Protein 8H4Z (pdb70)

Structure (mmCIF, N/CA/C/O backbone):
data_8H4Z
#
_entry.id   8H4Z
#
_cell.length_a   128.875
_cell.length_b   153.154
_cell.length_c   97.739
_cell.angle_alpha   90.000
_cell.angle_beta   90.000
_cell.angle_gamma   90.000
#
_symmetry.space_group_name_H-M   'P 21 21 2'
#
loop_
_entity.id
_entity.type
_entity.pdbx_description
1 polymer 'Saccharopine dehydrogenase'
2 water water
#
loop_
_atom_site.group_PDB
_atom_site.id
_atom_site.type_symbol
_atom_site.label_atom_id
_atom_site.label_alt_id
_atom_site.label_comp_id
_atom_site.label_asym_id
_atom_site.label_entity_id
_atom_site.label_seq_id
_atom_site.pdbx_PDB_ins_code
_atom_site.Cartn_x
_atom_site.Cartn_y
_atom_site.Cartn_z
_atom_site.occupancy
_atom_site.B_iso_or_equiv
_atom_site.auth_seq_id
_atom_site.auth_comp_id
_atom_site.auth_asym_id
_atom_site.auth_atom_id
_atom_site.pdbx_PDB_model_num
ATOM 1 N N . MET A 1 7 ? 33.30204 44.84966 10.45783 1.000 57.55116 1 MET A N 1
ATOM 2 C CA . MET A 1 7 ? 34.20260 45.81610 9.83577 1.000 60.97750 1 MET A CA 1
ATOM 3 C C . MET A 1 7 ? 33.83296 46.04567 8.36726 1.000 60.71585 1 MET A C 1
ATOM 4 O O . MET A 1 7 ? 34.69438 46.34354 7.52950 1.000 68.78294 1 MET A O 1
ATOM 6 N N . HIS A 1 8 ? 32.53660 45.94260 8.08085 1.000 44.03102 2 HIS A N 1
ATOM 7 C CA . HIS A 1 8 ? 32.01479 45.76115 6.73562 1.000 33.86982 2 HIS A CA 1
ATOM 8 C C . HIS A 1 8 ? 31.29871 46.99691 6.19240 1.000 28.43911 2 HIS A C 1
ATOM 9 O O . HIS A 1 8 ? 30.89513 47.90998 6.92208 1.000 20.38453 2 HIS A O 1
ATOM 16 N N . THR A 1 9 ? 31.21430 47.02112 4.86859 1.000 27.04759 3 THR A N 1
ATOM 17 C CA . THR A 1 9 ? 30.52576 48.04674 4.10283 1.000 24.53604 3 THR A CA 1
ATOM 18 C C . THR A 1 9 ? 29.22027 47.46659 3.57893 1.000 24.42103 3 THR A C 1
ATOM 19 O O . THR A 1 9 ? 29.20693 46.37131 3.00801 1.000 25.70740 3 THR A O 1
ATOM 23 N N . VAL A 1 10 ? 28.12761 48.19057 3.79227 1.000 22.63619 4 VAL A N 1
ATOM 24 C CA . VAL A 1 10 ? 26.80903 47.79682 3.32413 1.000 19.26912 4 VAL A CA 1
ATOM 25 C C . VAL A 1 10 ? 26.20750 48.95585 2.52394 1.000 23.02141 4 VAL A C 1
ATOM 26 O O . VAL A 1 10 ? 26.30744 50.12321 2.92942 1.000 22.21591 4 VAL A O 1
ATOM 30 N N . LEU A 1 11 ? 25.62977 48.63665 1.37139 1.000 22.36717 5 LEU A N 1
ATOM 31 C CA . LEU A 1 11 ? 24.94847 49.59930 0.52212 1.000 24.44736 5 LEU A CA 1
ATOM 32 C C . LEU A 1 11 ? 23.45055 49.32354 0.62335 1.000 19.46811 5 LEU A C 1
ATOM 33 O O . LEU A 1 11 ? 23.01154 48.18449 0.42813 1.000 20.23743 5 LEU A O 1
ATOM 38 N N . GLN A 1 12 ? 22.68197 50.33457 1.00505 1.000 16.79923 6 GLN A N 1
ATOM 39 C CA . GLN A 1 12 ? 21.22970 50.22790 1.09293 1.000 19.94693 6 GLN A CA 1
ATOM 40 C C . GLN A 1 12 ? 20.58921 51.11666 0.03396 1.000 20.04726 6 GLN A C 1
ATOM 41 O O . GLN A 1 12 ? 20.89630 52.30906 -0.04603 1.000 24.89060 6 GLN A O 1
ATOM 47 N N . ILE A 1 13 ? 19.69073 50.54512 -0.76122 1.000 16.72588 7 ILE A N 1
ATOM 48 C CA . ILE A 1 13 ? 18.94457 51.29756 -1.76025 1.000 19.40172 7 ILE A CA 1
ATOM 49 C C . ILE A 1 13 ? 17.53934 51.52957 -1.21972 1.000 24.72519 7 ILE A C 1
ATOM 50 O O . ILE A 1 13 ? 16.77800 50.57519 -1.02193 1.000 21.55370 7 ILE A O 1
ATOM 55 N N . GLY A 1 14 ? 17.17575 52.79438 -1.02172 1.000 21.46635 8 GLY A N 1
ATOM 56 C CA . GLY A 1 14 ? 15.79522 53.05403 -0.55224 1.000 22.57652 8 GLY A CA 1
ATOM 57 C C . GLY A 1 14 ? 15.85557 53.80317 0.76412 1.000 25.25303 8 GLY A C 1
ATOM 58 O O . GLY A 1 14 ? 16.56845 53.43117 1.69398 1.000 33.86011 8 GLY A O 1
ATOM 59 N N . ALA A 1 15 ? 15.09841 54.89130 0.84228 1.000 21.43777 9 ALA A N 1
ATOM 60 C CA . ALA A 1 15 ? 15.19437 55.77357 1.99786 1.000 25.75534 9 ALA A CA 1
ATOM 61 C C . ALA A 1 15 ? 13.81936 56.13078 2.54361 1.000 26.17924 9 ALA A C 1
ATOM 62 O O . ALA A 1 15 ? 13.64454 57.20573 3.13348 1.000 27.13435 9 ALA A O 1
ATOM 64 N N . GLY A 1 16 ? 12.83047 55.24592 2.35550 1.000 20.94697 10 GLY A N 1
ATOM 65 C CA . GLY A 1 16 ? 11.50125 55.46991 2.89787 1.000 22.16073 10 GLY A CA 1
ATOM 66 C C . GLY A 1 16 ? 11.44161 55.09814 4.37415 1.000 21.87015 10 GLY A C 1
ATOM 67 O O . GLY A 1 16 ? 12.46168 54.89744 5.03557 1.000 27.79347 10 GLY A O 1
ATOM 68 N N . GLY A 1 17 ? 10.21013 54.99600 4.89440 1.000 23.41762 11 GLY A N 1
ATOM 69 C CA . GLY A 1 17 ? 10.03913 54.65337 6.30444 1.000 29.55103 11 GLY A CA 1
ATOM 70 C C . GLY A 1 17 ? 10.80624 53.40276 6.72519 1.000 32.46459 11 GLY A C 1
ATOM 71 O O . GLY A 1 17 ? 11.49684 53.38967 7.75098 1.000 26.16099 11 GLY A O 1
ATOM 72 N N . VAL A 1 18 ? 10.69418 52.32986 5.94172 1.000 20.92885 12 VAL A N 1
ATOM 73 C CA . VAL A 1 18 ? 11.41109 51.10539 6.28015 1.000 19.69424 12 VAL A CA 1
ATOM 74 C C . VAL A 1 18 ? 12.91522 51.31908 6.17548 1.000 24.02809 12 VAL A C 1
ATOM 75 O O . VAL A 1 18 ? 13.69030 50.86729 7.03158 1.000 21.19189 12 VAL A O 1
ATOM 79 N N . GLY A 1 19 ? 13.35403 51.99347 5.11776 1.000 18.39079 13 GLY A N 1
ATOM 80 C CA . GLY A 1 19 ? 14.77837 52.21147 4.93577 1.000 18.91523 13 GLY A CA 1
ATOM 81 C C . GLY A 1 19 ? 15.40954 52.97806 6.08321 1.000 24.11137 13 GLY A C 1
ATOM 82 O O . GLY A 1 19 ? 16.56585 52.73056 6.44199 1.000 18.43252 13 GLY A O 1
ATOM 83 N N . SER A 1 20 ? 14.66571 53.93446 6.65915 1.000 29.10605 14 SER A N 1
ATOM 84 C CA . SER A 1 20 ? 15.15428 54.66582 7.82756 1.000 28.55818 14 SER A CA 1
ATOM 85 C C . SER A 1 20 ? 15.42475 53.72716 8.99636 1.000 27.30765 14 SER A C 1
ATOM 86 O O . SER A 1 20 ? 16.42126 53.88917 9.71375 1.000 25.61857 14 SER A O 1
ATOM 89 N N . VAL A 1 21 ? 14.52421 52.76558 9.22356 1.000 25.29823 15 VAL A N 1
ATOM 90 C CA . VAL A 1 21 ? 14.71147 51.78895 10.29403 1.000 22.96798 15 VAL A CA 1
ATOM 91 C C . VAL A 1 21 ? 15.95871 50.95447 10.03636 1.000 22.20457 15 VAL A C 1
ATOM 92 O O . VAL A 1 21 ? 16.81189 50.78446 10.92410 1.000 22.90463 15 VAL A O 1
ATOM 96 N N . VAL A 1 22 ? 16.09802 50.44327 8.81008 1.000 21.84189 16 VAL A N 1
ATOM 97 C CA . VAL A 1 22 ? 17.25485 49.60746 8.49122 1.000 19.43790 16 VAL A CA 1
ATOM 98 C C . VAL A 1 22 ? 18.54355 50.36908 8.76582 1.000 20.59243 16 VAL A C 1
ATOM 99 O O . VAL A 1 22 ? 19.48999 49.82764 9.34573 1.000 22.21215 16 VAL A O 1
ATOM 103 N N . ALA A 1 23 ? 18.60228 51.63446 8.33455 1.000 21.33051 17 ALA A N 1
ATOM 104 C CA . ALA A 1 23 ? 19.82266 52.42524 8.48913 1.000 19.74773 17 ALA A CA 1
ATOM 105 C C . ALA A 1 23 ? 20.12895 52.70560 9.95712 1.000 18.21322 17 ALA A C 1
ATOM 106 O O . ALA A 1 23 ? 21.27588 52.54273 10.40272 1.000 20.57600 17 ALA A O 1
ATOM 108 N N . HIS A 1 24 ? 19.12396 53.15612 10.71682 1.000 19.72268 18 HIS A N 1
ATOM 109 C CA . HIS A 1 24 ? 19.31709 53.41254 12.14527 1.000 24.72001 18 HIS A CA 1
ATOM 110 C C . HIS A 1 24 ? 19.81561 52.15552 12.85785 1.000 24.64433 18 HIS A C 1
ATOM 111 O O . HIS A 1 24 ? 20.77558 52.20607 13.63371 1.000 21.40128 18 HIS A O 1
ATOM 118 N N . LYS A 1 25 ? 19.19991 51.00668 12.56366 1.000 23.44228 19 LYS A N 1
ATOM 119 C CA . LYS A 1 25 ? 19.59163 49.77415 13.23639 1.000 25.38943 19 LYS A CA 1
ATOM 120 C C . LYS A 1 25 ? 21.01429 49.36210 12.87772 1.000 25.24089 19 LYS A C 1
ATOM 121 O O . LYS A 1 25 ? 21.74691 48.86836 13.73943 1.000 21.40221 19 LYS A O 1
ATOM 127 N N . MET A 1 26 ? 21.42763 49.55122 11.62030 1.000 20.26168 20 MET A N 1
ATOM 128 C CA . MET A 1 26 ? 22.82600 49.29037 11.28011 1.000 20.81467 20 MET A CA 1
ATOM 129 C C . MET A 1 26 ? 23.74483 50.21365 12.05500 1.000 23.06434 20 MET A C 1
ATOM 130 O O . MET A 1 26 ? 24.77764 49.77708 12.58679 1.000 23.02436 20 MET A O 1
ATOM 135 N N . GLY A 1 27 ? 23.36556 51.49194 12.15618 1.000 25.91918 21 GLY A N 1
ATOM 136 C CA . GLY A 1 27 ? 24.13124 52.46525 12.91677 1.000 24.28333 21 GLY A CA 1
ATOM 137 C C . GLY A 1 27 ? 24.23801 52.13279 14.39020 1.000 27.69708 21 GLY A C 1
ATOM 138 O O . GLY A 1 27 ? 25.14185 52.63526 15.06799 1.000 24.55387 21 GLY A O 1
ATOM 139 N N . MET A 1 28 ? 23.29418 51.35045 14.91572 1.000 26.42416 22 MET A N 1
ATOM 140 C CA . MET A 1 28 ? 23.35910 50.88228 16.28805 1.000 25.74673 22 MET A CA 1
ATOM 141 C C . MET A 1 28 ? 24.30771 49.70815 16.45658 1.000 25.74026 22 MET A C 1
ATOM 142 O O . MET A 1 28 ? 24.51484 49.26800 17.58747 1.000 28.81329 22 MET A O 1
ATOM 147 N N . ASN A 1 29 ? 24.89303 49.19752 15.37053 1.000 24.39887 23 ASN A N 1
ATOM 148 C CA . ASN A 1 29 ? 25.70381 47.98429 15.42116 1.000 27.22642 23 ASN A CA 1
ATOM 149 C C . ASN A 1 29 ? 27.02373 48.20723 14.68415 1.000 25.02240 23 ASN A C 1
ATOM 150 O O . ASN A 1 29 ? 27.31897 47.57473 13.67308 1.000 27.68066 23 ASN A O 1
ATOM 155 N N . ARG A 1 30 ? 27.81481 49.14972 15.19249 1.000 26.58818 24 ARG A N 1
ATOM 156 C CA . ARG A 1 30 ? 29.04688 49.55906 14.52789 1.000 27.31290 24 ARG A CA 1
ATOM 157 C C . ARG A 1 30 ? 30.15285 48.52553 14.65667 1.000 27.94745 24 ARG A C 1
ATOM 158 O O . ARG A 1 30 ? 31.17787 48.66623 13.98964 1.000 33.56643 24 ARG A O 1
ATOM 166 N N . ASP A 1 31 ? 29.98682 47.50353 15.50247 1.000 25.85379 25 ASP A N 1
ATOM 167 C CA . ASP A 1 31 ? 30.93844 46.40112 15.46867 1.000 27.11620 25 ASP A CA 1
ATOM 168 C C . ASP A 1 31 ? 30.80347 45.60954 14.17821 1.000 27.02089 25 ASP A C 1
ATOM 169 O O . ASP A 1 31 ? 31.76931 44.98525 13.74156 1.000 29.95476 25 ASP A O 1
ATOM 174 N N . VAL A 1 32 ? 29.66039 45.68112 13.51139 1.000 25.32293 26 VAL A N 1
ATOM 175 C CA . VAL A 1 32 ? 29.46825 44.99852 12.24114 1.000 24.42907 26 VAL A CA 1
ATOM 176 C C . VAL A 1 32 ? 29.46795 45.98395 11.07826 1.000 25.39483 26 VAL A C 1
ATOM 177 O O . VAL A 1 32 ? 30.27519 45.86609 10.15433 1.000 23.39606 26 VAL A O 1
ATOM 181 N N . PHE A 1 33 ? 28.62335 47.00567 11.14531 1.000 22.51357 27 PHE A N 1
ATOM 182 C CA . PHE A 1 33 ? 28.42220 47.90483 10.01182 1.000 27.24868 27 PHE A CA 1
ATOM 183 C C . PHE A 1 33 ? 29.34110 49.11002 10.17335 1.000 31.28795 27 PHE A C 1
ATOM 184 O O . PHE A 1 33 ? 28.99259 50.10582 10.80775 1.000 30.61382 27 PHE A O 1
ATOM 192 N N . LYS A 1 34 ? 30.53197 49.02628 9.57742 1.000 27.47275 28 LYS A N 1
ATOM 193 C CA . LYS A 1 34 ? 31.48576 50.12166 9.72349 1.000 26.59948 28 LYS A CA 1
ATOM 194 C C . LYS A 1 34 ? 31.20497 51.24837 8.72963 1.000 26.36060 28 LYS A C 1
ATOM 195 O O . LYS A 1 34 ? 31.34203 52.42489 9.07785 1.000 26.62585 28 LYS A O 1
ATOM 201 N N . ASN A 1 35 ? 30.78380 50.91597 7.50138 1.000 24.98199 29 ASN A N 1
ATOM 202 C CA . ASN A 1 35 ? 30.49684 51.90562 6.46431 1.000 30.84257 29 ASN A CA 1
ATOM 203 C C . ASN A 1 35 ? 29.09303 51.65921 5.94140 1.000 31.24526 29 ASN A C 1
ATOM 204 O O . ASN A 1 35 ? 28.85617 50.66084 5.24410 1.000 33.50937 29 ASN A O 1
ATOM 209 N N . ILE A 1 36 ? 28.18142 52.57761 6.24064 1.000 22.57976 30 ILE A N 1
ATOM 210 C CA . ILE A 1 36 ? 26.79235 52.50280 5.79281 1.000 24.41282 30 ILE A CA 1
ATOM 211 C C . ILE A 1 36 ? 26.61614 53.52863 4.68535 1.000 20.65116 30 ILE A C 1
ATOM 212 O O . ILE A 1 36 ? 26.83334 54.72924 4.89145 1.000 23.79412 30 ILE A O 1
ATOM 217 N N . ILE A 1 37 ? 26.18801 53.07296 3.52128 1.000 25.47044 31 ILE A N 1
ATOM 218 C CA . ILE A 1 37 ? 25.89731 53.96667 2.40713 1.000 22.82510 31 ILE A CA 1
ATOM 219 C C . ILE A 1 37 ? 24.44518 53.78339 2.01445 1.000 18.79474 31 ILE A C 1
ATOM 220 O O . ILE A 1 37 ? 24.01636 52.66625 1.70143 1.000 20.58698 31 ILE A O 1
ATOM 225 N N . LEU A 1 38 ? 23.70697 54.88614 2.00050 1.000 16.42653 32 LEU A N 1
ATOM 226 C CA . LEU A 1 38 ? 22.32089 54.93355 1.55733 1.000 24.98234 32 LEU A CA 1
ATOM 227 C C . LEU A 1 38 ? 22.25438 55.57362 0.17560 1.000 25.99287 32 LEU A C 1
ATOM 228 O O . LEU A 1 38 ? 22.84096 56.64173 -0.05081 1.000 24.79786 32 LEU A O 1
ATOM 233 N N . ALA A 1 39 ? 21.49863 54.95659 -0.72355 1.000 19.31290 33 ALA A N 1
ATOM 234 C CA . ALA A 1 39 ? 21.28975 55.50987 -2.04677 1.000 21.86593 33 ALA A CA 1
ATOM 235 C C . ALA A 1 39 ? 19.79702 55.55344 -2.36960 1.000 25.26044 33 ALA A C 1
ATOM 236 O O . ALA A 1 39 ? 19.04050 54.64251 -2.00494 1.000 26.42286 33 ALA A O 1
ATOM 238 N N . SER A 1 40 ? 19.37887 56.61615 -3.05222 1.000 24.62917 34 SER A N 1
ATOM 239 C CA . SER A 1 40 ? 17.97888 56.78713 -3.42103 1.000 29.01628 34 SER A CA 1
ATOM 240 C C . SER A 1 40 ? 17.88960 57.72961 -4.60812 1.000 30.84069 34 SER A C 1
ATOM 241 O O . SER A 1 40 ? 18.83757 58.45066 -4.91958 1.000 27.60948 34 SER A O 1
ATOM 244 N N . ARG A 1 41 ? 16.71267 57.74563 -5.24797 1.000 28.01579 35 ARG A N 1
ATOM 245 C CA . ARG A 1 41 ? 16.41891 58.82009 -6.18714 1.000 29.68345 35 ARG A CA 1
ATOM 246 C C . ARG A 1 41 ? 16.21014 60.13706 -5.45398 1.000 31.49731 35 ARG A C 1
ATOM 247 O O . ARG A 1 41 ? 16.42794 61.20206 -6.03989 1.000 28.35807 35 ARG A O 1
ATOM 249 N N . SER A 1 42 ? 15.84000 60.08818 -4.17140 1.000 29.77035 36 SER A N 1
ATOM 250 C CA . SER A 1 42 ? 15.54801 61.28802 -3.38966 1.000 41.73167 36 SER A CA 1
ATOM 251 C C . SER A 1 42 ? 16.64765 61.50347 -2.35520 1.000 34.50584 36 SER A C 1
ATOM 252 O O . SER A 1 42 ? 16.69482 60.80828 -1.33587 1.000 35.34441 36 SER A O 1
ATOM 255 N N . LEU A 1 43 ? 17.50018 62.49937 -2.59321 1.000 33.68158 37 LEU A N 1
ATOM 256 C CA . LEU A 1 43 ? 18.51915 62.83829 -1.60590 1.000 34.05690 37 LEU A CA 1
ATOM 257 C C . LEU A 1 43 ? 17.90299 63.40359 -0.32822 1.000 33.20477 37 LEU A C 1
ATOM 258 O O . LEU A 1 43 ? 18.45040 63.19268 0.75788 1.000 35.77780 37 LEU A O 1
ATOM 263 N N . ASP A 1 44 ? 16.78195 64.13041 -0.43856 1.000 27.68934 38 ASP A N 1
ATOM 264 C CA . ASP A 1 44 ? 16.14683 64.71840 0.73950 1.000 28.40971 38 ASP A CA 1
ATOM 265 C C . ASP A 1 44 ? 15.87595 63.67142 1.81009 1.000 30.32431 38 ASP A C 1
ATOM 266 O O . ASP A 1 44 ? 16.22650 63.86278 2.97675 1.000 34.35934 38 ASP A O 1
ATOM 271 N N . LYS A 1 45 ? 15.29095 62.53365 1.42205 1.000 30.45106 39 LYS A N 1
ATOM 272 C CA . LYS A 1 45 ? 14.99986 61.49691 2.40643 1.000 31.21445 39 LYS A CA 1
ATOM 273 C C . LYS A 1 45 ? 16.27980 60.89626 2.97139 1.000 29.27543 39 LYS A C 1
ATOM 274 O O . LYS A 1 45 ? 16.34491 60.58610 4.16551 1.000 32.34338 39 LYS A O 1
ATOM 278 N N . CYS A 1 46 ? 17.31381 60.74014 2.13730 1.000 26.14174 40 CYS A N 1
ATOM 279 C CA . CYS A 1 46 ? 18.59025 60.23642 2.64855 1.000 25.15889 40 CYS A CA 1
ATOM 280 C C . CYS A 1 46 ? 19.19274 61.19638 3.66771 1.000 27.19437 40 CYS A C 1
ATOM 281 O O . CYS A 1 46 ? 19.65045 60.76928 4.73088 1.000 22.77478 40 CYS A O 1
ATOM 284 N N . TYR A 1 47 ? 19.17504 62.50399 3.37006 1.000 25.45312 41 TYR A N 1
ATOM 285 C CA . TYR A 1 47 ? 19.73976 63.48383 4.29527 1.000 32.84250 41 TYR A CA 1
ATOM 286 C C . TYR A 1 47 ? 18.95469 63.54730 5.60302 1.000 40.95888 41 TYR A C 1
ATOM 287 O O . TYR A 1 47 ? 19.55540 63.67931 6.67582 1.000 41.15714 41 TYR A O 1
ATOM 296 N N . ALA A 1 48 ? 17.61897 63.42871 5.54774 1.000 25.31673 42 ALA A N 1
ATOM 297 C CA . ALA A 1 48 ? 16.85281 63.38920 6.79086 1.000 25.71776 42 ALA A CA 1
ATOM 298 C C . ALA A 1 48 ? 17.23595 62.17853 7.64648 1.000 30.12995 42 ALA A C 1
ATOM 299 O O . ALA A 1 48 ? 17.35699 62.28745 8.87357 1.000 28.46313 42 ALA A O 1
ATOM 301 N N . ILE A 1 49 ? 17.45638 61.02029 7.02136 1.000 24.63844 43 ILE A N 1
ATOM 302 C CA . ILE A 1 49 ? 17.90659 59.86149 7.78652 1.000 22.88960 43 ILE A CA 1
ATOM 303 C C . ILE A 1 49 ? 19.30065 60.10732 8.37314 1.000 25.61684 43 ILE A C 1
ATOM 304 O O . ILE A 1 49 ? 19.57196 59.78644 9.54283 1.000 24.46944 43 ILE A O 1
ATOM 309 N N . LYS A 1 50 ? 20.20782 60.65081 7.56152 1.000 25.85560 44 LYS A N 1
ATOM 310 C CA . LYS A 1 50 ? 21.55963 60.97986 8.01242 1.000 29.68762 44 LYS A CA 1
ATOM 311 C C . LYS A 1 50 ? 21.54902 61.89562 9.22653 1.000 28.88843 44 LYS A C 1
ATOM 312 O O . LYS A 1 50 ? 22.30103 61.68214 10.18433 1.000 28.11449 44 LYS A O 1
ATOM 318 N N . GLU A 1 51 ? 20.73129 62.95109 9.18793 1.000 28.21414 45 GLU A N 1
ATOM 319 C CA . GLU A 1 51 ? 20.75264 63.91303 10.28166 1.000 25.51330 45 GLU A CA 1
ATOM 320 C C . GLU A 1 51 ? 20.19718 63.28650 11.55312 1.000 36.39891 45 GLU A C 1
ATOM 321 O O . GLU A 1 51 ? 20.76879 63.45700 12.63975 1.000 32.68330 45 GLU A O 1
ATOM 323 N N . SER A 1 52 ? 19.09840 62.53524 11.42356 1.000 32.81370 46 SER A N 1
ATOM 324 C CA . SER A 1 52 ? 18.51306 61.84117 12.56617 1.000 31.46343 46 SER A CA 1
ATOM 325 C C . SER A 1 52 ? 19.51607 60.88120 13.20024 1.000 28.19523 46 SER A C 1
ATOM 326 O O . SER A 1 52 ? 19.65430 60.83306 14.42635 1.000 35.70224 46 SER A O 1
ATOM 329 N N . MET A 1 53 ? 20.22342 60.10194 12.37883 1.000 23.84887 47 MET A N 1
ATOM 330 C CA . MET A 1 53 ? 21.22411 59.18625 12.92439 1.000 25.12612 47 MET A CA 1
ATOM 331 C C . MET A 1 53 ? 22.31403 59.95280 13.67158 1.000 33.50617 47 MET A C 1
ATOM 332 O O . MET A 1 53 ? 22.72048 59.55482 14.77131 1.000 35.05038 47 MET A O 1
ATOM 337 N N . LEU A 1 54 ? 22.78180 61.07177 13.10301 1.000 32.66105 48 LEU A N 1
ATOM 338 C CA . LEU A 1 54 ? 23.77553 61.87668 13.80381 1.000 35.08646 48 LEU A CA 1
ATOM 339 C C . LEU A 1 54 ? 23.20292 62.40963 15.11124 1.000 37.66175 48 LEU A C 1
ATOM 340 O O . LEU A 1 54 ? 23.88539 62.40084 16.14241 1.000 31.84643 48 LEU A O 1
ATOM 345 N N . LYS A 1 55 ? 21.93978 62.86989 15.08259 1.000 37.27226 49 LYS A N 1
ATOM 346 C CA . LYS A 1 55 ? 21.28677 63.37158 16.28766 1.000 37.52172 49 LYS A CA 1
ATOM 347 C C . LYS A 1 55 ? 21.24796 62.32482 17.38686 1.000 36.22528 49 LYS A C 1
ATOM 348 O O . LYS A 1 55 ? 21.35439 62.66788 18.56854 1.000 39.24351 49 LYS A O 1
ATOM 351 N N . LYS A 1 56 ? 21.09834 61.05052 17.02182 1.000 29.47122 50 LYS A N 1
ATOM 352 C CA . LYS A 1 56 ? 20.95956 59.96675 17.98245 1.000 27.29399 50 LYS A CA 1
ATOM 353 C C . LYS A 1 56 ? 22.28828 59.31004 18.32909 1.000 34.66022 50 LYS A C 1
ATOM 354 O O . LYS A 1 56 ? 22.29136 58.21562 18.89913 1.000 40.37638 50 LYS A O 1
ATOM 360 N N . GLY A 1 57 ? 23.40933 59.93636 17.97462 1.000 31.36418 51 GLY A N 1
ATOM 361 C CA . GLY A 1 57 ? 24.71593 59.39049 18.28447 1.000 30.56555 51 GLY A CA 1
ATOM 362 C C . GLY A 1 57 ? 25.07282 58.10256 17.56616 1.000 35.03196 51 GLY A C 1
ATOM 363 O O . GLY A 1 57 ? 25.90138 57.33839 18.06980 1.000 33.04502 51 GLY A O 1
ATOM 364 N N . LEU A 1 58 ? 24.51979 57.86704 16.37171 1.000 36.18700 52 LEU A N 1
ATOM 365 C CA . LEU A 1 58 ? 24.75475 56.62288 15.64638 1.000 33.36946 52 LEU A CA 1
ATOM 366 C C . LEU A 1 58 ? 25.81456 56.74870 14.56069 1.000 33.29946 52 LEU A C 1
ATOM 367 O O . LEU A 1 58 ? 26.04065 55.78390 13.82306 1.000 32.73269 52 LEU A O 1
ATOM 372 N N . GLY A 1 59 ? 26.48319 57.89483 14.45064 1.000 31.56790 53 GLY A N 1
ATOM 373 C CA . GLY A 1 59 ? 27.54810 58.04966 13.47841 1.000 33.74765 53 GLY A CA 1
ATOM 374 C C . GLY A 1 59 ? 27.07816 58.45451 12.08558 1.000 34.38120 53 GLY A C 1
ATOM 375 O O . GLY A 1 59 ? 25.89375 58.64216 11.80355 1.000 38.30024 53 GLY A O 1
ATOM 376 N N . GLU A 1 60 ? 28.05284 58.57733 11.19107 1.000 33.70097 54 GLU A N 1
ATOM 377 C CA . GLU A 1 60 ? 27.83174 59.07795 9.84356 1.000 31.27678 54 GLU A CA 1
ATOM 378 C C . GLU A 1 60 ? 27.39520 57.96244 8.89608 1.000 34.47172 54 GLU A C 1
ATOM 379 O O . GLU A 1 60 ? 27.67333 56.77411 9.11210 1.000 28.00050 54 GLU A O 1
ATOM 385 N N . ILE A 1 61 ? 26.71445 58.36982 7.82130 1.000 19.71778 55 ILE A N 1
ATOM 386 C CA . ILE A 1 61 ? 26.40672 57.49405 6.70187 1.000 33.44156 55 ILE A CA 1
ATOM 387 C C . ILE A 1 61 ? 26.80008 58.22989 5.42745 1.000 32.36544 55 ILE A C 1
ATOM 388 O O . ILE A 1 61 ? 26.86744 59.45976 5.38708 1.000 28.78487 55 ILE A O 1
ATOM 393 N N . GLY A 1 62 ? 27.06061 57.45587 4.37812 1.000 24.83455 56 GLY A N 1
ATOM 394 C CA . GLY A 1 62 ? 27.20857 58.01634 3.05054 1.000 19.55708 56 GLY A CA 1
ATOM 395 C C . GLY A 1 62 ? 25.84131 58.15759 2.39333 1.000 24.47794 56 GLY A C 1
ATOM 396 O O . GLY A 1 62 ? 24.89792 57.41988 2.70507 1.000 24.11054 56 GLY A O 1
ATOM 397 N N . VAL A 1 63 ? 25.72849 59.12450 1.48640 1.000 19.99914 57 VAL A N 1
ATOM 398 C CA . VAL A 1 63 ? 24.48054 59.40773 0.78812 1.000 20.25240 57 VAL A CA 1
ATOM 399 C C . VAL A 1 63 ? 24.80658 59.54876 -0.69240 1.000 27.56978 57 VAL A C 1
ATOM 400 O O . VAL A 1 63 ? 25.61322 60.40440 -1.07082 1.000 21.87203 57 VAL A O 1
ATOM 404 N N . GLU A 1 64 ? 24.14960 58.74939 -1.53237 1.000 26.61690 58 GLU A N 1
ATOM 405 C CA . GLU A 1 64 ? 24.39391 58.75309 -2.97413 1.000 26.44977 58 GLU A CA 1
ATOM 406 C C . GLU A 1 64 ? 23.05867 58.78012 -3.70975 1.000 30.27464 58 GLU A C 1
ATOM 407 O O . GLU A 1 64 ? 22.09877 58.13057 -3.29365 1.000 24.25673 58 GLU A O 1
ATOM 413 N N . GLN A 1 65 ? 22.99038 59.53431 -4.79729 1.000 28.67877 59 GLN A N 1
ATOM 414 C CA . GLN A 1 65 ? 21.80120 59.54129 -5.63294 1.000 29.52032 59 GLN A CA 1
ATOM 415 C C . GLN A 1 65 ? 21.93999 58.47435 -6.70439 1.000 29.52279 59 GLN A C 1
ATOM 416 O O . GLN A 1 65 ? 22.99758 58.34149 -7.31335 1.000 36.69987 59 GLN A O 1
ATOM 422 N N . VAL A 1 66 ? 20.87742 57.70567 -6.93406 1.000 31.57409 60 VAL A N 1
ATOM 423 C CA . VAL A 1 66 ? 20.90616 56.69180 -7.98400 1.000 27.96367 60 VAL A CA 1
ATOM 424 C C . VAL A 1 66 ? 19.48923 56.43154 -8.46790 1.000 33.81940 60 VAL A C 1
ATOM 425 O O . VAL A 1 66 ? 18.52091 56.57817 -7.72316 1.000 40.03591 60 VAL A O 1
ATOM 429 N N . ASP A 1 67 ? 19.37235 56.08573 -9.74068 1.000 31.83043 61 ASP A N 1
ATOM 430 C CA . ASP A 1 67 ? 18.12542 55.59538 -10.30791 1.000 31.64728 61 ASP A CA 1
ATOM 431 C C . ASP A 1 67 ? 18.20028 54.07155 -10.32936 1.000 30.22949 61 ASP A C 1
ATOM 432 O O . ASP A 1 67 ? 18.94734 53.48880 -11.12307 1.000 32.37948 61 ASP A O 1
ATOM 437 N N . ALA A 1 68 ? 17.43622 53.42893 -9.44572 1.000 29.56555 62 ALA A N 1
ATOM 438 C CA . ALA A 1 68 ? 17.48405 51.98298 -9.30351 1.000 24.81928 62 ALA A CA 1
ATOM 439 C C . ALA A 1 68 ? 16.82560 51.23937 -10.46688 1.000 29.35196 62 ALA A C 1
ATOM 440 O O . ALA A 1 68 ? 16.79494 50.00198 -10.44157 1.000 34.43297 62 ALA A O 1
ATOM 442 N N . ASP A 1 69 ? 16.28756 51.94566 -11.46158 1.000 27.90424 63 ASP A N 1
ATOM 443 C CA . ASP A 1 69 ? 15.88201 51.34191 -12.72702 1.000 39.02604 63 ASP A CA 1
ATOM 444 C C . ASP A 1 69 ? 17.03952 51.17321 -13.70360 1.000 40.17022 63 ASP A C 1
ATOM 445 O O . ASP A 1 69 ? 16.89204 50.46095 -14.70178 1.000 40.41854 63 ASP A O 1
ATOM 450 N N . ASP A 1 70 ? 18.16984 51.81456 -13.45007 1.000 39.28028 64 ASP A N 1
ATOM 451 C CA . ASP A 1 70 ? 19.31137 51.80196 -14.35785 1.000 38.29960 64 ASP A CA 1
ATOM 452 C C . ASP A 1 70 ? 20.30906 50.78463 -13.81960 1.000 33.43059 64 ASP A C 1
ATOM 453 O O . ASP A 1 70 ? 20.92583 51.00399 -12.76964 1.000 34.67439 64 ASP A O 1
ATOM 458 N N . THR A 1 71 ? 20.42241 49.64309 -14.49906 1.000 30.06261 65 THR A N 1
ATOM 459 C CA . THR A 1 71 ? 21.31003 48.59844 -13.98874 1.000 31.30083 65 THR A CA 1
ATOM 460 C C . THR A 1 71 ? 22.76071 49.07596 -13.98955 1.000 27.69416 65 THR A C 1
ATOM 461 O O . THR A 1 71 ? 23.48513 48.88151 -13.00720 1.000 28.80168 65 THR A O 1
ATOM 465 N N . GLN A 1 72 ? 23.17479 49.75187 -15.07032 1.000 23.98887 66 GLN A N 1
ATOM 466 C CA . GLN A 1 72 ? 24.53589 50.26089 -15.19305 1.000 36.05190 66 GLN A CA 1
ATOM 467 C C . GLN A 1 72 ? 24.86703 51.24457 -14.07483 1.000 33.86342 66 GLN A C 1
ATOM 468 O O . GLN A 1 72 ? 25.96204 51.19406 -13.50161 1.000 34.45079 66 GLN A O 1
ATOM 470 N N . ALA A 1 73 ? 23.92690 52.13270 -13.73906 1.000 30.06026 67 ALA A N 1
ATOM 471 C CA . ALA A 1 73 ? 24.13280 53.05867 -12.62976 1.000 27.87012 67 ALA A CA 1
ATOM 472 C C . ALA A 1 73 ? 24.29929 52.31273 -11.31291 1.000 26.46763 67 ALA A C 1
ATOM 473 O O . ALA A 1 73 ? 25.13891 52.67914 -10.48208 1.000 28.04657 67 ALA A O 1
ATOM 475 N N . LEU A 1 74 ? 23.49772 51.26971 -11.09589 1.000 22.03926 68 LEU A N 1
ATOM 476 C CA . LEU A 1 74 ? 23.64247 50.49095 -9.87263 1.000 26.26667 68 LEU A CA 1
ATOM 477 C C . LEU A 1 74 ? 24.99398 49.79746 -9.82221 1.000 26.81057 68 LEU A C 1
ATOM 478 O O . LEU A 1 74 ? 25.63845 49.75713 -8.76433 1.000 19.76638 68 LEU A O 1
ATOM 483 N N . VAL A 1 75 ? 25.44449 49.25812 -10.96237 1.000 25.37844 69 VAL A N 1
ATOM 484 C CA . VAL A 1 75 ? 26.73635 48.57648 -11.00760 1.000 19.85983 69 VAL A CA 1
ATOM 485 C C . VAL A 1 75 ? 27.85977 49.53370 -10.63148 1.000 20.29560 69 VAL A C 1
ATOM 486 O O . VAL A 1 75 ? 28.75040 49.19209 -9.84606 1.000 27.48507 69 VAL A O 1
ATOM 490 N N . ALA A 1 76 ? 27.84453 50.73983 -11.20131 1.000 24.76667 70 ALA A N 1
ATOM 491 C CA . ALA A 1 76 ? 28.89059 51.70989 -10.89998 1.000 27.50079 70 ALA A CA 1
ATOM 492 C C . ALA A 1 76 ? 28.89606 52.05580 -9.41992 1.000 20.99961 70 ALA A C 1
ATOM 493 O O . ALA A 1 76 ? 29.95827 52.14482 -8.80129 1.000 21.89162 70 ALA A O 1
ATOM 495 N N . LEU A 1 77 ? 27.71530 52.25766 -8.83866 1.000 20.22205 71 LEU A N 1
ATOM 496 C CA . LEU A 1 77 ? 27.62506 52.54944 -7.41210 1.000 27.30827 71 LEU A CA 1
ATOM 497 C C . LEU A 1 77 ? 28.18129 51.39340 -6.57328 1.000 32.31627 71 LEU A C 1
ATOM 498 O O . LEU A 1 77 ? 28.95486 51.60354 -5.62655 1.000 25.06308 71 LEU A O 1
ATOM 503 N N . ILE A 1 78 ? 27.81275 50.15323 -6.91959 1.000 30.11648 72 ILE A N 1
ATOM 504 C CA . ILE A 1 78 ? 28.35068 49.00234 -6.19243 1.000 23.68615 72 ILE A CA 1
ATOM 505 C C . ILE A 1 78 ? 29.87332 48.94228 -6.33683 1.000 28.45091 72 ILE A C 1
ATOM 506 O O . ILE A 1 78 ? 30.59733 48.73095 -5.35236 1.000 24.11600 72 ILE A O 1
ATOM 511 N N . GLN A 1 79 ? 30.38852 49.15135 -7.55839 1.000 26.62981 73 GLN A N 1
ATOM 512 C CA . GLN A 1 79 ? 31.83389 49.06652 -7.76909 1.000 27.97230 73 GLN A CA 1
ATOM 513 C C . GLN A 1 79 ? 32.57557 50.14172 -6.98948 1.000 31.28101 73 GLN A C 1
ATOM 514 O O . GLN A 1 79 ? 33.71160 49.91745 -6.54193 1.000 27.53859 73 GLN A O 1
ATOM 520 N N . LYS A 1 80 ? 31.95997 51.31417 -6.81881 1.000 22.12122 74 LYS A N 1
ATOM 521 C CA . LYS A 1 80 ? 32.63133 52.35806 -6.05873 1.000 25.11731 74 LYS A CA 1
ATOM 522 C C . LYS A 1 80 ? 32.87209 51.91819 -4.61813 1.000 24.88303 74 LYS A C 1
ATOM 523 O O . LYS A 1 80 ? 33.98297 52.06161 -4.10521 1.000 24.97814 74 LYS A O 1
ATOM 529 N N . TYR A 1 81 ? 31.87026 51.31974 -3.97018 1.000 21.04348 75 TYR A N 1
ATOM 530 C CA . TYR A 1 81 ? 31.97003 51.03635 -2.54431 1.000 20.98313 75 TYR A CA 1
ATOM 531 C C . TYR A 1 81 ? 32.33493 49.58885 -2.21169 1.000 25.13423 75 TYR A C 1
ATOM 532 O O . TYR A 1 81 ? 32.75349 49.32045 -1.07811 1.000 20.31315 75 TYR A O 1
ATOM 541 N N . LYS A 1 82 ? 32.19406 48.66747 -3.15823 1.000 24.57833 76 LYS A N 1
ATOM 542 C CA . LYS A 1 82 ? 32.43566 47.24529 -2.94082 1.000 29.79861 76 LYS A CA 1
ATOM 543 C C . LYS A 1 82 ? 31.76888 46.73655 -1.65645 1.000 29.30702 76 LYS A C 1
ATOM 544 O O . LYS A 1 82 ? 32.44186 46.19565 -0.77254 1.000 28.48894 76 LYS A O 1
ATOM 550 N N . PRO A 1 83 ? 30.45823 46.91666 -1.50158 1.000 21.67243 77 PRO A N 1
ATOM 551 C CA . PRO A 1 83 ? 29.81210 46.44818 -0.26887 1.000 21.43514 77 PRO A CA 1
ATOM 552 C C . PRO A 1 83 ? 29.80897 44.91856 -0.19421 1.000 22.72958 77 PRO A C 1
ATOM 553 O O . PRO A 1 83 ? 29.89997 44.21584 -1.20196 1.000 22.34226 77 PRO A O 1
ATOM 557 N N . LYS A 1 84 ? 29.77038 44.40359 1.03039 1.000 17.41981 78 LYS A N 1
ATOM 558 C CA . LYS A 1 84 ? 29.61719 42.96410 1.19394 1.000 19.12072 78 LYS A CA 1
ATOM 559 C C . LYS A 1 84 ? 28.20078 42.52114 0.83703 1.000 21.00472 78 LYS A C 1
ATOM 560 O O . LYS A 1 84 ? 27.98646 41.36609 0.45818 1.000 23.83384 78 LYS A O 1
ATOM 566 N N . VAL A 1 85 ? 27.21691 43.40820 0.97826 1.000 17.88180 79 VAL A N 1
ATOM 567 C CA . VAL A 1 85 ? 25.82998 43.05327 0.68789 1.000 19.15232 79 VAL A CA 1
ATOM 568 C C . VAL A 1 85 ? 25.07997 44.33495 0.35867 1.000 20.61648 79 VAL A C 1
ATOM 569 O O . VAL A 1 85 ? 25.39550 45.40752 0.88085 1.000 21.78994 79 VAL A O 1
ATOM 573 N N . VAL A 1 86 ? 24.10607 44.21964 -0.54372 1.000 19.15264 80 VAL A N 1
ATOM 574 C CA . VAL A 1 86 ? 23.22139 45.30318 -0.95463 1.000 19.24301 80 VAL A CA 1
ATOM 575 C C . VAL A 1 86 ? 21.84046 45.02094 -0.38919 1.000 20.85131 80 VAL A C 1
ATOM 576 O O . VAL A 1 86 ? 21.29681 43.92583 -0.58504 1.000 17.10359 80 VAL A O 1
ATOM 580 N N . ILE A 1 87 ? 21.26179 45.99539 0.29597 1.000 19.87423 81 ILE A N 1
ATOM 581 C CA . ILE A 1 87 ? 19.91563 45.84804 0.83451 1.000 20.56291 81 ILE A CA 1
ATOM 582 C C . ILE A 1 87 ? 18.95589 46.60094 -0.06612 1.000 22.51653 81 ILE A C 1
ATOM 583 O O . ILE A 1 87 ? 19.04767 47.83395 -0.19875 1.000 22.05321 81 ILE A O 1
ATOM 588 N N . ASN A 1 88 ? 18.03099 45.86449 -0.68265 1.000 16.55967 82 ASN A N 1
ATOM 589 C CA . ASN A 1 88 ? 16.97906 46.46852 -1.48915 1.000 21.23657 82 ASN A CA 1
ATOM 590 C C . ASN A 1 88 ? 15.78555 46.79295 -0.58098 1.000 23.81341 82 ASN A C 1
ATOM 591 O O . ASN A 1 88 ? 15.06880 45.89414 -0.14342 1.000 22.31534 82 ASN A O 1
ATOM 596 N N . VAL A 1 89 ? 15.58767 48.08179 -0.29457 1.000 21.78230 83 VAL A N 1
ATOM 597 C CA . VAL A 1 89 ? 14.36362 48.59428 0.31730 1.000 27.40832 83 VAL A CA 1
ATOM 598 C C . VAL A 1 89 ? 13.79524 49.68261 -0.59816 1.000 28.08602 83 VAL A C 1
ATOM 599 O O . VAL A 1 89 ? 13.24620 50.67630 -0.13180 1.000 24.21060 83 VAL A O 1
ATOM 603 N N . ALA A 1 90 ? 13.90159 49.48763 -1.90870 1.000 39.35861 84 ALA A N 1
ATOM 604 C CA . ALA A 1 90 ? 13.47780 50.47511 -2.89148 1.000 36.40879 84 ALA A CA 1
ATOM 605 C C . ALA A 1 90 ? 12.04167 50.17239 -3.33952 1.000 36.79107 84 ALA A C 1
ATOM 606 O O . ALA A 1 90 ? 11.28307 49.48881 -2.64249 1.000 35.36989 84 ALA A O 1
ATOM 608 N N . LEU A 1 91 ? 11.62899 50.69939 -4.48295 1.000 45.77934 85 LEU A N 1
ATOM 609 C CA . LEU A 1 91 ? 10.28116 50.39149 -4.94864 1.000 59.88108 85 LEU A CA 1
ATOM 610 C C . LEU A 1 91 ? 10.24914 48.96221 -5.49206 1.000 67.87053 85 LEU A C 1
ATOM 611 O O . LEU A 1 91 ? 11.23307 48.49765 -6.08327 1.000 66.44122 85 LEU A O 1
ATOM 613 N N . PRO A 1 92 ? 9.15221 48.22974 -5.27663 1.000 74.59418 86 PRO A N 1
ATOM 614 C CA . PRO A 1 92 ? 9.13785 46.79725 -5.63026 1.000 68.09862 86 PRO A CA 1
ATOM 615 C C . PRO A 1 92 ? 9.31126 46.51063 -7.11841 1.000 55.80517 86 PRO A C 1
ATOM 616 O O . PRO A 1 92 ? 9.57250 45.35159 -7.46611 1.000 50.39176 86 PRO A O 1
ATOM 620 N N . TYR A 1 93 ? 9.15122 47.49909 -8.00849 1.000 47.80185 87 TYR A N 1
ATOM 621 C CA . TYR A 1 93 ? 9.38369 47.24295 -9.42605 1.000 45.44414 87 TYR A CA 1
ATOM 622 C C . TYR A 1 93 ? 10.86688 47.33519 -9.80888 1.000 35.97458 87 TYR A C 1
ATOM 623 O O . TYR A 1 93 ? 11.19772 47.18062 -10.98815 1.000 40.34429 87 TYR A O 1
ATOM 632 N N . GLN A 1 94 ? 11.76047 47.62235 -8.86151 1.000 29.57157 88 GLN A N 1
ATOM 633 C CA . GLN A 1 94 ? 13.20038 47.63058 -9.10906 1.000 31.08505 88 GLN A CA 1
ATOM 634 C C . GLN A 1 94 ? 13.92032 46.43357 -8.52490 1.000 29.82530 88 GLN A C 1
ATOM 635 O O . GLN A 1 94 ? 15.15344 46.39384 -8.56808 1.000 29.44557 88 GLN A O 1
ATOM 641 N N . ASP A 1 95 ? 13.19986 45.47568 -7.95251 1.000 31.53979 89 ASP A N 1
ATOM 642 C CA . ASP A 1 95 ? 13.88443 44.34135 -7.34872 1.000 34.28106 89 ASP A CA 1
ATOM 643 C C . ASP A 1 95 ? 14.70944 43.57244 -8.38220 1.000 26.05746 89 ASP A C 1
ATOM 644 O O . ASP A 1 95 ? 15.81687 43.13111 -8.07959 1.000 21.98547 89 ASP A O 1
ATOM 649 N N . LEU A 1 96 ? 14.17954 43.37795 -9.60132 1.000 26.57801 90 LEU A N 1
ATOM 650 C CA . LEU A 1 96 ? 14.89832 42.56469 -10.58263 1.000 29.25390 90 LEU A CA 1
ATOM 651 C C . LEU A 1 96 ? 16.12661 43.30172 -11.11992 1.000 31.95229 90 LEU A C 1
ATOM 652 O O . LEU A 1 96 ? 17.16264 42.67204 -11.37104 1.000 30.42438 90 LEU A O 1
ATOM 657 N N . THR A 1 97 ? 16.04511 44.62864 -11.26758 1.000 26.09619 91 THR A N 1
ATOM 658 C CA . THR A 1 97 ? 17.20797 45.38457 -11.73045 1.000 27.96641 91 THR A CA 1
ATOM 659 C C . THR A 1 97 ? 18.32201 45.38441 -10.67520 1.000 24.94221 91 THR A C 1
ATOM 660 O O . THR A 1 97 ? 19.49077 45.16137 -10.99866 1.000 21.89517 91 THR A O 1
ATOM 664 N N . ILE A 1 98 ? 17.97325 45.53752 -9.40148 1.000 22.05676 92 ILE A N 1
ATOM 665 C CA . ILE A 1 98 ? 18.98823 45.47128 -8.35452 1.000 20.33027 92 ILE A CA 1
ATOM 666 C C . ILE A 1 98 ? 19.57773 44.06176 -8.25263 1.000 21.36102 92 ILE A C 1
ATOM 667 O O . ILE A 1 98 ? 20.78359 43.90796 -8.05328 1.000 22.39813 92 ILE A O 1
ATOM 672 N N . MET A 1 99 ? 18.74654 43.01447 -8.38043 1.000 22.54727 93 MET A N 1
ATOM 673 C CA . MET A 1 99 ? 19.27312 41.64710 -8.37624 1.000 22.13413 93 MET A CA 1
ATOM 674 C C . MET A 1 99 ? 20.22119 41.42226 -9.55279 1.000 19.13251 93 MET A C 1
ATOM 675 O O . MET A 1 99 ? 21.23226 40.72604 -9.41987 1.000 22.51149 93 MET A O 1
ATOM 680 N N . GLN A 1 100 ? 19.91556 42.01953 -10.71008 1.000 20.78187 94 GLN A N 1
ATOM 681 C CA . GLN A 1 100 ? 20.80870 41.91063 -11.86345 1.000 24.79108 94 GLN A CA 1
ATOM 682 C C . GLN A 1 100 ? 22.14441 42.61666 -11.59517 1.000 27.12090 94 GLN A C 1
ATOM 683 O O . GLN A 1 100 ? 23.20933 42.09591 -11.94654 1.000 24.45040 94 GLN A O 1
ATOM 689 N N . ALA A 1 101 ? 22.10381 43.79301 -10.95172 1.000 28.89813 95 ALA A N 1
ATOM 690 C CA . ALA A 1 101 ? 23.33174 44.51635 -10.63285 1.000 27.10645 95 ALA A CA 1
ATOM 691 C C . ALA A 1 101 ? 24.15201 43.76721 -9.59918 1.000 21.73476 95 ALA A C 1
ATOM 692 O O . ALA A 1 101 ? 25.38819 43.77369 -9.65370 1.000 25.50330 95 ALA A O 1
ATOM 694 N N . CYS A 1 102 ? 23.48220 43.11579 -8.65180 1.000 17.23637 96 CYS A N 1
ATOM 695 C CA . CYS A 1 102 ? 24.19983 42.27662 -7.70020 1.000 16.61647 96 CYS A CA 1
ATOM 696 C C . CYS A 1 102 ? 24.81940 41.07518 -8.39857 1.000 25.09746 96 CYS A C 1
ATOM 697 O O . CYS A 1 102 ? 25.96281 40.70108 -8.10717 1.000 25.41878 96 CYS A O 1
ATOM 700 N N . LEU A 1 103 ? 24.09569 40.48565 -9.35368 1.000 25.48712 97 LEU A N 1
ATOM 701 C CA . LEU A 1 103 ? 24.65167 39.37532 -10.12084 1.000 26.24029 97 LEU A CA 1
ATOM 702 C C . LEU A 1 103 ? 25.91494 39.79808 -10.86486 1.000 21.15625 97 LEU A C 1
ATOM 703 O O . LEU A 1 103 ? 26.95638 39.14001 -10.76267 1.000 24.99780 97 LEU A O 1
ATOM 708 N N . GLU A 1 104 ? 25.85687 40.93696 -11.56185 1.000 18.72434 98 GLU A N 1
ATOM 709 C CA . GLU A 1 104 ? 26.97181 41.37179 -12.40812 1.000 22.15063 98 GLU A CA 1
ATOM 710 C C . GLU A 1 104 ? 28.19635 41.75489 -11.58882 1.000 24.20293 98 GLU A C 1
ATOM 711 O O . GLU A 1 104 ? 29.32140 41.60135 -12.06642 1.000 24.99445 98 GLU A O 1
ATOM 717 N N . THR A 1 105 ? 28.00744 42.24549 -10.36110 1.000 23.62448 99 THR A N 1
ATOM 718 C CA . THR A 1 105 ? 29.12972 42.59133 -9.49895 1.000 20.87894 99 THR A CA 1
ATOM 719 C C . THR A 1 105 ? 29.44163 41.49401 -8.49663 1.000 22.21330 99 THR A C 1
ATOM 720 O O . THR A 1 105 ? 30.28689 41.70009 -7.62093 1.000 27.84089 99 THR A O 1
ATOM 724 N N . LYS A 1 106 ? 28.74197 40.36276 -8.57394 1.000 20.65239 100 LYS A N 1
ATOM 725 C CA . LYS A 1 106 ? 28.92062 39.26032 -7.63517 1.000 25.51939 100 LYS A CA 1
ATOM 726 C C . LYS A 1 106 ? 28.81601 39.74315 -6.18416 1.000 23.41113 100 LYS A C 1
ATOM 727 O O . LYS A 1 106 ? 29.69512 39.51758 -5.35798 1.000 25.71212 100 LYS A O 1
ATOM 733 N N . THR A 1 107 ? 27.71604 40.41620 -5.87936 1.000 18.89888 101 THR A N 1
ATOM 734 C CA . THR A 1 107 ? 27.46079 40.96397 -4.55700 1.000 20.86237 101 THR A CA 1
ATOM 735 C C . THR A 1 107 ? 26.18905 40.34241 -3.98560 1.000 20.33751 101 THR A C 1
ATOM 736 O O . THR A 1 107 ? 25.18512 40.22245 -4.68799 1.000 22.39497 101 THR A O 1
ATOM 740 N N . HIS A 1 108 ? 26.22200 39.96354 -2.71320 1.000 18.97123 102 HIS A N 1
ATOM 741 C CA . HIS A 1 108 ? 25.02818 39.40890 -2.07880 1.000 17.10214 102 HIS A CA 1
ATOM 742 C C . HIS A 1 108 ? 23.87449 40.41027 -2.09449 1.000 18.05306 102 HIS A C 1
ATOM 743 O O . HIS A 1 108 ? 24.06915 41.62434 -2.07890 1.000 22.07096 102 HIS A O 1
ATOM 750 N N . TYR A 1 109 ? 22.65891 39.87303 -2.03408 1.000 15.73490 103 TYR A N 1
ATOM 751 C CA . TYR A 1 109 ? 21.44321 40.65287 -2.15583 1.000 20.10274 103 TYR A CA 1
ATOM 752 C C . TYR A 1 109 ? 20.44725 40.27019 -1.06949 1.000 22.36587 103 TYR A C 1
ATOM 753 O O . TYR A 1 109 ? 20.25397 39.08178 -0.77755 1.000 21.16478 103 TYR A O 1
ATOM 762 N N . ILE A 1 110 ? 19.78643 41.28039 -0.50835 1.000 16.17685 104 ILE A N 1
ATOM 763 C CA . ILE A 1 110 ? 18.68144 41.09403 0.43516 1.000 17.17041 104 ILE A CA 1
ATOM 764 C C . ILE A 1 110 ? 17.56922 42.05224 0.02453 1.000 22.22403 104 ILE A C 1
ATOM 765 O O . ILE A 1 110 ? 17.85026 43.17178 -0.41460 1.000 26.06448 104 ILE A O 1
ATOM 770 N N . ASP A 1 111 ? 16.30729 41.62348 0.13590 1.000 19.85147 105 ASP A N 1
ATOM 771 C CA . ASP A 1 111 ? 15.23142 42.59906 0.03433 1.000 16.52984 105 ASP A CA 1
ATOM 772 C C . ASP A 1 111 ? 14.21530 42.33260 1.13454 1.000 22.40250 105 ASP A C 1
ATOM 773 O O . ASP A 1 111 ? 14.24424 41.30687 1.81580 1.000 21.34579 105 ASP A O 1
ATOM 778 N N . THR A 1 112 ? 13.35655 43.31890 1.32596 1.000 23.79945 106 THR A N 1
ATOM 779 C CA . THR A 1 112 ? 12.34742 43.38548 2.36821 1.000 34.22995 106 THR A CA 1
ATOM 780 C C . THR A 1 112 ? 11.34802 44.43810 1.92781 1.000 44.91407 106 THR A C 1
ATOM 781 O O . THR A 1 112 ? 11.70194 45.35016 1.16869 1.000 36.16400 106 THR A O 1
ATOM 785 N N . ALA A 1 113 ? 10.10956 44.30533 2.41531 1.000 53.96891 107 ALA A N 1
ATOM 786 C CA . ALA A 1 113 ? 9.01606 45.22476 2.07948 1.000 61.28957 107 ALA A CA 1
ATOM 787 C C . ALA A 1 113 ? 8.75752 45.25595 0.57191 1.000 71.59211 107 ALA A C 1
ATOM 788 O O . ALA A 1 113 ? 8.68804 46.32351 -0.04864 1.000 71.66123 107 ALA A O 1
ATOM 790 N N . ASN A 1 114 ? 8.62380 44.05834 -0.02059 1.000 74.77272 108 ASN A N 1
ATOM 791 C CA . ASN A 1 114 ? 8.13380 43.90076 -1.38899 1.000 79.77248 108 ASN A CA 1
ATOM 792 C C . ASN A 1 114 ? 6.59755 43.90018 -1.46524 1.000 76.29454 108 ASN A C 1
ATOM 793 O O . ASN A 1 114 ? 6.01959 43.36160 -2.41903 1.000 78.43330 108 ASN A O 1
ATOM 798 N N . TYR A 1 115 ? 5.93946 44.53681 -0.49567 1.000 65.37503 109 TYR A N 1
ATOM 799 C CA . TYR A 1 115 ? 4.49484 44.50311 -0.28433 1.000 55.45209 109 TYR A CA 1
ATOM 800 C C . TYR A 1 115 ? 3.76794 45.67761 -0.94814 1.000 61.09303 109 TYR A C 1
ATOM 801 O O . TYR A 1 115 ? 2.55603 45.82476 -0.76694 1.000 63.23475 109 TYR A O 1
ATOM 810 N N . GLU A 1 116 ? 4.47133 46.49966 -1.72697 1.000 60.71338 110 GLU A N 1
ATOM 811 C CA . GLU A 1 116 ? 3.84119 47.64674 -2.38243 1.000 67.26317 110 GLU A CA 1
ATOM 812 C C . GLU A 1 116 ? 3.56886 47.40881 -3.87437 1.000 66.49451 110 GLU A C 1
ATOM 813 O O . GLU A 1 116 ? 2.90023 48.21547 -4.53421 1.000 66.27714 110 GLU A O 1
ATOM 815 N N . LYS A 1 122 ? -0.88251 40.65757 -7.91254 1.000 64.00409 116 LYS A N 1
ATOM 816 C CA . LYS A 1 122 ? -0.74805 39.24686 -7.55495 1.000 59.46818 116 LYS A CA 1
ATOM 817 C C . LYS A 1 122 ? 0.72778 38.83331 -7.41243 1.000 55.93285 116 LYS A C 1
ATOM 818 O O . LYS A 1 122 ? 1.40568 38.56836 -8.40767 1.000 54.55558 116 LYS A O 1
ATOM 820 N N . PHE A 1 123 ? 1.20766 38.76168 -6.17078 1.000 54.12762 117 PHE A N 1
ATOM 821 C CA . PHE A 1 123 ? 2.61673 38.48119 -5.90739 1.000 62.15602 117 PHE A CA 1
ATOM 822 C C . PHE A 1 123 ? 3.00979 37.06362 -6.32264 1.000 59.53631 117 PHE A C 1
ATOM 823 O O . PHE A 1 123 ? 2.22418 36.11992 -6.19410 1.000 64.90816 117 PHE A O 1
ATOM 825 N N . GLU A 1 124 ? 4.24756 36.91812 -6.80728 1.000 51.38177 118 GLU A N 1
ATOM 826 C CA . GLU A 1 124 ? 4.79650 35.61371 -7.16739 1.000 47.48140 118 GLU A CA 1
ATOM 827 C C . GLU A 1 124 ? 6.31916 35.66418 -7.13506 1.000 39.19599 118 GLU A C 1
ATOM 828 O O . GLU A 1 124 ? 6.91737 36.58869 -7.68371 1.000 31.90714 118 GLU A O 1
ATOM 834 N N . TYR A 1 125 ? 6.93909 34.65941 -6.51035 1.000 37.30281 119 TYR A N 1
ATOM 835 C CA . TYR A 1 125 ? 8.39108 34.61312 -6.39870 1.000 34.46379 119 TYR A CA 1
ATOM 836 C C . TYR A 1 125 ? 9.07809 34.18312 -7.68866 1.000 30.43994 119 TYR A C 1
ATOM 837 O O . TYR A 1 125 ? 10.30856 34.24948 -7.75443 1.000 30.68909 119 TYR A O 1
ATOM 846 N N . LYS A 1 126 ? 8.31309 33.78983 -8.71307 1.000 27.35049 120 LYS A N 1
ATOM 847 C CA . LYS A 1 126 ? 8.87356 33.09427 -9.86814 1.000 29.73116 120 LYS A CA 1
ATOM 848 C C . LYS A 1 126 ? 10.08285 33.83541 -10.44909 1.000 29.51480 120 LYS A C 1
ATOM 849 O O . LYS A 1 126 ? 11.18247 33.27678 -10.54095 1.000 27.34032 120 LYS A O 1
ATOM 855 N N . GLU A 1 127 ? 9.91589 35.11629 -10.78744 1.000 29.41890 121 GLU A N 1
ATOM 856 C CA . GLU A 1 127 ? 10.99871 35.82944 -11.45210 1.000 30.58294 121 GLU A CA 1
ATOM 857 C C . GLU A 1 127 ? 12.19911 36.04210 -10.53246 1.000 30.41158 121 GLU A C 1
ATOM 858 O O . GLU A 1 127 ? 13.34172 36.03752 -10.99970 1.000 31.47978 121 GLU A O 1
ATOM 864 N N . GLN A 1 128 ? 11.98231 36.22627 -9.23761 1.000 25.12973 122 GLN A N 1
ATOM 865 C CA . GLN A 1 128 ? 13.13871 36.33900 -8.35513 1.000 23.83002 122 GLN A CA 1
ATOM 866 C C . GLN A 1 128 ? 13.81472 34.98559 -8.15907 1.000 25.63248 122 GLN A C 1
ATOM 867 O O . GLN A 1 128 ? 15.04615 34.89086 -8.19699 1.000 25.15761 122 GLN A O 1
ATOM 873 N N . TRP A 1 129 ? 13.01868 33.93209 -7.94929 1.000 27.16096 123 TRP A N 1
ATOM 874 C CA . TRP A 1 129 ? 13.54576 32.57795 -7.83000 1.000 27.69341 123 TRP A CA 1
ATOM 875 C C . TRP A 1 129 ? 14.35703 32.18251 -9.04990 1.000 22.09610 123 TRP A C 1
ATOM 876 O O . TRP A 1 129 ? 15.32902 31.43199 -8.93221 1.000 23.85063 123 TRP A O 1
ATOM 887 N N . ALA A 1 130 ? 13.97961 32.68997 -10.22329 1.000 28.32838 124 ALA A N 1
ATOM 888 C CA . ALA A 1 130 ? 14.67507 32.34906 -11.45241 1.000 35.03692 124 ALA A CA 1
ATOM 889 C C . ALA A 1 130 ? 16.11503 32.86798 -11.49378 1.000 28.87647 124 ALA A C 1
ATOM 890 O O . ALA A 1 130 ? 16.87935 32.44368 -12.36259 1.000 29.60778 124 ALA A O 1
ATOM 892 N N . PHE A 1 131 ? 16.52137 33.74559 -10.57823 1.000 22.69374 125 PHE A N 1
ATOM 893 C CA . PHE A 1 131 ? 17.94345 34.08338 -10.50996 1.000 24.78153 125 PHE A CA 1
ATOM 894 C C . PHE A 1 131 ? 18.81789 32.99578 -9.87551 1.000 21.45521 125 PHE A C 1
ATOM 895 O O . PHE A 1 131 ? 20.04397 33.14013 -9.88870 1.000 22.61773 125 PHE A O 1
ATOM 903 N N . ASP A 1 132 ? 18.22793 31.93040 -9.32953 1.000 23.57904 126 ASP A N 1
ATOM 904 C CA . ASP A 1 132 ? 18.97475 30.95235 -8.52985 1.000 24.08718 126 ASP A CA 1
ATOM 905 C C . ASP A 1 132 ? 20.21031 30.42283 -9.24385 1.000 28.81854 126 ASP A C 1
ATOM 906 O O . ASP A 1 132 ? 21.30134 30.38678 -8.66550 1.000 26.89787 126 ASP A O 1
ATOM 911 N N . ARG A 1 133 ? 20.05871 29.99511 -10.49940 1.000 29.98971 127 ARG A N 1
ATOM 912 C CA . ARG A 1 133 ? 21.18253 29.39213 -11.21548 1.000 28.76859 127 ARG A CA 1
ATOM 913 C C . ARG A 1 133 ? 22.31874 30.38713 -11.42132 1.000 29.70552 127 ARG A C 1
ATOM 914 O O . ARG A 1 133 ? 23.49242 30.06077 -11.21140 1.000 26.65262 127 ARG A O 1
ATOM 922 N N . ALA A 1 134 ? 21.99300 31.60169 -11.86647 1.000 24.98666 128 ALA A N 1
ATOM 923 C CA . ALA A 1 134 ? 23.03540 32.60504 -12.05921 1.000 26.25180 128 ALA A CA 1
ATOM 924 C C . ALA A 1 134 ? 23.69100 32.97447 -10.73057 1.000 28.71821 128 ALA A C 1
ATOM 925 O O . ALA A 1 134 ? 24.91580 33.14329 -10.65479 1.000 24.36894 128 ALA A O 1
ATOM 927 N N . TYR A 1 135 ? 22.89584 33.07074 -9.66283 1.000 23.99557 129 TYR A N 1
ATOM 928 C CA . TYR A 1 135 ? 23.46651 33.36338 -8.35433 1.000 22.42355 129 TYR A CA 1
ATOM 929 C C . TYR A 1 135 ? 24.40213 32.24578 -7.90325 1.000 25.85148 129 TYR A C 1
ATOM 930 O O . TYR A 1 135 ? 25.43718 32.50938 -7.27842 1.000 23.85517 129 TYR A O 1
ATOM 939 N N . LYS A 1 136 ? 24.03239 30.99009 -8.17891 1.000 22.48628 130 LYS A N 1
ATOM 940 C CA . LYS A 1 136 ? 24.90820 29.86761 -7.86127 1.000 30.20095 130 LYS A CA 1
ATOM 941 C C . LYS A 1 136 ? 26.21847 29.95143 -8.63332 1.000 26.36004 130 LYS A C 1
ATOM 942 O O . LYS A 1 136 ? 27.29925 29.83365 -8.05328 1.000 24.66345 130 LYS A O 1
ATOM 948 N N . GLU A 1 137 ? 26.13925 30.18201 -9.94568 1.000 27.69322 131 GLU A N 1
ATOM 949 C CA . GLU A 1 137 ? 27.35330 30.30256 -10.74401 1.000 26.79231 131 GLU A CA 1
ATOM 950 C C . GLU A 1 137 ? 28.21341 31.47575 -10.26208 1.000 25.88237 131 GLU A C 1
ATOM 951 O O . GLU A 1 137 ? 29.44134 31.39096 -10.26639 1.000 27.82245 131 GLU A O 1
ATOM 954 N N . ALA A 1 138 ? 27.59223 32.54817 -9.78882 1.000 27.92516 132 ALA A N 1
ATOM 955 C CA . ALA A 1 138 ? 28.33834 33.68152 -9.25751 1.000 28.46323 132 ALA A CA 1
ATOM 956 C C . ALA A 1 138 ? 28.77064 33.48169 -7.80400 1.000 25.96366 132 ALA A C 1
ATOM 957 O O . ALA A 1 138 ? 29.51882 34.31337 -7.28019 1.000 26.22228 132 ALA A O 1
ATOM 959 N N . ARG A 1 139 ? 28.35226 32.39197 -7.15417 1.000 26.02598 133 ARG A N 1
ATOM 960 C CA . ARG A 1 139 ? 28.71526 32.11311 -5.75624 1.000 28.16428 133 ARG A CA 1
ATOM 961 C C . ARG A 1 139 ? 28.25632 33.22724 -4.80973 1.000 24.91420 133 ARG A C 1
ATOM 962 O O . ARG A 1 139 ? 28.98484 33.62966 -3.89809 1.000 23.89948 133 ARG A O 1
ATOM 966 N N . ILE A 1 140 ? 27.02793 33.72217 -5.01199 1.000 21.12054 134 ILE A N 1
ATOM 967 C CA . ILE A 1 140 ? 26.43648 34.74312 -4.14879 1.000 24.05475 134 ILE A CA 1
ATOM 968 C C . ILE A 1 140 ? 25.08118 34.28280 -3.61606 1.000 21.37070 134 ILE A C 1
ATOM 969 O O . ILE A 1 140 ? 24.46016 33.33730 -4.11400 1.000 20.41347 134 ILE A O 1
ATOM 974 N N . LEU A 1 141 ? 24.61360 35.01247 -2.61427 1.000 18.96798 135 LEU A N 1
ATOM 975 C CA . LEU A 1 141 ? 23.37889 34.72007 -1.90281 1.000 20.95045 135 LEU A CA 1
ATOM 976 C C . LEU A 1 141 ? 22.33821 35.78609 -2.22952 1.000 21.77568 135 LEU A C 1
ATOM 977 O O . LEU A 1 141 ? 22.63701 36.98234 -2.19613 1.000 22.30561 135 LEU A O 1
ATOM 982 N N . GLY A 1 142 ? 21.12288 35.36253 -2.53740 1.000 16.47809 136 GLY A N 1
ATOM 983 C CA . GLY A 1 142 ? 20.02644 36.30593 -2.59812 1.000 15.42291 136 GLY A CA 1
ATOM 984 C C . GLY A 1 142 ? 18.98677 35.90195 -1.56365 1.000 24.61621 136 GLY A C 1
ATOM 985 O O . GLY A 1 142 ? 18.38956 34.82816 -1.67384 1.000 20.46425 136 GLY A O 1
ATOM 986 N N . VAL A 1 143 ? 18.76525 36.73646 -0.55408 1.000 23.26402 137 VAL A N 1
ATOM 987 C CA . VAL A 1 143 ? 17.84135 36.41614 0.52374 1.000 19.68633 137 VAL A CA 1
ATOM 988 C C . VAL A 1 143 ? 16.56893 37.24434 0.33176 1.000 19.96546 137 VAL A C 1
ATOM 989 O O . VAL A 1 143 ? 16.58722 38.47089 0.48693 1.000 19.77799 137 VAL A O 1
ATOM 993 N N . LEU A 1 144 ? 15.44983 36.57492 0.05624 1.000 19.55766 138 LEU A N 1
ATOM 994 C CA . LEU A 1 144 ? 14.18396 37.23289 -0.26652 1.000 26.91455 138 LEU A CA 1
ATOM 995 C C . LEU A 1 144 ? 13.30501 37.39281 0.95954 1.000 26.93209 138 LEU A C 1
ATOM 996 O O . LEU A 1 144 ? 13.25049 36.51580 1.82327 1.000 25.27702 138 LEU A O 1
ATOM 1001 N N . GLY A 1 145 ? 12.56228 38.49674 0.98429 1.000 27.25943 139 GLY A N 1
ATOM 1002 C CA . GLY A 1 145 ? 11.53815 38.72900 1.98927 1.000 20.81257 139 GLY A CA 1
ATOM 1003 C C . GLY A 1 145 ? 12.01926 38.79881 3.42633 1.000 20.07349 139 GLY A C 1
ATOM 1004 O O . GLY A 1 145 ? 11.40832 38.21492 4.32000 1.000 23.70065 139 GLY A O 1
ATOM 1005 N N . ALA A 1 146 ? 13.08261 39.54773 3.67093 1.000 20.46219 140 ALA A N 1
ATOM 1006 C CA . ALA A 1 146 ? 13.63880 39.68391 5.01303 1.000 25.54433 140 ALA A CA 1
ATOM 1007 C C . ALA A 1 146 ? 12.99367 40.82773 5.78682 1.000 24.10865 140 ALA A C 1
ATOM 1008 O O . ALA A 1 146 ? 13.68953 41.69845 6.28686 1.000 28.31269 140 ALA A O 1
ATOM 1010 N N . GLY A 1 147 ? 11.65793 40.83883 5.87391 1.000 28.27314 141 GLY A N 1
ATOM 1011 C CA . GLY A 1 147 ? 10.91362 41.76523 6.71742 1.000 18.44768 141 GLY A CA 1
ATOM 1012 C C . GLY A 1 147 ? 10.25852 41.03762 7.87161 1.000 24.80863 141 GLY A C 1
ATOM 1013 O O . GLY A 1 147 ? 10.80762 40.03747 8.34370 1.000 26.34283 141 GLY A O 1
ATOM 1014 N N . PHE A 1 148 ? 9.08031 41.46760 8.33227 1.000 20.80505 142 PHE A N 1
ATOM 1015 C CA . PHE A 1 148 ? 8.45394 40.64889 9.36473 1.000 21.90996 142 PHE A CA 1
ATOM 1016 C C . PHE A 1 148 ? 7.59341 39.55547 8.74670 1.000 25.71355 142 PHE A C 1
ATOM 1017 O O . PHE A 1 148 ? 7.82042 38.36879 8.99949 1.000 33.52616 142 PHE A O 1
ATOM 1025 N N . ASP A 1 149 ? 6.60674 39.93743 7.93944 1.000 23.56502 143 ASP A N 1
ATOM 1026 C CA . ASP A 1 149 ? 5.77413 38.98976 7.20100 1.000 33.10673 143 ASP A CA 1
ATOM 1027 C C . ASP A 1 149 ? 5.67689 39.45085 5.75095 1.000 34.95487 143 ASP A C 1
ATOM 1028 O O . ASP A 1 149 ? 4.90548 40.37621 5.43822 1.000 31.18008 143 ASP A O 1
ATOM 1033 N N . PRO A 1 150 ? 6.45185 38.84237 4.83464 1.000 35.10200 144 PRO A N 1
ATOM 1034 C CA . PRO A 1 150 ? 7.36154 37.70964 5.11073 1.000 38.28142 144 PRO A CA 1
ATOM 1035 C C . PRO A 1 150 ? 8.68995 38.04618 5.81903 1.000 27.77063 144 PRO A C 1
ATOM 1036 O O . PRO A 1 150 ? 9.07498 39.20640 5.94354 1.000 23.71573 144 PRO A O 1
ATOM 1040 N N . GLY A 1 151 ? 9.36326 37.00240 6.30504 1.000 22.85757 145 GLY A N 1
ATOM 1041 C CA . GLY A 1 151 ? 10.63811 37.15680 6.98200 1.000 21.54393 145 GLY A CA 1
ATOM 1042 C C . GLY A 1 151 ? 10.65649 36.51642 8.35287 1.000 28.27038 145 GLY A C 1
ATOM 1043 O O . GLY A 1 151 ? 10.92619 35.31829 8.50042 1.000 38.58130 145 GLY A O 1
ATOM 1044 N N . VAL A 1 152 ? 10.33835 37.30775 9.37179 1.000 27.50966 146 VAL A N 1
ATOM 1045 C CA . VAL A 1 152 ? 10.25949 36.76017 10.72432 1.000 27.23290 146 VAL A CA 1
ATOM 1046 C C . VAL A 1 152 ? 9.23647 35.62635 10.78840 1.000 27.25527 146 VAL A C 1
ATOM 1047 O O . VAL A 1 152 ? 9.50273 34.57610 11.38499 1.000 26.68790 146 VAL A O 1
ATOM 1051 N N . THR A 1 153 ? 8.05623 35.80917 10.16478 1.000 26.09208 147 THR A N 1
ATOM 1052 C CA . THR A 1 153 ? 7.07632 34.72762 10.14927 1.000 27.28758 147 THR A CA 1
ATOM 1053 C C . THR A 1 153 ? 7.68704 33.47152 9.53960 1.000 29.19018 147 THR A C 1
ATOM 1054 O O . THR A 1 153 ? 7.49426 32.36845 10.06153 1.000 29.34219 147 THR A O 1
ATOM 1058 N N . ASN A 1 154 ? 8.43434 33.62252 8.43422 1.000 29.49392 148 ASN A N 1
ATOM 1059 C CA . ASN A 1 154 ? 9.15779 32.48175 7.86830 1.000 29.36639 148 ASN A CA 1
ATOM 1060 C C . ASN A 1 154 ? 10.09940 31.87010 8.90087 1.000 26.87624 148 ASN A C 1
ATOM 1061 O O . ASN A 1 154 ? 10.14477 30.64669 9.06873 1.000 25.82124 148 ASN A O 1
ATOM 1066 N N . ALA A 1 155 ? 10.85216 32.71452 9.61558 1.000 20.81154 149 ALA A N 1
ATOM 1067 C CA . ALA A 1 155 ? 11.78199 32.20188 10.61072 1.000 21.84014 149 ALA A CA 1
ATOM 1068 C C . ALA A 1 155 ? 11.03500 31.50912 11.74514 1.000 26.70448 149 ALA A C 1
ATOM 1069 O O . ALA A 1 155 ? 11.49300 30.47816 12.25542 1.000 24.74878 149 ALA A O 1
ATOM 1071 N N . TYR A 1 156 ? 9.87136 32.04772 12.13176 1.000 25.49619 150 TYR A N 1
ATOM 1072 C CA . TYR A 1 156 ? 9.06418 31.40608 13.16567 1.000 27.15403 150 TYR A CA 1
ATOM 1073 C C . TYR A 1 156 ? 8.70566 29.98107 12.76940 1.000 26.01754 150 TYR A C 1
ATOM 1074 O O . TYR A 1 156 ? 8.75943 29.06795 13.60390 1.000 29.78334 150 TYR A O 1
ATOM 1083 N N . VAL A 1 157 ? 8.33502 29.77288 11.50056 1.000 32.29809 151 VAL A N 1
ATOM 1084 C CA . VAL A 1 157 ? 7.94789 28.44096 11.04128 1.000 33.04212 151 VAL A CA 1
ATOM 1085 C C . VAL A 1 157 ? 9.16001 27.52297 11.01679 1.000 30.22171 151 VAL A C 1
ATOM 1086 O O . VAL A 1 157 ? 9.07809 26.34919 11.40086 1.000 35.22443 151 VAL A O 1
ATOM 1090 N N . ALA A 1 158 ? 10.28927 28.03021 10.52431 1.000 27.35072 152 ALA A N 1
ATOM 1091 C CA . ALA A 1 158 ? 11.50775 27.22904 10.50668 1.000 32.36793 152 ALA A CA 1
ATOM 1092 C C . ALA A 1 158 ? 11.95530 26.90371 11.92711 1.000 24.65808 152 ALA A C 1
ATOM 1093 O O . ALA A 1 158 ? 12.36840 25.77536 12.21618 1.000 25.62511 152 ALA A O 1
ATOM 1095 N N . HIS A 1 159 ? 11.85353 27.88332 12.83092 1.000 25.95189 153 HIS A N 1
ATOM 1096 C CA . HIS A 1 159 ? 12.19484 27.67374 14.23351 1.000 25.02046 153 HIS A CA 1
ATOM 1097 C C . HIS A 1 159 ? 11.33746 26.58150 14.84789 1.000 32.39490 153 HIS A C 1
ATOM 1098 O O . HIS A 1 159 ? 11.85133 25.67207 15.51995 1.000 34.16272 153 HIS A O 1
ATOM 1105 N N . ALA A 1 160 ? 10.02039 26.65274 14.61854 1.000 35.85418 154 ALA A N 1
ATOM 1106 C CA . ALA A 1 160 ? 9.10548 25.65072 15.16641 1.000 28.23378 154 ALA A CA 1
ATOM 1107 C C . ALA A 1 160 ? 9.39224 24.27718 14.57150 1.000 29.09155 154 ALA A C 1
ATOM 1108 O O . ALA A 1 160 ? 9.39284 23.26246 15.28264 1.000 30.51119 154 ALA A O 1
ATOM 1110 N N . GLN A 1 161 ? 9.65684 24.22730 13.26479 1.000 28.37021 155 GLN A N 1
ATOM 1111 C CA . GLN A 1 161 ? 9.98881 22.95008 12.64079 1.000 32.39314 155 GLN A CA 1
ATOM 1112 C C . GLN A 1 161 ? 11.25382 22.33490 13.25396 1.000 33.28543 155 GLN A C 1
ATOM 1113 O O . GLN A 1 161 ? 11.35859 21.11002 13.37970 1.000 33.67434 155 GLN A O 1
ATOM 1119 N N . ARG A 1 162 ? 12.21469 23.17010 13.65469 1.000 34.78560 156 ARG A N 1
ATOM 1120 C CA . ARG A 1 162 ? 13.50596 22.68194 14.12167 1.000 31.86366 156 ARG A CA 1
ATOM 1121 C C . ARG A 1 162 ? 13.47881 22.30283 15.59690 1.000 33.14925 156 ARG A C 1
ATOM 1122 O O . ARG A 1 162 ? 14.14009 21.33434 15.98889 1.000 35.37868 156 ARG A O 1
ATOM 1130 N N . HIS A 1 163 ? 12.71889 23.03031 16.42356 1.000 35.22678 157 HIS A N 1
ATOM 1131 C CA . HIS A 1 163 ? 12.76512 22.86726 17.86988 1.000 32.53449 157 HIS A CA 1
ATOM 1132 C C . HIS A 1 163 ? 11.45178 22.41533 18.51603 1.000 41.73395 157 HIS A C 1
ATOM 1133 O O . HIS A 1 163 ? 11.45264 22.10471 19.71648 1.000 41.97973 157 HIS A O 1
ATOM 1140 N N . HIS A 1 164 ? 10.33149 22.39531 17.79410 1.000 41.44977 158 HIS A N 1
ATOM 1141 C CA . HIS A 1 164 ? 9.07005 22.10531 18.47421 1.000 40.19446 158 HIS A CA 1
ATOM 1142 C C . HIS A 1 164 ? 8.25497 20.96750 17.87853 1.000 35.19741 158 HIS A C 1
ATOM 1143 O O . HIS A 1 164 ? 7.49389 20.31989 18.59599 1.000 44.48318 158 HIS A O 1
ATOM 1150 N N . PHE A 1 165 ? 8.37990 20.72563 16.58383 1.000 38.72236 159 PHE A N 1
ATOM 1151 C CA . PHE A 1 165 ? 7.55090 19.74717 15.90507 1.000 37.61748 159 PHE A CA 1
ATOM 1152 C C . PHE A 1 165 ? 8.40980 18.75865 15.13798 1.000 39.15452 159 PHE A C 1
ATOM 1153 O O . PHE A 1 165 ? 9.50505 19.08363 14.67436 1.000 44.94757 159 PHE A O 1
ATOM 1161 N N . ASP A 1 166 ? 7.85580 17.57020 14.93993 1.000 41.99095 160 ASP A N 1
ATOM 1162 C CA . ASP A 1 166 ? 8.35237 16.67627 13.90710 1.000 44.63631 160 ASP A CA 1
ATOM 1163 C C . ASP A 1 166 ? 7.68557 16.99160 12.57711 1.000 46.97762 160 ASP A C 1
ATOM 1164 O O . ASP A 1 166 ? 8.36109 17.08955 11.54363 1.000 44.52697 160 ASP A O 1
ATOM 1169 N N . THR A 1 167 ? 6.37338 17.22122 12.60685 1.000 37.61140 161 THR A N 1
ATOM 1170 C CA . THR A 1 167 ? 5.61683 17.57967 11.41711 1.000 40.53300 161 THR A CA 1
ATOM 1171 C C . THR A 1 167 ? 4.65546 18.70629 11.76899 1.000 36.20888 161 THR A C 1
ATOM 1172 O O . THR A 1 167 ? 3.96838 18.63714 12.79132 1.000 43.54376 161 THR A O 1
ATOM 1176 N N . ILE A 1 168 ? 4.60792 19.73871 10.93052 1.000 37.18858 162 ILE A N 1
ATOM 1177 C CA . ILE A 1 168 ? 3.67244 20.84549 11.09844 1.000 36.30203 162 ILE A CA 1
ATOM 1178 C C . ILE A 1 168 ? 2.48050 20.60642 10.16769 1.000 34.39103 162 ILE A C 1
ATOM 1179 O O . ILE A 1 168 ? 2.65209 20.50351 8.94884 1.000 38.92266 162 ILE A O 1
ATOM 1184 N N . HIS A 1 169 ? 1.27512 20.47068 10.73346 1.000 35.47912 163 HIS A N 1
ATOM 1185 C CA . HIS A 1 169 ? 0.08402 20.20130 9.92333 1.000 41.58725 163 HIS A CA 1
ATOM 1186 C C . HIS A 1 169 ? -0.60760 21.47638 9.43168 1.000 39.96020 163 HIS A C 1
ATOM 1187 O O . HIS A 1 169 ? -0.95948 21.57200 8.25341 1.000 41.87449 163 HIS A O 1
ATOM 1194 N N . THR A 1 170 ? -0.81826 22.45891 10.30621 1.000 34.17557 164 THR A N 1
ATOM 1195 C CA . THR A 1 170 ? -1.47658 23.70244 9.91399 1.000 35.70353 164 THR A CA 1
ATOM 1196 C C . THR A 1 170 ? -0.62839 24.90164 10.30672 1.000 36.69825 164 THR A C 1
ATOM 1197 O O . THR A 1 170 ? 0.10892 24.86784 11.29692 1.000 32.76195 164 THR A O 1
ATOM 1201 N N . LEU A 1 171 ? -0.75628 25.96842 9.51467 1.000 32.49329 165 LEU A N 1
ATOM 1202 C CA . LEU A 1 171 ? -0.08829 27.23343 9.77365 1.000 28.96947 165 LEU A CA 1
ATOM 1203 C C . LEU A 1 171 ? -1.07935 28.36313 9.50201 1.000 32.42226 165 LEU A C 1
ATOM 1204 O O . LEU A 1 171 ? -1.57558 28.49859 8.37699 1.000 27.59035 165 LEU A O 1
ATOM 1209 N N . ASP A 1 172 ? -1.35872 29.16916 10.52795 1.000 33.63549 166 ASP A N 1
ATOM 1210 C CA . ASP A 1 172 ? -2.09004 30.42898 10.39517 1.000 31.89397 166 ASP A CA 1
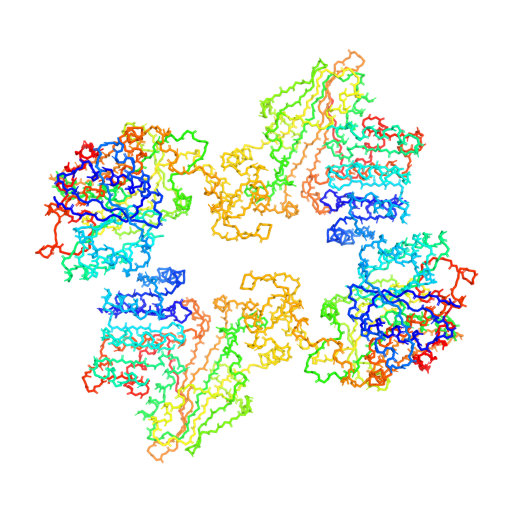ATOM 1211 C C . ASP A 1 172 ? -1.13553 31.57026 10.73494 1.000 31.72652 166 ASP A C 1
ATOM 1212 O O . ASP A 1 172 ? -0.57532 31.61967 11.83764 1.000 35.89848 166 ASP A O 1
ATOM 1217 N N . ILE A 1 173 ? -0.94067 32.46904 9.80264 1.000 26.52024 167 ILE A N 1
ATOM 1218 C CA . ILE A 1 173 ? -0.24391 33.70858 10.09421 1.000 23.80589 167 ILE A CA 1
ATOM 1219 C C . ILE A 1 173 ? -1.28789 34.76123 10.43001 1.000 30.60127 167 ILE A C 1
ATOM 1220 O O . ILE A 1 173 ? -2.25437 34.94341 9.68228 1.000 32.30011 167 ILE A O 1
ATOM 1225 N N . LEU A 1 174 ? -1.11010 35.43812 11.56671 1.000 30.00172 168 LEU A N 1
ATOM 1226 C CA . LEU A 1 174 ? -2.10861 36.36488 12.10160 1.000 31.07260 168 LEU A CA 1
ATOM 1227 C C . LEU A 1 174 ? -1.44139 37.71548 12.33221 1.000 26.95628 168 LEU A C 1
ATOM 1228 O O . LEU A 1 174 ? -0.49724 37.81904 13.12620 1.000 26.97832 168 LEU A O 1
ATOM 1233 N N . ASP A 1 175 ? -1.91278 38.73967 11.61617 1.000 26.30142 169 ASP A N 1
ATOM 1234 C CA . ASP A 1 175 ? -1.27469 40.05806 11.58117 1.000 24.55323 169 ASP A CA 1
ATOM 1235 C C . ASP A 1 175 ? -2.27471 41.10121 12.07032 1.000 30.35269 169 ASP A C 1
ATOM 1236 O O . ASP A 1 175 ? -3.24364 41.41328 11.36800 1.000 31.69183 169 ASP A O 1
ATOM 1241 N N . CYS A 1 176 ? -2.02199 41.66822 13.24816 1.000 29.35605 170 CYS A N 1
ATOM 1242 C CA . CYS A 1 176 ? -2.87714 42.70409 13.82164 1.000 27.38000 170 CYS A CA 1
ATOM 1243 C C . CYS A 1 176 ? -2.10089 43.99914 14.02864 1.000 29.07987 170 CYS A C 1
ATOM 1244 O O . CYS A 1 176 ? -1.11612 44.02096 14.77406 1.000 29.48616 170 CYS A O 1
ATOM 1247 N N . ASN A 1 177 ? -2.58729 45.09300 13.43876 1.000 27.90154 171 ASN A N 1
ATOM 1248 C CA . ASN A 1 177 ? -2.11166 46.43440 13.77244 1.000 28.40942 171 ASN A CA 1
ATOM 1249 C C . ASN A 1 177 ? -3.23188 47.16458 14.50128 1.000 24.51244 171 ASN A C 1
ATOM 1250 O O . ASN A 1 177 ? -4.22401 47.54993 13.89176 1.000 27.04637 171 ASN A O 1
ATOM 1255 N N . ALA A 1 178 ? -3.06131 47.36589 15.79823 1.000 24.71843 172 ALA A N 1
ATOM 1256 C CA . ALA A 1 178 ? -4.01938 48.09639 16.60871 1.000 29.95198 172 ALA A CA 1
ATOM 1257 C C . ALA A 1 178 ? -3.58951 49.54203 16.81144 1.000 36.35724 172 ALA A C 1
ATOM 1258 O O . ALA A 1 178 ? -4.05249 50.19302 17.75133 1.000 37.35967 172 ALA A O 1
ATOM 1260 N N . GLY A 1 179 ? -2.73325 50.06091 15.92986 1.000 32.09705 173 GLY A N 1
ATOM 1261 C CA . GLY A 1 179 ? -2.25199 51.41787 16.08773 1.000 35.42578 173 GLY A CA 1
ATOM 1262 C C . GLY A 1 179 ? -3.35661 52.44680 15.92877 1.000 34.34110 173 GLY A C 1
ATOM 1263 O O . GLY A 1 179 ? -4.33128 52.24749 15.20772 1.000 30.20928 173 GLY A O 1
ATOM 1264 N N . ASP A 1 180 ? -3.19282 53.55715 16.63987 1.000 34.68016 174 ASP A N 1
ATOM 1265 C CA . ASP A 1 180 ? -4.07610 54.71851 16.57950 1.000 32.20619 174 ASP A CA 1
ATOM 1266 C C . ASP A 1 180 ? -3.23208 55.90879 16.13481 1.000 36.99670 174 ASP A C 1
ATOM 1267 O O . ASP A 1 180 ? -2.37945 56.38600 16.89457 1.000 34.55447 174 ASP A O 1
ATOM 1272 N N . HIS A 1 181 ? -3.45003 56.37808 14.90911 1.000 35.43538 175 HIS A N 1
ATOM 1273 C CA . HIS A 1 181 ? -2.69239 57.50261 14.38168 1.000 39.01880 175 HIS A CA 1
ATOM 1274 C C . HIS A 1 181 ? -3.39016 58.83670 14.61213 1.000 40.10581 175 HIS A C 1
ATOM 1275 O O . HIS A 1 181 ? -2.96903 59.84592 14.04208 1.000 33.42849 175 HIS A O 1
ATOM 1282 N N . LYS A 1 182 ? -4.47017 58.85400 15.39371 1.000 34.36199 176 LYS A N 1
ATOM 1283 C CA . LYS A 1 182 ? -5.13176 60.07086 15.84511 1.000 34.34079 176 LYS A CA 1
ATOM 1284 C C . LYS A 1 182 ? -5.82016 60.85743 14.73236 1.000 35.37386 176 LYS A C 1
ATOM 1285 O O . LYS A 1 182 ? -6.27296 61.97265 14.98483 1.000 43.75404 176 LYS A O 1
ATOM 1291 N N . ARG A 1 183 ? -5.93853 60.30580 13.50801 1.000 33.92016 177 ARG A N 1
ATOM 1292 C CA . ARG A 1 183 ? -6.65983 60.97796 12.42856 1.000 35.05687 177 ARG A CA 1
ATOM 1293 C C . ARG A 1 183 ? -8.01361 60.33010 12.18618 1.000 41.56035 177 ARG A C 1
ATOM 1294 O O . ARG A 1 183 ? -8.19902 59.14079 12.46632 1.000 37.29315 177 ARG A O 1
ATOM 1302 N N . PRO A 1 184 ? -8.98263 61.08907 11.66144 1.000 47.30102 178 PRO A N 1
ATOM 1303 C CA . PRO A 1 184 ? -10.25162 60.46263 11.26029 1.000 46.97203 178 PRO A CA 1
ATOM 1304 C C . PRO A 1 184 ? -10.04100 59.29930 10.30920 1.000 46.42890 178 PRO A C 1
ATOM 1305 O O . PRO A 1 184 ? -10.64077 58.23347 10.49012 1.000 50.05728 178 PRO A O 1
ATOM 1309 N N . PHE A 1 185 ? -9.18750 59.46910 9.30319 1.000 44.63532 179 PHE A N 1
ATOM 1310 C CA . PHE A 1 185 ? -8.84584 58.37267 8.40880 1.000 35.01046 179 PHE A CA 1
ATOM 1311 C C . PHE A 1 185 ? -7.47901 58.62584 7.80030 1.000 27.87354 179 PHE A C 1
ATOM 1312 O O . PHE A 1 185 ? -7.20039 59.73051 7.33446 1.000 29.87056 179 PHE A O 1
ATOM 1320 N N . ALA A 1 186 ? -6.66194 57.57963 7.74098 1.000 31.97149 180 ALA A N 1
ATOM 1321 C CA . ALA A 1 186 ? -5.33755 57.70976 7.15064 1.000 33.80524 180 ALA A CA 1
ATOM 1322 C C . ALA A 1 186 ? -4.80380 56.32064 6.84453 1.000 32.59811 180 ALA A C 1
ATOM 1323 O O . ALA A 1 186 ? -5.26980 55.32638 7.39365 1.000 32.90901 180 ALA A O 1
ATOM 1325 N N . THR A 1 187 ? -3.84800 56.26176 5.93268 1.000 32.52361 181 THR A N 1
ATOM 1326 C CA . THR A 1 187 ? -3.17015 55.02227 5.60670 1.000 35.92725 181 THR A CA 1
ATOM 1327 C C . THR A 1 187 ? -1.68220 55.17263 5.88763 1.000 33.68620 181 THR A C 1
ATOM 1328 O O . THR A 1 187 ? -1.11945 56.26657 5.79114 1.000 29.13304 181 THR A O 1
ATOM 1332 N N . ASN A 1 188 ? -1.04380 54.05782 6.22163 1.000 40.23216 182 ASN A N 1
ATOM 1333 C CA . ASN A 1 188 ? 0.39986 54.04528 6.40019 1.000 42.51378 182 ASN A CA 1
ATOM 1334 C C . ASN A 1 188 ? 1.12974 53.74366 5.10161 1.000 42.24860 182 ASN A C 1
ATOM 1335 O O . ASN A 1 188 ? 2.36198 53.78550 5.07225 1.000 39.41796 182 ASN A O 1
ATOM 1340 N N . PHE A 1 189 ? 0.39761 53.48587 4.02103 1.000 43.88232 183 PHE A N 1
ATOM 1341 C CA . PHE A 1 189 ? 0.99825 53.19887 2.73027 1.000 44.08134 183 PHE A CA 1
ATOM 1342 C C . PHE A 1 189 ? 0.35757 54.06952 1.66195 1.000 39.93555 183 PHE A C 1
ATOM 1343 O O . PHE A 1 189 ? -0.61365 54.79748 1.90458 1.000 38.19660 183 PHE A O 1
ATOM 1351 N N . ASN A 1 190 ? 0.90850 53.95073 0.46209 1.000 33.48578 184 ASN A N 1
ATOM 1352 C CA . ASN A 1 190 ? 0.21656 54.37276 -0.73793 1.000 30.34826 184 ASN A CA 1
ATOM 1353 C C . ASN A 1 190 ? -1.15884 53.71308 -0.74528 1.000 36.73069 184 ASN A C 1
ATOM 1354 O O . ASN A 1 190 ? -1.25290 52.49437 -0.51385 1.000 35.08816 184 ASN A O 1
ATOM 1359 N N . PRO A 1 191 ? -2.24171 54.47382 -0.94629 1.000 33.10751 185 PRO A N 1
ATOM 1360 C CA . PRO A 1 191 ? -3.58689 53.87456 -0.84267 1.000 37.18908 185 PRO A CA 1
ATOM 1361 C C . PRO A 1 191 ? -3.83228 52.73928 -1.82227 1.000 36.11514 185 PRO A C 1
ATOM 1362 O O . PRO A 1 191 ? -4.77301 51.96539 -1.61658 1.000 34.80809 185 PRO A O 1
ATOM 1366 N N . GLU A 1 192 ? -3.01236 52.60159 -2.86712 1.000 37.15863 186 GLU A N 1
ATOM 1367 C CA . GLU A 1 192 ? -3.14310 51.45193 -3.75342 1.000 39.05267 186 GLU A CA 1
ATOM 1368 C C . GLU A 1 192 ? -2.90509 50.14982 -3.00692 1.000 39.23184 186 GLU A C 1
ATOM 1369 O O . GLU A 1 192 ? -3.44787 49.10794 -3.39078 1.000 36.46609 186 GLU A O 1
ATOM 1375 N N . ILE A 1 193 ? -2.08934 50.18559 -1.95163 1.000 31.34385 187 ILE A N 1
ATOM 1376 C CA . ILE A 1 193 ? -1.88103 48.98924 -1.14868 1.000 35.16106 187 ILE A CA 1
ATOM 1377 C C . ILE A 1 193 ? -3.14644 48.66540 -0.37072 1.000 31.78011 187 ILE A C 1
ATOM 1378 O O . ILE A 1 193 ? -3.62204 47.52430 -0.37446 1.000 35.97991 187 ILE A O 1
ATOM 1383 N N . ASN A 1 194 ? -3.73488 49.67682 0.27424 1.000 33.08680 188 ASN A N 1
ATOM 1384 C CA . ASN A 1 194 ? -5.00057 49.47448 0.97867 1.000 25.76015 188 ASN A CA 1
ATOM 1385 C C . ASN A 1 194 ? -6.06474 48.94591 0.03844 1.000 27.09008 188 ASN A C 1
ATOM 1386 O O . ASN A 1 194 ? -6.84821 48.05193 0.39917 1.000 29.11764 188 ASN A O 1
ATOM 1391 N N . LEU A 1 195 ? -6.11327 49.48815 -1.17641 1.000 26.51758 189 LEU A N 1
ATOM 1392 C CA . LEU A 1 195 ? -7.07148 48.99212 -2.15640 1.000 36.21911 189 LEU A CA 1
ATOM 1393 C C . LEU A 1 195 ? -6.85256 47.50538 -2.42540 1.000 37.57513 189 LEU A C 1
ATOM 1394 O O . LEU A 1 195 ? -7.80261 46.71908 -2.42579 1.000 38.69047 189 LEU A O 1
ATOM 1399 N N . ARG A 1 196 ? -5.59700 47.09998 -2.63383 1.000 37.62762 190 ARG A N 1
ATOM 1400 C CA . ARG A 1 196 ? -5.32236 45.71051 -2.99223 1.000 35.62507 190 ARG A CA 1
ATOM 1401 C C . ARG A 1 196 ? -5.76279 44.75939 -1.88095 1.000 32.40088 190 ARG A C 1
ATOM 1402 O O . ARG A 1 196 ? -6.32914 43.69771 -2.15291 1.000 34.90699 190 ARG A O 1
ATOM 1410 N N . GLU A 1 197 ? -5.57203 45.15618 -0.62082 1.000 32.36432 191 GLU A N 1
ATOM 1411 C CA . GLU A 1 197 ? -5.93374 44.29747 0.50497 1.000 34.87635 191 GLU A CA 1
ATOM 1412 C C . GLU A 1 197 ? -7.43396 44.02334 0.56841 1.000 38.76925 191 GLU A C 1
ATOM 1413 O O . GLU A 1 197 ? -7.85429 42.89676 0.86562 1.000 40.01711 191 GLU A O 1
ATOM 1419 N N . VAL A 1 198 ? -8.26010 45.04110 0.32624 1.000 36.10417 192 VAL A N 1
ATOM 1420 C CA . VAL A 1 198 ? -9.69698 44.89120 0.52606 1.000 33.35813 192 VAL A CA 1
ATOM 1421 C C . VAL A 1 198 ? -10.41333 44.39970 -0.72417 1.000 39.36680 192 VAL A C 1
ATOM 1422 O O . VAL A 1 198 ? -11.56023 43.93181 -0.62753 1.000 40.76158 192 VAL A O 1
ATOM 1426 N N . SER A 1 199 ? -9.77437 44.48440 -1.89160 1.000 39.30321 193 SER A N 1
ATOM 1427 C CA . SER A 1 199 ? -10.43573 44.14435 -3.14037 1.000 37.52670 193 SER A CA 1
ATOM 1428 C C . SER A 1 199 ? -9.89062 42.89443 -3.81709 1.000 39.97389 193 SER A C 1
ATOM 1429 O O . SER A 1 199 ? -10.54886 42.37538 -4.71978 1.000 41.06747 193 SER A O 1
ATOM 1432 N N . SER A 1 200 ? -8.70923 42.41242 -3.43064 1.000 40.55966 194 SER A N 1
ATOM 1433 C CA . SER A 1 200 ? -8.16796 41.19831 -4.03132 1.000 41.22339 194 SER A CA 1
ATOM 1434 C C . SER A 1 200 ? -8.87172 39.96093 -3.48301 1.000 38.56565 194 SER A C 1
ATOM 1435 O O . SER A 1 200 ? -9.34329 39.94311 -2.33935 1.000 35.44576 194 SER A O 1
ATOM 1438 N N . LYS A 1 201 ? -8.93270 38.91867 -4.31589 1.000 34.74683 195 LYS A N 1
ATOM 1439 C CA . LYS A 1 201 ? -9.47323 37.64307 -3.86717 1.000 38.62332 195 LYS A CA 1
ATOM 1440 C C . LYS A 1 201 ? -8.62085 37.08296 -2.73567 1.000 35.84857 195 LYS A C 1
ATOM 1441 O O . LYS A 1 201 ? -7.40082 37.26321 -2.70389 1.000 30.60700 195 LYS A O 1
ATOM 1446 N N . GLY A 1 202 ? -9.27639 36.43948 -1.77587 1.000 42.67666 196 GLY A N 1
ATOM 1447 C CA . GLY A 1 202 ? -8.54738 35.67365 -0.79150 1.000 34.61316 196 GLY A CA 1
ATOM 1448 C C . GLY A 1 202 ? -7.96999 34.42032 -1.41216 1.000 32.53408 196 GLY A C 1
ATOM 1449 O O . GLY A 1 202 ? -8.43021 33.94583 -2.44165 1.000 33.30354 196 GLY A O 1
ATOM 1450 N N . ARG A 1 203 ? -6.90699 33.90033 -0.80193 1.000 32.37197 197 ARG A N 1
ATOM 1451 C CA . ARG A 1 203 ? -6.27104 32.70110 -1.32890 1.000 35.22967 197 ARG A CA 1
ATOM 1452 C C . ARG A 1 203 ? -5.49934 32.01354 -0.20632 1.000 34.51344 197 ARG A C 1
ATOM 1453 O O . ARG A 1 203 ? -4.69669 32.65976 0.48226 1.000 27.35909 197 ARG A O 1
ATOM 1461 N N . TYR A 1 204 ? -5.73090 30.70745 -0.03880 1.000 31.94805 198 TYR A N 1
ATOM 1462 C CA . TYR A 1 204 ? -5.03611 29.91294 0.96579 1.000 30.32957 198 TYR A CA 1
ATOM 1463 C C . TYR A 1 204 ? -4.78540 28.52421 0.39821 1.000 33.20749 198 TYR A C 1
ATOM 1464 O O . TYR A 1 204 ? -5.27090 28.17549 -0.68047 1.000 29.94617 198 TYR A O 1
ATOM 1473 N N . TYR A 1 205 ? -4.02302 27.72593 1.14195 1.000 28.92899 199 TYR A N 1
ATOM 1474 C CA . TYR A 1 205 ? -3.60573 26.39703 0.71704 1.000 33.48179 199 TYR A CA 1
ATOM 1475 C C . TYR A 1 205 ? -4.21160 25.38391 1.67455 1.000 34.94121 199 TYR A C 1
ATOM 1476 O O . TYR A 1 205 ? -4.13459 25.55108 2.89497 1.000 38.66516 199 TYR A O 1
ATOM 1485 N N . GLU A 1 206 ? -4.83671 24.34894 1.12346 1.000 35.65143 200 GLU A N 1
ATOM 1486 C CA . GLU A 1 206 ? -5.45987 23.31543 1.93729 1.000 34.64750 200 GLU A CA 1
ATOM 1487 C C . GLU A 1 206 ? -5.47496 22.00973 1.15558 1.000 36.30861 200 GLU A C 1
ATOM 1488 O O . GLU A 1 206 ? -5.94823 21.98030 0.01578 1.000 47.91808 200 GLU A O 1
ATOM 1494 N N . ASN A 1 207 ? -4.98012 20.93663 1.77281 1.000 38.62944 201 ASN A N 1
ATOM 1495 C CA . ASN A 1 207 ? -5.01628 19.58997 1.18250 1.000 44.62775 201 ASN A CA 1
ATOM 1496 C C . ASN A 1 207 ? -4.47446 19.55649 -0.25229 1.000 44.67310 201 ASN A C 1
ATOM 1497 O O . ASN A 1 207 ? -5.09750 19.01912 -1.16907 1.000 47.53796 201 ASN A O 1
ATOM 1502 N N . GLY A 1 208 ? -3.28039 20.11301 -0.43740 1.000 42.67935 202 GLY A N 1
ATOM 1503 C CA . GLY A 1 208 ? -2.59679 20.05852 -1.71385 1.000 44.89552 202 GLY A CA 1
ATOM 1504 C C . GLY A 1 208 ? -3.09302 21.01215 -2.77849 1.000 47.63526 202 GLY A C 1
ATOM 1505 O O . GLY A 1 208 ? -2.58805 20.96262 -3.90805 1.000 48.38580 202 GLY A O 1
ATOM 1506 N N . LYS A 1 209 ? -4.05831 21.87354 -2.46582 1.000 47.94179 203 LYS A N 1
ATOM 1507 C CA . LYS A 1 209 ? -4.66015 22.77105 -3.43968 1.000 44.18185 203 LYS A CA 1
ATOM 1508 C C . LYS A 1 209 ? -4.69562 24.18388 -2.89160 1.000 43.51100 203 LYS A C 1
ATOM 1509 O O . LYS A 1 209 ? -4.70592 24.39579 -1.67806 1.000 42.57796 203 LYS A O 1
ATOM 1513 N N . TRP A 1 210 ? -4.69331 25.14666 -3.80695 1.000 33.05375 204 TRP A N 1
ATOM 1514 C CA . TRP A 1 210 ? -4.91424 26.54838 -3.48844 1.000 36.77860 204 TRP A CA 1
ATOM 1515 C C . TRP A 1 210 ? -6.39165 26.86604 -3.69049 1.000 41.41599 204 TRP A C 1
ATOM 1516 O O . TRP A 1 210 ? -6.95155 26.56099 -4.74764 1.000 50.92746 204 TRP A O 1
ATOM 1527 N N . ILE A 1 211 ? -7.01698 27.46491 -2.67612 1.000 36.92321 205 ILE A N 1
ATOM 1528 C CA . ILE A 1 211 ? -8.44378 27.77552 -2.66876 1.000 35.08997 205 ILE A CA 1
ATOM 1529 C C . ILE A 1 211 ? -8.57934 29.28958 -2.68754 1.000 38.37067 205 ILE A C 1
ATOM 1530 O O . ILE A 1 211 ? -7.94001 29.97861 -1.88211 1.000 35.47494 205 ILE A O 1
ATOM 1535 N N . GLU A 1 212 ? -9.40181 29.80999 -3.59883 1.000 37.02452 206 GLU A N 1
ATOM 1536 C CA . GLU A 1 212 ? -9.65742 31.24125 -3.66151 1.000 39.87199 206 GLU A CA 1
ATOM 1537 C C . GLU A 1 212 ? -10.95058 31.55897 -2.93096 1.000 38.67840 206 GLU A C 1
ATOM 1538 O O . GLU A 1 212 ? -11.84302 30.71597 -2.82662 1.000 44.51373 206 GLU A O 1
ATOM 1544 N N . THR A 1 213 ? -11.03779 32.78435 -2.40847 1.000 35.48581 207 THR A N 1
ATOM 1545 C CA . THR A 1 213 ? -12.24970 33.27154 -1.76758 1.000 38.07195 207 THR A CA 1
ATOM 1546 C C . THR A 1 213 ? -12.58548 34.64443 -2.32524 1.000 37.31043 207 THR A C 1
ATOM 1547 O O . THR A 1 213 ? -11.76620 35.28344 -2.98591 1.000 39.26613 207 THR A O 1
ATOM 1551 N N . LYS A 1 214 ? -13.81290 35.09194 -2.05299 1.000 42.04186 208 LYS A N 1
ATOM 1552 C CA . LYS A 1 214 ? -14.17416 36.47630 -2.30624 1.000 43.80375 208 LYS A CA 1
ATOM 1553 C C . LYS A 1 214 ? -13.38574 37.38425 -1.36087 1.000 41.75429 208 LYS A C 1
ATOM 1554 O O . LYS A 1 214 ? -12.99106 36.95855 -0.27343 1.000 42.11652 208 LYS A O 1
ATOM 1558 N N . PRO A 1 215 ? -13.12573 38.62798 -1.75720 1.000 41.86000 209 PRO A N 1
ATOM 1559 C CA . PRO A 1 215 ? -12.33098 39.51882 -0.90265 1.000 44.03743 209 PRO A CA 1
ATOM 1560 C C . PRO A 1 215 ? -12.92497 39.62656 0.48957 1.000 40.32977 209 PRO A C 1
ATOM 1561 O O . PRO A 1 215 ? -14.09915 39.94937 0.65529 1.000 34.98055 209 PRO A O 1
ATOM 1565 N N . LEU A 1 216 ? -12.10709 39.34254 1.49713 1.000 38.97024 210 LEU A N 1
ATOM 1566 C CA . LEU A 1 216 ? -12.51485 39.43736 2.89915 1.000 38.85384 210 LEU A CA 1
ATOM 1567 C C . LEU A 1 216 ? -13.66898 38.49900 3.24347 1.000 36.17491 210 LEU A C 1
ATOM 1568 O O . LEU A 1 216 ? -14.37866 38.71875 4.22761 1.000 35.55838 210 LEU A O 1
ATOM 1573 N N . GLU A 1 217 ? -13.84754 37.41431 2.48847 1.000 30.99888 211 GLU A N 1
ATOM 1574 C CA . GLU A 1 217 ? -14.97881 36.52345 2.73188 1.000 33.61396 211 GLU A CA 1
ATOM 1575 C C . GLU A 1 217 ? -14.84126 35.77385 4.05930 1.000 41.24840 211 GLU A C 1
ATOM 1576 O O . GLU A 1 217 ? -15.80209 35.68868 4.82886 1.000 42.81003 211 GLU A O 1
ATOM 1582 N N . ILE A 1 218 ? -13.66301 35.21568 4.34488 1.000 39.83154 212 ILE A N 1
ATOM 1583 C CA . ILE A 1 218 ? -13.45736 34.40124 5.54247 1.000 37.52516 212 ILE A CA 1
ATOM 1584 C C . ILE A 1 218 ? -13.00378 35.28227 6.71011 1.000 39.09758 212 ILE A C 1
ATOM 1585 O O . ILE A 1 218 ? -11.95903 35.94412 6.64435 1.000 38.13001 212 ILE A O 1
ATOM 1590 N N . LYS A 1 219 ? -13.77575 35.25799 7.79394 1.000 42.12572 213 LYS A N 1
ATOM 1591 C CA . LYS A 1 219 ? -13.59592 36.12717 8.94745 1.000 39.90976 213 LYS A CA 1
ATOM 1592 C C . LYS A 1 219 ? -13.56412 35.29234 10.22105 1.000 33.93323 213 LYS A C 1
ATOM 1593 O O . LYS A 1 219 ? -14.29316 34.30718 10.33650 1.000 37.63585 213 LYS A O 1
ATOM 1599 N N . GLN A 1 220 ? -12.71535 35.68166 11.17468 1.000 35.15876 214 GLN A N 1
ATOM 1600 C CA . GLN A 1 220 ? -12.74412 35.08294 12.50517 1.000 38.16367 214 GLN A CA 1
ATOM 1601 C C . GLN A 1 220 ? -12.40548 36.15513 13.52547 1.000 41.09367 214 GLN A C 1
ATOM 1602 O O . GLN A 1 220 ? -11.80528 37.18223 13.19936 1.000 36.45031 214 GLN A O 1
ATOM 1608 N N . VAL A 1 221 ? -12.82120 35.91914 14.76416 1.000 43.02724 215 VAL A N 1
ATOM 1609 C CA . VAL A 1 221 ? -12.42231 36.75387 15.88989 1.000 42.51586 215 VAL A CA 1
ATOM 1610 C C . VAL A 1 221 ? -11.29173 36.04004 16.61222 1.000 41.29630 215 VAL A C 1
ATOM 1611 O O . VAL A 1 221 ? -11.46401 34.91235 17.08205 1.000 45.45208 215 VAL A O 1
ATOM 1615 N N . TRP A 1 222 ? -10.12556 36.68508 16.67397 1.000 34.82114 216 TRP A N 1
ATOM 1616 C CA . TRP A 1 222 ? -8.93680 36.12313 17.29212 1.000 38.32967 216 TRP A CA 1
ATOM 1617 C C . TRP A 1 222 ? -8.46835 37.02485 18.42617 1.000 39.41456 216 TRP A C 1
ATOM 1618 O O . TRP A 1 222 ? -8.44583 38.25182 18.28536 1.000 35.59414 216 TRP A O 1
ATOM 1629 N N . ALA A 1 223 ? -8.07161 36.41366 19.53914 1.000 32.36789 217 ALA A N 1
ATOM 1630 C CA . ALA A 1 223 ? -7.57454 37.15183 20.69810 1.000 34.19190 217 ALA A CA 1
ATOM 1631 C C . ALA A 1 223 ? -6.05961 37.30716 20.56631 1.000 36.89808 217 ALA A C 1
ATOM 1632 O O . ALA A 1 223 ? -5.31397 36.33404 20.70774 1.000 40.08716 217 ALA A O 1
ATOM 1634 N N . TYR A 1 224 ? -5.59822 38.52989 20.27873 1.000 35.90075 218 TYR A N 1
ATOM 1635 C CA . TYR A 1 224 ? -4.16373 38.79486 20.15937 1.000 31.07653 218 TYR A CA 1
ATOM 1636 C C . TYR A 1 224 ? -3.59298 39.21350 21.51029 1.000 32.47597 218 TYR A C 1
ATOM 1637 O O . TYR A 1 224 ? -4.01603 40.24589 22.05138 1.000 33.29063 218 TYR A O 1
ATOM 1646 N N . PRO A 1 225 ? -2.63076 38.47696 22.07147 1.000 32.39440 219 PRO A N 1
ATOM 1647 C CA . PRO A 1 225 ? -2.02602 38.88150 23.34545 1.000 32.02735 219 PRO A CA 1
ATOM 1648 C C . PRO A 1 225 ? -1.57805 40.33436 23.32677 1.000 32.73778 219 PRO A C 1
ATOM 1649 O O . PRO A 1 225 ? -0.98204 40.80465 22.35530 1.000 32.55499 219 PRO A O 1
ATOM 1653 N N . GLN A 1 226 ? -1.89911 41.04730 24.41254 1.000 35.86802 220 GLN A N 1
ATOM 1654 C CA . GLN A 1 226 ? -1.61579 42.45709 24.69168 1.000 37.27001 220 GLN A CA 1
ATOM 1655 C C . GLN A 1 226 ? -2.49088 43.42267 23.89187 1.000 36.32936 220 GLN A C 1
ATOM 1656 O O . GLN A 1 226 ? -2.33523 44.63596 24.04256 1.000 34.74359 220 GLN A O 1
ATOM 1662 N N . ILE A 1 227 ? -3.40091 42.93612 23.04983 1.000 35.64221 221 ILE A N 1
ATOM 1663 C CA . ILE A 1 227 ? -4.32647 43.78616 22.31072 1.000 32.44769 221 ILE A CA 1
ATOM 1664 C C . ILE A 1 227 ? -5.78510 43.43248 22.61273 1.000 37.32909 221 ILE A C 1
ATOM 1665 O O . ILE A 1 227 ? -6.59787 44.31270 22.90554 1.000 35.30846 221 ILE A O 1
ATOM 1670 N N . GLY A 1 228 ? -6.14146 42.15486 22.50308 1.000 38.31484 222 GLY A N 1
ATOM 1671 C CA . GLY A 1 228 ? -7.48291 41.65598 22.75510 1.000 34.14280 222 GLY A CA 1
ATOM 1672 C C . GLY A 1 228 ? -8.07525 41.02109 21.51238 1.000 36.84233 222 GLY A C 1
ATOM 1673 O O . GLY A 1 228 ? -7.38633 40.77399 20.51906 1.000 40.39786 222 GLY A O 1
ATOM 1674 N N . GLU A 1 229 ? -9.38821 40.78669 21.55807 1.000 40.86648 223 GLU A N 1
ATOM 1675 C CA . GLU A 1 229 ? -10.08075 40.17134 20.42873 1.000 42.72563 223 GLU A CA 1
ATOM 1676 C C . GLU A 1 229 ? -10.20867 41.17090 19.29164 1.000 42.66876 223 GLU A C 1
ATOM 1677 O O . GLU A 1 229 ? -10.57791 42.32518 19.50359 1.000 43.26051 223 GLU A O 1
ATOM 1683 N N . MET A 1 230 ? -9.90807 40.71623 18.08258 1.000 39.71506 224 MET A N 1
ATOM 1684 C CA . MET A 1 230 ? -9.90341 41.56240 16.90558 1.000 37.47420 224 MET A CA 1
ATOM 1685 C C . MET A 1 230 ? -10.47000 40.78968 15.72727 1.000 37.14246 224 MET A C 1
ATOM 1686 O O . MET A 1 230 ? -10.15773 39.60831 15.54874 1.000 38.95443 224 MET A O 1
ATOM 1691 N N . ASP A 1 231 ? -11.28369 41.46293 14.91950 1.000 28.02862 225 ASP A N 1
ATOM 1692 C CA . ASP A 1 231 ? -11.76597 40.87977 13.67043 1.000 40.93552 225 ASP A CA 1
ATOM 1693 C C . ASP A 1 231 ? -10.60733 40.63547 12.70739 1.000 36.00656 225 ASP A C 1
ATOM 1694 O O . ASP A 1 231 ? -9.87372 41.56076 12.35443 1.000 33.86753 225 ASP A O 1
ATOM 1699 N N . SER A 1 232 ? -10.45878 39.38948 12.26931 1.000 36.22927 226 SER A N 1
ATOM 1700 C CA . SER A 1 232 ? -9.34018 38.96620 11.43744 1.000 35.72255 226 SER A CA 1
ATOM 1701 C C . SER A 1 232 ? -9.87333 38.35113 10.14803 1.000 33.11887 226 SER A C 1
ATOM 1702 O O . SER A 1 232 ? -10.72699 37.45888 10.19188 1.000 35.46662 226 SER A O 1
ATOM 1705 N N . TYR A 1 233 ? -9.35240 38.79905 9.00972 1.000 30.18531 227 TYR A N 1
ATOM 1706 C CA . TYR A 1 233 ? -9.88936 38.42065 7.70797 1.000 32.50133 227 TYR A CA 1
ATOM 1707 C C . TYR A 1 233 ? -8.83163 37.70268 6.87238 1.000 28.66033 227 TYR A C 1
ATOM 1708 O O . TYR A 1 233 ? -7.65948 38.08786 6.86964 1.000 26.78684 227 TYR A O 1
ATOM 1717 N N . LEU A 1 234 ? -9.25296 36.65645 6.16416 1.000 27.98088 228 LEU A N 1
ATOM 1718 C CA . LEU A 1 234 ? -8.32319 35.86341 5.36425 1.000 30.84167 228 LEU A CA 1
ATOM 1719 C C . LEU A 1 234 ? -7.91303 36.60899 4.09277 1.000 30.18074 228 LEU A C 1
ATOM 1720 O O . LEU A 1 234 ? -8.76648 37.04557 3.31432 1.000 31.18897 228 LEU A O 1
ATOM 1725 N N . LEU A 1 235 ? -6.60092 36.74840 3.87888 1.000 26.59823 229 LEU A N 1
ATOM 1726 C CA . LEU A 1 235 ? -6.03304 37.34064 2.66894 1.000 30.18821 229 LEU A CA 1
ATOM 1727 C C . LEU A 1 235 ? -4.90008 36.46119 2.16013 1.000 34.74790 229 LEU A C 1
ATOM 1728 O O . LEU A 1 235 ? -4.27054 35.73081 2.93083 1.000 31.02662 229 LEU A O 1
ATOM 1733 N N . TYR A 1 236 ? -4.57863 36.59538 0.87188 1.000 35.28033 230 TYR A N 1
ATOM 1734 C CA . TYR A 1 236 ? -3.34265 35.98701 0.39711 1.000 35.35235 230 TYR A CA 1
ATOM 1735 C C . TYR A 1 236 ? -2.14148 36.77407 0.93202 1.000 32.38475 230 TYR A C 1
ATOM 1736 O O . TYR A 1 236 ? -2.23551 37.96332 1.22807 1.000 31.94851 230 TYR A O 1
ATOM 1745 N N . HIS A 1 237 ? -1.01437 36.08979 1.10349 1.000 30.80633 231 HIS A N 1
ATOM 1746 C CA . HIS A 1 237 ? 0.20620 36.77312 1.50071 1.000 29.57362 231 HIS A CA 1
ATOM 1747 C C . HIS A 1 237 ? 1.41462 36.02731 0.93252 1.000 33.65691 231 HIS A C 1
ATOM 1748 O O . HIS A 1 237 ? 1.44567 34.79063 0.90049 1.000 27.86533 231 HIS A O 1
ATOM 1755 N N . GLU A 1 238 ? 2.44073 36.80817 0.56889 1.000 30.11148 232 GLU A N 1
ATOM 1756 C CA . GLU A 1 238 ? 3.58335 36.32349 -0.20956 1.000 24.02841 232 GLU A CA 1
ATOM 1757 C C . GLU A 1 238 ? 4.19269 35.05597 0.37562 1.000 26.94592 232 GLU A C 1
ATOM 1758 O O . GLU A 1 238 ? 4.50288 34.11078 -0.36245 1.000 27.48629 232 GLU A O 1
ATOM 1760 N 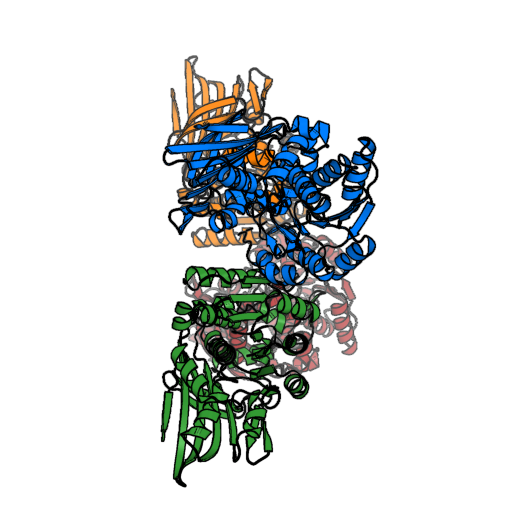N . GLU A 1 239 ? 4.44432 35.03342 1.69155 1.000 24.54730 233 GLU A N 1
ATOM 1761 C CA . GLU A 1 239 ? 5.23151 33.92209 2.21663 1.000 24.75743 233 GLU A CA 1
ATOM 1762 C C . GLU A 1 239 ? 4.46351 32.60788 2.25240 1.000 35.11313 233 GLU A C 1
ATOM 1763 O O . GLU A 1 239 ? 5.08212 31.56362 2.51649 1.000 31.21713 233 GLU A O 1
ATOM 1769 N N . LEU A 1 240 ? 3.14569 32.62482 2.01633 1.000 29.36523 234 LEU A N 1
ATOM 1770 C CA . LEU A 1 240 ? 2.43597 31.35775 1.89209 1.000 27.73455 234 LEU A CA 1
ATOM 1771 C C . LEU A 1 240 ? 3.03615 30.52699 0.77010 1.000 24.18362 234 LEU A C 1
ATOM 1772 O O . LEU A 1 240 ? 3.13896 29.30551 0.88148 1.000 30.14750 234 LEU A O 1
ATOM 1777 N N . GLU A 1 241 ? 3.45525 31.18488 -0.31516 1.000 26.18536 235 GLU A N 1
ATOM 1778 C CA . GLU A 1 241 ? 4.00309 30.46926 -1.46145 1.000 32.24906 235 GLU A CA 1
ATOM 1779 C C . GLU A 1 241 ? 5.27337 29.70731 -1.10577 1.000 30.23903 235 GLU A C 1
ATOM 1780 O O . GLU A 1 241 ? 5.39484 28.51350 -1.40727 1.000 34.05752 235 GLU A O 1
ATOM 1786 N N . SER A 1 242 ? 6.25811 30.38220 -0.51498 1.000 30.36544 236 SER A N 1
ATOM 1787 C CA . SER A 1 242 ? 7.50147 29.66481 -0.22483 1.000 35.80166 236 SER A CA 1
ATOM 1788 C C . SER A 1 242 ? 7.31053 28.66468 0.91625 1.000 29.39935 236 SER A C 1
ATOM 1789 O O . SER A 1 242 ? 7.86012 27.55516 0.87897 1.000 28.54653 236 SER A O 1
ATOM 1792 N N . LEU A 1 243 ? 6.52160 29.03037 1.93169 1.000 27.46941 237 LEU A N 1
ATOM 1793 C CA . LEU A 1 243 ? 6.34076 28.14303 3.08119 1.000 27.56401 237 LEU A CA 1
ATOM 1794 C C . LEU A 1 243 ? 5.62695 26.85389 2.67230 1.000 27.92588 237 LEU A C 1
ATOM 1795 O O . LEU A 1 243 ? 5.99302 25.75383 3.11137 1.000 36.59629 237 LEU A O 1
ATOM 1800 N N . VAL A 1 244 ? 4.60804 26.96007 1.82216 1.000 32.37196 238 VAL A N 1
ATOM 1801 C CA . VAL A 1 244 ? 3.98301 25.73332 1.33106 1.000 30.88198 238 VAL A CA 1
ATOM 1802 C C . VAL A 1 244 ? 4.98372 24.94557 0.49129 1.000 31.75692 238 VAL A C 1
ATOM 1803 O O . VAL A 1 244 ? 5.02001 23.71324 0.54031 1.000 34.95123 238 VAL A O 1
ATOM 1807 N N . LYS A 1 245 ? 5.85018 25.64078 -0.24627 1.000 35.05396 239 LYS A N 1
ATOM 1808 C CA . LYS A 1 245 ? 6.83605 24.92349 -1.03715 1.000 38.78660 239 LYS A CA 1
ATOM 1809 C C . LYS A 1 245 ? 7.86900 24.23620 -0.15415 1.000 33.30206 239 LYS A C 1
ATOM 1810 O O . LYS A 1 245 ? 8.27782 23.10599 -0.44379 1.000 30.33834 239 LYS A O 1
ATOM 1816 N N . ASN A 1 246 ? 8.22303 24.85328 0.97083 1.000 27.84522 240 ASN A N 1
ATOM 1817 C CA . ASN A 1 246 ? 9.39494 24.43859 1.72658 1.000 31.12274 240 ASN A CA 1
ATOM 1818 C C . ASN A 1 246 ? 9.10397 23.65983 3.00592 1.000 30.95575 240 ASN A C 1
ATOM 1819 O O . ASN A 1 246 ? 10.00680 22.99038 3.50435 1.000 35.24482 240 ASN A O 1
ATOM 1824 N N . ILE A 1 247 ? 7.88598 23.70357 3.54106 1.000 34.71654 241 ILE A N 1
ATOM 1825 C CA . ILE A 1 247 ? 7.57212 23.03307 4.80142 1.000 35.08794 241 ILE A CA 1
ATOM 1826 C C . ILE A 1 247 ? 6.80569 21.76341 4.45797 1.000 35.28031 241 ILE A C 1
ATOM 1827 O O . ILE A 1 247 ? 5.61581 21.81419 4.12265 1.000 35.98390 241 ILE A O 1
ATOM 1832 N N . LYS A 1 248 ? 7.48767 20.62264 4.54843 1.000 36.06819 242 LYS A N 1
ATOM 1833 C CA . LYS A 1 248 ? 6.89578 19.33878 4.19021 1.000 41.33733 242 LYS A CA 1
ATOM 1834 C C . LYS A 1 248 ? 5.77328 18.96646 5.15343 1.000 46.20171 242 LYS A C 1
ATOM 1835 O O . LYS A 1 248 ? 5.84563 19.23802 6.35535 1.000 45.08074 242 LYS A O 1
ATOM 1837 N N . GLY A 1 249 ? 4.69693 18.39776 4.60751 1.000 50.42230 243 GLY A N 1
ATOM 1838 C CA . GLY A 1 249 ? 3.61066 17.89139 5.42373 1.000 47.08667 243 GLY A CA 1
ATOM 1839 C C . GLY A 1 249 ? 2.46635 18.85320 5.68012 1.000 44.92891 243 GLY A C 1
ATOM 1840 O O . GLY A 1 249 ? 1.45079 18.43299 6.24491 1.000 46.19293 243 GLY A O 1
ATOM 1841 N N . LEU A 1 250 ? 2.59698 20.12793 5.29893 1.000 42.81555 244 LEU A N 1
ATOM 1842 C CA . LEU A 1 250 ? 1.54434 21.10346 5.56395 1.000 38.25407 244 LEU A CA 1
ATOM 1843 C C . LEU A 1 250 ? 0.22362 20.66592 4.94451 1.000 37.50244 244 LEU A C 1
ATOM 1844 O O . LEU A 1 250 ? 0.15103 20.39514 3.74509 1.000 45.69539 244 LEU A O 1
ATOM 1849 N N . ARG A 1 251 ? -0.83061 20.65697 5.75800 1.000 35.17017 245 ARG A N 1
ATOM 1850 C CA . ARG A 1 251 ? -2.18203 20.35888 5.29852 1.000 43.27092 245 ARG A CA 1
ATOM 1851 C C . ARG A 1 251 ? -3.00897 21.60982 5.04654 1.000 42.00360 245 ARG A C 1
ATOM 1852 O O . ARG A 1 251 ? -3.93139 21.56482 4.22895 1.000 35.85077 245 ARG A O 1
ATOM 1860 N N . ARG A 1 252 ? -2.71747 22.70829 5.74643 1.000 36.10720 246 ARG A N 1
ATOM 1861 C CA . ARG A 1 252 ? -3.44418 23.95925 5.56563 1.000 37.11877 246 ARG A CA 1
ATOM 1862 C C . ARG A 1 252 ? -2.53806 25.11738 5.95253 1.000 36.09086 246 ARG A C 1
ATOM 1863 O O . ARG A 1 252 ? -1.86148 25.05184 6.98458 1.000 35.56176 246 ARG A O 1
ATOM 1871 N N . ALA A 1 253 ? -2.51190 26.15809 5.11621 1.000 34.66710 247 ALA A N 1
ATOM 1872 C CA . ALA A 1 253 ? -1.73546 27.36347 5.38515 1.000 35.88110 247 ALA A CA 1
ATOM 1873 C C . ALA A 1 253 ? -2.57850 28.58665 5.04942 1.000 36.25854 247 ALA A C 1
ATOM 1874 O O . ALA A 1 253 ? -3.05770 28.72214 3.91909 1.000 33.95962 247 ALA A O 1
ATOM 1876 N N . ARG A 1 254 ? -2.74753 29.48553 6.01679 1.000 31.78273 248 ARG A N 1
ATOM 1877 C CA . ARG A 1 254 ? -3.61592 30.64297 5.84527 1.000 29.20018 248 ARG A CA 1
ATOM 1878 C C . ARG A 1 254 ? -2.94726 31.87581 6.43033 1.000 31.52586 248 ARG A C 1
ATOM 1879 O O . ARG A 1 254 ? -2.09883 31.77712 7.31893 1.000 35.99779 248 ARG A O 1
ATOM 1887 N N . PHE A 1 255 ? -3.35532 33.04291 5.92127 1.000 24.20048 249 PHE A N 1
ATOM 1888 C CA . PHE A 1 255 ? -2.93104 34.33632 6.43305 1.000 23.15971 249 PHE A CA 1
ATOM 1889 C C . PHE A 1 255 ? -4.15250 35.18397 6.77143 1.000 31.77907 249 PHE A C 1
ATOM 1890 O O . PHE A 1 255 ? -5.07259 35.30493 5.95430 1.000 27.34703 249 PHE A O 1
ATOM 1898 N N . PHE A 1 256 ? -4.12622 35.81847 7.94384 1.000 30.70198 250 PHE A N 1
ATOM 1899 C CA . PHE A 1 256 ? -5.18849 36.70228 8.39569 1.000 26.87709 250 PHE A CA 1
ATOM 1900 C C . PHE A 1 256 ? -4.63134 38.06934 8.77161 1.000 31.20181 250 PHE A C 1
ATOM 1901 O O . PHE A 1 256 ? -3.52262 38.17444 9.30707 1.000 30.74544 250 PHE A O 1
ATOM 1909 N N . MET A 1 257 ? -5.42782 39.11383 8.51458 1.000 24.62354 251 MET A N 1
ATOM 1910 C CA . MET A 1 257 ? -5.11115 40.48185 8.89914 1.000 26.35155 251 MET A CA 1
ATOM 1911 C C . MET A 1 257 ? -6.33532 41.09738 9.56888 1.000 28.75136 251 MET A C 1
ATOM 1912 O O . MET A 1 257 ? -7.47470 40.84313 9.15545 1.000 23.72021 251 MET A O 1
ATOM 1917 N N . THR A 1 258 ? -6.11176 41.89983 10.60743 1.000 28.51718 252 THR A N 1
ATOM 1918 C CA . THR A 1 258 ? -7.23202 42.56642 11.25793 1.000 25.11896 252 THR A CA 1
ATOM 1919 C C . THR A 1 258 ? -7.58741 43.85049 10.51352 1.000 26.10010 252 THR A C 1
ATOM 1920 O O . THR A 1 258 ? -6.71031 44.55419 10.01516 1.000 23.56463 252 THR A O 1
ATOM 1924 N N . PHE A 1 259 ? -8.89258 44.13389 10.45019 1.000 25.73987 253 PHE A N 1
ATOM 1925 C CA . PHE A 1 259 ? -9.48553 45.32252 9.85421 1.000 29.20363 253 PHE A CA 1
ATOM 1926 C C . PHE A 1 259 ? -10.62616 45.75584 10.76041 1.000 29.43531 253 PHE A C 1
ATOM 1927 O O . PHE A 1 259 ? -11.49712 44.94518 11.08176 1.000 28.21900 253 PHE A O 1
ATOM 1935 N N . SER A 1 260 ? -10.62964 47.01963 11.16229 1.000 33.01712 254 SER A N 1
ATOM 1936 C CA . SER A 1 260 ? -11.73868 47.54918 11.94326 1.000 36.94548 254 SER A CA 1
ATOM 1937 C C . SER A 1 260 ? -12.96965 47.77707 11.06636 1.000 33.68042 254 SER A C 1
ATOM 1938 O O . SER A 1 260 ? -12.87912 47.92910 9.84345 1.000 35.20374 254 SER A O 1
ATOM 1941 N N . GLN A 1 261 ? -14.13776 47.79954 11.71269 1.000 31.18505 255 GLN A N 1
ATOM 1942 C CA . GLN A 1 261 ? -15.35763 48.17643 10.99876 1.000 40.39493 255 GLN A CA 1
ATOM 1943 C C . GLN A 1 261 ? -15.25452 49.59690 10.44885 1.000 34.58169 255 GLN A C 1
ATOM 1944 O O . GLN A 1 261 ? -15.63763 49.85779 9.30399 1.000 31.40600 255 GLN A O 1
ATOM 1950 N N . ASN A 1 262 ? -14.69310 50.51196 11.24206 1.000 31.34963 256 ASN A N 1
ATOM 1951 C CA . ASN A 1 262 ? -14.52246 51.89231 10.81100 1.000 34.35716 256 ASN A CA 1
ATOM 1952 C C . ASN A 1 262 ? -13.68507 51.97767 9.54609 1.000 37.29635 256 ASN A C 1
ATOM 1953 O O . ASN A 1 262 ? -14.06104 52.66150 8.57994 1.000 30.64192 256 ASN A O 1
ATOM 1958 N N . TYR A 1 263 ? -12.55769 51.25637 9.52001 1.000 35.74863 257 TYR A N 1
ATOM 1959 C CA . TYR A 1 263 ? -11.70160 51.25854 8.33702 1.000 29.87033 257 TYR A CA 1
ATOM 1960 C C . TYR A 1 263 ? -12.44144 50.70798 7.12368 1.000 26.40645 257 TYR A C 1
ATOM 1961 O O . TYR A 1 263 ? -12.43071 51.31713 6.04836 1.000 27.63972 257 TYR A O 1
ATOM 1970 N N . LEU A 1 264 ? -13.07202 49.54065 7.27435 1.000 25.15819 258 LEU A N 1
ATOM 1971 C CA . LEU A 1 264 ? -13.77898 48.93070 6.14911 1.000 25.43690 258 LEU A CA 1
ATOM 1972 C C . LEU A 1 264 ? -14.92308 49.81590 5.65883 1.000 25.66420 258 LEU A C 1
ATOM 1973 O O . LEU A 1 264 ? -15.19781 49.88098 4.45576 1.000 26.42236 258 LEU A O 1
ATOM 1978 N N . THR A 1 265 ? -15.62730 50.47741 6.58097 1.000 24.55435 259 THR A N 1
ATOM 1979 C CA . THR A 1 265 ? -16.71952 51.35648 6.17512 1.000 27.62244 259 THR A CA 1
ATOM 1980 C C . THR A 1 265 ? -16.19398 52.52346 5.33139 1.000 29.25469 259 THR A C 1
ATOM 1981 O O . THR A 1 265 ? -16.77296 52.85714 4.28731 1.000 27.39093 259 THR A O 1
ATOM 1985 N N . HIS A 1 266 ? -15.08198 53.13709 5.75091 1.000 27.77034 260 HIS A N 1
ATOM 1986 C CA . HIS A 1 266 ? -14.48809 54.20245 4.94468 1.000 29.30489 260 HIS A CA 1
ATOM 1987 C C . HIS A 1 266 ? -14.12948 53.70539 3.54589 1.000 33.33218 260 HIS A C 1
ATOM 1988 O O . HIS A 1 266 ? -14.43853 54.36922 2.54503 1.000 22.67358 260 HIS A O 1
ATOM 1995 N N . MET A 1 267 ? -13.46669 52.53821 3.46156 1.000 25.04924 261 MET A N 1
ATOM 1996 C CA . MET A 1 267 ? -13.05255 51.99273 2.16778 1.000 23.39464 261 MET A CA 1
ATOM 1997 C C . MET A 1 267 ? -14.25805 51.66493 1.29248 1.000 24.09744 261 MET A C 1
ATOM 1998 O O . MET A 1 267 ? -14.22893 51.86987 0.07160 1.000 25.52107 261 MET A O 1
ATOM 2003 N N . LYS A 1 268 ? -15.33019 51.14373 1.88960 1.000 25.30932 262 LYS A N 1
ATOM 2004 C CA . LYS A 1 268 ? -16.52868 50.91245 1.09053 1.000 28.40667 262 LYS A CA 1
ATOM 2005 C C . LYS A 1 268 ? -17.08716 52.22451 0.54414 1.000 27.68111 262 LYS A C 1
ATOM 2006 O O . LYS A 1 268 ? -17.46427 52.30618 -0.63362 1.000 29.45017 262 LYS A O 1
ATOM 2012 N N . CYS A 1 269 ? -17.16556 53.25661 1.38818 1.000 33.35420 263 CYS A N 1
ATOM 2013 C CA . CYS A 1 269 ? -17.73219 54.53201 0.94586 1.000 29.19899 263 CYS A CA 1
ATOM 2014 C C . CYS A 1 269 ? -16.87436 55.16918 -0.14156 1.000 33.05745 263 CYS A C 1
ATOM 2015 O O . CYS A 1 269 ? -17.40287 55.71873 -1.12420 1.000 24.45635 263 CYS A O 1
ATOM 2018 N N . LEU A 1 270 ? -15.54602 55.10742 0.02444 1.000 26.69369 264 LEU A N 1
ATOM 2019 C CA . LEU A 1 270 ? -14.64835 55.61880 -0.99987 1.000 28.03985 264 LEU A CA 1
ATOM 2020 C C . LEU A 1 270 ? -14.82805 54.87415 -2.30794 1.000 31.48386 264 LEU A C 1
ATOM 2021 O O . LEU A 1 270 ? -14.88371 55.49181 -3.37730 1.000 34.08536 264 LEU A O 1
ATOM 2026 N N . GLU A 1 271 ? -14.94337 53.54506 -2.24074 1.000 29.35485 265 GLU A N 1
ATOM 2027 C CA . GLU A 1 271 ? -15.15618 52.77761 -3.45734 1.000 29.18480 265 GLU A CA 1
ATOM 2028 C C . GLU A 1 271 ? -16.44117 53.20673 -4.14019 1.000 33.67959 265 GLU A C 1
ATOM 2029 O O . GLU A 1 271 ? -16.45757 53.43151 -5.35828 1.000 28.24590 265 GLU A O 1
ATOM 2035 N N . ASN A 1 272 ? -17.51555 53.37595 -3.35143 1.000 24.73693 266 ASN A N 1
ATOM 2036 C CA . ASN A 1 272 ? -18.81545 53.73184 -3.90349 1.000 28.49464 266 ASN A CA 1
ATOM 2037 C C . ASN A 1 272 ? -18.78959 55.06086 -4.66355 1.000 30.23695 266 ASN A C 1
ATOM 2038 O O . ASN A 1 272 ? -19.52850 55.22548 -5.63734 1.000 29.86572 266 ASN A O 1
ATOM 2043 N N . VAL A 1 273 ? -17.98958 56.03974 -4.23063 1.000 32.62215 267 VAL A N 1
ATOM 2044 C CA . VAL A 1 273 ? -18.01445 57.31764 -4.94163 1.000 33.12311 267 VAL A CA 1
ATOM 2045 C C . VAL A 1 273 ? -16.98517 57.37870 -6.05893 1.000 37.07672 267 VAL A C 1
ATOM 2046 O O . VAL A 1 273 ? -16.98553 58.34554 -6.82890 1.000 41.76160 267 VAL A O 1
ATOM 2050 N N . GLY A 1 274 ? -16.14028 56.36366 -6.19927 1.000 31.01527 268 GLY A N 1
ATOM 2051 C CA . GLY A 1 274 ? -15.14070 56.32771 -7.24662 1.000 34.11924 268 GLY A CA 1
ATOM 2052 C C . GLY A 1 274 ? -13.75563 56.78087 -6.83614 1.000 37.27290 268 GLY A C 1
ATOM 2053 O O . GLY A 1 274 ? -12.86773 56.84590 -7.69596 1.000 38.26144 268 GLY A O 1
ATOM 2054 N N . MET A 1 275 ? -13.53775 57.05502 -5.54669 1.000 29.12312 269 MET A N 1
ATOM 2055 C CA . MET A 1 275 ? -12.27453 57.57122 -5.04436 1.000 29.50818 269 MET A CA 1
ATOM 2056 C C . MET A 1 275 ? -11.17518 56.52007 -4.96490 1.000 31.83709 269 MET A C 1
ATOM 2057 O O . MET A 1 275 ? -10.02687 56.88611 -4.70169 1.000 30.89928 269 MET A O 1
ATOM 2062 N N . LEU A 1 276 ? -11.49217 55.24230 -5.16721 1.000 31.29870 270 LEU A N 1
ATOM 2063 C CA . LEU A 1 276 ? -10.48158 54.19791 -5.29040 1.000 37.77085 270 LEU A CA 1
ATOM 2064 C C . LEU A 1 276 ? -10.23089 53.81229 -6.74698 1.000 36.82979 270 LEU A C 1
ATOM 2065 O O . LEU A 1 276 ? -9.58995 52.79326 -7.00650 1.000 38.03987 270 LEU A O 1
ATOM 2070 N N . GLY A 1 277 ? -10.72548 54.59995 -7.69860 1.000 37.65083 271 GLY A N 1
ATOM 2071 C CA . GLY A 1 277 ? -10.51973 54.27525 -9.10239 1.000 38.13817 271 GLY A CA 1
ATOM 2072 C C . GLY A 1 277 ? -9.05420 54.36233 -9.50512 1.000 41.39003 271 GLY A C 1
ATOM 2073 O O . GLY A 1 277 ? -8.30973 55.23571 -9.05132 1.000 38.81546 271 GLY A O 1
ATOM 2074 N N . ILE A 1 278 ? -8.64052 53.45025 -10.38915 1.000 43.49478 272 ILE A N 1
ATOM 2075 C CA . ILE A 1 278 ? -7.25744 53.40629 -10.85067 1.000 44.10087 272 ILE A CA 1
ATOM 2076 C C . ILE A 1 278 ? -7.10948 53.87946 -12.28318 1.000 41.89968 272 ILE A C 1
ATOM 2077 O O . ILE A 1 278 ? -5.97716 53.97160 -12.77600 1.000 41.89405 272 ILE A O 1
ATOM 2082 N N . LYS A 1 279 ? -8.20937 54.20417 -12.95871 1.000 39.90315 273 LYS A N 1
ATOM 2083 C CA . LYS A 1 279 ? -8.20926 54.71519 -14.32090 1.000 41.26089 273 LYS A CA 1
ATOM 2084 C C . LYS A 1 279 ? -8.29277 56.23951 -14.32905 1.000 46.19606 273 LYS A C 1
ATOM 2085 O O . LYS A 1 279 ? -8.91620 56.85192 -13.45652 1.000 46.11040 273 LYS A O 1
ATOM 2088 N N . GLU A 1 280 ? -7.69834 56.84808 -15.35506 1.000 51.02001 274 GLU A N 1
ATOM 2089 C CA . GLU A 1 280 ? -7.76629 58.29685 -15.49642 1.000 52.19309 274 GLU A CA 1
ATOM 2090 C C . GLU A 1 280 ? -9.19976 58.74188 -15.74366 1.000 47.95321 274 GLU A C 1
ATOM 2091 O O . GLU A 1 280 ? -9.93661 58.13426 -16.52364 1.000 46.79939 274 GLU A O 1
ATOM 2097 N N . ILE A 1 281 ? -9.59983 59.80796 -15.07308 1.000 45.97608 275 ILE A N 1
ATOM 2098 C CA . ILE A 1 281 ? -10.86997 60.45304 -15.36263 1.000 40.27306 275 ILE A CA 1
ATOM 2099 C C . ILE A 1 281 ? -10.58275 61.92807 -15.60493 1.000 47.70238 275 ILE A C 1
ATOM 2100 O O . ILE A 1 281 ? -9.66059 62.50966 -15.02279 1.000 54.15980 275 ILE A O 1
ATOM 2105 N N . GLU A 1 282 ? -11.34276 62.52116 -16.51156 1.000 43.82374 276 GLU A N 1
ATOM 2106 C CA . GLU A 1 282 ? -11.13558 63.90626 -16.89095 1.000 49.06548 276 GLU A CA 1
ATOM 2107 C C . GLU A 1 282 ? -11.88981 64.84304 -15.95660 1.000 47.66374 276 GLU A C 1
ATOM 2108 O O . GLU A 1 282 ? -13.10024 64.69298 -15.75478 1.000 49.59124 276 GLU A O 1
ATOM 2114 N N . HIS A 1 283 ? -11.17178 65.82118 -15.40831 1.000 40.86279 277 HIS A N 1
ATOM 2115 C CA . HIS A 1 283 ? -11.74634 66.83692 -14.53289 1.000 38.61227 277 HIS A CA 1
ATOM 2116 C C . HIS A 1 283 ? -11.29975 68.21771 -15.00867 1.000 40.02976 277 HIS A C 1
ATOM 2117 O O . HIS A 1 283 ? -10.11699 68.56208 -14.90120 1.000 44.31848 277 HIS A O 1
ATOM 2124 N N . GLN A 1 284 ? -12.24622 69.01627 -15.49761 1.000 49.14853 278 GLN A N 1
ATOM 2125 C CA . GLN A 1 284 ? -11.96005 70.36905 -15.96049 1.000 55.73675 278 GLN A CA 1
ATOM 2126 C C . GLN A 1 284 ? -10.75450 70.37859 -16.90158 1.000 60.93584 278 GLN A C 1
ATOM 2127 O O . GLN A 1 284 ? -9.82602 71.17776 -16.76344 1.000 64.04503 278 GLN A O 1
ATOM 2133 N N . GLY A 1 285 ? -10.77180 69.45297 -17.86278 1.000 56.47255 279 GLY A N 1
ATOM 2134 C CA . GLY A 1 285 ? -9.73993 69.36811 -18.87263 1.000 48.86809 279 GLY A CA 1
ATOM 2135 C C . GLY A 1 285 ? -8.44967 68.69964 -18.45078 1.000 49.99320 279 GLY A C 1
ATOM 2136 O O . GLY A 1 285 ? -7.50036 68.67947 -19.24511 1.000 52.36306 279 GLY A O 1
ATOM 2137 N N . VAL A 1 286 ? -8.37058 68.14941 -17.23777 1.000 49.86005 280 VAL A N 1
ATOM 2138 C CA . VAL A 1 286 ? -7.15593 67.50799 -16.74189 1.000 45.31162 280 VAL A CA 1
ATOM 2139 C C . VAL A 1 286 ? -7.44275 66.04110 -16.44502 1.000 43.38881 280 VAL A C 1
ATOM 2140 O O . VAL A 1 286 ? -8.50681 65.70324 -15.92016 1.000 41.02564 280 VAL A O 1
ATOM 2144 N N . LYS A 1 287 ? -6.47693 65.17534 -16.73968 1.000 37.79132 281 LYS A N 1
ATOM 2145 C CA . LYS A 1 287 ? -6.59569 63.76212 -16.42182 1.000 40.94698 281 LYS A CA 1
ATOM 2146 C C . LYS A 1 287 ? -6.12091 63.52648 -14.99419 1.000 43.90785 281 LYS A C 1
ATOM 2147 O O . LYS A 1 287 ? -5.02445 63.95071 -14.61961 1.000 46.87824 281 LYS A O 1
ATOM 2153 N N . ILE A 1 288 ? -6.96152 62.87049 -14.19752 1.000 41.57465 282 ILE A N 1
ATOM 2154 C CA . ILE A 1 288 ? -6.72001 62.66442 -12.77729 1.000 39.18754 282 ILE A CA 1
ATOM 2155 C C . ILE A 1 288 ? -7.05754 61.21885 -12.45130 1.000 42.25070 282 ILE A C 1
ATOM 2156 O O . ILE A 1 288 ? -8.12980 60.73220 -12.82685 1.000 39.06364 282 ILE A O 1
ATOM 2161 N N . VAL A 1 289 ? -6.17039 60.54210 -11.73226 1.000 39.06297 283 VAL A N 1
ATOM 2162 C CA . VAL A 1 289 ? -6.44845 59.21489 -11.19649 1.000 36.03112 283 VAL A CA 1
ATOM 2163 C C . VAL A 1 289 ? -7.00501 59.37923 -9.78483 1.000 38.51147 283 VAL A C 1
ATOM 2164 O O . VAL A 1 289 ? -6.28167 59.86551 -8.90387 1.000 36.67583 283 VAL A O 1
ATOM 2168 N N . PRO A 1 290 ? -8.25825 58.99011 -9.52913 1.000 39.96897 284 PRO A N 1
ATOM 2169 C CA . PRO A 1 290 ? -8.85785 59.26246 -8.20585 1.000 39.84334 284 PRO A CA 1
ATOM 2170 C C . PRO A 1 290 ? -8.04617 58.75046 -7.01956 1.000 37.03142 284 PRO A C 1
ATOM 2171 O O . PRO A 1 290 ? -7.85907 59.49540 -6.04708 1.000 32.12069 284 PRO A O 1
ATOM 2175 N N . ILE A 1 291 ? -7.56373 57.50397 -7.06149 1.000 32.66559 285 ILE A N 1
ATOM 2176 C CA . ILE A 1 291 ? -6.81770 56.98604 -5.92332 1.000 39.21214 285 ILE A CA 1
ATOM 2177 C C . ILE A 1 291 ? -5.48448 57.71415 -5.74121 1.000 42.41465 285 ILE A C 1
ATOM 2178 O O . ILE A 1 291 ? -4.93384 57.72384 -4.63023 1.000 30.53600 285 ILE A O 1
ATOM 2183 N N . GLN A 1 292 ? -4.93946 58.31310 -6.80831 1.000 43.50079 286 GLN A N 1
ATOM 2184 C CA . GLN A 1 292 ? -3.76497 59.16894 -6.65142 1.000 40.27458 286 GLN A CA 1
ATOM 2185 C C . GLN A 1 292 ? -4.13085 60.48300 -5.97222 1.000 41.31372 286 GLN A C 1
ATOM 2186 O O . GLN A 1 292 ? -3.36004 61.00370 -5.15044 1.000 32.87519 286 GLN A O 1
ATOM 2192 N N . PHE A 1 293 ? -5.29299 61.04749 -6.32465 1.000 30.90146 287 PHE A N 1
ATOM 2193 C CA . PHE A 1 293 ? -5.76441 62.23797 -5.63158 1.000 33.80578 287 PHE A CA 1
ATOM 2194 C C . PHE A 1 293 ? -6.09158 61.92768 -4.17633 1.000 40.52911 287 PHE A C 1
ATOM 2195 O O . PHE A 1 293 ? -6.00278 62.81128 -3.31477 1.000 40.34644 287 PHE A O 1
ATOM 2203 N N . LEU A 1 294 ? -6.48160 60.68281 -3.88895 1.000 41.39508 288 LEU A N 1
ATOM 2204 C CA . LEU A 1 294 ? -6.69524 60.28151 -2.50480 1.000 36.54412 288 LEU A CA 1
ATOM 2205 C C . LEU A 1 294 ? -5.39172 60.34805 -1.72284 1.000 29.42595 288 LEU A C 1
ATOM 2206 O O . LEU A 1 294 ? -5.36187 60.84808 -0.59243 1.000 30.93202 288 LEU A O 1
ATOM 2211 N N . LYS A 1 295 ? -4.29592 59.88171 -2.33153 1.000 30.90819 289 LYS A N 1
ATOM 2212 C CA . LYS A 1 295 ? -2.98333 59.96267 -1.69458 1.000 28.50030 289 LYS A CA 1
ATOM 2213 C C . LYS A 1 295 ? -2.59843 61.40937 -1.38089 1.000 29.65661 289 LYS A C 1
ATOM 2214 O O . LYS A 1 295 ? -2.06051 61.69439 -0.30595 1.000 35.14985 289 LYS A O 1
ATOM 2218 N N . THR A 1 296 ? -2.87999 62.33162 -2.30533 1.000 30.45133 290 THR A N 1
ATOM 2219 C CA . THR A 1 296 ? -2.63210 63.75421 -2.08084 1.000 34.60783 290 THR A CA 1
ATOM 2220 C C . THR A 1 296 ? -3.46185 64.29509 -0.91802 1.000 38.86776 290 THR A C 1
ATOM 2221 O O . THR A 1 296 ? -2.97040 65.08953 -0.10575 1.000 32.52127 290 THR A O 1
ATOM 2225 N N . LEU A 1 297 ? -4.73529 63.90420 -0.84428 1.000 34.46152 291 LEU A N 1
ATOM 2226 C CA . LEU A 1 297 ? -5.60223 64.41290 0.21131 1.000 34.11346 291 LEU A CA 1
ATOM 2227 C C . LEU A 1 297 ? -5.17691 63.89534 1.58014 1.000 24.63772 291 LEU A C 1
ATOM 2228 O O . LEU A 1 297 ? -5.11897 64.65970 2.54554 1.000 27.84875 291 LEU A O 1
ATOM 2233 N N . LEU A 1 298 ? -4.86287 62.60914 1.67934 1.000 24.01982 292 LEU A N 1
ATOM 2234 C CA . LEU A 1 298 ? -4.56656 62.00837 2.96577 1.000 28.78063 292 LEU A CA 1
ATOM 2235 C C . LEU A 1 298 ? -3.23429 62.51748 3.51283 1.000 38.16628 292 LEU A C 1
ATOM 2236 O O . LEU A 1 298 ? -2.36031 62.95251 2.75630 1.000 39.37387 292 LEU A O 1
ATOM 2241 N N . PRO A 1 299 ? -3.04838 62.45203 4.83056 1.000 36.20292 293 PRO A N 1
ATOM 2242 C CA . PRO A 1 299 ? -1.77139 62.88470 5.41115 1.000 34.11974 293 PRO A CA 1
ATOM 2243 C C . PRO A 1 299 ? -0.62826 62.04447 4.87320 1.000 41.47547 293 PRO A C 1
ATOM 2244 O O . PRO A 1 299 ? -0.80806 60.89035 4.47445 1.000 39.19264 293 PRO A O 1
ATOM 2248 N N . ASP A 1 300 ? 0.54569 62.65066 4.83663 1.000 46.02859 294 ASP A N 1
ATOM 2249 C CA . ASP A 1 300 ? 1.76243 61.92206 4.52919 1.000 44.84524 294 ASP A CA 1
ATOM 2250 C C . ASP A 1 300 ? 1.96568 60.85513 5.59451 1.000 36.00902 294 ASP A C 1
ATOM 2251 O O . ASP A 1 300 ? 2.02672 61.19504 6.78380 1.000 35.36182 294 ASP A O 1
ATOM 2256 N N . PRO A 1 301 ? 2.08588 59.57536 5.22528 1.000 37.27161 295 PRO A N 1
ATOM 2257 C CA . PRO A 1 301 ? 2.30104 58.52586 6.24422 1.000 40.30827 295 PRO A CA 1
ATOM 2258 C C . PRO A 1 301 ? 3.45700 58.80087 7.19397 1.000 40.46568 295 PRO A C 1
ATOM 2259 O O . PRO A 1 301 ? 3.35062 58.48454 8.38617 1.000 35.88417 295 PRO A O 1
ATOM 2263 N N . ALA A 1 302 ? 4.55311 59.39251 6.70208 1.000 35.61183 296 ALA A N 1
ATOM 2264 C CA . ALA A 1 302 ? 5.69133 59.68864 7.56900 1.000 38.46110 296 ALA A CA 1
ATOM 2265 C C . ALA A 1 302 ? 5.30250 60.61630 8.71300 1.000 38.07158 296 ALA A C 1
ATOM 2266 O O . ALA A 1 302 ? 5.82112 60.47480 9.82388 1.000 42.42493 296 ALA A O 1
ATOM 2268 N N . THR A 1 303 ? 4.37968 61.55104 8.47514 1.000 35.80926 297 THR A N 1
ATOM 2269 C CA . THR A 1 303 ? 3.96993 62.47569 9.53054 1.000 34.57210 297 THR A CA 1
ATOM 2270 C C . THR A 1 303 ? 3.10676 61.81148 10.60075 1.000 39.35172 297 THR A C 1
ATOM 2271 O O . THR A 1 303 ? 2.91390 62.40237 11.67022 1.000 40.81527 297 THR A O 1
ATOM 2275 N N . LEU A 1 304 ? 2.60810 60.59524 10.36188 1.000 35.62270 298 LEU A N 1
ATOM 2276 C CA . LEU A 1 304 ? 1.78853 59.93215 11.36554 1.000 35.31066 298 LEU A CA 1
ATOM 2277 C C . LEU A 1 304 ? 2.61064 59.28950 12.46481 1.000 31.95698 298 LEU A C 1
ATOM 2278 O O . LEU A 1 304 ? 2.08478 59.09287 13.56542 1.000 35.86886 298 LEU A O 1
ATOM 2283 N N . ALA A 1 305 ? 3.87511 58.95781 12.18609 1.000 30.78632 299 ALA A N 1
ATOM 2284 C CA . ALA A 1 305 ? 4.68562 58.18590 13.12999 1.000 31.54939 299 ALA A CA 1
ATOM 2285 C C . ALA A 1 305 ? 4.80147 58.87890 14.48466 1.000 33.69275 299 ALA A C 1
ATOM 2286 O O . ALA A 1 305 ? 4.79769 58.21124 15.52369 1.000 34.35081 299 ALA A O 1
ATOM 2288 N N . LYS A 1 306 ? 4.93440 60.21614 14.49730 1.000 33.25195 300 LYS A N 1
ATOM 2289 C CA . LYS A 1 306 ? 5.12788 60.92048 15.76386 1.000 38.31142 300 LYS A CA 1
ATOM 2290 C C . LYS A 1 306 ? 3.87853 60.90485 16.64727 1.000 39.81910 300 LYS A C 1
ATOM 2291 O O . LYS A 1 306 ? 3.98361 61.15903 17.85172 1.000 34.90596 300 LYS A O 1
ATOM 2297 N N . ASP A 1 307 ? 2.70416 60.61153 16.08485 1.000 34.69102 301 ASP A N 1
ATOM 2298 C CA . ASP A 1 307 ? 1.46623 60.60767 16.85192 1.000 36.08846 301 ASP A CA 1
ATOM 2299 C C . ASP A 1 307 ? 0.91934 59.22288 17.17339 1.000 35.47838 301 ASP A C 1
ATOM 2300 O O . ASP A 1 307 ? 0.04043 59.11514 18.03053 1.000 33.31949 301 ASP A O 1
ATOM 2305 N N . THR A 1 308 ? 1.39224 58.17159 16.50950 1.000 33.58053 302 THR A N 1
ATOM 2306 C CA . THR A 1 308 ? 0.73259 56.87602 16.63032 1.000 29.35851 302 THR A CA 1
ATOM 2307 C C . THR A 1 308 ? 1.02567 56.25114 17.98515 1.000 31.92442 302 THR A C 1
ATOM 2308 O O . THR A 1 308 ? 2.16800 56.27755 18.46367 1.000 29.42154 302 THR A O 1
ATOM 2312 N N . THR A 1 309 ? -0.02777 55.74937 18.62938 1.000 33.98784 303 THR A N 1
ATOM 2313 C CA . THR A 1 309 ? 0.05001 54.97892 19.86541 1.000 33.51166 303 THR A CA 1
ATOM 2314 C C . THR A 1 309 ? -0.53670 53.59166 19.61406 1.000 32.09898 303 THR A C 1
ATOM 2315 O O . THR A 1 309 ? -1.13313 53.32607 18.56979 1.000 30.62451 303 THR A O 1
ATOM 2319 N N . GLY A 1 310 ? -0.35624 52.68352 20.55758 1.000 32.03122 304 GLY A N 1
ATOM 2320 C CA . GLY A 1 310 ? -0.89962 51.34380 20.38024 1.000 27.68363 304 GLY A CA 1
ATOM 2321 C C . GLY A 1 310 ? 0.14798 50.32728 19.96346 1.000 33.46187 304 GLY A C 1
ATOM 2322 O O . GLY A 1 310 ? 1.35288 50.59421 19.92918 1.000 38.66882 304 GLY A O 1
ATOM 2323 N N . LYS A 1 311 ? -0.33533 49.12797 19.63175 1.000 33.89540 305 LYS A N 1
ATOM 2324 C CA . LYS A 1 311 ? 0.53949 47.97921 19.45427 1.000 29.13078 305 LYS A CA 1
ATOM 2325 C C . LYS A 1 311 ? 0.23969 47.23602 18.16047 1.000 31.44075 305 LYS A C 1
ATOM 2326 O O . LYS A 1 311 ? -0.85341 47.32576 17.59577 1.000 28.74512 305 LYS A O 1
ATOM 2332 N N . THR A 1 312 ? 1.24558 46.50744 17.68717 1.000 29.87833 306 THR A N 1
ATOM 2333 C CA . THR A 1 312 ? 1.08217 45.50017 16.65326 1.000 29.53210 306 THR A CA 1
ATOM 2334 C C . THR A 1 312 ? 1.36508 44.13741 17.26902 1.000 29.99081 306 THR A C 1
ATOM 2335 O O . THR A 1 312 ? 2.08954 44.02143 18.26463 1.000 33.43166 306 THR A O 1
ATOM 2339 N N . ASN A 1 313 ? 0.74632 43.11107 16.69698 1.000 28.37386 307 ASN A N 1
ATOM 2340 C CA . ASN A 1 313 ? 0.99282 41.72594 17.08633 1.000 30.60114 307 ASN A CA 1
ATOM 2341 C C . ASN A 1 313 ? 0.94434 40.91833 15.80316 1.000 26.80990 307 ASN A C 1
ATOM 2342 O O . ASN A 1 313 ? -0.11522 40.81430 15.17400 1.000 25.77469 307 ASN A O 1
ATOM 2347 N N . ILE A 1 314 ? 2.08612 40.36538 15.41730 1.000 26.75224 308 ILE A N 1
ATOM 2348 C CA . ILE A 1 314 ? 2.20914 39.54416 14.22625 1.000 27.95988 308 ILE A CA 1
ATOM 2349 C C . ILE A 1 314 ? 2.84329 38.23464 14.66555 1.000 29.04311 308 ILE A C 1
ATOM 2350 O O . ILE A 1 314 ? 3.79406 38.23218 15.45736 1.000 30.01024 308 ILE A O 1
ATOM 2355 N N . GLY A 1 315 ? 2.30863 37.12347 14.17835 1.000 26.12561 309 GLY A N 1
ATOM 2356 C CA . GLY A 1 315 ? 2.83848 35.85705 14.63347 1.000 28.89621 309 GLY A CA 1
ATOM 2357 C C . GLY A 1 315 ? 2.23537 34.70079 13.88287 1.000 27.99085 309 GLY A C 1
ATOM 2358 O O . GLY A 1 315 ? 1.47171 34.88220 12.93245 1.000 32.74879 309 GLY A O 1
ATOM 2359 N N . CYS A 1 316 ? 2.59596 33.50078 14.33868 1.000 26.81893 310 CYS A N 1
ATOM 2360 C CA . CYS A 1 316 ? 2.27247 32.26423 13.65164 1.000 24.81232 310 CYS A CA 1
ATOM 2361 C C . CYS A 1 316 ? 1.69887 31.27470 14.64097 1.000 27.37533 310 CYS A C 1
ATOM 2362 O O . CYS A 1 316 ? 2.34333 30.94944 15.64779 1.000 30.46380 310 CYS A O 1
ATOM 2365 N N . TYR A 1 317 ? 0.49540 30.78668 14.33192 1.000 30.13430 311 TYR A N 1
ATOM 2366 C CA . TYR A 1 317 ? -0.19981 29.76778 15.10900 1.000 28.86502 311 TYR A CA 1
ATOM 2367 C C . TYR A 1 317 ? -0.15476 28.47885 14.30704 1.000 29.46911 311 TYR A C 1
ATOM 2368 O O . TYR A 1 317 ? -0.55994 28.45622 13.13987 1.000 33.86814 311 TYR A O 1
ATOM 2377 N N . MET A 1 318 ? 0.39152 27.43300 14.90992 1.000 30.49897 312 MET A N 1
ATOM 2378 C CA . MET A 1 318 ? 0.67102 26.18315 14.22224 1.000 35.17441 312 MET A CA 1
ATOM 2379 C C . MET A 1 318 ? 0.15864 25.01777 15.05182 1.000 34.94151 312 MET A C 1
ATOM 2380 O O . MET A 1 318 ? 0.12290 25.08814 16.27755 1.000 33.91392 312 MET A O 1
ATOM 2385 N N . THR A 1 319 ? -0.25761 23.95698 14.37011 1.000 34.71970 313 THR A N 1
ATOM 2386 C CA . THR A 1 319 ? -0.55019 22.67687 14.98952 1.000 38.92013 313 THR A CA 1
ATOM 2387 C C . THR A 1 319 ? 0.23288 21.61424 14.23795 1.000 39.33266 313 THR A C 1
ATOM 2388 O O . THR A 1 319 ? 0.54809 21.78655 13.05539 1.000 35.38812 313 THR A O 1
ATOM 2392 N N . GLY A 1 320 ? 0.54952 20.52653 14.93293 1.000 39.06210 314 GLY A N 1
ATOM 2393 C CA . GLY A 1 320 ? 1.32170 19.45373 14.32807 1.000 38.52255 314 GLY A CA 1
ATOM 2394 C C . GLY A 1 320 ? 1.58147 18.34072 15.32013 1.000 45.63085 314 GLY A C 1
ATOM 2395 O O . GLY A 1 320 ? 0.85322 18.18827 16.29956 1.000 44.32666 314 GLY A O 1
ATOM 2396 N N . ILE A 1 321 ? 2.65334 17.58202 15.07474 1.000 47.40342 315 ILE A N 1
ATOM 2397 C CA . ILE A 1 321 ? 3.00555 16.40155 15.85778 1.000 49.89637 315 ILE A CA 1
ATOM 2398 C C . ILE A 1 321 ? 4.43526 16.54639 16.37807 1.000 48.40123 315 ILE A C 1
ATOM 2399 O O . ILE A 1 321 ? 5.31988 17.00574 15.64833 1.000 42.52513 315 ILE A O 1
ATOM 2404 N N . LYS A 1 322 ? 4.65251 16.16333 17.64469 1.000 43.08168 316 LYS A N 1
ATOM 2405 C CA . LYS A 1 322 ? 5.98600 16.02028 18.23480 1.000 50.19232 316 LYS A CA 1
ATOM 2406 C C . LYS A 1 322 ? 6.00774 14.76743 19.10530 1.000 62.28498 316 LYS A C 1
ATOM 2407 O O . LYS A 1 322 ? 5.24757 14.68264 20.07666 1.000 67.39847 316 LYS A O 1
ATOM 2413 N N . ASN A 1 323 ? 6.87225 13.80223 18.76763 1.000 59.41662 317 ASN A N 1
ATOM 2414 C CA . ASN A 1 323 ? 6.97034 12.53205 19.50721 1.000 63.88823 317 ASN A CA 1
ATOM 2415 C C . ASN A 1 323 ? 5.59688 11.87602 19.62196 1.000 68.07884 317 ASN A C 1
ATOM 2416 O O . ASN A 1 323 ? 5.20158 11.37876 20.67973 1.000 65.84253 317 ASN A O 1
ATOM 2421 N N . ASN A 1 324 ? 4.85118 11.91912 18.51534 1.000 74.61369 318 ASN A N 1
ATOM 2422 C CA . ASN A 1 324 ? 3.53195 11.30275 18.36479 1.000 75.48079 318 ASN A CA 1
ATOM 2423 C C . ASN A 1 324 ? 2.49234 11.83087 19.34747 1.000 69.91582 318 ASN A C 1
ATOM 2424 O O . ASN A 1 324 ? 1.50541 11.14969 19.63123 1.000 75.90462 318 ASN A O 1
ATOM 2429 N N . GLN A 1 325 ? 2.67871 13.04231 19.85712 1.000 60.58172 319 GLN A N 1
ATOM 2430 C CA . GLN A 1 325 ? 1.68215 13.71029 20.68028 1.000 55.67604 319 GLN A CA 1
ATOM 2431 C C . GLN A 1 325 ? 1.26141 14.99809 19.98244 1.000 52.58343 319 GLN A C 1
ATOM 2432 O O . GLN A 1 325 ? 2.09098 15.69591 19.39073 1.000 46.82683 319 GLN A O 1
ATOM 2434 N N . ASP A 1 326 ? -0.03057 15.30514 20.04894 1.000 52.42723 320 ASP A N 1
ATOM 2435 C CA . ASP A 1 326 ? -0.54162 16.52241 19.44137 1.000 50.21253 320 ASP A CA 1
ATOM 2436 C C . ASP A 1 326 ? 0.05441 17.73835 20.13478 1.000 46.87739 320 ASP A C 1
ATOM 2437 O O . ASP A 1 326 ? 0.34292 17.71725 21.33644 1.000 46.98195 320 ASP A O 1
ATOM 2442 N N . LYS A 1 327 ? 0.26555 18.79938 19.35574 1.000 47.34652 321 LYS A N 1
ATOM 2443 C CA . LYS A 1 327 ? 0.85190 20.02312 19.88520 1.000 43.76741 321 LYS A CA 1
ATOM 2444 C C . LYS A 1 327 ? 0.38827 21.21349 19.05471 1.000 40.31574 321 LYS A C 1
ATOM 2445 O O . LYS A 1 327 ? 0.30898 21.13421 17.82469 1.000 39.46240 321 LYS A O 1
ATOM 2451 N N . THR A 1 328 ? 0.09995 22.31901 19.73486 1.000 40.43170 322 THR A N 1
ATOM 2452 C CA . THR A 1 328 ? -0.12007 23.60462 19.09217 1.000 40.01653 322 THR A CA 1
ATOM 2453 C C . THR A 1 328 ? 0.93188 24.58894 19.59660 1.000 44.83154 322 THR A C 1
ATOM 2454 O O . THR A 1 328 ? 1.43017 24.47441 20.72296 1.000 37.39573 322 THR A O 1
ATOM 2458 N N . LEU A 1 329 ? 1.29555 25.53978 18.73910 1.000 40.83944 323 LEU A N 1
ATOM 2459 C CA . LEU A 1 329 ? 2.32179 26.52217 19.06452 1.000 41.50698 323 LEU A CA 1
ATOM 2460 C C . LEU A 1 329 ? 1.94017 27.88712 18.49816 1.000 35.39392 323 LEU A C 1
ATOM 2461 O O . LEU A 1 329 ? 1.52487 27.99002 17.34170 1.000 36.15138 323 LEU A O 1
ATOM 2466 N N . TYR A 1 330 ? 2.07087 28.92527 19.31883 1.000 31.49939 324 TYR A N 1
ATOM 2467 C CA . TYR A 1 330 ? 1.82507 30.30671 18.91775 1.000 35.99136 324 TYR A CA 1
ATOM 2468 C C . TYR A 1 330 ? 3.12031 31.06686 19.18448 1.000 35.87989 324 TYR A C 1
ATOM 2469 O O . TYR A 1 330 ? 3.55157 31.18234 20.33897 1.000 36.38524 324 TYR A O 1
ATOM 2478 N N . ILE A 1 331 ? 3.78666 31.50189 18.12371 1.000 27.64712 325 ILE A N 1
ATOM 2479 C CA . ILE A 1 331 ? 4.99086 32.31479 18.23093 1.000 29.41200 325 ILE A CA 1
ATOM 2480 C C . ILE A 1 331 ? 4.65395 33.69072 17.67443 1.000 30.18720 325 ILE A C 1
ATOM 2481 O O . ILE A 1 331 ? 4.25518 33.80251 16.50819 1.000 29.35809 325 ILE A O 1
ATOM 2486 N N . TYR A 1 332 ? 4.86436 34.74492 18.46494 1.000 29.94691 326 TYR A N 1
ATOM 2487 C CA . TYR A 1 332 ? 4.45477 36.06631 17.99537 1.000 34.62258 326 TYR A CA 1
ATOM 2488 C C . TYR A 1 332 ? 5.34495 37.15730 18.57076 1.000 34.60444 326 TYR A C 1
ATOM 2489 O O . TYR A 1 332 ? 6.02015 36.96975 19.58947 1.000 31.79564 326 TYR A O 1
ATOM 2498 N N . ASN A 1 333 ? 5.28668 38.32306 17.92394 1.000 25.03379 327 ASN A N 1
ATOM 2499 C CA . ASN A 1 333 ? 5.98536 39.52486 18.36700 1.000 30.01170 327 ASN A CA 1
ATOM 2500 C C . ASN A 1 333 ? 4.97715 40.62611 18.65485 1.000 26.18169 327 ASN A C 1
ATOM 2501 O O . ASN A 1 333 ? 3.98333 40.76761 17.93675 1.000 29.51575 327 ASN A O 1
ATOM 2506 N N . VAL A 1 334 ? 5.22885 41.39297 19.71338 1.000 24.96219 328 VAL A N 1
ATOM 2507 C CA . VAL A 1 334 ? 4.44106 42.57929 20.03853 1.000 29.02630 328 VAL A CA 1
ATOM 2508 C C . VAL A 1 334 ? 5.35529 43.78770 19.94899 1.000 26.23999 328 VAL A C 1
ATOM 2509 O O . VAL A 1 334 ? 6.43831 43.78913 20.54580 1.000 30.16661 328 VAL A O 1
ATOM 2513 N N . CYS A 1 335 ? 4.92714 44.79693 19.19413 1.000 24.09506 329 CYS A N 1
ATOM 2514 C CA . CYS A 1 335 ? 5.61383 46.08163 19.07675 1.000 33.69868 329 CYS A CA 1
ATOM 2515 C C . CYS A 1 335 ? 4.70965 47.21822 19.51062 1.000 31.88187 329 CYS A C 1
ATOM 2516 O O . CYS A 1 335 ? 3.50594 47.19217 19.25147 1.000 33.21961 329 CYS A O 1
ATOM 2519 N N . ASP A 1 336 ? 5.31748 48.22740 20.12410 1.000 31.38112 330 ASP A N 1
ATOM 2520 C CA . ASP A 1 336 ? 4.62898 49.41539 20.62069 1.000 34.07295 330 ASP A CA 1
ATOM 2521 C C . ASP A 1 336 ? 4.98411 50.58808 19.70722 1.000 31.37129 330 ASP A C 1
ATOM 2522 O O . ASP A 1 336 ? 6.14939 51.00056 19.64299 1.000 27.24926 330 ASP A O 1
ATOM 2527 N N . HIS A 1 337 ? 3.98099 51.13596 19.02072 1.000 32.00891 331 HIS A N 1
ATOM 2528 C CA . HIS A 1 337 ? 4.24020 52.21704 18.07091 1.000 32.50600 331 HIS A CA 1
ATOM 2529 C C . HIS A 1 337 ? 5.03197 53.34618 18.70953 1.000 28.09377 331 HIS A C 1
ATOM 2530 O O . HIS A 1 337 ? 5.98258 53.86544 18.11625 1.000 22.57818 331 HIS A O 1
ATOM 2537 N N . LYS A 1 338 ? 4.62084 53.76295 19.90441 1.000 26.76451 332 LYS A N 1
ATOM 2538 C CA . LYS A 1 338 ? 5.26044 54.90173 20.55244 1.000 31.69352 332 LYS A CA 1
ATOM 2539 C C . LYS A 1 338 ? 6.70463 54.59984 20.93574 1.000 36.04616 332 LYS A C 1
ATOM 2540 O O . LYS A 1 338 ? 7.57327 55.47134 20.80037 1.000 36.30126 332 LYS A O 1
ATOM 2546 N N . LYS A 1 339 ? 6.98383 53.38399 21.43155 1.000 34.09236 333 LYS A N 1
ATOM 2547 C CA . LYS A 1 339 ? 8.36636 53.03623 21.76464 1.000 36.05225 333 LYS A CA 1
ATOM 2548 C C . LYS A 1 339 ? 9.24072 53.02510 20.51193 1.000 30.12820 333 LYS A C 1
ATOM 2549 O O . LYS A 1 339 ? 10.38244 53.49385 20.53878 1.000 29.68187 333 LYS A O 1
ATOM 2552 N N . CYS A 1 340 ? 8.69892 52.53750 19.39509 1.000 27.11164 334 CYS A N 1
ATOM 2553 C CA . CYS A 1 340 ? 9.42165 52.58556 18.12574 1.000 26.18461 334 CYS A CA 1
ATOM 2554 C C . CYS A 1 340 ? 9.72681 54.02384 17.71431 1.000 28.36829 334 CYS A C 1
ATOM 2555 O O . CYS A 1 340 ? 10.81953 54.31505 17.21594 1.000 28.49589 334 CYS A O 1
ATOM 2558 N N . TYR A 1 341 ? 8.76864 54.93381 17.88725 1.000 22.54641 335 TYR A N 1
ATOM 2559 C CA . TYR A 1 341 ? 9.02850 56.31423 17.49355 1.000 31.71190 335 TYR A CA 1
ATOM 2560 C C . TYR A 1 341 ? 10.12011 56.94324 18.34606 1.000 33.74593 335 TYR A C 1
ATOM 2561 O O . TYR A 1 341 ? 11.01268 57.61785 17.81940 1.000 33.61718 335 TYR A O 1
ATOM 2570 N N . GLU A 1 342 ? 10.06381 56.73175 19.65984 1.000 30.74555 336 GLU A N 1
ATOM 2571 C CA . GLU A 1 342 ? 11.06610 57.30034 20.55430 1.000 29.87256 336 GLU A CA 1
ATOM 2572 C C . GLU A 1 342 ? 12.44404 56.70859 20.29708 1.000 31.95937 336 GLU A C 1
ATOM 2573 O O . GLU A 1 342 ? 13.45540 57.37920 20.52467 1.000 33.92796 336 GLU A O 1
ATOM 2579 N N . GLU A 1 343 ? 12.51348 55.46688 19.81241 1.000 26.09851 337 GLU A N 1
ATOM 2580 C CA . GLU A 1 343 ? 13.82467 54.88222 19.57015 1.000 29.31531 337 GLU A CA 1
ATOM 2581 C C . GLU A 1 343 ? 14.40492 55.32229 18.22317 1.000 28.32637 337 GLU A C 1
ATOM 2582 O O . GLU A 1 343 ? 15.56412 55.73225 18.15798 1.000 30.69000 337 GLU A O 1
ATOM 2588 N N . VAL A 1 344 ? 13.63545 55.26111 17.13307 1.000 25.39352 338 VAL A N 1
ATOM 2589 C CA . VAL A 1 344 ? 14.19624 55.52375 15.81208 1.000 25.94991 338 VAL A CA 1
ATOM 2590 C C . VAL A 1 344 ? 13.36443 56.48295 14.97643 1.000 28.38411 338 VAL A C 1
ATOM 2591 O O . VAL A 1 344 ? 13.70688 56.71993 13.81979 1.000 27.96241 338 VAL A O 1
ATOM 2595 N N . GLY A 1 345 ? 12.28072 57.04399 15.51309 1.000 29.30923 339 GLY A N 1
ATOM 2596 C CA . GLY A 1 345 ? 11.45576 57.98296 14.75715 1.000 24.89981 339 GLY A CA 1
ATOM 2597 C C . GLY A 1 345 ? 10.50282 57.34838 13.76055 1.000 28.15980 339 GLY A C 1
ATOM 2598 O O . GLY A 1 345 ? 10.06655 58.01743 12.81637 1.000 24.30473 339 GLY A O 1
ATOM 2599 N N . SER A 1 346 ? 10.12786 56.08728 13.96301 1.000 25.26946 340 SER A N 1
ATOM 2600 C CA . SER A 1 346 ? 9.24248 55.36903 13.05016 1.000 28.86972 340 SER A CA 1
ATOM 2601 C C . SER A 1 346 ? 8.10208 54.74156 13.84164 1.000 31.54393 340 SER A C 1
ATOM 2602 O O . SER A 1 346 ? 8.19039 54.58258 15.06126 1.000 34.97015 340 SER A O 1
ATOM 2605 N N . GLN A 1 347 ? 7.03053 54.36113 13.14715 1.000 19.46659 341 GLN A N 1
ATOM 2606 C CA . GLN A 1 347 ? 6.02511 53.57248 13.83657 1.000 29.92159 341 GLN A CA 1
ATOM 2607 C C . GLN A 1 347 ? 6.38635 52.08442 13.70732 1.000 33.26658 341 GLN A C 1
ATOM 2608 O O . GLN A 1 347 ? 7.40826 51.70063 13.11006 1.000 29.92228 341 GLN A O 1
ATOM 2614 N N . ALA A 1 348 ? 5.53205 51.22851 14.26979 1.000 29.52629 342 ALA A N 1
ATOM 2615 C CA . ALA A 1 348 ? 5.89280 49.82417 14.42300 1.000 26.19546 342 ALA A CA 1
ATOM 2616 C C . ALA A 1 348 ? 5.83994 49.04976 13.10986 1.000 22.01446 342 ALA A C 1
ATOM 2617 O O . ALA A 1 348 ? 6.45627 47.98601 13.01751 1.000 24.30291 342 ALA A O 1
ATOM 2619 N N . ILE A 1 349 ? 5.08332 49.52607 12.11621 1.000 18.05829 343 ILE A N 1
ATOM 2620 C CA . ILE A 1 349 ? 5.05555 48.86444 10.81344 1.000 32.18975 343 ILE A CA 1
ATOM 2621 C C . ILE A 1 349 ? 6.42227 48.95982 10.14904 1.000 28.45423 343 ILE A C 1
ATOM 2622 O O . ILE A 1 349 ? 6.99149 47.94913 9.71342 1.000 23.21431 343 ILE A O 1
ATOM 2627 N N . SER A 1 350 ? 6.96566 50.18113 10.06078 1.000 22.46474 344 SER A N 1
ATOM 2628 C CA . SER A 1 350 ? 8.32176 50.35851 9.55419 1.000 24.85165 344 SER A CA 1
ATOM 2629 C C . SER A 1 350 ? 9.32603 49.60086 10.41605 1.000 25.68494 344 SER A C 1
ATOM 2630 O O . SER A 1 350 ? 10.27652 49.00594 9.90078 1.000 24.56507 344 SER A O 1
ATOM 2633 N N . TYR A 1 351 ? 9.10354 49.58729 11.73098 1.000 19.46978 345 TYR A N 1
ATOM 2634 C CA . TYR A 1 351 ? 10.04266 48.96594 12.64829 1.000 19.12255 345 TYR A CA 1
ATOM 2635 C C . TYR A 1 351 ? 10.09344 47.45609 12.45380 1.000 25.98828 345 TYR A C 1
ATOM 2636 O O . TYR A 1 351 ? 11.17777 46.88379 12.30506 1.000 21.71854 345 TYR A O 1
ATOM 2645 N N . THR A 1 352 ? 8.92423 46.79180 12.47992 1.000 21.61070 346 THR A N 1
ATOM 2646 C CA . THR A 1 352 ? 8.90236 45.33996 12.33038 1.000 22.79068 346 THR A CA 1
ATOM 2647 C C . THR A 1 352 ? 9.41152 44.90880 10.96243 1.000 27.87727 346 THR A C 1
ATOM 2648 O O . THR A 1 352 ? 9.94677 43.80509 10.81952 1.000 30.40642 346 THR A O 1
ATOM 2652 N N . THR A 1 353 ? 9.26081 45.76062 9.95150 1.000 23.17709 347 THR A N 1
ATOM 2653 C CA . THR A 1 353 ? 9.72907 45.39815 8.62319 1.000 24.08615 347 THR A CA 1
ATOM 2654 C C . THR A 1 353 ? 11.23383 45.57550 8.51166 1.000 25.03379 347 THR A C 1
ATOM 2655 O O . THR A 1 353 ? 11.91442 44.74202 7.90446 1.000 21.14108 347 THR A O 1
ATOM 2659 N N . GLY A 1 354 ? 11.76577 46.63070 9.12988 1.000 26.81590 348 GLY A N 1
ATOM 2660 C CA . GLY A 1 354 ? 13.14998 47.02601 8.94284 1.000 27.66897 348 GLY A CA 1
ATOM 2661 C C . GLY A 1 354 ? 14.18102 46.31226 9.79550 1.000 22.46823 348 GLY A C 1
ATOM 2662 O O . GLY A 1 354 ? 15.25638 45.98067 9.29902 1.000 23.46152 348 GLY A O 1
ATOM 2663 N N . VAL A 1 355 ? 13.88154 46.08552 11.07708 1.000 21.67995 349 VAL A N 1
ATOM 2664 C CA . VAL A 1 355 ? 14.83945 45.40278 11.94564 1.000 20.25609 349 VAL A CA 1
ATOM 2665 C C . VAL A 1 355 ? 15.26596 44.04415 11.38507 1.000 21.99715 349 VAL A C 1
ATOM 2666 O O . VAL A 1 355 ? 16.47604 43.76823 11.35051 1.000 20.51645 349 VAL A O 1
ATOM 2670 N N . PRO A 1 356 ? 14.36164 43.17859 10.91032 1.000 20.06013 350 PRO A N 1
ATOM 2671 C CA . PRO A 1 356 ? 14.81547 41.88806 10.35036 1.000 26.25926 350 PRO A CA 1
ATOM 2672 C C . PRO A 1 356 ? 15.69178 42.03955 9.11979 1.000 24.48927 350 PRO A C 1
ATOM 2673 O O . PRO A 1 356 ? 16.56566 41.18836 8.89941 1.000 18.65950 350 PRO A O 1
ATOM 2677 N N . ALA A 1 357 ? 15.50268 43.10243 8.32306 1.000 21.70669 351 ALA A N 1
ATOM 2678 C CA . ALA A 1 357 ? 16.40698 43.34213 7.20492 1.000 20.18587 351 ALA A CA 1
ATOM 2679 C C . ALA A 1 357 ? 17.82392 43.61284 7.69298 1.000 19.59768 351 ALA A C 1
ATOM 2680 O O . ALA A 1 357 ? 18.79065 43.09439 7.12886 1.000 21.48621 351 ALA A O 1
ATOM 2682 N N . MET A 1 358 ? 17.96610 44.43472 8.73012 1.000 16.40987 352 MET A N 1
ATOM 2683 C CA . MET A 1 358 ? 19.28298 44.66064 9.31113 1.000 16.72963 352 MET A CA 1
ATOM 2684 C C . MET A 1 358 ? 19.84164 43.38290 9.90970 1.000 16.90314 352 MET A C 1
ATOM 2685 O O . MET A 1 358 ? 21.04656 43.12263 9.80956 1.000 18.98076 352 MET A O 1
ATOM 2690 N N . CYS A 1 359 ? 18.98234 42.57632 10.54578 1.000 16.95615 353 CYS A N 1
ATOM 2691 C CA . CYS A 1 359 ? 19.44512 41.30908 11.09972 1.000 20.09590 353 CYS A CA 1
ATOM 2692 C C . CYS A 1 359 ? 19.94008 40.38971 9.99534 1.000 21.84217 353 CYS A C 1
ATOM 2693 O O . CYS A 1 359 ? 20.95966 39.70559 10.16117 1.000 19.15027 353 CYS A O 1
ATOM 2696 N N . ALA A 1 360 ? 19.21939 40.34998 8.86601 1.000 20.89135 354 ALA A N 1
ATOM 2697 C CA . ALA A 1 360 ? 19.66927 39.55466 7.72527 1.000 23.58648 354 ALA A CA 1
ATOM 2698 C C . ALA A 1 360 ? 21.00799 40.05182 7.20614 1.000 22.02224 354 ALA A C 1
ATOM 2699 O O . ALA A 1 360 ? 21.89380 39.24965 6.88848 1.000 19.45108 354 ALA A O 1
ATOM 2701 N N . ALA A 1 361 ? 21.18216 41.37603 7.13192 1.000 18.90914 355 ALA A N 1
ATOM 2702 C CA . ALA A 1 361 ? 22.44974 41.91926 6.65466 1.000 23.89698 355 ALA A CA 1
ATOM 2703 C C . ALA A 1 361 ? 23.60373 41.53659 7.57476 1.000 23.49690 355 ALA A C 1
ATOM 2704 O O . ALA A 1 361 ? 24.71673 41.24977 7.10835 1.000 17.54754 355 ALA A O 1
ATOM 2706 N N . LYS A 1 362 ? 23.35722 41.51188 8.88150 1.000 22.56600 356 LYS A N 1
ATOM 2707 C CA . LYS A 1 362 ? 24.39651 41.08252 9.81330 1.000 24.72857 356 LYS A CA 1
ATOM 2708 C C . LYS A 1 362 ? 24.72582 39.59919 9.63400 1.000 25.77042 356 LYS A C 1
ATOM 2709 O O . LYS A 1 362 ? 25.90551 39.21041 9.67816 1.000 21.05153 356 LYS A O 1
ATOM 2715 N N . MET A 1 363 ? 23.69969 38.75511 9.42459 1.000 21.63476 357 MET A N 1
ATOM 2716 C CA . MET A 1 363 ? 23.95474 37.32837 9.20738 1.000 23.58401 357 MET A CA 1
ATOM 2717 C C . MET A 1 363 ? 24.91771 37.12275 8.05282 1.000 24.17592 357 MET A C 1
ATOM 2718 O O . MET A 1 363 ? 25.80414 36.26113 8.11663 1.000 24.89641 357 MET A O 1
ATOM 2723 N N . ILE A 1 364 ? 24.74810 37.89482 6.97942 1.000 23.24366 358 ILE A N 1
ATOM 2724 C CA . ILE A 1 364 ? 25.62623 37.73047 5.82535 1.000 20.46700 358 ILE A CA 1
ATOM 2725 C C . ILE A 1 364 ? 26.99661 38.33607 6.09996 1.000 24.24949 358 ILE A C 1
ATOM 2726 O O . ILE A 1 364 ? 28.02060 37.72754 5.77534 1.000 24.05634 358 ILE A O 1
ATOM 2731 N N . CYS A 1 365 ? 27.04390 39.51875 6.73966 1.000 22.11350 359 CYS A N 1
ATOM 2732 C CA . CYS A 1 365 ? 28.32879 40.18450 6.95958 1.000 23.34766 359 CYS A CA 1
ATOM 2733 C C . CYS A 1 365 ? 29.23918 39.38202 7.88778 1.000 26.17052 359 CYS A C 1
ATOM 2734 O O . CYS A 1 365 ? 30.45962 39.36877 7.69237 1.000 22.96284 359 CYS A O 1
ATOM 2737 N N . ASN A 1 366 ? 28.68575 38.75045 8.92857 1.000 21.55707 360 ASN A N 1
ATOM 2738 C CA . ASN A 1 366 ? 29.52083 37.96381 9.83556 1.000 21.33009 360 ASN A CA 1
ATOM 2739 C C . ASN A 1 366 ? 29.58243 36.49029 9.42861 1.000 27.17429 360 ASN A C 1
ATOM 2740 O O . ASN A 1 366 ? 30.00870 35.65311 10.22694 1.000 29.45773 360 ASN A O 1
ATOM 2745 N N . ASP A 1 367 ? 29.13852 36.16446 8.21425 1.000 25.37333 361 ASP A N 1
ATOM 2746 C CA . ASP A 1 367 ? 29.28841 34.86360 7.56631 1.000 31.05787 361 ASP A CA 1
ATOM 2747 C C . ASP A 1 367 ? 28.43022 33.76240 8.18758 1.000 25.75488 361 ASP A C 1
ATOM 2748 O O . ASP A 1 367 ? 28.61986 32.59208 7.87027 1.000 25.01612 361 ASP A O 1
ATOM 2753 N N . THR A 1 368 ? 27.47545 34.09966 9.05696 1.000 25.36636 362 THR A N 1
ATOM 2754 C CA . THR A 1 368 ? 26.49646 33.09830 9.47077 1.000 26.83644 362 THR A CA 1
ATOM 2755 C C . THR A 1 368 ? 25.73042 32.54447 8.26709 1.000 26.35828 362 THR A C 1
ATOM 2756 O O . THR A 1 368 ? 25.40063 31.35347 8.21375 1.000 24.18253 362 THR A O 1
ATOM 2760 N N . TRP A 1 369 ? 25.35757 33.41200 7.33700 1.000 24.65381 363 TRP A N 1
ATOM 2761 C CA . TRP A 1 369 ? 24.72484 33.02195 6.08185 1.000 24.28216 363 TRP A CA 1
ATOM 2762 C C . TRP A 1 369 ? 25.72526 33.28324 4.96350 1.000 24.25845 363 TRP A C 1
ATOM 2763 O O . TRP A 1 369 ? 26.06015 34.44275 4.69128 1.000 24.07985 363 TRP A O 1
ATOM 2774 N N . SER A 1 370 ? 26.25647 32.21918 4.36993 1.000 23.83963 364 SER A N 1
ATOM 2775 C CA . SER A 1 370 ? 27.24797 32.33758 3.31217 1.000 26.00064 364 SER A CA 1
ATOM 2776 C C . SER A 1 370 ? 26.84130 31.48161 2.12296 1.000 29.56019 364 SER A C 1
ATOM 2777 O O . SER A 1 370 ? 25.99026 30.58448 2.22789 1.000 25.61712 364 SER A O 1
ATOM 2780 N N . ALA A 1 371 ? 27.54817 31.71777 1.01148 1.000 26.05398 365 ALA A N 1
ATOM 2781 C CA . ALA A 1 371 ? 27.28523 31.09965 -0.28317 1.000 24.89781 365 ALA A CA 1
ATOM 2782 C C . ALA A 1 371 ? 28.21581 29.93914 -0.63386 1.000 22.92281 365 ALA A C 1
ATOM 2783 O O . ALA A 1 371 ? 27.95476 29.24218 -1.62854 1.000 29.66167 365 ALA A O 1
ATOM 2785 N N . ASP A 1 372 ? 29.28693 29.71418 0.11705 1.000 23.40531 366 ASP A N 1
ATOM 2786 C CA . ASP A 1 372 ? 30.22466 28.68083 -0.31973 1.000 28.57963 366 ASP A CA 1
ATOM 2787 C C . ASP A 1 372 ? 29.66441 27.28697 -0.05426 1.000 26.82884 366 ASP A C 1
ATOM 2788 O O . ASP A 1 372 ? 28.59972 27.11822 0.54602 1.000 25.37053 366 ASP A O 1
ATOM 2793 N N . HIS A 1 373 ? 30.39957 26.28612 -0.54053 1.000 30.56598 367 HIS A N 1
ATOM 2794 C CA . HIS A 1 373 ? 30.06914 24.86356 -0.41139 1.000 39.30025 367 HIS A CA 1
ATOM 2795 C C . HIS A 1 373 ? 28.60040 24.60992 -0.73835 1.000 38.86942 367 HIS A C 1
ATOM 2796 O O . HIS A 1 373 ? 27.81324 24.14224 0.08866 1.000 39.37858 367 HIS A O 1
ATOM 2803 N N . PHE A 1 374 ? 28.23974 24.95343 -1.97578 1.000 34.06452 368 PHE A N 1
ATOM 2804 C CA . PHE A 1 374 ? 26.95258 24.61247 -2.57265 1.000 31.87136 368 PHE A CA 1
ATOM 2805 C C . PHE A 1 374 ? 25.77494 25.29577 -1.88328 1.000 27.94738 368 PHE A C 1
ATOM 2806 O O . PHE A 1 374 ? 24.63247 24.88688 -2.07389 1.000 33.08763 368 PHE A O 1
ATOM 2814 N N . ARG A 1 375 ? 26.02671 26.34341 -1.09530 1.000 26.45488 369 ARG A N 1
ATOM 2815 C CA . ARG A 1 375 ? 24.97241 27.11237 -0.44494 1.000 27.94141 369 ARG A CA 1
ATOM 2816 C C . ARG A 1 375 ? 24.60130 28.38627 -1.21131 1.000 26.50879 369 ARG A C 1
ATOM 2817 O O . ARG A 1 375 ? 23.83393 29.20194 -0.69293 1.000 22.93609 369 ARG A O 1
ATOM 2825 N N . ALA A 1 376 ? 25.14727 28.58921 -2.40479 1.000 25.83663 370 ALA A N 1
ATOM 2826 C CA . ALA A 1 376 ? 24.86439 29.79206 -3.17705 1.000 26.91770 370 ALA A CA 1
ATOM 2827 C C . ALA A 1 376 ? 23.48224 29.70151 -3.80397 1.000 25.12322 370 ALA A C 1
ATOM 2828 O O . ALA A 1 376 ? 22.92459 28.61063 -3.96474 1.000 23.84628 370 ALA A O 1
ATOM 2830 N N . GLY A 1 377 ? 22.90879 30.88166 -4.16703 1.000 22.65745 371 GLY A N 1
ATOM 2831 C CA . GLY A 1 377 ? 21.62198 30.86770 -4.84119 1.000 22.82870 371 GLY A CA 1
ATOM 2832 C C . GLY A 1 377 ? 20.64855 31.85328 -4.22929 1.000 28.09058 371 GLY A C 1
ATOM 2833 O O . GLY A 1 377 ? 21.02829 32.73084 -3.44320 1.000 21.08546 371 GLY A O 1
ATOM 2834 N N . VAL A 1 378 ? 19.36698 31.68111 -4.56243 1.000 23.56916 372 VAL A N 1
ATOM 2835 C CA . VAL A 1 378 ? 18.28812 32.55041 -4.09762 1.000 23.88465 372 VAL A CA 1
ATOM 2836 C C . VAL A 1 378 ? 17.41967 31.75813 -3.12182 1.000 23.28152 372 VAL A C 1
ATOM 2837 O O . VAL A 1 378 ? 17.00412 30.64353 -3.43500 1.000 21.86192 372 VAL A O 1
ATOM 2841 N N . PHE A 1 379 ? 17.15744 32.32343 -1.94122 1.000 20.29655 373 PHE A N 1
ATOM 2842 C CA . PHE A 1 379 ? 16.48212 31.59060 -0.87922 1.000 25.31425 373 PHE A CA 1
ATOM 2843 C C . PHE A 1 379 ? 15.44112 32.45525 -0.16994 1.000 26.58818 373 PHE A C 1
ATOM 2844 O O . PHE A 1 379 ? 15.54139 33.68471 -0.12522 1.000 24.56743 373 PHE A O 1
ATOM 2852 N N . ASN A 1 380 ? 14.46112 31.79459 0.41975 1.000 21.68613 374 ASN A N 1
ATOM 2853 C CA . ASN A 1 380 ? 13.62124 32.41012 1.43482 1.000 21.12612 374 ASN A CA 1
ATOM 2854 C C . ASN A 1 380 ? 14.16004 32.07373 2.83036 1.000 27.72118 374 ASN A C 1
ATOM 2855 O O . ASN A 1 380 ? 14.92119 31.11961 3.01445 1.000 26.20912 374 ASN A O 1
ATOM 2860 N N . ILE A 1 381 ? 13.75754 32.88243 3.81562 1.000 22.44925 375 ILE A N 1
ATOM 2861 C CA . ILE A 1 381 ? 14.36368 32.81777 5.14951 1.000 26.49972 375 ILE A CA 1
ATOM 2862 C C . ILE A 1 381 ? 14.27303 31.40622 5.74421 1.000 32.46615 375 ILE A C 1
ATOM 2863 O O . ILE A 1 381 ? 15.24392 30.91022 6.33940 1.000 25.73985 375 ILE A O 1
ATOM 2868 N N . GLU A 1 382 ? 13.12585 30.72143 5.56883 1.000 20.21174 376 GLU A N 1
ATOM 2869 C CA . GLU A 1 382 ? 12.93116 29.42518 6.22041 1.000 26.28045 376 GLU A CA 1
ATOM 2870 C C . GLU A 1 382 ? 13.89590 28.35614 5.72062 1.000 28.50551 376 GLU A C 1
ATOM 2871 O O . GLU A 1 382 ? 13.96351 27.28235 6.32218 1.000 24.86948 376 GLU A O 1
ATOM 2877 N N . GLU A 1 383 ? 14.63031 28.60560 4.64080 1.000 23.39051 377 GLU A N 1
ATOM 2878 C CA . GLU A 1 383 ? 15.59578 27.63019 4.16260 1.000 28.77404 377 GLU A CA 1
ATOM 2879 C C . GLU A 1 383 ? 16.97358 27.81707 4.76632 1.000 24.51728 377 GLU A C 1
ATOM 2880 O O . GLU A 1 383 ? 17.86150 27.01601 4.48215 1.000 22.32097 377 GLU A O 1
ATOM 2886 N N . LEU A 1 384 ? 17.17072 28.84246 5.58230 1.000 25.00432 378 LEU A N 1
ATOM 2887 C CA . LEU A 1 384 ? 18.48583 29.18476 6.09578 1.000 20.77493 378 LEU A CA 1
ATOM 2888 C C . LEU A 1 384 ? 18.62028 28.74583 7.54619 1.000 24.04423 378 LEU A C 1
ATOM 2889 O O . LEU A 1 384 ? 17.68878 28.20547 8.15291 1.000 28.89976 378 LEU A O 1
ATOM 2894 N N . ASN A 1 385 ? 19.81774 28.92330 8.08776 1.000 28.76889 379 ASN A N 1
ATOM 2895 C CA . ASN A 1 385 ? 20.03424 28.63204 9.50194 1.000 28.46383 379 ASN A CA 1
ATOM 2896 C C . ASN A 1 385 ? 19.39692 29.75443 10.30021 1.000 26.22038 379 ASN A C 1
ATOM 2897 O O . ASN A 1 385 ? 19.96329 30.84238 10.40003 1.000 23.68118 379 ASN A O 1
ATOM 2902 N N . THR A 1 386 ? 18.21484 29.50381 10.87254 1.000 25.24514 380 THR A N 1
ATOM 2903 C CA . THR A 1 386 ? 17.48815 30.57579 11.54188 1.000 25.72301 380 THR A CA 1
ATOM 2904 C C . THR A 1 386 ? 17.84150 30.73267 13.01684 1.000 24.25875 380 THR A C 1
ATOM 2905 O O . THR A 1 386 ? 17.43021 31.72913 13.61773 1.000 26.34621 380 THR A O 1
ATOM 2909 N N . ASP A 1 387 ? 18.56743 29.78882 13.62853 1.000 23.79277 381 ASP A N 1
ATOM 2910 C CA . ASP A 1 387 ? 18.88884 29.93269 15.05218 1.000 25.41160 381 ASP A CA 1
ATOM 2911 C C . ASP A 1 387 ? 19.57758 31.26129 15.38312 1.000 27.54205 381 ASP A C 1
ATOM 2912 O O . ASP A 1 387 ? 19.11309 31.95280 16.30279 1.000 25.32244 381 ASP A O 1
ATOM 2917 N N . PRO A 1 388 ? 20.66453 31.67368 14.71027 1.000 23.92881 382 PRO A N 1
ATOM 2918 C CA . PRO A 1 388 ? 21.27057 32.98243 15.04501 1.000 22.56070 382 PRO A CA 1
ATOM 2919 C C . PRO A 1 388 ? 20.42795 34.17655 14.62703 1.000 31.58493 382 PRO A C 1
ATOM 2920 O O . PRO A 1 388 ? 20.51564 35.23491 15.26602 1.000 29.53151 382 PRO A O 1
ATOM 2924 N N . PHE A 1 389 ? 19.62904 34.03129 13.56697 1.000 19.96648 383 PHE A N 1
ATOM 2925 C CA . PHE A 1 389 ? 18.70151 35.07695 13.14840 1.000 24.51459 383 PHE A CA 1
ATOM 2926 C C . PHE A 1 389 ? 17.65531 35.33119 14.23261 1.000 30.28643 383 PHE A C 1
ATOM 2927 O O . PHE A 1 389 ? 17.39188 36.47935 14.61167 1.000 27.10779 383 PHE A O 1
ATOM 2935 N N . MET A 1 390 ? 17.06020 34.25584 14.75557 1.000 28.50316 384 MET A N 1
ATOM 2936 C CA . MET A 1 390 ? 16.10086 34.38820 15.84384 1.000 28.52995 384 MET A CA 1
ATOM 2937 C C . MET A 1 390 ? 16.73477 35.04877 17.06494 1.000 30.84342 384 MET A C 1
ATOM 2938 O O . MET A 1 390 ? 16.11969 35.91865 17.69860 1.000 23.17935 384 MET A O 1
ATOM 2943 N N . GLU A 1 391 ? 17.97543 34.65890 17.39334 1.000 24.34183 385 GLU A N 1
ATOM 2944 C CA . GLU A 1 391 ? 18.70874 35.29947 18.47940 1.000 25.46408 385 GLU A CA 1
ATOM 2945 C C . GLU A 1 391 ? 18.94377 36.77806 18.20228 1.000 31.89128 385 GLU A C 1
ATOM 2946 O O . GLU A 1 391 ? 18.81802 37.61125 19.11263 1.000 27.31856 385 GLU A O 1
ATOM 2952 N N . GLU A 1 392 ? 19.28842 37.12380 16.95090 1.000 20.67452 386 GLU A N 1
ATOM 2953 C CA . GLU A 1 392 ? 19.57616 38.51463 16.62982 1.000 20.15434 386 GLU A CA 1
ATOM 2954 C C . GLU A 1 392 ? 18.31861 39.36937 16.71937 1.000 23.10496 386 GLU A C 1
ATOM 2955 O O . GLU A 1 392 ? 18.38322 40.52261 17.15817 1.000 25.05313 386 GLU A O 1
ATOM 2961 N N . LEU A 1 393 ? 17.16824 38.82034 16.31009 1.000 21.34369 387 LEU A N 1
ATOM 2962 C CA . LEU A 1 393 ? 15.91652 39.57501 16.38714 1.000 22.45458 387 LEU A CA 1
ATOM 2963 C C . LEU A 1 393 ? 15.60314 39.99533 17.82192 1.000 25.18597 387 LEU A C 1
ATOM 2964 O O . LEU A 1 393 ? 15.12582 41.11176 18.05897 1.000 25.97576 387 LEU A O 1
ATOM 2969 N N . ILE A 1 394 ? 15.85601 39.10840 18.78761 1.000 26.14364 388 ILE A N 1
ATOM 2970 C CA . ILE A 1 394 ? 15.62560 39.43919 20.19577 1.000 27.69395 388 ILE A CA 1
ATOM 2971 C C . ILE A 1 394 ? 16.48800 40.62774 20.61487 1.000 34.61548 388 ILE A C 1
ATOM 2972 O O . ILE A 1 394 ? 15.99630 41.57989 21.23022 1.000 31.88759 388 ILE A O 1
ATOM 2977 N N . LYS A 1 395 ? 17.79527 40.59147 20.30808 1.000 31.94539 389 LYS A N 1
ATOM 2978 C CA . LYS A 1 395 ? 18.62399 41.69726 20.78479 1.000 33.53979 389 LYS A CA 1
ATOM 2979 C C . LYS A 1 395 ? 18.42465 42.97274 19.98246 1.000 26.98947 389 LYS A C 1
ATOM 2980 O O . LYS A 1 395 ? 18.85494 44.03381 20.42858 1.000 29.42250 389 LYS A O 1
ATOM 2986 N N . GLN A 1 396 ? 17.84942 42.91142 18.79130 1.000 25.08156 390 GLN A N 1
ATOM 2987 C CA . GLN A 1 396 ? 17.68136 44.13538 18.03155 1.000 27.45432 390 GLN A CA 1
ATOM 2988 C C . GLN A 1 396 ? 16.28964 44.73416 18.22459 1.000 27.46701 390 GLN A C 1
ATOM 2989 O O . GLN A 1 396 ? 15.92902 45.67371 17.51660 1.000 27.74544 390 GLN A O 1
ATOM 2995 N N . GLY A 1 397 ? 15.51391 44.22953 19.18542 1.000 30.01623 391 GLY A N 1
ATOM 2996 C CA . GLY A 1 397 ? 14.25261 44.85586 19.55043 1.000 28.96046 391 GLY A CA 1
ATOM 2997 C C . GLY A 1 397 ? 12.98228 44.13812 19.11733 1.000 25.62381 391 GLY A C 1
ATOM 2998 O O . GLY A 1 397 ? 11.89988 44.71481 19.23695 1.000 23.72519 391 GLY A O 1
ATOM 2999 N N . LEU A 1 398 ? 13.07499 42.90602 18.62089 1.000 25.89017 392 LEU A N 1
ATOM 3000 C CA . LEU A 1 398 ? 11.91161 42.10319 18.24982 1.000 20.88556 392 LEU A CA 1
ATOM 3001 C C . LEU A 1 398 ? 11.93338 40.78232 19.01446 1.000 27.44910 392 LEU A C 1
ATOM 3002 O O . LEU A 1 398 ? 11.98418 39.70659 18.40092 1.000 28.27625 392 LEU A O 1
ATOM 3007 N N . PRO A 1 399 ? 11.88534 40.82128 20.35621 1.000 26.04390 393 PRO A N 1
ATOM 3008 C CA . PRO A 1 399 ? 11.75996 39.56640 21.10726 1.000 29.87299 393 PRO A CA 1
ATOM 3009 C C . PRO A 1 399 ? 10.43864 38.90394 20.75720 1.000 29.34238 393 PRO A C 1
ATOM 3010 O O . PRO A 1 399 ? 9.43978 39.57620 20.49516 1.000 27.63126 393 PRO A O 1
ATOM 3014 N N . TYR A 1 400 ? 10.44232 37.58251 20.72311 1.000 32.28764 394 TYR A N 1
ATOM 3015 C CA . TYR A 1 400 ? 9.22894 36.83493 20.44615 1.000 36.27800 394 TYR A CA 1
ATOM 3016 C C . TYR A 1 400 ? 8.76813 36.13346 21.71279 1.000 35.75489 394 TYR A C 1
ATOM 3017 O O . TYR A 1 400 ? 9.56102 35.85841 22.61430 1.000 39.82121 394 TYR A O 1
ATOM 3026 N N . GLU A 1 401 ? 7.47436 35.87321 21.77989 1.000 39.19430 395 GLU A N 1
ATOM 3027 C CA . GLU A 1 401 ? 6.85790 35.08320 22.83594 1.000 38.31572 395 GLU A CA 1
ATOM 3028 C C . GLU A 1 401 ? 6.40389 33.76579 22.22250 1.000 37.67421 395 GLU A C 1
ATOM 3029 O O . GLU A 1 401 ? 6.12721 33.69155 21.02325 1.000 36.31081 395 GLU A O 1
ATOM 3035 N N . VAL A 1 402 ? 6.37393 32.71128 23.03124 1.000 38.04585 396 VAL A N 1
ATOM 3036 C CA . VAL A 1 402 ? 5.99907 31.38422 22.55826 1.000 38.41533 396 VAL A CA 1
ATOM 3037 C C . VAL A 1 402 ? 4.93640 30.83445 23.49853 1.000 51.70989 396 VAL A C 1
ATOM 3038 O O . VAL A 1 402 ? 5.16938 30.73658 24.70949 1.000 53.86576 396 VAL A O 1
ATOM 3042 N N . ILE A 1 403 ? 3.77024 30.49438 22.95341 1.000 55.03997 397 ILE A N 1
ATOM 3043 C CA . ILE A 1 403 ? 2.71424 29.82959 23.71138 1.000 52.21159 397 ILE A CA 1
ATOM 3044 C C . ILE A 1 403 ? 2.59835 28.41080 23.17262 1.000 50.69755 397 ILE A C 1
ATOM 3045 O O . ILE A 1 403 ? 2.25640 28.20514 21.99969 1.000 46.18133 397 ILE A O 1
ATOM 3050 N N . GLU A 1 404 ? 2.91346 27.44089 24.03033 1.000 48.45428 398 GLU A N 1
ATOM 3051 C CA . GLU A 1 404 ? 2.89095 26.01870 23.72190 1.000 53.67793 398 GLU A CA 1
ATOM 3052 C C . GLU A 1 404 ? 1.67430 25.36355 24.35485 1.000 59.98750 398 GLU A C 1
ATOM 3053 O O . GLU A 1 404 ? 1.23253 25.75545 25.43660 1.000 64.66592 398 GLU A O 1
ATOM 3059 N N . ARG A 1 405 ? 1.12529 24.37141 23.66763 1.000 62.79909 399 ARG A N 1
ATOM 3060 C CA . ARG A 1 405 ? -0.05240 23.67960 24.17989 1.000 65.77613 399 ARG A CA 1
ATOM 3061 C C . ARG A 1 405 ? -0.08165 22.22244 23.70101 1.000 64.63617 399 ARG A C 1
ATOM 3062 O O . ARG A 1 405 ? 0.53317 21.86545 22.69511 1.000 61.39068 399 ARG A O 1
ATOM 3071 N N . HIS B 1 8 ? -51.37104 84.55848 -23.26278 1.000 40.69958 2 HIS B N 1
ATOM 3072 C CA . HIS B 1 8 ? -50.24479 85.24689 -22.63096 1.000 39.78935 2 HIS B CA 1
ATOM 3073 C C . HIS B 1 8 ? -48.87307 84.68793 -23.02351 1.000 32.35395 2 HIS B C 1
ATOM 3074 O O . HIS B 1 8 ? -48.71739 83.51903 -23.37832 1.000 31.26070 2 HIS B O 1
ATOM 3081 N N . THR B 1 9 ? -47.88202 85.56044 -22.92497 1.000 27.89488 3 THR B N 1
ATOM 3082 C CA . THR B 1 9 ? -46.49530 85.24017 -23.20665 1.000 25.56137 3 THR B CA 1
ATOM 3083 C C . THR B 1 9 ? -45.71225 85.18239 -21.89230 1.000 22.48853 3 THR B C 1
ATOM 3084 O O . THR B 1 9 ? -45.74757 86.12664 -21.09189 1.000 22.78339 3 THR B O 1
ATOM 3088 N N . VAL B 1 10 ? -44.97144 84.10558 -21.68809 1.000 17.74568 4 VAL B N 1
ATOM 3089 C CA . VAL B 1 10 ? -44.14534 83.95162 -20.49831 1.000 18.49480 4 VAL B CA 1
ATOM 3090 C C . VAL B 1 10 ? -42.71177 83.67614 -20.92961 1.000 22.16903 4 VAL B C 1
ATOM 3091 O O . VAL B 1 10 ? -42.47176 82.83044 -21.80046 1.000 23.28937 4 VAL B O 1
ATOM 3095 N N . LEU B 1 11 ? -41.76367 84.38440 -20.31949 1.000 15.60440 5 LEU B N 1
ATOM 3096 C CA . LEU B 1 11 ? -40.33501 84.16260 -20.54390 1.000 19.38696 5 LEU B CA 1
ATOM 3097 C C . LEU B 1 11 ? -39.73754 83.49392 -19.30957 1.000 21.79332 5 LEU B C 1
ATOM 3098 O O . LEU B 1 11 ? -39.82884 84.02898 -18.19711 1.000 23.94272 5 LEU B O 1
ATOM 3103 N N . GLN B 1 12 ? -39.12203 82.33966 -19.50472 1.000 18.42339 6 GLN B N 1
ATOM 3104 C CA . GLN B 1 12 ? -38.48647 81.59908 -18.42977 1.000 20.33347 6 GLN B CA 1
ATOM 3105 C C . GLN B 1 12 ? -36.97615 81.58838 -18.64058 1.000 16.76996 6 GLN B C 1
ATOM 3106 O O . GLN B 1 12 ? -36.50313 81.24768 -19.72652 1.000 18.66251 6 GLN B O 1
ATOM 3112 N N . ILE B 1 13 ? -36.22977 81.94864 -17.60338 1.000 18.98619 7 ILE B N 1
ATOM 3113 C CA . ILE B 1 13 ? -34.76916 81.89329 -17.61366 1.000 20.98949 7 ILE B CA 1
ATOM 3114 C C . ILE B 1 13 ? -34.33443 80.67512 -16.81436 1.000 22.70550 7 ILE B C 1
ATOM 3115 O O . ILE B 1 13 ? -34.56450 80.61374 -15.59714 1.000 22.89914 7 ILE B O 1
ATOM 3120 N N . GLY B 1 14 ? -33.67982 79.72560 -17.48173 1.000 20.69502 8 GLY B N 1
ATOM 3121 C CA . GLY B 1 14 ? -33.20639 78.51179 -16.77853 1.000 22.24737 8 GLY B CA 1
ATOM 3122 C C . GLY B 1 14 ? -33.82212 77.27623 -17.40921 1.000 26.38757 8 GLY B C 1
ATOM 3123 O O . GLY B 1 14 ? -35.02368 77.21179 -17.67533 1.000 26.16375 8 GLY B O 1
ATOM 3124 N N . ALA B 1 15 ? -32.97151 76.27880 -17.68901 1.000 23.02262 9 ALA B N 1
ATOM 3125 C CA . ALA B 1 15 ? -33.40421 75.07258 -18.39084 1.000 22.48235 9 ALA B CA 1
ATOM 3126 C C . ALA B 1 15 ? -32.89873 73.80166 -17.71484 1.000 21.49685 9 ALA B C 1
ATOM 3127 O O . ALA B 1 15 ? -32.68542 72.77813 -18.38176 1.000 21.91104 9 ALA B O 1
ATOM 3129 N N . GLY B 1 16 ? -32.67645 73.84599 -16.40083 1.000 23.14876 10 GLY B N 1
ATOM 3130 C CA . GLY B 1 16 ? -32.27956 72.66701 -15.65080 1.000 19.55547 10 GLY B CA 1
ATOM 3131 C C . GLY B 1 16 ? -33.49224 71.80708 -15.31333 1.000 19.33365 10 GLY B C 1
ATOM 3132 O O . GLY B 1 16 ? -34.58576 71.97860 -15.84837 1.000 18.94048 10 GLY B O 1
ATOM 3133 N N . GLY B 1 17 ? -33.28522 70.86540 -14.39281 1.000 21.04565 11 GLY B N 1
ATOM 3134 C CA . GLY B 1 17 ? -34.36274 69.95044 -14.02404 1.000 21.27278 11 GLY B CA 1
ATOM 3135 C C . GLY B 1 17 ? -35.63809 70.65850 -13.60950 1.000 25.16008 11 GLY B C 1
ATOM 3136 O O . GLY B 1 17 ? -36.73990 70.28870 -14.02879 1.000 23.36320 11 GLY B O 1
ATOM 3137 N N . VAL B 1 18 ? -35.51122 71.67261 -12.75176 1.000 22.56691 12 VAL B N 1
ATOM 3138 C CA . VAL B 1 18 ? -36.68832 72.41188 -12.31760 1.000 18.32494 12 VAL B CA 1
ATOM 3139 C C . VAL B 1 18 ? -37.31841 73.12836 -13.49313 1.000 23.30693 12 VAL B C 1
ATOM 3140 O O . VAL B 1 18 ? -38.54541 73.08985 -13.68748 1.000 21.17591 12 VAL B O 1
ATOM 3144 N N . GLY B 1 19 ? -36.49218 73.76877 -14.31564 1.000 15.99687 13 GLY B N 1
ATOM 3145 C CA . GLY B 1 19 ? -37.02500 74.50306 -15.45681 1.000 15.64204 13 GLY B CA 1
ATOM 3146 C C . GLY B 1 19 ? -37.78453 73.62970 -16.44030 1.000 19.77840 13 GLY B C 1
ATOM 3147 O O . GLY B 1 19 ? -38.73405 74.08405 -17.09017 1.000 20.43426 13 GLY B O 1
ATOM 3148 N N . SER B 1 20 ? -37.32917 72.39187 -16.62390 1.000 20.22249 14 SER B N 1
ATOM 3149 C CA . SER B 1 20 ? -38.04315 71.46509 -17.49833 1.000 22.28216 14 SER B CA 1
ATOM 3150 C C . SER B 1 20 ? -39.46949 71.22375 -17.00021 1.000 18.18244 14 SER B C 1
ATOM 3151 O O . SER B 1 20 ? -40.41059 71.17628 -17.79997 1.000 22.83330 14 SER B O 1
ATOM 3154 N N . VAL B 1 21 ? -39.63794 71.04392 -15.68280 1.000 20.62523 15 VAL B N 1
ATOM 3155 C CA . VAL B 1 21 ? -40.96405 70.84664 -15.09281 1.000 21.62585 15 VAL B CA 1
ATOM 3156 C C . VAL B 1 21 ? -41.84088 72.07467 -15.31782 1.000 22.02032 15 VAL B C 1
ATOM 3157 O O . VAL B 1 21 ? -42.98843 71.96370 -15.77605 1.000 20.54973 15 VAL B O 1
ATOM 3161 N N . VAL B 1 22 ? -41.31335 73.26719 -15.00871 1.000 18.30323 16 VAL B N 1
ATOM 3162 C CA . VAL B 1 22 ? -42.09219 74.49050 -15.19838 1.000 16.52941 16 VAL B CA 1
ATOM 3163 C C . VAL B 1 22 ? -42.53957 74.61684 -16.64786 1.000 21.93722 16 VAL B C 1
ATOM 3164 O O . VAL B 1 22 ? -43.70832 74.91140 -16.93773 1.000 21.95719 16 VAL B O 1
ATOM 3168 N N . ALA B 1 23 ? -41.61593 74.40154 -17.58405 1.000 16.73270 17 ALA B N 1
ATOM 3169 C CA . ALA B 1 23 ? -41.97179 74.57444 -18.99079 1.000 18.90230 17 ALA B CA 1
ATOM 3170 C C . ALA B 1 23 ? -43.01127 73.54056 -19.42771 1.000 17.40161 17 ALA B C 1
ATOM 3171 O O . ALA B 1 23 ? -43.99623 73.88373 -20.09167 1.000 18.17231 17 ALA B O 1
ATOM 3173 N N . HIS B 1 24 ? -42.80532 72.26165 -19.08829 1.000 17.69788 18 HIS B N 1
ATOM 3174 C CA . HIS B 1 24 ? -43.81799 71.25311 -19.42752 1.000 18.79820 18 HIS B CA 1
ATOM 3175 C C . HIS B 1 24 ? -45.17785 71.61286 -18.84498 1.000 18.50929 18 HIS B C 1
ATOM 3176 O O . HIS B 1 24 ? -46.21249 71.45797 -19.50662 1.000 18.86401 18 HIS B O 1
ATOM 3183 N N . LYS B 1 25 ? -45.19809 72.05240 -17.58317 1.000 24.88276 19 LYS B N 1
ATOM 3184 C CA . LYS B 1 25 ? -46.46555 72.35783 -16.93644 1.000 20.71895 19 LYS B CA 1
ATOM 3185 C C . LYS B 1 25 ? -47.15846 73.53953 -17.61079 1.000 25.72930 19 LYS B C 1
ATOM 3186 O O . LYS B 1 25 ? -48.38697 73.54963 -17.75681 1.000 28.07111 19 LYS B O 1
ATOM 3192 N N . MET B 1 26 ? -46.39075 74.52901 -18.05612 1.000 24.30092 20 MET B N 1
ATOM 3193 C CA . MET B 1 26 ? -46.99781 75.60055 -18.82504 1.000 22.55473 20 MET B CA 1
ATOM 3194 C C . MET B 1 26 ? -47.55999 75.05390 -20.13115 1.000 22.74908 20 MET B C 1
ATOM 3195 O O . MET B 1 26 ? -48.69478 75.37480 -20.51660 1.000 19.98391 20 MET B O 1
ATOM 3200 N N . GLY B 1 27 ? -46.80101 74.17123 -20.78922 1.000 17.64011 21 GLY B N 1
ATOM 3201 C CA . GLY B 1 27 ? -47.27055 73.55300 -22.01517 1.000 16.95936 21 GLY B CA 1
ATOM 3202 C C . GLY B 1 27 ? -48.53086 72.73048 -21.81890 1.000 18.17408 21 GLY B C 1
ATOM 3203 O O . GLY B 1 27 ? -49.30298 72.54343 -22.76053 1.000 23.85457 21 GLY B O 1
ATOM 3204 N N . MET B 1 28 ? -48.75463 72.23308 -20.60779 1.000 21.43412 22 MET B N 1
ATOM 3205 C CA . MET B 1 28 ? -49.98698 71.53191 -20.26439 1.000 28.78050 22 MET B CA 1
ATOM 3206 C C . MET B 1 28 ? -51.15517 72.46940 -20.01068 1.000 30.33704 22 MET B C 1
ATOM 3207 O O . MET B 1 28 ? -52.26249 71.99495 -19.75850 1.000 26.49004 22 MET B O 1
ATOM 3212 N N . ASN B 1 29 ? -50.94815 73.78456 -20.05589 1.000 31.02852 23 ASN B N 1
ATOM 3213 C CA . ASN B 1 29 ? -52.00058 74.73343 -19.70881 1.000 28.72293 23 ASN B CA 1
ATOM 3214 C C . ASN B 1 29 ? -52.09546 75.81189 -20.77716 1.000 27.73952 23 ASN B C 1
ATOM 3215 O O . ASN B 1 29 ? -51.89453 77.00276 -20.52300 1.000 26.72146 23 ASN B O 1
ATOM 3220 N N . ARG B 1 30 ? -52.41830 75.36946 -21.99527 1.000 29.38818 24 ARG B N 1
ATOM 3221 C CA . ARG B 1 30 ? -52.39907 76.25880 -23.14684 1.000 27.10922 24 ARG B CA 1
ATOM 3222 C C . ARG B 1 30 ? -53.54311 77.26234 -23.14800 1.000 30.68772 24 ARG B C 1
ATOM 3223 O O . ARG B 1 30 ? -53.49928 78.20954 -23.93742 1.000 37.19620 24 ARG B O 1
ATOM 3231 N N . ASP B 1 31 ? -54.55270 77.09344 -22.29171 1.000 27.83570 25 ASP B N 1
ATOM 3232 C CA . ASP B 1 31 ? -55.57332 78.12561 -22.15479 1.000 30.33562 25 ASP B CA 1
ATOM 3233 C C . ASP B 1 31 ? -55.00202 79.37841 -21.49992 1.000 31.98711 25 ASP B C 1
ATOM 3234 O O . ASP B 1 31 ? -55.54407 80.46738 -21.67523 1.000 32.10560 25 ASP B O 1
ATOM 3239 N N . VAL B 1 32 ? -53.90989 79.25116 -20.77206 1.000 32.18900 26 VAL B N 1
ATOM 3240 C CA . VAL B 1 32 ? -53.25408 80.38019 -20.13740 1.000 31.75087 26 VAL B CA 1
ATOM 3241 C C . VAL B 1 32 ? -51.93839 80.72473 -20.83756 1.000 29.19982 26 VAL B C 1
ATOM 3242 O O . VAL B 1 32 ? -51.70574 81.87297 -21.21384 1.000 27.59743 26 VAL B O 1
ATOM 3246 N N . PHE B 1 33 ? -51.07202 79.73645 -21.03023 1.000 26.85304 27 PHE B N 1
ATOM 3247 C CA . PHE B 1 33 ? -49.71254 79.96768 -21.52490 1.000 26.42911 27 PHE B CA 1
ATOM 3248 C C . PHE B 1 33 ? -49.64257 79.76760 -23.03640 1.000 24.99129 27 PHE B C 1
ATOM 3249 O O . PHE B 1 33 ? -49.35722 78.67499 -23.53025 1.000 25.74845 27 PHE B O 1
ATOM 3257 N N . LYS B 1 34 ? -49.85227 80.84863 -23.77363 1.000 25.01851 28 LYS B N 1
ATOM 3258 C CA . LYS B 1 34 ? -49.95421 80.72767 -25.22235 1.000 30.59923 28 LYS B CA 1
ATOM 3259 C C . LYS B 1 34 ? -48.58155 80.74303 -25.88513 1.000 31.93311 28 LYS B C 1
ATOM 3260 O O . LYS B 1 34 ? -48.33933 79.96855 -26.81485 1.000 31.63888 28 LYS B O 1
ATOM 3263 N N . ASN B 1 35 ? -47.68061 81.62227 -25.44064 1.000 27.33070 29 ASN B N 1
ATOM 3264 C CA . ASN B 1 35 ? -46.32287 81.69475 -25.97884 1.000 29.85731 29 ASN B CA 1
ATOM 3265 C C . ASN B 1 35 ? -45.34977 81.51092 -24.83056 1.000 25.47690 29 ASN B C 1
ATOM 3266 O O . ASN B 1 35 ? -45.24999 82.37303 -23.94338 1.000 28.23498 29 ASN B O 1
ATOM 3271 N N . ILE B 1 36 ? -44.63250 80.39530 -24.85707 1.000 21.39249 30 ILE B N 1
ATOM 3272 C CA . ILE B 1 36 ? -43.61828 80.06789 -23.85861 1.000 20.53427 30 ILE B CA 1
ATOM 3273 C C . ILE B 1 36 ? -42.26245 80.27352 -24.50443 1.000 22.58707 30 ILE B C 1
ATOM 3274 O O . ILE B 1 36 ? -41.97964 79.67691 -25.54955 1.000 23.46121 30 ILE B O 1
ATOM 3279 N N . ILE B 1 37 ? -41.41064 81.08318 -23.87606 1.000 20.69314 31 ILE B N 1
ATOM 3280 C CA . ILE B 1 37 ? -40.04900 81.30114 -24.35991 1.000 18.08861 31 ILE B CA 1
ATOM 3281 C C . ILE B 1 37 ? -39.08502 80.82290 -23.28603 1.000 15.96132 31 ILE B C 1
ATOM 3282 O O . ILE B 1 37 ? -39.19153 81.22636 -22.12603 1.000 17.51142 31 ILE B O 1
ATOM 3287 N N . LEU B 1 38 ? -38.16306 79.95240 -23.66344 1.000 17.17847 32 LEU B N 1
ATOM 3288 C CA . LEU B 1 38 ? -37.13729 79.45802 -22.75938 1.000 15.43943 32 LEU B CA 1
ATOM 3289 C C . LEU B 1 38 ? -35.80679 80.10545 -23.13911 1.000 21.94339 32 LEU B C 1
ATOM 3290 O O . LEU B 1 38 ? -35.47937 80.19859 -24.32845 1.000 25.35242 32 LEU B O 1
ATOM 3295 N N . ALA B 1 39 ? -35.06869 80.60742 -22.14755 1.000 17.90784 33 ALA B N 1
ATOM 3296 C CA . ALA B 1 39 ? -33.75028 81.18356 -22.38542 1.000 21.23235 33 ALA B CA 1
ATOM 3297 C C . ALA B 1 39 ? -32.73520 80.66466 -21.37241 1.000 24.87669 33 ALA B C 1
ATOM 3298 O O . ALA B 1 39 ? -33.04361 80.51189 -20.18309 1.000 28.03971 33 ALA B O 1
ATOM 3300 N N . SER B 1 40 ? -31.51696 80.41606 -21.84550 1.000 20.06233 34 SER B N 1
ATOM 3301 C CA . SER B 1 40 ? -30.47274 79.88551 -20.98161 1.000 24.19801 34 SER B CA 1
ATOM 3302 C C . SER B 1 40 ? -29.11596 80.14601 -21.62323 1.000 20.79030 34 SER B C 1
ATOM 3303 O O . SER B 1 40 ? -29.01600 80.50178 -22.80434 1.000 27.37995 34 SER B O 1
ATOM 3306 N N . ARG B 1 41 ? -28.06661 79.96321 -20.82503 1.000 20.24756 35 ARG B N 1
ATOM 3307 C CA . ARG B 1 41 ? -26.71714 79.88785 -21.37338 1.000 31.88206 35 ARG B CA 1
ATOM 3308 C C . ARG B 1 41 ? -26.49604 78.60684 -22.17008 1.000 30.93001 35 ARG B C 1
ATOM 3309 O O . ARG B 1 41 ? -25.64328 78.60018 -23.06214 1.000 36.47245 35 ARG B O 1
ATOM 3311 N N . SER B 1 42 ? -27.26394 77.53894 -21.88630 1.000 30.81196 36 SER B N 1
ATOM 3312 C CA . SER B 1 42 ? -27.12817 76.23414 -22.54218 1.000 37.35645 36 SER B CA 1
ATOM 3313 C C . SER B 1 42 ? -28.31600 76.01736 -23.47692 1.000 32.84697 36 SER B C 1
ATOM 3314 O O . SER B 1 42 ? -29.42335 75.70374 -23.02340 1.000 37.93942 36 SER B O 1
ATOM 3317 N N . LEU B 1 43 ? -28.07404 76.13936 -24.78286 1.000 29.94108 37 LEU B N 1
ATOM 3318 C CA . LEU B 1 43 ? -29.11812 75.83467 -25.75386 1.000 31.79488 37 LEU B CA 1
ATOM 3319 C C . LEU B 1 43 ? -29.44981 74.34139 -25.77706 1.000 31.41210 37 LEU B C 1
ATOM 3320 O O . LEU B 1 43 ? -30.59312 73.97153 -26.06683 1.000 29.79188 37 LEU B O 1
ATOM 3325 N N . ASP B 1 44 ? -28.46276 73.47178 -25.52945 1.000 29.27069 38 ASP B N 1
ATOM 3326 C CA . ASP B 1 44 ? -28.71423 72.02990 -25.56849 1.000 27.86713 38 ASP B CA 1
ATOM 3327 C C . ASP B 1 44 ? -29.85927 71.64244 -24.64035 1.000 34.37917 38 ASP B C 1
ATOM 3328 O O . ASP B 1 44 ? -30.77119 70.89873 -25.02756 1.000 34.69244 38 ASP B O 1
ATOM 3333 N N . LYS B 1 45 ? -29.83346 72.15152 -23.40708 1.000 31.17166 39 LYS B N 1
ATOM 3334 C CA . LYS B 1 45 ? -30.90169 71.81919 -22.47151 1.000 28.80977 39 LYS B CA 1
ATOM 3335 C C . LYS B 1 45 ? -32.23884 72.39705 -22.91312 1.000 29.10447 39 LYS B C 1
ATOM 3336 O O . LYS B 1 45 ? -33.26870 71.73448 -22.76709 1.000 27.45445 39 LYS B O 1
ATOM 3342 N N . CYS B 1 46 ? -32.24384 73.60546 -23.49799 1.000 25.33298 40 CYS B N 1
ATOM 3343 C CA . CYS B 1 46 ? -33.50064 74.16111 -23.98342 1.000 22.87388 40 CYS B CA 1
ATOM 3344 C C . CYS B 1 46 ? -34.08858 73.28618 -25.06782 1.000 26.57221 40 CYS B C 1
ATOM 3345 O O . CYS B 1 46 ? -35.30040 73.03143 -25.08409 1.000 25.05327 40 CYS B O 1
ATOM 3348 N N . TYR B 1 47 ? -33.24042 72.82873 -25.99009 1.000 22.09602 41 TYR B N 1
ATOM 3349 C CA . TYR B 1 47 ? -33.71518 71.99351 -27.08299 1.000 29.60124 41 TYR B CA 1
ATOM 3350 C C . TYR B 1 47 ? -34.20602 70.63862 -26.58601 1.000 32.51883 41 TYR B C 1
ATOM 3351 O O . TYR B 1 47 ? -35.19732 70.11187 -27.10916 1.000 30.00416 41 TYR B O 1
ATOM 3360 N N . ALA B 1 48 ? -33.53704 70.05590 -25.58064 1.000 24.46550 42 ALA B N 1
ATOM 3361 C CA . ALA B 1 48 ? -34.03057 68.79578 -25.02216 1.000 35.35450 42 ALA B CA 1
ATOM 3362 C C . ALA B 1 48 ? -35.41688 68.97242 -24.39731 1.000 30.79529 42 ALA B C 1
ATOM 3363 O O . ALA B 1 48 ? -36.28732 68.11161 -24.55344 1.000 26.57685 42 ALA B O 1
ATOM 3365 N N . ILE B 1 49 ? -35.64927 70.09809 -23.71522 1.000 24.44303 43 ILE B N 1
ATOM 3366 C CA . ILE B 1 49 ? -36.97372 70.37800 -23.15594 1.000 25.20729 43 ILE B CA 1
ATOM 3367 C C . ILE B 1 49 ? -37.99594 70.57476 -24.27395 1.000 32.53991 43 ILE B C 1
ATOM 3368 O O . ILE B 1 49 ? -39.11740 70.04426 -24.22733 1.000 19.57153 43 ILE B O 1
ATOM 3373 N N . LYS B 1 50 ? -37.62361 71.36240 -25.28501 1.000 30.89373 44 LYS B N 1
ATOM 3374 C CA . LYS B 1 50 ? -38.47467 71.57610 -26.44910 1.000 28.05208 44 LYS B CA 1
ATOM 3375 C C . LYS B 1 50 ? -38.87620 70.25229 -27.09558 1.000 27.82196 44 LYS B C 1
ATOM 3376 O O . LYS B 1 50 ? -40.04286 70.03270 -27.43889 1.000 33.00330 44 LYS B O 1
ATOM 3382 N N . GLU B 1 51 ? -37.91269 69.35464 -27.26028 1.000 33.30309 45 GLU B N 1
ATOM 3383 C CA . GLU B 1 51 ? -38.17778 68.07589 -27.90179 1.000 27.58876 45 GLU B CA 1
ATOM 3384 C C . GLU B 1 51 ? -39.09877 67.21015 -27.04441 1.000 31.52211 45 GLU B C 1
ATOM 3385 O O . GLU B 1 51 ? -40.00564 66.54690 -27.56427 1.000 31.66588 45 GLU B O 1
ATOM 3391 N N . SER B 1 52 ? -38.85577 67.16883 -25.73387 1.000 29.09424 46 SER B N 1
ATOM 3392 C CA . SER B 1 52 ? -39.71657 66.38733 -24.84635 1.000 33.41267 46 SER B CA 1
ATOM 3393 C C . SER B 1 52 ? -41.15502 66.89806 -24.89158 1.000 30.61725 46 SER B C 1
ATOM 3394 O O . SER B 1 52 ? -42.10601 66.11823 -25.02199 1.000 28.06868 46 SER B O 1
ATOM 3397 N N . MET B 1 53 ? -41.32677 68.21677 -24.81722 1.000 25.96971 47 MET B N 1
ATOM 3398 C CA . MET B 1 53 ? -42.66895 68.78513 -24.82547 1.000 25.45778 47 MET B CA 1
ATOM 3399 C C . MET B 1 53 ? -43.40663 68.42840 -26.10993 1.000 30.58048 47 MET B C 1
ATOM 3400 O O . MET B 1 53 ? -44.58302 68.05297 -26.07268 1.000 35.87998 47 MET B O 1
ATOM 3405 N N . LEU B 1 54 ? -42.71985 68.50442 -27.25395 1.000 24.73339 48 LEU B N 1
ATOM 3406 C CA . LEU B 1 54 ? -43.34184 68.12183 -28.51445 1.000 28.14404 48 LEU B CA 1
ATOM 3407 C C . LEU B 1 54 ? -43.72187 66.65076 -28.51816 1.000 37.81947 48 LEU B C 1
ATOM 3408 O O . LEU B 1 54 ? -44.81632 66.28042 -28.96714 1.000 40.37546 48 LEU B O 1
ATOM 3413 N N . LYS B 1 55 ? -42.81972 65.79673 -28.03190 1.000 32.36894 49 LYS B N 1
ATOM 3414 C CA . LYS B 1 55 ? -43.09909 64.36789 -27.95109 1.000 36.27532 49 LYS B CA 1
ATOM 3415 C C . LYS B 1 55 ? -44.34666 64.09763 -27.12742 1.000 30.47916 49 LYS B C 1
ATOM 3416 O O . LYS B 1 55 ? -45.08157 63.14984 -27.40113 1.000 32.60386 49 LYS B O 1
ATOM 3422 N N . LYS B 1 56 ? -44.60034 64.92145 -26.11900 1.000 27.89505 50 LYS B N 1
ATOM 3423 C CA . LYS B 1 56 ? -45.71634 64.71421 -25.21738 1.000 37.95027 50 LYS B CA 1
ATOM 3424 C C . LYS B 1 56 ? -46.96768 65.46132 -25.64799 1.000 34.15539 50 LYS B C 1
ATOM 3425 O O . LYS B 1 56 ? -47.89534 65.59086 -24.84671 1.000 32.68152 50 LYS B O 1
ATOM 3431 N N . GLY B 1 57 ? -47.00415 65.97095 -26.87593 1.000 27.95901 51 GLY B N 1
ATOM 3432 C CA . GLY B 1 57 ? -48.16944 66.68824 -27.36394 1.000 28.25922 51 GLY B CA 1
ATOM 3433 C C . GLY B 1 57 ? -48.44604 68.01552 -26.67923 1.000 40.74094 51 GLY B C 1
ATOM 3434 O O . GLY B 1 57 ? -49.59723 68.44894 -26.61985 1.000 35.41799 51 GLY B O 1
ATOM 3435 N N . LEU B 1 58 ? -47.41643 68.68864 -26.17927 1.000 37.02620 52 LEU B N 1
ATOM 3436 C CA . LEU B 1 58 ? -47.60055 69.92735 -25.44452 1.000 29.97850 52 LEU B CA 1
ATOM 3437 C C . LEU B 1 58 ? -47.31782 71.17168 -26.27594 1.000 25.39243 52 LEU B C 1
ATOM 3438 O O . LEU B 1 58 ? -47.27501 72.26672 -25.70992 1.000 28.97568 52 LEU B O 1
ATOM 3443 N N . GLY B 1 59 ? -47.05994 71.03255 -27.57868 1.000 24.85057 53 GLY B N 1
ATOM 3444 C CA . GLY B 1 59 ? -46.86273 72.19845 -28.43074 1.000 23.78310 53 GLY B CA 1
ATOM 3445 C C . GLY B 1 59 ? -45.44193 72.75964 -28.37246 1.000 29.44888 53 GLY B C 1
ATOM 3446 O O . GLY B 1 59 ? -44.56401 72.26891 -27.66746 1.000 29.71533 53 GLY B O 1
ATOM 3447 N N . GLU B 1 60 ? -45.23486 73.84326 -29.11353 1.000 29.19852 54 GLU B N 1
ATOM 3448 C CA . GLU B 1 60 ? -43.92657 74.44612 -29.32589 1.000 27.32690 54 GLU B CA 1
ATOM 3449 C C . GLU B 1 60 ? -43.54284 75.43449 -28.20791 1.000 29.57632 54 GLU B C 1
ATOM 3450 O O . GLU B 1 60 ? -44.39466 75.97098 -27.48831 1.000 30.12991 54 GLU B O 1
ATOM 3452 N N . ILE B 1 61 ? -42.22967 75.64902 -28.05777 1.000 22.47750 55 ILE B N 1
ATOM 3453 C CA . ILE B 1 61 ? -41.67655 76.71757 -27.22974 1.000 25.12636 55 ILE B CA 1
ATOM 3454 C C . ILE B 1 61 ? -40.62196 77.44898 -28.04444 1.000 27.52893 55 ILE B C 1
ATOM 3455 O O . ILE B 1 61 ? -40.08386 76.93073 -29.02857 1.000 25.01597 55 ILE B O 1
ATOM 3460 N N . GLY B 1 62 ? -40.35279 78.68665 -27.63551 1.000 23.08842 56 GLY B N 1
ATOM 3461 C CA . GLY B 1 62 ? -39.23796 79.43459 -28.18177 1.000 22.73272 56 GLY B CA 1
ATOM 3462 C C . GLY B 1 62 ? -37.96474 79.16889 -27.40216 1.000 19.69238 56 GLY B C 1
ATOM 3463 O O . GLY B 1 62 ? -38.00033 78.89323 -26.21811 1.000 17.82880 56 GLY B O 1
ATOM 3464 N N . VAL B 1 63 ? -36.82171 79.29028 -28.07100 1.000 23.02799 57 VAL B N 1
ATOM 3465 C CA . VAL B 1 63 ? -35.53576 78.99818 -27.44528 1.000 22.25949 57 VAL B CA 1
ATOM 3466 C C . VAL B 1 63 ? -34.56819 80.12647 -27.77327 1.000 21.63405 57 VAL B C 1
ATOM 3467 O O . VAL B 1 63 ? -34.35483 80.44225 -28.95131 1.000 21.71747 57 VAL B O 1
ATOM 3471 N N . GLU B 1 64 ? -33.97606 80.71659 -26.73166 1.000 19.02503 58 GLU B N 1
ATOM 3472 C CA . GLU B 1 64 ? -33.05433 81.84267 -26.86927 1.000 27.97438 58 GLU B CA 1
ATOM 3473 C C . GLU B 1 64 ? -31.84496 81.61883 -25.97752 1.000 25.95983 58 GLU B C 1
ATOM 3474 O O . GLU B 1 64 ? -31.97702 81.13587 -24.84708 1.000 23.72007 58 GLU B O 1
ATOM 3480 N N . GLN B 1 65 ? -30.67345 81.98794 -26.47568 1.000 26.63550 59 GLN B N 1
ATOM 3481 C CA . GLN B 1 65 ? -29.47180 81.99686 -25.66022 1.000 24.54273 59 GLN B CA 1
ATOM 3482 C C . GLN B 1 65 ? -29.35868 83.34838 -24.97974 1.000 26.72089 59 GLN B C 1
ATOM 3483 O O . GLN B 1 65 ? -29.51423 84.38580 -25.62599 1.000 32.14588 59 GLN B O 1
ATOM 3489 N N . VAL B 1 66 ? -29.05957 83.33394 -23.68449 1.000 27.71721 60 VAL B N 1
ATOM 3490 C CA . VAL B 1 66 ? -28.82869 84.56293 -22.93782 1.000 26.39647 60 VAL B CA 1
ATOM 3491 C C . VAL B 1 66 ? -27.84855 84.25620 -21.81643 1.000 31.48992 60 VAL B C 1
ATOM 3492 O O . VAL B 1 66 ? -27.79392 83.13603 -21.29945 1.000 34.67505 60 VAL B O 1
ATOM 3496 N N . ASP B 1 67 ? -27.04934 85.25778 -21.47562 1.000 27.98310 61 ASP B N 1
ATOM 3497 C CA . ASP B 1 67 ? -26.21523 85.26729 -20.28021 1.000 30.36308 61 ASP B CA 1
ATOM 3498 C C . ASP B 1 67 ? -26.97918 86.05187 -19.21873 1.000 31.90332 61 ASP B C 1
ATOM 3499 O O . ASP B 1 67 ? -27.06580 87.28095 -19.29785 1.000 33.33720 61 ASP B O 1
ATOM 3504 N N . ALA B 1 68 ? -27.54178 85.34886 -18.23195 1.000 30.37867 62 ALA B N 1
ATOM 3505 C CA . ALA B 1 68 ? -28.35402 86.02407 -17.21640 1.000 28.38617 62 ALA B CA 1
ATOM 3506 C C . ALA B 1 68 ? -27.52958 86.84127 -16.21267 1.000 30.85062 62 ALA B C 1
ATOM 3507 O O . ALA B 1 68 ? -28.11902 87.44136 -15.30781 1.000 32.77046 62 ALA B O 1
ATOM 3509 N N . ASP B 1 69 ? -26.20068 86.89596 -16.33956 1.000 25.59518 63 ASP B N 1
ATOM 3510 C CA . ASP B 1 69 ? -25.40752 87.86288 -15.58879 1.000 29.04128 63 ASP B CA 1
ATOM 3511 C C . ASP B 1 69 ? -25.40383 89.24159 -16.23873 1.000 35.21430 63 ASP B C 1
ATOM 3512 O O . ASP B 1 69 ? -25.00055 90.21797 -15.59632 1.000 29.43294 63 ASP B O 1
ATOM 3517 N N . ASP B 1 70 ? -25.83549 89.33494 -17.49210 1.000 30.07233 64 ASP B N 1
ATOM 3518 C CA . ASP B 1 70 ? -25.75767 90.55893 -18.27792 1.000 32.63401 64 ASP B CA 1
ATOM 3519 C C . ASP B 1 70 ? -27.13997 91.20812 -18.26664 1.000 35.89142 64 ASP B C 1
ATOM 3520 O O . ASP B 1 70 ? -28.06812 90.72586 -18.92793 1.000 30.70821 64 ASP B O 1
ATOM 3525 N N . THR B 1 71 ? -27.28669 92.28795 -17.49827 1.000 29.91658 65 THR B N 1
ATOM 3526 C CA . THR B 1 71 ? -28.60878 92.88586 -17.34838 1.000 29.57150 65 THR B CA 1
ATOM 3527 C C . THR B 1 71 ? -29.11924 93.44152 -18.67465 1.000 30.11430 65 THR B C 1
ATOM 3528 O O . THR B 1 71 ? -30.30565 93.30040 -18.99140 1.000 24.72067 65 THR B O 1
ATOM 3532 N N . GLN B 1 72 ? -28.23984 94.08527 -19.45652 1.000 31.74403 66 GLN B N 1
ATOM 3533 C CA . GLN B 1 72 ? -28.64736 94.61631 -20.75992 1.000 29.90386 66 GLN B CA 1
ATOM 3534 C C . GLN B 1 72 ? -29.12698 93.50956 -21.70845 1.000 30.14724 66 GLN B C 1
ATOM 3535 O O . GLN B 1 72 ? -30.07926 93.71371 -22.47114 1.000 25.75534 66 GLN B O 1
ATOM 3538 N N . ALA B 1 73 ? -28.46809 92.34144 -21.70065 1.000 32.28499 67 ALA B N 1
ATOM 3539 C CA . ALA B 1 73 ? -28.93634 91.23350 -22.53624 1.000 24.28695 67 ALA B CA 1
ATOM 3540 C C . ALA B 1 73 ? -30.32842 90.76651 -22.11815 1.000 24.20193 67 ALA B C 1
ATOM 3541 O O . ALA B 1 73 ? -31.16197 90.44221 -22.97268 1.000 22.28477 67 ALA B O 1
ATOM 3543 N N . LEU B 1 74 ? -30.59162 90.70433 -20.80707 1.000 24.55209 68 LEU B N 1
ATOM 3544 C CA . LEU B 1 74 ? -31.91980 90.32050 -20.31792 1.000 21.27042 68 LEU B CA 1
ATOM 3545 C C . LEU B 1 74 ? -32.97361 91.35255 -20.71507 1.000 21.41438 68 LEU B C 1
ATOM 3546 O O . LEU B 1 74 ? -34.09394 91.00074 -21.11235 1.000 18.58573 68 LEU B O 1
ATOM 3551 N N . VAL B 1 75 ? -32.63179 92.63647 -20.61878 1.000 27.72784 69 VAL B N 1
ATOM 3552 C CA . VAL B 1 75 ? -33.57237 93.67877 -21.01306 1.000 31.56958 69 VAL B CA 1
ATOM 3553 C C . VAL B 1 75 ? -33.94283 93.53266 -22.48700 1.000 32.28842 69 VAL B C 1
ATOM 3554 O O . VAL B 1 75 ? -35.12628 93.56454 -22.85744 1.000 25.20167 69 VAL B O 1
ATOM 3558 N N . ALA B 1 76 ? -32.93726 93.34959 -23.35076 1.000 29.99740 70 ALA B N 1
ATOM 3559 C CA . ALA B 1 76 ? -33.23009 93.22374 -24.77298 1.000 27.16712 70 ALA B CA 1
ATOM 3560 C C . ALA B 1 76 ? -34.16048 92.04813 -25.01954 1.000 25.26546 70 ALA B C 1
ATOM 3561 O O . ALA B 1 76 ? -35.15125 92.16962 -25.75474 1.000 23.25175 70 ALA B O 1
ATOM 3563 N N . LEU B 1 77 ? -33.88114 90.91390 -24.36940 1.000 26.91956 71 LEU B N 1
ATOM 3564 C CA . LEU B 1 77 ? -34.71575 89.73021 -24.52721 1.000 22.49983 71 LEU B CA 1
ATOM 3565 C C . LEU B 1 77 ? -36.14134 89.98655 -24.03494 1.000 24.99593 71 LEU B C 1
ATOM 3566 O O . LEU B 1 77 ? -37.11437 89.59267 -24.69281 1.000 21.71560 71 LEU B O 1
ATOM 3571 N N . ILE B 1 78 ? -36.28922 90.63213 -22.86821 1.000 21.77812 72 ILE B N 1
ATOM 3572 C CA . ILE B 1 78 ? -37.63328 90.94380 -22.37209 1.000 26.60063 72 ILE B CA 1
ATOM 3573 C C . ILE B 1 78 ? -38.36114 91.88554 -23.33301 1.000 28.03202 72 ILE B C 1
ATOM 3574 O O . ILE B 1 78 ? -39.55414 91.71167 -23.61554 1.000 25.66103 72 ILE B O 1
ATOM 3579 N N . GLN B 1 79 ? -37.66362 92.91218 -23.82782 1.000 26.48669 73 GLN B N 1
ATOM 3580 C CA . GLN B 1 79 ? -38.28786 93.84986 -24.75942 1.000 25.63173 73 GLN B CA 1
ATOM 3581 C C . GLN B 1 79 ? -38.69491 93.17436 -26.06823 1.000 23.56652 73 GLN B C 1
ATOM 3582 O O . GLN B 1 79 ? -39.70585 93.55201 -26.66917 1.000 24.80259 73 GLN B O 1
ATOM 3588 N N . LYS B 1 80 ? -37.92640 92.17870 -26.52532 1.000 26.86447 74 LYS B N 1
ATOM 3589 C CA . LYS B 1 80 ? -38.27415 91.49440 -27.76673 1.000 25.30689 74 LYS B CA 1
ATOM 3590 C C . LYS B 1 80 ? -39.62194 90.80033 -27.64237 1.000 30.30413 74 LYS B C 1
ATOM 3591 O O . LYS B 1 80 ? -40.45556 90.88696 -28.55070 1.000 22.82062 74 LYS B O 1
ATOM 3597 N N . TYR B 1 81 ? -39.86380 90.13138 -26.51042 1.000 20.59297 75 TYR B N 1
ATOM 3598 C CA . TYR B 1 81 ? -41.04492 89.28792 -26.37942 1.000 22.60607 75 TYR B CA 1
ATOM 3599 C C . TYR B 1 81 ? -42.19781 89.92552 -25.61129 1.000 24.16849 75 TYR B C 1
ATOM 3600 O O . TYR B 1 81 ? -43.32477 89.45136 -25.75180 1.000 25.64239 75 TYR B O 1
ATOM 3609 N N . LYS B 1 82 ? -41.96860 90.99816 -24.85376 1.000 25.47803 76 LYS B N 1
ATOM 3610 C CA . LYS B 1 82 ? -42.99979 91.59496 -24.01047 1.000 25.71363 76 LYS B CA 1
ATOM 3611 C C . LYS B 1 82 ? -43.74017 90.55867 -23.15618 1.000 24.24529 76 LYS B C 1
ATOM 3612 O O . LYS B 1 82 ? -44.96938 90.45021 -23.22714 1.000 27.67572 76 LYS B O 1
ATOM 3618 N N . PRO B 1 83 ? -43.03697 89.76405 -22.35238 1.000 23.61270 77 PRO B N 1
ATOM 3619 C CA . PRO B 1 83 ? -43.74514 88.77236 -21.53968 1.000 23.04208 77 PRO B CA 1
ATOM 3620 C C . PRO B 1 83 ? -44.55003 89.44436 -20.43874 1.000 21.26666 77 PRO B C 1
ATOM 3621 O O . PRO B 1 83 ? -44.21364 90.53643 -19.97626 1.000 19.93525 77 PRO B O 1
ATOM 3625 N N . LYS B 1 84 ? -45.63186 88.78211 -20.03220 1.000 21.00368 78 LYS B N 1
ATOM 3626 C CA . LYS B 1 84 ? -46.39253 89.26117 -18.88000 1.000 19.76223 78 LYS B CA 1
ATOM 3627 C C . LYS B 1 84 ? -45.63266 89.02761 -17.58274 1.000 24.03380 78 LYS B C 1
ATOM 3628 O O . LYS B 1 84 ? -45.83345 89.75303 -16.60703 1.000 28.04772 78 LYS B O 1
ATOM 3634 N N . VAL B 1 85 ? -44.78042 88.00514 -17.53938 1.000 19.61774 79 VAL B N 1
ATOM 3635 C CA . VAL B 1 85 ? -44.04491 87.67933 -16.32771 1.000 23.14944 79 VAL B CA 1
ATOM 3636 C C . VAL B 1 85 ? -42.80069 86.89284 -16.73280 1.000 23.08506 79 VAL B C 1
ATOM 3637 O O . VAL B 1 85 ? -42.81886 86.11642 -17.69507 1.000 25.76287 79 VAL B O 1
ATOM 3641 N N . VAL B 1 86 ? -41.71724 87.10442 -15.99521 1.000 25.09229 80 VAL B N 1
ATOM 3642 C CA . VAL B 1 86 ? -40.45587 86.40289 -16.18809 1.000 23.21312 80 VAL B CA 1
ATOM 3643 C C . VAL B 1 86 ? -40.30706 85.41052 -15.04755 1.000 23.37619 80 VAL B C 1
ATOM 3644 O O . VAL B 1 86 ? -40.44750 85.78056 -13.88007 1.000 25.27877 80 VAL B O 1
ATOM 3648 N N . ILE B 1 87 ? -40.04692 84.15313 -15.37934 1.000 22.42771 81 ILE B N 1
ATOM 3649 C CA . ILE B 1 87 ? -39.81140 83.12416 -14.37801 1.000 21.79531 81 ILE B CA 1
ATOM 3650 C C . ILE B 1 87 ? -38.31298 82.86542 -14.30727 1.000 31.30429 81 ILE B C 1
ATOM 3651 O O . ILE B 1 87 ? -37.70930 82.34879 -15.26002 1.000 24.02934 81 ILE B O 1
ATOM 3656 N N . ASN B 1 88 ? -37.72087 83.19621 -13.16123 1.000 16.11502 82 ASN B N 1
ATOM 3657 C CA . ASN B 1 88 ? -36.31618 82.92643 -12.89429 1.000 21.95177 82 ASN B CA 1
ATOM 3658 C C . ASN B 1 88 ? -36.17828 81.53650 -12.27971 1.000 20.70970 82 ASN B C 1
ATOM 3659 O O . ASN B 1 88 ? -36.52786 81.33700 -11.11618 1.000 21.53448 82 ASN B O 1
ATOM 3664 N N . VAL B 1 89 ? -35.65993 80.58077 -13.06452 1.000 18.38042 83 VAL B N 1
ATOM 3665 C CA . VAL B 1 89 ? -35.20731 79.28325 -12.55143 1.000 27.80085 83 VAL B CA 1
ATOM 3666 C C . VAL B 1 89 ? -33.74583 79.12820 -12.96444 1.000 23.42828 83 VAL B C 1
ATOM 3667 O O . VAL B 1 89 ? -33.31175 78.04952 -13.37756 1.000 22.09788 83 VAL B O 1
ATOM 3671 N N . ALA B 1 90 ? -32.99913 80.22474 -12.91269 1.000 33.65320 84 ALA B N 1
ATOM 3672 C CA . ALA B 1 90 ? -31.62026 80.25937 -13.37704 1.000 33.32593 84 ALA B CA 1
ATOM 3673 C C . ALA B 1 90 ? -30.68947 79.99653 -12.19025 1.000 36.65187 84 ALA B C 1
ATOM 3674 O O . ALA B 1 90 ? -31.10879 79.43054 -11.17745 1.000 35.72354 84 ALA B O 1
ATOM 3676 N N . LEU B 1 91 ? -29.41616 80.37014 -12.29936 1.000 43.49805 85 LEU B N 1
ATOM 3677 C CA . LEU B 1 91 ? -28.51334 80.13416 -11.17960 1.000 52.74230 85 LEU B CA 1
ATOM 3678 C C . LEU B 1 91 ? -28.81576 81.14382 -10.07523 1.000 60.65550 85 LEU B C 1
ATOM 3679 O O . LEU B 1 91 ? -29.02354 82.32984 -10.36153 1.000 54.08062 85 LEU B O 1
ATOM 3684 N N . PRO B 1 92 ? -28.82600 80.71480 -8.80750 1.000 72.84809 86 PRO B N 1
ATOM 3685 C CA . PRO B 1 92 ? -29.31334 81.60133 -7.73381 1.000 73.72358 86 PRO B CA 1
ATOM 3686 C C . PRO B 1 92 ? -28.49133 82.87368 -7.56869 1.000 66.04018 86 PRO B C 1
ATOM 3687 O O . PRO B 1 92 ? -28.97479 83.81792 -6.92338 1.000 63.93298 86 PRO B O 1
ATOM 3691 N N . TYR B 1 93 ? -27.28404 82.94517 -8.13830 1.000 52.24411 87 TYR B N 1
ATOM 3692 C CA . TYR B 1 93 ? -26.55158 84.19686 -8.07544 1.000 39.37749 87 TYR B CA 1
ATOM 3693 C C . TYR B 1 93 ? -27.01802 85.19245 -9.13913 1.000 37.34343 87 TYR B C 1
ATOM 3694 O O . TYR B 1 93 ? -26.51956 86.31665 -9.17149 1.000 31.58712 87 TYR B O 1
ATOM 3703 N N . GLN B 1 94 ? -28.00032 84.83982 -9.97238 1.000 32.57887 88 GLN B N 1
ATOM 3704 C CA . GLN B 1 94 ? -28.52753 85.74778 -10.98155 1.000 33.23351 88 GLN B CA 1
ATOM 3705 C C . GLN B 1 94 ? -29.87834 86.34421 -10.60850 1.000 33.07814 88 GLN B C 1
ATOM 3706 O O . GLN B 1 94 ? -30.50820 87.00928 -11.44441 1.000 27.63731 88 GLN B O 1
ATOM 3712 N N . ASP B 1 95 ? -30.36043 86.10249 -9.38862 1.000 30.47304 89 ASP B N 1
ATOM 3713 C CA . ASP B 1 95 ? -31.67229 86.63695 -9.02843 1.000 27.47678 89 ASP B CA 1
ATOM 3714 C C . ASP B 1 95 ? -31.69267 88.16960 -9.09259 1.000 25.32801 89 ASP B C 1
ATOM 3715 O O . ASP B 1 95 ? -32.62076 88.75312 -9.66096 1.000 24.48037 89 ASP B O 1
ATOM 3720 N N . LEU B 1 96 ? -30.63658 88.83979 -8.60785 1.000 24.10353 90 LEU B N 1
ATOM 3721 C CA . LEU B 1 96 ? -30.68317 90.29793 -8.54716 1.000 24.50061 90 LEU B CA 1
ATOM 3722 C C . LEU B 1 96 ? -30.59503 90.93118 -9.93988 1.000 30.56794 90 LEU B C 1
ATOM 3723 O O . LEU B 1 96 ? -31.26028 91.93509 -10.21110 1.000 23.80986 90 LEU B O 1
ATOM 3728 N N . THR B 1 97 ? -29.79320 90.35807 -10.84136 1.000 28.25593 91 THR B N 1
ATOM 3729 C CA . THR B 1 97 ? -29.70337 90.91994 -12.18329 1.000 26.19001 91 THR B CA 1
ATOM 3730 C C . THR B 1 97 ? -31.00838 90.70075 -12.94849 1.000 24.75330 91 THR B C 1
ATOM 3731 O O . THR B 1 97 ? -31.45634 91.58821 -13.68322 1.000 24.84353 91 THR B O 1
ATOM 3735 N N . ILE B 1 98 ? -31.64721 89.54120 -12.77986 1.000 18.26228 92 ILE B N 1
ATOM 3736 C CA . ILE B 1 98 ? -32.94225 89.33540 -13.44189 1.000 16.89064 92 ILE B CA 1
ATOM 3737 C C . ILE B 1 98 ? -34.00275 90.26498 -12.85226 1.000 20.40787 92 ILE B C 1
ATOM 3738 O O . ILE B 1 98 ? -34.81669 90.84499 -13.58525 1.000 24.25748 92 ILE B O 1
ATOM 3743 N N . MET B 1 99 ? -33.99214 90.44935 -11.52820 1.000 20.40811 93 MET B N 1
ATOM 3744 C CA . MET B 1 99 ? -34.93831 91.36997 -10.89947 1.000 24.40361 93 MET B CA 1
ATOM 3745 C C . MET B 1 99 ? -34.73186 92.79683 -11.38653 1.000 24.67127 93 MET B C 1
ATOM 3746 O O . MET B 1 99 ? -35.70163 93.54063 -11.57452 1.000 23.89461 93 MET B O 1
ATOM 3751 N N . GLN B 1 100 ? -33.47288 93.18722 -11.59454 1.000 18.13573 94 GLN B N 1
ATOM 3752 C CA . GLN B 1 100 ? -33.17106 94.50733 -12.13099 1.000 26.20857 94 GLN B CA 1
ATOM 3753 C C . GLN B 1 100 ? -33.65926 94.63714 -13.57316 1.000 26.33892 94 GLN B C 1
ATOM 3754 O O . GLN B 1 100 ? -34.24144 95.66068 -13.94265 1.000 26.04627 94 GLN B O 1
ATOM 3760 N N . ALA B 1 101 ? -33.47376 93.59646 -14.39226 1.000 26.45431 95 ALA B N 1
ATOM 3761 C CA . ALA B 1 101 ? -33.96675 93.66301 -15.76686 1.000 27.34588 95 ALA B CA 1
ATOM 3762 C C . ALA B 1 101 ? -35.49487 93.70733 -15.79958 1.000 25.28982 95 ALA B C 1
ATOM 3763 O O . ALA B 1 101 ? -36.08601 94.40442 -16.63617 1.000 22.24926 95 ALA B O 1
ATOM 3765 N N . CYS B 1 102 ? -36.14776 92.99240 -14.87742 1.000 19.15988 96 CYS B N 1
ATOM 3766 C CA . CYS B 1 102 ? -37.59737 93.09723 -14.75330 1.000 24.02578 96 CYS B CA 1
ATOM 3767 C C . CYS B 1 102 ? -38.01176 94.48719 -14.27432 1.000 30.43536 96 CYS B C 1
ATOM 3768 O O . CYS B 1 102 ? -39.03752 95.02652 -14.72860 1.000 21.49966 96 CYS B O 1
ATOM 3771 N N . LEU B 1 103 ? -37.23568 95.09225 -13.35386 1.000 20.63360 97 LEU B N 1
ATOM 3772 C CA . LEU B 1 103 ? -37.56275 96.45682 -12.94730 1.000 22.42857 97 LEU B CA 1
ATOM 3773 C C . LEU B 1 103 ? -37.47692 97.41683 -14.13448 1.000 25.03096 97 LEU B C 1
ATOM 3774 O O . LEU B 1 103 ? -38.39917 98.20343 -14.38159 1.000 23.76113 97 LEU B O 1
ATOM 3779 N N . GLU B 1 104 ? -36.39577 97.33097 -14.91361 1.000 26.57315 98 GLU B N 1
ATOM 3780 C CA . GLU B 1 104 ? -36.16944 98.31043 -15.97479 1.000 28.33975 98 GLU B CA 1
ATOM 3781 C C . GLU B 1 104 ? -37.19842 98.19340 -17.10341 1.000 30.38186 98 GLU B C 1
ATOM 3782 O O . GLU B 1 104 ? -37.50096 99.18854 -17.76337 1.000 29.96127 98 GLU B O 1
ATOM 3788 N N . THR B 1 105 ? -37.73959 97.00194 -17.34801 1.000 28.19026 99 THR B N 1
ATOM 3789 C CA . THR B 1 105 ? -38.77790 96.81979 -18.35628 1.000 29.86495 99 THR B CA 1
ATOM 3790 C C . THR B 1 105 ? -40.18059 96.76817 -17.76568 1.000 31.03490 99 THR B C 1
ATOM 3791 O O . THR B 1 105 ? -41.13161 96.47762 -18.50009 1.000 29.36363 99 THR B O 1
ATOM 3795 N N . LYS B 1 106 ? -40.32369 96.99232 -16.46101 1.000 30.88588 100 LYS B N 1
ATOM 3796 C CA . LYS B 1 106 ? -41.61797 96.94759 -15.77168 1.000 27.95997 100 LYS B CA 1
ATOM 3797 C C . LYS B 1 106 ? -42.34664 95.63076 -16.06487 1.000 27.17830 100 LYS B C 1
ATOM 3798 O O . LYS B 1 106 ? -43.49793 95.60443 -16.50377 1.000 25.96433 100 LYS B O 1
ATOM 3804 N N . THR B 1 107 ? -41.66134 94.52415 -15.79689 1.000 26.96455 101 THR B N 1
ATOM 3805 C CA . THR B 1 107 ? -42.19137 93.18475 -16.01075 1.000 24.20480 101 THR B CA 1
ATOM 3806 C C . THR B 1 107 ? -42.24504 92.45027 -14.67480 1.000 23.97639 101 THR B C 1
ATOM 3807 O O . THR B 1 107 ? -41.30229 92.52488 -13.88204 1.000 25.12730 101 THR B O 1
ATOM 3811 N N . HIS B 1 108 ? -43.34746 91.74338 -14.42787 1.000 25.39493 102 HIS B N 1
ATOM 3812 C CA . HIS B 1 108 ? -43.48455 90.93112 -13.22485 1.000 20.11548 102 HIS B CA 1
ATOM 3813 C C . HIS B 1 108 ? -42.40738 89.85690 -13.15466 1.000 21.12392 102 HIS B C 1
ATOM 3814 O O . HIS B 1 108 ? -41.86647 89.41123 -14.17256 1.000 23.49454 102 HIS B O 1
ATOM 3821 N N . TYR B 1 109 ? -42.14567 89.39916 -11.92841 1.000 20.70609 103 TYR B N 1
ATOM 3822 C CA . TYR B 1 109 ? -41.04770 88.48665 -11.64965 1.000 25.67941 103 TYR B CA 1
ATOM 3823 C C . TYR B 1 109 ? -41.46068 87.40634 -10.65405 1.000 22.89056 103 TYR B C 1
ATOM 3824 O O . TYR B 1 109 ? -42.14020 87.69210 -9.66634 1.000 24.91844 103 TYR B O 1
ATOM 3833 N N . ILE B 1 110 ? -41.00458 86.18067 -10.90770 1.000 15.59433 104 ILE B N 1
ATOM 3834 C CA . ILE B 1 110 ? -41.16268 85.02374 -10.01574 1.000 21.18553 104 ILE B CA 1
ATOM 3835 C C . ILE B 1 110 ? -39.83683 84.26868 -9.96056 1.000 24.87528 104 ILE B C 1
ATOM 3836 O O . ILE B 1 110 ? -39.17897 84.08713 -10.99210 1.000 22.17974 104 ILE B O 1
ATOM 3841 N N . ASP B 1 111 ? -39.45800 83.77625 -8.78115 1.000 23.74271 105 ASP B N 1
ATOM 3842 C CA . ASP B 1 111 ? -38.37786 82.80322 -8.75934 1.000 26.15332 105 ASP B CA 1
ATOM 3843 C C . ASP B 1 111 ? -38.72586 81.63669 -7.84504 1.000 26.28655 105 ASP B C 1
ATOM 3844 O O . ASP B 1 111 ? -39.70446 81.65240 -7.08832 1.000 28.90594 105 ASP B O 1
ATOM 3849 N N . THR B 1 112 ? -37.91454 80.60193 -7.99577 1.000 22.13309 106 THR B N 1
ATOM 3850 C CA . THR B 1 112 ? -38.02462 79.31064 -7.33070 1.000 28.00553 106 THR B CA 1
ATOM 3851 C C . THR B 1 112 ? -36.65800 78.65287 -7.46513 1.000 42.26871 106 THR B C 1
ATOM 3852 O O . THR B 1 112 ? -35.77782 79.16197 -8.16979 1.000 46.14184 106 THR B O 1
ATOM 3856 N N . ALA B 1 113 ? -36.49571 77.51062 -6.79415 1.000 46.15820 107 ALA B N 1
ATOM 3857 C CA . ALA B 1 113 ? -35.23658 76.74184 -6.77444 1.000 48.32676 107 ALA B CA 1
ATOM 3858 C C . ALA B 1 113 ? -34.08038 77.55567 -6.20954 1.000 57.91180 107 ALA B C 1
ATOM 3859 O O . ALA B 1 113 ? -32.91708 77.18801 -6.39116 1.000 69.65977 107 ALA B O 1
ATOM 3861 N N . GLU B 1 124 ? -30.61809 84.76863 3.03990 1.000 45.54850 118 GLU B N 1
ATOM 3862 C CA . GLU B 1 124 ? -31.28219 86.03718 3.35811 1.000 44.40395 118 GLU B CA 1
ATOM 3863 C C . GLU B 1 124 ? -32.03249 86.66417 2.17720 1.000 40.49836 118 GLU B C 1
ATOM 3864 O O . GLU B 1 124 ? -31.49617 86.83977 1.08218 1.000 28.02355 118 GLU B O 1
ATOM 3870 N N . TYR B 1 125 ? -33.28070 87.03913 2.42874 1.000 46.00109 119 TYR B N 1
ATOM 3871 C CA . TYR B 1 125 ? -34.07762 87.73945 1.43441 1.000 43.00100 119 TYR B CA 1
ATOM 3872 C C . TYR B 1 125 ? -33.72977 89.21884 1.30398 1.000 40.51555 119 TYR B C 1
ATOM 3873 O O . TYR B 1 125 ? -34.36074 89.89451 0.47970 1.000 34.28501 119 TYR B O 1
ATOM 3882 N N . LYS B 1 126 ? -32.75076 89.73126 2.07532 1.000 27.19305 120 LYS B N 1
ATOM 3883 C CA . LYS B 1 126 ? -32.65050 91.17764 2.27697 1.000 30.58780 120 LYS B CA 1
ATOM 3884 C C . LYS B 1 126 ? -32.49604 91.92774 0.95574 1.000 32.77601 120 LYS B C 1
ATOM 3885 O O . LYS B 1 126 ? -33.22804 92.88877 0.68985 1.000 34.83805 120 LYS B O 1
ATOM 3891 N N . GLU B 1 127 ? -31.56356 91.50291 0.10387 1.000 26.54874 121 GLU B N 1
ATOM 3892 C CA . GLU B 1 127 ? -31.35516 92.25833 -1.13356 1.000 30.32754 121 GLU B CA 1
ATOM 3893 C C . GLU B 1 127 ? -32.51981 92.11155 -2.12099 1.000 25.26062 121 GLU B C 1
ATOM 3894 O O . GLU B 1 127 ? -32.77049 93.02587 -2.91481 1.000 26.60501 121 GLU B O 1
ATOM 3900 N N . GLN B 1 128 ? -33.23231 90.98760 -2.11909 1.000 22.85251 122 GLN B N 1
ATOM 3901 C CA . GLN B 1 128 ? -34.41781 90.90745 -2.97686 1.000 30.62949 122 GLN B CA 1
ATOM 3902 C C . GLN B 1 128 ? -35.57208 91.74730 -2.41701 1.000 28.85343 122 GLN B C 1
ATOM 3903 O O . GLN B 1 128 ? -36.22269 92.50139 -3.15017 1.000 30.53320 122 GLN B O 1
ATOM 3909 N N . TRP B 1 129 ? -35.83777 91.62686 -1.11700 1.000 29.16619 123 TRP B N 1
ATOM 3910 C CA . TRP B 1 129 ? -36.77681 92.52166 -0.44591 1.000 33.54993 123 TRP B CA 1
ATOM 3911 C C . TRP B 1 129 ? -36.47522 93.99643 -0.70686 1.000 27.99818 123 TRP B C 1
ATOM 3912 O O . TRP B 1 129 ? -37.39873 94.81835 -0.78511 1.000 27.00840 123 TRP B O 1
ATOM 3923 N N . ALA B 1 130 ? -35.20008 94.35103 -0.86644 1.000 24.81873 124 ALA B N 1
ATOM 3924 C CA . ALA B 1 130 ? -34.85410 95.75581 -1.07813 1.000 29.48006 124 ALA B CA 1
ATOM 3925 C C . ALA B 1 130 ? -35.34876 96.30055 -2.41206 1.000 24.94457 124 ALA B C 1
ATOM 3926 O O . ALA B 1 130 ? -35.34727 97.51574 -2.59270 1.000 26.29097 124 ALA B O 1
ATOM 3928 N N . PHE B 1 131 ? -35.77613 95.44540 -3.33792 1.000 23.23492 125 PHE B N 1
ATOM 3929 C CA . PHE B 1 131 ? -36.45293 95.90292 -4.54595 1.000 28.27504 125 PHE B CA 1
ATOM 3930 C C . PHE B 1 131 ? -37.90309 96.34284 -4.31424 1.000 29.89841 125 PHE B C 1
ATOM 3931 O O . PHE B 1 131 ? -38.51777 96.84720 -5.25876 1.000 24.50499 125 PHE B O 1
ATOM 3939 N N . ASP B 1 132 ? -38.46514 96.14752 -3.11207 1.000 23.62787 126 ASP B N 1
ATOM 3940 C CA . ASP B 1 132 ? -39.88622 96.43074 -2.88698 1.000 30.88702 126 ASP B CA 1
ATOM 3941 C C . ASP B 1 132 ? -40.27934 97.84639 -3.31072 1.000 31.14311 126 ASP B C 1
ATOM 3942 O O . ASP B 1 132 ? -41.23137 98.02862 -4.08049 1.000 30.92285 126 ASP B O 1
ATOM 3947 N N . ARG B 1 133 ? -39.57063 98.86409 -2.80768 1.000 30.19893 127 ARG B N 1
ATOM 3948 C CA . ARG B 1 133 ? -39.92243 100.24538 -3.14842 1.000 31.21371 127 ARG B CA 1
ATOM 3949 C C . ARG B 1 133 ? -39.95101 100.45657 -4.65875 1.000 35.69734 127 ARG B C 1
ATOM 3950 O O . ARG B 1 133 ? -40.94068 100.94932 -5.21155 1.000 28.37972 127 ARG B O 1
ATOM 3958 N N . ALA B 1 134 ? -38.85709 100.09736 -5.33942 1.000 30.09554 128 ALA B N 1
ATOM 3959 C CA . ALA B 1 134 ? -38.77640 100.28762 -6.78230 1.000 25.89009 128 ALA B CA 1
ATOM 3960 C C . ALA B 1 134 ? -39.86017 99.49535 -7.51667 1.000 27.18966 128 ALA B C 1
ATOM 3961 O O . ALA B 1 134 ? -40.46258 99.99937 -8.47401 1.000 28.97438 128 ALA B O 1
ATOM 3963 N N . TYR B 1 135 ? -40.13756 98.26366 -7.07644 1.000 23.39851 129 TYR B N 1
ATOM 3964 C CA . TYR B 1 135 ? -41.19450 97.48922 -7.71962 1.000 23.68314 129 TYR B CA 1
ATOM 3965 C C . TYR B 1 135 ? -42.54770 98.15664 -7.54430 1.000 29.72000 129 TYR B C 1
ATOM 3966 O O . TYR B 1 135 ? -43.34397 98.19923 -8.48816 1.000 31.47553 129 TYR B O 1
ATOM 3975 N N . LYS B 1 136 ? -42.81801 98.70443 -6.35301 1.000 32.49507 130 LYS B N 1
ATOM 3976 C CA . LYS B 1 136 ? -44.07052 99.42167 -6.15865 1.000 37.03212 130 LYS B CA 1
ATOM 3977 C C . LYS B 1 136 ? -44.16348 100.59524 -7.12009 1.000 37.87855 130 LYS B C 1
ATOM 3978 O O . LYS B 1 136 ? -45.18004 100.76941 -7.79959 1.000 35.73261 130 LYS B O 1
ATOM 3984 N N . GLU B 1 137 ? -43.07449 101.35847 -7.24234 1.000 34.05565 131 GLU B N 1
ATOM 3985 C CA . GLU B 1 137 ? -43.03337 102.51955 -8.12896 1.000 39.07438 131 GLU B CA 1
ATOM 3986 C C . GLU B 1 137 ? -43.26836 102.13127 -9.58907 1.000 38.09846 131 GLU B C 1
ATOM 3987 O O . GLU B 1 137 ? -43.88074 102.89076 -10.35278 1.000 37.28870 131 GLU B O 1
ATOM 3993 N N . ALA B 1 138 ? -42.78036 100.96262 -10.00363 1.000 31.35770 132 ALA B N 1
ATOM 3994 C CA . ALA B 1 138 ? -42.99453 100.49862 -11.36867 1.000 33.36669 132 ALA B CA 1
ATOM 3995 C C . ALA B 1 138 ? -44.32685 99.77164 -11.55675 1.000 34.77648 132 ALA B C 1
ATOM 3996 O O . ALA B 1 138 ? -44.64574 99.38833 -12.68977 1.000 37.03689 132 ALA B O 1
ATOM 3998 N N . ARG B 1 139 ? -45.09597 99.57627 -10.47726 1.000 33.49763 133 ARG B N 1
ATOM 3999 C CA . ARG B 1 139 ? -46.37013 98.85517 -10.49728 1.000 31.41863 133 ARG B CA 1
ATOM 4000 C C . ARG B 1 139 ? -46.18878 97.42802 -10.99229 1.000 29.80392 133 ARG B C 1
ATOM 4001 O O . ARG B 1 139 ? -46.98362 96.92266 -11.78230 1.000 31.06061 133 ARG B O 1
ATOM 4004 N N . ILE B 1 140 ? -45.13998 96.75405 -10.51521 1.000 29.15840 134 ILE B N 1
ATOM 4005 C CA . ILE B 1 140 ? -44.92546 95.36104 -10.87921 1.000 32.15361 134 ILE B CA 1
ATOM 4006 C C . ILE B 1 140 ? -44.83985 94.51381 -9.61547 1.000 28.76365 134 ILE B C 1
ATOM 4007 O O . ILE B 1 140 ? -44.59481 95.00308 -8.51445 1.000 27.86304 134 ILE B O 1
ATOM 4012 N N . LEU B 1 141 ? -45.01125 93.21241 -9.81239 1.000 25.95332 135 LEU B N 1
ATOM 4013 C CA . LEU B 1 141 ? -45.00190 92.20866 -8.75975 1.000 32.24286 135 LEU B CA 1
ATOM 4014 C C . LEU B 1 141 ? -43.75133 91.34390 -8.83627 1.000 29.79131 135 LEU B C 1
ATOM 4015 O O . LEU B 1 141 ? -43.38718 90.85092 -9.91145 1.000 26.53512 135 LEU B O 1
ATOM 4020 N N . GLY B 1 142 ? -43.13164 91.12694 -7.68212 1.000 27.28100 136 GLY B N 1
ATOM 4021 C CA . GLY B 1 142 ? -42.11021 90.11733 -7.52294 1.000 24.24251 136 GLY B CA 1
ATOM 4022 C C . GLY B 1 142 ? -42.52337 89.06425 -6.50463 1.000 24.02187 136 GLY B C 1
ATOM 4023 O O . GLY B 1 142 ? -42.76306 89.38530 -5.33667 1.000 31.57338 136 GLY B O 1
ATOM 4024 N N . VAL B 1 143 ? -42.66278 87.81784 -6.93654 1.000 26.18753 137 VAL B N 1
ATOM 4025 C CA . VAL B 1 143 ? -43.03560 86.71240 -6.06293 1.000 21.76133 137 VAL B CA 1
ATOM 4026 C C . VAL B 1 143 ? -41.79815 85.84964 -5.83902 1.000 25.45176 137 VAL B C 1
ATOM 4027 O O . VAL B 1 143 ? -41.23602 85.30667 -6.79835 1.000 27.13872 137 VAL B O 1
ATOM 4031 N N . LEU B 1 144 ? -41.33774 85.76662 -4.58920 1.000 24.56723 138 LEU B N 1
ATOM 4032 C CA . LEU B 1 144 ? -40.11328 85.04746 -4.23733 1.000 22.16135 138 LEU B CA 1
ATOM 4033 C C . LEU B 1 144 ? -40.43141 83.65509 -3.69821 1.000 29.62701 138 LEU B C 1
ATOM 4034 O O . LEU B 1 144 ? -41.43346 83.45584 -3.00320 1.000 27.94305 138 LEU B O 1
ATOM 4039 N N . GLY B 1 145 ? -39.53332 82.70349 -3.98771 1.000 22.21627 139 GLY B N 1
ATOM 4040 C CA . GLY B 1 145 ? -39.57785 81.36530 -3.42500 1.000 20.53710 139 GLY B CA 1
ATOM 4041 C C . GLY B 1 145 ? -40.81202 80.56781 -3.78044 1.000 27.26908 139 GLY B C 1
ATOM 4042 O O . GLY B 1 145 ? -41.42561 79.94760 -2.90678 1.000 21.83134 139 GLY B O 1
ATOM 4043 N N . ALA B 1 146 ? -41.18357 80.56368 -5.05805 1.000 22.68940 140 ALA B N 1
ATOM 4044 C CA . ALA B 1 146 ? -42.38303 79.84491 -5.49246 1.000 21.55374 140 ALA B CA 1
ATOM 4045 C C . ALA B 1 146 ? -42.06255 78.40866 -5.88455 1.000 26.41217 140 ALA B C 1
ATOM 4046 O O . ALA B 1 146 ? -42.36720 77.96411 -6.98591 1.000 28.07904 140 ALA B O 1
ATOM 4048 N N . GLY B 1 147 ? -41.40008 77.68424 -4.99375 1.000 23.25625 141 GLY B N 1
ATOM 4049 C CA . GLY B 1 147 ? -41.17678 76.26893 -5.18834 1.000 20.43096 141 GLY B CA 1
ATOM 4050 C C . GLY B 1 147 ? -41.99313 75.49887 -4.18777 1.000 29.98177 141 GLY B C 1
ATOM 4051 O O . GLY B 1 147 ? -43.08104 75.95525 -3.81184 1.000 25.11541 141 GLY B O 1
ATOM 4052 N N . PHE B 1 148 ? -41.48992 74.34852 -3.72051 1.000 24.57359 142 PHE B N 1
ATOM 4053 C CA . PHE B 1 148 ? -42.23820 73.66801 -2.67604 1.000 28.75943 142 PHE B CA 1
ATOM 4054 C C . PHE B 1 148 ? -41.81619 74.14310 -1.29403 1.000 29.01026 142 PHE B C 1
ATOM 4055 O O . PHE B 1 148 ? -42.65639 74.59527 -0.50820 1.000 33.30402 142 PHE B O 1
ATOM 4063 N N . ASP B 1 149 ? -40.53261 74.02256 -0.96942 1.000 27.48759 143 ASP B N 1
ATOM 4064 C CA . ASP B 1 149 ? -40.02076 74.55527 0.29044 1.000 29.15414 143 ASP B CA 1
ATOM 4065 C C . ASP B 1 149 ? -38.72625 75.31604 0.01876 1.000 27.97032 143 ASP B C 1
ATOM 4066 O O . ASP B 1 149 ? -37.66490 74.69820 -0.18541 1.000 31.12920 143 ASP B O 1
ATOM 4071 N N . PRO B 1 150 ? -38.77974 76.66560 -0.03887 1.000 30.86686 144 PRO B N 1
ATOM 4072 C CA . PRO B 1 150 ? -39.99163 77.47949 0.19366 1.000 31.86806 144 PRO B CA 1
ATOM 4073 C C . PRO B 1 150 ? -41.04197 77.51124 -0.93538 1.000 23.40259 144 PRO B C 1
ATOM 4074 O O . PRO B 1 150 ? -40.81192 77.03527 -2.03702 1.000 24.72979 144 PRO B O 1
ATOM 4078 N N . GLY B 1 151 ? -42.22531 78.01772 -0.62051 1.000 19.38008 145 GLY B N 1
ATOM 4079 C CA . GLY B 1 151 ? -43.27947 78.13470 -1.61239 1.000 21.19425 145 GLY B CA 1
ATOM 4080 C C . GLY B 1 151 ? -44.58703 77.51666 -1.17898 1.000 21.99302 145 GLY B C 1
ATOM 4081 O O . GLY B 1 151 ? -45.42536 78.17927 -0.55559 1.000 26.95020 145 GLY B O 1
ATOM 4082 N N . VAL B 1 152 ? -44.77159 76.24226 -1.52256 1.000 21.91510 146 VAL B N 1
ATOM 4083 C CA . VAL B 1 152 ? -45.95265 75.51848 -1.05733 1.000 26.59188 146 VAL B CA 1
ATOM 4084 C C . VAL B 1 152 ? -46.00352 75.49025 0.46604 1.000 25.19513 146 VAL B C 1
ATOM 4085 O O . VAL B 1 152 ? -47.06663 75.69642 1.06277 1.000 24.41679 146 VAL B O 1
ATOM 4089 N N . THR B 1 153 ? -44.85603 75.23831 1.11954 1.000 27.84523 147 THR B N 1
ATOM 4090 C CA . THR B 1 153 ? -44.83144 75.23753 2.57904 1.000 27.28169 147 THR B CA 1
ATOM 4091 C C . THR B 1 153 ? -45.29573 76.57932 3.11272 1.000 26.83221 147 THR B C 1
ATOM 4092 O O . THR B 1 153 ? -46.11993 76.62592 4.03361 1.000 27.67607 147 THR B O 1
ATOM 4096 N N . ASN B 1 154 ? -44.82949 77.68420 2.50725 1.000 28.28239 148 ASN B N 1
ATOM 4097 C CA . ASN B 1 154 ? -45.36815 79.00034 2.87194 1.000 29.13134 148 ASN B CA 1
ATOM 4098 C C . ASN B 1 154 ? -46.87957 79.04758 2.67158 1.000 27.34997 148 ASN B C 1
ATOM 4099 O O . ASN B 1 154 ? -47.61527 79.57654 3.51750 1.000 29.94222 148 ASN B O 1
ATOM 4104 N N . ALA B 1 155 ? -47.36074 78.52145 1.54291 1.000 26.04022 149 ALA B N 1
ATOM 4105 C CA . ALA B 1 155 ? -48.79741 78.56209 1.27791 1.000 27.15845 149 ALA B CA 1
ATOM 4106 C C . ALA B 1 155 ? -49.57925 77.74470 2.30413 1.000 26.13757 149 ALA B C 1
ATOM 4107 O O . ALA B 1 155 ? -50.65171 78.17219 2.74587 1.000 27.65715 149 ALA B O 1
ATOM 4109 N N . TYR B 1 156 ? -49.05225 76.57685 2.70678 1.000 27.28575 150 TYR B N 1
ATOM 4110 C CA . TYR B 1 156 ? -49.71660 75.76807 3.73175 1.000 29.60290 150 TYR B CA 1
ATOM 4111 C C . TYR B 1 156 ? -49.89148 76.54893 5.03239 1.000 33.09860 150 TYR B C 1
ATOM 4112 O O . TYR B 1 156 ? -50.91398 76.41345 5.71937 1.000 34.76236 150 TYR B O 1
ATOM 4121 N N . VAL B 1 157 ? -48.88321 77.33008 5.41804 1.000 29.38718 151 VAL B N 1
ATOM 4122 C CA . VAL B 1 157 ? -49.00135 78.08924 6.65725 1.000 26.46052 151 VAL B CA 1
ATOM 4123 C C . VAL B 1 157 ? -50.03890 79.19269 6.51162 1.000 27.12780 151 VAL B C 1
ATOM 4124 O O . VAL B 1 157 ? -50.85124 79.42058 7.41828 1.000 31.33566 151 VAL B O 1
ATOM 4128 N N . ALA B 1 158 ? -50.00702 79.91751 5.38250 1.000 30.97847 152 ALA B N 1
ATOM 4129 C CA . ALA B 1 158 ? -50.99763 80.96478 5.13897 1.000 30.23762 152 ALA B CA 1
ATOM 4130 C C . ALA B 1 158 ? -52.39401 80.37370 5.08905 1.000 31.67876 152 ALA B C 1
ATOM 4131 O O . ALA B 1 158 ? -53.34249 80.93823 5.64915 1.000 30.00020 152 ALA B O 1
ATOM 4133 N N . HIS B 1 159 ? -52.52260 79.21858 4.43247 1.000 31.85133 153 HIS B N 1
ATOM 4134 C CA . HIS B 1 159 ? -53.78864 78.50667 4.38239 1.000 33.98102 153 HIS B CA 1
ATOM 4135 C C . HIS B 1 159 ? -54.27011 78.17086 5.78811 1.000 31.92543 153 HIS B C 1
ATOM 4136 O O . HIS B 1 159 ? -55.43384 78.39092 6.13050 1.000 32.57017 153 HIS B O 1
ATOM 4143 N N . ALA B 1 160 ? -53.37149 77.65316 6.62523 1.000 32.18283 154 ALA B N 1
ATOM 4144 C CA . ALA B 1 160 ? -53.74208 77.32469 7.99572 1.000 36.06612 154 ALA B CA 1
ATOM 4145 C C . ALA B 1 160 ? -54.13105 78.57996 8.77407 1.000 38.71971 154 ALA B C 1
ATOM 4146 O O . ALA B 1 160 ? -55.10713 78.57062 9.53598 1.000 36.52206 154 ALA B O 1
ATOM 4148 N N . GLN B 1 161 ? -53.37450 79.67244 8.58658 1.000 38.55360 155 GLN B N 1
ATOM 4149 C CA . GLN B 1 161 ? -53.66811 80.92595 9.26746 1.000 34.19247 155 GLN B CA 1
ATOM 4150 C C . GLN B 1 161 ? -55.04070 81.44218 8.89427 1.000 39.21394 155 GLN B C 1
ATOM 4151 O O . GLN B 1 161 ? -55.74190 82.01829 9.73540 1.000 48.38598 155 GLN B O 1
ATOM 4157 N N . ARG B 1 162 ? -55.44698 81.22207 7.64713 1.000 33.37763 156 ARG B N 1
ATOM 4158 C CA . ARG B 1 162 ? -56.69418 81.78530 7.16077 1.000 35.89913 156 ARG B CA 1
ATOM 4159 C C . ARG B 1 162 ? -57.90959 80.92898 7.52797 1.000 40.62105 156 ARG B C 1
ATOM 4160 O O . ARG B 1 162 ? -58.97050 81.46961 7.83895 1.000 37.93534 156 ARG B O 1
ATOM 4168 N N . HIS B 1 163 ? -57.78780 79.60241 7.52214 1.000 42.34877 157 HIS B N 1
ATOM 4169 C CA . HIS B 1 163 ? -58.96846 78.76355 7.66743 1.000 36.88726 157 HIS B CA 1
ATOM 4170 C C . HIS B 1 163 ? -58.98981 77.88446 8.90885 1.000 41.06110 157 HIS B C 1
ATOM 4171 O O . HIS B 1 163 ? -60.05587 77.35672 9.23663 1.000 41.08709 157 HIS B O 1
ATOM 4178 N N . HIS B 1 164 ? -57.87153 77.71499 9.61361 1.000 39.06760 158 HIS B N 1
ATOM 4179 C CA . HIS B 1 164 ? -57.82677 76.73784 10.68856 1.000 37.62349 158 HIS B CA 1
ATOM 4180 C C . HIS B 1 164 ? -57.41740 77.31139 12.03011 1.000 41.94406 158 HIS B C 1
ATOM 4181 O O . HIS B 1 164 ? -57.80927 76.75965 13.05909 1.000 38.05026 158 HIS B O 1
ATOM 4188 N N . PHE B 1 165 ? -56.63519 78.38389 12.05474 1.000 42.68272 159 PHE B N 1
ATOM 4189 C CA . PHE B 1 165 ? -56.17435 78.95542 13.30751 1.000 47.33133 159 PHE B CA 1
ATOM 4190 C C . PHE B 1 165 ? -56.52930 80.43414 13.38389 1.000 50.04918 159 PHE B C 1
ATOM 4191 O O . PHE B 1 165 ? -56.63826 81.12280 12.36424 1.000 52.77205 159 PHE B O 1
ATOM 4199 N N . ASP B 1 166 ? -56.68122 80.91500 14.61509 1.000 48.23398 160 ASP B N 1
ATOM 4200 C CA . ASP B 1 166 ? -56.62165 82.34284 14.89086 1.000 50.04765 160 ASP B CA 1
ATOM 4201 C C . ASP B 1 166 ? -55.18131 82.77087 15.12648 1.000 49.42866 160 ASP B C 1
ATOM 4202 O O . ASP B 1 166 ? -54.73634 83.80625 14.61705 1.000 48.43840 160 ASP B O 1
ATOM 4207 N N . THR B 1 167 ? -54.44340 81.96315 15.87665 1.000 48.13070 161 THR B N 1
ATOM 4208 C CA . THR B 1 167 ? -53.02691 82.18534 16.10429 1.000 46.98813 161 THR B CA 1
ATOM 4209 C C . THR B 1 167 ? -52.31139 80.85190 16.00359 1.000 49.28270 161 THR B C 1
ATOM 4210 O O . THR B 1 167 ? -52.76320 79.85228 16.57175 1.000 51.59614 161 THR B O 1
ATOM 4214 N N . ILE B 1 168 ? -51.20345 80.84447 15.27354 1.000 48.05158 162 ILE B N 1
ATOM 4215 C CA . ILE B 1 168 ? -50.36198 79.66960 15.12605 1.000 36.33279 162 ILE B CA 1
ATOM 4216 C C . ILE B 1 168 ? -49.21760 79.81087 16.11646 1.000 43.91572 162 ILE B C 1
ATOM 4217 O O . ILE B 1 168 ? -48.44238 80.77113 16.04004 1.000 44.66093 162 ILE B O 1
ATOM 4222 N N . HIS B 1 169 ? -49.11858 78.86959 17.06141 1.000 41.28116 163 HIS B N 1
ATOM 4223 C CA . HIS B 1 169 ? -48.07874 78.95047 18.08355 1.000 43.15442 163 HIS B CA 1
ATOM 4224 C C . HIS B 1 169 ? -46.76827 78.31141 17.61716 1.000 44.75180 163 HIS B C 1
ATOM 4225 O O . HIS B 1 169 ? -45.69275 78.88937 17.81436 1.000 46.96840 163 HIS B O 1
ATOM 4232 N N . THR B 1 170 ? -46.83069 77.11662 17.02175 1.000 41.32622 164 THR B N 1
ATOM 4233 C CA . THR B 1 170 ? -45.63263 76.42071 16.56251 1.000 45.66793 164 THR B CA 1
ATOM 4234 C C . THR B 1 170 ? -45.78265 75.96126 15.11844 1.000 43.84290 164 THR B C 1
ATOM 4235 O O . THR B 1 170 ? -46.88826 75.65558 14.65366 1.000 37.54226 164 THR B O 1
ATOM 4239 N N . LEU B 1 171 ? -44.64339 75.92360 14.41970 1.000 33.62992 165 LEU B N 1
ATOM 4240 C CA . LEU B 1 171 ? -44.55619 75.46941 13.03855 1.000 32.18010 165 LEU B CA 1
ATOM 4241 C C . LEU B 1 171 ? -43.32216 74.59359 12.87229 1.000 28.61272 165 LEU B C 1
ATOM 4242 O O . LEU B 1 171 ? -42.19905 75.05496 13.09533 1.000 33.37585 165 LEU B O 1
ATOM 4247 N N . ASP B 1 172 ? -43.52721 73.34465 12.46098 1.000 33.45152 166 ASP B N 1
ATOM 4248 C CA . ASP B 1 172 ? -42.45120 72.44848 12.04281 1.000 35.92955 166 ASP B CA 1
ATOM 4249 C C . ASP B 1 172 ? -42.65102 72.11802 10.57376 1.000 32.66002 166 ASP B C 1
ATOM 4250 O O . ASP B 1 172 ? -43.69647 71.58140 10.19982 1.000 25.57749 166 ASP B O 1
ATOM 4255 N N . ILE B 1 173 ? -41.66504 72.43256 9.74829 1.000 32.99463 167 ILE B N 1
ATOM 4256 C CA . ILE B 1 173 ? -41.65971 71.99662 8.35480 1.000 30.28972 167 ILE B CA 1
ATOM 4257 C C . ILE B 1 173 ? -40.87044 70.70110 8.27087 1.000 28.92735 167 ILE B C 1
ATOM 4258 O O . ILE B 1 173 ? -39.75979 70.60173 8.82219 1.000 29.54504 167 ILE B O 1
ATOM 4263 N N . LEU B 1 174 ? -41.45476 69.69008 7.62629 1.000 22.47793 168 LEU B N 1
ATOM 4264 C CA . LEU B 1 174 ? -40.88925 68.34404 7.63614 1.000 27.32137 168 LEU B CA 1
ATOM 4265 C C . LEU B 1 174 ? -40.73647 67.84245 6.20747 1.000 27.53976 168 LEU B C 1
ATOM 4266 O O . LEU B 1 174 ? -41.73577 67.61735 5.51293 1.000 27.03387 168 LEU B O 1
ATOM 4271 N N . ASP B 1 175 ? -39.48759 67.61283 5.79080 1.000 25.86587 169 ASP B N 1
ATOM 4272 C CA . ASP B 1 175 ? -39.15186 67.32409 4.40303 1.000 22.79814 169 ASP B CA 1
ATOM 4273 C C . ASP B 1 175 ? -38.51128 65.94011 4.32517 1.000 27.76902 169 ASP B C 1
ATOM 4274 O O . ASP B 1 175 ? -37.37062 65.76098 4.76991 1.000 25.94786 169 ASP B O 1
ATOM 4279 N N . CYS B 1 176 ? -39.21974 64.98000 3.72138 1.000 25.87131 170 CYS B N 1
ATOM 4280 C CA . CYS B 1 176 ? -38.71162 63.62107 3.55068 1.000 23.07864 170 CYS B CA 1
ATOM 4281 C C . CYS B 1 176 ? -38.56665 63.28100 2.07128 1.000 23.29675 170 CYS B C 1
ATOM 4282 O O . CYS B 1 176 ? -39.52720 63.39578 1.30116 1.000 20.47632 170 CYS B O 1
ATOM 4285 N N . ASN B 1 177 ? -37.36735 62.86409 1.67488 1.000 19.17644 171 ASN B N 1
ATOM 4286 C CA . ASN B 1 177 ? -37.16546 62.21144 0.38738 1.000 24.36780 171 ASN B CA 1
ATOM 4287 C C . ASN B 1 177 ? -36.78634 60.75475 0.65521 1.000 28.53925 171 ASN B C 1
ATOM 4288 O O . ASN B 1 177 ? -35.69567 60.46951 1.16331 1.000 22.70896 171 ASN B O 1
ATOM 4293 N N . ALA B 1 178 ? -37.70445 59.83914 0.36017 1.000 23.26039 172 ALA B N 1
ATOM 4294 C CA . ALA B 1 178 ? -37.41878 58.41284 0.45494 1.000 23.82186 172 ALA B CA 1
ATOM 4295 C C . ALA B 1 178 ? -37.06158 57.81491 -0.90893 1.000 25.60567 172 ALA B C 1
ATOM 4296 O O . ALA B 1 178 ? -37.26754 56.61850 -1.12802 1.000 28.93857 172 ALA B O 1
ATOM 4298 N N . GLY B 1 179 ? -36.59464 58.64977 -1.84312 1.000 26.35354 173 GLY B N 1
ATOM 4299 C CA . GLY B 1 179 ? -36.27107 58.18090 -3.17974 1.000 27.01547 173 GLY B CA 1
ATOM 4300 C C . GLY B 1 179 ? -35.07790 57.24092 -3.20791 1.000 28.94794 173 GLY B C 1
ATOM 4301 O O . GLY B 1 179 ? -34.20558 57.27352 -2.34866 1.000 30.02261 173 GLY B O 1
ATOM 4302 N N . ASP B 1 180 ? -35.07637 56.35572 -4.19800 1.000 25.60497 174 ASP B N 1
ATOM 4303 C CA . ASP B 1 180 ? -33.97994 55.43031 -4.46531 1.000 19.08732 174 ASP B CA 1
ATOM 4304 C C . ASP B 1 180 ? -33.48758 55.68677 -5.88738 1.000 24.06232 174 ASP B C 1
ATOM 4305 O O . ASP B 1 180 ? -34.18401 55.35700 -6.85230 1.000 20.90875 174 ASP B O 1
ATOM 4310 N N . HIS B 1 181 ? -32.27912 56.24931 -6.03157 1.000 22.67042 175 HIS B N 1
ATOM 4311 C CA . HIS B 1 181 ? -31.74097 56.54585 -7.35597 1.000 19.04141 175 HIS B CA 1
ATOM 4312 C C . HIS B 1 181 ? -30.90270 55.41047 -7.94575 1.000 24.03762 175 HIS B C 1
ATOM 4313 O O . HIS B 1 181 ? -30.36595 55.56693 -9.05181 1.000 24.90770 175 HIS B O 1
ATOM 4320 N N . LYS B 1 182 ? -30.85145 54.25639 -7.28006 1.000 20.49921 176 LYS B N 1
ATOM 4321 C CA . LYS B 1 182 ? -30.20730 53.02545 -7.73666 1.000 27.67269 176 LYS B CA 1
ATOM 4322 C C . LYS B 1 182 ? -28.68615 53.11739 -7.76288 1.000 27.99681 176 LYS B C 1
ATOM 4323 O O . LYS B 1 182 ? -28.03844 52.23527 -8.31826 1.000 32.21176 176 LYS B O 1
ATOM 4329 N N . ARG B 1 183 ? -28.08962 54.16514 -7.18402 1.000 30.62585 177 ARG B N 1
ATOM 4330 C CA . ARG B 1 183 ? -26.63029 54.16170 -7.13034 1.000 32.80208 177 ARG B CA 1
ATOM 4331 C C . ARG B 1 183 ? -26.14271 53.87006 -5.71486 1.000 31.36058 177 ARG B C 1
ATOM 4332 O O . ARG B 1 183 ? -26.84436 54.16102 -4.73988 1.000 28.96872 177 ARG B O 1
ATOM 4340 N N . PRO B 1 184 ? -24.93894 53.30206 -5.56761 1.000 32.65975 178 PRO B N 1
ATOM 4341 C CA . PRO B 1 184 ? -24.34644 53.20454 -4.22016 1.000 37.47950 178 PRO B CA 1
ATOM 4342 C C . PRO B 1 184 ? -24.34167 54.54305 -3.48727 1.000 34.18165 178 PRO B C 1
ATOM 4343 O O . PRO B 1 184 ? -24.72154 54.60732 -2.31321 1.000 32.47447 178 PRO B O 1
ATOM 4347 N N . PHE B 1 185 ? -23.96684 55.62708 -4.16799 1.000 38.94249 179 PHE B N 1
ATOM 4348 C CA . PHE B 1 185 ? -24.04991 56.96677 -3.59673 1.000 28.22251 179 PHE B CA 1
ATOM 4349 C C . PHE B 1 185 ? -24.20944 57.95967 -4.73099 1.000 26.34308 179 PHE B C 1
ATOM 4350 O O . PHE B 1 185 ? -23.48561 57.88856 -5.72544 1.000 29.03319 179 PHE B O 1
ATOM 4358 N N . ALA B 1 186 ? -25.12246 58.91280 -4.55800 1.000 23.83606 180 ALA B N 1
ATOM 4359 C CA . ALA B 1 186 ? -25.31739 59.95195 -5.56052 1.000 28.76626 180 ALA B CA 1
ATOM 4360 C C . ALA B 1 186 ? -26.03731 61.13479 -4.91677 1.000 26.86352 180 ALA B C 1
ATOM 4361 O O . ALA B 1 186 ? -26.65695 61.00614 -3.85890 1.000 29.89741 180 ALA B O 1
ATOM 4363 N N . THR B 1 187 ? -25.90636 62.29963 -5.54620 1.000 30.00935 181 THR B N 1
ATOM 4364 C CA . THR B 1 187 ? -26.61602 63.50325 -5.12940 1.000 31.44347 181 THR B CA 1
ATOM 4365 C C . THR B 1 187 ? -27.50596 63.98916 -6.26368 1.000 28.43586 181 THR B C 1
ATOM 4366 O O . THR B 1 187 ? -27.22089 63.75209 -7.44002 1.000 22.01843 181 THR B O 1
ATOM 4370 N N . ASN B 1 188 ? -28.59901 64.65192 -5.90032 1.000 26.45190 182 ASN B N 1
ATOM 4371 C CA . ASN B 1 188 ? -29.50201 65.24534 -6.87338 1.000 29.39692 182 ASN B CA 1
ATOM 4372 C C . ASN B 1 188 ? -29.19521 66.71143 -7.15451 1.000 33.91318 182 ASN B C 1
ATOM 4373 O O . ASN B 1 188 ? -29.85112 67.30737 -8.01104 1.000 40.54053 182 ASN B O 1
ATOM 4378 N N . PHE B 1 189 ? -28.20992 67.29283 -6.46788 1.000 31.32725 183 PHE B N 1
ATOM 4379 C CA . PHE B 1 189 ? -27.79597 68.67822 -6.63191 1.000 29.57370 183 PHE B CA 1
ATOM 4380 C C . PHE B 1 189 ? -26.27926 68.72190 -6.81823 1.000 31.99018 183 PHE B C 1
ATOM 4381 O O . PHE B 1 189 ? -25.58747 67.69651 -6.78277 1.000 27.10832 183 PHE B O 1
ATOM 4389 N N . ASN B 1 190 ? -25.76575 69.92405 -7.03239 1.000 28.32354 184 ASN B N 1
ATOM 4390 C CA . ASN B 1 190 ? -24.34434 70.15210 -6.85831 1.000 32.11413 184 ASN B CA 1
ATOM 4391 C C . ASN B 1 190 ? -23.94064 69.68906 -5.45574 1.000 30.74614 184 ASN B C 1
ATOM 4392 O O . ASN B 1 190 ? -24.59316 70.06945 -4.47567 1.000 24.87978 184 ASN B O 1
ATOM 4397 N N . PRO B 1 191 ? -22.91073 68.84843 -5.31854 1.000 33.05366 185 PRO B N 1
ATOM 4398 C CA . PRO B 1 191 ? -22.57931 68.30256 -3.98408 1.000 28.79593 185 PRO B CA 1
ATOM 4399 C C . PRO B 1 191 ? -22.23625 69.35617 -2.94199 1.000 28.78801 185 PRO B C 1
ATOM 4400 O O . PRO B 1 191 ? -22.17760 69.00548 -1.76054 1.000 31.37524 185 PRO B O 1
ATOM 4404 N N . GLU B 1 192 ? -21.97396 70.61442 -3.33448 1.000 32.83684 186 GLU B N 1
ATOM 4405 C CA . GLU B 1 192 ? -21.80808 71.68984 -2.35609 1.000 29.89928 186 GLU B CA 1
ATOM 4406 C C . GLU B 1 192 ? -23.08320 71.91580 -1.55746 1.000 30.70717 186 GLU B C 1
ATOM 4407 O O . GLU B 1 192 ? -23.03311 72.32169 -0.39114 1.000 33.94836 186 GLU B O 1
ATOM 4413 N N . ILE B 1 193 ? -24.23402 71.65828 -2.16652 1.000 24.82053 187 ILE B N 1
ATOM 4414 C CA . ILE B 1 193 ? -25.47794 71.77799 -1.43218 1.000 30.48900 187 ILE B CA 1
ATOM 4415 C C . ILE B 1 193 ? -25.53374 70.72028 -0.33706 1.000 31.73307 187 ILE B C 1
ATOM 4416 O O . ILE B 1 193 ? -25.83958 71.02386 0.82240 1.000 34.08047 187 ILE B O 1
ATOM 4421 N N . ASN B 1 194 ? -25.16401 69.47952 -0.66813 1.000 31.63157 188 ASN B N 1
ATOM 4422 C CA . ASN B 1 194 ? -25.12704 68.41605 0.33220 1.000 23.58739 188 ASN B CA 1
ATOM 4423 C C . ASN B 1 194 ? -24.18965 68.75777 1.47664 1.000 28.55050 188 ASN B C 1
ATOM 4424 O O . ASN B 1 194 ? -24.51312 68.52550 2.65141 1.000 26.30166 188 ASN B O 1
ATOM 4429 N N . LEU B 1 195 ? -23.02175 69.31290 1.14467 1.000 29.40354 189 LEU B N 1
ATOM 4430 C CA . LEU B 1 195 ? -22.07026 69.74063 2.16106 1.000 25.38396 189 LEU B CA 1
ATOM 4431 C C . LEU B 1 195 ? -22.71170 70.73941 3.11635 1.000 27.07259 189 LEU B C 1
ATOM 4432 O O . LEU B 1 195 ? -22.58714 70.61365 4.33950 1.000 33.37876 189 LEU B O 1
ATOM 4437 N N . ARG B 1 196 ? -23.41077 71.73718 2.56848 1.000 30.75028 190 ARG B N 1
ATOM 4438 C CA . ARG B 1 196 ? -24.03902 72.76679 3.39881 1.000 32.11453 190 ARG B CA 1
ATOM 4439 C C . ARG B 1 196 ? -25.06625 72.16392 4.36277 1.000 31.90383 190 ARG B C 1
ATOM 4440 O O . ARG B 1 196 ? -25.09906 72.51767 5.54577 1.000 32.74299 190 ARG B O 1
ATOM 4448 N N . GLU B 1 197 ? -25.90829 71.25140 3.86697 1.000 29.57779 191 GLU B N 1
ATOM 4449 C CA . GLU B 1 197 ? -26.95966 70.64853 4.68831 1.000 33.99503 191 GLU B CA 1
ATOM 4450 C C . GLU B 1 197 ? -26.39724 69.92982 5.90828 1.000 36.75558 191 GLU B C 1
ATOM 4451 O O . GLU B 1 197 ? -26.99521 69.97900 6.98750 1.000 43.35970 191 GLU B O 1
ATOM 4457 N N . VAL B 1 198 ? -25.28795 69.19859 5.74694 1.000 34.46308 192 VAL B N 1
ATOM 4458 C CA . VAL B 1 198 ? -24.76598 68.39419 6.85220 1.000 29.94984 192 VAL B CA 1
ATOM 4459 C C . VAL B 1 198 ? -23.70484 69.10940 7.67452 1.000 30.38023 192 VAL B C 1
ATOM 4460 O O . VAL B 1 198 ? -23.42742 68.69506 8.80607 1.000 40.53342 192 VAL B O 1
ATOM 4464 N N . SER B 1 199 ? -23.12048 70.18254 7.15987 1.000 31.16788 193 SER B N 1
ATOM 4465 C CA . SER B 1 199 ? -22.04065 70.84991 7.86362 1.000 35.84037 193 SER B CA 1
ATOM 4466 C C . SER B 1 199 ? -22.41307 72.22057 8.40186 1.000 37.79372 193 SER B C 1
ATOM 4467 O O . SER B 1 199 ? -21.70278 72.74313 9.26118 1.000 45.12099 193 SER B O 1
ATOM 4470 N N . SER B 1 200 ? -23.49559 72.81225 7.93079 1.000 39.06028 194 SER B N 1
ATOM 4471 C CA . SER B 1 200 ? -23.89632 74.09726 8.46144 1.000 38.22670 194 SER B CA 1
ATOM 4472 C C . SER B 1 200 ? -24.52694 73.91455 9.83400 1.000 37.23060 194 SER B C 1
ATOM 4473 O O . SER B 1 200 ? -25.12281 72.87869 10.14264 1.000 39.91343 194 SER B O 1
ATOM 4476 N N . LYS B 1 201 ? -24.38620 74.93116 10.66518 1.000 38.86711 195 LYS B N 1
ATOM 4477 C CA . LYS B 1 201 ? -25.06584 74.90429 11.94534 1.000 38.62243 195 LYS B CA 1
ATOM 4478 C C . LYS B 1 201 ? -26.57800 74.86150 11.73323 1.000 31.93739 195 LYS B C 1
ATOM 4479 O O . LYS B 1 201 ? -27.11356 75.42333 10.76972 1.000 27.64773 195 LYS B O 1
ATOM 4485 N N . GLY B 1 202 ? -27.26655 74.15039 12.61321 1.000 29.00801 196 GLY B N 1
ATOM 4486 C CA . GLY B 1 202 ? -28.70759 74.25672 12.63457 1.000 35.83843 196 GLY B CA 1
ATOM 4487 C C . GLY B 1 202 ? -29.13318 75.62299 13.13903 1.000 33.64491 196 GLY B C 1
ATOM 4488 O O . GLY B 1 202 ? -28.38601 76.31642 13.83054 1.000 33.56945 196 GLY B O 1
ATOM 4489 N N . ARG B 1 203 ? -30.34180 76.03289 12.76263 1.000 32.20083 197 ARG B N 1
ATOM 4490 C CA . ARG B 1 203 ? -30.87058 77.31966 13.19686 1.000 32.05195 197 ARG B CA 1
ATOM 4491 C C . ARG B 1 203 ? -32.39091 77.24519 13.17922 1.000 38.90069 197 ARG B C 1
ATOM 4492 O O . ARG B 1 203 ? -32.98854 76.77610 12.20086 1.000 39.98077 197 ARG B O 1
ATOM 4500 N N . TYR B 1 204 ? -33.01021 77.68116 14.27137 1.000 33.35296 198 TYR B N 1
ATOM 4501 C CA . TYR B 1 204 ? -34.45785 77.74009 14.36190 1.000 29.18088 198 TYR B CA 1
ATOM 4502 C C . TYR B 1 204 ? -34.83411 78.96286 15.18322 1.000 38.64367 198 TYR B C 1
ATOM 4503 O O . TYR B 1 204 ? -33.97395 79.65675 15.72967 1.000 43.19901 198 TYR B O 1
ATOM 4512 N N . TYR B 1 205 ? -36.13480 79.22592 15.25974 1.000 34.35758 199 TYR B N 1
ATOM 4513 C CA . TYR B 1 205 ? -36.67994 80.40461 15.91673 1.000 36.19253 199 TYR B CA 1
ATOM 4514 C C . TYR B 1 205 ? -37.54778 79.96540 17.08818 1.000 39.95545 199 TYR B C 1
ATOM 4515 O O . TYR B 1 205 ? -38.39497 79.08059 16.93564 1.000 39.40548 199 TYR B O 1
ATOM 4524 N N . GLU B 1 206 ? -37.33018 80.56624 18.25785 1.000 42.95207 200 GLU B N 1
ATOM 4525 C CA . GLU B 1 206 ? -38.19509 80.28752 19.39914 1.000 44.77671 200 GLU B CA 1
ATOM 4526 C C . GLU B 1 206 ? -38.20832 81.47433 20.35368 1.000 50.77879 200 GLU B C 1
ATOM 4527 O O . GLU B 1 206 ? -37.15367 81.98531 20.74494 1.000 49.14208 200 GLU B O 1
ATOM 4533 N N . ASN B 1 207 ? -39.41467 81.89059 20.73369 1.000 52.85867 201 ASN B N 1
ATOM 4534 C CA . ASN B 1 207 ? -39.62867 82.95178 21.71617 1.000 51.67296 201 ASN B CA 1
ATOM 4535 C C . ASN B 1 207 ? -38.86237 84.22038 21.35348 1.000 49.74909 201 ASN B C 1
ATOM 4536 O O . ASN B 1 207 ? -38.11493 84.77369 22.15738 1.000 52.39675 201 ASN B O 1
ATOM 4541 N N . GLY B 1 208 ? -39.05691 84.68341 20.12130 1.000 47.36378 202 GLY B N 1
ATOM 4542 C CA . GLY B 1 208 ? -38.47448 85.92573 19.65588 1.000 45.84710 202 GLY B CA 1
ATOM 4543 C C . GLY B 1 208 ? -36.99930 85.88198 19.30146 1.000 47.68969 202 GLY B C 1
ATOM 4544 O O . GLY B 1 208 ? -36.46049 86.91464 18.88510 1.000 49.95318 202 GLY B O 1
ATOM 4545 N N . LYS B 1 209 ? -36.33329 84.72400 19.41021 1.000 45.12781 203 LYS B N 1
ATOM 4546 C CA . LYS B 1 209 ? -34.89823 84.62052 19.15691 1.000 42.23283 203 LYS B CA 1
ATOM 4547 C C . LYS B 1 209 ? -34.58284 83.46828 18.21654 1.000 43.16256 203 LYS B C 1
ATOM 4548 O O . LYS B 1 209 ? -35.26927 82.44187 18.19570 1.000 47.50481 203 LYS B O 1
ATOM 4550 N N . TRP B 1 210 ? -33.50795 83.63897 17.46085 1.000 38.09545 204 TRP B N 1
ATOM 4551 C CA . TRP B 1 210 ? -32.98407 82.59034 16.60532 1.000 41.12513 204 TRP B CA 1
ATOM 4552 C C . TRP B 1 210 ? -31.92567 81.81799 17.38299 1.000 41.95444 204 TRP B C 1
ATOM 4553 O O . TRP B 1 210 ? -31.01553 82.41567 17.96475 1.000 40.16866 204 TRP B O 1
ATOM 4564 N N . ILE B 1 211 ? -32.06909 80.49682 17.41728 1.000 40.65992 205 ILE B N 1
ATOM 4565 C CA . ILE B 1 211 ? -31.19154 79.61511 18.17599 1.000 40.06120 205 ILE B CA 1
ATOM 4566 C C . ILE B 1 211 ? -30.41532 78.75051 17.19897 1.000 35.19527 205 ILE B C 1
ATOM 4567 O O . ILE B 1 211 ? -31.00836 78.10221 16.33145 1.000 40.46719 205 ILE B O 1
ATOM 4572 N N . GLU B 1 212 ? -29.10406 78.71434 17.36424 1.000 32.69606 206 GLU B N 1
ATOM 4573 C CA . GLU B 1 212 ? -28.22475 77.90035 16.54739 1.000 43.42519 206 GLU B CA 1
ATOM 4574 C C . GLU B 1 212 ? -27.93469 76.59121 17.27344 1.000 42.87667 206 GLU B C 1
ATOM 4575 O O . GLU B 1 212 ? -27.99645 76.51417 18.50123 1.000 44.26962 206 GLU B O 1
ATOM 4581 N N . THR B 1 213 ? -27.68172 75.54430 16.49825 1.000 40.92640 207 THR B N 1
ATOM 4582 C CA . THR B 1 213 ? -27.30545 74.24345 17.03106 1.000 36.51429 207 THR B CA 1
ATOM 4583 C C . THR B 1 213 ? -26.07613 73.74701 16.28635 1.000 34.46174 207 THR B C 1
ATOM 4584 O O . THR B 1 213 ? -25.71674 74.25566 15.21754 1.000 30.68761 207 THR B O 1
ATOM 4588 N N . LYS B 1 214 ? -25.44815 72.71844 16.85104 1.000 36.80609 208 LYS B N 1
ATOM 4589 C CA . LYS B 1 214 ? -24.40913 72.01856 16.12566 1.000 39.41848 208 LYS B CA 1
ATOM 4590 C C . LYS B 1 214 ? -25.03957 71.31225 14.93132 1.000 41.21410 208 LYS B C 1
ATOM 4591 O O . LYS B 1 214 ? -26.22911 70.98268 14.96044 1.000 42.66092 208 LYS B O 1
ATOM 4595 N N . PRO B 1 215 ? -24.27068 71.08978 13.86516 1.000 41.72262 209 PRO B N 1
ATOM 4596 C CA . PRO B 1 215 ? -24.82526 70.43477 12.67154 1.000 39.43074 209 PRO B CA 1
ATOM 4597 C C . PRO B 1 215 ? -25.48812 69.10408 13.00818 1.000 32.62537 209 PRO B C 1
ATOM 4598 O O . PRO B 1 215 ? -24.87684 68.22860 13.62980 1.000 31.62806 209 PRO B O 1
ATOM 4602 N N . LEU B 1 216 ? -26.75692 68.97225 12.60193 1.000 30.13977 210 LEU B N 1
ATOM 4603 C CA . LEU B 1 216 ? -27.56083 67.74855 12.75921 1.000 36.44249 210 LEU B CA 1
ATOM 4604 C C . LEU B 1 216 ? -27.72020 67.32883 14.21481 1.000 31.64386 210 LEU B C 1
ATOM 4605 O O . LEU B 1 216 ? -27.94850 66.15554 14.50856 1.000 35.64838 210 LEU B O 1
ATOM 4610 N N . GLU B 1 217 ? -27.62942 68.28697 15.13613 1.000 33.51420 211 GLU B N 1
ATOM 4611 C CA . GLU B 1 217 ? -27.68595 67.96678 16.55883 1.000 33.35329 211 GLU B CA 1
ATOM 4612 C C . GLU B 1 217 ? -29.08318 67.51580 16.98471 1.000 36.97653 211 GLU B C 1
ATOM 4613 O O . GLU B 1 217 ? -29.23254 66.56025 17.75228 1.000 40.19828 211 GLU B O 1
ATOM 4619 N N . ILE B 1 218 ? -30.11532 68.22208 16.54584 1.000 34.87044 212 ILE B N 1
ATOM 4620 C CA . ILE B 1 218 ? -31.47851 67.94529 16.98481 1.000 32.50206 212 ILE B CA 1
ATOM 4621 C C . ILE B 1 218 ? -32.08507 66.93301 16.02022 1.000 33.99784 212 ILE B C 1
ATOM 4622 O O . ILE B 1 218 ? -32.22014 67.20378 14.82151 1.000 36.64119 212 ILE B O 1
ATOM 4627 N N . LYS B 1 219 ? -32.40361 65.74966 16.52974 1.000 36.15818 213 LYS B N 1
ATOM 4628 C CA . LYS B 1 219 ? -32.91928 64.65154 15.72367 1.000 39.49747 213 LYS B CA 1
ATOM 4629 C C . LYS B 1 219 ? -34.22237 64.14890 16.32918 1.000 37.53756 213 LYS B C 1
ATOM 4630 O O . LYS B 1 219 ? -34.37211 64.11565 17.55053 1.000 35.65727 213 LYS B O 1
ATOM 4636 N N . GLN B 1 220 ? -35.16896 63.78130 15.47163 1.000 37.73120 214 GLN B N 1
ATOM 4637 C CA . GLN B 1 220 ? -36.38171 63.10265 15.90616 1.000 42.03422 214 GLN B CA 1
ATOM 4638 C C . GLN B 1 220 ? -36.75582 62.05620 14.86362 1.000 39.03246 214 GLN B C 1
ATOM 4639 O O . GLN B 1 220 ? -36.34379 62.12888 13.70212 1.000 36.67564 214 GLN B O 1
ATOM 4645 N N . VAL B 1 221 ? -37.53523 61.06869 15.28597 1.000 39.14165 215 VAL B N 1
ATOM 4646 C CA . VAL B 1 221 ? -38.12850 60.12460 14.35374 1.000 33.95674 215 VAL B CA 1
ATOM 4647 C C . VAL B 1 221 ? -39.56537 60.56337 14.11950 1.000 35.10602 215 VAL B C 1
ATOM 4648 O O . VAL B 1 221 ? -40.35884 60.66740 15.06342 1.000 36.15026 215 VAL B O 1
ATOM 4652 N N . TRP B 1 222 ? -39.89703 60.85752 12.87120 1.000 32.44976 216 TRP B N 1
ATOM 4653 C CA . TRP B 1 222 ? -41.24104 61.28518 12.49505 1.000 31.62301 216 TRP B CA 1
ATOM 4654 C C . TRP B 1 222 ? -41.82129 60.29165 11.50193 1.000 32.23672 216 TRP B C 1
ATOM 4655 O O . TRP B 1 222 ? -41.10944 59.79517 10.61473 1.000 32.76976 216 TRP B O 1
ATOM 4666 N N . ALA B 1 223 ? -43.10604 59.98199 11.66614 1.000 30.70344 217 ALA B N 1
ATOM 4667 C CA . ALA B 1 223 ? -43.79928 59.07463 10.75809 1.000 33.66237 217 ALA B CA 1
ATOM 4668 C C . ALA B 1 223 ? -44.42291 59.89612 9.63199 1.000 33.96126 217 ALA B C 1
ATOM 4669 O O . ALA B 1 223 ? -45.39132 60.62537 9.85147 1.000 37.41134 217 ALA B O 1
ATOM 4671 N N . TYR B 1 224 ? -43.87081 59.77237 8.42938 1.000 30.31621 218 TYR B N 1
ATOM 4672 C CA . TYR B 1 224 ? -44.39124 60.46233 7.25777 1.000 27.18656 218 TYR B CA 1
ATOM 4673 C C . TYR B 1 224 ? -45.45335 59.59969 6.58994 1.000 31.37634 218 TYR B C 1
ATOM 4674 O O . TYR B 1 224 ? -45.15403 58.45675 6.21989 1.000 27.37029 218 TYR B O 1
ATOM 4683 N N . PRO B 1 225 ? -46.69748 60.07125 6.45377 1.000 32.02170 219 PRO B N 1
ATOM 4684 C CA . PRO B 1 225 ? -47.71624 59.27340 5.74928 1.000 34.67196 219 PRO B CA 1
ATOM 4685 C C . PRO B 1 225 ? -47.24268 58.81015 4.37571 1.000 36.23047 219 PRO B C 1
ATOM 4686 O O . PRO B 1 225 ? -46.60572 59.55603 3.62227 1.000 25.39252 219 PRO B O 1
ATOM 4690 N N . GLN B 1 226 ? -47.53476 57.54091 4.07989 1.000 35.84249 220 GLN B N 1
ATOM 4691 C CA . GLN B 1 226 ? -47.22931 56.79991 2.85618 1.000 32.50526 220 GLN B CA 1
ATOM 4692 C C . GLN B 1 226 ? -45.76603 56.38802 2.75967 1.000 37.31484 220 GLN B C 1
ATOM 4693 O O . GLN B 1 226 ? -45.41866 55.65851 1.83178 1.000 38.88079 220 GLN B O 1
ATOM 4699 N N . ILE B 1 227 ? -44.92377 56.75420 3.72410 1.000 32.20696 221 ILE B N 1
ATOM 4700 C CA . ILE B 1 227 ? -43.51829 56.36527 3.73569 1.000 30.33147 221 ILE B CA 1
ATOM 4701 C C . ILE B 1 227 ? -43.18429 55.52523 4.97269 1.000 32.67028 221 ILE B C 1
ATOM 4702 O O . ILE B 1 227 ? -42.70467 54.38979 4.85854 1.000 41.66798 221 ILE B O 1
ATOM 4707 N N . GLY B 1 228 ? -43.47616 56.04846 6.15492 1.000 29.06603 222 GLY B N 1
ATOM 4708 C CA . GLY B 1 228 ? -43.19005 55.39879 7.42783 1.000 27.79325 222 GLY B CA 1
ATOM 4709 C C . GLY B 1 228 ? -42.28491 56.26781 8.28305 1.000 37.90742 222 GLY B C 1
ATOM 4710 O O . GLY B 1 228 ? -42.05143 57.44595 7.98880 1.000 31.20206 222 GLY B O 1
ATOM 4711 N N . GLU B 1 229 ? -41.73370 55.65566 9.33320 1.000 39.69600 223 GLU B N 1
ATOM 4712 C CA . GLU B 1 229 ? -40.86530 56.36802 10.26624 1.000 42.27414 223 GLU B CA 1
ATOM 4713 C C . GLU B 1 229 ? -39.51601 56.66240 9.62739 1.000 35.44869 223 GLU B C 1
ATOM 4714 O O . GLU B 1 229 ? -38.91137 55.79085 9.00453 1.000 37.33460 223 GLU B O 1
ATOM 4720 N N . MET B 1 230 ? -39.04128 57.89172 9.77913 1.000 29.67499 224 MET B N 1
ATOM 4721 C CA . MET B 1 230 ? -37.79233 58.30694 9.15757 1.000 32.24266 224 MET B CA 1
ATOM 4722 C C . MET B 1 230 ? -37.02969 59.21890 10.11178 1.000 32.35327 224 MET B C 1
ATOM 4723 O O . MET B 1 230 ? -37.62261 60.10288 10.73726 1.000 32.80417 224 MET B O 1
ATOM 4728 N N . ASP B 1 231 ? -35.71480 59.01515 10.19990 1.000 36.37159 225 ASP B N 1
ATOM 4729 C CA . ASP B 1 231 ? -34.85167 59.90384 10.97775 1.000 38.55844 225 ASP B CA 1
ATOM 4730 C C . ASP B 1 231 ? -34.87466 61.30572 10.37432 1.000 35.31248 225 ASP B C 1
ATOM 4731 O O . ASP B 1 231 ? -34.51519 61.48721 9.20938 1.000 22.43869 225 ASP B O 1
ATOM 4736 N N . SER B 1 232 ? -35.26817 62.29538 11.16921 1.000 29.60203 226 SER B N 1
ATOM 4737 C CA . SER B 1 232 ? -35.45409 63.66685 10.69875 1.000 30.54057 226 SER B CA 1
ATOM 4738 C C . SER B 1 232 ? -34.60570 64.59165 11.56044 1.000 29.41932 226 SER B C 1
ATOM 4739 O O . SER B 1 232 ? -34.64404 64.48538 12.79161 1.000 30.24266 226 SER B O 1
ATOM 4742 N N . TYR B 1 233 ? -33.82720 65.47278 10.91945 1.000 28.85549 227 TYR B N 1
ATOM 4743 C CA . TYR B 1 233 ? -32.83702 66.31328 11.59777 1.000 32.04313 227 TYR B CA 1
ATOM 4744 C C . TYR B 1 233 ? -33.11824 67.79779 11.37731 1.000 26.48039 227 TYR B C 1
ATOM 4745 O O . TYR B 1 233 ? -33.45568 68.20981 10.26424 1.000 22.70619 227 TYR B O 1
ATOM 4754 N N . LEU B 1 234 ? -32.94296 68.60136 12.43066 1.000 26.35415 228 LEU B N 1
ATOM 4755 C CA . LEU B 1 234 ? -33.20338 70.03753 12.34287 1.000 26.50552 228 LEU B CA 1
ATOM 4756 C C . LEU B 1 234 ? -32.10901 70.75335 11.54373 1.000 25.48591 228 LEU 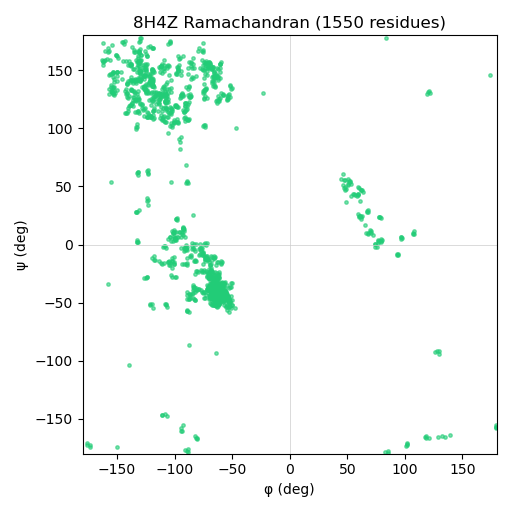B C 1
ATOM 4757 O O . LEU B 1 234 ? -30.92603 70.58380 11.83055 1.000 28.44565 228 LEU B O 1
ATOM 4762 N N . LEU B 1 235 ? -32.51063 71.53742 10.52960 1.000 26.34006 229 LEU B N 1
ATOM 4763 C CA . LEU B 1 235 ? -31.62068 72.38058 9.72373 1.000 28.43936 229 LEU B CA 1
ATOM 4764 C C . LEU B 1 235 ? -32.20995 73.78632 9.59948 1.000 33.01863 229 LEU B C 1
ATOM 4765 O O . LEU B 1 235 ? -33.41163 73.98361 9.77642 1.000 28.80364 229 LEU B O 1
ATOM 4770 N N . TYR B 1 236 ? -31.37483 74.77231 9.25433 1.000 33.45467 230 TYR B N 1
ATOM 4771 C CA . TYR B 1 236 ? -31.94199 76.05624 8.85967 1.000 34.87830 230 TYR B CA 1
ATOM 4772 C C . TYR B 1 236 ? -32.56386 75.93176 7.47247 1.000 38.73035 230 TYR B C 1
ATOM 4773 O O . TYR B 1 236 ? -32.17759 75.07194 6.67976 1.000 38.44063 230 TYR B O 1
ATOM 4782 N N . HIS B 1 237 ? -33.57764 76.76221 7.20283 1.000 35.16596 231 HIS B N 1
ATOM 4783 C CA . HIS B 1 237 ? -34.19451 76.81386 5.88248 1.000 33.28183 231 HIS B CA 1
ATOM 4784 C C . HIS B 1 237 ? -34.74174 78.21639 5.60322 1.000 39.01164 231 HIS B C 1
ATOM 4785 O O . HIS B 1 237 ? -35.18777 78.91585 6.51601 1.000 37.97390 231 HIS B O 1
ATOM 4792 N N . GLU B 1 238 ? -34.71972 78.59363 4.31446 1.000 37.04498 232 GLU B N 1
ATOM 4793 C CA . GLU B 1 238 ? -35.02089 79.95620 3.85905 1.000 29.39807 232 GLU B CA 1
ATOM 4794 C C . GLU B 1 238 ? -36.34575 80.48708 4.38694 1.000 28.22450 232 GLU B C 1
ATOM 4795 O O . GLU B 1 238 ? -36.40582 81.59600 4.91932 1.000 35.88648 232 GLU B O 1
ATOM 4801 N N . GLU B 1 239 ? -37.43721 79.73828 4.19122 1.000 22.07678 233 GLU B N 1
ATOM 4802 C CA . GLU B 1 239 ? -38.74758 80.32111 4.45955 1.000 25.32980 233 GLU B CA 1
ATOM 4803 C C . GLU B 1 239 ? -38.99294 80.52261 5.94522 1.000 33.66542 233 GLU B C 1
ATOM 4804 O O . GLU B 1 239 ? -39.91933 81.26631 6.30828 1.000 37.51375 233 GLU B O 1
ATOM 4810 N N . LEU B 1 240 ? -38.15314 79.93550 6.80565 1.000 29.87908 234 LEU B N 1
ATOM 4811 C CA . LEU B 1 240 ? -38.25194 80.25565 8.21612 1.000 32.01816 234 LEU B CA 1
ATOM 4812 C C . LEU B 1 240 ? -38.11859 81.75214 8.41426 1.000 33.22638 234 LEU B C 1
ATOM 4813 O O . LEU B 1 240 ? -38.82391 82.33378 9.24401 1.000 27.41030 234 LEU B O 1
ATOM 4818 N N . GLU B 1 241 ? -37.24280 82.39241 7.62235 1.000 31.79432 235 GLU B N 1
ATOM 4819 C CA . GLU B 1 241 ? -37.01375 83.82929 7.74461 1.000 33.11341 235 GLU B CA 1
ATOM 4820 C C . GLU B 1 241 ? -38.26965 84.62905 7.41611 1.000 34.02200 235 GLU B C 1
ATOM 4821 O O . GLU B 1 241 ? -38.68946 85.48018 8.20249 1.000 34.38190 235 GLU B O 1
ATOM 4827 N N . SER B 1 242 ? -38.86655 84.39590 6.23679 1.000 31.41998 236 SER B N 1
ATOM 4828 C CA . SER B 1 242 ? -40.03161 85.19178 5.85897 1.000 36.02873 236 SER B CA 1
ATOM 4829 C C . SER B 1 242 ? -41.23491 84.83386 6.71829 1.000 36.33762 236 SER B C 1
ATOM 4830 O O . SER B 1 242 ? -41.99312 85.72274 7.12816 1.000 34.27550 236 SER B O 1
ATOM 4833 N N . LEU B 1 243 ? -41.39751 83.54275 7.03970 1.000 32.38126 237 LEU B N 1
ATOM 4834 C CA . LEU B 1 243 ? -42.55285 83.11693 7.82775 1.000 31.76298 237 LEU B CA 1
ATOM 4835 C C . LEU B 1 243 ? -42.50953 83.70021 9.23693 1.000 34.05996 237 LEU B C 1
ATOM 4836 O O . LEU B 1 243 ? -43.53499 84.15147 9.76390 1.000 35.39754 237 LEU B O 1
ATOM 4841 N N . VAL B 1 244 ? -41.32724 83.72082 9.86080 1.000 35.50650 238 VAL B N 1
ATOM 4842 C CA . VAL B 1 244 ? -41.22395 84.32539 11.18834 1.000 35.37399 238 VAL B CA 1
ATOM 4843 C C . VAL B 1 244 ? -41.55899 85.81034 11.12810 1.000 36.77100 238 VAL B C 1
ATOM 4844 O O . VAL B 1 244 ? -42.16245 86.35692 12.05434 1.000 40.18971 238 VAL B O 1
ATOM 4848 N N . LYS B 1 245 ? -41.19936 86.47761 10.03052 1.000 39.82208 239 LYS B N 1
ATOM 4849 C CA . LYS B 1 245 ? -41.52434 87.88979 9.87175 1.000 37.86873 239 LYS B CA 1
ATOM 4850 C C . LYS B 1 245 ? -43.02325 88.12308 9.67025 1.000 39.48498 239 LYS B C 1
ATOM 4851 O O . LYS B 1 245 ? -43.55315 89.13542 10.13398 1.000 39.49994 239 LYS B O 1
ATOM 4855 N N . ASN B 1 246 ? -43.72466 87.19676 9.00778 1.000 36.45122 240 ASN B N 1
ATOM 4856 C CA . ASN B 1 246 ? -45.08144 87.43919 8.53348 1.000 35.66593 240 ASN B CA 1
ATOM 4857 C C . ASN B 1 246 ? -46.18801 86.74690 9.32086 1.000 41.38587 240 ASN B C 1
ATOM 4858 O O . ASN B 1 246 ? -47.35513 87.09144 9.12337 1.000 36.85643 240 ASN B O 1
ATOM 4863 N N . ILE B 1 247 ? -45.88405 85.76094 10.16108 1.000 45.44814 241 ILE B N 1
ATOM 4864 C CA . ILE B 1 247 ? -46.91688 85.04170 10.90207 1.000 41.75476 241 ILE B CA 1
ATOM 4865 C C . ILE B 1 247 ? -46.91055 85.58126 12.32837 1.000 48.22886 241 ILE B C 1
ATOM 4866 O O . ILE B 1 247 ? -46.08318 85.18345 13.15686 1.000 54.58747 241 ILE B O 1
ATOM 4871 N N . LYS B 1 248 ? -47.86180 86.46501 12.62915 1.000 45.30926 242 LYS B N 1
ATOM 4872 C CA . LYS B 1 248 ? -47.91361 87.08399 13.94489 1.000 48.10977 242 LYS B CA 1
ATOM 4873 C C . LYS B 1 248 ? -48.24317 86.03790 15.00577 1.000 49.82030 242 LYS B C 1
ATOM 4874 O O . LYS B 1 248 ? -49.12513 85.19923 14.81797 1.000 56.11379 242 LYS B O 1
ATOM 4876 N N . GLY B 1 249 ? -47.52747 86.08735 16.12960 1.000 53.04962 243 GLY B N 1
ATOM 4877 C CA . GLY B 1 249 ? -47.80199 85.20726 17.24737 1.000 51.69273 243 GLY B CA 1
ATOM 4878 C C . GLY B 1 249 ? -46.98844 83.92696 17.30982 1.000 48.74169 243 GLY B C 1
ATOM 4879 O O . GLY B 1 249 ? -47.07622 83.21853 18.32118 1.000 50.32197 243 GLY B O 1
ATOM 4880 N N . LEU B 1 250 ? -46.21343 83.60065 16.26790 1.000 42.47720 244 LEU B N 1
ATOM 4881 C CA . LEU B 1 250 ? -45.39866 82.38487 16.26174 1.000 41.92400 244 LEU B CA 1
ATOM 4882 C C . LEU B 1 250 ? -44.42014 82.35589 17.43133 1.000 44.26654 244 LEU B C 1
ATOM 4883 O O . LEU B 1 250 ? -43.65373 83.30319 17.64147 1.000 47.65739 244 LEU B O 1
ATOM 4888 N N . ARG B 1 251 ? -44.42928 81.24746 18.17218 1.000 43.19292 245 ARG B N 1
ATOM 4889 C CA . ARG B 1 251 ? -43.51737 81.03330 19.28977 1.000 41.89862 245 ARG B CA 1
ATOM 4890 C C . ARG B 1 251 ? -42.36133 80.09107 18.97390 1.000 45.63675 245 ARG B C 1
ATOM 4891 O O . ARG B 1 251 ? -41.32529 80.16311 19.64714 1.000 45.81332 245 ARG B O 1
ATOM 4899 N N . ARG B 1 252 ? -42.52302 79.17522 18.01442 1.000 40.61874 246 ARG B N 1
ATOM 4900 C CA . ARG B 1 252 ? -41.43631 78.27807 17.63282 1.000 38.05851 246 ARG B CA 1
ATOM 4901 C C . ARG B 1 252 ? -41.58373 77.86646 16.17630 1.000 39.66699 246 ARG B C 1
ATOM 4902 O O . ARG B 1 252 ? -42.63857 77.37029 15.77433 1.000 45.91377 246 ARG B O 1
ATOM 4910 N N . ALA B 1 253 ? -40.50030 77.99784 15.41219 1.000 36.08158 247 ALA B N 1
ATOM 4911 C CA . ALA B 1 253 ? -40.47898 77.63411 13.99838 1.000 37.02542 247 ALA B CA 1
ATOM 4912 C C . ALA B 1 253 ? -39.21494 76.83782 13.70701 1.000 32.63011 247 ALA B C 1
ATOM 4913 O O . ALA B 1 253 ? -38.10564 77.31042 13.97914 1.000 30.62539 247 ALA B O 1
ATOM 4915 N N . ARG B 1 254 ? -39.38759 75.63625 13.15455 1.000 30.75056 248 ARG B N 1
ATOM 4916 C CA . ARG B 1 254 ? -38.29369 74.71108 12.91487 1.000 27.15598 248 ARG B CA 1
ATOM 4917 C C . ARG B 1 254 ? -38.45865 74.05391 11.55371 1.000 28.93983 248 ARG B C 1
ATOM 4918 O O . ARG B 1 254 ? -39.56773 73.92560 11.03151 1.000 26.83691 248 ARG B O 1
ATOM 4926 N N . PHE B 1 255 ? -37.33708 73.63016 10.98591 1.000 30.65165 249 PHE B N 1
ATOM 4927 C CA . PHE B 1 255 ? -37.32059 72.87106 9.74853 1.000 24.06754 249 PHE B CA 1
ATOM 4928 C C . PHE B 1 255 ? -36.51848 71.59131 9.95648 1.000 26.45789 249 PHE B C 1
ATOM 4929 O O . PHE B 1 255 ? -35.41779 71.63510 10.51410 1.000 26.28370 249 PHE B O 1
ATOM 4937 N N . PHE B 1 256 ? -37.06679 70.45879 9.48924 1.000 31.43555 250 PHE B N 1
ATOM 4938 C CA . PHE B 1 256 ? -36.43091 69.14509 9.56178 1.000 28.73968 250 PHE B CA 1
ATOM 4939 C C . PHE B 1 256 ? -36.37139 68.49614 8.18683 1.000 30.09083 250 PHE B C 1
ATOM 4940 O O . PHE B 1 256 ? -37.32838 68.57922 7.39983 1.000 24.51909 250 PHE B O 1
ATOM 4948 N N . MET B 1 257 ? -35.28960 67.76339 7.95224 1.000 25.05747 251 MET B N 1
ATOM 4949 C CA . MET B 1 257 ? -35.09487 66.98367 6.74018 1.000 25.09801 251 MET B CA 1
ATOM 4950 C C . MET B 1 257 ? -34.67633 65.57525 7.13794 1.000 24.40368 251 MET B C 1
ATOM 4951 O O . MET B 1 257 ? -33.91175 65.40228 8.08943 1.000 26.92525 251 MET B O 1
ATOM 4956 N N . THR B 1 258 ? -35.16269 64.56449 6.41309 1.000 25.80353 252 THR B N 1
ATOM 4957 C CA . THR B 1 258 ? -34.73014 63.20080 6.69852 1.000 32.15793 252 THR B CA 1
ATOM 4958 C C . THR B 1 258 ? -33.38220 62.90994 6.04163 1.000 30.10443 252 THR B C 1
ATOM 4959 O O . THR B 1 258 ? -33.06861 63.43073 4.96533 1.000 27.00367 252 THR B O 1
ATOM 4963 N N . PHE B 1 259 ? -32.56899 62.11253 6.73013 1.000 27.10352 253 PHE B N 1
ATOM 4964 C CA . PHE B 1 259 ? -31.27783 61.64416 6.23212 1.000 25.93005 253 PHE B CA 1
ATOM 4965 C C . PHE B 1 259 ? -31.13524 60.19330 6.66428 1.000 24.93500 253 PHE B C 1
ATOM 4966 O O . PHE B 1 259 ? -31.24563 59.89756 7.85774 1.000 26.33641 253 PHE B O 1
ATOM 4974 N N . SER B 1 260 ? -30.87238 59.29416 5.72105 1.000 25.88270 254 SER B N 1
ATOM 4975 C CA . SER B 1 260 ? -30.59752 57.91759 6.10589 1.000 28.51141 254 SER B CA 1
ATOM 4976 C C . SER B 1 260 ? -29.20429 57.81036 6.72591 1.000 36.22545 254 SER B C 1
ATOM 4977 O O . SER B 1 260 ? -28.30142 58.62327 6.46476 1.000 32.89119 254 SER B O 1
ATOM 4980 N N . GLN B 1 261 ? -29.03258 56.77318 7.54358 1.000 32.25843 255 GLN B N 1
ATOM 4981 C CA . GLN B 1 261 ? -27.72105 56.50499 8.12352 1.000 34.36378 255 GLN B CA 1
ATOM 4982 C C . GLN B 1 261 ? -26.68747 56.22737 7.03770 1.000 30.47356 255 GLN B C 1
ATOM 4983 O O . GLN B 1 261 ? -25.54470 56.69316 7.12024 1.000 35.03979 255 GLN B O 1
ATOM 4989 N N . ASN B 1 262 ? -27.08397 55.49435 5.99553 1.000 33.24776 256 ASN B N 1
ATOM 4990 C CA . ASN B 1 262 ? -26.17236 55.21128 4.89584 1.000 36.60135 256 ASN B CA 1
ATOM 4991 C C . ASN B 1 262 ? -25.65206 56.49389 4.26520 1.000 34.70686 256 ASN B C 1
ATOM 4992 O O . ASN B 1 262 ? -24.44866 56.62504 3.99074 1.000 29.30920 256 ASN B O 1
ATOM 4997 N N . TYR B 1 263 ? -26.55096 57.44578 4.01469 1.000 30.50030 257 TYR B N 1
ATOM 4998 C CA . TYR B 1 263 ? -26.14054 58.72142 3.44597 1.000 28.46230 257 TYR B CA 1
ATOM 4999 C C . TYR B 1 263 ? -25.18011 59.45476 4.37575 1.000 27.11294 257 TYR B C 1
ATOM 5000 O O . TYR B 1 263 ? -24.09674 59.87778 3.95760 1.000 29.23363 257 TYR B O 1
ATOM 5009 N N . LEU B 1 264 ? -25.55726 59.60591 5.64530 1.000 25.33427 258 LEU B N 1
ATOM 5010 C CA . LEU B 1 264 ? -24.70759 60.33652 6.58100 1.000 25.95818 258 LEU B CA 1
ATOM 5011 C C . LEU B 1 264 ? -23.35211 59.66777 6.73536 1.000 24.74294 258 LEU B C 1
ATOM 5012 O O . LEU B 1 264 ? -22.33235 60.34796 6.87199 1.000 21.43773 258 LEU B O 1
ATOM 5017 N N . THR B 1 265 ? -23.32348 58.33537 6.71954 1.000 28.25394 259 THR B N 1
ATOM 5018 C CA . THR B 1 265 ? -22.05792 57.62448 6.83362 1.000 28.54565 259 THR B CA 1
ATOM 5019 C C . THR B 1 265 ? -21.15225 57.95899 5.65895 1.000 23.48180 259 THR B C 1
ATOM 5020 O O . THR B 1 265 ? -19.96100 58.23964 5.83383 1.000 22.23410 259 THR B O 1
ATOM 5024 N N . HIS B 1 266 ? -21.70893 57.95841 4.45222 1.000 26.17270 260 HIS B N 1
ATOM 5025 C CA . HIS B 1 266 ? -20.92727 58.36247 3.29226 1.000 27.11093 260 HIS B CA 1
ATOM 5026 C C . HIS B 1 266 ? -20.40460 59.79154 3.44669 1.000 30.64390 260 HIS B C 1
ATOM 5027 O O . HIS B 1 266 ? -19.22338 60.06129 3.18063 1.000 28.86932 260 HIS B O 1
ATOM 5034 N N . MET B 1 267 ? -21.28071 60.72451 3.85723 1.000 25.76907 261 MET B N 1
ATOM 5035 C CA . MET B 1 267 ? -20.86950 62.12376 3.98823 1.000 27.01271 261 MET B CA 1
ATOM 5036 C C . MET B 1 267 ? -19.80567 62.28972 5.06637 1.000 26.08071 261 MET B C 1
ATOM 5037 O O . MET B 1 267 ? -18.85765 63.06431 4.89686 1.000 33.60875 261 MET B O 1
ATOM 5042 N N . LYS B 1 268 ? -19.94624 61.57677 6.18282 1.000 26.52141 262 LYS B N 1
ATOM 5043 C CA . LYS B 1 268 ? -18.90720 61.60471 7.20675 1.000 27.92199 262 LYS B CA 1
ATOM 5044 C C . LYS B 1 268 ? -17.57465 61.07765 6.66211 1.000 29.37971 262 LYS B C 1
ATOM 5045 O O . LYS B 1 268 ? -16.52675 61.71145 6.83357 1.000 28.17292 262 LYS B O 1
ATOM 5051 N N . CYS B 1 269 ? -17.59645 59.93120 5.96976 1.000 29.47153 263 CYS B N 1
ATOM 5052 C CA . CYS B 1 269 ? -16.33686 59.37017 5.48196 1.000 31.49359 263 CYS B CA 1
ATOM 5053 C C . CYS B 1 269 ? -15.68450 60.28746 4.46493 1.000 28.33030 263 CYS B C 1
ATOM 5054 O O . CYS B 1 269 ? -14.46652 60.48597 4.49952 1.000 28.73946 263 CYS B O 1
ATOM 5057 N N . LEU B 1 270 ? -16.48733 60.86676 3.56349 1.000 25.57151 264 LEU B N 1
ATOM 5058 C CA . LEU B 1 270 ? -15.95511 61.81009 2.58712 1.000 31.12325 264 LEU B CA 1
ATOM 5059 C C . LEU B 1 270 ? -15.32663 63.00887 3.27299 1.000 32.29023 264 LEU B C 1
ATOM 5060 O O . LEU B 1 270 ? -14.25393 63.47072 2.87397 1.000 33.97147 264 LEU B O 1
ATOM 5065 N N . GLU B 1 271 ? -15.98345 63.52706 4.31116 1.000 30.00423 265 GLU B N 1
ATOM 5066 C CA . GLU B 1 271 ? -15.41562 64.65137 5.03871 1.000 27.21403 265 GLU B CA 1
ATOM 5067 C C . GLU B 1 271 ? -14.09319 64.26121 5.67587 1.000 25.73393 265 GLU B C 1
ATOM 5068 O O . GLU B 1 271 ? -13.11655 65.00863 5.59449 1.000 26.29916 265 GLU B O 1
ATOM 5074 N N . ASN B 1 272 ? -14.03092 63.06179 6.26067 1.000 26.31385 266 ASN B N 1
ATOM 5075 C CA . ASN B 1 272 ? -12.83244 62.62819 6.95934 1.000 34.46011 266 ASN B CA 1
ATOM 5076 C C . ASN B 1 272 ? -11.61137 62.58923 6.04797 1.000 32.09281 266 ASN B C 1
ATOM 5077 O O . ASN B 1 272 ? -10.50251 62.87149 6.49926 1.000 29.62858 266 ASN B O 1
ATOM 5082 N N . VAL B 1 273 ? -11.77728 62.21718 4.77030 1.000 33.49119 267 VAL B N 1
ATOM 5083 C CA . VAL B 1 273 ? -10.61168 62.11102 3.88715 1.000 34.99212 267 VAL B CA 1
ATOM 5084 C C . VAL B 1 273 ? -10.31322 63.39959 3.13048 1.000 40.15413 267 VAL B C 1
ATOM 5085 O O . VAL B 1 273 ? -9.33827 63.43846 2.36696 1.000 36.03931 267 VAL B O 1
ATOM 5089 N N . GLY B 1 274 ? -11.13591 64.43623 3.28916 1.000 42.24406 268 GLY B N 1
ATOM 5090 C CA . GLY B 1 274 ? -10.94583 65.71041 2.62295 1.000 37.14459 268 GLY B CA 1
ATOM 5091 C C . GLY B 1 274 ? -11.74100 65.90286 1.34661 1.000 36.43314 268 GLY B C 1
ATOM 5092 O O . GLY B 1 274 ? -11.58732 66.93680 0.69298 1.000 40.15754 268 GLY B O 1
ATOM 5093 N N . MET B 1 275 ? -12.61159 64.96762 0.99120 1.000 34.92584 269 MET B N 1
ATOM 5094 C CA . MET B 1 275 ? -13.32689 65.07515 -0.27314 1.000 30.97586 269 MET B CA 1
ATOM 5095 C C . MET B 1 275 ? -14.46285 66.08836 -0.24727 1.000 33.23738 269 MET B C 1
ATOM 5096 O O . MET B 1 275 ? -15.03682 66.37262 -1.30450 1.000 24.37942 269 MET B O 1
ATOM 5101 N N . LEU B 1 276 ? -14.80638 66.66151 0.90366 1.000 30.45333 270 LEU B N 1
ATOM 5102 C CA . LEU B 1 276 ? -15.77324 67.74821 0.88764 1.000 32.54489 270 LEU B CA 1
ATOM 5103 C C . LEU B 1 276 ? -15.09929 69.10438 0.95253 1.000 33.89606 270 LEU B C 1
ATOM 5104 O O . LEU B 1 276 ? -15.78954 70.11936 1.10403 1.000 34.67900 270 LEU B O 1
ATOM 5109 N N . GLY B 1 277 ? -13.77822 69.14915 0.78980 1.000 34.61525 271 GLY B N 1
ATOM 5110 C CA . GLY B 1 277 ? -13.06741 70.42038 0.86049 1.000 30.14582 271 GLY B CA 1
ATOM 5111 C C . GLY B 1 277 ? -13.45047 71.37470 -0.26421 1.000 35.42825 271 GLY B C 1
ATOM 5112 O O . GLY B 1 277 ? -13.68988 70.97313 -1.40534 1.000 37.71868 271 GLY B O 1
ATOM 5113 N N . ILE B 1 278 ? -13.50725 72.66198 0.07312 1.000 37.04831 272 ILE B N 1
ATOM 5114 C CA . ILE B 1 278 ? -13.82632 73.70820 -0.88582 1.000 41.60408 272 ILE B CA 1
ATOM 5115 C C . ILE B 1 278 ? -12.63276 74.60689 -1.21750 1.000 41.60961 272 ILE B C 1
ATOM 5116 O O . ILE B 1 278 ? -12.77991 75.52417 -2.03317 1.000 41.57734 272 ILE B O 1
ATOM 5121 N N . LYS B 1 279 ? -11.47140 74.40024 -0.60617 1.000 42.60591 273 LYS B N 1
ATOM 5122 C CA . LYS B 1 279 ? -10.29885 75.18985 -0.95776 1.000 43.52657 273 LYS B CA 1
ATOM 5123 C C . LYS B 1 279 ? -9.44129 74.41263 -1.95044 1.000 46.66241 273 LYS B C 1
ATOM 5124 O O . LYS B 1 279 ? -9.39111 73.17555 -1.92893 1.000 41.26208 273 LYS B O 1
ATOM 5126 N N . GLU B 1 280 ? -8.75527 75.15059 -2.81609 1.000 48.69119 274 GLU B N 1
ATOM 5127 C CA . GLU B 1 280 ? -7.88310 74.51806 -3.79710 1.000 49.30569 274 GLU B CA 1
ATOM 5128 C C . GLU B 1 280 ? -6.71966 73.80851 -3.12593 1.000 45.11795 274 GLU B C 1
ATOM 5129 O O . GLU B 1 280 ? -6.07277 74.35488 -2.22908 1.000 48.77135 274 GLU B O 1
ATOM 5135 N N . ILE B 1 281 ? -6.43811 72.59178 -3.59066 1.000 39.43464 275 ILE B N 1
ATOM 5136 C CA . ILE B 1 281 ? -5.25497 71.85038 -3.17876 1.000 40.39177 275 ILE B CA 1
ATOM 5137 C C . ILE B 1 281 ? -4.49984 71.43383 -4.43597 1.000 39.63269 275 ILE B C 1
ATOM 5138 O O . ILE B 1 281 ? -5.09417 71.19027 -5.49177 1.000 45.30411 275 ILE B O 1
ATOM 5143 N N . GLU B 1 282 ? -3.17710 71.40867 -4.32968 1.000 34.60683 276 GLU B N 1
ATOM 5144 C CA . GLU B 1 282 ? -2.29806 71.11333 -5.45069 1.000 39.36555 276 GLU B CA 1
ATOM 5145 C C . GLU B 1 282 ? -2.09877 69.61201 -5.59203 1.000 42.55643 276 GLU B C 1
ATOM 5146 O O . GLU B 1 282 ? -1.70268 68.93382 -4.63501 1.000 45.84710 276 GLU B O 1
ATOM 5148 N N . HIS B 1 283 ? -2.35474 69.10559 -6.79392 1.000 41.82550 277 HIS B N 1
ATOM 5149 C CA . HIS B 1 283 ? -2.15777 67.69881 -7.12616 1.000 43.90333 277 HIS B CA 1
ATOM 5150 C C . HIS B 1 283 ? -1.39736 67.63883 -8.43635 1.000 42.44280 277 HIS B C 1
ATOM 5151 O O . HIS B 1 283 ? -1.91211 68.07377 -9.47123 1.000 46.38331 277 HIS B O 1
ATOM 5158 N N . GLN B 1 284 ? -0.17784 67.11975 -8.38196 1.000 48.55848 278 GLN B N 1
ATOM 5159 C CA . GLN B 1 284 ? 0.65461 66.92535 -9.56428 1.000 55.35065 278 GLN B CA 1
ATOM 5160 C C . GLN B 1 284 ? 0.69738 68.18066 -10.43307 1.000 51.92523 278 GLN B C 1
ATOM 5161 O O . GLN B 1 284 ? 0.45772 68.14029 -11.64016 1.000 51.77513 278 GLN B O 1
ATOM 5167 N N . GLY B 1 285 ? 0.96602 69.31514 -9.78939 1.000 46.36639 279 GLY B N 1
ATOM 5168 C CA . GLY B 1 285 ? 1.14150 70.57729 -10.47435 1.000 47.09548 279 GLY B CA 1
ATOM 5169 C C . GLY B 1 285 ? -0.12396 71.29037 -10.89012 1.000 50.14547 279 GLY B C 1
ATOM 5170 O O . GLY B 1 285 ? -0.02783 72.34701 -11.52976 1.000 53.72144 279 GLY B O 1
ATOM 5171 N N . VAL B 1 286 ? -1.29962 70.76111 -10.54689 1.000 47.55687 280 VAL B N 1
ATOM 5172 C CA . VAL B 1 286 ? -2.58665 71.35522 -10.89529 1.000 45.10349 280 VAL B CA 1
ATOM 5173 C C . VAL B 1 286 ? -3.35980 71.65017 -9.61571 1.000 42.86983 280 VAL B C 1
ATOM 5174 O O . VAL B 1 286 ? -3.28282 70.89049 -8.64498 1.000 49.71312 280 VAL B O 1
ATOM 5178 N N . LYS B 1 287 ? -4.09153 72.75599 -9.60474 1.000 37.90620 281 LYS B N 1
ATOM 5179 C CA . LYS B 1 287 ? -4.95685 73.08030 -8.48266 1.000 41.87498 281 LYS B CA 1
ATOM 5180 C C . LYS B 1 287 ? -6.31439 72.41071 -8.69500 1.000 43.74527 281 LYS B C 1
ATOM 5181 O O . LYS B 1 287 ? -6.89277 72.49398 -9.78268 1.000 40.97542 281 LYS B O 1
ATOM 5184 N N . ILE B 1 288 ? -6.78889 71.69569 -7.68017 1.000 38.20524 282 ILE B N 1
ATOM 5185 C CA . ILE B 1 288 ? -8.05335 70.97034 -7.74412 1.000 37.81784 282 ILE B CA 1
ATOM 5186 C C . ILE B 1 288 ? -8.81951 71.22799 -6.45903 1.000 34.95592 282 ILE B C 1
ATOM 5187 O O . ILE B 1 288 ? -8.25974 71.09455 -5.36370 1.000 37.20247 282 ILE B O 1
ATOM 5192 N N . VAL B 1 289 ? -10.09354 71.58085 -6.59883 1.000 29.88959 283 VAL B N 1
ATOM 5193 C CA . VAL B 1 289 ? -11.00495 71.73057 -5.46721 1.000 35.84864 283 VAL B CA 1
ATOM 5194 C C . VAL B 1 289 ? -11.65781 70.37207 -5.21453 1.000 38.16539 283 VAL B C 1
ATOM 5195 O O . VAL B 1 289 ? -12.36050 69.86334 -6.10420 1.000 34.56526 283 VAL B O 1
ATOM 5199 N N . PRO B 1 290 ? -11.43560 69.74865 -4.05260 1.000 37.60135 284 PRO B N 1
ATOM 5200 C CA . PRO B 1 290 ? -11.91439 68.36083 -3.85406 1.000 39.20341 284 PRO B CA 1
ATOM 5201 C C . PRO B 1 290 ? -13.39959 68.14840 -4.13361 1.000 34.32178 284 PRO B C 1
ATOM 5202 O O . PRO B 1 290 ? -13.75207 67.21624 -4.86616 1.000 29.33956 284 PRO B O 1
ATOM 5206 N N . ILE B 1 291 ? -14.27651 69.00132 -3.59708 1.000 35.63651 285 ILE B N 1
ATOM 5207 C CA . ILE B 1 291 ? -15.71127 68.79669 -3.79406 1.000 35.52166 285 ILE B CA 1
ATOM 5208 C C . ILE B 1 291 ? -16.10350 68.98059 -5.25890 1.000 41.44417 285 ILE B C 1
ATOM 5209 O O . ILE B 1 291 ? -17.10889 68.42018 -5.71537 1.000 39.65813 285 ILE B O 1
ATOM 5214 N N . GLN B 1 292 ? -15.32937 69.75474 -6.02087 1.000 39.04311 286 GLN B N 1
ATOM 5215 C CA . GLN B 1 292 ? -15.58038 69.84957 -7.45118 1.000 34.54787 286 GLN B CA 1
ATOM 5216 C C . GLN B 1 292 ? -15.19900 68.55683 -8.14711 1.000 35.45375 286 GLN B C 1
ATOM 5217 O O . GLN B 1 292 ? -15.87090 68.12429 -9.08919 1.000 38.56711 286 GLN B O 1
ATOM 5223 N N . PHE B 1 293 ? -14.09890 67.94348 -7.72306 1.000 35.86221 287 PHE B N 1
ATOM 5224 C CA . PHE B 1 293 ? -13.75003 66.63843 -8.26282 1.000 35.31608 287 PHE B CA 1
ATOM 5225 C C . PHE B 1 293 ? -14.76501 65.57961 -7.84834 1.000 29.79066 287 PHE B C 1
ATOM 5226 O O . PHE B 1 293 ? -14.95583 64.59407 -8.56467 1.000 29.37993 287 PHE B O 1
ATOM 5234 N N . LEU B 1 294 ? -15.40177 65.75212 -6.69334 1.000 33.60900 288 LEU B N 1
ATOM 5235 C CA . LEU B 1 294 ? -16.48219 64.84713 -6.31287 1.000 39.60591 288 LEU B CA 1
ATOM 5236 C C . LEU B 1 294 ? -17.64140 64.94909 -7.28995 1.000 36.76327 288 LEU B C 1
ATOM 5237 O O . LEU B 1 294 ? -18.20557 63.93040 -7.70713 1.000 32.65373 288 LEU B O 1
ATOM 5242 N N . LYS B 1 295 ? -17.98827 66.17770 -7.68997 1.000 32.87588 289 LYS B N 1
ATOM 5243 C CA . LYS B 1 295 ? -19.03644 66.35580 -8.68448 1.000 32.02809 289 LYS B CA 1
ATOM 5244 C C . LYS B 1 295 ? -18.67488 65.64471 -9.98529 1.000 36.31491 289 LYS B C 1
ATOM 5245 O O . LYS B 1 295 ? -19.52718 64.99470 -10.60154 1.000 31.44788 289 LYS B O 1
ATOM 5251 N N . THR B 1 296 ? -17.39685 65.70364 -10.38411 1.000 35.10901 290 THR B N 1
ATOM 5252 C CA . THR B 1 296 ? -16.95995 64.99848 -11.58494 1.000 29.77761 290 THR B CA 1
ATOM 5253 C C . THR B 1 296 ? -17.13315 63.49346 -11.44706 1.000 29.98782 290 THR B C 1
ATOM 5254 O O . THR B 1 296 ? -17.57644 62.83008 -12.38934 1.000 35.83616 290 THR B O 1
ATOM 5258 N N . LEU B 1 297 ? -16.77392 62.93613 -10.28396 1.000 28.94914 291 LEU B N 1
ATOM 5259 C CA . LEU B 1 297 ? -16.85454 61.48964 -10.07635 1.000 34.09694 291 LEU B CA 1
ATOM 5260 C C . LEU B 1 297 ? -18.29450 60.99877 -10.06951 1.000 30.10928 291 LEU B C 1
ATOM 5261 O O . LEU B 1 297 ? -18.59553 59.93858 -10.62779 1.000 31.30620 291 LEU B O 1
ATOM 5266 N N . LEU B 1 298 ? -19.17689 61.73035 -9.39265 1.000 29.91882 292 LEU B N 1
ATOM 5267 C CA . LEU B 1 298 ? -20.54325 61.29643 -9.20432 1.000 30.56170 292 LEU B CA 1
ATOM 5268 C C . LEU B 1 298 ? -21.31813 61.40748 -10.50699 1.000 31.20603 292 LEU B C 1
ATOM 5269 O O . LEU B 1 298 ? -20.95636 62.18568 -11.38879 1.000 28.51818 292 LEU B O 1
ATOM 5274 N N . PRO B 1 299 ? -22.39112 60.63712 -10.65649 1.000 31.31684 293 PRO B N 1
ATOM 5275 C CA . PRO B 1 299 ? -23.21120 60.77384 -11.86624 1.000 29.07174 293 PRO B CA 1
ATOM 5276 C C . PRO B 1 299 ? -23.84235 62.16316 -11.95243 1.000 24.29344 293 PRO B C 1
ATOM 5277 O O . PRO B 1 299 ? -24.05408 62.83933 -10.94201 1.000 28.14761 293 PRO B O 1
ATOM 5281 N N . ASP B 1 300 ? -24.09590 62.60217 -13.18130 1.000 27.46012 294 ASP B N 1
ATOM 5282 C CA . ASP B 1 300 ? -24.89060 63.80744 -13.41318 1.000 30.55242 294 ASP B CA 1
ATOM 5283 C C . ASP B 1 300 ? -26.29252 63.59608 -12.84647 1.000 29.01513 294 ASP B C 1
ATOM 5284 O O . ASP B 1 300 ? -26.96500 62.64116 -13.23987 1.000 27.60687 294 ASP B O 1
ATOM 5289 N N . PRO B 1 301 ? -26.78209 64.47366 -11.96012 1.000 28.62760 295 PRO B N 1
ATOM 5290 C CA . PRO B 1 301 ? -28.12871 64.26494 -11.39486 1.000 28.12618 295 PRO B CA 1
ATOM 5291 C C . PRO B 1 301 ? -29.19869 64.02951 -12.44666 1.000 25.77808 295 PRO B C 1
ATOM 5292 O O . PRO B 1 301 ? -30.09123 63.20498 -12.23871 1.000 28.60666 295 PRO B O 1
ATOM 5296 N N . ALA B 1 302 ? -29.10155 64.70294 -13.59632 1.000 26.82355 296 ALA B N 1
ATOM 5297 C CA . ALA B 1 302 ? -30.10757 64.55408 -14.64443 1.000 27.48731 296 ALA B CA 1
ATOM 5298 C C . ALA B 1 302 ? -30.24904 63.10396 -15.08804 1.000 29.16671 296 ALA B C 1
ATOM 5299 O O . ALA B 1 302 ? -31.35219 62.66966 -15.45184 1.000 28.41182 296 ALA B O 1
ATOM 5301 N N . THR B 1 303 ? -29.15751 62.33938 -15.07548 1.000 25.66972 297 THR B N 1
ATOM 5302 C CA . THR B 1 303 ? -29.27988 60.94863 -15.50506 1.000 27.38092 297 THR B CA 1
ATOM 5303 C C . THR B 1 303 ? -29.99456 60.06920 -14.47973 1.000 29.96807 297 THR B C 1
ATOM 5304 O O . THR B 1 303 ? -30.39642 58.95404 -14.82652 1.000 25.28235 297 THR B O 1
ATOM 5308 N N . LEU B 1 304 ? -30.19006 60.54731 -13.24671 1.000 22.96949 298 LEU B N 1
ATOM 5309 C CA . LEU B 1 304 ? -30.84776 59.73251 -12.23592 1.000 26.49582 298 LEU B CA 1
ATOM 5310 C C . LEU B 1 304 ? -32.36522 59.73577 -12.37453 1.000 28.36027 298 LEU B C 1
ATOM 5311 O O . LEU B 1 304 ? -33.00835 58.78453 -11.92375 1.000 27.55674 298 LEU B O 1
ATOM 5316 N N . ALA B 1 305 ? -32.94350 60.76149 -13.01171 1.000 25.05871 299 ALA B N 1
ATOM 5317 C CA . ALA B 1 305 ? -34.39770 60.92358 -12.98902 1.000 25.30851 299 ALA B CA 1
ATOM 5318 C C . ALA B 1 305 ? -35.11391 59.67328 -13.47784 1.000 24.89045 299 ALA B C 1
ATOM 5319 O O . ALA B 1 305 ? -36.09517 59.23741 -12.86709 1.000 30.71243 299 ALA B O 1
ATOM 5321 N N . LYS B 1 306 ? -34.61210 59.06266 -14.55338 1.000 25.70071 300 LYS B N 1
ATOM 5322 C CA . LYS B 1 306 ? -35.25250 57.89028 -15.13292 1.000 31.05843 300 LYS B CA 1
ATOM 5323 C C . LYS B 1 306 ? -35.12202 56.64900 -14.25352 1.000 25.18221 300 LYS B C 1
ATOM 5324 O O . LYS B 1 306 ? -35.79271 55.64691 -14.51858 1.000 24.24760 300 LYS B O 1
ATOM 5330 N N . ASP B 1 307 ? -34.23250 56.64439 -13.26247 1.000 21.70519 301 ASP B N 1
ATOM 5331 C CA . ASP B 1 307 ? -34.10026 55.43336 -12.45882 1.000 26.85272 301 ASP B CA 1
ATOM 5332 C C . ASP B 1 307 ? -34.75591 55.54909 -11.09190 1.000 28.07644 301 ASP B C 1
ATOM 5333 O O . ASP B 1 307 ? -35.02367 54.51963 -10.46451 1.000 28.51823 301 ASP B O 1
ATOM 5338 N N . THR B 1 308 ? -35.06814 56.76368 -10.64683 1.000 24.99578 302 THR B N 1
ATOM 5339 C CA . THR B 1 308 ? -35.45961 56.97098 -9.25970 1.000 23.33128 302 THR B CA 1
ATOM 5340 C C . THR B 1 308 ? -36.87785 56.46627 -9.01337 1.000 21.58533 302 THR B C 1
ATOM 5341 O O . THR B 1 308 ? -37.79563 56.78495 -9.77522 1.000 18.76920 302 THR B O 1
ATOM 5345 N N . THR B 1 309 ? -37.04259 55.68379 -7.94104 1.000 23.30551 303 THR B N 1
ATOM 5346 C CA . THR B 1 309 ? -38.32141 55.19931 -7.43220 1.000 29.86219 303 THR B CA 1
ATOM 5347 C C . THR B 1 309 ? -38.53456 55.71197 -6.01015 1.000 21.85871 303 THR B C 1
ATOM 5348 O O . THR B 1 309 ? -37.61424 56.19151 -5.35563 1.000 22.08345 303 THR B O 1
ATOM 5352 N N . GLY B 1 310 ? -39.74672 55.53687 -5.49836 1.000 26.33692 304 GLY B N 1
ATOM 5353 C CA . GLY B 1 310 ? -40.03394 55.93636 -4.13138 1.000 22.88458 304 GLY B CA 1
ATOM 5354 C C . GLY B 1 310 ? -40.78391 57.25133 -4.06394 1.000 25.07058 304 GLY B C 1
ATOM 5355 O O . GLY B 1 310 ? -41.21049 57.82826 -5.07016 1.000 24.59009 304 GLY B O 1
ATOM 5356 N N . LYS B 1 311 ? -40.90892 57.75533 -2.84244 1.000 24.95915 305 LYS B N 1
ATOM 5357 C CA . LYS B 1 311 ? -41.81549 58.85878 -2.60414 1.000 23.67681 305 LYS B CA 1
ATOM 5358 C C . LYS B 1 311 ? -41.13642 59.98646 -1.84514 1.000 27.45066 305 LYS B C 1
ATOM 5359 O O . LYS B 1 311 ? -40.14502 59.78710 -1.14026 1.000 20.95821 305 LYS B O 1
ATOM 5365 N N . THR B 1 312 ? -41.69721 61.18613 -2.00594 1.000 24.75972 306 THR B N 1
ATOM 5366 C CA . THR B 1 312 ? -41.38955 62.32368 -1.15612 1.000 22.41974 306 THR B CA 1
ATOM 5367 C C . THR B 1 312 ? -42.62184 62.67979 -0.33380 1.000 27.66729 306 THR B C 1
ATOM 5368 O O . THR B 1 312 ? -43.75827 62.44737 -0.75742 1.000 22.61415 306 THR B O 1
ATOM 5372 N N . ASN B 1 313 ? -42.38966 63.24878 0.84548 1.000 32.28328 307 ASN B N 1
ATOM 5373 C CA . ASN B 1 313 ? -43.46872 63.77427 1.68464 1.000 27.41549 307 ASN B CA 1
ATOM 5374 C C . ASN B 1 313 ? -42.96110 65.06148 2.30678 1.000 28.77730 307 ASN B C 1
ATOM 5375 O O . ASN B 1 313 ? -42.05353 65.03563 3.14082 1.000 28.21311 307 ASN B O 1
ATOM 5380 N N . ILE B 1 314 ? -43.55566 66.17969 1.91519 1.000 30.87115 308 ILE B N 1
ATOM 5381 C CA . ILE B 1 314 ? -43.17298 67.47820 2.43578 1.000 26.29981 308 ILE B CA 1
ATOM 5382 C C . ILE B 1 314 ? -44.42228 68.15919 2.95839 1.000 28.73602 308 ILE B C 1
ATOM 5383 O O . ILE B 1 314 ? -45.46589 68.15729 2.29228 1.000 22.24690 308 ILE B O 1
ATOM 5388 N N . GLY B 1 315 ? -44.31178 68.76320 4.13540 1.000 26.41254 309 GLY B N 1
ATOM 5389 C CA . GLY B 1 315 ? -45.47911 69.39856 4.70714 1.000 26.52969 309 GLY B CA 1
ATOM 5390 C C . GLY B 1 315 ? -45.15594 70.17630 5.96340 1.000 29.38507 309 GLY B C 1
ATOM 5391 O O . GLY B 1 315 ? -43.99000 70.37567 6.32470 1.000 32.96072 309 GLY B O 1
ATOM 5392 N N . CYS B 1 316 ? -46.22112 70.63625 6.60862 1.000 26.42487 310 CYS B N 1
ATOM 5393 C CA . CYS B 1 316 ? -46.12500 71.52952 7.74863 1.000 28.19948 310 CYS B CA 1
ATOM 5394 C C . CYS B 1 316 ? -47.01348 71.01173 8.85686 1.000 33.65477 310 CYS B C 1
ATOM 5395 O O . CYS B 1 316 ? -48.20530 70.76173 8.63929 1.000 38.57837 310 CYS B O 1
ATOM 5398 N N . TYR B 1 317 ? -46.43054 70.84366 10.03142 1.000 33.41608 311 TYR B N 1
ATOM 5399 C CA . TYR B 1 317 ? -47.15761 70.45515 11.23036 1.000 31.64117 311 TYR B CA 1
ATOM 5400 C C . TYR B 1 317 ? -47.20937 71.66660 12.15572 1.000 32.53451 311 TYR B C 1
ATOM 5401 O O . TYR B 1 317 ? -46.16519 72.22576 12.51504 1.000 30.32892 311 TYR B O 1
ATOM 5410 N N . MET B 1 318 ? -48.41836 72.08100 12.52142 1.000 30.12076 312 MET B N 1
ATOM 5411 C CA . MET B 1 318 ? -48.62244 73.30576 13.27188 1.000 35.08003 312 MET B CA 1
ATOM 5412 C C . MET B 1 318 ? -49.51894 73.03088 14.46844 1.000 39.12566 312 MET B C 1
ATOM 5413 O O . MET B 1 318 ? -50.41218 72.18328 14.40741 1.000 44.84278 312 MET B O 1
ATOM 5418 N N . THR B 1 319 ? -49.27956 73.76075 15.55533 1.000 38.00665 313 THR B N 1
ATOM 5419 C CA . THR B 1 319 ? -50.19744 73.78854 16.68786 1.000 44.90845 313 THR B CA 1
ATOM 5420 C C . THR B 1 319 ? -50.55375 75.23917 16.98991 1.000 45.85449 313 THR B C 1
ATOM 5421 O O . THR B 1 319 ? -49.77571 76.16092 16.71688 1.000 45.52994 313 THR B O 1
ATOM 5425 N N . GLY B 1 320 ? -51.74836 75.43863 17.52704 1.000 38.70692 314 GLY B N 1
ATOM 5426 C CA . GLY B 1 320 ? -52.20054 76.78010 17.82875 1.000 39.81255 314 GLY B CA 1
ATOM 5427 C C . GLY B 1 320 ? -53.59324 76.74767 18.41074 1.000 47.08558 314 GLY B C 1
ATOM 5428 O O . GLY B 1 320 ? -54.02945 75.73115 18.95840 1.000 50.75698 314 GLY B O 1
ATOM 5429 N N . ILE B 1 321 ? -54.28493 77.87822 18.31300 1.000 43.14175 315 ILE B N 1
ATOM 5430 C CA . ILE B 1 321 ? -55.60761 78.02629 18.91198 1.000 48.57476 315 ILE B CA 1
ATOM 5431 C C . ILE B 1 321 ? -56.58928 78.58665 17.88855 1.000 56.83797 315 ILE B C 1
ATOM 5432 O O . ILE B 1 321 ? -56.23963 79.45914 17.08406 1.000 61.99248 315 ILE B O 1
ATOM 5437 N N . LYS B 1 322 ? -57.82053 78.07151 17.92317 1.000 55.27070 316 LYS B N 1
ATOM 5438 C CA . LYS B 1 322 ? -58.93828 78.58017 17.13410 1.000 54.06338 316 LYS B CA 1
ATOM 5439 C C . LYS B 1 322 ? -60.14579 78.62235 18.05680 1.000 59.12480 316 LYS B C 1
ATOM 5440 O O . LYS B 1 322 ? -60.54999 77.58240 18.58925 1.000 56.44908 316 LYS B O 1
ATOM 5446 N N . ASN B 1 323 ? -60.70340 79.82103 18.25915 1.000 59.65869 317 ASN B N 1
ATOM 5447 C CA . ASN B 1 323 ? -61.85039 80.02638 19.15435 1.000 62.11824 317 ASN B CA 1
ATOM 5448 C C . ASN B 1 323 ? -61.54469 79.52543 20.56302 1.000 63.18183 317 ASN B C 1
ATOM 5449 O O . ASN B 1 323 ? -62.36849 78.87358 21.21186 1.000 64.27914 317 ASN B O 1
ATOM 5454 N N . ASN B 1 324 ? -60.33743 79.83519 21.02934 1.000 58.33506 318 ASN B N 1
ATOM 5455 C CA . ASN B 1 324 ? -59.87844 79.52913 22.37557 1.000 61.96639 318 ASN B CA 1
ATOM 5456 C C . ASN B 1 324 ? -59.82271 78.02904 22.63490 1.000 61.01238 318 ASN B C 1
ATOM 5457 O O . ASN B 1 324 ? -59.89944 77.59013 23.78548 1.000 69.13963 318 ASN B O 1
ATOM 5462 N N . GLN B 1 325 ? -59.69461 77.23511 21.57179 1.000 58.56406 319 GLN B N 1
ATOM 5463 C CA . GLN B 1 325 ? -59.50899 75.79539 21.67075 1.000 58.74066 319 GLN B CA 1
ATOM 5464 C C . GLN B 1 325 ? -58.19252 75.37922 21.02524 1.000 58.91104 319 GLN B C 1
ATOM 5465 O O . GLN B 1 325 ? -57.82712 75.87432 19.95139 1.000 55.14663 319 GLN B O 1
ATOM 5471 N N . ASP B 1 326 ? -57.50616 74.44735 21.67844 1.000 48.87662 320 ASP B N 1
ATOM 5472 C CA . ASP B 1 326 ? -56.25576 73.91307 21.16353 1.000 51.87523 320 ASP B CA 1
ATOM 5473 C C . ASP B 1 326 ? -56.51966 73.10917 19.89677 1.000 49.33280 320 ASP B C 1
ATOM 5474 O O . ASP B 1 326 ? -57.54853 72.44003 19.76857 1.000 50.63151 320 ASP B O 1
ATOM 5479 N N . LYS B 1 327 ? -55.58986 73.18401 18.95242 1.000 47.89855 321 LYS B N 1
ATOM 5480 C CA . LYS B 1 327 ? -55.74313 72.50069 17.67723 1.000 44.15436 321 LYS B CA 1
ATOM 5481 C C . LYS B 1 327 ? -54.36537 72.19433 17.10870 1.000 47.27223 321 LYS B C 1
ATOM 5482 O O . LYS B 1 327 ? -53.44246 72.99538 17.25912 1.000 50.49045 321 LYS B O 1
ATOM 5488 N N . THR B 1 328 ? -54.22955 71.03278 16.46803 1.000 50.25820 322 THR B N 1
ATOM 5489 C CA . THR B 1 328 ? -53.05899 70.70577 15.66454 1.000 48.00702 322 THR B CA 1
ATOM 5490 C C . THR B 1 328 ? -53.48400 70.44329 14.22506 1.000 45.34567 322 THR B C 1
ATOM 5491 O O . THR B 1 328 ? -54.60704 69.99645 13.96086 1.000 37.50498 322 THR B O 1
ATOM 5495 N N . LEU B 1 329 ? -52.58178 70.74733 13.28996 1.000 36.86156 323 LEU B N 1
ATOM 5496 C CA . LEU B 1 329 ? -52.88374 70.61788 11.87441 1.000 32.11717 323 LEU B CA 1
ATOM 5497 C C . LEU B 1 329 ? -51.65494 70.13778 11.12889 1.000 36.22549 323 LEU B C 1
ATOM 5498 O O . LEU B 1 329 ? -50.55869 70.68171 11.30804 1.000 40.29304 323 LEU B O 1
ATOM 5503 N N . TYR B 1 330 ? -51.84518 69.12977 10.28912 1.000 31.13658 324 TYR B N 1
ATOM 5504 C CA . TYR B 1 330 ? -50.77286 68.57269 9.47919 1.000 34.57201 324 TYR B CA 1
ATOM 5505 C C . TYR B 1 330 ? -51.19862 68.63309 8.01606 1.000 34.55188 324 TYR B C 1
ATOM 5506 O O . TYR B 1 330 ? -52.09757 67.89675 7.59783 1.000 29.41993 324 TYR B O 1
ATOM 5515 N N . ILE B 1 331 ? -50.55228 69.50490 7.24553 1.000 26.27957 325 ILE B N 1
ATOM 5516 C CA . ILE B 1 331 ? -50.78588 69.64364 5.81284 1.000 27.41104 325 ILE B CA 1
ATOM 5517 C C . ILE B 1 331 ? -49.53478 69.18801 5.08485 1.000 27.57183 325 ILE B C 1
ATOM 5518 O O . ILE B 1 331 ? -48.44524 69.70832 5.34473 1.000 31.47629 325 ILE B O 1
ATOM 5523 N N . TYR B 1 332 ? -49.68518 68.23396 4.16569 1.000 28.02932 326 TYR B N 1
ATOM 5524 C CA . TYR B 1 332 ? -48.52082 67.69451 3.47893 1.000 31.59648 326 TYR B CA 1
ATOM 5525 C C . TYR B 1 332 ? -48.90885 67.23228 2.08739 1.000 27.43474 326 TYR B C 1
ATOM 5526 O O . TYR B 1 332 ? -50.08795 67.04535 1.77326 1.000 25.64138 326 TYR B O 1
ATOM 5535 N N . ASN B 1 333 ? -47.88113 67.06272 1.25658 1.000 24.93598 327 ASN B N 1
ATOM 5536 C CA . ASN B 1 333 ? -47.99127 66.51535 -0.08110 1.000 22.08615 327 ASN B CA 1
ATOM 5537 C C . ASN B 1 333 ? -47.11941 65.27016 -0.19626 1.000 28.78131 327 ASN B C 1
ATOM 5538 O O . ASN B 1 333 ? -46.01579 65.21524 0.35863 1.000 27.10989 327 ASN B O 1
ATOM 5543 N N . VAL B 1 334 ? -47.61721 64.26969 -0.90999 1.000 24.23801 328 VAL B N 1
ATOM 5544 C CA . VAL B 1 334 ? -46.83585 63.08731 -1.24165 1.000 26.93481 328 VAL B CA 1
ATOM 5545 C C . VAL B 1 334 ? -46.68196 63.03052 -2.75352 1.000 23.63556 328 VAL B C 1
ATOM 5546 O O . VAL B 1 334 ? -47.67013 63.14657 -3.48830 1.000 23.24582 328 VAL B O 1
ATOM 5550 N N . CYS B 1 335 ? -45.44720 62.87378 -3.21173 1.000 28.25480 329 CYS B N 1
ATOM 5551 C CA . CYS B 1 335 ? -45.13210 62.71893 -4.62418 1.000 26.82236 329 CYS B CA 1
ATOM 5552 C C . CYS B 1 335 ? -44.37430 61.42101 -4.84553 1.000 29.93930 329 CYS B C 1
ATOM 5553 O O . CYS B 1 335 ? -43.59389 60.98982 -3.98733 1.000 37.03714 329 CYS B O 1
ATOM 5556 N N . ASP B 1 336 ? -44.60935 60.80842 -6.00426 1.000 26.27096 330 ASP B N 1
ATOM 5557 C CA . ASP B 1 336 ? -43.97174 59.55956 -6.40589 1.000 23.46116 330 ASP B CA 1
ATOM 5558 C C . ASP B 1 336 ? -42.99454 59.85121 -7.53814 1.000 27.08690 330 ASP B C 1
ATOM 5559 O O . ASP B 1 336 ? -43.40720 60.29933 -8.61909 1.000 22.84122 330 ASP B O 1
ATOM 5564 N N . HIS B 1 337 ? -41.70370 59.59024 -7.27492 1.000 24.06249 331 HIS B N 1
ATOM 5565 C CA . HIS B 1 337 ? -40.63454 59.87807 -8.23044 1.000 25.54012 331 HIS B CA 1
ATOM 5566 C C . HIS B 1 337 ? -40.91469 59.27767 -9.60851 1.000 25.93187 331 HIS B C 1
ATOM 5567 O O . HIS B 1 337 ? -40.74963 59.94714 -10.63388 1.000 26.49675 331 HIS B O 1
ATOM 5574 N N . LYS B 1 338 ? -41.27836 57.99114 -9.65391 1.000 24.64220 332 LYS B N 1
ATOM 5575 C CA . LYS B 1 338 ? -41.48820 57.32319 -10.94016 1.000 28.05234 332 LYS B CA 1
ATOM 5576 C C . LYS B 1 338 ? -42.70079 57.89167 -11.66906 1.000 25.21381 332 LYS B C 1
ATOM 5577 O O . LYS B 1 338 ? -42.68949 58.00705 -12.90318 1.000 24.29090 332 LYS B O 1
ATOM 5583 N N . LYS B 1 339 ? -43.77319 58.19961 -10.92508 1.000 23.62600 333 LYS B N 1
ATOM 5584 C CA . LYS B 1 339 ? -44.95410 58.79893 -11.54132 1.000 26.25605 333 LYS B CA 1
ATOM 5585 C C . LYS B 1 339 ? -44.62066 60.16153 -12.12038 1.000 24.33660 333 LYS B C 1
ATOM 5586 O O . LYS B 1 339 ? -45.08060 60.50336 -13.21133 1.000 23.97949 333 LYS B O 1
ATOM 5592 N N . CYS B 1 340 ? -43.80910 60.94897 -11.40265 1.000 24.24657 334 CYS B N 1
ATOM 5593 C CA . CYS B 1 340 ? -43.33416 62.21336 -11.95443 1.000 24.18734 334 CYS B CA 1
ATOM 5594 C C . CYS B 1 340 ? -42.51524 61.97744 -13.20881 1.000 25.79327 334 CYS B C 1
ATOM 5595 O O . CYS B 1 340 ? -42.65554 62.70392 -14.19471 1.000 24.26571 334 CYS B O 1
ATOM 5598 N N . TYR B 1 341 ? -41.65930 60.95424 -13.19661 1.000 21.86758 335 TYR B N 1
ATOM 5599 C CA . TYR B 1 341 ? -40.82928 60.72691 -14.36690 1.000 21.73873 335 TYR B CA 1
ATOM 5600 C C . TYR B 1 341 ? -41.67426 60.36561 -15.57734 1.000 23.97871 335 TYR B C 1
ATOM 5601 O O . TYR B 1 341 ? -41.42569 60.86525 -16.67730 1.000 22.37502 335 TYR B O 1
ATOM 5610 N N . GLU B 1 342 ? -42.66179 59.47852 -15.39569 1.000 25.32822 336 GLU B N 1
ATOM 5611 C CA . GLU B 1 342 ? -43.51171 59.08092 -16.50817 1.000 22.63264 336 GLU B CA 1
ATOM 5612 C C . GLU B 1 342 ? -44.38669 60.23594 -16.97887 1.000 19.65187 336 GLU B C 1
ATOM 5613 O O . GLU B 1 342 ? -44.84503 60.22985 -18.11787 1.000 28.81042 336 GLU B O 1
ATOM 5619 N N . GLU B 1 343 ? -44.68057 61.20100 -16.11666 1.000 25.66111 337 GLU B N 1
ATOM 5620 C CA . GLU B 1 343 ? -45.51982 62.29707 -16.57708 1.000 25.87549 337 GLU B CA 1
ATOM 5621 C C . GLU B 1 343 ? -44.70933 63.35291 -17.33527 1.000 23.51517 337 GLU B C 1
ATOM 5622 O O . GLU B 1 343 ? -45.11154 63.76962 -18.41872 1.000 22.69311 337 GLU B O 1
ATOM 5628 N N . VAL B 1 344 ? -43.56197 63.79590 -16.80700 1.000 22.45140 338 VAL B N 1
ATOM 5629 C CA . VAL B 1 344 ? -42.86197 64.93862 -17.39137 1.000 22.19305 338 VAL B CA 1
ATOM 5630 C C . VAL B 1 344 ? -41.37234 64.70229 -17.59346 1.000 22.09899 338 VAL B C 1
ATOM 5631 O O . VAL B 1 344 ? -40.67786 65.60295 -18.06886 1.000 20.76645 338 VAL B O 1
ATOM 5635 N N . GLY B 1 345 ? -40.85600 63.51481 -17.28778 1.000 19.88180 339 GLY B N 1
ATOM 5636 C CA . GLY B 1 345 ? -39.43573 63.24475 -17.47934 1.000 20.63290 339 GLY B CA 1
ATOM 5637 C C . GLY B 1 345 ? -38.53391 63.79147 -16.39700 1.000 20.44844 339 GLY B C 1
ATOM 5638 O O . GLY B 1 345 ? -37.34006 63.96128 -16.62951 1.000 26.73611 339 GLY B O 1
ATOM 5639 N N . SER B 1 346 ? -39.06583 64.03553 -15.20611 1.000 20.64716 340 SER B N 1
ATOM 5640 C CA . SER B 1 346 ? -38.30000 64.55338 -14.07883 1.000 22.12200 340 SER B CA 1
ATOM 5641 C C . SER B 1 346 ? -38.60430 63.71795 -12.83392 1.000 19.85891 340 SER B C 1
ATOM 5642 O O . SER B 1 346 ? -39.61835 63.02515 -12.76750 1.000 20.96991 340 SER B O 1
ATOM 5645 N N . GLN B 1 347 ? -37.74616 63.80931 -11.82320 1.000 23.13048 341 GLN B N 1
ATOM 5646 C CA . GLN B 1 347 ? -38.07227 63.15311 -10.56446 1.000 21.55946 341 GLN B CA 1
ATOM 5647 C C . GLN B 1 347 ? -38.83479 64.10974 -9.64794 1.000 24.83510 341 GLN B C 1
ATOM 5648 O O . GLN B 1 347 ? -39.11745 65.25946 -9.99689 1.000 20.06709 341 GLN B O 1
ATOM 5654 N N . ALA B 1 348 ? -39.12768 63.64455 -8.43089 1.000 24.86737 342 ALA B N 1
ATOM 5655 C CA . ALA B 1 348 ? -40.08636 64.34106 -7.57797 1.000 23.61801 342 ALA B CA 1
ATOM 5656 C C . ALA B 1 348 ? -39.51940 65.61565 -6.96849 1.000 23.24807 342 ALA B C 1
ATOM 5657 O O . ALA B 1 348 ? -40.29294 66.51910 -6.62755 1.000 23.51477 342 ALA B O 1
ATOM 5659 N N . ILE B 1 349 ? -38.19394 65.72183 -6.83585 1.000 22.61353 343 ILE B N 1
ATOM 5660 C CA . ILE B 1 349 ? -37.61272 66.97178 -6.36130 1.000 23.61955 343 ILE B CA 1
ATOM 5661 C C . ILE B 1 349 ? -37.87238 68.07594 -7.37653 1.000 27.29518 343 ILE B C 1
ATOM 5662 O O . ILE B 1 349 ? -38.38818 69.14141 -7.02854 1.000 25.95263 343 ILE B O 1
ATOM 5667 N N . SER B 1 350 ? -37.54034 67.82695 -8.65764 1.000 21.08922 344 SER B N 1
ATOM 5668 C CA . SER B 1 350 ? -37.80092 68.82893 -9.68781 1.000 22.49848 344 SER B CA 1
ATOM 5669 C C . SER B 1 350 ? -39.29152 69.12711 -9.79861 1.000 24.33451 344 SER B C 1
ATOM 5670 O O . SER B 1 350 ? -39.68937 70.28316 -9.98052 1.000 24.67647 344 SER B O 1
ATOM 5673 N N . TYR B 1 351 ? -40.12593 68.09095 -9.65589 1.000 15.86874 345 TYR B N 1
ATOM 5674 C CA . TYR B 1 351 ? -41.57061 68.22130 -9.82067 1.000 19.77893 345 TYR B CA 1
ATOM 5675 C C . TYR B 1 351 ? -42.17225 69.10385 -8.73791 1.000 19.15735 345 TYR B C 1
ATOM 5676 O O . TYR B 1 351 ? -42.92742 70.03098 -9.03840 1.000 16.01459 345 TYR B O 1
ATOM 5685 N N . THR B 1 352 ? -41.87304 68.80414 -7.46419 1.000 19.60894 346 THR B N 1
ATOM 5686 C CA . THR B 1 352 ? -42.40994 69.60494 -6.37011 1.000 21.68501 346 THR B CA 1
ATOM 5687 C C . THR B 1 352 ? -41.88790 71.03067 -6.40820 1.000 26.17480 346 THR B C 1
ATOM 5688 O O . THR B 1 352 ? -42.55813 71.93875 -5.91654 1.000 24.48343 346 THR B O 1
ATOM 5692 N N . THR B 1 353 ? -40.68930 71.24971 -6.95831 1.000 19.96646 347 THR B N 1
ATOM 5693 C CA . THR B 1 353 ? -40.15955 72.60923 -7.01337 1.000 19.66120 347 THR B CA 1
ATOM 5694 C C . THR B 1 353 ? -40.76537 73.39754 -8.17818 1.000 22.41546 347 THR B C 1
ATOM 5695 O O . THR B 1 353 ? -41.09405 74.57616 -8.02483 1.000 18.36436 347 THR B O 1
ATOM 5699 N N . GLY B 1 354 ? -40.95399 72.75342 -9.33008 1.000 17.80559 348 GLY B N 1
ATOM 5700 C CA . GLY B 1 354 ? -41.40250 73.41307 -10.53861 1.000 20.79726 348 GLY B CA 1
ATOM 5701 C C . GLY B 1 354 ? -42.90391 73.61666 -10.68892 1.000 24.13138 348 GLY B C 1
ATOM 5702 O O . GLY B 1 354 ? -43.32765 74.63909 -11.23465 1.000 22.94643 348 GLY B O 1
ATOM 5703 N N . VAL B 1 355 ? -43.72938 72.64711 -10.27066 1.000 21.64702 349 VAL B N 1
ATOM 5704 C CA . VAL B 1 355 ? -45.17697 72.81760 -10.41412 1.000 18.74196 349 VAL B CA 1
ATOM 5705 C C . VAL B 1 355 ? -45.67660 74.10481 -9.75585 1.000 23.97390 349 VAL B C 1
ATOM 5706 O O . VAL B 1 355 ? -46.45354 74.83377 -10.39092 1.000 20.25103 349 VAL B O 1
ATOM 5710 N N . PRO B 1 356 ? -45.27707 74.44984 -8.52133 1.000 28.41727 350 PRO B N 1
ATOM 5711 C CA . PRO B 1 356 ? -45.78907 75.69346 -7.91538 1.000 25.65904 350 PRO B CA 1
ATOM 5712 C C . PRO B 1 356 ? -45.33893 76.93907 -8.64092 1.000 24.17132 350 PRO B C 1
ATOM 5713 O O . PRO B 1 356 ? -46.05393 77.94984 -8.61517 1.000 22.06005 350 PRO B O 1
ATOM 5717 N N . ALA B 1 357 ? -44.16371 76.90853 -9.26491 1.000 25.34289 351 ALA B N 1
ATOM 5718 C CA . ALA B 1 357 ? -43.72434 78.07207 -10.02195 1.000 29.68781 351 ALA B CA 1
ATOM 5719 C C . ALA B 1 357 ? -44.65651 78.32909 -11.20116 1.000 23.96926 351 ALA B C 1
ATOM 5720 O O . ALA B 1 357 ? -45.04158 79.47296 -11.45080 1.000 21.26780 351 ALA B O 1
ATOM 5722 N N . MET B 1 358 ? -45.04794 77.27490 -11.92202 1.000 22.66909 352 MET B N 1
ATOM 5723 C CA . MET B 1 358 ? -46.05126 77.43672 -12.97603 1.000 24.07193 352 MET B CA 1
ATOM 5724 C C . MET B 1 358 ? -47.39379 77.89350 -12.40089 1.000 24.64437 352 MET B C 1
ATOM 5725 O O . MET B 1 358 ? -48.09526 78.71283 -13.01036 1.000 21.43918 352 MET B O 1
ATOM 5730 N N . CYS B 1 359 ? -47.77877 77.36860 -11.23600 1.000 17.60496 353 CYS B N 1
ATOM 5731 C CA . CYS B 1 359 ? -49.01355 77.83683 -10.61997 1.000 23.66786 353 CYS B CA 1
ATOM 5732 C C . CYS B 1 359 ? -48.92196 79.32112 -10.28030 1.000 27.76988 353 CYS B C 1
ATOM 5733 O O . CYS B 1 359 ? -49.87549 80.08496 -10.51019 1.000 24.37064 353 CYS B O 1
ATOM 5736 N N . ALA B 1 360 ? -47.76758 79.75262 -9.75453 1.000 25.05893 354 ALA B N 1
ATOM 5737 C CA . ALA B 1 360 ? -47.55938 81.16977 -9.47399 1.000 21.61843 354 ALA B CA 1
ATOM 5738 C C . ALA B 1 360 ? -47.63483 82.00559 -10.74884 1.000 22.09964 354 ALA B C 1
ATOM 5739 O O . ALA B 1 360 ? -48.17188 83.11914 -10.73984 1.000 23.96253 354 ALA B O 1
ATOM 5741 N N . ALA B 1 361 ? -47.04771 81.51208 -11.84304 1.000 20.45155 355 ALA B N 1
ATOM 5742 C CA . ALA B 1 361 ? -47.10976 82.25967 -13.08770 1.000 26.04022 355 ALA B CA 1
ATOM 5743 C C . ALA B 1 361 ? -48.54909 82.37528 -13.57781 1.000 22.54703 355 ALA B C 1
ATOM 5744 O O . ALA B 1 361 ? -48.94534 83.41097 -14.12385 1.000 23.89366 355 ALA B O 1
ATOM 5746 N N . LYS B 1 362 ? -49.35081 81.32751 -13.37652 1.000 27.80484 356 LYS B N 1
ATOM 5747 C CA . LYS B 1 362 ? -50.74854 81.39888 -13.78298 1.000 32.37547 356 LYS B CA 1
ATOM 5748 C C . LYS B 1 362 ? -51.49991 82.43329 -12.94837 1.000 30.27303 356 LYS B C 1
ATOM 5749 O O . LYS B 1 362 ? -52.29193 83.21265 -13.48764 1.000 30.48114 356 LYS B O 1
ATOM 5755 N N . MET B 1 363 ? -51.22864 82.47607 -11.63745 1.000 28.28471 357 MET B N 1
ATOM 5756 C CA . MET B 1 363 ? -51.82444 83.48863 -10.76960 1.000 25.45609 357 MET B CA 1
ATOM 5757 C C . MET B 1 363 ? -51.54162 84.89629 -11.27966 1.000 34.31474 357 MET B C 1
ATOM 5758 O O . MET B 1 363 ? -52.39660 85.78278 -11.17871 1.000 37.07617 357 MET B O 1
ATOM 5763 N N . ILE B 1 364 ? -50.32177 85.14304 -11.76257 1.000 29.13918 358 ILE B N 1
ATOM 5764 C CA . ILE B 1 364 ? -49.99151 86.46992 -12.27368 1.000 25.04753 358 ILE B CA 1
ATOM 5765 C C . ILE B 1 364 ? -50.58550 86.67643 -13.66753 1.000 25.90008 358 ILE B C 1
ATOM 5766 O O . ILE B 1 364 ? -51.05676 87.76889 -13.99160 1.000 30.09550 358 ILE B O 1
ATOM 5771 N N . CYS B 1 365 ? -50.56746 85.63879 -14.51794 1.000 24.11860 359 CYS B N 1
ATOM 5772 C CA . CYS B 1 365 ? -51.07109 85.79815 -15.88439 1.000 23.31787 359 CYS B CA 1
ATOM 5773 C C . CYS B 1 365 ? -52.58307 86.03880 -15.91282 1.000 32.78790 359 CYS B C 1
ATOM 5774 O O . CYS B 1 365 ? -53.07140 86.83818 -16.72165 1.000 29.24142 359 CYS B O 1
ATOM 5777 N N . ASN B 1 366 ? -53.34895 85.37304 -15.05867 1.000 31.17471 360 ASN B N 1
ATOM 5778 C CA . ASN B 1 366 ? -54.78120 85.64883 -15.06745 1.000 35.83616 360 ASN B CA 1
ATOM 5779 C C . ASN B 1 366 ? -55.18451 86.74188 -14.07108 1.000 34.61057 360 ASN B C 1
ATOM 5780 O O . ASN B 1 366 ? -56.37602 86.93721 -13.84098 1.000 38.26063 360 ASN B O 1
ATOM 5785 N N . ASP B 1 367 ? -54.21742 87.49058 -13.53654 1.000 35.59570 361 ASP B N 1
ATOM 5786 C CA . ASP B 1 367 ? -54.40354 88.68166 -12.70832 1.000 42.29861 361 ASP B CA 1
ATOM 5787 C C . ASP B 1 367 ? -54.91046 88.37984 -11.30603 1.000 45.07289 361 ASP B C 1
ATOM 5788 O O . ASP B 1 367 ? -55.18889 89.31491 -10.55342 1.000 45.46267 361 ASP B O 1
ATOM 5793 N N . THR B 1 368 ? -54.97212 87.10463 -10.91295 1.000 35.35615 362 THR B N 1
ATOM 5794 C CA . THR B 1 368 ? -55.31503 86.74539 -9.53948 1.000 37.60670 362 THR B CA 1
ATOM 5795 C C . THR B 1 368 ? -54.37650 87.38092 -8.51499 1.000 40.58433 362 THR B C 1
ATOM 5796 O O . THR B 1 368 ? -54.82866 87.86661 -7.47097 1.000 34.04291 362 THR B O 1
ATOM 5800 N N . TRP B 1 369 ? -53.06852 87.39984 -8.78982 1.000 31.24541 363 TRP B N 1
ATOM 5801 C CA . TRP B 1 369 ? -52.15316 88.03613 -7.85372 1.000 39.15627 363 TRP B CA 1
ATOM 5802 C C . TRP B 1 369 ? -51.68077 89.41457 -8.27693 1.000 41.68335 363 TRP B C 1
ATOM 5803 O O . TRP B 1 369 ? -51.24046 90.17999 -7.41650 1.000 47.45401 363 TRP B O 1
ATOM 5814 N N . SER B 1 370 ? -51.76193 89.76390 -9.54938 1.000 45.02041 364 SER B N 1
ATOM 5815 C CA . SER B 1 370 ? -51.25313 91.07740 -9.91814 1.000 56.91760 364 SER B CA 1
ATOM 5816 C C . SER B 1 370 ? -52.31871 92.16446 -9.76816 1.000 50.64166 364 SER B C 1
ATOM 5817 O O . SER B 1 370 ? -52.40698 92.80381 -8.71451 1.000 47.98704 364 SER B O 1
ATOM 5820 N N . ALA B 1 371 ? -53.14233 92.38110 -10.78610 1.000 38.78246 365 ALA B N 1
ATOM 5821 C CA . ALA B 1 371 ? -53.87783 93.64028 -10.84675 1.000 51.71353 365 ALA B CA 1
ATOM 5822 C C . ALA B 1 371 ? -55.23221 93.60649 -10.14077 1.000 63.92288 365 ALA B C 1
ATOM 5823 O O . ALA B 1 371 ? -55.78005 94.67688 -9.83607 1.000 63.47949 365 ALA B O 1
ATOM 5825 N N . ASP B 1 372 ? -55.78089 92.41727 -9.86756 1.000 66.54771 366 ASP B N 1
ATOM 5826 C CA . ASP B 1 372 ? -57.03370 92.32993 -9.11976 1.000 66.61559 366 ASP B CA 1
ATOM 5827 C C . ASP B 1 372 ? -56.88921 92.91885 -7.72384 1.000 67.35540 366 ASP B C 1
ATOM 5828 O O . ASP B 1 372 ? -57.84378 93.49749 -7.19002 1.000 72.49535 366 ASP B O 1
ATOM 5833 N N . HIS B 1 373 ? -55.71210 92.78311 -7.11671 1.000 62.69837 367 HIS B N 1
ATOM 5834 C CA . HIS B 1 373 ? -55.45787 93.35347 -5.80450 1.000 63.39023 367 HIS B CA 1
ATOM 5835 C C . HIS B 1 373 ? -54.67566 94.66071 -5.86791 1.000 62.59112 367 HIS B C 1
ATOM 5836 O O . HIS B 1 373 ? -54.28744 95.18419 -4.81825 1.000 63.13678 367 HIS B O 1
ATOM 5843 N N . PHE B 1 374 ? -54.44198 95.20443 -7.06588 1.000 44.99000 368 PHE B N 1
ATOM 5844 C CA . PHE B 1 374 ? -53.60705 96.39460 -7.22056 1.000 58.68825 368 PHE B CA 1
ATOM 5845 C C . PHE B 1 374 ? -52.29552 96.23047 -6.45313 1.000 59.27720 368 PHE B C 1
ATOM 5846 O O . PHE B 1 374 ? -51.76211 97.17025 -5.86191 1.000 60.37377 368 PHE B O 1
ATOM 5854 N N . ARG B 1 375 ? -51.78693 95.00463 -6.45873 1.000 55.70474 369 ARG B N 1
ATOM 5855 C CA . ARG B 1 375 ? -50.68023 94.58855 -5.60969 1.000 58.18536 369 ARG B CA 1
ATOM 5856 C C . ARG B 1 375 ? -49.39419 94.80918 -6.40360 1.000 53.32252 369 ARG B C 1
ATOM 5857 O O . ARG B 1 375 ? -49.19709 94.18793 -7.45493 1.000 56.72806 369 ARG B O 1
ATOM 5865 N N . ALA B 1 376 ? -48.54665 95.73354 -5.95010 1.000 47.07190 370 ALA B N 1
ATOM 5866 C CA . ALA B 1 376 ? -47.19320 95.84354 -6.48748 1.000 43.46561 370 ALA B CA 1
ATOM 5867 C C . ALA B 1 376 ? -46.18488 95.75293 -5.34759 1.000 37.33120 370 ALA B C 1
ATOM 5868 O O . ALA B 1 376 ? -46.49221 96.08882 -4.20078 1.000 38.39504 370 ALA B O 1
ATOM 5870 N N . GLY B 1 377 ? -44.96792 95.30761 -5.67204 1.000 40.05163 371 GLY B N 1
ATOM 5871 C CA . GLY B 1 377 ? -43.89774 95.19100 -4.70555 1.000 34.99272 371 GLY B CA 1
ATOM 5872 C C . GLY B 1 377 ? -43.29565 93.80518 -4.76057 1.000 32.36968 371 GLY B C 1
ATOM 5873 O O . GLY B 1 377 ? -43.53570 93.03568 -5.69527 1.000 31.72486 371 GLY B O 1
ATOM 5874 N N . VAL B 1 378 ? -42.51548 93.47043 -3.73306 1.000 31.74759 372 VAL B N 1
ATOM 5875 C CA . VAL B 1 378 ? -41.86679 92.16741 -3.59191 1.000 29.57796 372 VAL B CA 1
ATOM 5876 C C . VAL B 1 378 ? -42.49213 91.46577 -2.39481 1.000 29.24107 372 VAL B C 1
ATOM 5877 O O . VAL B 1 378 ? -42.64640 92.07381 -1.32696 1.000 32.68579 372 VAL B O 1
ATOM 5881 N N . PHE B 1 379 ? -42.90655 90.21309 -2.58504 1.000 27.63924 373 PHE B N 1
ATOM 5882 C CA . PHE B 1 379 ? -43.66904 89.49372 -1.57518 1.000 27.50136 373 PHE B CA 1
ATOM 5883 C C . PHE B 1 379 ? -43.17791 88.05843 -1.49524 1.000 35.59393 373 PHE B C 1
ATOM 5884 O O . PHE B 1 379 ? -42.65379 87.50933 -2.46547 1.000 24.35884 373 PHE B O 1
ATOM 5892 N N . ASN B 1 380 ? -43.37292 87.45018 -0.32978 1.000 30.51160 374 ASN B N 1
ATOM 5893 C CA . ASN B 1 380 ? -43.31537 86.00485 -0.19054 1.000 30.31859 374 ASN B CA 1
ATOM 5894 C C . ASN B 1 380 ? -44.73421 85.43598 -0.27415 1.000 31.82523 374 ASN B C 1
ATOM 5895 O O . ASN B 1 380 ? -45.71206 86.15611 -0.07749 1.000 25.65119 374 ASN B O 1
ATOM 5900 N N . ILE B 1 381 ? -44.82957 84.13384 -0.58042 1.000 26.41281 375 ILE B N 1
ATOM 5901 C CA . ILE B 1 381 ? -46.11685 83.51762 -0.91016 1.000 27.46575 375 ILE B CA 1
ATOM 5902 C C . ILE B 1 381 ? -47.13878 83.72468 0.20131 1.000 30.33600 375 ILE B C 1
ATOM 5903 O O . ILE B 1 381 ? -48.32903 83.93987 -0.07178 1.000 25.39359 375 ILE B O 1
ATOM 5908 N N . GLU B 1 382 ? -46.70867 83.63606 1.46795 1.000 25.05297 376 GLU B N 1
ATOM 5909 C CA . GLU B 1 382 ? -47.67881 83.72046 2.56011 1.000 33.69236 376 GLU B CA 1
ATOM 5910 C C . GLU B 1 382 ? -48.35252 85.08493 2.66991 1.000 33.70863 376 GLU B C 1
ATOM 5911 O O . GLU B 1 382 ? -49.32938 85.20618 3.41793 1.000 32.55910 376 GLU B O 1
ATOM 5917 N N . GLU B 1 383 ? -47.88028 86.10154 1.94490 1.000 31.51815 377 GLU B N 1
ATOM 5918 C CA . GLU B 1 383 ? -48.51283 87.42186 1.97192 1.000 32.60551 377 GLU B CA 1
ATOM 5919 C C . GLU B 1 383 ? -49.60004 87.58307 0.91699 1.000 33.88087 377 GLU B C 1
ATOM 5920 O O . GLU B 1 383 ? -50.25536 88.62838 0.87363 1.000 34.00482 377 GLU B O 1
ATOM 5926 N N . LEU B 1 384 ? -49.80756 86.59478 0.06343 1.000 29.31057 378 LEU B N 1
ATOM 5927 C CA . LEU B 1 384 ? -50.74273 86.74147 -1.03833 1.000 29.73137 378 LEU B CA 1
ATOM 5928 C C . LEU B 1 384 ? -52.03054 85.98539 -0.71453 1.000 36.78861 378 LEU B C 1
ATOM 5929 O O . LEU B 1 384 ? -52.13181 85.28523 0.29666 1.000 35.63831 378 LEU B O 1
ATOM 5934 N N . ASN B 1 385 ? -53.02604 86.14620 -1.58262 1.000 38.95897 379 ASN B N 1
ATOM 5935 C CA . ASN B 1 385 ? -54.25824 85.36724 -1.48314 1.000 38.80373 379 ASN B CA 1
ATOM 5936 C C . ASN B 1 385 ? -53.95312 83.94950 -1.93764 1.000 30.01958 379 ASN B C 1
ATOM 5937 O O . ASN B 1 385 ? -53.88949 83.67051 -3.13146 1.000 29.16081 379 ASN B O 1
ATOM 5942 N N . THR B 1 386 ? -53.77980 83.03530 -0.99260 1.000 31.98216 380 THR B N 1
ATOM 5943 C CA . THR B 1 386 ? -53.35572 81.69877 -1.36715 1.000 29.64693 380 THR B CA 1
ATOM 5944 C C . THR B 1 386 ? -54.50453 80.76382 -1.72836 1.000 28.24227 380 THR B C 1
ATOM 5945 O O . THR B 1 386 ? -54.23305 79.66810 -2.22837 1.000 38.65391 380 THR B O 1
ATOM 5949 N N . ASP B 1 387 ? -55.76418 81.14873 -1.49498 1.000 30.26706 381 ASP B N 1
ATOM 5950 C CA . ASP B 1 387 ? -56.88640 80.25924 -1.81617 1.000 31.03647 381 ASP B CA 1
ATOM 5951 C C . ASP B 1 387 ? -56.86555 79.76871 -3.26423 1.000 35.62016 381 ASP B C 1
ATOM 5952 O O . ASP B 1 387 ? -56.87924 78.54485 -3.47374 1.000 34.35119 381 ASP B O 1
ATOM 5957 N N . PRO B 1 388 ? -56.80342 80.62809 -4.29164 1.000 35.56342 382 PRO B N 1
ATOM 5958 C CA . PRO B 1 388 ? -56.72412 80.09985 -5.66917 1.000 37.52009 382 PRO B CA 1
ATOM 5959 C C . PRO B 1 388 ? -55.40132 79.41356 -5.97966 1.000 32.92920 382 PRO B C 1
ATOM 5960 O O . PRO B 1 388 ? -55.34938 78.58711 -6.89491 1.000 34.53562 382 PRO B O 1
ATOM 5964 N N . PHE B 1 389 ? -54.32688 79.76419 -5.28019 1.000 27.46387 383 PHE B N 1
ATOM 5965 C CA . PHE B 1 389 ? -53.05484 79.07348 -5.46275 1.000 26.13238 383 PHE B CA 1
ATOM 5966 C C . PHE B 1 389 ? -53.13980 77.62859 -4.97160 1.000 33.49350 383 PHE B C 1
ATOM 5967 O O . PHE B 1 389 ? -52.72694 76.69746 -5.67585 1.000 28.20584 383 PHE B O 1
ATOM 5975 N N . MET B 1 390 ? -53.67220 77.42687 -3.75945 1.000 24.50354 384 MET B N 1
ATOM 5976 C CA . MET B 1 390 ? -53.84643 76.07969 -3.22429 1.000 30.24298 384 MET B CA 1
ATOM 5977 C C . MET B 1 390 ? -54.72644 75.23268 -4.13087 1.000 33.63383 384 MET B C 1
ATOM 5978 O O . MET B 1 390 ? -54.45975 74.03852 -4.33339 1.000 28.53371 384 MET B O 1
ATOM 5983 N N . GLU B 1 391 ? -55.80028 75.82666 -4.66115 1.000 26.18293 385 GLU B N 1
ATOM 5984 C CA . GLU B 1 391 ? -56.63641 75.11614 -5.61789 1.000 32.88568 385 GLU B CA 1
ATOM 5985 C C . GLU B 1 391 ? -55.86086 74.76131 -6.88149 1.000 32.31959 385 GLU B C 1
ATOM 5986 O O . GLU B 1 391 ? -56.05815 73.68177 -7.44764 1.000 27.42484 385 GLU B O 1
ATOM 5992 N N . GLU B 1 392 ? -54.98775 75.66468 -7.35230 1.000 29.12397 386 GLU B N 1
ATOM 5993 C CA . GLU B 1 392 ? -54.23640 75.37496 -8.56829 1.000 28.24683 386 GLU B CA 1
ATOM 5994 C C . GLU B 1 392 ? -53.25286 74.23555 -8.33964 1.000 26.28888 386 GLU B C 1
ATOM 5995 O O . GLU B 1 392 ? -53.01568 73.42654 -9.24325 1.000 25.74000 386 GLU B O 1
ATOM 6001 N N . LEU B 1 393 ? -52.65274 74.17877 -7.14433 1.000 24.29919 387 LEU B N 1
ATOM 6002 C CA . LEU B 1 393 ? -51.71990 73.10200 -6.82536 1.000 29.24739 387 LEU B CA 1
ATOM 6003 C C . LEU B 1 393 ? -52.39718 71.75022 -6.92446 1.000 31.57215 387 LEU B C 1
ATOM 6004 O O . LEU B 1 393 ? -51.79062 70.78109 -7.39060 1.000 27.34990 387 LEU B O 1
ATOM 6009 N N . ILE B 1 394 ? -53.65284 71.66133 -6.47054 1.000 33.83592 388 ILE B N 1
ATOM 6010 C CA . ILE B 1 394 ? -54.39258 70.41462 -6.60217 1.000 33.48432 388 ILE B CA 1
ATOM 6011 C C . ILE B 1 394 ? -54.53119 70.04317 -8.07333 1.000 36.31210 388 ILE B C 1
ATOM 6012 O O . ILE B 1 394 ? -54.30549 68.89117 -8.46172 1.000 33.84746 388 ILE B O 1
ATOM 6017 N N . LYS B 1 395 ? -54.88076 71.02393 -8.91889 1.000 35.21286 389 LYS B N 1
ATOM 6018 C CA . LYS B 1 395 ? -55.17032 70.72527 -10.32155 1.000 35.89425 389 LYS B CA 1
ATOM 6019 C C . LYS B 1 395 ? -53.91826 70.34388 -11.09939 1.000 28.49281 389 LYS B C 1
ATOM 6020 O O . LYS B 1 395 ? -54.01197 69.65974 -12.11758 1.000 28.72302 389 LYS B O 1
ATOM 6026 N N . GLN B 1 396 ? -52.75331 70.79633 -10.66776 1.000 25.53199 390 GLN B N 1
ATOM 6027 C CA . GLN B 1 396 ? -51.54600 70.62420 -11.45820 1.000 28.33308 390 GLN B CA 1
ATOM 6028 C C . GLN B 1 396 ? -50.67738 69.47558 -10.96742 1.000 28.11989 390 GLN B C 1
ATOM 6029 O O . GLN B 1 396 ? -49.52828 69.33929 -11.40782 1.000 20.58230 390 GLN B O 1
ATOM 6035 N N . GLY B 1 397 ? -51.19041 68.64824 -10.06549 1.000 28.99211 391 GLY B N 1
ATOM 6036 C CA . GLY B 1 397 ? -50.48456 67.44884 -9.67274 1.000 27.00696 391 GLY B CA 1
ATOM 6037 C C . GLY B 1 397 ? -49.87434 67.44252 -8.28932 1.000 24.30670 391 GLY B C 1
ATOM 6038 O O . GLY B 1 397 ? -49.17430 66.48143 -7.95706 1.000 22.87124 391 GLY B O 1
ATOM 6039 N N . LEU B 1 398 ? -50.16213 68.43887 -7.44804 1.000 24.38633 392 LEU B N 1
ATOM 6040 C CA . LEU B 1 398 ? -49.69435 68.47913 -6.06092 1.000 21.74951 392 LEU B CA 1
ATOM 6041 C C . LEU B 1 398 ? -50.87366 68.59069 -5.09885 1.000 31.52417 392 LEU B C 1
ATOM 6042 O O . LEU B 1 398 ? -51.01713 69.60607 -4.40453 1.000 28.18721 392 LEU B O 1
ATOM 6047 N N . PRO B 1 399 ? -51.75395 67.57866 -5.05164 1.000 27.83816 393 PRO B N 1
ATOM 6048 C CA . PRO B 1 399 ? -52.81369 67.57777 -4.03505 1.000 31.71910 393 PRO B CA 1
ATOM 6049 C C . PRO B 1 399 ? -52.21306 67.45582 -2.64134 1.000 33.48370 393 PRO B C 1
ATOM 6050 O O . PRO B 1 399 ? -51.21260 66.76182 -2.44387 1.000 29.37709 393 PRO B O 1
ATOM 6054 N N . TYR B 1 400 ? -52.82327 68.13718 -1.66911 1.000 28.38096 394 TYR B N 1
ATOM 6055 C CA . TYR B 1 400 ? -52.36521 68.06759 -0.28537 1.000 31.81572 394 TYR B CA 1
ATOM 6056 C C . TYR B 1 400 ? -53.38757 67.33891 0.57547 1.000 32.09119 394 TYR B C 1
ATOM 6057 O O . TYR B 1 400 ? -54.58389 67.33258 0.27923 1.000 33.61945 394 TYR B O 1
ATOM 6066 N N . GLU B 1 401 ? -52.90829 66.73720 1.65444 1.000 36.63580 395 GLU B N 1
ATOM 6067 C CA . GLU B 1 401 ? -53.76746 66.11673 2.65143 1.000 35.25628 395 GLU B CA 1
ATOM 6068 C C . GLU B 1 401 ? -53.73042 66.95157 3.92751 1.000 36.24067 395 GLU B C 1
ATOM 6069 O O . GLU B 1 401 ? -52.72850 67.60837 4.22868 1.000 29.17751 395 GLU B O 1
ATOM 6071 N N . VAL B 1 402 ? -54.83891 66.93722 4.66905 1.000 41.41616 396 VAL B N 1
ATOM 6072 C CA . VAL B 1 402 ? -54.99779 67.74636 5.87368 1.000 42.10023 396 VAL B CA 1
ATOM 6073 C C . VAL B 1 402 ? -55.45209 66.84359 7.01160 1.000 46.45121 396 VAL B C 1
ATOM 6074 O O . VAL B 1 402 ? -56.49151 66.18399 6.91037 1.000 49.45259 396 VAL B O 1
ATOM 6078 N N . ILE B 1 403 ? -54.66637 66.79819 8.08192 1.000 47.10521 397 ILE B N 1
ATOM 6079 C CA . ILE B 1 403 ? -55.00609 66.04983 9.28575 1.000 46.00124 397 ILE B CA 1
ATOM 6080 C C . ILE B 1 403 ? -55.20007 67.04970 10.41397 1.000 49.85661 397 ILE B C 1
ATOM 6081 O O . ILE B 1 403 ? -54.25550 67.75280 10.80660 1.000 45.66665 397 ILE B O 1
ATOM 6086 N N . GLU B 1 404 ? -56.43471 67.13116 10.90510 1.000 51.37263 398 GLU B N 1
ATOM 6087 C CA . GLU B 1 404 ? -56.82865 68.01535 11.99348 1.000 57.84011 398 GLU B CA 1
ATOM 6088 C C . GLU B 1 404 ? -57.04103 67.18517 13.25276 1.000 56.27661 398 GLU B C 1
ATOM 6089 O O . GLU B 1 404 ? -57.58088 66.07674 13.18702 1.000 55.28556 398 GLU B O 1
ATOM 6095 N N . ARG B 1 405 ? -56.60693 67.71146 14.39547 1.000 58.93080 399 ARG B N 1
ATOM 6096 C CA . ARG B 1 405 ? -56.72714 66.97901 15.65786 1.000 62.58348 399 ARG B CA 1
ATOM 6097 C C . ARG B 1 405 ? -56.80103 67.94366 16.83611 1.000 62.16842 399 ARG B C 1
ATOM 6098 O O . ARG B 1 405 ? -56.86556 69.16173 16.64740 1.000 59.58948 399 ARG B O 1
ATOM 6100 N N . MET C 1 7 ? 11.48235 18.88635 -21.70559 1.000 69.00008 1 MET C N 1
ATOM 6101 C CA . MET C 1 7 ? 12.27915 19.28247 -20.54746 1.000 68.74875 1 MET C CA 1
ATOM 6102 C C . MET C 1 7 ? 12.95381 20.63719 -20.76244 1.000 63.97283 1 MET C C 1
ATOM 6103 O O . MET C 1 7 ? 14.05492 20.87069 -20.26537 1.000 73.41250 1 MET C O 1
ATOM 6105 N N . HIS C 1 8 ? 12.28887 21.54108 -21.47956 1.000 45.85390 2 HIS C N 1
ATOM 6106 C CA . HIS C 1 8 ? 12.98287 22.66100 -22.09151 1.000 36.03051 2 HIS C CA 1
ATOM 6107 C C . HIS C 1 8 ? 12.38685 23.99394 -21.66188 1.000 36.32704 2 HIS C C 1
ATOM 6108 O O . HIS C 1 8 ? 11.22665 24.09074 -21.24618 1.000 28.78950 2 HIS C O 1
ATOM 6115 N N . THR C 1 9 ? 13.22709 25.01858 -21.74633 1.000 33.56847 3 THR C N 1
ATOM 6116 C CA . THR C 1 9 ? 12.85225 26.39206 -21.46210 1.000 27.79212 3 THR C CA 1
ATOM 6117 C C . THR C 1 9 ? 12.80408 27.17863 -22.75962 1.000 25.64833 3 THR C C 1
ATOM 6118 O O . THR C 1 9 ? 13.75107 27.13928 -23.55585 1.000 26.84961 3 THR C O 1
ATOM 6122 N N . VAL C 1 10 ? 11.71390 27.90572 -22.95936 1.000 24.57760 4 VAL C N 1
ATOM 6123 C CA . VAL C 1 10 ? 11.53755 28.74266 -24.13229 1.000 25.61789 4 VAL C CA 1
ATOM 6124 C C . VAL C 1 10 ? 11.26564 30.15816 -23.65048 1.000 20.70310 4 VAL C C 1
ATOM 6125 O O . VAL C 1 10 ? 10.44769 30.36119 -22.74877 1.000 25.86223 4 VAL C O 1
ATOM 6129 N N . LEU C 1 11 ? 11.96420 31.12408 -24.23675 1.000 24.02730 5 LEU C N 1
ATOM 6130 C CA . LEU C 1 11 ? 11.74520 32.54181 -23.97846 1.000 23.11202 5 LEU C CA 1
ATOM 6131 C C . LEU C 1 11 ? 11.08959 33.14227 -25.21361 1.000 26.29126 5 LEU C C 1
ATOM 6132 O O . LEU C 1 11 ? 11.64395 33.06034 -26.32009 1.000 28.31134 5 LEU C O 1
ATOM 6137 N N . GLN C 1 12 ? 9.92182 33.74700 -25.01849 1.000 20.90278 6 GLN C N 1
ATOM 6138 C CA . GLN C 1 12 ? 9.16161 34.39496 -26.07615 1.000 21.48733 6 GLN C CA 1
ATOM 6139 C C . GLN C 1 12 ? 9.15815 35.90241 -25.84363 1.000 24.29777 6 GLN C C 1
ATOM 6140 O O . GLN C 1 12 ? 8.86262 36.35934 -24.73660 1.000 28.10766 6 GLN C O 1
ATOM 6146 N N . ILE C 1 13 ? 9.50565 36.66737 -26.87466 1.000 26.11733 7 ILE C N 1
ATOM 6147 C CA . ILE C 1 13 ? 9.43418 38.12611 -26.83681 1.000 19.82165 7 ILE C CA 1
ATOM 6148 C C . ILE C 1 13 ? 8.20864 38.55770 -27.63478 1.000 26.38006 7 ILE C C 1
ATOM 6149 O O . ILE C 1 13 ? 8.11693 38.28638 -28.84154 1.000 28.40036 7 ILE C O 1
ATOM 6154 N N . GLY C 1 14 ? 7.26081 39.21303 -26.97172 1.000 27.99377 8 GLY C N 1
ATOM 6155 C CA . GLY C 1 14 ? 6.10746 39.68933 -27.73158 1.000 26.30723 8 GLY C CA 1
ATOM 6156 C C . GLY C 1 14 ? 4.86594 39.04955 -27.14548 1.000 27.63076 8 GLY C C 1
ATOM 6157 O O . GLY C 1 14 ? 4.80126 37.83989 -26.91966 1.000 24.78114 8 GLY C O 1
ATOM 6158 N N . ALA C 1 15 ? 3.86214 39.88901 -26.88715 1.000 27.83558 9 ALA C N 1
ATOM 6159 C CA . ALA C 1 15 ? 2.66001 39.47219 -26.17755 1.000 26.70798 9 ALA C CA 1
ATOM 6160 C C . ALA C 1 15 ? 1.39626 39.95844 -26.87957 1.000 26.41947 9 ALA C C 1
ATOM 6161 O O . ALA C 1 15 ? 0.37117 40.20618 -26.23189 1.000 25.96531 9 ALA C O 1
ATOM 6163 N N . GLY C 1 16 ? 1.45683 40.13312 -28.19548 1.000 24.68285 10 GLY C N 1
ATOM 6164 C CA . GLY C 1 16 ? 0.28458 40.50879 -28.96837 1.000 29.30359 10 GLY C CA 1
ATOM 6165 C C . GLY C 1 16 ? -0.58161 39.30283 -29.30387 1.000 27.09818 10 GLY C C 1
ATOM 6166 O O . GLY C 1 16 ? -0.45447 38.22059 -28.71841 1.000 22.93089 10 GLY C O 1
ATOM 6167 N N . GLY C 1 17 ? -1.48277 39.50568 -30.27026 1.000 35.00939 11 GLY C N 1
ATOM 6168 C CA . GLY C 1 17 ? -2.37687 38.42892 -30.69327 1.000 30.42011 11 GLY C CA 1
ATOM 6169 C C . GLY C 1 17 ? -1.64732 37.15268 -31.08048 1.000 27.93218 11 GLY C C 1
ATOM 6170 O O . GLY C 1 17 ? -2.03257 36.05008 -30.67884 1.000 29.04522 11 GLY C O 1
ATOM 6171 N N . VAL C 1 18 ? -0.59354 37.27750 -31.88628 1.000 31.99888 12 VAL C N 1
ATOM 6172 C CA . VAL C 1 18 ? 0.15978 36.08810 -32.28272 1.000 29.21988 12 VAL C CA 1
ATOM 6173 C C . VAL C 1 18 ? 0.86512 35.47140 -31.08522 1.000 27.38823 12 VAL C C 1
ATOM 6174 O O . VAL C 1 18 ? 0.86813 34.24437 -30.91081 1.000 32.01340 12 VAL C O 1
ATOM 6178 N N . GLY C 1 19 ? 1.49012 36.30295 -30.25079 1.000 28.20152 13 GLY C N 1
ATOM 6179 C CA . GLY C 1 19 ? 2.21221 35.77884 -29.10205 1.000 24.43013 13 GLY C CA 1
ATOM 6180 C C . GLY C 1 19 ? 1.31478 35.03309 -28.13121 1.000 27.75794 13 GLY C C 1
ATOM 6181 O O . GLY C 1 19 ? 1.73782 34.05897 -27.50143 1.000 24.22860 13 GLY C O 1
ATOM 6182 N N . SER C 1 20 ? 0.07313 35.50532 -27.96915 1.000 25.25304 14 SER C N 1
ATOM 6183 C CA . SER C 1 20 ? -0.88303 34.79716 -27.12431 1.000 22.90966 14 SER C CA 1
ATOM 6184 C C . SER C 1 20 ? -1.14705 33.38968 -27.64942 1.000 23.63875 14 SER C C 1
ATOM 6185 O O . SER C 1 20 ? -1.19584 32.43027 -26.87222 1.000 28.33176 14 SER C O 1
ATOM 6188 N N . VAL C 1 21 ? -1.30768 33.24447 -28.97224 1.000 27.00466 15 VAL C N 1
ATOM 6189 C CA . VAL C 1 21 ? -1.50002 31.91861 -29.55740 1.000 24.14226 15 VAL C CA 1
ATOM 6190 C C . VAL C 1 21 ? -0.28003 31.04130 -29.29286 1.000 26.35333 15 VAL C C 1
ATOM 6191 O O . VAL C 1 21 ? -0.40572 29.88791 -28.85915 1.000 29.56661 15 VAL C O 1
ATOM 6195 N N . VAL C 1 22 ? 0.91709 31.56884 -29.55085 1.000 26.56208 16 VAL C N 1
ATOM 6196 C CA . VAL C 1 22 ? 2.12878 30.78106 -29.33794 1.000 25.60985 16 VAL C CA 1
ATOM 6197 C C . VAL C 1 22 ? 2.22315 30.32391 -27.88363 1.000 24.42728 16 VAL C C 1
ATOM 6198 O O . VAL C 1 22 ? 2.53993 29.15954 -27.59315 1.000 21.44076 16 VAL C O 1
ATOM 6202 N N . ALA C 1 23 ? 1.96509 31.24009 -26.94607 1.000 26.03825 17 ALA C N 1
ATOM 6203 C CA . ALA C 1 23 ? 2.10907 30.90414 -25.53110 1.000 18.22018 17 ALA C CA 1
ATOM 6204 C C . ALA C 1 23 ? 1.09981 29.83428 -25.10644 1.000 22.83097 17 ALA C C 1
ATOM 6205 O O . ALA C 1 23 ? 1.47606 28.82612 -24.48802 1.000 22.67359 17 ALA C O 1
ATOM 6207 N N . HIS C 1 24 ? -0.18238 30.01760 -25.46229 1.000 24.45765 18 HIS C N 1
ATOM 6208 C CA . HIS C 1 24 ? -1.20025 29.00087 -25.17566 1.000 22.89120 18 HIS C CA 1
ATOM 6209 C C . HIS C 1 24 ? -0.82107 27.64693 -25.77617 1.000 27.15618 18 HIS C C 1
ATOM 6210 O O . HIS C 1 24 ? -1.00426 26.60172 -25.14363 1.000 30.76033 18 HIS C O 1
ATOM 6217 N N . LYS C 1 25 ? -0.34139 27.64423 -27.02094 1.000 27.73665 19 LYS C N 1
ATOM 6218 C CA . LYS C 1 25 ? -0.00566 26.38591 -27.67804 1.000 23.69464 19 LYS C CA 1
ATOM 6219 C C . LYS C 1 25 ? 1.17701 25.70827 -27.00325 1.000 24.35757 19 LYS C C 1
ATOM 6220 O O . LYS C 1 25 ? 1.19006 24.48098 -26.86432 1.000 31.18123 19 LYS C O 1
ATOM 6226 N N . MET C 1 26 ? 2.17161 26.48313 -26.54814 1.000 26.58457 20 MET C N 1
ATOM 6227 C CA . MET C 1 26 ? 3.24718 25.87449 -25.76746 1.000 22.16961 20 MET C CA 1
ATOM 6228 C C . MET C 1 26 ? 2.70417 25.28392 -24.47370 1.000 27.07787 20 MET C C 1
ATOM 6229 O O . MET C 1 26 ? 3.10165 24.18133 -24.06579 1.000 28.29947 20 MET C O 1
ATOM 6234 N N . GLY C 1 27 ? 1.78911 26.00380 -23.81528 1.000 23.24970 21 GLY C N 1
ATOM 6235 C CA . GLY C 1 27 ? 1.19591 25.48023 -22.60405 1.000 31.63994 21 GLY C CA 1
ATOM 6236 C C . GLY C 1 27 ? 0.41458 24.20696 -22.84866 1.000 32.92732 21 GLY C C 1
ATOM 6237 O O . GLY C 1 27 ? 0.29993 23.36173 -21.95862 1.000 29.55763 21 GLY C O 1
ATOM 6238 N N . MET C 1 28 ? -0.08660 24.02597 -24.06614 1.000 22.50055 22 MET C N 1
ATOM 6239 C CA . MET C 1 28 ? -0.77547 22.78774 -24.40438 1.000 31.68809 22 MET C CA 1
ATOM 6240 C C . MET C 1 28 ? 0.18354 21.62886 -24.64379 1.000 29.46732 22 MET C C 1
ATOM 6241 O O . MET C 1 28 ? -0.26419 20.51310 -24.89388 1.000 28.42874 22 MET C O 1
ATOM 6246 N N . ASN C 1 29 ? 1.48981 21.85924 -24.58784 1.000 27.57760 23 ASN C N 1
ATOM 6247 C CA . ASN C 1 29 ? 2.46292 20.83682 -24.94487 1.000 31.36280 23 ASN C CA 1
ATOM 6248 C C . ASN C 1 29 ? 3.54786 20.76946 -23.87014 1.000 37.42987 23 ASN C C 1
ATOM 6249 O O . ASN C 1 29 ? 4.73341 21.00419 -24.11021 1.000 38.60348 23 ASN C O 1
ATOM 6254 N N . ARG C 1 30 ? 3.11529 20.44091 -22.65191 1.000 37.63437 24 ARG C N 1
ATOM 6255 C CA . ARG C 1 30 ? 4.00469 20.48348 -21.50008 1.000 40.55445 24 ARG C CA 1
ATOM 6256 C C . ARG C 1 30 ? 5.02535 19.34985 -21.47761 1.000 40.05504 24 ARG C C 1
ATOM 6257 O O . ARG C 1 30 ? 5.97539 19.42013 -20.69324 1.000 43.87155 24 ARG C O 1
ATOM 6265 N N . ASP C 1 31 ? 4.87408 18.32163 -22.31581 1.000 37.07682 25 ASP C N 1
ATOM 6266 C CA . ASP C 1 31 ? 5.93517 17.33157 -22.44000 1.000 34.28059 25 ASP C CA 1
ATOM 6267 C C . ASP C 1 31 ? 7.17659 17.92427 -23.09438 1.000 37.96711 25 ASP C C 1
ATOM 6268 O O . ASP C 1 31 ? 8.28129 17.42273 -22.88194 1.000 40.43079 25 ASP C O 1
ATOM 6273 N N . VAL C 1 32 ? 7.03040 19.00164 -23.84477 1.000 32.79890 26 VAL C N 1
ATOM 6274 C CA . VAL C 1 32 ? 8.15082 19.67216 -24.46971 1.000 30.37205 26 VAL C CA 1
ATOM 6275 C C . VAL C 1 32 ? 8.45280 21.00568 -23.78620 1.000 30.52983 26 VAL C C 1
ATOM 6276 O O . VAL C 1 32 ? 9.59382 21.26690 -23.41006 1.000 26.44800 26 VAL C O 1
ATOM 6280 N N . PHE C 1 33 ? 7.43971 21.86866 -23.61595 1.000 29.40875 27 PHE C N 1
ATOM 6281 C CA . PHE C 1 33 ? 7.67893 23.22103 -23.09752 1.000 28.48180 27 PHE C CA 1
ATOM 6282 C C . PHE C 1 33 ? 7.44838 23.23699 -21.58479 1.000 34.85175 27 PHE C C 1
ATOM 6283 O O . PHE C 1 33 ? 6.36142 23.54302 -21.09376 1.000 37.23914 27 PHE C O 1
ATOM 6291 N N . LYS C 1 34 ? 8.50214 22.92740 -20.83122 1.000 28.83447 28 LYS C N 1
ATOM 6292 C CA . LYS C 1 34 ? 8.38861 22.86393 -19.37759 1.000 31.20573 28 LYS C CA 1
ATOM 6293 C C . LYS C 1 34 ? 8.31676 24.25888 -18.75138 1.000 30.25211 28 LYS C C 1
ATOM 6294 O O . LYS C 1 34 ? 7.50397 24.50145 -17.85148 1.000 33.59030 28 LYS C O 1
ATOM 6300 N N . ASN C 1 35 ? 9.18824 25.17295 -19.18011 1.000 25.79449 29 ASN C N 1
ATOM 6301 C CA . ASN C 1 35 ? 9.25790 26.53078 -18.63193 1.000 33.96801 29 ASN C CA 1
ATOM 6302 C C . ASN C 1 35 ? 9.09575 27.53200 -19.75747 1.000 31.15174 29 ASN C C 1
ATOM 6303 O O . ASN C 1 35 ? 9.95473 27.62552 -20.64723 1.000 31.90775 29 ASN C O 1
ATOM 6308 N N . ILE C 1 36 ? 7.99315 28.26880 -19.71013 1.000 21.78907 30 ILE C N 1
ATOM 6309 C CA . ILE C 1 36 ? 7.66584 29.28438 -20.69550 1.000 22.75971 30 ILE C CA 1
ATOM 6310 C C . ILE C 1 36 ? 7.85424 30.63745 -20.03696 1.000 25.00030 30 ILE C C 1
ATOM 6311 O O . ILE C 1 36 ? 7.29238 30.88134 -18.96907 1.000 25.18342 30 ILE C O 1
ATOM 6316 N N . ILE C 1 37 ? 8.65193 31.50705 -20.65669 1.000 20.78920 31 ILE C N 1
ATOM 6317 C CA . ILE C 1 37 ? 8.83691 32.87197 -20.17580 1.000 19.39383 31 ILE C CA 1
ATOM 6318 C C . ILE C 1 37 ? 8.43696 33.83908 -21.28539 1.000 21.52169 31 ILE C C 1
ATOM 6319 O O . ILE C 1 37 ? 8.95933 33.75947 -22.40613 1.000 22.30159 31 ILE C O 1
ATOM 6324 N N . LEU C 1 38 ? 7.51449 34.74309 -20.97365 1.000 20.39302 32 LEU C N 1
ATOM 6325 C CA . LEU C 1 38 ? 7.08732 35.81038 -21.86424 1.000 22.34298 32 LEU C CA 1
ATOM 6326 C C . LEU C 1 38 ? 7.72114 37.11059 -21.42445 1.000 26.27553 32 LEU C C 1
ATOM 6327 O O . LEU C 1 38 ? 7.71136 37.42787 -20.23251 1.000 28.29869 32 LEU C O 1
ATOM 6332 N N . ALA C 1 39 ? 8.24268 37.86926 -22.39007 1.000 25.43817 33 ALA C N 1
ATOM 6333 C CA . ALA C 1 39 ? 8.78344 39.19104 -22.13064 1.000 29.12286 33 ALA C CA 1
ATOM 6334 C C . ALA C 1 39 ? 8.20659 40.19601 -23.11848 1.000 30.92225 33 ALA C C 1
ATOM 6335 O O . ALA C 1 39 ? 8.05128 39.90283 -24.30894 1.000 26.58273 33 ALA C O 1
ATOM 6337 N N . SER C 1 40 ? 7.91026 41.39222 -22.62151 1.000 26.06352 34 SER C N 1
ATOM 6338 C CA . SER C 1 40 ? 7.37770 42.44378 -23.46995 1.000 26.68862 34 SER C CA 1
ATOM 6339 C C . SER C 1 40 ? 7.66672 43.78347 -22.81197 1.000 23.50728 34 SER C C 1
ATOM 6340 O O . SER C 1 40 ? 7.99948 43.85923 -21.63213 1.000 32.41405 34 SER C O 1
ATOM 6343 N N . ARG C 1 41 ? 7.49652 44.84994 -23.58242 1.000 25.19278 35 ARG C N 1
ATOM 6344 C CA . ARG C 1 41 ? 7.43250 46.15822 -22.96227 1.000 29.03104 35 ARG C CA 1
ATOM 6345 C C . ARG C 1 41 ? 6.14468 46.32304 -22.16798 1.000 30.59466 35 ARG C C 1
ATOM 6346 O O . ARG C 1 41 ? 6.09780 47.16174 -21.26775 1.000 32.19968 35 ARG C O 1
ATOM 6354 N N . SER C 1 42 ? 5.11237 45.52671 -22.47419 1.000 37.16827 36 SER C N 1
ATOM 6355 C CA . SER C 1 42 ? 3.78102 45.64931 -21.88202 1.000 41.82524 36 SER C CA 1
ATOM 6356 C C . SER C 1 42 ? 3.53955 44.49585 -20.91574 1.000 37.78261 36 SER C C 1
ATOM 6357 O O . SER C 1 42 ? 3.25951 43.36829 -21.33745 1.000 37.84465 36 SER C O 1
ATOM 6360 N N . LEU C 1 43 ? 3.60014 44.79063 -19.61993 1.000 34.32914 37 LEU C N 1
ATOM 6361 C CA . LEU C 1 43 ? 3.27878 43.76961 -18.63350 1.000 37.84787 37 LEU C CA 1
ATOM 6362 C C . LEU C 1 43 ? 1.80089 43.40000 -18.68172 1.000 38.28862 37 LEU C C 1
ATOM 6363 O O . LEU C 1 43 ? 1.45245 42.22848 -18.49122 1.000 38.21372 37 LEU C O 1
ATOM 6368 N N . ASP C 1 44 ? 0.92133 44.37601 -18.95709 1.000 34.23865 38 ASP C N 1
ATOM 6369 C CA . ASP C 1 44 ? -0.51789 44.10737 -18.98077 1.000 37.04355 38 ASP C CA 1
ATOM 6370 C C . ASP C 1 44 ? -0.86081 42.98631 -19.95034 1.000 35.99520 38 ASP C C 1
ATOM 6371 O O . ASP C 1 44 ? -1.63191 42.07550 -19.62276 1.000 32.60067 38 ASP C O 1
ATOM 6376 N N . LYS C 1 45 ? -0.30956 43.04475 -21.16086 1.000 35.57447 39 LYS C N 1
ATOM 6377 C CA . LYS C 1 45 ? -0.60021 42.00384 -22.13782 1.000 35.88966 39 LYS C CA 1
ATOM 6378 C C . LYS C 1 45 ? -0.02584 40.65923 -21.71547 1.000 34.76324 39 LYS C C 1
ATOM 6379 O O . LYS C 1 45 ? -0.63951 39.61571 -21.97151 1.000 32.89350 39 LYS C O 1
ATOM 6385 N N . CYS C 1 46 ? 1.14702 40.65164 -21.07219 1.000 33.56949 40 CYS C N 1
ATOM 6386 C CA . CYS C 1 46 ? 1.69475 39.38303 -20.59629 1.000 28.83723 40 CYS C CA 1
ATOM 6387 C C . CYS C 1 46 ? 0.80266 38.76865 -19.52771 1.000 33.53620 40 CYS C C 1
ATOM 6388 O O . CYS C 1 46 ? 0.51732 37.56278 -19.56152 1.000 21.61405 40 CYS C O 1
ATOM 6391 N N . TYR C 1 47 ? 0.34594 39.58932 -18.57698 1.000 25.87770 41 TYR C N 1
ATOM 6392 C CA . TYR C 1 47 ? -0.48429 39.07996 -17.49094 1.000 31.72178 41 TYR C CA 1
ATOM 6393 C C . TYR C 1 47 ? -1.83442 38.58693 -18.00164 1.000 33.14996 41 TYR C C 1
ATOM 6394 O O . TYR C 1 47 ? -2.33117 37.55400 -17.54314 1.000 33.88951 41 TYR C O 1
ATOM 6403 N N . ALA C 1 48 ? -2.42625 39.27474 -18.97760 1.000 29.37210 42 ALA C N 1
ATOM 6404 C CA . ALA C 1 48 ? -3.66965 38.75755 -19.54823 1.000 31.20433 42 ALA C CA 1
ATOM 6405 C C . ALA C 1 48 ? -3.45059 37.38804 -20.19703 1.000 32.09677 42 ALA C C 1
ATOM 6406 O O . ALA C 1 48 ? -4.31881 36.50490 -20.11214 1.000 27.85130 42 ALA C O 1
ATOM 6408 N N . ILE C 1 49 ? -2.29645 37.18912 -20.84770 1.000 29.99695 43 ILE C N 1
ATOM 6409 C CA . ILE C 1 49 ? -1.97560 35.87508 -21.40521 1.000 28.85385 43 ILE C CA 1
ATOM 6410 C C . ILE C 1 49 ? -1.80938 34.84856 -20.28773 1.000 33.86468 43 ILE C C 1
ATOM 6411 O O . ILE C 1 49 ? -2.33178 33.72512 -20.35915 1.000 29.39321 43 ILE C O 1
ATOM 6416 N N . LYS C 1 50 ? -1.06677 35.22176 -19.24645 1.000 33.64742 44 LYS C N 1
ATOM 6417 C CA . LYS C 1 50 ? -0.86857 34.34691 -18.10012 1.000 35.37277 44 LYS C CA 1
ATOM 6418 C C . LYS C 1 50 ? -2.19791 33.92235 -17.49888 1.000 35.81311 44 LYS C C 1
ATOM 6419 O O . LYS C 1 50 ? -2.40608 32.74235 -17.19757 1.000 32.88582 44 LYS C O 1
ATOM 6425 N N . GLU C 1 51 ? -3.11701 34.87022 -17.34128 1.000 32.82834 45 GLU C N 1
ATOM 6426 C CA . GLU C 1 51 ? -4.40404 34.57284 -16.72551 1.000 27.80338 45 GLU C CA 1
ATOM 6427 C C . GLU C 1 51 ? -5.26560 33.66548 -17.60454 1.000 31.21604 45 GLU C C 1
ATOM 6428 O O . GLU C 1 51 ? -5.86496 32.69864 -17.10901 1.000 30.75703 45 GLU C O 1
ATOM 6434 N N . SER C 1 52 ? -5.33862 33.94947 -18.90904 1.000 28.84061 46 SER C N 1
ATOM 6435 C CA . SER C 1 52 ? -6.11436 33.09278 -19.80371 1.000 30.54459 46 SER C CA 1
ATOM 6436 C C . SER C 1 52 ? -5.60093 31.65788 -19.75812 1.000 35.72324 46 SER C C 1
ATOM 6437 O O . SER C 1 52 ? -6.38866 30.70649 -19.68528 1.000 40.33386 46 SER C O 1
ATOM 6440 N N . MET C 1 53 ? -4.27178 31.48817 -19.80545 1.000 31.92489 47 MET C N 1
ATOM 6441 C CA . MET C 1 53 ? -3.67305 30.15287 -19.77173 1.000 32.04313 47 MET C CA 1
ATOM 6442 C C . MET C 1 53 ? -4.00408 29.41662 -18.47033 1.000 34.14641 47 MET C C 1
ATOM 6443 O O . MET C 1 53 ? -4.35505 28.22879 -18.49487 1.000 35.48896 47 MET C O 1
ATOM 6448 N N . LEU C 1 54 ? -3.91575 30.11120 -17.32873 1.000 31.00726 48 LEU C N 1
ATOM 6449 C CA . LEU C 1 54 ? -4.30782 29.51413 -16.05195 1.000 36.56042 48 LEU C CA 1
ATOM 6450 C C . LEU C 1 54 ? -5.78047 29.12705 -16.06016 1.000 35.83549 48 LEU C C 1
ATOM 6451 O O . LEU C 1 54 ? -6.14907 28.04691 -15.59368 1.000 37.26947 48 LEU C O 1
ATOM 6456 N N . LYS C 1 55 ? -6.63191 30.00090 -16.59531 1.000 40.21755 49 LYS C N 1
ATOM 6457 C CA . LYS C 1 55 ? -8.05497 29.70870 -16.73863 1.000 44.63454 49 LYS C CA 1
ATOM 6458 C C . LYS C 1 55 ? -8.30148 28.46078 -17.58959 1.000 42.25706 49 LYS C C 1
ATOM 6459 O O . LYS C 1 55 ? -9.29229 27.75010 -17.38618 1.000 41.51494 49 LYS C O 1
ATOM 6465 N N . LYS C 1 56 ? -7.44803 28.20137 -18.57571 1.000 42.95931 50 LYS C N 1
ATOM 6466 C CA . LYS C 1 56 ? -7.63595 27.07033 -19.47647 1.000 41.03754 50 LYS C CA 1
ATOM 6467 C C . LYS C 1 56 ? -6.85735 25.81889 -19.04106 1.000 41.54153 50 LYS C C 1
ATOM 6468 O O . LYS C 1 56 ? -6.78772 24.84610 -19.80018 1.000 42.06188 50 LYS C O 1
ATOM 6474 N N . GLY C 1 57 ? -6.30314 25.80821 -17.82880 1.000 37.92872 51 GLY C N 1
ATOM 6475 C CA . GLY C 1 57 ? -5.55736 24.65985 -17.33671 1.000 37.93374 51 GLY C CA 1
ATOM 6476 C C . GLY C 1 57 ? -4.24779 24.37477 -18.04569 1.000 41.01011 51 GLY C C 1
ATOM 6477 O O . GLY C 1 57 ? -3.78569 23.22941 -18.05512 1.000 37.71556 51 GLY C O 1
ATOM 6478 N N . LEU C 1 58 ? -3.59816 25.39234 -18.59616 1.000 38.39184 52 LEU C N 1
ATOM 6479 C CA . LEU C 1 58 ? -2.36259 25.16348 -19.32425 1.000 34.81622 52 LEU C CA 1
ATOM 6480 C C . LEU C 1 58 ? -1.13157 25.44884 -18.46737 1.000 30.16845 52 LEU C C 1
ATOM 6481 O O . LEU C 1 58 ? -0.00337 25.37089 -18.96433 1.000 29.36310 52 LEU C O 1
ATOM 6486 N N . GLY C 1 59 ? -1.31932 25.72978 -17.17728 1.000 29.87664 53 GLY C N 1
ATOM 6487 C CA . GLY C 1 59 ? -0.19654 25.96940 -16.29396 1.000 31.71066 53 GLY C CA 1
ATOM 6488 C C . GLY C 1 59 ? 0.29995 27.40830 -16.30787 1.000 32.73851 53 GLY C C 1
ATOM 6489 O O . GLY C 1 59 ? -0.24495 28.30656 -16.96076 1.000 27.85774 53 GLY C O 1
ATOM 6490 N N . GLU C 1 60 ? 1.36137 27.61897 -15.53578 1.000 34.34184 54 GLU C N 1
ATOM 6491 C CA . GLU C 1 60 ? 1.95196 28.92666 -15.29932 1.000 31.90219 54 GLU C CA 1
ATOM 6492 C C . GLU C 1 60 ? 2.98118 29.27268 -16.36825 1.000 29.75260 54 GLU C C 1
ATOM 6493 O O . GLU C 1 60 ? 3.53669 28.40500 -17.05268 1.000 29.40259 54 GLU C O 1
ATOM 6499 N N . ILE C 1 61 ? 3.20854 30.57119 -16.51780 1.000 31.51277 55 ILE C N 1
ATOM 6500 C CA . ILE C 1 61 ? 4.28793 31.11811 -17.32361 1.000 30.11994 55 ILE C CA 1
ATOM 6501 C C . ILE C 1 61 ? 4.98784 32.18953 -16.50510 1.000 29.20377 55 ILE C C 1
ATOM 6502 O O . ILE C 1 61 ? 4.42037 32.76662 -15.57490 1.000 28.59111 55 ILE C O 1
ATOM 6507 N N . GLY C 1 62 ? 6.24020 32.44565 -16.86704 1.000 25.17139 56 GLY C N 1
ATOM 6508 C CA . GLY C 1 62 ? 6.96282 33.58556 -16.34779 1.000 23.74722 56 GLY C CA 1
ATOM 6509 C C . GLY C 1 62 ? 6.67793 34.82818 -17.17392 1.000 25.05221 56 GLY C C 1
ATOM 6510 O O . GLY C 1 62 ? 6.30578 34.75292 -18.34649 1.000 24.55311 56 GLY C O 1
ATOM 6511 N N . VAL C 1 63 ? 6.81699 35.98154 -16.53302 1.000 25.70949 57 VAL C N 1
ATOM 6512 C CA . VAL C 1 63 ? 6.53468 37.26188 -17.16651 1.000 27.42365 57 VAL C CA 1
ATOM 6513 C C . VAL C 1 63 ? 7.65682 38.22835 -16.81374 1.000 27.17308 57 VAL C C 1
ATOM 6514 O O . VAL C 1 63 ? 7.95201 38.42707 -15.63174 1.000 27.11491 57 VAL C O 1
ATOM 6518 N N . GLU C 1 64 ? 8.26638 38.84606 -17.83009 1.000 24.62173 58 GLU C N 1
ATOM 6519 C CA . GLU C 1 64 ? 9.36587 39.78902 -17.63260 1.000 28.16973 58 GLU C CA 1
ATOM 6520 C C . GLU C 1 64 ? 9.13670 41.02145 -18.49136 1.000 28.57618 58 GLU C C 1
ATOM 6521 O O . GLU C 1 64 ? 8.69623 40.91345 -19.63803 1.000 26.33543 58 GLU C O 1
ATOM 6527 N N . GLN C 1 65 ? 9.45433 42.19221 -17.95107 1.000 27.94952 59 GLN C N 1
ATOM 6528 C CA . GLN C 1 65 ? 9.42751 43.40174 -18.75680 1.000 30.74950 59 GLN C CA 1
ATOM 6529 C C . GLN C 1 65 ? 10.78367 43.56643 -19.42438 1.000 32.60827 59 GLN C C 1
ATOM 6530 O O . GLN C 1 65 ? 11.82281 43.37272 -18.79051 1.000 33.11378 59 GLN C O 1
ATOM 6536 N N . VAL C 1 66 ? 10.77328 43.90240 -20.71322 1.000 30.58117 60 VAL C N 1
ATOM 6537 C CA . VAL C 1 66 ? 12.01631 44.13846 -21.43197 1.000 30.96429 60 VAL C CA 1
ATOM 6538 C C . VAL C 1 66 ? 11.74349 45.09572 -22.57919 1.000 33.47085 60 VAL C C 1
ATOM 6539 O O . VAL C 1 66 ? 10.65195 45.11776 -23.15739 1.000 41.57634 60 VAL C O 1
ATOM 6543 N N . ASP C 1 67 ? 12.74682 45.89394 -22.90305 1.000 30.34265 61 ASP C N 1
ATOM 6544 C CA . ASP C 1 67 ? 12.74589 46.72091 -24.10418 1.000 33.25492 61 ASP C CA 1
ATOM 6545 C C . ASP C 1 67 ? 13.52912 45.94668 -25.15278 1.000 36.81259 61 ASP C C 1
ATOM 6546 O O . ASP C 1 67 ? 14.76190 45.91603 -25.12198 1.000 35.89209 61 ASP C O 1
ATOM 6551 N N . ALA C 1 68 ? 12.81116 45.34937 -26.10586 1.000 36.74894 62 ALA C N 1
ATOM 6552 C CA . ALA C 1 68 ? 13.47049 44.52645 -27.11161 1.000 37.26769 62 ALA C CA 1
ATOM 6553 C C . ALA C 1 68 ? 14.27509 45.35110 -28.11466 1.000 39.89379 62 ALA C C 1
ATOM 6554 O O . ALA C 1 68 ? 14.85547 44.76482 -29.03208 1.000 40.46684 62 ALA C O 1
ATOM 6556 N N . ASP C 1 69 ? 14.31814 46.67796 -27.97880 1.000 35.87205 63 ASP C N 1
ATOM 6557 C CA . ASP C 1 69 ? 15.28931 47.47301 -28.72153 1.000 41.36570 63 ASP C CA 1
ATOM 6558 C C . ASP C 1 69 ? 16.65915 47.49696 -28.05416 1.000 41.51496 63 ASP C C 1
ATOM 6559 O O . ASP C 1 69 ? 17.62616 47.94467 -28.67820 1.000 41.38656 63 ASP C O 1
ATOM 6564 N N . ASP C 1 70 ? 16.75992 47.05168 -26.80191 1.000 40.41366 64 ASP C N 1
ATOM 6565 C CA . ASP C 1 70 ? 18.00006 47.09638 -26.03431 1.000 39.76455 64 ASP C CA 1
ATOM 6566 C C . ASP C 1 70 ? 18.62644 45.70418 -26.05434 1.000 38.72707 64 ASP C C 1
ATOM 6567 O O . ASP C 1 70 ? 18.16381 44.79511 -25.35256 1.000 30.56181 64 ASP C O 1
ATOM 6572 N N . THR C 1 71 ? 19.69626 45.54663 -26.84257 1.000 41.85173 65 THR C N 1
ATOM 6573 C CA . THR C 1 71 ? 20.30705 44.23098 -26.99954 1.000 38.47469 65 THR C CA 1
ATOM 6574 C C . THR C 1 71 ? 20.85981 43.72589 -25.68239 1.000 36.42691 65 THR C C 1
ATOM 6575 O O . THR C 1 71 ? 20.66177 42.55743 -25.32529 1.000 35.05347 65 THR C O 1
ATOM 6579 N N . GLN C 1 72 ? 21.51316 44.60786 -24.92743 1.000 37.12679 66 GLN C N 1
ATOM 6580 C CA . GLN C 1 72 ? 22.06881 44.22150 -23.63597 1.000 34.92963 66 GLN C CA 1
ATOM 6581 C C . GLN C 1 72 ? 20.97728 43.72348 -22.69208 1.000 36.32424 66 GLN C C 1
ATOM 6582 O O . GLN C 1 72 ? 21.16562 42.71790 -21.99966 1.000 39.37208 66 GLN C O 1
ATOM 6584 N N . ALA C 1 73 ? 19.81522 44.39129 -22.67060 1.000 33.90640 67 ALA C N 1
ATOM 6585 C CA . ALA C 1 73 ? 18.71921 43.91775 -21.82634 1.000 32.36520 67 ALA C CA 1
ATOM 6586 C C . ALA C 1 73 ? 18.26027 42.52927 -22.25069 1.000 35.22526 67 ALA C C 1
ATOM 6587 O O . ALA C 1 73 ? 17.97277 41.67665 -21.40426 1.000 31.89502 67 ALA C O 1
ATOM 6589 N N . LEU C 1 74 ? 18.17804 42.28291 -23.55958 1.000 38.40239 68 LEU C N 1
ATOM 6590 C CA . LEU C 1 74 ? 17.79440 40.95202 -24.01890 1.000 34.66504 68 LEU C CA 1
ATOM 6591 C C . LEU C 1 74 ? 18.84185 39.92179 -23.62980 1.000 33.59671 68 LEU C C 1
ATOM 6592 O O . LEU C 1 74 ? 18.50152 38.81697 -23.18020 1.000 31.77818 68 LEU C O 1
ATOM 6597 N N . VAL C 1 75 ? 20.12292 40.28416 -23.75617 1.000 33.48022 69 VAL C N 1
ATOM 6598 C CA . VAL C 1 75 ? 21.18918 39.35885 -23.39151 1.000 31.11394 69 VAL C CA 1
ATOM 6599 C C . VAL C 1 75 ? 21.05591 38.95546 -21.92696 1.000 31.82774 69 VAL C C 1
ATOM 6600 O O . VAL C 1 75 ? 21.04863 37.76184 -21.59377 1.000 26.86581 69 VAL C O 1
ATOM 6604 N N . ALA C 1 76 ? 20.88607 39.94459 -21.03857 1.000 28.37021 70 ALA C N 1
ATOM 6605 C CA . ALA C 1 76 ? 20.74711 39.64958 -19.61281 1.000 29.60837 70 ALA C CA 1
ATOM 6606 C C . ALA C 1 76 ? 19.55658 38.72888 -19.35596 1.000 30.64532 70 ALA C C 1
ATOM 6607 O O . ALA C 1 76 ? 19.65587 37.76440 -18.58621 1.000 27.46038 70 ALA C O 1
ATOM 6609 N N . LEU C 1 77 ? 18.42922 39.00104 -20.01281 1.000 28.50074 71 LEU C N 1
ATOM 6610 C CA . LEU C 1 77 ? 17.24757 38.16183 -19.84747 1.000 27.76568 71 LEU C CA 1
ATOM 6611 C C . LEU C 1 77 ? 17.52402 36.73355 -20.31320 1.000 28.66831 71 LEU C C 1
ATOM 6612 O O . LEU C 1 77 ? 17.21448 35.76600 -19.60328 1.000 27.60793 71 LEU C O 1
ATOM 6617 N N . ILE C 1 78 ? 18.15519 36.58658 -21.48733 1.000 27.01853 72 ILE C N 1
ATOM 6618 C CA . ILE C 1 78 ? 18.47919 35.25894 -22.01707 1.000 30.68929 72 ILE C CA 1
ATOM 6619 C C . ILE C 1 78 ? 19.42218 34.51057 -21.07227 1.000 31.57868 72 ILE C C 1
ATOM 6620 O O . ILE C 1 78 ? 19.25437 33.30803 -20.82171 1.000 32.04895 72 ILE C O 1
ATOM 6625 N N . GLN C 1 79 ? 20.43194 35.20257 -20.54133 1.000 25.23965 73 GLN C N 1
ATOM 6626 C CA . GLN C 1 79 ? 21.37497 34.55802 -19.62983 1.000 30.79510 73 GLN C CA 1
ATOM 6627 C C . GLN C 1 79 ? 20.69864 34.10185 -18.34006 1.000 30.03967 73 GLN C C 1
ATOM 6628 O O . GLN C 1 79 ? 21.07157 33.06375 -17.77463 1.000 28.08926 73 GLN C O 1
ATOM 6634 N N . LYS C 1 80 ? 19.70680 34.85775 -17.85823 1.000 28.82920 74 LYS C N 1
ATOM 6635 C CA . LYS C 1 80 ? 19.02391 34.47036 -16.62488 1.000 29.51802 74 LYS C CA 1
ATOM 6636 C C . LYS C 1 80 ? 18.31397 33.12405 -16.78422 1.000 28.34597 74 LYS C C 1
ATOM 6637 O O . LYS C 1 80 ? 18.40926 32.25616 -15.90893 1.000 26.24867 74 LYS C O 1
ATOM 6643 N N . TYR C 1 81 ? 17.62253 32.92129 -17.90721 1.000 24.61508 75 TYR C N 1
ATOM 6644 C CA . TYR C 1 81 ? 16.76538 31.75526 -18.07428 1.000 22.78396 75 TYR C CA 1
ATOM 6645 C C . TYR C 1 81 ? 17.39104 30.63196 -18.89556 1.000 27.19756 75 TYR C C 1
ATOM 6646 O O . TYR C 1 81 ? 16.86275 29.51456 -18.86951 1.000 29.23175 75 TYR C O 1
ATOM 6655 N N . LYS C 1 82 ? 18.47234 30.90193 -19.63173 1.000 29.41546 76 LYS C N 1
ATOM 6656 C CA . LYS C 1 82 ? 19.13818 29.95068 -20.52035 1.000 29.08807 76 LYS C CA 1
ATOM 6657 C C . LYS C 1 82 ? 18.12404 29.16353 -21.36658 1.000 27.72400 76 LYS C C 1
ATOM 6658 O O . LYS C 1 82 ? 18.10902 27.93471 -21.32206 1.000 32.48315 76 LYS C O 1
ATOM 6662 N N . PRO C 1 83 ? 17.26907 29.84543 -22.12581 1.000 28.83653 77 PRO C N 1
ATOM 6663 C CA . PRO C 1 83 ? 16.28275 29.10268 -22.92094 1.000 26.25601 77 PRO C CA 1
ATOM 6664 C C . PRO C 1 83 ? 16.96433 28.33201 -24.03966 1.000 26.06815 77 PRO C C 1
ATOM 6665 O O . PRO C 1 83 ? 17.99937 28.74123 -24.57000 1.000 28.52270 77 PRO C O 1
ATOM 6669 N N . LYS C 1 84 ? 16.35347 27.21505 -24.42265 1.000 28.68233 78 LYS C N 1
ATOM 6670 C CA . LYS C 1 84 ? 16.88245 26.47845 -25.56154 1.000 24.23156 78 LYS C CA 1
ATOM 6671 C C . LYS C 1 84 ? 16.66292 27.23718 -26.86614 1.000 29.42226 78 LYS C C 1
ATOM 6672 O O . LYS C 1 84 ? 17.46459 27.10701 -27.80190 1.000 30.78966 78 LYS C O 1
ATOM 6678 N N . VAL C 1 85 ? 15.60535 28.04838 -26.93938 1.000 26.33289 79 VAL C N 1
ATOM 6679 C CA . VAL C 1 85 ? 15.27901 28.80359 -28.14390 1.000 22.09153 79 VAL C CA 1
ATOM 6680 C C . VAL C 1 85 ? 14.49738 30.04661 -27.73585 1.000 29.49754 79 VAL C C 1
ATOM 6681 O O . VAL C 1 85 ? 13.77667 30.05661 -26.72764 1.000 26.87886 79 VAL C O 1
ATOM 6685 N N . VAL C 1 86 ? 14.69421 31.11572 -28.50153 1.000 23.68457 80 VAL C N 1
ATOM 6686 C CA . VAL C 1 86 ? 13.99749 32.37988 -28.32418 1.000 25.75103 80 VAL C CA 1
ATOM 6687 C C . VAL C 1 86 ? 13.00559 32.52736 -29.47349 1.000 29.27528 80 VAL C C 1
ATOM 6688 O O . VAL C 1 86 ? 13.39353 32.41722 -30.64207 1.000 23.71075 80 VAL C O 1
ATOM 6692 N N . ILE C 1 87 ? 11.73314 32.78004 -29.15401 1.000 23.67230 81 ILE C N 1
ATOM 6693 C CA . ILE C 1 87 ? 10.70807 33.02064 -30.17265 1.000 21.82606 81 ILE C CA 1
ATOM 6694 C C . ILE C 1 87 ? 10.45287 34.51727 -30.24376 1.000 27.63332 81 ILE C C 1
ATOM 6695 O O . ILE C 1 87 ? 9.97838 35.12393 -29.27063 1.000 26.96784 81 ILE C O 1
ATOM 6700 N N . ASN C 1 88 ? 10.77479 35.11426 -31.38638 1.000 24.16987 82 ASN C N 1
ATOM 6701 C CA . ASN C 1 88 ? 10.49977 36.52503 -31.61947 1.000 28.86518 82 ASN C CA 1
ATOM 6702 C C . ASN C 1 88 ? 9.11873 36.66594 -32.26240 1.000 23.89255 82 ASN C C 1
ATOM 6703 O O . ASN C 1 88 ? 8.96179 36.39640 -33.45194 1.000 23.01712 82 ASN C O 1
ATOM 6708 N N . VAL C 1 89 ? 8.12998 37.12940 -31.49285 1.000 20.88714 83 VAL C N 1
ATOM 6709 C CA . VAL C 1 89 ? 6.85562 37.55253 -32.07733 1.000 25.45756 83 VAL C CA 1
ATOM 6710 C C . VAL C 1 89 ? 6.58604 38.99047 -31.65086 1.000 31.30298 83 VAL C C 1
ATOM 6711 O O . VAL C 1 89 ? 5.45297 39.35593 -31.32213 1.000 29.34177 83 VAL C O 1
ATOM 6715 N N . ALA C 1 90 ? 7.63850 39.80393 -31.64313 1.000 29.80859 84 ALA C N 1
ATOM 6716 C CA . ALA C 1 90 ? 7.60749 41.17881 -31.16419 1.000 31.13482 84 ALA C CA 1
ATOM 6717 C C . ALA C 1 90 ? 7.32749 42.13120 -32.33115 1.000 30.50200 84 ALA C C 1
ATOM 6718 O O . ALA C 1 90 ? 6.68699 41.75925 -33.32128 1.000 31.79365 84 ALA C O 1
ATOM 6720 N N . LEU C 1 91 ? 7.75147 43.38319 -32.20475 1.000 35.36315 85 LEU C N 1
ATOM 6721 C CA . LEU C 1 91 ? 7.52658 44.36029 -33.26225 1.000 45.76169 85 LEU C CA 1
ATOM 6722 C C . LEU C 1 91 ? 8.42182 44.05303 -34.46688 1.000 50.77812 85 LEU C C 1
ATOM 6723 O O . LEU C 1 91 ? 9.53212 43.53072 -34.31155 1.000 43.61927 85 LEU C O 1
ATOM 6728 N N . PRO C 1 92 ? 7.94149 44.32224 -35.68481 1.000 60.47562 86 PRO C N 1
ATOM 6729 C CA . PRO C 1 92 ? 8.68214 43.86489 -36.87129 1.000 61.60765 86 PRO C CA 1
ATOM 6730 C C . PRO C 1 92 ? 10.06301 44.48802 -37.01619 1.000 55.96652 86 PRO C C 1
ATOM 6731 O O . PRO C 1 92 ? 10.94894 43.85188 -37.59347 1.000 50.35471 86 PRO C O 1
ATOM 6735 N N . TYR C 1 93 ? 10.30413 45.66582 -36.44641 1.000 60.03453 87 TYR C N 1
ATOM 6736 C CA . TYR C 1 93 ? 11.61175 46.29865 -36.54471 1.000 67.72419 87 TYR C CA 1
ATOM 6737 C C . TYR C 1 93 ? 12.59347 45.82581 -35.47885 1.000 62.76851 87 TYR C C 1
ATOM 6738 O O . TYR C 1 93 ? 13.75887 46.24064 -35.51393 1.000 65.42804 87 TYR C O 1
ATOM 6747 N N . GLN C 1 94 ? 12.18763 44.93418 -34.57295 1.000 48.83649 88 GLN C N 1
ATOM 6748 C CA . GLN C 1 94 ? 13.08434 44.51573 -33.50807 1.000 44.29890 88 GLN C CA 1
ATOM 6749 C C . GLN C 1 94 ? 13.75679 43.18387 -33.76390 1.000 39.96533 88 GLN C C 1
ATOM 6750 O O . GLN C 1 94 ? 14.51441 42.72363 -32.90708 1.000 40.64371 88 GLN C O 1
ATOM 6756 N N . ASP C 1 95 ? 13.53401 42.57267 -34.92788 1.000 37.43420 89 ASP C N 1
ATOM 6757 C CA . ASP C 1 95 ? 14.15848 41.28357 -35.20867 1.000 36.52572 89 ASP C CA 1
ATOM 6758 C C . ASP C 1 95 ? 15.68989 41.37871 -35.16111 1.000 30.96428 89 ASP C C 1
ATOM 6759 O O . ASP C 1 95 ? 16.35692 40.47928 -34.63247 1.000 31.25759 89 ASP C O 1
ATOM 6764 N N . LEU C 1 96 ? 16.26576 42.47976 -35.65193 1.000 30.55414 90 LEU C N 1
ATOM 6765 C CA . LEU C 1 96 ? 17.72498 42.53751 -35.73866 1.000 37.95562 90 LEU C CA 1
ATOM 6766 C C . LEU C 1 96 ? 18.36730 42.59712 -34.35577 1.000 35.72503 90 LEU C C 1
ATOM 6767 O O . LEU C 1 96 ? 19.39587 41.95734 -34.12788 1.000 36.48293 90 LEU C O 1
ATOM 6769 N N . THR C 1 97 ? 17.76847 43.33249 -33.41060 1.000 29.50436 91 THR C N 1
ATOM 6770 C CA . THR C 1 97 ? 18.32236 43.38034 -32.05575 1.000 33.76143 91 THR C CA 1
ATOM 6771 C C . THR C 1 97 ? 18.10288 42.06510 -31.30231 1.000 30.68394 91 THR C C 1
ATOM 6772 O O . THR C 1 97 ? 18.98226 41.61244 -30.55970 1.000 34.13438 91 THR C O 1
ATOM 6776 N N . ILE C 1 98 ? 16.94684 41.42694 -31.47296 1.000 27.24354 92 ILE C N 1
ATOM 6777 C CA . ILE C 1 98 ? 16.76891 40.12049 -30.84213 1.000 26.40594 92 ILE C CA 1
ATOM 6778 C C . ILE C 1 98 ? 17.71967 39.08645 -31.45562 1.000 29.79230 92 ILE C C 1
ATOM 6779 O O . ILE C 1 98 ? 18.30143 38.26257 -30.74134 1.000 30.56780 92 ILE C O 1
ATOM 6784 N N . MET C 1 99 ? 17.90376 39.10995 -32.78165 1.000 32.09264 93 MET C N 1
ATOM 6785 C CA . MET C 1 99 ? 18.83769 38.16400 -33.39829 1.000 36.72827 93 MET C CA 1
ATOM 6786 C C . MET C 1 99 ? 20.25513 38.39397 -32.91194 1.000 31.77462 93 MET C C 1
ATOM 6787 O O . MET C 1 99 ? 21.03380 37.44407 -32.77717 1.000 34.85964 93 MET C O 1
ATOM 6792 N N . GLN C 1 100 ? 20.62014 39.65473 -32.68698 1.000 29.00791 94 GLN C N 1
ATOM 6793 C CA . GLN C 1 100 ? 21.94871 39.95798 -32.16975 1.000 29.76986 94 GLN C CA 1
ATOM 6794 C C . GLN C 1 100 ? 22.11418 39.42349 -30.74752 1.000 32.74170 94 GLN C C 1
ATOM 6795 O O . GLN C 1 100 ? 23.18006 38.91497 -30.39075 1.000 33.84868 94 GLN C O 1
ATOM 6801 N N . ALA C 1 101 ? 21.06963 39.52715 -29.91863 1.000 34.23723 95 ALA C N 1
ATOM 6802 C CA . ALA C 1 101 ? 21.15376 38.96682 -28.57262 1.000 32.85629 95 ALA C CA 1
ATOM 6803 C C . ALA C 1 101 ? 21.24394 37.44255 -28.61039 1.000 28.06052 95 ALA C C 1
ATOM 6804 O O . ALA C 1 101 ? 21.95037 36.83653 -27.79850 1.000 28.63481 95 ALA C O 1
ATOM 6806 N N . CYS C 1 102 ? 20.53583 36.80458 -29.54091 1.000 24.96942 96 CYS C N 1
ATOM 6807 C CA . CYS C 1 102 ? 20.65230 35.35578 -29.67081 1.000 27.95554 96 CYS C CA 1
ATOM 6808 C C . CYS C 1 102 ? 22.04030 34.94940 -30.14144 1.000 32.35529 96 CYS C C 1
ATOM 6809 O O . CYS C 1 102 ? 22.59482 33.95058 -29.65672 1.000 27.06600 96 CYS C O 1
ATOM 6812 N N . LEU C 1 103 ? 22.62168 35.72006 -31.07154 1.000 30.50786 97 LEU C N 1
ATOM 6813 C CA . LEU C 1 103 ? 23.98552 35.45122 -31.51233 1.000 31.54188 97 LEU C CA 1
ATOM 6814 C C . LEU C 1 103 ? 24.95353 35.51755 -30.34399 1.000 33.97648 97 LEU C C 1
ATOM 6815 O O . LEU C 1 103 ? 25.78268 34.61928 -30.15357 1.000 32.46264 97 LEU C O 1
ATOM 6820 N N . GLU C 1 104 ? 24.84515 36.57869 -29.53971 1.000 33.08727 98 GLU C N 1
ATOM 6821 C CA . GLU C 1 104 ? 25.81783 36.83567 -28.48040 1.000 32.44949 98 GLU C CA 1
ATOM 6822 C C . GLU C 1 104 ? 25.70553 35.83627 -27.34422 1.000 34.17073 98 GLU C C 1
ATOM 6823 O O . GLU C 1 104 ? 26.68242 35.61756 -26.62769 1.000 37.54350 98 GLU C O 1
ATOM 6829 N N . THR C 1 105 ? 24.51909 35.27297 -27.11996 1.000 30.19864 99 THR C N 1
ATOM 6830 C CA . THR C 1 105 ? 24.35147 34.26153 -26.09028 1.000 28.09637 99 THR C CA 1
ATOM 6831 C C . THR C 1 105 ? 24.35738 32.84566 -26.66139 1.000 36.42685 99 THR C C 1
ATOM 6832 O O . THR C 1 105 ? 24.13471 31.89304 -25.90960 1.000 36.48735 99 THR C O 1
ATOM 6836 N N . LYS C 1 106 ? 24.60684 32.69680 -27.96411 1.000 30.62131 100 LYS C N 1
ATOM 6837 C CA . LYS C 1 106 ? 24.56453 31.41195 -28.67641 1.000 33.01848 100 LYS C CA 1
ATOM 6838 C C . LYS C 1 106 ? 23.25451 30.65424 -28.40294 1.000 34.99174 100 LYS C C 1
ATOM 6839 O O . LYS C 1 106 ? 23.23330 29.50276 -27.96630 1.000 30.54918 100 LYS C O 1
ATOM 6845 N N . THR C 1 107 ? 22.14351 31.32852 -28.68863 1.000 34.38686 101 THR C N 1
ATOM 6846 C CA . THR C 1 107 ? 20.80605 30.78154 -28.49124 1.000 30.28555 101 THR C CA 1
ATOM 6847 C C . THR C 1 107 ? 20.07775 30.71197 -29.82787 1.000 27.18696 101 THR C C 1
ATOM 6848 O O . THR C 1 107 ? 20.14194 31.65996 -30.61879 1.000 22.73645 101 THR C O 1
ATOM 6852 N N . HIS C 1 108 ? 19.39328 29.58728 -30.08043 1.000 25.92492 102 HIS C N 1
ATOM 6853 C CA . HIS C 1 108 ? 18.56924 29.43636 -31.28495 1.000 25.14404 102 HIS C CA 1
ATOM 6854 C C . HIS C 1 108 ? 17.46614 30.49629 -31.30871 1.000 27.70653 102 HIS C C 1
ATOM 6855 O O . HIS C 1 108 ? 17.04413 30.99888 -30.26781 1.000 24.43785 102 HIS C O 1
ATOM 6862 N N . TYR C 1 109 ? 16.98546 30.80774 -32.52311 1.000 24.81536 103 TYR C N 1
ATOM 6863 C CA . TYR C 1 109 ? 16.06931 31.91277 -32.79944 1.000 29.30490 103 TYR C CA 1
ATOM 6864 C C . TYR C 1 109 ? 15.00411 31.48713 -33.80799 1.000 31.71418 103 TYR C C 1
ATOM 6865 O O . TYR C 1 109 ? 15.30366 30.75592 -34.76082 1.000 29.45580 103 TYR C O 1
ATOM 6874 N N . ILE C 1 110 ? 13.77022 31.95936 -33.59925 1.000 29.37597 104 ILE C N 1
ATOM 6875 C CA . ILE C 1 110 ? 12.64450 31.78174 -34.52555 1.000 27.89022 104 ILE C CA 1
ATOM 6876 C C . ILE C 1 110 ? 11.87890 33.09691 -34.62528 1.000 25.37147 104 ILE C C 1
ATOM 6877 O O . ILE C 1 110 ? 11.70771 33.79445 -33.61945 1.000 28.15233 104 ILE C O 1
ATOM 6882 N N . ASP C 1 111 ? 11.40288 33.44546 -35.82416 1.000 27.14160 105 ASP C N 1
ATOM 6883 C CA . ASP C 1 111 ? 10.40820 34.50958 -35.93492 1.000 25.29204 105 ASP C CA 1
ATOM 6884 C C . ASP C 1 111 ? 9.31214 34.11783 -36.92496 1.000 31.65572 105 ASP C C 1
ATOM 6885 O O . ASP C 1 111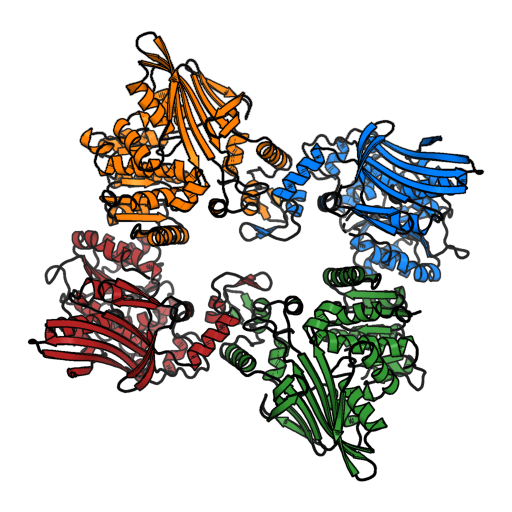 ? 9.41462 33.12131 -37.64709 1.000 34.21439 105 ASP C O 1
ATOM 6890 N N . THR C 1 112 ? 8.25266 34.92839 -36.93438 1.000 33.48945 106 THR C N 1
ATOM 6891 C CA . THR C 1 112 ? 7.01415 34.68679 -37.68287 1.000 44.15968 106 THR C CA 1
ATOM 6892 C C . THR C 1 112 ? 6.31919 35.99213 -37.95963 1.000 54.29860 106 THR C C 1
ATOM 6893 O O . THR C 1 112 ? 5.70638 36.54485 -37.04950 1.000 56.00666 106 THR C O 1
ATOM 6895 N N . TRP C 1 129 ? 19.84817 37.68014 -42.93488 1.000 46.57715 123 TRP C N 1
ATOM 6896 C CA . TRP C 1 129 ? 20.65553 36.83707 -43.82102 1.000 56.22250 123 TRP C CA 1
ATOM 6897 C C . TRP C 1 129 ? 22.17059 37.08123 -43.68147 1.000 67.32771 123 TRP C C 1
ATOM 6898 O O . TRP C 1 129 ? 22.96865 36.17442 -43.89556 1.000 71.10607 123 TRP C O 1
ATOM 6900 N N . ALA C 1 130 ? 22.58843 38.31743 -43.40268 1.000 67.02071 124 ALA C N 1
ATOM 6901 C CA . ALA C 1 130 ? 23.99336 38.51890 -43.06532 1.000 56.73730 124 ALA C CA 1
ATOM 6902 C C . ALA C 1 130 ? 24.32419 37.94850 -41.68414 1.000 54.37811 124 ALA C C 1
ATOM 6903 O O . ALA C 1 130 ? 25.50522 37.81312 -41.34110 1.000 57.38276 124 ALA C O 1
ATOM 6905 N N . PHE C 1 131 ? 23.29904 37.61615 -40.88919 1.000 44.84615 125 PHE C N 1
ATOM 6906 C CA . PHE C 1 131 ? 23.47979 36.85153 -39.66706 1.000 42.43266 125 PHE C CA 1
ATOM 6907 C C . PHE C 1 131 ? 23.77199 35.38098 -39.95501 1.000 42.01956 125 PHE C C 1
ATOM 6908 O O . PHE C 1 131 ? 24.19081 34.66206 -39.04069 1.000 36.15021 125 PHE C O 1
ATOM 6916 N N . ASP C 1 132 ? 23.53733 34.92515 -41.19485 1.000 39.48111 126 ASP C N 1
ATOM 6917 C CA . ASP C 1 132 ? 23.71717 33.51581 -41.54241 1.000 45.32323 126 ASP C CA 1
ATOM 6918 C C . ASP C 1 132 ? 25.13404 33.05437 -41.23460 1.000 45.37223 126 ASP C C 1
ATOM 6919 O O . ASP C 1 132 ? 25.33849 32.01369 -40.60149 1.000 51.03799 126 ASP C O 1
ATOM 6924 N N . ARG C 1 133 ? 26.12755 33.82941 -41.66814 1.000 41.68782 127 ARG C N 1
ATOM 6925 C CA . ARG C 1 133 ? 27.51738 33.46565 -41.42062 1.000 42.39602 127 ARG C CA 1
ATOM 6926 C C . ARG C 1 133 ? 27.83539 33.46850 -39.92376 1.000 44.70817 127 ARG C C 1
ATOM 6927 O O . ARG C 1 133 ? 28.44893 32.52648 -39.40411 1.000 47.04465 127 ARG C O 1
ATOM 6929 N N . ALA C 1 134 ? 27.42295 34.52091 -39.20846 1.000 38.83666 128 ALA C N 1
ATOM 6930 C CA . ALA C 1 134 ? 27.67758 34.57144 -37.76736 1.000 37.40096 128 ALA C CA 1
ATOM 6931 C C . ALA C 1 134 ? 26.97732 33.43236 -37.02841 1.000 37.60011 128 ALA C C 1
ATOM 6932 O O . ALA C 1 134 ? 27.54877 32.83770 -36.10876 1.000 33.08045 128 ALA C O 1
ATOM 6934 N N . TYR C 1 135 ? 25.74158 33.10830 -37.41762 1.000 37.24781 129 TYR C N 1
ATOM 6935 C CA . TYR C 1 135 ? 25.03958 31.99344 -36.78775 1.000 36.51582 129 TYR C CA 1
ATOM 6936 C C . TYR C 1 135 ? 25.74737 30.66241 -37.04388 1.000 36.91176 129 TYR C C 1
ATOM 6937 O O . TYR C 1 135 ? 25.83063 29.81533 -36.14668 1.000 32.17573 129 TYR C O 1
ATOM 6946 N N . LYS C 1 136 ? 26.25184 30.45288 -38.26428 1.000 35.71188 130 LYS C N 1
ATOM 6947 C CA . LYS C 1 136 ? 26.98412 29.22531 -38.56120 1.000 40.50185 130 LYS C CA 1
ATOM 6948 C C . LYS C 1 136 ? 28.21641 29.10685 -37.67546 1.000 43.32257 130 LYS C C 1
ATOM 6949 O O . LYS C 1 136 ? 28.48183 28.04984 -37.09344 1.000 49.62730 130 LYS C O 1
ATOM 6955 N N . GLU C 1 137 ? 28.97188 30.19410 -37.55096 1.000 42.74646 131 GLU C N 1
ATOM 6956 C CA . GLU C 1 137 ? 30.14613 30.19370 -36.68657 1.000 53.62164 131 GLU C CA 1
ATOM 6957 C C . GLU C 1 137 ? 29.76688 29.92000 -35.23150 1.000 49.09403 131 GLU C C 1
ATOM 6958 O O . GLU C 1 137 ? 30.49010 29.22028 -34.51349 1.000 54.67791 131 GLU C O 1
ATOM 6964 N N . ALA C 1 138 ? 28.61766 30.42670 -34.78861 1.000 39.43188 132 ALA C N 1
ATOM 6965 C CA . ALA C 1 138 ? 28.16854 30.22161 -33.41471 1.000 32.64087 132 ALA C CA 1
ATOM 6966 C C . ALA C 1 138 ? 27.46287 28.88497 -33.19475 1.000 39.20847 132 ALA C C 1
ATOM 6967 O O . ALA C 1 138 ? 27.09472 28.57871 -32.05121 1.000 42.13789 132 ALA C O 1
ATOM 6969 N N . ARG C 1 139 ? 27.26197 28.09207 -34.24946 1.000 35.87734 133 ARG C N 1
ATOM 6970 C CA . ARG C 1 139 ? 26.59564 26.79067 -34.15863 1.000 35.32754 133 ARG C CA 1
ATOM 6971 C C . ARG C 1 139 ? 25.17798 26.90771 -33.60642 1.000 35.81388 133 ARG C C 1
ATOM 6972 O O . ARG C 1 139 ? 24.74988 26.10756 -32.77045 1.000 39.31263 133 ARG C O 1
ATOM 6980 N N . ILE C 1 140 ? 24.43856 27.91150 -34.08680 1.000 35.16934 134 ILE C N 1
ATOM 6981 C CA . ILE C 1 140 ? 23.04715 28.11612 -33.71136 1.000 28.32158 134 ILE C CA 1
ATOM 6982 C C . ILE C 1 140 ? 22.20136 28.16699 -34.97178 1.000 30.61500 134 ILE C C 1
ATOM 6983 O O . ILE C 1 140 ? 22.70598 28.34857 -36.08276 1.000 28.10000 134 ILE C O 1
ATOM 6988 N N . LEU C 1 141 ? 20.89132 28.01404 -34.77788 1.000 27.81772 135 LEU C N 1
ATOM 6989 C CA . LEU C 1 141 ? 19.90548 28.02477 -35.84560 1.000 32.45722 135 LEU C CA 1
ATOM 6990 C C . LEU C 1 141 ? 19.06743 29.29401 -35.75155 1.000 33.85696 135 LEU C C 1
ATOM 6991 O O . LEU C 1 141 ? 18.64336 29.68626 -34.66506 1.000 26.15334 135 LEU C O 1
ATOM 6996 N N . GLY C 1 142 ? 18.83135 29.93023 -36.89050 1.000 36.61826 136 GLY C N 1
ATOM 6997 C CA . GLY C 1 142 ? 17.82672 30.96887 -36.96002 1.000 33.65474 136 GLY C CA 1
ATOM 6998 C C . GLY C 1 142 ? 16.75678 30.56519 -37.95545 1.000 36.15461 136 GLY C C 1
ATOM 6999 O O . GLY C 1 142 ? 17.03593 30.45307 -39.15322 1.000 35.15374 136 GLY C O 1
ATOM 7000 N N . VAL C 1 143 ? 15.53260 30.33991 -37.49655 1.000 34.65254 137 VAL C N 1
ATOM 7001 C CA . VAL C 1 143 ? 14.45277 29.90766 -38.37690 1.000 30.62380 137 VAL C CA 1
ATOM 7002 C C . VAL C 1 143 ? 13.56184 31.11048 -38.64180 1.000 33.33803 137 VAL C C 1
ATOM 7003 O O . VAL C 1 143 ? 12.89201 31.61113 -37.73337 1.000 29.06923 137 VAL C O 1
ATOM 7007 N N . LEU C 1 144 ? 13.54672 31.58679 -39.88485 1.000 33.20738 138 LEU C N 1
ATOM 7008 C CA . LEU C 1 144 ? 12.80615 32.79180 -40.22288 1.000 26.97562 138 LEU C CA 1
ATOM 7009 C C . LEU C 1 144 ? 11.45715 32.46253 -40.84066 1.000 25.94998 138 LEU C C 1
ATOM 7010 O O . LEU C 1 144 ? 11.31763 31.48876 -41.58133 1.000 26.80987 138 LEU C O 1
ATOM 7015 N N . GLY C 1 145 ? 10.47964 33.32659 -40.57072 1.000 24.88870 139 GLY C N 1
ATOM 7016 C CA . GLY C 1 145 ? 9.17311 33.29250 -41.21274 1.000 23.21815 139 GLY C CA 1
ATOM 7017 C C . GLY C 1 145 ? 8.37994 32.03632 -40.92744 1.000 28.73793 139 GLY C C 1
ATOM 7018 O O . GLY C 1 145 ? 7.77960 31.44910 -41.82259 1.000 29.28312 139 GLY C O 1
ATOM 7019 N N . ALA C 1 146 ? 8.35627 31.62639 -39.66516 1.000 29.29082 140 ALA C N 1
ATOM 7020 C CA . ALA C 1 146 ? 7.59620 30.45411 -39.25481 1.000 26.40121 140 ALA C CA 1
ATOM 7021 C C . ALA C 1 146 ? 6.18257 30.85306 -38.87025 1.000 27.14605 140 ALA C C 1
ATOM 7022 O O . ALA C 1 146 ? 5.74552 30.60334 -37.75581 1.000 23.97540 140 ALA C O 1
ATOM 7024 N N . GLY C 1 147 ? 5.48488 31.53745 -39.77944 1.000 27.49218 141 GLY C N 1
ATOM 7025 C CA . GLY C 1 147 ? 4.07643 31.83151 -39.60054 1.000 27.43573 141 GLY C CA 1
ATOM 7026 C C . GLY C 1 147 ? 3.26821 30.95860 -40.53992 1.000 27.72514 141 GLY C C 1
ATOM 7027 O O . GLY C 1 147 ? 3.68920 29.82595 -40.81555 1.000 26.22717 141 GLY C O 1
ATOM 7028 N N . PHE C 1 148 ? 2.12318 31.42920 -41.04503 1.000 24.99898 142 PHE C N 1
ATOM 7029 C CA . PHE C 1 148 ? 1.45462 30.59340 -42.03330 1.000 26.66730 142 PHE C CA 1
ATOM 7030 C C . PHE C 1 148 ? 1.94111 30.91994 -43.44184 1.000 31.18852 142 PHE C C 1
ATOM 7031 O O . PHE C 1 148 ? 2.40504 30.02487 -44.15208 1.000 31.44715 142 PHE C O 1
ATOM 7039 N N . ASP C 1 149 ? 1.81597 32.18349 -43.85261 1.000 25.04114 143 ASP C N 1
ATOM 7040 C CA . ASP C 1 149 ? 2.33293 32.68260 -45.12311 1.000 36.72422 143 ASP C CA 1
ATOM 7041 C C . ASP C 1 149 ? 3.08044 33.97981 -44.82679 1.000 32.42724 143 ASP C C 1
ATOM 7042 O O . ASP C 1 149 ? 2.45108 35.02639 -44.60147 1.000 30.83107 143 ASP C O 1
ATOM 7047 N N . PRO C 1 150 ? 4.42332 33.95640 -44.81141 1.000 33.57221 144 PRO C N 1
ATOM 7048 C CA . PRO C 1 150 ? 5.20405 32.74869 -45.10560 1.000 35.34686 144 PRO C CA 1
ATOM 7049 C C . PRO C 1 150 ? 5.26568 31.76008 -43.92315 1.000 31.50046 144 PRO C C 1
ATOM 7050 O O . PRO C 1 150 ? 4.85550 32.08381 -42.80103 1.000 29.19246 144 PRO C O 1
ATOM 7054 N N . GLY C 1 151 ? 5.76566 30.55442 -44.19906 1.000 29.03122 145 GLY C N 1
ATOM 7055 C CA . GLY C 1 151 ? 5.92739 29.54175 -43.18095 1.000 27.82709 145 GLY C CA 1
ATOM 7056 C C . GLY C 1 151 ? 5.33116 28.21386 -43.58982 1.000 34.15015 145 GLY C C 1
ATOM 7057 O O . GLY C 1 151 ? 6.01922 27.36928 -44.17840 1.000 29.12198 145 GLY C O 1
ATOM 7058 N N . VAL C 1 152 ? 4.05974 28.00177 -43.23723 1.000 27.98824 146 VAL C N 1
ATOM 7059 C CA . VAL C 1 152 ? 3.36792 26.79316 -43.67381 1.000 30.69808 146 VAL C CA 1
ATOM 7060 C C . VAL C 1 152 ? 3.33915 26.71588 -45.19815 1.000 30.74401 146 VAL C C 1
ATOM 7061 O O . VAL C 1 152 ? 3.51790 25.63861 -45.77563 1.000 29.90319 146 VAL C O 1
ATOM 7065 N N . THR C 1 153 ? 3.09313 27.84848 -45.87658 1.000 29.03133 147 THR C N 1
ATOM 7066 C CA . THR C 1 153 ? 3.09525 27.83043 -47.34394 1.000 27.39360 147 THR C CA 1
ATOM 7067 C C . THR C 1 153 ? 4.43786 27.35698 -47.88500 1.000 31.58948 147 THR C C 1
ATOM 7068 O O . THR C 1 153 ? 4.48533 26.52141 -48.79682 1.000 33.02218 147 THR C O 1
ATOM 7072 N N . ASN C 1 154 ? 5.54076 27.85282 -47.31265 1.000 32.19130 148 ASN C N 1
ATOM 7073 C CA . ASN C 1 154 ? 6.86163 27.34895 -47.69064 1.000 33.35470 148 ASN C CA 1
ATOM 7074 C C . ASN C 1 154 ? 6.93483 25.84211 -47.49813 1.000 30.92413 148 ASN C C 1
ATOM 7075 O O . ASN C 1 154 ? 7.40135 25.10904 -48.37930 1.000 31.02550 148 ASN C O 1
ATOM 7080 N N . ALA C 1 155 ? 6.45459 25.36599 -46.34959 1.000 25.79224 149 ALA C N 1
ATOM 7081 C CA . ALA C 1 155 ? 6.46724 23.93841 -46.06704 1.000 30.86906 149 ALA C CA 1
ATOM 7082 C C . ALA C 1 155 ? 5.57323 23.16867 -47.04406 1.000 36.50060 149 ALA C C 1
ATOM 7083 O O . ALA C 1 155 ? 5.88652 22.02690 -47.41277 1.000 34.25006 149 ALA C O 1
ATOM 7085 N N . TYR C 1 156 ? 4.43576 23.75899 -47.44670 1.000 28.75692 150 TYR C N 1
ATOM 7086 C CA . TYR C 1 156 ? 3.59873 23.11926 -48.46534 1.000 30.92942 150 TYR C CA 1
ATOM 7087 C C . TYR C 1 156 ? 4.36369 22.91525 -49.77320 1.000 30.12843 150 TYR C C 1
ATOM 7088 O O . TYR C 1 156 ? 4.19628 21.89179 -50.44604 1.000 33.76421 150 TYR C O 1
ATOM 7097 N N . VAL C 1 157 ? 5.16020 23.90586 -50.18117 1.000 37.57913 151 VAL C N 1
ATOM 7098 C CA . VAL C 1 157 ? 5.92308 23.77878 -51.41910 1.000 40.71894 151 VAL C CA 1
ATOM 7099 C C . VAL C 1 157 ? 7.02741 22.73480 -51.26626 1.000 37.67694 151 VAL C C 1
ATOM 7100 O O . VAL C 1 157 ? 7.24907 21.90848 -52.16076 1.000 36.32352 151 VAL C O 1
ATOM 7104 N N . ALA C 1 158 ? 7.74001 22.75898 -50.13995 1.000 36.33241 152 ALA C N 1
ATOM 7105 C CA . ALA C 1 158 ? 8.77668 21.76080 -49.90842 1.000 33.43044 152 ALA C CA 1
ATOM 7106 C C . ALA C 1 158 ? 8.17872 20.36966 -49.85092 1.000 39.17472 152 ALA C C 1
ATOM 7107 O O . ALA C 1 158 ? 8.75365 19.41362 -50.37972 1.000 47.78634 152 ALA C O 1
ATOM 7109 N N . HIS C 1 159 ? 7.02440 20.24255 -49.19767 1.000 39.87735 153 HIS C N 1
ATOM 7110 C CA . HIS C 1 159 ? 6.31678 18.96952 -49.13723 1.000 34.85584 153 HIS C CA 1
ATOM 7111 C C . HIS C 1 159 ? 5.96024 18.47382 -50.53513 1.000 38.06240 153 HIS C C 1
ATOM 7112 O O . HIS C 1 159 ? 6.13415 17.28790 -50.85356 1.000 37.15329 153 HIS C O 1
ATOM 7119 N N . ALA C 1 160 ? 5.45115 19.36963 -51.38295 1.000 37.84154 154 ALA C N 1
ATOM 7120 C CA . ALA C 1 160 ? 5.08320 18.97148 -52.73358 1.000 42.80827 154 ALA C CA 1
ATOM 7121 C C . ALA C 1 160 ? 6.30908 18.53497 -53.52217 1.000 40.96904 154 ALA C C 1
ATOM 7122 O O . ALA C 1 160 ? 6.26148 17.53839 -54.25161 1.000 40.31059 154 ALA C O 1
ATOM 7124 N N . GLN C 1 161 ? 7.42185 19.25932 -53.37219 1.000 45.22228 155 GLN C N 1
ATOM 7125 C CA . GLN C 1 161 ? 8.64135 18.89405 -54.08280 1.000 47.71311 155 GLN C CA 1
ATOM 7126 C C . GLN C 1 161 ? 9.12866 17.51024 -53.66669 1.000 53.81421 155 GLN C C 1
ATOM 7127 O O . GLN C 1 161 ? 9.57739 16.72274 -54.50992 1.000 55.67664 155 GLN C O 1
ATOM 7133 N N . ARG C 1 162 ? 8.96846 17.16509 -52.38585 1.000 51.59685 156 ARG C N 1
ATOM 7134 C CA . ARG C 1 162 ? 9.53281 15.92496 -51.85958 1.000 49.36310 156 ARG C CA 1
ATOM 7135 C C . ARG C 1 162 ? 8.68500 14.70769 -52.20352 1.000 45.67981 156 ARG C C 1
ATOM 7136 O O . ARG C 1 162 ? 9.22772 13.63681 -52.50201 1.000 52.62747 156 ARG C O 1
ATOM 7144 N N . HIS C 1 163 ? 7.35852 14.85549 -52.16381 1.000 40.58231 157 HIS C N 1
ATOM 7145 C CA . HIS C 1 163 ? 6.44306 13.72401 -52.22642 1.000 45.63455 157 HIS C CA 1
ATOM 7146 C C . HIS C 1 163 ? 5.47729 13.72864 -53.40138 1.000 47.02466 157 HIS C C 1
ATOM 7147 O O . HIS C 1 163 ? 4.81174 12.71347 -53.62614 1.000 50.30729 157 HIS C O 1
ATOM 7154 N N . HIS C 1 164 ? 5.35405 14.82201 -54.14362 1.000 48.70050 158 HIS C N 1
ATOM 7155 C CA . HIS C 1 164 ? 4.29388 14.84855 -55.13819 1.000 49.99582 158 HIS C CA 1
ATOM 7156 C C . HIS C 1 164 ? 4.82693 15.14915 -56.53098 1.000 48.77749 158 HIS C C 1
ATOM 7157 O O . HIS C 1 164 ? 4.25877 14.68314 -57.52032 1.000 57.04167 158 HIS C O 1
ATOM 7164 N N . PHE C 1 165 ? 5.93058 15.88509 -56.62618 1.000 48.46629 159 PHE C N 1
ATOM 7165 C CA . PHE C 1 165 ? 6.45047 16.31385 -57.91272 1.000 51.39155 159 PHE C CA 1
ATOM 7166 C C . PHE C 1 165 ? 7.90071 15.89662 -58.07679 1.000 53.12023 159 PHE C C 1
ATOM 7167 O O . PHE C 1 165 ? 8.62850 15.68392 -57.10518 1.000 56.57347 159 PHE C O 1
ATOM 7175 N N . ASP C 1 166 ? 8.30043 15.76799 -59.33917 1.000 52.45624 160 ASP C N 1
ATOM 7176 C CA . ASP C 1 166 ? 9.70849 15.78825 -59.70540 1.000 59.96025 160 ASP C CA 1
ATOM 7177 C C . ASP C 1 166 ? 10.17303 17.20953 -59.99300 1.000 60.69667 160 ASP C C 1
ATOM 7178 O O . ASP C 1 166 ? 11.25234 17.61642 -59.55012 1.000 61.92699 160 ASP C O 1
ATOM 7183 N N . THR C 1 167 ? 9.36238 17.97463 -60.72140 1.000 59.68366 161 THR C N 1
ATOM 7184 C CA . THR C 1 167 ? 9.64304 19.37615 -60.98857 1.000 59.79084 161 THR C CA 1
ATOM 7185 C C . THR C 1 167 ? 8.34552 20.15326 -60.85260 1.000 57.48022 161 THR C C 1
ATOM 7186 O O . THR C 1 167 ? 7.30723 19.73586 -61.37053 1.000 56.56533 161 THR C O 1
ATOM 7190 N N . ILE C 1 168 ? 8.40157 21.26716 -60.14024 1.000 57.75507 162 ILE C N 1
ATOM 7191 C CA . ILE C 1 168 ? 7.24813 22.13295 -59.95933 1.000 51.10489 162 ILE C CA 1
ATOM 7192 C C . ILE C 1 168 ? 7.37371 23.27400 -60.95573 1.000 52.86719 162 ILE C C 1
ATOM 7193 O O . ILE C 1 168 ? 8.35623 24.02242 -60.93206 1.000 56.06829 162 ILE C O 1
ATOM 7198 N N . HIS C 1 169 ? 6.39830 23.39031 -61.85379 1.000 51.45031 163 HIS C N 1
ATOM 7199 C CA . HIS C 1 169 ? 6.44389 24.41383 -62.88983 1.000 52.65385 163 HIS C CA 1
ATOM 7200 C C . HIS C 1 169 ? 5.83284 25.73803 -62.44310 1.000 52.20162 163 HIS C C 1
ATOM 7201 O O . HIS C 1 169 ? 6.41348 26.79898 -62.69064 1.000 55.66181 163 HIS C O 1
ATOM 7208 N N . THR C 1 170 ? 4.65287 25.69847 -61.82177 1.000 49.23139 164 THR C N 1
ATOM 7209 C CA . THR C 1 170 ? 3.96877 26.90200 -61.36673 1.000 46.56312 164 THR C CA 1
ATOM 7210 C C . THR C 1 170 ? 3.55120 26.77213 -59.90545 1.000 45.69487 164 THR C C 1
ATOM 7211 O O . THR C 1 170 ? 3.22957 25.68203 -59.42512 1.000 46.12770 164 THR C O 1
ATOM 7215 N N . LEU C 1 171 ? 3.52092 27.91485 -59.21743 1.000 41.29245 165 LEU C N 1
ATOM 7216 C CA . LEU C 1 171 ? 3.10848 28.00138 -57.82048 1.000 42.88995 165 LEU C CA 1
ATOM 7217 C C . LEU C 1 171 ? 2.20798 29.21577 -57.63098 1.000 42.40699 165 LEU C C 1
ATOM 7218 O O . LEU C 1 171 ? 2.62125 30.34145 -57.91914 1.000 42.07577 165 LEU C O 1
ATOM 7223 N N . ASP C 1 172 ? 0.98848 28.99267 -57.14825 1.000 36.21046 166 ASP C N 1
ATOM 7224 C CA . ASP C 1 172 ? 0.09069 30.06302 -56.71330 1.000 35.05615 166 ASP C CA 1
ATOM 7225 C C . ASP C 1 172 ? -0.13242 29.92718 -55.21131 1.000 35.64714 166 ASP C C 1
ATOM 7226 O O . ASP C 1 172 ? -0.54757 28.86401 -54.73807 1.000 37.48519 166 ASP C O 1
ATOM 7231 N N . ILE C 1 173 ? 0.18694 30.97044 -54.45663 1.000 34.61443 167 ILE C N 1
ATOM 7232 C CA . ILE C 1 173 ? -0.18796 31.02520 -53.04864 1.000 34.54833 167 ILE C CA 1
ATOM 7233 C C . ILE C 1 173 ? -1.50545 31.78400 -52.95083 1.000 36.14087 167 ILE C C 1
ATOM 7234 O O . ILE C 1 173 ? -1.63943 32.89595 -53.48142 1.000 36.06230 167 ILE C O 1
ATOM 7239 N N . LEU C 1 174 ? -2.49011 31.17981 -52.29391 1.000 33.43890 168 LEU C N 1
ATOM 7240 C CA . LEU C 1 174 ? -3.84114 31.72332 -52.29136 1.000 33.86150 168 LEU C CA 1
ATOM 7241 C C . LEU C 1 174 ? -4.31206 31.87543 -50.85626 1.000 35.72518 168 LEU C C 1
ATOM 7242 O O . LEU C 1 174 ? -4.41959 30.88850 -50.12012 1.000 31.24517 168 LEU C O 1
ATOM 7247 N N . ASP C 1 175 ? -4.56038 33.12109 -50.46331 1.000 38.84090 169 ASP C N 1
ATOM 7248 C CA . ASP C 1 175 ? -4.85906 33.50201 -49.09283 1.000 38.30604 169 ASP C CA 1
ATOM 7249 C C . ASP C 1 175 ? -6.22533 34.17720 -49.06143 1.000 41.66840 169 ASP C C 1
ATOM 7250 O O . ASP C 1 175 ? -6.37844 35.31032 -49.54032 1.000 38.16883 169 ASP C O 1
ATOM 7255 N N . CYS C 1 176 ? -7.20306 33.50319 -48.46541 1.000 37.45986 170 CYS C N 1
ATOM 7256 C CA . CYS C 1 176 ? -8.54197 34.05248 -48.31040 1.000 34.54804 170 CYS C CA 1
ATOM 7257 C C . CYS C 1 176 ? -8.87198 34.15408 -46.83307 1.000 33.04499 170 CYS C C 1
ATOM 7258 O O . CYS C 1 176 ? -8.80778 33.15129 -46.11276 1.000 32.02768 170 CYS C O 1
ATOM 7261 N N . ASN C 1 177 ? -9.23927 35.35684 -46.39276 1.000 28.46378 171 ASN C N 1
ATOM 7262 C CA . ASN C 1 177 ? -9.88274 35.55797 -45.10030 1.000 32.12987 171 ASN C CA 1
ATOM 7263 C C . ASN C 1 177 ? -11.33432 35.95296 -45.37091 1.000 31.58141 171 ASN C C 1
ATOM 7264 O O . ASN C 1 177 ? -11.60652 37.05754 -45.85000 1.000 35.14640 171 ASN C O 1
ATOM 7269 N N . ALA C 1 178 ? -12.26430 35.04389 -45.09529 1.000 29.94630 172 ALA C N 1
ATOM 7270 C CA . ALA C 1 178 ? -13.68683 35.34579 -45.19697 1.000 34.55235 172 ALA C CA 1
ATOM 7271 C C . ALA C 1 178 ? -14.29781 35.67986 -43.83965 1.000 33.32522 172 ALA C C 1
ATOM 7272 O O . ALA C 1 178 ? -15.50793 35.53151 -43.65859 1.000 36.46528 172 ALA C O 1
ATOM 7274 N N . GLY C 1 179 ? -13.48111 36.09338 -42.87447 1.000 32.82902 173 GLY C N 1
ATOM 7275 C CA . GLY C 1 179 ? -14.00276 36.38392 -41.55668 1.000 29.41624 173 GLY C CA 1
ATOM 7276 C C . GLY C 1 179 ? -14.94376 37.57405 -41.57127 1.000 28.79825 173 GLY C C 1
ATOM 7277 O O . GLY C 1 179 ? -14.78619 38.51848 -42.34084 1.000 33.03367 173 GLY C O 1
ATOM 7278 N N . ASP C 1 180 ? -15.92124 37.52892 -40.67551 1.000 29.01256 174 ASP C N 1
ATOM 7279 C CA . ASP C 1 180 ? -16.90021 38.59378 -40.48038 1.000 28.63178 174 ASP C CA 1
ATOM 7280 C C . ASP C 1 180 ? -16.73813 39.10910 -39.05013 1.000 30.97956 174 ASP C C 1
ATOM 7281 O O . ASP C 1 180 ? -17.09252 38.41087 -38.09280 1.000 32.49507 174 ASP C O 1
ATOM 7286 N N . HIS C 1 181 ? -16.20831 40.32629 -38.89595 1.000 32.45726 175 HIS C N 1
ATOM 7287 C CA . HIS C 1 181 ? -16.02591 40.90798 -37.56904 1.000 36.87099 175 HIS C CA 1
ATOM 7288 C C . HIS C 1 181 ? -17.20389 41.77890 -37.12013 1.000 38.24894 175 HIS C C 1
ATOM 7289 O O . HIS C 1 181 ? -17.09448 42.46171 -36.09771 1.000 43.68104 175 HIS C O 1
ATOM 7296 N N . LYS C 1 182 ? -18.31168 41.78754 -37.85942 1.000 35.42983 176 LYS C N 1
ATOM 7297 C CA . LYS C 1 182 ? -19.57403 42.39837 -37.43900 1.000 34.11959 176 LYS C CA 1
ATOM 7298 C C . LYS C 1 182 ? -19.54564 43.92246 -37.34001 1.000 38.45365 176 LYS C C 1
ATOM 7299 O O . LYS C 1 182 ? -20.49718 44.51385 -36.82139 1.000 43.26965 176 LYS C O 1
ATOM 7305 N N . ARG C 1 183 ? -18.50621 44.58028 -37.81883 1.000 37.31231 177 ARG C N 1
ATOM 7306 C CA . ARG C 1 183 ? -18.48386 46.03293 -37.84307 1.000 38.27406 177 ARG C CA 1
ATOM 7307 C C . ARG C 1 183 ? -18.69528 46.52276 -39.26193 1.000 37.05588 177 ARG C C 1
ATOM 7308 O O . ARG C 1 183 ? -18.43037 45.79166 -40.22357 1.000 36.97131 177 ARG C O 1
ATOM 7316 N N . PRO C 1 184 ? -19.21041 47.74598 -39.43479 1.000 43.26075 178 PRO C N 1
ATOM 7317 C CA . PRO C 1 184 ? -19.25572 48.32492 -40.78949 1.000 47.52413 178 PRO C CA 1
ATOM 7318 C C . PRO C 1 184 ? -17.89647 48.31875 -41.48005 1.000 45.99742 178 PRO C C 1
ATOM 7319 O O . PRO C 1 184 ? -17.81414 47.96227 -42.66425 1.000 40.92930 178 PRO C O 1
ATOM 7323 N N . PHE C 1 185 ? -16.82911 48.69758 -40.77073 1.000 43.11519 179 PHE C N 1
ATOM 7324 C CA . PHE C 1 185 ? -15.47597 48.63754 -41.31055 1.000 38.29352 179 PHE C CA 1
ATOM 7325 C C . PHE C 1 185 ? -14.49007 48.52209 -40.16074 1.000 36.99552 179 PHE C C 1
ATOM 7326 O O . PHE C 1 185 ? -14.59792 49.24699 -39.16499 1.000 34.69515 179 PHE C O 1
ATOM 7334 N N . ALA C 1 186 ? -13.51387 47.63020 -40.31697 1.000 35.79215 180 ALA C N 1
ATOM 7335 C CA . ALA C 1 186 ? -12.48099 47.47022 -39.30350 1.000 41.46522 180 ALA C CA 1
ATOM 7336 C C . ALA C 1 186 ? -11.30926 46.74327 -39.93199 1.000 40.11078 180 ALA C C 1
ATOM 7337 O O . ALA C 1 186 ? -11.45001 46.07780 -40.96085 1.000 40.89395 180 ALA C O 1
ATOM 7339 N N . THR C 1 187 ? -10.14156 46.90582 -39.31698 1.000 38.53368 181 THR C N 1
ATOM 7340 C CA . THR C 1 187 ? -8.94198 46.19130 -39.72604 1.000 34.59093 181 THR C CA 1
ATOM 7341 C C . THR C 1 187 ? -8.45111 45.33307 -38.56951 1.000 34.98431 181 THR C C 1
ATOM 7342 O O . THR C 1 187 ? -8.56322 45.70999 -37.39856 1.000 34.91357 181 THR C O 1
ATOM 7346 N N . ASN C 1 188 ? -7.86250 44.19916 -38.90774 1.000 34.81679 182 ASN C N 1
ATOM 7347 C CA . ASN C 1 188 ? -7.26457 43.33216 -37.90982 1.000 40.20903 182 ASN C CA 1
ATOM 7348 C C . ASN C 1 188 ? -5.79806 43.66375 -37.66786 1.000 44.93701 182 ASN C C 1
ATOM 7349 O O . ASN C 1 188 ? -5.15233 42.99948 -36.84723 1.000 51.35731 182 ASN C O 1
ATOM 7354 N N . PHE C 1 189 ? -5.25260 44.65571 -38.37584 1.000 46.94910 183 PHE C N 1
ATOM 7355 C CA . PHE C 1 189 ? -3.87218 45.09187 -38.19799 1.000 46.72415 183 PHE C CA 1
ATOM 7356 C C . PHE C 1 189 ? -3.83954 46.60805 -38.06492 1.000 41.66005 183 PHE C C 1
ATOM 7357 O O . PHE C 1 189 ? -4.84794 47.29500 -38.28151 1.000 40.49675 183 PHE C O 1
ATOM 7365 N N . ASN C 1 190 ? -2.64287 47.12693 -37.78423 1.000 37.78329 184 ASN C N 1
ATOM 7366 C CA . ASN C 1 190 ? -2.35880 48.54234 -37.97117 1.000 38.52834 184 ASN C CA 1
ATOM 7367 C C . ASN C 1 190 ? -2.74809 48.94886 -39.39276 1.000 42.20043 184 ASN C C 1
ATOM 7368 O O . ASN C 1 190 ? -2.29606 48.31258 -40.36079 1.000 40.87752 184 ASN C O 1
ATOM 7373 N N . PRO C 1 191 ? -3.56129 49.99715 -39.56310 1.000 35.49266 185 PRO C N 1
ATOM 7374 C CA . PRO C 1 191 ? -4.06937 50.33045 -40.91241 1.000 36.43877 185 PRO C CA 1
ATOM 7375 C C . PRO C 1 191 ? -2.98190 50.64159 -41.93226 1.000 37.31736 185 PRO C C 1
ATOM 7376 O O . PRO C 1 191 ? -3.26727 50.63419 -43.13997 1.000 38.41141 185 PRO C O 1
ATOM 7380 N N . GLU C 1 192 ? -1.74820 50.90969 -41.49273 1.000 40.04568 186 GLU C N 1
ATOM 7381 C CA . GLU C 1 192 ? -0.64928 51.04486 -42.44163 1.000 45.11584 186 GLU C CA 1
ATOM 7382 C C . GLU C 1 192 ? -0.42459 49.75090 -43.21252 1.000 39.05319 186 GLU C C 1
ATOM 7383 O O . GLU C 1 192 ? 0.07346 49.77665 -44.34406 1.000 37.49407 186 GLU C O 1
ATOM 7389 N N . ILE C 1 193 ? -0.76529 48.61094 -42.61597 1.000 35.51440 187 ILE C N 1
ATOM 7390 C CA . ILE C 1 193 ? -0.65056 47.34893 -43.33955 1.000 36.96574 187 ILE C CA 1
ATOM 7391 C C . ILE C 1 193 ? -1.69715 47.27838 -44.44775 1.000 37.48714 187 ILE C C 1
ATOM 7392 O O . ILE C 1 193 ? -1.38573 46.92695 -45.59402 1.000 38.76550 187 ILE C O 1
ATOM 7397 N N . ASN C 1 194 ? -2.94740 47.64745 -44.12901 1.000 37.07967 188 ASN C N 1
ATOM 7398 C CA . ASN C 1 194 ? -4.00835 47.69197 -45.13728 1.000 33.49225 188 ASN C CA 1
ATOM 7399 C C . ASN C 1 194 ? -3.64743 48.63461 -46.28344 1.000 35.96100 188 ASN C C 1
ATOM 7400 O O . ASN C 1 194 ? -3.88602 48.32600 -47.45711 1.000 41.27509 188 ASN C O 1
ATOM 7405 N N . LEU C 1 195 ? -3.07919 49.79491 -45.96171 1.000 36.17894 189 LEU C N 1
ATOM 7406 C CA . LEU C 1 195 ? -2.64705 50.71337 -47.00332 1.000 42.68951 189 LEU C CA 1
ATOM 7407 C C . LEU C 1 195 ? -1.62338 50.05140 -47.91900 1.000 44.59538 189 LEU C C 1
ATOM 7408 O O . LEU C 1 195 ? -1.73843 50.11725 -49.14733 1.000 45.22869 189 LEU C O 1
ATOM 7413 N N . ARG C 1 196 ? -0.61697 49.40161 -47.32921 1.000 41.83844 190 ARG C N 1
ATOM 7414 C CA . ARG C 1 196 ? 0.39460 48.68386 -48.10353 1.000 49.01700 190 ARG C CA 1
ATOM 7415 C C . ARG C 1 196 ? -0.24714 47.74722 -49.12005 1.000 44.71512 190 ARG C C 1
ATOM 7416 O O . ARG C 1 196 ? 0.05565 47.80386 -50.31530 1.000 40.74150 190 ARG C O 1
ATOM 7424 N N . GLU C 1 197 ? -1.16163 46.89359 -48.65468 1.000 46.67783 191 GLU C N 1
ATOM 7425 C CA . GLU C 1 197 ? -1.70079 45.82173 -49.48822 1.000 50.63131 191 GLU C CA 1
ATOM 7426 C C . GLU C 1 197 ? -2.42722 46.35752 -50.71909 1.000 53.06441 191 GLU C C 1
ATOM 7427 O O . GLU C 1 197 ? -2.31266 45.78691 -51.80829 1.000 60.67309 191 GLU C O 1
ATOM 7433 N N . VAL C 1 198 ? -3.21131 47.42651 -50.56187 1.000 46.72065 192 VAL C N 1
ATOM 7434 C CA . VAL C 1 198 ? -4.02588 47.91456 -51.67136 1.000 52.46258 192 VAL C CA 1
ATOM 7435 C C . VAL C 1 198 ? -3.34210 48.98782 -52.51062 1.000 57.09797 192 VAL C C 1
ATOM 7436 O O . VAL C 1 198 ? -3.77777 49.24198 -53.64042 1.000 65.72521 192 VAL C O 1
ATOM 7440 N N . SER C 1 199 ? -2.28715 49.62240 -52.01022 1.000 53.48217 193 SER C N 1
ATOM 7441 C CA . SER C 1 199 ? -1.68909 50.71521 -52.75707 1.000 51.04704 193 SER C CA 1
ATOM 7442 C C . SER C 1 199 ? -0.33520 50.36765 -53.34185 1.000 50.11284 193 SER C C 1
ATOM 7443 O O . SER C 1 199 ? 0.14014 51.09691 -54.21807 1.000 52.60364 193 SER C O 1
ATOM 7446 N N . SER C 1 200 ? 0.29942 49.29974 -52.86633 1.000 46.07079 194 SER C N 1
ATOM 7447 C CA . SER C 1 200 ? 1.58124 48.87072 -53.40564 1.000 49.08665 194 SER C CA 1
ATOM 7448 C C . SER C 1 200 ? 1.40833 48.12991 -54.72704 1.000 48.60639 194 SER C C 1
ATOM 7449 O O . SER C 1 200 ? 0.38716 47.48548 -54.98503 1.000 47.56962 194 SER C O 1
ATOM 7452 N N . LYS C 1 201 ? 2.44054 48.22236 -55.55543 1.000 51.88378 195 LYS C N 1
ATOM 7453 C CA . LYS C 1 201 ? 2.49127 47.51111 -56.82244 1.000 49.37387 195 LYS C CA 1
ATOM 7454 C C . LYS C 1 201 ? 2.45884 46.00295 -56.59562 1.000 49.23913 195 LYS C C 1
ATOM 7455 O O . LYS C 1 201 ? 3.05832 45.48689 -55.64844 1.000 45.47421 195 LYS C O 1
ATOM 7461 N N . GLY C 1 202 ? 1.74656 45.29073 -57.46567 1.000 49.57610 196 GLY C N 1
ATOM 7462 C CA . GLY C 1 202 ? 1.84903 43.84698 -57.48007 1.000 48.53596 196 GLY C CA 1
ATOM 7463 C C . GLY C 1 202 ? 3.17746 43.40240 -58.05941 1.000 48.21863 196 GLY C C 1
ATOM 7464 O O . GLY C 1 202 ? 3.82800 44.12348 -58.81198 1.000 41.14288 196 GLY C O 1
ATOM 7465 N N . ARG C 1 203 ? 3.60883 42.19797 -57.69367 1.000 48.06062 197 ARG C N 1
ATOM 7466 C CA . ARG C 1 203 ? 4.87032 41.70248 -58.22483 1.000 44.89065 197 ARG C CA 1
ATOM 7467 C C . ARG C 1 203 ? 4.83778 40.18438 -58.21207 1.000 46.54313 197 ARG C C 1
ATOM 7468 O O . ARG C 1 203 ? 4.47343 39.58389 -57.19412 1.000 49.91199 197 ARG C O 1
ATOM 7476 N N . TYR C 1 204 ? 5.20820 39.57246 -59.33943 1.000 41.54640 198 TYR C N 1
ATOM 7477 C CA . TYR C 1 204 ? 5.24385 38.12149 -59.46240 1.000 44.74625 198 TYR C CA 1
ATOM 7478 C C . TYR C 1 204 ? 6.43643 37.72497 -60.32006 1.000 47.75301 198 TYR C C 1
ATOM 7479 O O . TYR C 1 204 ? 7.15621 38.57331 -60.85113 1.000 53.54930 198 TYR C O 1
ATOM 7488 N N . TYR C 1 205 ? 6.64985 36.41651 -60.43108 1.000 45.73401 199 TYR C N 1
ATOM 7489 C CA . TYR C 1 205 ? 7.78711 35.83848 -61.13541 1.000 49.30343 199 TYR C CA 1
ATOM 7490 C C . TYR C 1 205 ? 7.29590 34.97246 -62.28683 1.000 54.17048 199 TYR C C 1
ATOM 7491 O O . TYR C 1 205 ? 6.39611 34.14743 -62.10159 1.000 54.51620 199 TYR C O 1
ATOM 7500 N N . GLU C 1 206 ? 7.87097 35.16830 -63.47359 1.000 59.54513 200 GLU C N 1
ATOM 7501 C CA . GLU C 1 206 ? 7.56915 34.29707 -64.60392 1.000 62.18822 200 GLU C CA 1
ATOM 7502 C C . GLU C 1 206 ? 8.74325 34.27127 -65.57460 1.000 64.11148 200 GLU C C 1
ATOM 7503 O O . GLU C 1 206 ? 9.25397 35.32210 -65.97296 1.000 67.59705 200 GLU C O 1
ATOM 7509 N N . ASN C 1 207 ? 9.16207 33.05886 -65.94359 1.000 62.87734 201 ASN C N 1
ATOM 7510 C CA . ASN C 1 207 ? 10.22784 32.83003 -66.91972 1.000 65.60686 201 ASN C CA 1
ATOM 7511 C C . ASN C 1 207 ? 11.49002 33.61877 -66.58141 1.000 69.14810 201 ASN C C 1
ATOM 7512 O O . ASN C 1 207 ? 12.02493 34.36673 -67.40114 1.000 76.03118 201 ASN C O 1
ATOM 7517 N N . GLY C 1 208 ? 11.97009 33.45093 -65.35327 1.000 65.45776 202 GLY C N 1
ATOM 7518 C CA . GLY C 1 208 ? 13.22601 34.05327 -64.96454 1.000 64.02000 202 GLY C CA 1
ATOM 7519 C C . GLY C 1 208 ? 13.19318 35.53795 -64.66767 1.000 62.02189 202 GLY C C 1
ATOM 7520 O O . GLY C 1 208 ? 14.25160 36.11717 -64.39993 1.000 62.49754 202 GLY C O 1
ATOM 7521 N N . LYS C 1 209 ? 12.03217 36.18256 -64.70603 1.000 60.72725 203 LYS C N 1
ATOM 7522 C CA . LYS C 1 209 ? 11.97287 37.61970 -64.49626 1.000 62.29276 203 LYS C CA 1
ATOM 7523 C C . LYS C 1 209 ? 10.92094 37.95303 -63.45162 1.000 59.83577 203 LYS C C 1
ATOM 7524 O O . LYS C 1 209 ? 9.91861 37.24933 -63.30824 1.000 59.28676 203 LYS C O 1
ATOM 7526 N N . TRP C 1 210 ? 11.15971 39.03389 -62.71970 1.000 60.97090 204 TRP C N 1
ATOM 7527 C CA . TRP C 1 210 ? 10.16423 39.57631 -61.80669 1.000 58.56627 204 TRP C CA 1
ATOM 7528 C C . TRP C 1 210 ? 9.38609 40.68482 -62.50067 1.000 61.33018 204 TRP C C 1
ATOM 7529 O O . TRP C 1 210 ? 9.97664 41.64224 -63.01380 1.000 65.67790 204 TRP C O 1
ATOM 7540 N N . ILE C 1 211 ? 8.06105 40.55489 -62.49781 1.000 58.43924 205 ILE C N 1
ATOM 7541 C CA . ILE C 1 211 ? 7.16434 41.44426 -63.22157 1.000 55.48529 205 ILE C CA 1
ATOM 7542 C C . ILE C 1 211 ? 6.31753 42.21359 -62.22061 1.000 56.21156 205 ILE C C 1
ATOM 7543 O O . ILE C 1 211 ? 5.65270 41.61045 -61.37166 1.000 53.83273 205 ILE C O 1
ATOM 7548 N N . GLU C 1 212 ? 6.30383 43.53668 -62.34921 1.000 55.42057 206 GLU C N 1
ATOM 7549 C CA . GLU C 1 212 ? 5.49026 44.38722 -61.49775 1.000 56.98005 206 GLU C CA 1
ATOM 7550 C C . GLU C 1 212 ? 4.18091 44.72697 -62.19513 1.000 53.52070 206 GLU C C 1
ATOM 7551 O O . GLU C 1 212 ? 4.09735 44.74702 -63.42723 1.000 53.21606 206 GLU C O 1
ATOM 7557 N N . THR C 1 213 ? 3.14494 44.96197 -61.38872 1.000 49.95941 207 THR C N 1
ATOM 7558 C CA . THR C 1 213 ? 1.82296 45.30033 -61.89368 1.000 51.12481 207 THR C CA 1
ATOM 7559 C C . THR C 1 213 ? 1.29192 46.52456 -61.16592 1.000 48.87766 207 THR C C 1
ATOM 7560 O O . THR C 1 213 ? 1.80819 46.92901 -60.12270 1.000 49.37979 207 THR C O 1
ATOM 7564 N N . LYS C 1 214 ? 0.22648 47.09621 -61.71976 1.000 47.96899 208 LYS C N 1
ATOM 7565 C CA . LYS C 1 214 ? -0.49590 48.14006 -61.02082 1.000 53.02682 208 LYS C CA 1
ATOM 7566 C C . LYS C 1 214 ? -1.18126 47.54807 -59.79074 1.000 58.30297 208 LYS C C 1
ATOM 7567 O O . LYS C 1 214 ? -1.52355 46.36037 -59.77000 1.000 52.64231 208 LYS C O 1
ATOM 7569 N N . PRO C 1 215 ? -1.37863 48.35319 -58.74230 1.000 60.36007 209 PRO C N 1
ATOM 7570 C CA . PRO C 1 215 ? -2.02410 47.83029 -57.53341 1.000 57.56984 209 PRO C CA 1
ATOM 7571 C C . PRO C 1 215 ? -3.36402 47.19448 -57.84744 1.000 50.87075 209 PRO C C 1
ATOM 7572 O O . PRO C 1 215 ? -4.22670 47.82093 -58.46525 1.000 48.26428 209 PRO C O 1
ATOM 7576 N N . LEU C 1 216 ? -3.52500 45.93166 -57.45247 1.000 48.96824 210 LEU C N 1
ATOM 7577 C CA . LEU C 1 216 ? -4.77218 45.19844 -57.64300 1.000 45.79461 210 LEU C CA 1
ATOM 7578 C C . LEU C 1 216 ? -5.15030 45.07009 -59.11611 1.000 43.31025 210 LEU C C 1
ATOM 7579 O O . LEU C 1 216 ? -6.32548 44.88920 -59.43987 1.000 48.28227 210 LEU C O 1
ATOM 7584 N N . GLU C 1 217 ? -4.16674 45.13611 -60.02376 1.000 42.62138 211 GLU C N 1
ATOM 7585 C CA . GLU C 1 217 ? -4.47306 45.06878 -61.45448 1.000 49.92142 211 GLU C CA 1
ATOM 7586 C C . GLU C 1 217 ? -4.95337 43.67704 -61.86972 1.000 49.69035 211 GLU C C 1
ATOM 7587 O O . GLU C 1 217 ? -5.98705 43.53914 -62.53269 1.000 54.72035 211 GLU C O 1
ATOM 7593 N N . ILE C 1 218 ? -4.22365 42.63228 -61.49362 1.000 47.04500 212 ILE C N 1
ATOM 7594 C CA . ILE C 1 218 ? -4.56029 41.27247 -61.90392 1.000 43.88172 212 ILE C CA 1
ATOM 7595 C C . ILE C 1 218 ? -5.47621 40.64646 -60.86226 1.000 45.46176 212 ILE C C 1
ATOM 7596 O O . ILE C 1 218 ? -5.11536 40.52783 -59.68566 1.000 42.03775 212 ILE C O 1
ATOM 7601 N N . LYS C 1 219 ? -6.65717 40.23242 -61.30867 1.000 48.41918 213 LYS C N 1
ATOM 7602 C CA . LYS C 1 219 ? -7.72448 39.72328 -60.46283 1.000 49.63168 213 LYS C CA 1
ATOM 7603 C C . LYS C 1 219 ? -8.25426 38.43329 -61.07660 1.000 50.62818 213 LYS C C 1
ATOM 7604 O O . LYS C 1 219 ? -8.34205 38.31165 -62.29787 1.000 49.19726 213 LYS C O 1
ATOM 7610 N N . GLN C 1 220 ? -8.57643 37.46049 -60.23145 1.000 51.49182 214 GLN C N 1
ATOM 7611 C CA . GLN C 1 220 ? -9.24598 36.24588 -60.67534 1.000 50.02936 214 GLN C CA 1
ATOM 7612 C C . GLN C 1 220 ? -10.29773 35.86484 -59.64418 1.000 44.01086 214 GLN C C 1
ATOM 7613 O O . GLN C 1 220 ? -10.22033 36.25192 -58.47494 1.000 42.60133 214 GLN C O 1
ATOM 7619 N N . VAL C 1 221 ? -11.27270 35.08082 -60.08397 1.000 43.78204 215 VAL C N 1
ATOM 7620 C CA . VAL C 1 221 ? -12.24495 34.47660 -59.18529 1.000 46.01099 215 VAL C CA 1
ATOM 7621 C C . VAL C 1 221 ? -11.76176 33.06607 -58.89350 1.000 48.35581 215 VAL C C 1
ATOM 7622 O O . VAL C 1 221 ? -11.61241 32.25039 -59.80946 1.000 45.21649 215 VAL C O 1
ATOM 7626 N N . TRP C 1 222 ? -11.48979 32.78493 -57.62544 1.000 47.95532 216 TRP C N 1
ATOM 7627 C CA . TRP C 1 222 ? -10.98935 31.48525 -57.21541 1.000 51.43073 216 TRP C CA 1
ATOM 7628 C C . TRP C 1 222 ? -11.94585 30.88023 -56.20356 1.000 48.17901 216 TRP C C 1
ATOM 7629 O O . TRP C 1 222 ? -12.47937 31.59023 -55.34371 1.000 46.07705 216 TRP C O 1
ATOM 7640 N N . ALA C 1 223 ? -12.17426 29.57266 -56.33216 1.000 41.25929 217 ALA C N 1
ATOM 7641 C CA . ALA C 1 223 ? -13.05986 28.82705 -55.44270 1.000 39.72732 217 ALA C CA 1
ATOM 7642 C C . ALA C 1 223 ? -12.24992 28.24454 -54.28437 1.000 44.16415 217 ALA C C 1
ATOM 7643 O O . ALA C 1 223 ? -11.48118 27.29372 -54.47270 1.000 41.02258 217 ALA C O 1
ATOM 7645 N N . TYR C 1 224 ? -12.43767 28.79970 -53.07685 1.000 39.72577 218 TYR C N 1
ATOM 7646 C CA . TYR C 1 224 ? -11.75451 28.30101 -51.88046 1.000 38.87206 218 TYR C CA 1
ATOM 7647 C C . TYR C 1 224 ? -12.58610 27.20667 -51.22230 1.000 34.00338 218 TYR C C 1
ATOM 7648 O O . TYR C 1 224 ? -13.72557 27.47072 -50.81986 1.000 34.29530 218 TYR C O 1
ATOM 7657 N N . PRO C 1 225 ? -12.07635 25.98460 -51.09968 1.000 38.40033 219 PRO C N 1
ATOM 7658 C CA . PRO C 1 225 ? -12.82554 24.93745 -50.39292 1.000 39.92956 219 PRO C CA 1
ATOM 7659 C C . PRO C 1 225 ? -13.29582 25.39777 -49.01643 1.000 42.53671 219 PRO C C 1
ATOM 7660 O O . PRO C 1 225 ? -12.53597 25.99688 -48.24529 1.000 40.95495 219 PRO C O 1
ATOM 7664 N N . GLN C 1 226 ? -14.56971 25.11115 -48.72335 1.000 42.73047 220 GLN C N 1
ATOM 7665 C CA . GLN C 1 226 ? -15.32481 25.42210 -47.50873 1.000 39.41623 220 GLN C CA 1
ATOM 7666 C C . GLN C 1 226 ? -15.71298 26.89325 -47.40878 1.000 38.65548 220 GLN C C 1
ATOM 7667 O O . GLN C 1 226 ? -16.36233 27.28354 -46.42491 1.000 43.20730 220 GLN C O 1
ATOM 7673 N N . ILE C 1 227 ? -15.35381 27.72526 -48.38320 1.000 35.15653 221 ILE C N 1
ATOM 7674 C CA . ILE C 1 227 ? -15.76815 29.12209 -48.42605 1.000 35.83624 221 ILE C CA 1
ATOM 7675 C C . ILE C 1 227 ? -16.56938 29.42305 -49.68556 1.000 42.37960 221 ILE C C 1
ATOM 7676 O O . ILE C 1 227 ? -17.66072 29.99906 -49.61878 1.000 47.28613 221 ILE C O 1
ATOM 7681 N N . GLY C 1 228 ? -16.03707 29.05843 -50.84530 1.000 45.01621 222 GLY C N 1
ATOM 7682 C CA . GLY C 1 228 ? -16.72438 29.32565 -52.09439 1.000 40.10963 222 GLY C CA 1
ATOM 7683 C C . GLY C 1 228 ? -15.90185 30.25325 -52.96866 1.000 36.68023 222 GLY C C 1
ATOM 7684 O O . GLY C 1 228 ? -14.72609 30.50086 -52.68905 1.000 35.27741 222 GLY C O 1
ATOM 7685 N N . GLU C 1 229 ? -16.53345 30.81772 -53.99574 1.000 37.33336 223 GLU C N 1
ATOM 7686 C CA . GLU C 1 229 ? -15.85126 31.69415 -54.93753 1.000 45.92826 223 GLU C CA 1
ATOM 7687 C C . GLU C 1 229 ? -15.56865 33.07556 -54.34116 1.000 46.52809 223 GLU C C 1
ATOM 7688 O O . GLU C 1 229 ? -16.44705 33.69859 -53.74071 1.000 44.20486 223 GLU C O 1
ATOM 7694 N N . MET C 1 230 ? -14.33567 33.55899 -54.51796 1.000 46.41182 224 MET C N 1
ATOM 7695 C CA . MET C 1 230 ? -13.90369 34.82091 -53.92343 1.000 45.02200 224 MET C CA 1
ATOM 7696 C C . MET C 1 230 ? -13.02454 35.58942 -54.89910 1.000 38.88206 224 MET C C 1
ATOM 7697 O O . MET C 1 230 ? -12.21597 34.99669 -55.62273 1.000 37.12785 224 MET C O 1
ATOM 7702 N N . ASP C 1 231 ? -13.21716 36.90611 -54.93613 1.000 33.76560 225 ASP C N 1
ATOM 7703 C CA . ASP C 1 231 ? -12.33750 37.78100 -55.70053 1.000 39.54822 225 ASP C CA 1
ATOM 7704 C C . ASP C 1 231 ? -10.92919 37.71832 -55.12360 1.000 40.30502 225 ASP C C 1
ATOM 7705 O O . ASP C 1 231 ? -10.74039 37.95403 -53.93161 1.000 36.62066 225 ASP C O 1
ATOM 7710 N N . SER C 1 232 ? -9.94847 37.38465 -55.96455 1.000 38.44294 226 SER C N 1
ATOM 7711 C CA . SER C 1 232 ? -8.56329 37.21179 -55.54731 1.000 39.50448 226 SER C CA 1
ATOM 7712 C C . SER C 1 232 ? -7.68854 38.13988 -56.37352 1.000 39.67364 226 SER C C 1
ATOM 7713 O O . SER C 1 232 ? -7.79841 38.16852 -57.60308 1.000 44.78114 226 SER C O 1
ATOM 7716 N N . TYR C 1 233 ? -6.81785 38.88597 -55.70944 1.000 39.17634 227 TYR C N 1
ATOM 7717 C CA . TYR C 1 233 ? -6.02295 39.90506 -56.37502 1.000 38.85071 227 TYR C CA 1
ATOM 7718 C C . TYR C 1 233 ? -4.54439 39.58703 -56.23105 1.000 37.29095 227 TYR C C 1
ATOM 7719 O O . TYR C 1 233 ? -4.08766 39.21057 -55.14896 1.000 40.16739 227 TYR C O 1
ATOM 7728 N N . LEU C 1 234 ? -3.79478 39.75622 -57.31955 1.000 33.50667 228 LEU C N 1
ATOM 7729 C CA . LEU C 1 234 ? -2.36297 39.49257 -57.26812 1.000 37.41793 228 LEU C CA 1
ATOM 7730 C C . LEU C 1 234 ? -1.65535 40.58310 -56.46730 1.000 39.70774 228 LEU C C 1
ATOM 7731 O O . LEU C 1 234 ? -1.78765 41.77610 -56.76653 1.000 37.61080 228 LEU C O 1
ATOM 7736 N N . LEU C 1 235 ? -0.88099 40.15659 -55.46168 1.000 37.70409 229 LEU C N 1
ATOM 7737 C CA . LEU C 1 235 ? -0.07849 41.02671 -54.60944 1.000 38.44037 229 LEU C CA 1
ATOM 7738 C C . LEU C 1 235 ? 1.34361 40.50516 -54.52816 1.000 39.15699 229 LEU C C 1
ATOM 7739 O O . LEU C 1 235 ? 1.61028 39.32448 -54.76684 1.000 42.91201 229 LEU C O 1
ATOM 7744 N N . TYR C 1 236 ? 2.25164 41.40442 -54.16098 1.000 39.68467 230 TYR C N 1
ATOM 7745 C CA . TYR C 1 236 ? 3.59444 41.00183 -53.77110 1.000 42.96608 230 TYR C CA 1
ATOM 7746 C C . TYR C 1 236 ? 3.55846 40.30748 -52.41326 1.000 45.00395 230 TYR C C 1
ATOM 7747 O O . TYR C 1 236 ? 2.71011 40.60872 -51.57164 1.000 46.01925 230 TYR C O 1
ATOM 7756 N N . HIS C 1 237 ? 4.48809 39.36852 -52.19800 1.000 47.76007 231 HIS C N 1
ATOM 7757 C CA . HIS C 1 237 ? 4.59642 38.73729 -50.88870 1.000 54.30762 231 HIS C CA 1
ATOM 7758 C C . HIS C 1 237 ? 6.04986 38.40501 -50.58596 1.000 56.21232 231 HIS C C 1
ATOM 7759 O O . HIS C 1 237 ? 6.83945 38.11464 -51.48628 1.000 53.54337 231 HIS C O 1
ATOM 7766 N N . GLU C 1 238 ? 6.36875 38.45398 -49.28426 1.000 61.64972 232 GLU C N 1
ATOM 7767 C CA . GLU C 1 238 ? 7.73952 38.41961 -48.77293 1.000 63.30620 232 GLU C CA 1
ATOM 7768 C C . GLU C 1 238 ? 8.54596 37.23655 -49.29574 1.000 69.47303 232 GLU C C 1
ATOM 7769 O O . GLU C 1 238 ? 9.60124 37.41026 -49.91028 1.000 76.52282 232 GLU C O 1
ATOM 7771 N N . GLU C 1 239 ? 8.06234 36.02190 -49.04451 1.000 69.35870 233 GLU C N 1
ATOM 7772 C CA . GLU C 1 239 ? 8.83943 34.80735 -49.25620 1.000 73.57390 233 GLU C CA 1
ATOM 7773 C C . GLU C 1 239 ? 8.92492 34.35127 -50.70860 1.000 71.62122 233 GLU C C 1
ATOM 7774 O O . GLU C 1 239 ? 9.69704 33.42474 -50.98614 1.000 74.07065 233 GLU C O 1
ATOM 7776 N N . LEU C 1 240 ? 8.16121 34.94258 -51.63742 1.000 62.97819 234 LEU C N 1
ATOM 7777 C CA . LEU C 1 240 ? 8.30704 34.53545 -53.03413 1.000 55.22531 234 LEU C CA 1
ATOM 7778 C C . LEU C 1 240 ? 9.74707 34.63839 -53.49219 1.000 53.34824 234 LEU C C 1
ATOM 7779 O O . LEU C 1 240 ? 10.21085 33.79994 -54.27238 1.000 58.76370 234 LEU C O 1
ATOM 7784 N N . GLU C 1 241 ? 10.48128 35.63753 -52.99568 1.000 54.60867 235 GLU C N 1
ATOM 7785 C CA . GLU C 1 241 ? 11.88362 35.77150 -53.37570 1.000 61.32398 235 GLU C CA 1
ATOM 7786 C C . GLU C 1 241 ? 12.67836 34.54044 -52.94488 1.000 57.94541 235 GLU C C 1
ATOM 7787 O O . GLU C 1 241 ? 13.36465 33.92064 -53.76431 1.000 61.97163 235 GLU C O 1
ATOM 7793 N N . SER C 1 242 ? 12.57119 34.14301 -51.67057 1.000 53.49120 236 SER C N 1
ATOM 7794 C CA . SER C 1 242 ? 13.36049 33.00276 -51.21341 1.000 50.43808 236 SER C CA 1
ATOM 7795 C C . SER C 1 242 ? 12.87789 31.70562 -51.85362 1.000 44.44808 236 SER C C 1
ATOM 7796 O O . SER C 1 242 ? 13.69774 30.87682 -52.26208 1.000 44.55609 236 SER C O 1
ATOM 7799 N N . LEU C 1 243 ? 11.55695 31.53179 -51.99982 1.000 42.91328 237 LEU C N 1
ATOM 7800 C CA . LEU C 1 243 ? 11.03927 30.27799 -52.55063 1.000 39.33284 237 LEU C CA 1
ATOM 7801 C C . LEU C 1 243 ? 11.44886 30.08464 -53.99698 1.000 43.01688 237 LEU C C 1
ATOM 7802 O O . LEU C 1 243 ? 11.81648 28.97231 -54.40270 1.000 46.52719 237 LEU C O 1
ATOM 7807 N N . VAL C 1 244 ? 11.39300 31.15099 -54.79076 1.000 42.38104 238 VAL C N 1
ATOM 7808 C CA . VAL C 1 244 ? 11.81756 31.03294 -56.17637 1.000 44.99030 238 VAL C CA 1
ATOM 7809 C C . VAL C 1 244 ? 13.29603 30.67317 -56.24094 1.000 45.53363 238 VAL C C 1
ATOM 7810 O O . VAL C 1 244 ? 13.71237 29.86646 -57.07809 1.000 52.28282 238 VAL C O 1
ATOM 7814 N N . LYS C 1 245 ? 14.09996 31.20326 -55.31314 1.000 46.23521 239 LYS C N 1
ATOM 7815 C CA . LYS C 1 245 ? 15.52488 30.86787 -55.29100 1.000 52.09359 239 LYS C CA 1
ATOM 7816 C C . LYS C 1 245 ? 15.75397 29.40855 -54.90867 1.000 54.12293 239 LYS C C 1
ATOM 7817 O O . LYS C 1 245 ? 16.76969 28.82599 -55.29670 1.000 56.56077 239 LYS C O 1
ATOM 7819 N N . ASN C 1 246 ? 14.84414 28.80690 -54.13562 1.000 53.12922 240 ASN C N 1
ATOM 7820 C CA . ASN C 1 246 ? 15.05318 27.47435 -53.58149 1.000 53.33118 240 ASN C CA 1
ATOM 7821 C C . ASN C 1 246 ? 14.30255 26.36758 -54.32599 1.000 55.09857 240 ASN C C 1
ATOM 7822 O O . ASN C 1 246 ? 14.58707 25.19169 -54.08623 1.000 57.93280 240 ASN C O 1
ATOM 7827 N N . ILE C 1 247 ? 13.33482 26.69438 -55.18016 1.000 58.51540 241 ILE C N 1
ATOM 7828 C CA . ILE C 1 247 ? 12.57640 25.69612 -55.93565 1.000 61.09230 241 ILE C CA 1
ATOM 7829 C C . ILE C 1 247 ? 13.08653 25.70006 -57.37036 1.000 64.41806 241 ILE C C 1
ATOM 7830 O O . ILE C 1 247 ? 12.74152 26.57811 -58.16708 1.000 68.65569 241 ILE C O 1
ATOM 7835 N N . LYS C 1 248 ? 13.90387 24.70417 -57.69720 1.000 64.03922 242 LYS C N 1
ATOM 7836 C CA . LYS C 1 248 ? 14.47814 24.58686 -59.03019 1.000 61.37497 242 LYS C CA 1
ATOM 7837 C C . LYS C 1 248 ? 13.39798 24.26623 -60.05996 1.000 59.70879 242 LYS C C 1
ATOM 7838 O O . LYS C 1 248 ? 12.48866 23.46879 -59.80440 1.000 62.92995 242 LYS C O 1
ATOM 7840 N N . GLY C 1 249 ? 13.48728 24.91219 -61.22582 1.000 56.21575 243 GLY C N 1
ATOM 7841 C CA . GLY C 1 249 ? 12.58483 24.63848 -62.32419 1.000 57.55915 243 GLY C CA 1
ATOM 7842 C C . GLY C 1 249 ? 11.35080 25.51977 -62.40376 1.000 61.88899 243 GLY C C 1
ATOM 7843 O O . GLY C 1 249 ? 10.63121 25.44871 -63.41145 1.000 62.08730 243 GLY C O 1
ATOM 7844 N N . LEU C 1 250 ? 11.08495 26.34675 -61.38391 1.000 58.34695 244 LEU C N 1
ATOM 7845 C CA . LEU C 1 250 ? 9.88533 27.18255 -61.35817 1.000 56.30184 244 LEU C CA 1
ATOM 7846 C C . LEU C 1 250 ? 9.79958 28.10890 -62.56532 1.000 59.97142 244 LEU C C 1
ATOM 7847 O O . LEU C 1 250 ? 10.75548 28.81605 -62.89779 1.000 61.87319 244 LEU C O 1
ATOM 7852 N N . ARG C 1 251 ? 8.64094 28.09389 -63.22264 1.000 59.81916 245 ARG C N 1
ATOM 7853 C CA . ARG C 1 251 ? 8.35461 28.98207 -64.34202 1.000 63.17951 245 ARG C CA 1
ATOM 7854 C C . ARG C 1 251 ? 7.46124 30.15762 -63.97515 1.000 64.15395 245 ARG C C 1
ATOM 7855 O O . ARG C 1 251 ? 7.56066 31.21135 -64.60937 1.000 69.77467 245 ARG C O 1
ATOM 7863 N N . ARG C 1 252 ? 6.59568 30.00797 -62.97490 1.000 54.59579 246 ARG C N 1
ATOM 7864 C CA . ARG C 1 252 ? 5.69325 31.07706 -62.57238 1.000 50.72938 246 ARG C CA 1
ATOM 7865 C C . ARG C 1 252 ? 5.40261 30.93481 -61.08840 1.000 46.39784 246 ARG C C 1
ATOM 7866 O O . ARG C 1 252 ? 5.13912 29.82270 -60.61771 1.000 46.00348 246 ARG C O 1
ATOM 7874 N N . ALA C 1 253 ? 5.49052 32.04796 -60.35960 1.000 43.37492 247 ALA C N 1
ATOM 7875 C CA . ALA C 1 253 ? 5.16328 32.10868 -58.93745 1.000 43.03127 247 ALA C CA 1
ATOM 7876 C C . ALA C 1 253 ? 4.35005 33.36681 -58.69174 1.000 44.19242 247 ALA C C 1
ATOM 7877 O O . ALA C 1 253 ? 4.76356 34.45451 -59.11075 1.000 40.57623 247 ALA C O 1
ATOM 7879 N N . ARG C 1 254 ? 3.17714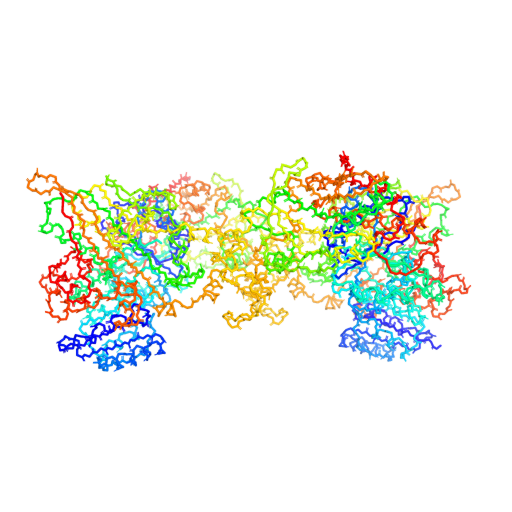 33.20922 -58.06792 1.000 41.65180 248 ARG C N 1
ATOM 7880 C CA . ARG C 1 254 ? 2.25421 34.31335 -57.82700 1.000 40.13664 248 ARG C CA 1
ATOM 7881 C C . ARG C 1 254 ? 1.62118 34.18521 -56.44823 1.000 38.76939 248 ARG C C 1
ATOM 7882 O O . ARG C 1 254 ? 1.47682 33.08524 -55.91281 1.000 36.50364 248 ARG C O 1
ATOM 7890 N N . PHE C 1 255 ? 1.20364 35.32827 -55.89819 1.000 35.22221 249 PHE C N 1
ATOM 7891 C CA . PHE C 1 255 ? 0.48386 35.38570 -54.63480 1.000 34.85609 249 PHE C CA 1
ATOM 7892 C C . PHE C 1 255 ? -0.81683 36.14859 -54.83166 1.000 40.59792 249 PHE C C 1
ATOM 7893 O O . PHE C 1 255 ? -0.82243 37.23611 -55.41470 1.000 42.62007 249 PHE C O 1
ATOM 7901 N N . PHE C 1 256 ? -1.90870 35.59206 -54.31988 1.000 36.18676 250 PHE C N 1
ATOM 7902 C CA . PHE C 1 256 ? -3.21148 36.22607 -54.38274 1.000 35.96632 250 PHE C CA 1
ATOM 7903 C C . PHE C 1 256 ? -3.79240 36.33984 -52.97898 1.000 39.06859 250 PHE C C 1
ATOM 7904 O O . PHE C 1 256 ? -3.62558 35.43957 -52.14699 1.000 33.88618 250 PHE C O 1
ATOM 7912 N N . MET C 1 257 ? -4.51009 37.43277 -52.74491 1.000 40.24005 251 MET C N 1
ATOM 7913 C CA . MET C 1 257 ? -5.24365 37.67132 -51.51332 1.000 38.85454 251 MET C CA 1
ATOM 7914 C C . MET C 1 257 ? -6.65597 38.10151 -51.86983 1.000 36.30626 251 MET C C 1
ATOM 7915 O O . MET C 1 257 ? -6.86426 38.84271 -52.83965 1.000 35.26011 251 MET C O 1
ATOM 7920 N N . THR C 1 258 ? -7.63175 37.63009 -51.09996 1.000 34.47453 252 THR C N 1
ATOM 7921 C CA . THR C 1 258 ? -9.00481 38.00378 -51.38218 1.000 36.38874 252 THR C CA 1
ATOM 7922 C C . THR C 1 258 ? -9.33176 39.34237 -50.73307 1.000 41.13215 252 THR C C 1
ATOM 7923 O O . THR C 1 258 ? -8.80273 39.68780 -49.67190 1.000 33.17801 252 THR C O 1
ATOM 7927 N N . PHE C 1 259 ? -10.15598 40.12169 -51.42905 1.000 41.58377 253 PHE C N 1
ATOM 7928 C CA . PHE C 1 259 ? -10.64321 41.40847 -50.95801 1.000 39.93580 253 PHE C CA 1
ATOM 7929 C C . PHE C 1 259 ? -12.09249 41.54799 -51.39447 1.000 38.18199 253 PHE C C 1
ATOM 7930 O O . PHE C 1 259 ? -12.39901 41.32100 -52.56901 1.000 44.29749 253 PHE C O 1
ATOM 7938 N N . SER C 1 260 ? -12.98276 41.89053 -50.46330 1.000 36.00919 254 SER C N 1
ATOM 7939 C CA . SER C 1 260 ? -14.36443 42.17918 -50.84215 1.000 37.09340 254 SER C CA 1
ATOM 7940 C C . SER C 1 260 ? -14.47364 43.55035 -51.51090 1.000 39.85127 254 SER C C 1
ATOM 7941 O O . SER C 1 260 ? -13.65255 44.44397 -51.28552 1.000 41.10830 254 SER C O 1
ATOM 7944 N N . GLN C 1 261 ? -15.50541 43.71223 -52.34214 1.000 42.50349 255 GLN C N 1
ATOM 7945 C CA . GLN C 1 261 ? -15.78790 45.02571 -52.91892 1.000 43.52893 255 GLN C CA 1
ATOM 7946 C C . GLN C 1 261 ? -16.09566 46.04531 -51.83280 1.000 39.14983 255 GLN C C 1
ATOM 7947 O O . GLN C 1 261 ? -15.70051 47.21454 -51.93129 1.000 36.59143 255 GLN C O 1
ATOM 7953 N N . ASN C 1 262 ? -16.82268 45.62726 -50.79935 1.000 33.03780 256 ASN C N 1
ATOM 7954 C CA . ASN C 1 262 ? -17.11572 46.54403 -49.70704 1.000 38.10181 256 ASN C CA 1
ATOM 7955 C C . ASN C 1 262 ? -15.83584 47.03840 -49.05202 1.000 39.17787 256 ASN C C 1
ATOM 7956 O O . ASN C 1 262 ? -15.71756 48.22439 -48.72295 1.000 40.47503 256 ASN C O 1
ATOM 7961 N N . TYR C 1 263 ? -14.87860 46.13496 -48.82058 1.000 36.60141 257 TYR C N 1
ATOM 7962 C CA . TYR C 1 263 ? -13.59771 46.53914 -48.24769 1.000 31.98459 257 TYR C CA 1
ATOM 7963 C C . TYR C 1 263 ? -12.87065 47.51029 -49.16911 1.000 28.37846 257 TYR C C 1
ATOM 7964 O O . TYR C 1 263 ? -12.42178 48.58261 -48.73937 1.000 29.89342 257 TYR C O 1
ATOM 7973 N N . LEU C 1 264 ? -12.73856 47.14059 -50.44395 1.000 29.94548 258 LEU C N 1
ATOM 7974 C CA . LEU C 1 264 ? -12.03932 47.98783 -51.40619 1.000 35.67090 258 LEU C CA 1
ATOM 7975 C C . LEU C 1 264 ? -12.73141 49.34258 -51.58152 1.000 36.87876 258 LEU C C 1
ATOM 7976 O O . LEU C 1 264 ? -12.05967 50.36324 -51.78740 1.000 34.73757 258 LEU C O 1
ATOM 7981 N N . THR C 1 265 ? -14.07203 49.37556 -51.53913 1.000 37.99275 259 THR C N 1
ATOM 7982 C CA . THR C 1 265 ? -14.77527 50.65573 -51.65029 1.000 32.36150 259 THR C CA 1
ATOM 7983 C C . THR C 1 265 ? -14.42635 51.57615 -50.48240 1.000 31.75191 259 THR C C 1
ATOM 7984 O O . THR C 1 265 ? -14.12132 52.75851 -50.67641 1.000 33.50104 259 THR C O 1
ATOM 7988 N N . HIS C 1 266 ? -14.44307 51.04296 -49.25819 1.000 32.40502 260 HIS C N 1
ATOM 7989 C CA . HIS C 1 266 ? -14.04893 51.83642 -48.09617 1.000 30.67611 260 HIS C CA 1
ATOM 7990 C C . HIS C 1 266 ? -12.61836 52.34168 -48.24404 1.000 34.94708 260 HIS C C 1
ATOM 7991 O O . HIS C 1 266 ? -12.33805 53.52206 -48.00576 1.000 37.20973 260 HIS C O 1
ATOM 7998 N N . MET C 1 267 ? -11.69409 51.45702 -48.63751 1.000 28.96082 261 MET C N 1
ATOM 7999 C CA . MET C 1 267 ? -10.30279 51.87966 -48.76957 1.000 30.92407 261 MET C CA 1
ATOM 8000 C C . MET C 1 267 ? -10.15065 52.95547 -49.83523 1.000 31.12566 261 MET C C 1
ATOM 8001 O O . MET C 1 267 ? -9.41127 53.92888 -49.63941 1.000 37.26691 261 MET C O 1
ATOM 8006 N N . LYS C 1 268 ? -10.86892 52.82208 -50.95148 1.000 27.87250 262 LYS C N 1
ATOM 8007 C CA . LYS C 1 268 ? -10.79113 53.83530 -51.99905 1.000 33.34686 262 LYS C CA 1
ATOM 8008 C C . LYS C 1 268 ? -11.30467 55.17674 -51.49482 1.000 34.45787 262 LYS C C 1
ATOM 8009 O O . LYS C 1 268 ? -10.67639 56.21725 -51.71909 1.000 33.91553 262 LYS C O 1
ATOM 8015 N N . CYS C 1 269 ? -12.45728 55.17012 -50.81438 1.000 30.93039 263 CYS C N 1
ATOM 8016 C CA . CYS C 1 269 ? -13.01912 56.41712 -50.30191 1.000 33.99300 263 CYS C CA 1
ATOM 8017 C C . CYS C 1 269 ? -12.11097 57.04614 -49.24402 1.000 38.10050 263 CYS C C 1
ATOM 8018 O O . CYS C 1 269 ? -11.88777 58.26477 -49.24615 1.000 29.12624 263 CYS C O 1
ATOM 8021 N N . LEU C 1 270 ? -11.56831 56.22803 -48.33936 1.000 34.22290 264 LEU C N 1
ATOM 8022 C CA . LEU C 1 270 ? -10.63753 56.75197 -47.34881 1.000 36.80279 264 LEU C CA 1
ATOM 8023 C C . LEU C 1 270 ? -9.42802 57.38257 -48.02818 1.000 32.70401 264 LEU C C 1
ATOM 8024 O O . LEU C 1 270 ? -8.95531 58.44879 -47.61266 1.000 35.05608 264 LEU C O 1
ATOM 8029 N N . GLU C 1 271 ? -8.92636 56.74642 -49.08822 1.000 33.62988 265 GLU C N 1
ATOM 8030 C CA . GLU C 1 271 ? -7.82441 57.32971 -49.84576 1.000 37.72099 265 GLU C CA 1
ATOM 8031 C C . GLU C 1 271 ? -8.22866 58.65368 -50.49209 1.000 36.68178 265 GLU C C 1
ATOM 8032 O O . GLU C 1 271 ? -7.46662 59.62677 -50.45549 1.000 34.93591 265 GLU C O 1
ATOM 8038 N N . ASN C 1 272 ? -9.43120 58.71389 -51.07608 1.000 35.10404 266 ASN C N 1
ATOM 8039 C CA . ASN C 1 272 ? -9.86199 59.91630 -51.78644 1.000 38.24348 266 ASN C CA 1
ATOM 8040 C C . ASN C 1 272 ? -9.89838 61.15422 -50.88946 1.000 38.64686 266 ASN C C 1
ATOM 8041 O O . ASN C 1 272 ? -9.62672 62.26462 -51.35700 1.000 42.72874 266 ASN C O 1
ATOM 8046 N N . VAL C 1 273 ? -10.26518 61.00610 -49.61080 1.000 38.54359 267 VAL C N 1
ATOM 8047 C CA . VAL C 1 273 ? -10.37225 62.18256 -48.74234 1.000 37.62981 267 VAL C CA 1
ATOM 8048 C C . VAL C 1 273 ? -9.08628 62.47955 -47.98265 1.000 41.17987 267 VAL C C 1
ATOM 8049 O O . VAL C 1 273 ? -9.03329 63.46276 -47.23249 1.000 46.47592 267 VAL C O 1
ATOM 8053 N N . GLY C 1 274 ? -8.05867 61.65150 -48.12409 1.000 38.26000 268 GLY C N 1
ATOM 8054 C CA . GLY C 1 274 ? -6.81346 61.86314 -47.42020 1.000 31.01117 268 GLY C CA 1
ATOM 8055 C C . GLY C 1 274 ? -6.65439 61.08269 -46.13644 1.000 31.62623 268 GLY C C 1
ATOM 8056 O O . GLY C 1 274 ? -5.66918 61.29991 -45.42583 1.000 34.73079 268 GLY C O 1
ATOM 8057 N N . MET C 1 275 ? -7.58371 60.17498 -45.81525 1.000 34.22986 269 MET C N 1
ATOM 8058 C CA . MET C 1 275 ? -7.51123 59.48401 -44.53012 1.000 33.84654 269 MET C CA 1
ATOM 8059 C C . MET C 1 275 ? -6.47716 58.36662 -44.48500 1.000 35.14919 269 MET C C 1
ATOM 8060 O O . MET C 1 275 ? -6.24827 57.81370 -43.40204 1.000 35.12508 269 MET C O 1
ATOM 8065 N N . LEU C 1 276 ? -5.85982 58.00514 -45.61138 1.000 31.54171 270 LEU C N 1
ATOM 8066 C CA . LEU C 1 276 ? -4.74740 57.06194 -45.60518 1.000 34.11946 270 LEU C CA 1
ATOM 8067 C C . LEU C 1 276 ? -3.39368 57.76487 -45.72117 1.000 39.53336 270 LEU C C 1
ATOM 8068 O O . LEU C 1 276 ? -2.37152 57.09481 -45.89708 1.000 46.05115 270 LEU C O 1
ATOM 8073 N N . GLY C 1 277 ? -3.36834 59.09067 -45.60311 1.000 37.56391 271 GLY C N 1
ATOM 8074 C CA . GLY C 1 277 ? -2.11840 59.82541 -45.71434 1.000 36.92960 271 GLY C CA 1
ATOM 8075 C C . GLY C 1 277 ? -1.16336 59.50259 -44.57566 1.000 36.74370 271 GLY C C 1
ATOM 8076 O O . GLY C 1 277 ? -1.57104 59.28315 -43.43379 1.000 41.34532 271 GLY C O 1
ATOM 8077 N N . ILE C 1 278 ? 0.13023 59.49030 -44.89851 1.000 34.91008 272 ILE C N 1
ATOM 8078 C CA . ILE C 1 278 ? 1.18965 59.17886 -43.94054 1.000 40.73875 272 ILE C CA 1
ATOM 8079 C C . ILE C 1 278 ? 2.00712 60.40062 -43.54407 1.000 40.35326 272 ILE C C 1
ATOM 8080 O O . ILE C 1 278 ? 2.91182 60.27598 -42.70861 1.000 36.87549 272 ILE C O 1
ATOM 8085 N N . LYS C 1 279 ? 1.71565 61.57194 -44.10432 1.000 47.01057 273 LYS C N 1
ATOM 8086 C CA . LYS C 1 279 ? 2.39334 62.82490 -43.78776 1.000 52.61737 273 LYS C CA 1
ATOM 8087 C C . LYS C 1 279 ? 1.61325 63.61797 -42.74020 1.000 51.76656 273 LYS C C 1
ATOM 8088 O O . LYS C 1 279 ? 0.39858 63.46510 -42.59216 1.000 45.53378 273 LYS C O 1
ATOM 8094 N N . GLU C 1 280 ? 2.33118 64.45262 -41.99797 1.000 48.79539 274 GLU C N 1
ATOM 8095 C CA . GLU C 1 280 ? 1.70316 65.29653 -40.99189 1.000 44.33765 274 GLU C CA 1
ATOM 8096 C C . GLU C 1 280 ? 0.77330 66.31749 -41.63438 1.000 45.88310 274 GLU C C 1
ATOM 8097 O O . GLU C 1 280 ? 1.09026 66.90586 -42.67165 1.000 48.45256 274 GLU C O 1
ATOM 8103 N N . ILE C 1 281 ? -0.37774 66.54336 -41.00275 1.000 44.13059 275 ILE C N 1
ATOM 8104 C CA . ILE C 1 281 ? -1.29806 67.60094 -41.40082 1.000 39.49415 275 ILE C CA 1
ATOM 8105 C C . ILE C 1 281 ? -1.51302 68.49453 -40.19039 1.000 40.10572 275 ILE C C 1
ATOM 8106 O O . ILE C 1 281 ? -1.68501 68.00236 -39.07024 1.000 45.59082 275 ILE C O 1
ATOM 8111 N N . GLU C 1 282 ? -1.52812 69.80206 -40.41401 1.000 41.50340 276 GLU C N 1
ATOM 8112 C CA . GLU C 1 282 ? -1.68704 70.75608 -39.32494 1.000 47.16408 276 GLU C CA 1
ATOM 8113 C C . GLU C 1 282 ? -3.18171 70.97701 -39.08950 1.000 47.64564 276 GLU C C 1
ATOM 8114 O O . GLU C 1 282 ? -3.90966 71.39913 -40.00259 1.000 38.84211 276 GLU C O 1
ATOM 8120 N N . HIS C 1 283 ? -3.63367 70.71485 -37.86203 1.000 49.00431 277 HIS C N 1
ATOM 8121 C CA . HIS C 1 283 ? -5.03528 70.89230 -37.49164 1.000 47.76655 277 HIS C CA 1
ATOM 8122 C C . HIS C 1 283 ? -5.09915 71.60753 -36.14581 1.000 49.60916 277 HIS C C 1
ATOM 8123 O O . HIS C 1 283 ? -4.67940 71.04721 -35.12616 1.000 51.40147 277 HIS C O 1
ATOM 8130 N N . GLN C 1 284 ? -5.62225 72.83316 -36.14347 1.000 52.36388 278 GLN C N 1
ATOM 8131 C CA . GLN C 1 284 ? -5.79144 73.61575 -34.91955 1.000 55.75152 278 GLN C CA 1
ATOM 8132 C C . GLN C 1 284 ? -4.51688 73.59758 -34.07325 1.000 56.37824 278 GLN C C 1
ATOM 8133 O O . GLN C 1 284 ? -4.53121 73.28173 -32.88243 1.000 55.54507 278 GLN C O 1
ATOM 8139 N N . GLY C 1 285 ? -3.38873 73.86855 -34.72090 1.000 56.57917 279 GLY C N 1
ATOM 8140 C CA . GLY C 1 285 ? -2.12113 73.95625 -34.02438 1.000 48.48280 279 GLY C CA 1
ATOM 8141 C C . GLY C 1 285 ? -1.46505 72.63776 -33.67745 1.000 49.09120 279 GLY C C 1
ATOM 8142 O O . GLY C 1 285 ? -0.40346 72.64470 -33.03854 1.000 47.20209 279 GLY C O 1
ATOM 8143 N N . VAL C 1 286 ? -2.04567 71.50817 -34.06746 1.000 48.35971 280 VAL C N 1
ATOM 8144 C CA . VAL C 1 286 ? -1.46100 70.19741 -33.80551 1.000 50.23850 280 VAL C CA 1
ATOM 8145 C C . VAL C 1 286 ? -1.21204 69.49690 -35.13457 1.000 47.40711 280 VAL C C 1
ATOM 8146 O O . VAL C 1 286 ? -2.00000 69.63309 -36.07648 1.000 59.43023 280 VAL C O 1
ATOM 8150 N N . LYS C 1 287 ? -0.09701 68.77716 -35.21648 1.000 44.42376 281 LYS C N 1
ATOM 8151 C CA . LYS C 1 287 ? 0.24650 67.97267 -36.37975 1.000 47.10152 281 LYS C CA 1
ATOM 8152 C C . LYS C 1 287 ? -0.34798 66.57833 -36.21233 1.000 47.82186 281 LYS C C 1
ATOM 8153 O O . LYS C 1 287 ? -0.14745 65.93366 -35.17740 1.000 47.42975 281 LYS C O 1
ATOM 8159 N N . ILE C 1 288 ? -1.06850 66.11035 -37.22857 1.000 38.87244 282 ILE C N 1
ATOM 8160 C CA . ILE C 1 288 ? -1.75757 64.82634 -37.17123 1.000 37.99057 282 ILE C CA 1
ATOM 8161 C C . ILE C 1 288 ? -1.44750 64.06033 -38.44509 1.000 37.84608 282 ILE C C 1
ATOM 8162 O O . ILE C 1 288 ? -1.53479 64.61718 -39.54576 1.000 42.30076 282 ILE C O 1
ATOM 8167 N N . VAL C 1 289 ? -1.06739 62.79528 -38.29249 1.000 37.56197 283 VAL C N 1
ATOM 8168 C CA . VAL C 1 289 ? -0.88154 61.88662 -39.42087 1.000 42.50657 283 VAL C CA 1
ATOM 8169 C C . VAL C 1 289 ? -2.20728 61.16629 -39.65516 1.000 36.88820 283 VAL C C 1
ATOM 8170 O O . VAL C 1 289 ? -2.59101 60.33085 -38.82270 1.000 35.51827 283 VAL C O 1
ATOM 8174 N N . PRO C 1 290 ? -2.88462 61.39345 -40.79105 1.000 33.59552 284 PRO C N 1
ATOM 8175 C CA . PRO C 1 290 ? -4.25878 60.85606 -40.96826 1.000 35.64393 284 PRO C CA 1
ATOM 8176 C C . PRO C 1 290 ? -4.41699 59.35614 -40.72803 1.000 33.76491 284 PRO C C 1
ATOM 8177 O O . PRO C 1 290 ? -5.34739 58.95495 -40.01916 1.000 33.03163 284 PRO C O 1
ATOM 8181 N N . ILE C 1 291 ? -3.54345 58.51310 -41.28935 1.000 31.43500 285 ILE C N 1
ATOM 8182 C CA . ILE C 1 291 ? -3.69093 57.07563 -41.07961 1.000 36.26836 285 ILE C CA 1
ATOM 8183 C C . ILE C 1 291 ? -3.49155 56.68959 -39.61332 1.000 39.35329 285 ILE C C 1
ATOM 8184 O O . ILE C 1 291 ? -3.99779 55.65077 -39.17410 1.000 41.86385 285 ILE C O 1
ATOM 8189 N N . GLN C 1 292 ? -2.76561 57.50496 -38.84085 1.000 38.05121 286 GLN C N 1
ATOM 8190 C CA . GLN C 1 292 ? -2.68265 57.28767 -37.39817 1.000 38.97505 286 GLN C CA 1
ATOM 8191 C C . GLN C 1 292 ? -4.00000 57.63226 -36.70907 1.000 39.82813 286 GLN C C 1
ATOM 8192 O O . GLN C 1 292 ? -4.46547 56.88961 -35.83573 1.000 36.38488 286 GLN C O 1
ATOM 8198 N N . PHE C 1 293 ? -4.63387 58.73670 -37.11234 1.000 34.06848 287 PHE C N 1
ATOM 8199 C CA . PHE C 1 293 ? -5.94228 59.06594 -36.56397 1.000 33.03866 287 PHE C CA 1
ATOM 8200 C C . PHE C 1 293 ? -6.99094 58.03413 -36.97341 1.000 37.42106 287 PHE C C 1
ATOM 8201 O O . PHE C 1 293 ? -7.96084 57.80835 -36.23919 1.000 33.54157 287 PHE C O 1
ATOM 8209 N N . LEU C 1 294 ? -6.81082 57.40060 -38.13681 1.000 36.19824 288 LEU C N 1
ATOM 8210 C CA . LEU C 1 294 ? -7.70431 56.32070 -38.53749 1.000 40.05374 288 LEU C CA 1
ATOM 8211 C C . LEU C 1 294 ? -7.59940 55.13831 -37.57746 1.000 42.38535 288 LEU C C 1
ATOM 8212 O O . LEU C 1 294 ? -8.61815 54.53466 -37.21231 1.000 38.51015 288 LEU C O 1
ATOM 8217 N N . LYS C 1 295 ? -6.36789 54.79547 -37.16672 1.000 39.88654 289 LYS C N 1
ATOM 8218 C CA . LYS C 1 295 ? -6.14620 53.73599 -36.18118 1.000 34.94272 289 LYS C CA 1
ATOM 8219 C C . LYS C 1 295 ? -6.84106 54.04930 -34.86234 1.000 35.93552 289 LYS C C 1
ATOM 8220 O O . LYS C 1 295 ? -7.37530 53.14826 -34.20433 1.000 32.77617 289 LYS C O 1
ATOM 8226 N N . THR C 1 296 ? -6.81137 55.31498 -34.43897 1.000 24.92239 290 THR C N 1
ATOM 8227 C CA . THR C 1 296 ? -7.53874 55.69363 -33.23353 1.000 39.42552 290 THR C CA 1
ATOM 8228 C C . THR C 1 296 ? -9.04273 55.51821 -33.42166 1.000 44.26787 290 THR C C 1
ATOM 8229 O O . THR C 1 296 ? -9.73136 55.01988 -32.52509 1.000 49.62408 290 THR C O 1
ATOM 8233 N N . LEU C 1 297 ? -9.56634 55.90995 -34.58916 1.000 42.63484 291 LEU C N 1
ATOM 8234 C CA . LEU C 1 297 ? -11.00731 55.83192 -34.83970 1.000 40.29302 291 LEU C CA 1
ATOM 8235 C C . LEU C 1 297 ? -11.49155 54.38826 -34.91197 1.000 34.84483 291 LEU C C 1
ATOM 8236 O O . LEU C 1 297 ? -12.59064 54.07481 -34.44635 1.000 38.25100 291 LEU C O 1
ATOM 8241 N N . LEU C 1 298 ? -10.73045 53.51905 -35.56435 1.000 34.54108 292 LEU C N 1
ATOM 8242 C CA . LEU C 1 298 ? -11.17143 52.15098 -35.74975 1.000 39.26143 292 LEU C CA 1
ATOM 8243 C C . LEU C 1 298 ? -11.09044 51.36953 -34.43990 1.000 40.06754 292 LEU C C 1
ATOM 8244 O O . LEU C 1 298 ? -10.33707 51.73070 -33.53020 1.000 39.31788 292 LEU C O 1
ATOM 8249 N N . PRO C 1 299 ? -11.85922 50.28605 -34.32201 1.000 42.33777 293 PRO C N 1
ATOM 8250 C CA . PRO C 1 299 ? -11.76550 49.45369 -33.11541 1.000 38.67655 293 PRO C CA 1
ATOM 8251 C C . PRO C 1 299 ? -10.37634 48.85011 -32.96082 1.000 39.52283 293 PRO C C 1
ATOM 8252 O O . PRO C 1 299 ? -9.66524 48.60887 -33.93934 1.000 38.84023 293 PRO C O 1
ATOM 8256 N N . ASP C 1 300 ? -9.99770 48.60668 -31.71196 1.000 38.84280 294 ASP C N 1
ATOM 8257 C CA . ASP C 1 300 ? -8.79914 47.82721 -31.43413 1.000 41.86255 294 ASP C CA 1
ATOM 8258 C C . ASP C 1 300 ? -8.96890 46.42737 -32.02664 1.000 37.79952 294 ASP C C 1
ATOM 8259 O O . ASP C 1 300 ? -9.97689 45.76402 -31.74806 1.000 39.33029 294 ASP C O 1
ATOM 8264 N N . PRO C 1 301 ? -8.02756 45.95446 -32.85587 1.000 37.52834 295 PRO C N 1
ATOM 8265 C CA . PRO C 1 301 ? -8.17044 44.60903 -33.45826 1.000 34.49402 295 PRO C CA 1
ATOM 8266 C C . PRO C 1 301 ? -8.42477 43.49744 -32.45461 1.000 34.54798 295 PRO C C 1
ATOM 8267 O O . PRO C 1 301 ? -9.20155 42.58145 -32.73989 1.000 38.95878 295 PRO C O 1
ATOM 8271 N N . ALA C 1 302 ? -7.79807 43.56804 -31.27817 1.000 39.44795 296 ALA C N 1
ATOM 8272 C CA . ALA C 1 302 ? -7.96917 42.54483 -30.24849 1.000 38.45415 296 ALA C CA 1
ATOM 8273 C C . ALA C 1 302 ? -9.42251 42.40635 -29.79780 1.000 32.92034 296 ALA C C 1
ATOM 8274 O O . ALA C 1 302 ? -9.84110 41.31509 -29.39727 1.000 34.93732 296 ALA C O 1
ATOM 8276 N N . THR C 1 303 ? -10.18901 43.49832 -29.79372 1.000 35.14909 297 THR C N 1
ATOM 8277 C CA . THR C 1 303 ? -11.59267 43.40983 -29.38802 1.000 39.52704 297 THR C CA 1
ATOM 8278 C C . THR C 1 303 ? -12.47005 42.74033 -30.43926 1.000 36.14768 297 THR C C 1
ATOM 8279 O O .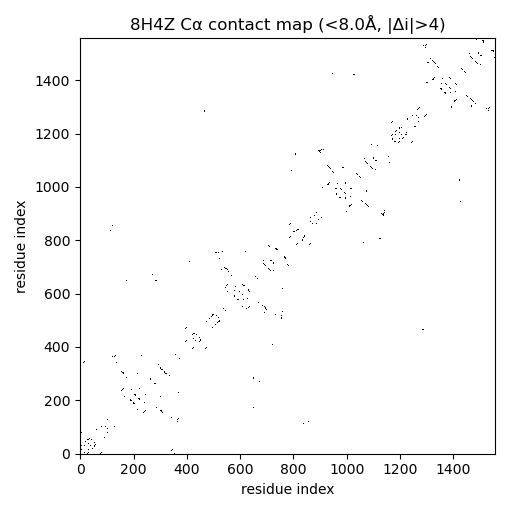 THR C 1 303 ? -13.63280 42.44958 -30.15097 1.000 36.85753 297 THR C O 1
ATOM 8283 N N . LEU C 1 304 ? -11.95199 42.51267 -31.65056 1.000 34.31709 298 LEU C N 1
ATOM 8284 C CA . LEU C 1 304 ? -12.72305 41.87924 -32.71054 1.000 32.90287 298 LEU C CA 1
ATOM 8285 C C . LEU C 1 304 ? -12.74790 40.36047 -32.58984 1.000 36.11546 298 LEU C C 1
ATOM 8286 O O . LEU C 1 304 ? -13.65040 39.72083 -33.14434 1.000 33.56731 298 LEU C O 1
ATOM 8291 N N . ALA C 1 305 ? -11.76370 39.76900 -31.91071 1.000 36.77504 299 ALA C N 1
ATOM 8292 C CA . ALA C 1 305 ? -11.63547 38.31343 -31.92123 1.000 37.58156 299 ALA C CA 1
ATOM 8293 C C . ALA C 1 305 ? -12.89058 37.62209 -31.39662 1.000 36.01136 299 ALA C C 1
ATOM 8294 O O . ALA C 1 305 ? -13.34422 36.63398 -31.97954 1.000 37.57297 299 ALA C O 1
ATOM 8296 N N . LYS C 1 306 ? -13.47872 38.13527 -30.31108 1.000 31.44338 300 LYS C N 1
ATOM 8297 C CA . LYS C 1 306 ? -14.61860 37.45722 -29.69794 1.000 36.05930 300 LYS C CA 1
ATOM 8298 C C . LYS C 1 306 ? -15.86939 37.48438 -30.56538 1.000 35.08660 300 LYS C C 1
ATOM 8299 O O . LYS C 1 306 ? -16.78161 36.68575 -30.32187 1.000 30.76980 300 LYS C O 1
ATOM 8305 N N . ASP C 1 307 ? -15.93434 38.36681 -31.57245 1.000 33.99984 301 ASP C N 1
ATOM 8306 C CA . ASP C 1 307 ? -17.11450 38.47981 -32.42141 1.000 35.53409 301 ASP C CA 1
ATOM 8307 C C . ASP C 1 307 ? -16.94084 37.87088 -33.80817 1.000 41.65432 301 ASP C C 1
ATOM 8308 O O . ASP C 1 307 ? -17.93842 37.72046 -34.52216 1.000 41.71718 301 ASP C O 1
ATOM 8313 N N . THR C 1 308 ? -15.71358 37.55951 -34.22644 1.000 39.34160 302 THR C N 1
ATOM 8314 C CA . THR C 1 308 ? -15.47265 37.17892 -35.61474 1.000 37.31379 302 THR C CA 1
ATOM 8315 C C . THR C 1 308 ? -15.96161 35.75751 -35.88096 1.000 37.09266 302 THR C C 1
ATOM 8316 O O . THR C 1 308 ? -15.71571 34.84626 -35.08684 1.000 34.47402 302 THR C O 1
ATOM 8320 N N . THR C 1 309 ? -16.70662 35.58713 -36.96834 1.000 36.18694 303 THR C N 1
ATOM 8321 C CA . THR C 1 309 ? -17.13159 34.29089 -37.48068 1.000 30.18444 303 THR C CA 1
ATOM 8322 C C . THR C 1 309 ? -16.66425 34.12076 -38.92450 1.000 29.92601 303 THR C C 1
ATOM 8323 O O . THR C 1 309 ? -16.22305 35.06457 -39.58224 1.000 36.47354 303 THR C O 1
ATOM 8327 N N . GLY C 1 310 ? -16.80092 32.90901 -39.43340 1.000 26.11258 304 GLY C N 1
ATOM 8328 C CA . GLY C 1 310 ? -16.36564 32.61803 -40.77598 1.000 25.04160 304 GLY C CA 1
ATOM 8329 C C . GLY C 1 310 ? -15.02725 31.89862 -40.76553 1.000 42.48842 304 GLY C C 1
ATOM 8330 O O . GLY C 1 310 ? -14.46969 31.54866 -39.71579 1.000 36.43363 304 GLY C O 1
ATOM 8331 N N . LYS C 1 311 ? -14.47821 31.71980 -41.96761 1.000 34.08803 305 LYS C N 1
ATOM 8332 C CA . LYS C 1 311 ? -13.33822 30.83528 -42.14617 1.000 34.56535 305 LYS C CA 1
ATOM 8333 C C . LYS C 1 311 ? -12.22592 31.54349 -42.89987 1.000 32.78359 305 LYS C C 1
ATOM 8334 O O . LYS C 1 311 ? -12.44693 32.56384 -43.55874 1.000 32.95959 305 LYS C O 1
ATOM 8340 N N . THR C 1 312 ? -11.01227 31.01379 -42.73816 1.000 32.84799 306 THR C N 1
ATOM 8341 C CA . THR C 1 312 ? -9.86910 31.34830 -43.57812 1.000 30.93270 306 THR C CA 1
ATOM 8342 C C . THR C 1 312 ? -9.52306 30.11829 -44.39174 1.000 31.58985 306 THR C C 1
ATOM 8343 O O . THR C 1 312 ? -9.85393 28.99701 -44.00176 1.000 32.11708 306 THR C O 1
ATOM 8347 N N . ASN C 1 313 ? -8.91411 30.34606 -45.55297 1.000 31.54325 307 ASN C N 1
ATOM 8348 C CA . ASN C 1 313 ? -8.35957 29.27848 -46.38119 1.000 34.68812 307 ASN C CA 1
ATOM 8349 C C . ASN C 1 313 ? -7.08459 29.82334 -47.00517 1.000 30.66255 307 ASN C C 1
ATOM 8350 O O . ASN C 1 313 ? -7.14083 30.75043 -47.81785 1.000 29.65457 307 ASN C O 1
ATOM 8355 N N . ILE C 1 314 ? -5.94446 29.26646 -46.60995 1.000 30.93771 308 ILE C N 1
ATOM 8356 C CA . ILE C 1 314 ? -4.64183 29.66681 -47.13129 1.000 29.05021 308 ILE C CA 1
ATOM 8357 C C . ILE C 1 314 ? -3.94671 28.41111 -47.63370 1.000 31.63976 308 ILE C C 1
ATOM 8358 O O . ILE C 1 314 ? -4.01475 27.35493 -46.99126 1.000 30.21904 308 ILE C O 1
ATOM 8363 N N . GLY C 1 315 ? -3.32658 28.50264 -48.80372 1.000 30.88194 309 GLY C N 1
ATOM 8364 C CA . GLY C 1 315 ? -2.70289 27.32152 -49.35169 1.000 27.99554 309 GLY C CA 1
ATOM 8365 C C . GLY C 1 315 ? -1.97295 27.61041 -50.63662 1.000 36.43493 309 GLY C C 1
ATOM 8366 O O . GLY C 1 315 ? -1.79583 28.76700 -51.03965 1.000 39.59695 309 GLY C O 1
ATOM 8367 N N . CYS C 1 316 ? -1.54761 26.51906 -51.27048 1.000 35.43747 310 CYS C N 1
ATOM 8368 C CA . CYS C 1 316 ? -0.69164 26.56922 -52.44200 1.000 32.49473 310 CYS C CA 1
ATOM 8369 C C . CYS C 1 316 ? -1.24386 25.66419 -53.53230 1.000 31.48950 310 CYS C C 1
ATOM 8370 O O . CYS C 1 316 ? -1.46746 24.47088 -53.30918 1.000 41.68504 310 CYS C O 1
ATOM 8373 N N . TYR C 1 317 ? -1.45615 26.23890 -54.70891 1.000 30.49577 311 TYR C N 1
ATOM 8374 C CA . TYR C 1 317 ? -1.87862 25.50381 -55.89167 1.000 32.47583 311 TYR C CA 1
ATOM 8375 C C . TYR C 1 317 ? -0.68954 25.44022 -56.84707 1.000 38.56359 311 TYR C C 1
ATOM 8376 O O . TYR C 1 317 ? -0.12051 26.47806 -57.20635 1.000 38.07242 311 TYR C O 1
ATOM 8385 N N . MET C 1 318 ? -0.29538 24.22356 -57.22267 1.000 39.93823 312 MET C N 1
ATOM 8386 C CA . MET C 1 318 ? 0.90496 23.98651 -58.00654 1.000 39.29351 312 MET C CA 1
ATOM 8387 C C . MET C 1 318 ? 0.61990 23.06845 -59.18761 1.000 44.33366 312 MET C C 1
ATOM 8388 O O . MET C 1 318 ? -0.22313 22.16635 -59.11657 1.000 40.99456 312 MET C O 1
ATOM 8393 N N . THR C 1 319 ? 1.36040 23.29230 -60.26879 1.000 42.90327 313 THR C N 1
ATOM 8394 C CA . THR C 1 319 ? 1.38302 22.38782 -61.40289 1.000 48.12287 313 THR C CA 1
ATOM 8395 C C . THR C 1 319 ? 2.82064 21.98288 -61.68659 1.000 52.56746 313 THR C C 1
ATOM 8396 O O . THR C 1 319 ? 3.76184 22.73421 -61.41314 1.000 46.32769 313 THR C O 1
ATOM 8400 N N . GLY C 1 320 ? 2.97759 20.77907 -62.22331 1.000 57.06935 314 GLY C N 1
ATOM 8401 C CA . GLY C 1 320 ? 4.30175 20.27150 -62.51362 1.000 55.39725 314 GLY C CA 1
ATOM 8402 C C . GLY C 1 320 ? 4.25833 18.88093 -63.10420 1.000 54.24871 314 GLY C C 1
ATOM 8403 O O . GLY C 1 320 ? 3.24483 18.44891 -63.66396 1.000 50.29843 314 GLY C O 1
ATOM 8404 N N . ILE C 1 321 ? 5.37705 18.17578 -62.94743 1.000 56.76832 315 ILE C N 1
ATOM 8405 C CA . ILE C 1 321 ? 5.59326 16.87589 -63.57025 1.000 63.30514 315 ILE C CA 1
ATOM 8406 C C . ILE C 1 321 ? 5.97283 15.85570 -62.50378 1.000 64.41603 315 ILE C C 1
ATOM 8407 O O . ILE C 1 321 ? 6.79987 16.13906 -61.62989 1.000 63.50302 315 ILE C O 1
ATOM 8412 N N . LYS C 1 322 ? 5.38728 14.66015 -62.59467 1.000 63.20585 316 LYS C N 1
ATOM 8413 C CA . LYS C 1 322 ? 5.78944 13.51685 -61.78121 1.000 60.13696 316 LYS C CA 1
ATOM 8414 C C . LYS C 1 322 ? 5.78009 12.28752 -62.67430 1.000 61.88395 316 LYS C C 1
ATOM 8415 O O . LYS C 1 322 ? 4.73730 11.93896 -63.23679 1.000 64.31518 316 LYS C O 1
ATOM 8419 N N . ASN C 1 323 ? 6.94344 11.64570 -62.80383 1.000 61.91980 317 ASN C N 1
ATOM 8420 C CA . ASN C 1 323 ? 7.12732 10.48356 -63.67444 1.000 63.62404 317 ASN C CA 1
ATOM 8421 C C . ASN C 1 323 ? 6.71891 10.83115 -65.09972 1.000 69.97981 317 ASN C C 1
ATOM 8422 O O . ASN C 1 323 ? 6.00790 10.07728 -65.77084 1.000 71.82064 317 ASN C O 1
ATOM 8427 N N . ASN C 1 324 ? 7.13965 12.01445 -65.54177 1.000 73.08671 318 ASN C N 1
ATOM 8428 C CA . ASN C 1 324 ? 6.92079 12.49393 -66.90089 1.000 76.93181 318 ASN C CA 1
ATOM 8429 C C . ASN C 1 324 ? 5.43536 12.62513 -67.22490 1.000 77.93182 318 ASN C C 1
ATOM 8430 O O . ASN C 1 324 ? 5.04708 12.58330 -68.39543 1.000 78.51297 318 ASN C O 1
ATOM 8435 N N . GLN C 1 325 ? 4.60157 12.78206 -66.19332 1.000 78.85179 319 GLN C N 1
ATOM 8436 C CA . GLN C 1 325 ? 3.16343 12.99372 -66.32601 1.000 81.90307 319 GLN C CA 1
ATOM 8437 C C . GLN C 1 325 ? 2.74950 14.33162 -65.71442 1.000 77.68411 319 GLN C C 1
ATOM 8438 O O . GLN C 1 325 ? 3.26288 14.72707 -64.65909 1.000 78.37948 319 GLN C O 1
ATOM 8444 N N . ASP C 1 326 ? 1.81164 15.01934 -66.37520 1.000 67.99765 320 ASP C N 1
ATOM 8445 C CA . ASP C 1 326 ? 1.28350 16.27801 -65.85479 1.000 60.39126 320 ASP C CA 1
ATOM 8446 C C . ASP C 1 326 ? 0.50586 16.04289 -64.56655 1.000 61.28144 320 ASP C C 1
ATOM 8447 O O . ASP C 1 326 ? -0.18326 15.03038 -64.41162 1.000 62.44247 320 ASP C O 1
ATOM 8452 N N . LYS C 1 327 ? 0.61029 16.99663 -63.64248 1.000 60.45949 321 LYS C N 1
ATOM 8453 C CA . LYS C 1 327 ? -0.04367 16.88244 -62.34563 1.000 56.48865 321 LYS C CA 1
ATOM 8454 C C . LYS C 1 327 ? -0.31748 18.27001 -61.78387 1.000 55.52163 321 LYS C C 1
ATOM 8455 O O . LYS C 1 327 ? 0.47337 19.19698 -61.97721 1.000 49.28483 321 LYS C O 1
ATOM 8461 N N . THR C 1 328 ? -1.44890 18.40742 -61.09125 1.000 61.02956 322 THR C N 1
ATOM 8462 C CA . THR C 1 328 ? -1.73011 19.58030 -60.27182 1.000 56.38173 322 THR C CA 1
ATOM 8463 C C . THR C 1 328 ? -1.91928 19.15558 -58.82003 1.000 55.84531 322 THR C C 1
ATOM 8464 O O . THR C 1 328 ? -2.35130 18.03445 -58.53451 1.000 53.59113 322 THR C O 1
ATOM 8468 N N . LEU C 1 329 ? -1.57249 20.05660 -57.90088 1.000 55.28466 323 LEU C N 1
ATOM 8469 C CA . LEU C 1 329 ? -1.65341 19.78120 -56.47163 1.000 55.32342 323 LEU C CA 1
ATOM 8470 C C . LEU C 1 329 ? -2.14401 21.02367 -55.75060 1.000 50.26412 323 LEU C C 1
ATOM 8471 O O . LEU C 1 329 ? -1.58675 22.11029 -55.94199 1.000 44.42708 323 LEU C O 1
ATOM 8476 N N . TYR C 1 330 ? -3.15266 20.85085 -54.89352 1.000 47.48396 324 TYR C N 1
ATOM 8477 C CA . TYR C 1 330 ? -3.71235 21.93411 -54.08588 1.000 41.58089 324 TYR C CA 1
ATOM 8478 C C . TYR C 1 330 ? -3.63041 21.51683 -52.62252 1.000 38.89268 324 TYR C C 1
ATOM 8479 O O . TYR C 1 330 ? -4.34635 20.60173 -52.19597 1.000 38.34141 324 TYR C O 1
ATOM 8488 N N . ILE C 1 331 ? -2.75207 22.16878 -51.85998 1.000 36.20891 325 ILE C N 1
ATOM 8489 C CA . ILE C 1 331 ? -2.61192 21.93176 -50.42716 1.000 40.17148 325 ILE C CA 1
ATOM 8490 C C . ILE C 1 331 ? -3.06460 23.18633 -49.69738 1.000 34.47340 325 ILE C C 1
ATOM 8491 O O . ILE C 1 331 ? -2.52682 24.27510 -49.93767 1.000 29.43104 325 ILE C O 1
ATOM 8496 N N . TYR C 1 332 ? -4.01843 23.03757 -48.78314 1.000 30.55719 326 TYR C N 1
ATOM 8497 C CA . TYR C 1 332 ? -4.57206 24.21811 -48.13533 1.000 32.31653 326 TYR C CA 1
ATOM 8498 C C . TYR C 1 332 ? -5.00674 23.88234 -46.71669 1.000 29.73870 326 TYR C C 1
ATOM 8499 O O . TYR C 1 332 ? -5.22728 22.71965 -46.36953 1.000 28.31824 326 TYR C O 1
ATOM 8508 N N . ASN C 1 333 ? -5.14038 24.93336 -45.90199 1.000 32.73805 327 ASN C N 1
ATOM 8509 C CA . ASN C 1 333 ? -5.66098 24.82722 -44.54816 1.000 31.35378 327 ASN C CA 1
ATOM 8510 C C . ASN C 1 333 ? -6.89385 25.70842 -44.39799 1.000 31.88349 327 ASN C C 1
ATOM 8511 O O . ASN C 1 333 ? -6.94506 26.82617 -44.92267 1.000 27.95283 327 ASN C O 1
ATOM 8516 N N . VAL C 1 334 ? -7.88450 25.19515 -43.67732 1.000 31.39720 328 VAL C N 1
ATOM 8517 C CA . VAL C 1 334 ? -9.07370 25.95195 -43.33028 1.000 35.14083 328 VAL C CA 1
ATOM 8518 C C . VAL C 1 334 ? -9.14701 26.07929 -41.81763 1.000 34.76855 328 VAL C C 1
ATOM 8519 O O . VAL C 1 334 ? -9.05864 25.08149 -41.09569 1.000 33.01509 328 VAL C O 1
ATOM 8523 N N . CYS C 1 335 ? -9.29644 27.30697 -41.34597 1.000 35.45034 329 CYS C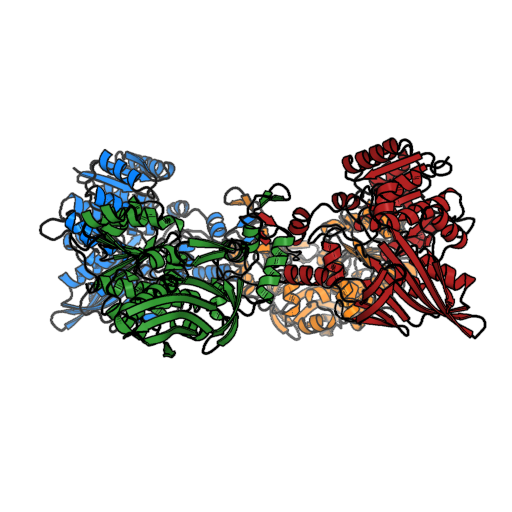 N 1
ATOM 8524 C CA . CYS C 1 335 ? -9.47754 27.60107 -39.93656 1.000 34.53324 329 CYS C CA 1
ATOM 8525 C C . CYS C 1 335 ? -10.78115 28.34305 -39.73722 1.000 32.63747 329 CYS C C 1
ATOM 8526 O O . CYS C 1 335 ? -11.18812 29.16650 -40.56652 1.000 33.57168 329 CYS C O 1
ATOM 8529 N N . ASP C 1 336 ? -11.39854 28.07736 -38.60711 1.000 34.84741 330 ASP C N 1
ATOM 8530 C CA . ASP C 1 336 ? -12.66265 28.68218 -38.23583 1.000 32.10242 330 ASP C CA 1
ATOM 8531 C C . ASP C 1 336 ? -12.39080 29.69199 -37.12148 1.000 32.41428 330 ASP C C 1
ATOM 8532 O O . ASP C 1 336 ? -11.91289 29.32157 -36.04133 1.000 32.84354 330 ASP C O 1
ATOM 8537 N N . HIS C 1 337 ? -12.67642 30.97116 -37.40906 1.000 32.47271 331 HIS C N 1
ATOM 8538 C CA . HIS C 1 337 ? -12.42671 32.06382 -36.46955 1.000 26.18628 331 HIS C CA 1
ATOM 8539 C C . HIS C 1 337 ? -13.04748 31.79351 -35.09768 1.000 29.35565 331 HIS C C 1
ATOM 8540 O O . HIS C 1 337 ? -12.37815 31.91730 -34.06773 1.000 29.05290 331 HIS C O 1
ATOM 8547 N N . LYS C 1 338 ? -14.33510 31.42205 -35.06401 1.000 28.04847 332 LYS C N 1
ATOM 8548 C CA . LYS C 1 338 ? -14.99867 31.22342 -33.77564 1.000 32.09166 332 LYS C CA 1
ATOM 8549 C C . LYS C 1 338 ? -14.38837 30.05075 -33.01503 1.000 29.95620 332 LYS C C 1
ATOM 8550 O O . LYS C 1 338 ? -14.18528 30.12567 -31.79454 1.000 28.28227 332 LYS C O 1
ATOM 8556 N N . LYS C 1 339 ? -14.06375 28.96649 -33.71754 1.000 32.31216 333 LYS C N 1
ATOM 8557 C CA . LYS C 1 339 ? -13.44007 27.83605 -33.03953 1.000 36.31872 333 LYS C CA 1
ATOM 8558 C C . LYS C 1 339 ? -12.08165 28.21967 -32.47204 1.000 34.86010 333 LYS C C 1
ATOM 8559 O O . LYS C 1 339 ? -11.71579 27.78573 -31.37388 1.000 32.59468 333 LYS C O 1
ATOM 8562 N N . CYS C 1 340 ? -11.32278 29.04372 -33.19505 1.000 33.35791 334 CYS C N 1
ATOM 8563 C CA . CYS C 1 340 ? -10.06583 29.53650 -32.64053 1.000 30.68469 334 CYS C CA 1
ATOM 8564 C C . CYS C 1 340 ? -10.31243 30.34228 -31.37645 1.000 33.50984 334 CYS C C 1
ATOM 8565 O O . CYS C 1 340 ? -9.57514 30.20877 -30.38739 1.000 33.57576 334 CYS C O 1
ATOM 8568 N N . TYR C 1 341 ? -11.34332 31.18591 -31.38272 1.000 29.25235 335 TYR C N 1
ATOM 8569 C CA . TYR C 1 341 ? -11.58688 32.00455 -30.20190 1.000 35.63581 335 TYR C CA 1
ATOM 8570 C C . TYR C 1 341 ? -11.95744 31.13589 -29.01476 1.000 36.19539 335 TYR C C 1
ATOM 8571 O O . TYR C 1 341 ? -11.53126 31.39797 -27.88325 1.000 38.51411 335 TYR C O 1
ATOM 8580 N N . GLU C 1 342 ? -12.77298 30.10771 -29.25251 1.000 37.35324 336 GLU C N 1
ATOM 8581 C CA . GLU C 1 342 ? -13.18829 29.23325 -28.16541 1.000 40.45100 336 GLU C CA 1
ATOM 8582 C C . GLU C 1 342 ? -12.01082 28.46428 -27.58443 1.000 38.90401 336 GLU C C 1
ATOM 8583 O O . GLU C 1 342 ? -11.98422 28.19990 -26.37876 1.000 34.77469 336 GLU C O 1
ATOM 8589 N N . GLU C 1 343 ? -11.00465 28.15382 -28.41027 1.000 40.44010 337 GLU C N 1
ATOM 8590 C CA . GLU C 1 343 ? -9.88312 27.35035 -27.94268 1.000 37.18149 337 GLU C CA 1
ATOM 8591 C C . GLU C 1 343 ? -8.82637 28.19262 -27.22575 1.000 38.00696 337 GLU C C 1
ATOM 8592 O O . GLU C 1 343 ? -8.33314 27.79118 -26.17013 1.000 37.26657 337 GLU C O 1
ATOM 8598 N N . VAL C 1 344 ? -8.42104 29.33333 -27.79439 1.000 39.61161 338 VAL C N 1
ATOM 8599 C CA . VAL C 1 344 ? -7.31185 30.11026 -27.24365 1.000 33.04379 338 VAL C CA 1
ATOM 8600 C C . VAL C 1 344 ? -7.61725 31.59635 -27.11658 1.000 36.47297 338 VAL C C 1
ATOM 8601 O O . VAL C 1 344 ? -6.73682 32.36540 -26.70774 1.000 31.72686 338 VAL C O 1
ATOM 8605 N N . GLY C 1 345 ? -8.82842 32.03763 -27.45690 1.000 32.27357 339 GLY C N 1
ATOM 8606 C CA . GLY C 1 345 ? -9.16152 33.44076 -27.32706 1.000 31.49927 339 GLY C CA 1
ATOM 8607 C C . GLY C 1 345 ? -8.59993 34.33723 -28.41025 1.000 30.83928 339 GLY C C 1
ATOM 8608 O O . GLY C 1 345 ? -8.42295 35.53567 -28.17687 1.000 33.25941 339 GLY C O 1
ATOM 8609 N N . SER C 1 346 ? -8.29127 33.79714 -29.58218 1.000 28.78711 340 SER C N 1
ATOM 8610 C CA . SER C 1 346 ? -7.77391 34.58803 -30.69134 1.000 34.93692 340 SER C CA 1
ATOM 8611 C C . SER C 1 346 ? -8.59209 34.27335 -31.93468 1.000 34.61315 340 SER C C 1
ATOM 8612 O O . SER C 1 346 ? -9.30072 33.26631 -31.98514 1.000 33.40339 340 SER C O 1
ATOM 8615 N N . GLN C 1 347 ? -8.49989 35.13370 -32.94716 1.000 29.10780 341 GLN C N 1
ATOM 8616 C CA . GLN C 1 347 ? -9.15417 34.79432 -34.20369 1.000 34.01232 341 GLN C CA 1
ATOM 8617 C C . GLN C 1 347 ? -8.20022 33.97758 -35.08121 1.000 36.30070 341 GLN C C 1
ATOM 8618 O O . GLN C 1 347 ? -7.09507 33.59766 -34.66801 1.000 28.06073 341 GLN C O 1
ATOM 8624 N N . ALA C 1 348 ? -8.63970 33.67157 -36.30552 1.000 30.71575 342 ALA C N 1
ATOM 8625 C CA . ALA C 1 348 ? -7.90849 32.70681 -37.12160 1.000 32.21011 342 ALA C CA 1
ATOM 8626 C C . ALA C 1 348 ? -6.62847 33.28398 -37.72423 1.000 34.85140 342 ALA C C 1
ATOM 8627 O O . ALA C 1 348 ? -5.71489 32.51644 -38.05971 1.000 33.09455 342 ALA C O 1
ATOM 8629 N N . ILE C 1 349 ? -6.52905 34.60720 -37.87472 1.000 33.44473 343 ILE C N 1
ATOM 8630 C CA . ILE C 1 349 ? -5.28151 35.18628 -38.36377 1.000 37.25518 343 ILE C CA 1
ATOM 8631 C C . ILE C 1 349 ? -4.16516 34.94614 -37.35400 1.000 34.74855 343 ILE C C 1
ATOM 8632 O O . ILE C 1 349 ? -3.07370 34.47629 -37.70035 1.000 29.40689 343 ILE C O 1
ATOM 8637 N N . SER C 1 350 ? -4.41910 35.28460 -36.09018 1.000 26.08558 344 SER C N 1
ATOM 8638 C CA . SER C 1 350 ? -3.44452 35.00236 -35.04281 1.000 29.66824 344 SER C CA 1
ATOM 8639 C C . SER C 1 350 ? -3.16441 33.50259 -34.93923 1.000 28.59547 344 SER C C 1
ATOM 8640 O O . SER C 1 350 ? -2.02576 33.08875 -34.69650 1.000 28.32012 344 SER C O 1
ATOM 8643 N N . TYR C 1 351 ? -4.19914 32.67783 -35.11501 1.000 29.10313 345 TYR C N 1
ATOM 8644 C CA . TYR C 1 351 ? -4.05131 31.23654 -34.95354 1.000 30.88996 345 TYR C CA 1
ATOM 8645 C C . TYR C 1 351 ? -3.17405 30.64178 -36.05147 1.000 29.70672 345 TYR C C 1
ATOM 8646 O O . TYR C 1 351 ? -2.22793 29.90008 -35.77221 1.000 26.18038 345 TYR C O 1
ATOM 8655 N N . THR C 1 352 ? -3.48150 30.94811 -37.31167 1.000 26.92581 346 THR C N 1
ATOM 8656 C CA . THR C 1 352 ? -2.68198 30.40912 -38.39955 1.000 25.51444 346 THR C CA 1
ATOM 8657 C C . THR C 1 352 ? -1.25044 30.89986 -38.32154 1.000 28.89297 346 THR C C 1
ATOM 8658 O O . THR C 1 352 ? -0.33848 30.21140 -38.78507 1.000 26.14365 346 THR C O 1
ATOM 8662 N N . THR C 1 353 ? -1.03311 32.08314 -37.74860 1.000 25.49243 347 THR C N 1
ATOM 8663 C CA . THR C 1 353 ? 0.32330 32.61625 -37.64480 1.000 26.03765 347 THR C CA 1
ATOM 8664 C C . THR C 1 353 ? 1.07514 32.02016 -36.45853 1.000 25.26908 347 THR C C 1
ATOM 8665 O O . THR C 1 353 ? 2.26337 31.70692 -36.57523 1.000 30.89497 347 THR C O 1
ATOM 8669 N N . GLY C 1 354 ? 0.39464 31.82303 -35.32789 1.000 28.31962 348 GLY C N 1
ATOM 8670 C CA . GLY C 1 354 ? 1.06001 31.44826 -34.09400 1.000 25.68405 348 GLY C CA 1
ATOM 8671 C C . GLY C 1 354 ? 1.35923 29.96554 -33.94808 1.000 23.89038 348 GLY C C 1
ATOM 8672 O O . GLY C 1 354 ? 2.42714 29.58159 -33.45150 1.000 26.42852 348 GLY C O 1
ATOM 8673 N N . VAL C 1 355 ? 0.40961 29.12457 -34.36226 1.000 24.16966 349 VAL C N 1
ATOM 8674 C CA . VAL C 1 355 ? 0.59769 27.67508 -34.25959 1.000 23.08381 349 VAL C CA 1
ATOM 8675 C C . VAL C 1 355 ? 1.87799 27.19582 -34.94509 1.000 25.00861 349 VAL C C 1
ATOM 8676 O O . VAL C 1 355 ? 2.62400 26.41434 -34.33292 1.000 23.98865 349 VAL C O 1
ATOM 8680 N N . PRO C 1 356 ? 2.20226 27.61794 -36.17522 1.000 25.43633 350 PRO C N 1
ATOM 8681 C CA . PRO C 1 356 ? 3.45306 27.13691 -36.79563 1.000 24.42838 350 PRO C CA 1
ATOM 8682 C C . PRO C 1 356 ? 4.71063 27.56195 -36.05787 1.000 23.64450 350 PRO C C 1
ATOM 8683 O O . PRO C 1 356 ? 5.69390 26.81168 -36.06885 1.000 23.93343 350 PRO C O 1
ATOM 8687 N N . ALA C 1 357 ? 4.70774 28.73647 -35.40297 1.000 25.56897 351 ALA C N 1
ATOM 8688 C CA . ALA C 1 357 ? 5.88096 29.15064 -34.63604 1.000 24.42205 351 ALA C CA 1
ATOM 8689 C C . ALA C 1 357 ? 6.12187 28.23170 -33.43608 1.000 24.56918 351 ALA C C 1
ATOM 8690 O O . ALA C 1 357 ? 7.26858 27.88646 -33.13961 1.000 30.30507 351 ALA C O 1
ATOM 8692 N N . MET C 1 358 ? 5.05752 27.84889 -32.72085 1.000 22.16067 352 MET C N 1
ATOM 8693 C CA . MET C 1 358 ? 5.19429 26.87673 -31.63766 1.000 22.96408 352 MET C CA 1
ATOM 8694 C C . MET C 1 358 ? 5.66960 25.52793 -32.17860 1.000 22.50088 352 MET C C 1
ATOM 8695 O O . MET C 1 358 ? 6.47560 24.84047 -31.53723 1.000 25.65001 352 MET C O 1
ATOM 8700 N N . CYS C 1 359 ? 5.17356 25.13003 -33.36015 1.000 20.69032 353 CYS C N 1
ATOM 8701 C CA . CYS C 1 359 ? 5.66415 23.91003 -34.00761 1.000 22.84340 353 CYS C CA 1
ATOM 8702 C C . CYS C 1 359 ? 7.14947 24.00542 -34.32010 1.000 25.74844 353 CYS C C 1
ATOM 8703 O O . CYS C 1 359 ? 7.90456 23.04894 -34.09268 1.000 25.98210 353 CYS C O 1
ATOM 8706 N N . ALA C 1 360 ? 7.58961 25.16003 -34.82356 1.000 23.08417 354 ALA C N 1
ATOM 8707 C CA . ALA C 1 360 ? 9.00936 25.35494 -35.08335 1.000 27.01895 354 ALA C CA 1
ATOM 8708 C C . ALA C 1 360 ? 9.81560 25.26889 -33.79189 1.000 28.14969 354 ALA C C 1
ATOM 8709 O O . ALA C 1 360 ? 10.91090 24.69561 -33.77005 1.000 28.43112 354 ALA C O 1
ATOM 8711 N N . ALA C 1 361 ? 9.29321 25.84245 -32.70695 1.000 29.11373 355 ALA C N 1
ATOM 8712 C CA . ALA C 1 361 ? 9.99559 25.76066 -31.43344 1.000 28.25258 355 ALA C CA 1
ATOM 8713 C C . ALA C 1 361 ? 10.11325 24.31828 -30.95694 1.000 28.33639 355 ALA C C 1
ATOM 8714 O O . ALA C 1 361 ? 11.15403 23.92143 -30.41180 1.000 29.95614 355 ALA C O 1
ATOM 8716 N N . LYS C 1 362 ? 9.06411 23.50776 -31.17371 1.000 28.79668 356 LYS C N 1
ATOM 8717 C CA . LYS C 1 362 ? 9.13382 22.10524 -30.76627 1.000 26.42236 356 LYS C CA 1
ATOM 8718 C C . LYS C 1 362 ? 10.16112 21.33781 -31.59290 1.000 21.85634 356 LYS C C 1
ATOM 8719 O O . LYS C 1 362 ? 10.89758 20.50626 -31.05294 1.000 28.53463 356 LYS C O 1
ATOM 8725 N N . MET C 1 363 ? 10.23009 21.60781 -32.90094 1.000 25.80238 357 MET C N 1
ATOM 8726 C CA . MET C 1 363 ? 11.24830 20.97426 -33.73382 1.000 25.98158 357 MET C CA 1
ATOM 8727 C C . MET C 1 363 ? 12.64468 21.23025 -33.18070 1.000 32.54863 357 MET C C 1
ATOM 8728 O O . MET C 1 363 ? 13.47170 20.31089 -33.10641 1.000 31.42338 357 MET C O 1
ATOM 8733 N N . ILE C 1 364 ? 12.91704 22.46750 -32.75095 1.000 27.34324 358 ILE C N 1
ATOM 8734 C CA . ILE C 1 364 ? 14.24126 22.77008 -32.22049 1.000 25.49069 358 ILE C CA 1
ATOM 8735 C C . ILE C 1 364 ? 14.41677 22.17480 -30.82716 1.000 29.70674 358 ILE C C 1
ATOM 8736 O O . ILE C 1 364 ? 15.47296 21.62100 -30.51167 1.000 28.01895 358 ILE C O 1
ATOM 8741 N N . CYS C 1 365 ? 13.38728 22.25203 -29.97861 1.000 27.63467 359 CYS C N 1
ATOM 8742 C CA . CYS C 1 365 ? 13.56121 21.79755 -28.60204 1.000 31.60260 359 CYS C CA 1
ATOM 8743 C C . CYS C 1 365 ? 13.78006 20.28788 -28.52476 1.000 38.73701 359 CYS C C 1
ATOM 8744 O O . CYS C 1 365 ? 14.58895 19.81543 -27.71366 1.000 34.73770 359 CYS C O 1
ATOM 8747 N N . ASN C 1 366 ? 13.07728 19.50875 -29.34485 1.000 34.30186 360 ASN C N 1
ATOM 8748 C CA . ASN C 1 366 ? 13.29198 18.07036 -29.31162 1.000 32.05809 360 ASN C CA 1
ATOM 8749 C C . ASN C 1 366 ? 14.33728 17.61407 -30.33441 1.000 29.13781 360 ASN C C 1
ATOM 8750 O O . ASN C 1 366 ? 14.41172 16.42007 -30.62802 1.000 31.52927 360 ASN C O 1
ATOM 8755 N N . ASP C 1 367 ? 15.12428 18.54176 -30.89165 1.000 33.69611 361 ASP C N 1
ATOM 8756 C CA . ASP C 1 367 ? 16.30557 18.27588 -31.71705 1.000 37.15835 361 ASP C CA 1
ATOM 8757 C C . ASP C 1 367 ? 15.99101 17.68265 -33.08499 1.000 34.87991 361 ASP C C 1
ATOM 8758 O O . ASP C 1 367 ? 16.90345 17.18496 -33.75823 1.000 33.74350 361 ASP C O 1
ATOM 8763 N N . THR C 1 368 ? 14.73024 17.70005 -33.51743 1.000 33.81516 362 THR C N 1
ATOM 8764 C CA . THR C 1 368 ? 14.43566 17.35129 -34.90614 1.000 34.34618 362 THR C CA 1
ATOM 8765 C C . THR C 1 368 ? 15.19435 18.25898 -35.87025 1.000 32.17927 362 THR C C 1
ATOM 8766 O O . THR C 1 368 ? 15.71246 17.80805 -36.89747 1.000 31.01985 362 THR C O 1
ATOM 8770 N N . TRP C 1 369 ? 15.23251 19.54611 -35.57286 1.000 33.62986 363 TRP C N 1
ATOM 8771 C CA . TRP C 1 369 ? 16.04751 20.51544 -36.29740 1.000 32.33124 363 TRP C CA 1
ATOM 8772 C C . TRP C 1 369 ? 17.18958 20.81428 -35.33491 1.000 28.85123 363 TRP C C 1
ATOM 8773 O O . TRP C 1 369 ? 16.97203 21.41390 -34.27832 1.000 28.81800 363 TRP C O 1
ATOM 8784 N N . SER C 1 370 ? 18.37967 20.34821 -35.66424 1.000 30.39221 364 SER C N 1
ATOM 8785 C CA . SER C 1 370 ? 19.54110 20.47584 -34.80443 1.000 42.58241 364 SER C CA 1
ATOM 8786 C C . SER C 1 370 ? 20.62625 21.23476 -35.55183 1.000 40.93002 364 SER C C 1
ATOM 8787 O O . SER C 1 370 ? 20.53153 21.47655 -36.75769 1.000 38.24561 364 SER C O 1
ATOM 8790 N N . ALA C 1 371 ? 21.67144 21.59762 -34.82105 1.000 36.43506 365 ALA C N 1
ATOM 8791 C CA . ALA C 1 371 ? 22.76194 22.36913 -35.38591 1.000 36.64237 365 ALA C CA 1
ATOM 8792 C C . ALA C 1 371 ? 24.09159 21.74817 -34.98922 1.000 34.74498 365 ALA C C 1
ATOM 8793 O O . ALA C 1 371 ? 24.19912 21.07908 -33.96237 1.000 36.31897 365 ALA C O 1
ATOM 8795 N N . ASP C 1 372 ? 25.08989 21.95938 -35.83997 1.000 36.74933 366 ASP C N 1
ATOM 8796 C CA . ASP C 1 372 ? 26.50076 21.72161 -35.54313 1.000 33.60505 366 ASP C CA 1
ATOM 8797 C C . ASP C 1 372 ? 27.28509 22.72456 -36.38243 1.000 29.07681 366 ASP C C 1
ATOM 8798 O O . ASP C 1 372 ? 26.69908 23.57126 -37.05819 1.000 32.47771 366 ASP C O 1
ATOM 8803 N N . HIS C 1 373 ? 28.60987 22.63257 -36.38482 1.000 30.32028 367 HIS C N 1
ATOM 8804 C CA . HIS C 1 373 ? 29.29989 23.69833 -37.10159 1.000 40.26956 367 HIS C CA 1
ATOM 8805 C C . HIS C 1 373 ? 29.14456 23.59913 -38.61800 1.000 46.04030 367 HIS C C 1
ATOM 8806 O O . HIS C 1 373 ? 29.51778 24.54524 -39.32010 1.000 45.71394 367 HIS C O 1
ATOM 8813 N N . PHE C 1 374 ? 28.59762 22.49605 -39.13694 1.000 40.50736 368 PHE C N 1
ATOM 8814 C CA . PHE C 1 374 ? 28.25658 22.40322 -40.55122 1.000 35.80639 368 PHE C CA 1
ATOM 8815 C C . PHE C 1 374 ? 26.83889 22.89469 -40.84016 1.000 36.90836 368 PHE C C 1
ATOM 8816 O O . PHE C 1 374 ? 26.62805 23.61263 -41.82107 1.000 38.70509 368 PHE C O 1
ATOM 8824 N N . ARG C 1 375 ? 25.87678 22.55056 -39.97749 1.000 33.01276 369 ARG C N 1
ATOM 8825 C CA . ARG C 1 375 ? 24.44884 22.65004 -40.26362 1.000 34.40101 369 ARG C CA 1
ATOM 8826 C C . ARG C 1 375 ? 23.76845 23.84744 -39.61040 1.000 38.66369 369 ARG C C 1
ATOM 8827 O O . ARG C 1 375 ? 22.55379 24.00095 -39.74684 1.000 50.07576 369 ARG C O 1
ATOM 8835 N N . ALA C 1 376 ? 24.51674 24.69865 -38.92394 1.000 34.02946 370 ALA C N 1
ATOM 8836 C CA . ALA C 1 376 ? 24.01376 25.91564 -38.30953 1.000 33.28038 370 ALA C CA 1
ATOM 8837 C C . ALA C 1 376 ? 23.86441 27.03547 -39.35092 1.000 35.72194 370 ALA C C 1
ATOM 8838 O O . ALA C 1 376 ? 24.38219 26.95420 -40.46973 1.000 37.04180 370 ALA C O 1
ATOM 8840 N N . GLY C 1 377 ? 23.14453 28.10145 -38.96671 1.000 31.59108 371 GLY C N 1
ATOM 8841 C CA . GLY C 1 377 ? 22.94308 29.25397 -39.82222 1.000 30.89035 371 GLY C CA 1
ATOM 8842 C C . GLY C 1 377 ? 21.52166 29.77806 -39.73635 1.000 31.87839 371 GLY C C 1
ATOM 8843 O O . GLY C 1 377 ? 20.79520 29.50778 -38.77900 1.000 29.52393 371 GLY C O 1
ATOM 8844 N N . VAL C 1 378 ? 21.16472 30.59815 -40.72350 1.000 34.85210 372 VAL C N 1
ATOM 8845 C CA . VAL C 1 378 ? 19.83963 31.20531 -40.84623 1.000 33.70212 372 VAL C CA 1
ATOM 8846 C C . VAL C 1 378 ? 19.16046 30.56086 -42.04530 1.000 28.85636 372 VAL C C 1
ATOM 8847 O O . VAL C 1 378 ? 19.73586 30.52462 -43.13583 1.000 33.48342 372 VAL C O 1
ATOM 8851 N N . PHE C 1 379 ? 17.93173 30.07297 -41.85099 1.000 31.37828 373 PHE C N 1
ATOM 8852 C CA . PHE C 1 379 ? 17.22448 29.25522 -42.83108 1.000 31.09607 373 PHE C CA 1
ATOM 8853 C C . PHE C 1 379 ? 15.77641 29.70092 -42.99417 1.000 35.92643 373 PHE C C 1
ATOM 8854 O O . PHE C 1 379 ? 15.13171 30.15522 -42.04172 1.000 31.60751 373 PHE C O 1
ATOM 8862 N N . ASN C 1 380 ? 15.24248 29.47429 -44.19391 1.000 31.09987 374 ASN C N 1
ATOM 8863 C CA . ASN C 1 380 ? 13.80582 29.54392 -44.40438 1.000 27.60793 374 ASN C CA 1
ATOM 8864 C C . ASN C 1 380 ? 13.22371 28.14390 -44.22633 1.000 29.92771 374 ASN C C 1
ATOM 8865 O O . ASN C 1 380 ? 13.94795 27.14474 -44.22708 1.000 30.74624 374 ASN C O 1
ATOM 8870 N N . ILE C 1 381 ? 11.90692 28.08705 -44.02098 1.000 26.37202 375 ILE C N 1
ATOM 8871 C CA . ILE C 1 381 ? 11.25490 26.82093 -43.69496 1.000 28.77326 375 ILE C CA 1
ATOM 8872 C C . ILE C 1 381 ? 11.51246 25.77751 -44.77925 1.000 30.32238 375 ILE C C 1
ATOM 8873 O O . ILE C 1 381 ? 11.78798 24.61090 -44.48010 1.000 30.81099 375 ILE C O 1
ATOM 8878 N N . GLU C 1 382 ? 11.44663 26.17650 -46.05044 1.000 27.46708 376 GLU C N 1
ATOM 8879 C CA . GLU C 1 382 ? 11.62063 25.20094 -47.11636 1.000 34.55161 376 GLU C CA 1
ATOM 8880 C C . GLU C 1 382 ? 13.04397 24.65311 -47.18743 1.000 36.80096 376 GLU C C 1
ATOM 8881 O O . GLU C 1 382 ? 13.28175 23.71722 -47.95309 1.000 31.78312 376 GLU C O 1
ATOM 8887 N N . GLU C 1 383 ? 14.00145 25.22498 -46.45116 1.000 36.46459 377 GLU C N 1
ATOM 8888 C CA . GLU C 1 383 ? 15.36138 24.68952 -46.47635 1.000 37.63127 377 GLU C CA 1
ATOM 8889 C C . GLU C 1 383 ? 15.58790 23.61664 -45.41670 1.000 36.15101 377 GLU C C 1
ATOM 8890 O O . GLU C 1 383 ? 16.68202 23.04667 -45.34882 1.000 39.75085 377 GLU C O 1
ATOM 8896 N N . LEU C 1 384 ? 14.59728 23.34896 -44.57902 1.000 29.81967 378 LEU C N 1
ATOM 8897 C CA . LEU C 1 384 ? 14.70508 22.39491 -43.48796 1.000 27.13114 378 LEU C CA 1
ATOM 8898 C C . LEU C 1 384 ? 13.94591 21.12520 -43.84763 1.000 35.76300 378 LEU C C 1
ATOM 8899 O O . LEU C 1 384 ? 13.20403 21.06638 -44.83395 1.000 34.14065 378 LEU C O 1
ATOM 8904 N N . ASN C 1 385 ? 14.09783 20.11465 -42.99996 1.000 35.67630 379 ASN C N 1
ATOM 8905 C CA . ASN C 1 385 ? 13.32908 18.87763 -43.13441 1.000 39.61741 379 ASN C CA 1
ATOM 8906 C C . ASN C 1 385 ? 11.89165 19.14728 -42.69177 1.000 34.14280 379 ASN C C 1
ATOM 8907 O O . ASN C 1 385 ? 11.60329 19.22139 -41.49497 1.000 28.46581 379 ASN C O 1
ATOM 8912 N N . THR C 1 386 ? 10.97154 19.28830 -43.65392 1.000 34.76094 380 THR C N 1
ATOM 8913 C CA . THR C 1 386 ? 9.59765 19.67458 -43.32754 1.000 33.27182 380 THR C CA 1
ATOM 8914 C C . THR C 1 386 ? 8.68707 18.50595 -42.94619 1.000 31.67383 380 THR C C 1
ATOM 8915 O O . THR C 1 386 ? 7.58438 18.76158 -42.44002 1.000 33.39453 380 THR C O 1
ATOM 8919 N N . ASP C 1 387 ? 9.11756 17.23863 -43.13526 1.000 30.53257 381 ASP C N 1
ATOM 8920 C CA . ASP C 1 387 ? 8.26684 16.07732 -42.83615 1.000 32.88766 381 ASP C CA 1
ATOM 8921 C C . ASP C 1 387 ? 7.72151 16.09360 -41.39422 1.000 30.33137 381 ASP C C 1
ATOM 8922 O O . ASP C 1 387 ? 6.49875 16.04475 -41.20995 1.000 32.98455 381 ASP C O 1
ATOM 8927 N N . PRO C 1 388 ? 8.56107 16.17089 -40.35009 1.000 32.14451 382 PRO C N 1
ATOM 8928 C CA . PRO C 1 388 ? 8.00714 16.24285 -38.98374 1.000 29.18280 382 PRO C CA 1
ATOM 8929 C C . PRO C 1 388 ? 7.31315 17.56372 -38.68333 1.000 33.16345 382 PRO C C 1
ATOM 8930 O O . PRO C 1 388 ? 6.47452 17.62341 -37.77468 1.000 31.32233 382 PRO C O 1
ATOM 8934 N N . PHE C 1 389 ? 7.68773 18.64000 -39.37350 1.000 33.31071 383 PHE C N 1
ATOM 8935 C CA . PHE C 1 389 ? 6.98504 19.90963 -39.20190 1.000 29.62624 383 PHE C CA 1
ATOM 8936 C C . PHE C 1 389 ? 5.53745 19.78092 -39.66971 1.000 29.43012 383 PHE C C 1
ATOM 8937 O O . PHE C 1 389 ? 4.60254 20.14846 -38.94725 1.000 31.14082 383 PHE C O 1
ATOM 8945 N N . MET C 1 390 ? 5.34298 19.23097 -40.87879 1.000 25.53780 384 MET C N 1
ATOM 8946 C CA . MET C 1 390 ? 4.00440 19.00669 -41.41198 1.000 28.29204 384 MET C CA 1
ATOM 8947 C C . MET C 1 390 ? 3.19955 18.08312 -40.50963 1.000 31.97383 384 MET C C 1
ATOM 8948 O O . MET C 1 390 ? 2.01406 18.32652 -40.26250 1.000 42.68775 384 MET C O 1
ATOM 8953 N N . GLU C 1 391 ? 3.83115 17.03149 -39.98601 1.000 32.77969 385 GLU C N 1
ATOM 8954 C CA . GLU C 1 391 ? 3.14387 16.16822 -39.02918 1.000 36.52386 385 GLU C CA 1
ATOM 8955 C C . GLU C 1 391 ? 2.72072 16.94497 -37.78900 1.000 35.56991 385 GLU C C 1
ATOM 8956 O O . GLU C 1 391 ? 1.60780 16.75872 -37.28034 1.000 29.31582 385 GLU C O 1
ATOM 8962 N N . GLU C 1 392 ? 3.58504 17.83511 -37.29675 1.000 28.89798 386 GLU C N 1
ATOM 8963 C CA . GLU C 1 392 ? 3.23838 18.57931 -36.08933 1.000 28.60622 386 GLU C CA 1
ATOM 8964 C C . GLU C 1 392 ? 2.08159 19.54522 -36.33838 1.000 33.46986 386 GLU C C 1
ATOM 8965 O O . GLU C 1 392 ? 1.19975 19.69419 -35.48187 1.000 34.78366 386 GLU C O 1
ATOM 8971 N N . LEU C 1 393 ? 2.04985 20.18628 -37.51440 1.000 29.82364 387 LEU C N 1
ATOM 8972 C CA . LEU C 1 393 ? 0.96399 21.11690 -37.80770 1.000 31.52199 387 LEU C CA 1
ATOM 8973 C C . LEU C 1 393 ? -0.39111 20.42355 -37.71696 1.000 31.72495 387 LEU C C 1
ATOM 8974 O O . LEU C 1 393 ? -1.34969 20.98951 -37.18305 1.000 34.87178 387 LEU C O 1
ATOM 8979 N N . ILE C 1 394 ? -0.47329 19.18353 -38.19894 1.000 32.09292 388 ILE C N 1
ATOM 8980 C CA . ILE C 1 394 ? -1.71593 18.42380 -38.11755 1.000 34.49298 388 ILE C CA 1
ATOM 8981 C C . ILE C 1 394 ? -2.15265 18.27658 -36.66318 1.000 38.60155 388 ILE C C 1
ATOM 8982 O O . ILE C 1 394 ? -3.32193 18.50778 -36.32542 1.000 39.63733 388 ILE C O 1
ATOM 8987 N N . LYS C 1 395 ? -1.20720 17.91830 -35.77684 1.000 37.92485 389 LYS C N 1
ATOM 8988 C CA . LYS C 1 395 ? -1.51223 17.64859 -34.36954 1.000 40.18106 389 LYS C CA 1
ATOM 8989 C C . LYS C 1 395 ? -1.83521 18.88697 -33.56581 1.000 38.74803 389 LYS C C 1
ATOM 8990 O O . LYS C 1 395 ? -2.44313 18.76496 -32.50195 1.000 33.73394 389 LYS C O 1
ATOM 8996 N N . GLN C 1 396 ? -1.37613 20.05461 -33.99755 1.000 33.25951 390 GLN C N 1
ATOM 8997 C CA . GLN C 1 396 ? -1.50013 21.26166 -33.20601 1.000 33.85451 390 GLN C CA 1
ATOM 8998 C C . GLN C 1 396 ? -2.62498 22.16175 -33.68466 1.000 36.55402 390 GLN C C 1
ATOM 8999 O O . GLN C 1 396 ? -2.67828 23.33000 -33.28992 1.000 31.70576 390 GLN C O 1
ATOM 9005 N N . GLY C 1 397 ? -3.48727 21.66847 -34.56473 1.000 33.16988 391 GLY C N 1
ATOM 9006 C CA . GLY C 1 397 ? -4.67881 22.39567 -34.95548 1.000 31.36026 391 GLY C CA 1
ATOM 9007 C C . GLY C 1 397 ? -4.66416 22.98658 -36.34369 1.000 32.72245 391 GLY C C 1
ATOM 9008 O O . GLY C 1 397 ? -5.59177 23.72488 -36.69169 1.000 30.19271 391 GLY C O 1
ATOM 9009 N N . LEU C 1 398 ? -3.67033 22.66280 -37.16739 1.000 34.34447 392 LEU C N 1
ATOM 9010 C CA . LEU C 1 398 ? -3.63361 23.10191 -38.55846 1.000 31.82839 392 LEU C CA 1
ATOM 9011 C C . LEU C 1 398 ? -3.53367 21.90891 -39.51155 1.000 34.35060 392 LEU C C 1
ATOM 9012 O O . LEU C 1 398 ? -2.56522 21.79693 -40.27739 1.000 29.18063 392 LEU C O 1
ATOM 9017 N N . PRO C 1 399 ? -4.52913 21.00348 -39.50534 1.000 38.25051 393 PRO C N 1
ATOM 9018 C CA . PRO C 1 399 ? -4.53310 19.91813 -40.49798 1.000 36.24415 393 PRO C CA 1
ATOM 9019 C C . PRO C 1 399 ? -4.67868 20.48154 -41.90021 1.000 34.81931 393 PRO C C 1
ATOM 9020 O O . PRO C 1 399 ? -5.35814 21.48547 -42.11735 1.000 34.16686 393 PRO C O 1
ATOM 9024 N N . TYR C 1 400 ? -4.02441 19.83461 -42.85690 1.000 35.30690 394 TYR C N 1
ATOM 9025 C CA . TYR C 1 400 ? -4.07522 20.28674 -44.23579 1.000 32.23173 394 TYR C CA 1
ATOM 9026 C C . TYR C 1 400 ? -4.86008 19.31660 -45.10980 1.000 38.21106 394 TYR C C 1
ATOM 9027 O O . TYR C 1 400 ? -5.00394 18.13086 -44.79673 1.000 38.99374 394 TYR C O 1
ATOM 9036 N N . GLU C 1 401 ? -5.39519 19.85068 -46.20062 1.000 44.33215 395 GLU C N 1
ATOM 9037 C CA . GLU C 1 401 ? -6.06651 19.06677 -47.22461 1.000 50.59020 395 GLU C CA 1
ATOM 9038 C C . GLU C 1 401 ? -5.26602 19.08309 -48.52060 1.000 42.24981 395 GLU C C 1
ATOM 9039 O O . GLU C 1 401 ? -4.63074 20.08312 -48.85999 1.000 38.14440 395 GLU C O 1
ATOM 9045 N N . VAL C 1 402 ? -5.34944 17.98411 -49.26825 1.000 43.98289 396 VAL C N 1
ATOM 9046 C CA . VAL C 1 402 ? -4.63508 17.82495 -50.53221 1.000 51.05492 396 VAL C CA 1
ATOM 9047 C C . VAL C 1 402 ? -5.62886 17.40636 -51.60299 1.000 57.40110 396 VAL C C 1
ATOM 9048 O O . VAL C 1 402 ? -6.26626 16.35309 -51.48761 1.000 63.88569 396 VAL C O 1
ATOM 9052 N N . ILE C 1 403 ? -5.74620 18.21459 -52.64763 1.000 55.41702 397 ILE C N 1
ATOM 9053 C CA . ILE C 1 403 ? -6.55724 17.88529 -53.80875 1.000 50.12312 397 ILE C CA 1
ATOM 9054 C C . ILE C 1 403 ? -5.58265 17.67279 -54.95243 1.000 54.68260 397 ILE C C 1
ATOM 9055 O O . ILE C 1 403 ? -4.93742 18.62296 -55.41378 1.000 50.57220 397 ILE C O 1
ATOM 9060 N N . GLU C 1 404 ? -5.47450 16.42497 -55.40217 1.000 59.98559 398 GLU C N 1
ATOM 9061 C CA . GLU C 1 404 ? -4.54855 16.03217 -56.45003 1.000 64.05509 398 GLU C CA 1
ATOM 9062 C C . GLU C 1 404 ? -5.33472 15.75260 -57.72475 1.000 65.00960 398 GLU C C 1
ATOM 9063 O O . GLU C 1 404 ? -6.39987 15.13109 -57.67611 1.000 63.86145 398 GLU C O 1
ATOM 9069 N N . ARG C 1 405 ? -4.81077 16.21397 -58.86187 1.000 65.23223 399 ARG C N 1
ATOM 9070 C CA . ARG C 1 405 ? -5.49850 16.05910 -60.14847 1.000 62.91708 399 ARG C CA 1
ATOM 9071 C C . ARG C 1 405 ? -4.54020 16.06410 -61.35047 1.000 63.36426 399 ARG C C 1
ATOM 9072 O O . ARG C 1 405 ? -3.36778 15.68595 -61.24234 1.000 61.19382 399 ARG C O 1
ATOM 9074 N N . MET D 1 7 ? -27.42223 108.04070 -52.83768 1.000 57.74617 1 MET D N 1
ATOM 9075 C CA . MET D 1 7 ? -26.07824 107.95408 -52.26210 1.000 58.20307 1 MET D CA 1
ATOM 9076 C C . MET D 1 7 ? -26.06337 106.96161 -51.10124 1.000 54.35524 1 MET D C 1
ATOM 9077 O O . MET D 1 7 ? -25.68552 107.28938 -49.96956 1.000 48.60896 1 MET D O 1
ATOM 9079 N N . HIS D 1 8 ? -26.46533 105.73067 -51.37764 1.000 50.06305 2 HIS D N 1
ATOM 9080 C CA . HIS D 1 8 ? -26.77416 104.84440 -50.27902 1.000 46.67201 2 HIS D CA 1
ATOM 9081 C C . HIS D 1 8 ? -25.53044 104.10062 -49.81642 1.000 43.98444 2 HIS D C 1
ATOM 9082 O O . HIS D 1 8 ? -24.65895 103.72589 -50.61023 1.000 42.39648 2 HIS D O 1
ATOM 9089 N N . THR D 1 9 ? -25.49692 103.85326 -48.51636 1.000 37.28907 3 THR D N 1
ATOM 9090 C CA . THR D 1 9 ? -24.46530 103.08239 -47.84934 1.000 36.12084 3 THR D CA 1
ATOM 9091 C C . THR D 1 9 ? -25.06395 101.75210 -47.43675 1.000 32.36783 3 THR D C 1
ATOM 9092 O O . THR D 1 9 ? -26.15916 101.71173 -46.86203 1.000 38.95564 3 THR D O 1
ATOM 9096 N N . VAL D 1 10 ? -24.35783 100.67200 -47.73468 1.000 29.73798 4 VAL D N 1
ATOM 9097 C CA . VAL D 1 10 ? -24.77691 99.33468 -47.35952 1.000 32.99455 4 VAL D CA 1
ATOM 9098 C C . VAL D 1 10 ? -23.64090 98.70517 -46.56596 1.000 35.97583 4 VAL D C 1
ATOM 9099 O O . VAL D 1 10 ? -22.47677 98.77308 -46.97968 1.000 33.83058 4 VAL D O 1
ATOM 9103 N N . LEU D 1 11 ? -23.98149 98.10347 -45.42574 1.000 34.77344 5 LEU D N 1
ATOM 9104 C CA . LEU D 1 11 ? -23.03169 97.39476 -44.57514 1.000 37.33149 5 LEU D CA 1
ATOM 9105 C C . LEU D 1 11 ? -23.27484 95.90623 -44.73092 1.000 33.12088 5 LEU D C 1
ATOM 9106 O O . LEU D 1 11 ? -24.39734 95.43469 -44.51289 1.000 30.87077 5 LEU D O 1
ATOM 9111 N N . GLN D 1 12 ? -22.23629 95.17454 -45.11985 1.000 31.70192 6 GLN D N 1
ATOM 9112 C CA . GLN D 1 12 ? -22.32463 93.73136 -45.25313 1.000 32.16846 6 GLN D CA 1
ATOM 9113 C C . GLN D 1 12 ? -21.47627 93.07535 -44.17504 1.000 27.83013 6 GLN D C 1
ATOM 9114 O O . GLN D 1 12 ? -20.29954 93.41660 -44.01615 1.000 32.31818 6 GLN D O 1
ATOM 9120 N N . ILE D 1 13 ? -22.08084 92.14709 -43.43509 1.000 27.52074 7 ILE D N 1
ATOM 9121 C CA . ILE D 1 13 ? -21.39550 91.34394 -42.43180 1.000 29.59011 7 ILE D CA 1
ATOM 9122 C C . ILE D 1 13 ? -21.24982 89.92726 -42.97300 1.000 30.45375 7 ILE D C 1
ATOM 9123 O O . ILE D 1 13 ? -22.25395 89.24672 -43.22318 1.000 23.77184 7 ILE D O 1
ATOM 9128 N N . GLY D 1 14 ? -20.00364 89.48195 -43.15171 1.000 27.39840 8 GLY D N 1
ATOM 9129 C CA . GLY D 1 14 ? -19.70891 88.12899 -43.64093 1.000 26.63151 8 GLY D CA 1
ATOM 9130 C C . GLY D 1 14 ? -18.93962 88.22604 -44.94508 1.000 33.32487 8 GLY D C 1
ATOM 9131 O O . GLY D 1 14 ? -19.36092 88.88632 -45.89591 1.000 36.30152 8 GLY D O 1
ATOM 9132 N N . ALA D 1 15 ? -17.81280 87.49959 -45.01078 1.000 24.80101 9 ALA D N 1
ATOM 9133 C CA . ALA D 1 15 ? -16.86984 87.60692 -46.12118 1.000 35.08265 9 ALA D CA 1
ATOM 9134 C C . ALA D 1 15 ? -16.49353 86.23551 -46.67063 1.000 38.96760 9 ALA D C 1
ATOM 9135 O O . ALA D 1 15 ? -15.38180 86.04068 -47.18226 1.000 40.35254 9 ALA D O 1
ATOM 9137 N N . GLY D 1 16 ? -17.40769 85.27478 -46.56946 1.000 24.32176 10 GLY D N 1
ATOM 9138 C CA . GLY D 1 16 ? -17.19997 83.95587 -47.12979 1.000 25.34949 10 GLY D CA 1
ATOM 9139 C C . GLY D 1 16 ? -17.49593 83.93325 -48.62213 1.000 25.93915 10 GLY D C 1
ATOM 9140 O O . GLY D 1 16 ? -17.61178 84.96481 -49.29016 1.000 30.65757 10 GLY D O 1
ATOM 9141 N N . GLY D 1 17 ? -17.59188 82.71354 -49.15120 1.000 28.05217 11 GLY D N 1
ATOM 9142 C CA . GLY D 1 17 ? -17.86638 82.55022 -50.57295 1.000 36.12364 11 GLY D CA 1
ATOM 9143 C C . GLY D 1 17 ? -19.10683 83.29563 -51.02863 1.000 33.87575 11 GLY D C 1
ATOM 9144 O O . GLY D 1 17 ? -19.08429 84.01006 -52.03453 1.000 29.90265 11 GLY D O 1
ATOM 9145 N N . VAL D 1 18 ? -20.21266 83.14177 -50.29196 1.000 31.87898 12 VAL D N 1
ATOM 9146 C CA . VAL D 1 18 ? -21.43480 83.85653 -50.65782 1.000 29.83210 12 VAL D CA 1
ATOM 9147 C C . VAL D 1 18 ? -21.22020 85.35950 -50.50954 1.000 33.43279 12 VAL D C 1
ATOM 9148 O O . VAL D 1 18 ? -21.61101 86.15326 -51.38150 1.000 29.02771 12 VAL D O 1
ATOM 9152 N N . GLY D 1 19 ? -20.56239 85.76866 -49.41863 1.000 26.25611 13 GLY D N 1
ATOM 9153 C CA . GLY D 1 19 ? -20.33697 87.18446 -49.18001 1.000 21.59662 13 GLY D CA 1
ATOM 9154 C C . GLY D 1 19 ? -19.53207 87.83963 -50.28566 1.000 36.61116 13 GLY D C 1
ATOM 9155 O O . GLY D 1 19 ? -19.73611 89.01616 -50.59621 1.000 32.15375 13 GLY D O 1
ATOM 9156 N N . SER D 1 20 ? -18.58776 87.09086 -50.87884 1.000 32.50339 14 SER D N 1
ATOM 9157 C CA . SER D 1 20 ? -17.82566 87.61490 -52.00943 1.000 30.32993 14 SER D CA 1
ATOM 9158 C C . SER D 1 20 ? -18.73895 87.97539 -53.17450 1.000 34.50597 14 SER D C 1
ATOM 9159 O O . SER D 1 20 ? -18.57294 89.02840 -53.80509 1.000 34.95183 14 SER D O 1
ATOM 9162 N N . VAL D 1 21 ? -19.69839 87.10239 -53.48281 1.000 35.26673 15 VAL D N 1
ATOM 9163 C CA . VAL D 1 21 ? -20.64119 87.36333 -54.56699 1.000 34.93904 15 VAL D CA 1
ATOM 9164 C C . VAL D 1 21 ? -21.48847 88.59585 -54.26193 1.000 32.07866 15 VAL D C 1
ATOM 9165 O O . VAL D 1 21 ? -21.70082 89.45233 -55.13096 1.000 28.00997 15 VAL D O 1
ATOM 9169 N N . VAL D 1 22 ? -22.00113 88.69697 -53.03150 1.000 29.44823 16 VAL D N 1
ATOM 9170 C CA . VAL D 1 22 ? -22.84390 89.83889 -52.68321 1.000 29.47247 16 VAL D CA 1
ATOM 9171 C C . VAL D 1 22 ? -22.09175 91.14279 -52.91759 1.000 30.50818 16 VAL D C 1
ATOM 9172 O O . VAL D 1 22 ? -22.60687 92.07291 -53.55156 1.000 31.28150 16 VAL D O 1
ATOM 9176 N N . ALA D 1 23 ? -20.84471 91.20858 -52.45233 1.000 31.12806 17 ALA D N 1
ATOM 9177 C CA . ALA D 1 23 ? -20.06221 92.43973 -52.56268 1.000 30.27237 17 ALA D CA 1
ATOM 9178 C C . ALA D 1 23 ? -19.75645 92.79250 -54.01344 1.000 30.65449 17 ALA D C 1
ATOM 9179 O O . ALA D 1 23 ? -19.91034 93.95028 -54.42650 1.000 31.27410 17 ALA D O 1
ATOM 9181 N N . HIS D 1 24 ? -19.28282 91.81601 -54.79509 1.000 33.03066 18 HIS D N 1
ATOM 9182 C CA . HIS D 1 24 ? -18.98378 92.07060 -56.19964 1.000 35.76339 18 HIS D CA 1
ATOM 9183 C C . HIS D 1 24 ? -20.22046 92.57607 -56.92861 1.000 34.70770 18 HIS D C 1
ATOM 9184 O O . HIS D 1 24 ? -20.15840 93.54248 -57.69832 1.000 33.40394 18 HIS D O 1
ATOM 9191 N N . LYS D 1 25 ? -21.36165 91.93431 -56.68176 1.000 36.27487 19 LYS D N 1
ATOM 9192 C CA . LYS D 1 25 ? -22.58220 92.32386 -57.36668 1.000 39.57546 19 LYS D CA 1
ATOM 9193 C C . LYS D 1 25 ? -23.00586 93.73238 -56.96570 1.000 36.21321 19 LYS D C 1
ATOM 9194 O O . LYS D 1 25 ? -23.47207 94.50754 -57.80993 1.000 32.05319 19 LYS D O 1
ATOM 9200 N N . MET D 1 26 ? -22.82729 94.09640 -55.68846 1.000 31.08111 20 MET D N 1
ATOM 9201 C CA . MET D 1 26 ? -23.06695 95.48390 -55.30001 1.000 31.51950 20 MET D CA 1
ATOM 9202 C C . MET D 1 26 ? -22.09402 96.41510 -56.00923 1.000 36.94531 20 MET D C 1
ATOM 9203 O O . MET D 1 26 ? -22.49763 97.46074 -56.53411 1.000 35.60616 20 MET D O 1
ATOM 9208 N N . GLY D 1 27 ? -20.81393 96.02622 -56.07469 1.000 33.78262 21 GLY D N 1
ATOM 9209 C CA . GLY D 1 27 ? -19.83763 96.83531 -56.77963 1.000 33.90388 21 GLY D CA 1
ATOM 9210 C C . GLY D 1 27 ? -20.15239 96.98060 -58.25391 1.000 41.59588 21 GLY D C 1
ATOM 9211 O O . GLY D 1 27 ? -19.78452 97.97800 -58.87720 1.000 48.51176 21 GLY D O 1
ATOM 9212 N N . MET D 1 28 ? -20.86218 96.01125 -58.82116 1.000 39.70339 22 MET D N 1
ATOM 9213 C CA . MET D 1 28 ? -21.31595 96.08107 -60.20384 1.000 39.51910 22 MET D CA 1
ATOM 9214 C C . MET D 1 28 ? -22.52671 96.99313 -60.39213 1.000 44.70095 22 MET D C 1
ATOM 9215 O O . MET D 1 28 ? -22.98678 97.16659 -61.52913 1.000 41.48155 22 MET D O 1
ATOM 9220 N N . ASN D 1 29 ? -23.06509 97.57031 -59.31790 1.000 39.99938 23 ASN D N 1
ATOM 9221 C CA . ASN D 1 29 ? -24.27235 98.38546 -59.40136 1.000 43.03601 23 ASN D CA 1
ATOM 9222 C C . ASN D 1 29 ? -24.05986 99.70942 -58.65755 1.000 42.76423 23 ASN D C 1
ATOM 9223 O O . ASN D 1 29 ? -24.80320 100.07393 -57.75014 1.000 39.26160 23 ASN D O 1
ATOM 9228 N N . ARG D 1 30 ? -23.06488 100.47517 -59.11348 1.000 45.73024 24 ARG D N 1
ATOM 9229 C CA . ARG D 1 30 ? -22.65635 101.68694 -58.41688 1.000 43.20307 24 ARG D CA 1
ATOM 9230 C C . ARG D 1 30 ? -23.66399 102.82195 -58.53590 1.000 43.18093 24 ARG D C 1
ATOM 9231 O O . ARG D 1 30 ? -23.55007 103.80466 -57.79904 1.000 44.03544 24 ARG D O 1
ATOM 9239 N N . ASP D 1 31 ? -24.65689 102.71559 -59.41407 1.000 44.18415 25 ASP D N 1
ATOM 9240 C CA . ASP D 1 31 ? -25.72790 103.70597 -59.39764 1.000 46.78299 25 ASP D CA 1
ATOM 9241 C C . ASP D 1 31 ? -26.58227 103.59598 -58.13545 1.000 44.96399 25 ASP D C 1
ATOM 9242 O O . ASP D 1 31 ? -27.26748 104.56182 -57.78212 1.000 45.26562 25 ASP D O 1
ATOM 9247 N N . VAL D 1 32 ? -26.55853 102.44809 -57.45631 1.000 40.45715 26 VAL D N 1
ATOM 9248 C CA . VAL D 1 32 ? -27.29977 102.23525 -56.21473 1.000 47.00439 26 VAL D CA 1
ATOM 9249 C C . VAL D 1 32 ? -26.36779 102.18842 -55.00223 1.000 45.13315 26 VAL D C 1
ATOM 9250 O O . VAL D 1 32 ? -26.58614 102.88886 -54.01166 1.000 44.80931 26 VAL D O 1
ATOM 9254 N N . PHE D 1 33 ? -25.32643 101.35667 -55.06098 1.000 38.95952 27 PHE D N 1
ATOM 9255 C CA . PHE D 1 33 ? -24.45523 101.11320 -53.90846 1.000 41.80608 27 PHE D CA 1
ATOM 9256 C C . PHE D 1 33 ? -23.24173 102.03687 -53.99303 1.000 46.77224 27 PHE D C 1
ATOM 9257 O O . PHE D 1 33 ? -22.15685 101.66173 -54.44746 1.000 45.84644 27 PHE D O 1
ATOM 9265 N N . LYS D 1 34 ? -23.44272 103.28139 -53.53759 1.000 46.18037 28 LYS D N 1
ATOM 9266 C CA . LYS D 1 34 ? -22.35908 104.25800 -53.55759 1.000 43.48755 28 LYS D CA 1
ATOM 9267 C C . LYS D 1 34 ? -21.23818 103.86691 -52.59999 1.000 41.69229 28 LYS D C 1
ATOM 9268 O O . LYS D 1 34 ? -20.05820 103.99651 -52.94145 1.000 41.22717 28 LYS D O 1
ATOM 9270 N N . ASN D 1 35 ? -21.57719 103.36364 -51.40837 1.000 37.13820 29 ASN D N 1
ATOM 9271 C CA . ASN D 1 35 ? -20.58132 103.09213 -50.37329 1.000 40.94431 29 ASN D CA 1
ATOM 9272 C C . ASN D 1 35 ? -20.83846 101.69914 -49.82106 1.000 38.91300 29 ASN D C 1
ATOM 9273 O O . ASN D 1 35 ? -21.88109 101.45444 -49.19993 1.000 37.57751 29 ASN D O 1
ATOM 9278 N N . ILE D 1 36 ? -19.89548 100.79507 -50.05832 1.000 35.95824 30 ILE D N 1
ATOM 9279 C CA . ILE D 1 36 ? -19.95599 99.41521 -49.59837 1.000 33.71385 30 ILE D CA 1
ATOM 9280 C C . ILE D 1 36 ? -18.95951 99.24441 -48.46477 1.000 39.66891 30 ILE D C 1
ATOM 9281 O O . ILE D 1 36 ? -17.78114 99.59635 -48.61477 1.000 39.69398 30 ILE D O 1
ATOM 9286 N N . ILE D 1 37 ? -19.42720 98.71926 -47.33150 1.000 39.01276 31 ILE D N 1
ATOM 9287 C CA . ILE D 1 37 ? -18.56997 98.42822 -46.18423 1.000 37.94416 31 ILE D CA 1
ATOM 9288 C C . ILE D 1 37 ? -18.67993 96.93610 -45.88895 1.000 35.94634 31 ILE D C 1
ATOM 9289 O O . ILE D 1 37 ? -19.76929 96.43854 -45.56993 1.000 32.81396 31 ILE D O 1
ATOM 9294 N N . LEU D 1 38 ? -17.55177 96.23295 -45.95497 1.000 33.30318 32 LEU D N 1
ATOM 9295 C CA . LEU D 1 38 ? -17.48219 94.81203 -45.63316 1.000 28.54941 32 LEU D CA 1
ATOM 9296 C C . LEU D 1 38 ? -16.85921 94.62005 -44.25983 1.000 37.47717 32 LEU D C 1
ATOM 9297 O O . LEU D 1 38 ? -15.78531 95.16247 -43.97264 1.000 40.55611 32 LEU D O 1
ATOM 9302 N N . ALA D 1 39 ? -17.51824 93.81772 -43.43401 1.000 39.35038 33 ALA D N 1
ATOM 9303 C CA . ALA D 1 39 ? -17.04669 93.48306 -42.10013 1.000 35.19998 33 ALA D CA 1
ATOM 9304 C C . ALA D 1 39 ? -17.12064 91.98055 -41.89221 1.000 35.22509 33 ALA D C 1
ATOM 9305 O O . ALA D 1 39 ? -18.06251 91.32320 -42.35972 1.000 30.83540 33 ALA D O 1
ATOM 9307 N N . SER D 1 40 ? -16.12849 91.44462 -41.18274 1.000 32.80322 34 SER D N 1
ATOM 9308 C CA . SER D 1 40 ? -16.07291 90.01969 -40.90093 1.000 35.64404 34 SER D CA 1
ATOM 9309 C C . SER D 1 40 ? -15.20672 89.81263 -39.66767 1.000 35.12611 34 SER D C 1
ATOM 9310 O O . SER D 1 40 ? -14.55892 90.74133 -39.17877 1.000 39.94159 34 SER D O 1
ATOM 9313 N N . ARG D 1 41 ? -15.23599 88.58407 -39.14004 1.000 37.68486 35 ARG D N 1
ATOM 9314 C CA . ARG D 1 41 ? -14.26587 88.21452 -38.11331 1.000 44.88800 35 ARG D CA 1
ATOM 9315 C C . ARG D 1 41 ? -12.85178 88.12313 -38.68282 1.000 32.04824 35 ARG D C 1
ATOM 9316 O O . ARG D 1 41 ? -11.88663 88.26316 -37.93225 1.000 40.90511 35 ARG D O 1
ATOM 9318 N N . SER D 1 42 ? -12.72481 87.90899 -39.99195 1.000 40.03568 36 SER D N 1
ATOM 9319 C CA . SER D 1 42 ? -11.46077 87.75610 -40.70857 1.000 40.88349 36 SER D CA 1
ATOM 9320 C C . SER D 1 42 ? -11.21512 88.98310 -41.58633 1.000 40.78181 36 SER D C 1
ATOM 9321 O O . SER D 1 42 ? -11.91074 89.17952 -42.59197 1.000 35.37302 36 SER D O 1
ATOM 9324 N N . LEU D 1 43 ? -10.22431 89.81415 -41.23113 1.000 46.16901 37 LEU D N 1
ATOM 9325 C CA . LEU D 1 43 ? -9.90097 90.90566 -42.14595 1.000 47.64590 37 LEU D CA 1
ATOM 9326 C C . LEU D 1 43 ? -9.34752 90.37965 -43.46052 1.000 44.47158 37 LEU D C 1
ATOM 9327 O O . LEU D 1 43 ? -9.70650 90.88219 -44.53277 1.000 38.88839 37 LEU D O 1
ATOM 9332 N N . ASP D 1 44 ? -8.52368 89.33071 -43.40216 1.000 44.46568 38 ASP D N 1
ATOM 9333 C CA . ASP D 1 44 ? -7.88485 88.82865 -44.61378 1.000 43.14914 38 ASP D CA 1
ATOM 9334 C C . ASP D 1 44 ? -8.92097 88.47254 -45.67891 1.000 40.06599 38 ASP D C 1
ATOM 9335 O O . ASP D 1 44 ? -8.77117 88.83721 -46.85130 1.000 37.54675 38 ASP D O 1
ATOM 9340 N N . LYS D 1 45 ? -10.00724 87.81442 -45.27989 1.000 38.07830 39 LYS D N 1
ATOM 9341 C CA . LYS D 1 45 ? -11.04847 87.46813 -46.23703 1.000 41.77343 39 LYS D CA 1
ATOM 9342 C C . LYS D 1 45 ? -11.68788 88.72504 -46.82149 1.000 41.32045 39 LYS D C 1
ATOM 9343 O O . LYS D 1 45 ? -12.07924 88.74352 -47.99444 1.000 42.87875 39 LYS D O 1
ATOM 9349 N N . CYS D 1 46 ? -11.81496 89.78155 -46.01327 1.000 35.59790 40 CYS D N 1
ATOM 9350 C CA . CYS D 1 46 ? -12.29633 91.06014 -46.53211 1.000 36.73666 40 CYS D CA 1
ATOM 9351 C C . CYS D 1 46 ? -11.31573 91.64327 -47.54657 1.000 39.73309 40 CYS D C 1
ATOM 9352 O O . CYS D 1 46 ? -11.72087 92.14648 -48.60322 1.000 40.51990 40 CYS D O 1
ATOM 9355 N N . TYR D 1 47 ? -10.01792 91.56095 -47.24599 1.000 39.98334 41 TYR D N 1
ATOM 9356 C CA . TYR D 1 47 ? -8.99830 92.13976 -48.11529 1.000 41.56688 41 TYR D CA 1
ATOM 9357 C C . TYR D 1 47 ? -8.97368 91.47194 -49.48555 1.000 45.41477 41 TYR D C 1
ATOM 9358 O O . TYR D 1 47 ? -8.88004 92.15316 -50.51391 1.000 49.34074 41 TYR D O 1
ATOM 9367 N N . ALA D 1 48 ? -9.08450 90.14154 -49.52431 1.000 42.68836 42 ALA D N 1
ATOM 9368 C CA . ALA D 1 48 ? -9.10341 89.44287 -50.80484 1.000 45.20024 42 ALA D CA 1
ATOM 9369 C C . ALA D 1 48 ? -10.31613 89.85109 -51.64218 1.000 45.28158 42 ALA D C 1
ATOM 9370 O O . ALA D 1 48 ? -10.20222 90.02633 -52.86101 1.000 47.28917 42 ALA D O 1
ATOM 9372 N N . ILE D 1 49 ? -11.47667 90.03453 -51.00356 1.000 33.82654 43 ILE D N 1
ATOM 9373 C CA . ILE D 1 49 ? -12.66092 90.49184 -51.73042 1.000 42.84844 43 ILE D CA 1
ATOM 9374 C C . ILE D 1 49 ? -12.43660 91.90228 -52.26879 1.000 42.42026 43 ILE D C 1
ATOM 9375 O O . ILE D 1 49 ? -12.64806 92.17754 -53.45598 1.000 42.58141 43 ILE D O 1
ATOM 9380 N N . LYS D 1 50 ? -11.96024 92.80292 -51.40806 1.000 40.60917 44 LYS D N 1
ATOM 9381 C CA . LYS D 1 50 ? -11.62768 94.15346 -51.84343 1.000 42.24989 44 LYS D CA 1
ATOM 9382 C C . LYS D 1 50 ? -10.63142 94.12710 -52.99501 1.000 44.87895 44 LYS D C 1
ATOM 9383 O O . LYS D 1 50 ? -10.74645 94.91614 -53.94546 1.000 39.37781 44 LYS D O 1
ATOM 9389 N N . GLU D 1 51 ? -9.61835 93.25854 -52.90139 1.000 41.01164 45 GLU D N 1
ATOM 9390 C CA . GLU D 1 51 ? -8.59447 93.20241 -53.94305 1.000 49.78763 45 GLU D CA 1
ATOM 9391 C C . GLU D 1 51 ? -9.17967 92.67216 -55.24421 1.000 51.02371 45 GLU D C 1
ATOM 9392 O O . GLU D 1 51 ? -8.92936 93.23318 -56.31765 1.000 48.02349 45 GLU D O 1
ATOM 9398 N N . SER D 1 52 ? -9.98204 91.60515 -55.16160 1.000 46.92916 46 SER D N 1
ATOM 9399 C CA . SER D 1 52 ? -10.64177 91.08442 -56.35360 1.000 47.16672 46 SER D CA 1
ATOM 9400 C C . SER D 1 52 ? -11.53042 92.14420 -56.99351 1.000 46.99667 46 SER D C 1
ATOM 9401 O O . SER D 1 52 ? -11.52427 92.30700 -58.21699 1.000 53.00755 46 SER D O 1
ATOM 9404 N N . MET D 1 53 ? -12.30982 92.86816 -56.18098 1.000 45.84585 47 MET D N 1
ATOM 9405 C CA . MET D 1 53 ? -13.19987 93.89155 -56.72329 1.000 42.41841 47 MET D CA 1
ATOM 9406 C C . MET D 1 53 ? -12.42034 94.99903 -57.42939 1.000 47.06842 47 MET D C 1
ATOM 9407 O O . MET D 1 53 ? -12.81371 95.44586 -58.51342 1.000 48.00526 47 MET D O 1
ATOM 9412 N N . LEU D 1 54 ? -11.31807 95.46232 -56.83066 1.000 44.86025 48 LEU D N 1
ATOM 9413 C CA . LEU D 1 54 ? -10.49878 96.46926 -57.49361 1.000 49.79415 48 LEU D CA 1
ATOM 9414 C C . LEU D 1 54 ? -9.90743 95.93350 -58.78680 1.000 52.59592 48 LEU D C 1
ATOM 9415 O O . LEU D 1 54 ? -9.95302 96.60801 -59.81883 1.000 50.35705 48 LEU D O 1
ATOM 9420 N N . LYS D 1 55 ? -9.38270 94.70407 -58.75773 1.000 56.32157 49 LYS D N 1
ATOM 9421 C CA . LYS D 1 55 ? -8.82216 94.10177 -59.96480 1.000 63.06148 49 LYS D CA 1
ATOM 9422 C C . LYS D 1 55 ? -9.86031 94.00835 -61.07914 1.000 60.83565 49 LYS D C 1
ATOM 9423 O O . LYS D 1 55 ? -9.50903 94.11207 -62.25924 1.000 50.66388 49 LYS D O 1
ATOM 9427 N N . LYS D 1 56 ? -11.13668 93.81718 -60.73320 1.000 49.77681 50 LYS D N 1
ATOM 9428 C CA . LYS D 1 56 ? -12.18669 93.70896 -61.73707 1.000 48.09770 50 LYS D CA 1
ATOM 9429 C C . LYS D 1 56 ? -12.83360 95.05745 -62.05401 1.000 48.99877 50 LYS D C 1
ATOM 9430 O O . LYS D 1 56 ? -13.85888 95.09467 -62.74168 1.000 50.47080 50 LYS D O 1
ATOM 9436 N N . GLY D 1 57 ? -12.24271 96.15916 -61.59532 1.000 49.17177 51 GLY D N 1
ATOM 9437 C CA . GLY D 1 57 ? -12.76082 97.48493 -61.89871 1.000 49.31569 51 GLY D CA 1
ATOM 9438 C C . GLY D 1 57 ? -14.08915 97.83854 -61.26923 1.000 51.40716 51 GLY D C 1
ATOM 9439 O O . GLY D 1 57 ? -14.84812 98.62183 -61.84525 1.000 58.02199 51 GLY D O 1
ATOM 9440 N N . LEU D 1 58 ? -14.39163 97.28781 -60.09520 1.000 49.51480 52 LEU D N 1
ATOM 9441 C CA . LEU D 1 58 ? -15.65574 97.52070 -59.40913 1.000 44.77139 52 LEU D CA 1
ATOM 9442 C C . LEU D 1 58 ? -15.53206 98.55807 -58.30330 1.000 47.22893 52 LEU D C 1
ATOM 9443 O O . LEU D 1 58 ? -16.48768 98.76389 -57.54352 1.000 47.26634 52 LEU D O 1
ATOM 9448 N N . GLY D 1 59 ? -14.36789 99.18189 -58.17361 1.000 43.39030 53 GLY D N 1
ATOM 9449 C CA . GLY D 1 59 ? -14.16193 100.24304 -57.20790 1.000 43.96010 53 GLY D CA 1
ATOM 9450 C C . GLY D 1 59 ? -13.82227 99.74404 -55.81604 1.000 44.90704 53 GLY D C 1
ATOM 9451 O O . GLY D 1 59 ? -13.84003 98.54700 -55.51271 1.000 41.94429 53 GLY D O 1
ATOM 9452 N N . GLU D 1 60 ? -13.58359 100.71048 -54.92952 1.000 46.89691 54 GLU D N 1
ATOM 9453 C CA . GLU D 1 60 ? -13.11722 100.42081 -53.58414 1.000 41.78201 54 GLU D CA 1
ATOM 9454 C C . GLU D 1 60 ? -14.28877 100.09771 -52.66605 1.000 45.18274 54 GLU D C 1
ATOM 9455 O O . GLU D 1 60 ? -15.43717 100.49036 -52.90398 1.000 44.09374 54 GLU D O 1
ATOM 9457 N N . ILE D 1 61 ? -13.98302 99.34697 -51.60763 1.000 44.25653 55 ILE D N 1
ATOM 9458 C CA . ILE D 1 61 ? -14.90613 99.10770 -50.50942 1.000 39.13793 55 ILE D CA 1
ATOM 9459 C C . ILE D 1 61 ? -14.16008 99.36582 -49.21488 1.000 43.14407 55 ILE D C 1
ATOM 9460 O O . ILE D 1 61 ? -12.93625 99.22731 -49.13978 1.000 54.43266 55 ILE D O 1
ATOM 9465 N N . GLY D 1 62 ? -14.91132 99.71143 -48.17939 1.000 40.29667 56 GLY D N 1
ATOM 9466 C CA . GLY D 1 62 ? -14.34252 99.76511 -46.85989 1.000 39.61985 56 GLY D CA 1
ATOM 9467 C C . GLY D 1 62 ? -14.33620 98.38298 -46.23861 1.000 39.17197 56 GLY D C 1
ATOM 9468 O O . GLY D 1 62 ? -15.18780 97.53912 -46.52562 1.000 37.67364 56 GLY D O 1
ATOM 9469 N N . VAL D 1 63 ? -13.37201 98.17385 -45.35059 1.000 37.56900 57 VAL D N 1
ATOM 9470 C CA . VAL D 1 63 ? -13.10759 96.88716 -44.72662 1.000 40.70640 57 VAL D CA 1
ATOM 9471 C C . VAL D 1 63 ? -12.95872 97.09278 -43.22645 1.000 42.88056 57 VAL D C 1
ATOM 9472 O O . VAL D 1 63 ? -12.22292 97.98341 -42.79431 1.000 36.11759 57 VAL D O 1
ATOM 9476 N N . GLU D 1 64 ? -13.69235 96.29834 -42.44219 1.000 41.63373 58 GLU D N 1
ATOM 9477 C CA . GLU D 1 64 ? -13.68545 96.35851 -40.98684 1.000 42.86165 58 GLU D CA 1
ATOM 9478 C C . GLU D 1 64 ? -13.67927 94.97100 -40.36585 1.000 45.19334 58 GLU D C 1
ATOM 9479 O O . GLU D 1 64 ? -14.33515 94.05484 -40.87016 1.000 41.92883 58 GLU D O 1
ATOM 9485 N N . GLN D 1 65 ? -12.96731 94.84040 -39.24655 1.000 44.87631 59 GLN D N 1
ATOM 9486 C CA . GLN D 1 65 ? -13.04052 93.66455 -38.38205 1.000 48.95904 59 GLN D CA 1
ATOM 9487 C C . GLN D 1 65 ? -14.16902 93.82646 -37.36753 1.000 42.84856 59 GLN D C 1
ATOM 9488 O O . GLN D 1 65 ? -14.34675 94.90174 -36.79265 1.000 43.83699 59 GLN D O 1
ATOM 9494 N N . VAL D 1 66 ? -14.95258 92.76782 -37.16641 1.000 37.67975 60 VAL D N 1
ATOM 9495 C CA . VAL D 1 66 ? -15.98636 92.80092 -36.13793 1.000 38.17989 60 VAL D CA 1
ATOM 9496 C C . VAL D 1 66 ? -16.27386 91.38709 -35.65515 1.000 40.09793 60 VAL D C 1
ATOM 9497 O O . VAL D 1 66 ? -16.16353 90.41269 -36.40761 1.000 38.77252 60 VAL D O 1
ATOM 9501 N N . ASP D 1 67 ? -16.62163 91.28937 -34.37099 1.000 40.75308 61 ASP D N 1
ATOM 9502 C CA . ASP D 1 67 ? -17.14484 90.06807 -33.77040 1.000 40.43481 61 ASP D CA 1
ATOM 9503 C C . ASP D 1 67 ? -18.66573 90.19096 -33.75902 1.000 42.38819 61 ASP D C 1
ATOM 9504 O O . ASP D 1 67 ? -19.23133 90.93105 -32.94628 1.000 36.27272 61 ASP D O 1
ATOM 9509 N N . ALA D 1 68 ? -19.32548 89.46000 -34.66512 1.000 37.34382 62 ALA D N 1
ATOM 9510 C CA . ALA D 1 68 ? -20.76864 89.51963 -34.81420 1.000 30.89282 62 ALA D CA 1
ATOM 9511 C C . ALA D 1 68 ? -21.51738 88.79749 -33.70387 1.000 35.39969 62 ALA D C 1
ATOM 9512 O O . ALA D 1 68 ? -22.74864 88.74502 -33.76189 1.000 31.23029 62 ALA D O 1
ATOM 9514 N N . ASP D 1 69 ? -20.82359 88.21280 -32.72627 1.000 36.98096 63 ASP D N 1
ATOM 9515 C CA . ASP D 1 69 ? -21.46669 87.73984 -31.50435 1.000 38.16670 63 ASP D CA 1
ATOM 9516 C C . ASP D 1 69 ? -21.67384 88.85667 -30.49981 1.000 43.44408 63 ASP D C 1
ATOM 9517 O O . ASP D 1 69 ? -22.43127 88.67307 -29.53556 1.000 42.89895 63 ASP D O 1
ATOM 9522 N N . ASP D 1 70 ? -21.01615 89.99841 -30.70986 1.000 40.99965 64 ASP D N 1
ATOM 9523 C CA . ASP D 1 70 ? -21.01968 91.12105 -29.77553 1.000 36.05705 64 ASP D CA 1
ATOM 9524 C C . ASP D 1 70 ? -22.01657 92.15758 -30.29191 1.000 34.84936 64 ASP D C 1
ATOM 9525 O O . ASP D 1 70 ? -21.72645 92.88677 -31.24731 1.000 31.23518 64 ASP D O 1
ATOM 9530 N N . THR D 1 71 ? -23.18773 92.23233 -29.64984 1.000 38.18004 65 THR D N 1
ATOM 9531 C CA . THR D 1 71 ? -24.23240 93.12552 -30.13592 1.000 34.98475 65 THR D CA 1
ATOM 9532 C C . THR D 1 71 ? -23.79809 94.58443 -30.04913 1.000 34.30463 65 THR D C 1
ATOM 9533 O O . THR D 1 71 ? -24.03576 95.36685 -30.97961 1.000 34.94028 65 THR D O 1
ATOM 9537 N N . GLN D 1 72 ? -23.14623 94.96630 -28.94306 1.000 33.80440 66 GLN D N 1
ATOM 9538 C CA . GLN D 1 72 ? -22.67215 96.33945 -28.78933 1.000 35.29438 66 GLN D CA 1
ATOM 9539 C C . GLN D 1 72 ? -21.67606 96.69985 -29.88109 1.000 36.93613 66 GLN D C 1
ATOM 9540 O O . GLN D 1 72 ? -21.74391 97.79085 -30.45344 1.000 37.80276 66 GLN D O 1
ATOM 9546 N N . ALA D 1 73 ? -20.75044 95.79021 -30.19881 1.000 39.72765 67 ALA D N 1
ATOM 9547 C CA . ALA D 1 73 ? -19.81278 96.06532 -31.28021 1.000 36.73516 67 ALA D CA 1
ATOM 9548 C C . ALA D 1 73 ? -20.54963 96.23443 -32.60845 1.000 33.69252 67 ALA D C 1
ATOM 9549 O O . ALA D 1 73 ? -20.22058 97.12955 -33.39070 1.000 33.97518 67 ALA D O 1
ATOM 9551 N N . LEU D 1 74 ? -21.57411 95.40991 -32.86597 1.000 31.53253 68 LEU D N 1
ATOM 9552 C CA . LEU D 1 74 ? -22.36243 95.58165 -34.08987 1.000 36.78177 68 LEU D CA 1
ATOM 9553 C C . LEU D 1 74 ? -23.08240 96.92974 -34.10513 1.000 36.06410 68 LEU D C 1
ATOM 9554 O O . LEU D 1 74 ? -23.12946 97.59945 -35.14169 1.000 31.55992 68 LEU D O 1
ATOM 9559 N N . VAL D 1 75 ? -23.63834 97.34898 -32.96240 1.000 33.76340 69 VAL D N 1
ATOM 9560 C CA . VAL D 1 75 ? -24.29259 98.65472 -32.88184 1.000 33.42949 69 VAL D CA 1
ATOM 9561 C C . VAL D 1 75 ? -23.30750 99.77371 -33.20996 1.000 41.29381 69 VAL D C 1
ATOM 9562 O O . VAL D 1 75 ? -23.61237 100.68103 -33.99629 1.000 37.56344 69 VAL D O 1
ATOM 9566 N N . ALA D 1 76 ? -22.11383 99.73346 -32.60398 1.000 34.33716 70 ALA D N 1
ATOM 9567 C CA . ALA D 1 76 ? -21.11573 100.76209 -32.87684 1.000 36.57977 70 ALA D CA 1
ATOM 9568 C C . ALA D 1 76 ? -20.74569 100.78462 -34.35575 1.000 39.66049 70 ALA D C 1
ATOM 9569 O O . ALA D 1 76 ? -20.64182 101.85647 -34.96541 1.000 41.40694 70 ALA D O 1
ATOM 9571 N N . LEU D 1 77 ? -20.56066 99.60576 -34.95240 1.000 35.17355 71 LEU D N 1
ATOM 9572 C CA . LEU D 1 77 ? -20.22883 99.52607 -36.37169 1.000 38.25344 71 LEU D CA 1
ATOM 9573 C C . LEU D 1 77 ? -21.33012 100.13039 -37.23566 1.000 39.04589 71 LEU D C 1
ATOM 9574 O O . LEU D 1 77 ? -21.04515 100.84820 -38.20319 1.000 35.77728 71 LEU D O 1
ATOM 9579 N N . ILE D 1 78 ? -22.59390 99.81936 -36.92208 1.000 33.68306 72 ILE D N 1
ATOM 9580 C CA . ILE D 1 78 ? -23.71603 100.38042 -37.66838 1.000 29.84579 72 ILE D CA 1
ATOM 9581 C C . ILE D 1 78 ? -23.76261 101.89945 -37.52211 1.000 34.73037 72 ILE D C 1
ATOM 9582 O O . ILE D 1 78 ? -23.94502 102.62705 -38.50491 1.000 37.27598 72 ILE D O 1
ATOM 9587 N N . GLN D 1 79 ? -23.60613 102.40193 -36.29336 1.000 33.63715 73 GLN D N 1
ATOM 9588 C CA . GLN D 1 79 ? -23.68744 103.84872 -36.06172 1.000 39.53989 73 GLN D CA 1
ATOM 9589 C C . GLN D 1 79 ? -22.58248 104.61399 -36.78195 1.000 44.68089 73 GLN D C 1
ATOM 9590 O O . GLN D 1 79 ? -22.77248 105.78031 -37.15831 1.000 41.29910 73 GLN D O 1
ATOM 9596 N N . LYS D 1 80 ? -21.41236 103.99373 -36.93096 1.000 45.60410 74 LYS D N 1
ATOM 9597 C CA . LYS D 1 80 ? -20.28358 104.62670 -37.60474 1.000 49.45454 74 LYS D CA 1
ATOM 9598 C C . LYS D 1 80 ? -20.56234 104.87929 -39.08585 1.000 50.25221 74 LYS D C 1
ATOM 9599 O O . LYS D 1 80 ? -20.18810 105.92815 -39.61876 1.000 57.20210 74 LYS D O 1
ATOM 9605 N N . TYR D 1 81 ? -21.17429 103.91917 -39.77917 1.000 43.16099 75 TYR D N 1
ATOM 9606 C CA . TYR D 1 81 ? -21.34919 104.00475 -41.22339 1.000 39.97761 75 TYR D CA 1
ATOM 9607 C C . TYR D 1 81 ? -22.75200 104.41256 -41.64299 1.000 45.22663 75 TYR D C 1
ATOM 9608 O O . TYR D 1 81 ? -22.97163 104.67667 -42.82996 1.000 46.86597 75 TYR D O 1
ATOM 9617 N N . LYS D 1 82 ? -23.70464 104.40882 -40.71516 1.000 44.11074 76 LYS D N 1
ATOM 9618 C CA . LYS D 1 82 ? -25.08740 104.78701 -40.97378 1.000 43.21455 76 LYS D CA 1
ATOM 9619 C C . LYS D 1 82 ? -25.65260 104.14533 -42.24576 1.000 38.73627 76 LYS D C 1
ATOM 9620 O O . LYS D 1 82 ? -26.22979 104.83841 -43.08954 1.000 40.55870 76 LYS D O 1
ATOM 9626 N N . PRO D 1 83 ? -25.53335 102.82618 -42.40668 1.000 31.41862 77 PRO D N 1
ATOM 9627 C CA . PRO D 1 83 ? -26.01629 102.20384 -43.64586 1.000 37.81011 77 PRO D CA 1
ATOM 9628 C C . PRO D 1 83 ? -27.53684 102.21322 -43.72557 1.000 35.72682 77 PRO D C 1
ATOM 9629 O O . PRO D 1 83 ? -28.23932 102.21049 -42.71177 1.000 31.57933 77 PRO D O 1
ATOM 9633 N N . LYS D 1 84 ? -28.04245 102.22065 -44.95851 1.000 30.25911 78 LYS D N 1
ATOM 9634 C CA . LYS D 1 84 ? -29.48278 102.07903 -45.15228 1.000 34.63857 78 LYS D CA 1
ATOM 9635 C C . LYS D 1 84 ? -29.95281 100.66750 -44.81318 1.000 35.89676 78 LYS D C 1
ATOM 9636 O O . LYS D 1 84 ? -31.09485 100.48226 -44.37923 1.000 36.22815 78 LYS D O 1
ATOM 9642 N N . VAL D 1 85 ? -29.08317 99.66995 -44.97614 1.000 33.46532 79 VAL D N 1
ATOM 9643 C CA . VAL D 1 85 ? -29.44715 98.27984 -44.73124 1.000 32.68194 79 VAL D CA 1
ATOM 9644 C C . VAL D 1 85 ? -28.18093 97.50173 -44.40682 1.000 34.04350 79 VAL D C 1
ATOM 9645 O O . VAL D 1 85 ? -27.09451 97.81030 -44.90711 1.000 33.34354 79 VAL D O 1
ATOM 9649 N N . VAL D 1 86 ? -28.33029 96.50086 -43.54276 1.000 31.14120 80 VAL D N 1
ATOM 9650 C CA . VAL D 1 86 ? -27.27662 95.57511 -43.14883 1.000 32.32075 80 VAL D CA 1
ATOM 9651 C C . VAL D 1 86 ? -27.57318 94.23324 -43.80107 1.000 33.31123 80 VAL D C 1
ATOM 9652 O O . VAL D 1 86 ? -28.70755 93.74294 -43.71650 1.000 30.59545 80 VAL D O 1
ATOM 9656 N N . ILE D 1 87 ? -26.57727 93.66238 -44.48236 1.000 23.71841 81 ILE D N 1
ATOM 9657 C CA . ILE D 1 87 ? -26.69789 92.34365 -45.09212 1.000 23.41902 81 ILE D CA 1
ATOM 9658 C C . ILE D 1 87 ? -25.92875 91.35220 -44.22644 1.000 34.69102 81 ILE D C 1
ATOM 9659 O O . ILE D 1 87 ? -24.69368 91.38003 -44.16978 1.000 33.50719 81 ILE D O 1
ATOM 9664 N N . ASN D 1 88 ? -26.65494 90.44420 -43.59567 1.000 29.61957 82 ASN D N 1
ATOM 9665 C CA . ASN D 1 88 ? -26.07520 89.35498 -42.82479 1.000 29.70489 82 ASN D CA 1
ATOM 9666 C C . ASN D 1 88 ? -25.82524 88.20927 -43.79267 1.000 29.25502 82 ASN D C 1
ATOM 9667 O O . ASN D 1 88 ? -26.77233 87.60705 -44.30623 1.000 28.10340 82 ASN D O 1
ATOM 9672 N N . VAL D 1 89 ? -24.55226 87.96558 -44.09326 1.000 25.94699 83 VAL D N 1
ATOM 9673 C CA . VAL D 1 89 ? -24.09744 86.75752 -44.76731 1.000 32.25222 83 VAL D CA 1
ATOM 9674 C C . VAL D 1 89 ? -23.05998 86.11575 -43.85068 1.000 40.31415 83 VAL D C 1
ATOM 9675 O O . VAL D 1 89 ? -22.08436 85.52759 -44.32186 1.000 34.16590 83 VAL D O 1
ATOM 9679 N N . ALA D 1 90 ? -23.24770 86.23896 -42.53950 1.000 45.95762 84 ALA D N 1
ATOM 9680 C CA . ALA D 1 90 ? -22.28653 85.71371 -41.57492 1.000 44.87339 84 ALA D CA 1
ATOM 9681 C C . ALA D 1 90 ? -22.74879 84.31687 -41.14729 1.000 46.43046 84 ALA D C 1
ATOM 9682 O O . ALA D 1 90 ? -23.47722 83.64139 -41.88448 1.000 40.26885 84 ALA D O 1
ATOM 9684 N N . LEU D 1 91 ? -22.30762 83.85204 -39.98293 1.000 55.66066 85 LEU D N 1
ATOM 9685 C CA . LEU D 1 91 ? -22.71593 82.53112 -39.52228 1.000 66.36162 85 LEU D CA 1
ATOM 9686 C C . LEU D 1 91 ? -24.17029 82.55111 -39.04925 1.000 70.15085 85 LEU D C 1
ATOM 9687 O O . LEU D 1 91 ? -24.67069 83.58141 -38.58088 1.000 67.93537 85 LEU D O 1
ATOM 9689 N N . PRO D 1 92 ? -24.89361 81.44419 -39.23958 1.000 69.90001 86 PRO D N 1
ATOM 9690 C CA . PRO D 1 92 ? -26.32765 81.43541 -38.91036 1.000 62.82542 86 PRO D CA 1
ATOM 9691 C C . PRO D 1 92 ? -26.60516 81.63672 -37.43160 1.000 51.92379 86 PRO D C 1
ATOM 9692 O O . PRO D 1 92 ? -27.75284 81.93584 -37.07341 1.000 37.77012 86 PRO D O 1
ATOM 9696 N N . TYR D 1 93 ? -25.61124 81.43875 -36.55446 1.000 50.87612 87 TYR D N 1
ATOM 9697 C CA . TYR D 1 93 ? -25.82493 81.68747 -35.13562 1.000 50.66429 87 TYR D CA 1
ATOM 9698 C C . TYR D 1 93 ? -25.61920 83.14859 -34.73826 1.000 43.12975 87 TYR D C 1
ATOM 9699 O O . TYR D 1 93 ? -25.74612 83.46043 -33.55268 1.000 46.83685 87 TYR D O 1
ATOM 9708 N N . GLN D 1 94 ? -25.29655 84.04332 -35.68402 1.000 29.98593 88 GLN D N 1
ATOM 9709 C CA . GLN D 1 94 ? -25.27186 85.48243 -35.42562 1.000 30.08505 88 GLN D CA 1
ATOM 9710 C C . GLN D 1 94 ? -26.45950 86.23425 -36.00232 1.000 30.39897 88 GLN D C 1
ATOM 9711 O O . GLN D 1 94 ? -26.45588 87.46566 -35.96247 1.000 34.94409 88 GLN D O 1
ATOM 9717 N N . ASP D 1 95 ? -27.45946 85.54981 -36.56068 1.000 31.40970 89 ASP D N 1
ATOM 9718 C CA . ASP D 1 95 ? -28.60386 86.28790 -37.09786 1.000 28.67552 89 ASP D CA 1
ATOM 9719 C C . ASP D 1 95 ? -29.32253 87.08035 -36.00125 1.000 24.39223 89 ASP D C 1
ATOM 9720 O O . ASP D 1 95 ? -29.67312 88.25288 -36.19871 1.000 22.11787 89 ASP D O 1
ATOM 9725 N N . LEU D 1 96 ? -29.50063 86.48301 -34.81821 1.000 22.86537 90 LEU D N 1
ATOM 9726 C CA . LEU D 1 96 ? -30.27587 87.15601 -33.78343 1.000 22.45218 90 LEU D CA 1
ATOM 9727 C C . LEU D 1 96 ? -29.51943 88.36026 -33.21363 1.000 22.71837 90 LEU D C 1
ATOM 9728 O O . LEU D 1 96 ? -30.13225 89.38876 -32.91122 1.000 27.08535 90 LEU D O 1
ATOM 9733 N N . THR D 1 97 ? -28.19376 88.26219 -33.06469 1.000 28.26179 91 THR D N 1
ATOM 9734 C CA . THR D 1 97 ? -27.44003 89.41721 -32.58163 1.000 24.53462 91 THR D CA 1
ATOM 9735 C C . THR D 1 97 ? -27.39429 90.52745 -33.63204 1.000 27.47806 91 THR D C 1
ATOM 9736 O O . THR D 1 97 ? -27.50840 91.70941 -33.29293 1.000 23.53343 91 THR D O 1
ATOM 9740 N N . ILE D 1 98 ? -27.23584 90.17969 -34.91256 1.000 22.88530 92 ILE D N 1
ATOM 9741 C CA . ILE D 1 98 ? -27.27212 91.22751 -35.93498 1.000 22.17677 92 ILE D CA 1
ATOM 9742 C C . ILE D 1 98 ? -28.67554 91.83781 -36.02998 1.000 25.14811 92 ILE D C 1
ATOM 9743 O O . ILE D 1 98 ? -28.82758 93.06101 -36.13397 1.000 26.34971 92 ILE D O 1
ATOM 9748 N N . MET D 1 99 ? -29.72180 91.01386 -35.93786 1.000 25.22006 93 MET D N 1
ATOM 9749 C CA . MET D 1 99 ? -31.08046 91.55823 -35.98168 1.000 21.64320 93 MET D CA 1
ATOM 9750 C C . MET D 1 99 ? -31.35192 92.49783 -34.81146 1.000 25.05254 93 MET D C 1
ATOM 9751 O O . MET D 1 99 ? -32.05309 93.50817 -34.96644 1.000 31.35300 93 MET D O 1
ATOM 9756 N N . GLN D 1 100 ? -30.81600 92.17043 -33.63060 1.000 22.52816 94 GLN D N 1
ATOM 9757 C CA . GLN D 1 100 ? -30.99041 93.01379 -32.45180 1.000 24.05865 94 GLN D CA 1
ATOM 9758 C C . GLN D 1 100 ? -30.26356 94.34058 -32.61038 1.000 29.06542 94 GLN D C 1
ATOM 9759 O O . GLN D 1 100 ? -30.78446 95.39558 -32.22067 1.000 29.53287 94 GLN D O 1
ATOM 9765 N N . ALA D 1 101 ? -29.05871 94.30143 -33.18414 1.000 28.08002 95 ALA D N 1
ATOM 9766 C CA . ALA D 1 101 ? -28.30451 95.52627 -33.42969 1.000 28.03173 95 ALA D CA 1
ATOM 9767 C C . ALA D 1 101 ? -29.00466 96.40336 -34.45427 1.000 27.17826 95 ALA D C 1
ATOM 9768 O O . ALA D 1 101 ? -28.99428 97.63457 -34.33411 1.000 29.27583 95 ALA D O 1
ATOM 9770 N N . CYS D 1 102 ? -29.61950 95.78413 -35.47013 1.000 24.67318 96 CYS D N 1
ATOM 9771 C CA . CYS D 1 102 ? -30.39131 96.55209 -36.43757 1.000 27.74817 96 CYS D CA 1
ATOM 9772 C C . CYS D 1 102 ? -31.61813 97.15350 -35.77455 1.000 33.74278 96 CYS D C 1
ATOM 9773 O O . CYS D 1 102 ? -31.99873 98.29203 -36.07471 1.000 36.03058 96 CYS D O 1
ATOM 9776 N N . LEU D 1 103 ? -32.24434 96.39950 -34.86189 1.000 26.64429 97 LEU D N 1
ATOM 9777 C CA . LEU D 1 103 ? -33.38008 96.93084 -34.12170 1.000 24.74899 97 LEU D CA 1
ATOM 9778 C C . LEU D 1 103 ? -32.97909 98.16164 -33.31886 1.000 30.40087 97 LEU D C 1
ATOM 9779 O O . LEU D 1 103 ? -33.69944 99.16669 -33.30667 1.000 30.64300 97 LEU D O 1
ATOM 9784 N N . GLU D 1 104 ? -31.83944 98.08954 -32.61701 1.000 24.60341 98 GLU D N 1
ATOM 9785 C CA . GLU D 1 104 ? -31.44405 99.16831 -31.71293 1.000 27.53956 98 GLU D CA 1
ATOM 9786 C C . GLU D 1 104 ? -31.04517 100.43524 -32.46756 1.000 27.76191 98 GLU D C 1
ATOM 9787 O O . GLU D 1 104 ? -31.12877 101.53431 -31.91083 1.000 36.33745 98 GLU D O 1
ATOM 9793 N N . THR D 1 105 ? -30.56684 100.29893 -33.70004 1.000 27.51572 99 THR D N 1
ATOM 9794 C CA . THR D 1 105 ? -30.18241 101.42525 -34.53322 1.000 28.07473 99 THR D CA 1
ATOM 9795 C C . THR D 1 105 ? -31.24263 101.77427 -35.57518 1.000 35.35054 99 THR D C 1
ATOM 9796 O O . THR D 1 105 ? -31.02812 102.68148 -36.39029 1.000 32.82700 99 THR D O 1
ATOM 9800 N N . LYS D 1 106 ? -32.38025 101.08072 -35.55981 1.000 33.29816 100 LYS D N 1
ATOM 9801 C CA . LYS D 1 106 ? -33.45820 101.29442 -36.52851 1.000 33.26629 100 LYS D CA 1
ATOM 9802 C C . LYS D 1 106 ? -32.92316 101.24200 -37.95900 1.000 35.28948 100 LYS D C 1
ATOM 9803 O O . LYS D 1 106 ? -33.08167 102.17158 -38.75392 1.000 34.87055 100 LYS D O 1
ATOM 9809 N N . THR D 1 107 ? -32.25651 100.13266 -38.27306 1.000 32.95677 101 THR D N 1
ATOM 9810 C CA . THR D 1 107 ? -31.68887 99.88340 -39.59018 1.000 26.64891 101 THR D CA 1
ATOM 9811 C C . THR D 1 107 ? -32.31788 98.63220 -40.19271 1.000 25.23039 101 THR D C 1
ATOM 9812 O O . THR D 1 107 ? -32.52566 97.63083 -39.49602 1.000 25.14839 101 THR D O 1
ATOM 9816 N N . HIS D 1 108 ? -32.63085 98.69958 -41.48555 1.000 23.12201 102 HIS D N 1
ATOM 9817 C CA . HIS D 1 108 ? -33.15938 97.54004 -42.18992 1.000 31.28777 102 HIS D CA 1
ATOM 9818 C C . HIS D 1 108 ? -32.16684 96.37731 -42.16185 1.000 30.66226 102 HIS D C 1
ATOM 9819 O O . HIS D 1 108 ? -30.95268 96.56845 -42.05812 1.000 26.41944 102 HIS D O 1
ATOM 9826 N N . TYR D 1 109 ? -32.70421 95.16449 -42.30089 1.000 24.81214 103 TYR D N 1
ATOM 9827 C CA . TYR D 1 109 ? -31.94471 93.93466 -42.16819 1.000 21.04873 103 TYR D CA 1
ATOM 9828 C C . TYR D 1 109 ? -32.33035 92.96462 -43.27590 1.000 25.79221 103 TYR D C 1
ATOM 9829 O O . TYR D 1 109 ? -33.51685 92.80313 -43.60061 1.000 26.11118 103 TYR D O 1
ATOM 9838 N N . ILE D 1 110 ? -31.31879 92.29887 -43.82487 1.000 23.42412 104 ILE D N 1
ATOM 9839 C CA . ILE D 1 110 ? -31.47288 91.22106 -44.80301 1.000 25.90834 104 ILE D CA 1
ATOM 9840 C C . ILE D 1 110 ? -30.52163 90.10999 -44.39282 1.000 24.27235 104 ILE D C 1
ATOM 9841 O O . ILE D 1 110 ? -29.40067 90.39487 -43.96859 1.000 21.35382 104 ILE D O 1
ATOM 9846 N N . ASP D 1 111 ? -30.93137 88.84965 -44.52955 1.000 21.54099 105 ASP D N 1
ATOM 9847 C CA . ASP D 1 111 ? -29.94568 87.78386 -44.43989 1.000 27.62203 105 ASP D CA 1
ATOM 9848 C C . ASP D 1 111 ? -30.15865 86.78445 -45.56265 1.000 23.70915 105 ASP D C 1
ATOM 9849 O O . ASP D 1 111 ? -31.17568 86.79834 -46.26121 1.000 31.81883 105 ASP D O 1
ATOM 9854 N N . THR D 1 112 ? -29.13751 85.95196 -45.74425 1.000 24.98036 106 THR D N 1
ATOM 9855 C CA . THR D 1 112 ? -29.03880 84.95697 -46.80327 1.000 35.88550 106 THR D CA 1
ATOM 9856 C C . THR D 1 112 ? -28.03483 83.91469 -46.34376 1.000 39.60109 106 THR D C 1
ATOM 9857 O O . THR D 1 112 ? -27.20134 84.18213 -45.47153 1.000 44.15487 106 THR D O 1
ATOM 9861 N N . ALA D 1 113 ? -28.11696 82.72810 -46.95117 1.000 42.30893 107 ALA D N 1
ATOM 9862 C CA . ALA D 1 113 ? -27.20890 81.61887 -46.64419 1.000 47.90358 107 ALA D CA 1
ATOM 9863 C C . ALA D 1 113 ? -27.32368 81.20835 -45.17607 1.000 58.96615 107 ALA D C 1
ATOM 9864 O O . ALA D 1 113 ? -26.32924 80.86174 -44.53173 1.000 58.55715 107 ALA D O 1
ATOM 9866 N N . ASN D 1 114 ? -28.55436 81.24112 -44.64850 1.000 66.82826 108 ASN D N 1
ATOM 9867 C CA . ASN D 1 114 ? -28.82156 80.99831 -43.22352 1.000 73.37028 108 ASN D CA 1
ATOM 9868 C C . ASN D 1 114 ? -29.07058 79.50436 -42.98333 1.000 76.22240 108 ASN D C 1
ATOM 9869 O O . ASN D 1 114 ? -30.16983 79.06732 -42.63105 1.000 72.78969 108 ASN D O 1
ATOM 9874 N N . TYR D 1 115 ? -27.99759 78.71657 -43.15873 1.000 77.90585 109 TYR D N 1
ATOM 9875 C CA . TYR D 1 115 ? -28.04258 77.25449 -43.06176 1.000 81.27817 109 TYR D CA 1
ATOM 9876 C C . TYR D 1 115 ? -27.39536 76.81784 -41.74592 1.000 78.99709 109 TYR D C 1
ATOM 9877 O O . TYR D 1 115 ? -26.17056 76.66593 -41.66189 1.000 74.44462 109 TYR D O 1
ATOM 9886 N N . GLU D 1 116 ? -28.23691 76.59570 -40.73206 1.000 77.98271 110 GLU D N 1
ATOM 9887 C CA . GLU D 1 116 ? -27.80808 76.29114 -39.36330 1.000 78.26215 110 GLU D CA 1
ATOM 9888 C C . GLU D 1 116 ? -27.04492 74.97197 -39.24322 1.000 77.91346 110 GLU D C 1
ATOM 9889 O O . GLU D 1 116 ? -26.10577 74.85960 -38.45142 1.000 76.93633 110 GLU D O 1
ATOM 9891 N N . PHE D 1 123 ? -33.97604 73.66255 -37.96560 1.000 40.34379 117 PHE D N 1
ATOM 9892 C CA . PHE D 1 123 ? -34.16617 75.11327 -38.10437 1.000 56.20970 117 PHE D CA 1
ATOM 9893 C C . PHE D 1 123 ? -35.63843 75.49768 -38.06887 1.000 48.75790 117 PHE D C 1
ATOM 9894 O O . PHE D 1 123 ? -36.49491 74.76788 -38.56707 1.000 53.14613 117 PHE D O 1
ATOM 9902 N N . GLU D 1 124 ? -35.89618 76.67317 -37.49544 1.000 38.44612 118 GLU D N 1
ATOM 9903 C CA . GLU D 1 124 ? -37.21908 77.26131 -37.36008 1.000 36.26732 118 GLU D CA 1
ATOM 9904 C C . GLU D 1 124 ? -37.06628 78.76769 -37.48399 1.000 37.09224 118 GLU D C 1
ATOM 9905 O O . GLU D 1 124 ? -36.09049 79.33011 -36.97559 1.000 33.60001 118 GLU D O 1
ATOM 9911 N N . TYR D 1 125 ? -38.03642 79.42108 -38.13387 1.000 30.13148 119 TYR D N 1
ATOM 9912 C CA . TYR D 1 125 ? -38.00899 80.87678 -38.20942 1.000 31.45370 119 TYR D CA 1
ATOM 9913 C C . TYR D 1 125 ? -38.45977 81.55348 -36.91590 1.000 25.76197 119 TYR D C 1
ATOM 9914 O O . TYR D 1 125 ? -38.41732 82.79057 -36.84348 1.000 26.04950 119 TYR D O 1
ATOM 9923 N N . LYS D 1 126 ? -38.91126 80.77363 -35.92698 1.000 25.78018 120 LYS D N 1
ATOM 9924 C CA . LYS D 1 126 ? -39.63248 81.30773 -34.77265 1.000 26.32412 120 LYS D CA 1
ATOM 9925 C C . LYS D 1 126 ? -38.92652 82.51559 -34.16080 1.000 26.33481 120 LYS D C 1
ATOM 9926 O O . LYS D 1 126 ? -39.51475 83.59453 -34.02395 1.000 27.99611 120 LYS D O 1
ATOM 9932 N N . GLU D 1 127 ? -37.64996 82.35159 -33.80877 1.000 29.00269 121 GLU D N 1
ATOM 9933 C CA . GLU D 1 127 ? -36.94683 83.40755 -33.09596 1.000 23.46025 121 GLU D CA 1
ATOM 9934 C C . GLU D 1 127 ? -36.73955 84.63825 -33.96680 1.000 24.74065 121 GLU D C 1
ATOM 9935 O O . GLU D 1 127 ? -36.74310 85.75131 -33.44094 1.000 22.26251 121 GLU D O 1
ATOM 9941 N N . GLN D 1 128 ? -36.54792 84.47051 -35.28382 1.000 21.55789 122 GLN D N 1
ATOM 9942 C CA . GLN D 1 128 ? -36.43143 85.64512 -36.15860 1.000 25.40136 122 GLN D CA 1
ATOM 9943 C C . GLN D 1 128 ? -37.79356 86.28619 -36.43259 1.000 26.64437 122 GLN D C 1
ATOM 9944 O O . GLN D 1 128 ? -37.90532 87.51659 -36.45797 1.000 24.72513 122 GLN D O 1
ATOM 9950 N N . TRP D 1 129 ? -38.83128 85.46802 -36.65762 1.000 23.72811 123 TRP D N 1
ATOM 9951 C CA . TRP D 1 129 ? -40.19089 85.99232 -36.76646 1.000 22.53128 123 TRP D CA 1
ATOM 9952 C C . TRP D 1 129 ? -40.59632 86.77357 -35.52291 1.000 21.98412 123 TRP D C 1
ATOM 9953 O O . TRP D 1 129 ? -41.26605 87.80643 -35.62944 1.000 24.00576 123 TRP D O 1
ATOM 9964 N N . ALA D 1 130 ? -40.12639 86.35534 -34.34816 1.000 22.32324 124 ALA D N 1
ATOM 9965 C CA . ALA D 1 130 ? -40.52772 87.03366 -33.12486 1.000 25.36140 124 ALA D CA 1
ATOM 9966 C C . ALA D 1 130 ? -40.02994 88.47970 -33.02575 1.000 26.68465 124 ALA D C 1
ATOM 9967 O O . ALA D 1 130 ? -40.46240 89.20332 -32.12269 1.000 32.23492 124 ALA D O 1
ATOM 9969 N N . PHE D 1 131 ? -39.12519 88.91585 -33.89580 1.000 25.51341 125 PHE D N 1
ATOM 9970 C CA . PHE D 1 131 ? -38.75699 90.33307 -33.96422 1.000 24.70115 125 PHE D CA 1
ATOM 9971 C C . PHE D 1 131 ? -39.81396 91.19626 -34.64820 1.000 23.29228 125 PHE D C 1
ATOM 9972 O O . PHE D 1 131 ? -39.67513 92.42401 -34.67401 1.000 19.91261 125 PHE D O 1
ATOM 9980 N N . ASP D 1 132 ? -40.83947 90.58298 -35.23368 1.000 22.42157 126 ASP D N 1
ATOM 9981 C CA . ASP D 1 132 ? -41.79727 91.32448 -36.04458 1.000 21.05719 126 ASP D CA 1
ATOM 9982 C C . ASP D 1 132 ? -42.38447 92.52086 -35.30558 1.000 24.74950 126 ASP D C 1
ATOM 9983 O O . ASP D 1 132 ? -42.41420 93.63363 -35.83931 1.000 25.22814 126 ASP D O 1
ATOM 9988 N N . ARG D 1 133 ? -42.88458 92.30844 -34.08668 1.000 30.64450 127 ARG D N 1
ATOM 9989 C CA . ARG D 1 133 ? -43.50642 93.40677 -33.34794 1.000 30.19189 127 ARG D CA 1
ATOM 9990 C C . ARG D 1 133 ? -42.54240 94.57268 -33.17774 1.000 29.34210 127 ARG D C 1
ATOM 9991 O O . ARG D 1 133 ? -42.86818 95.71455 -33.52078 1.000 32.88274 127 ARG D O 1
ATOM 9999 N N . ALA D 1 134 ? -41.33742 94.29878 -32.66869 1.000 29.34496 128 ALA D N 1
ATOM 10000 C CA . ALA D 1 134 ? -40.36048 95.36503 -32.45285 1.000 31.36657 128 ALA D CA 1
ATOM 10001 C C . ALA D 1 134 ? -39.94505 96.02702 -33.76357 1.000 25.05685 128 ALA D C 1
ATOM 10002 O O . ALA D 1 134 ? -39.76375 97.24662 -33.81923 1.000 27.50895 128 ALA D O 1
ATOM 10004 N N . TYR D 1 135 ? -39.77057 95.24708 -34.82682 1.000 28.73848 129 TYR D N 1
ATOM 10005 C CA . TYR D 1 135 ? -39.42919 95.85576 -36.11251 1.000 27.37271 129 TYR D CA 1
ATOM 10006 C C . TYR D 1 135 ? -40.53934 96.77460 -36.58851 1.000 28.88188 129 TYR D C 1
ATOM 10007 O O . TYR D 1 135 ? -40.27277 97.84101 -37.15745 1.000 34.82883 129 TYR D O 1
ATOM 10016 N N . LYS D 1 136 ? -41.79527 96.36258 -36.38821 1.000 30.95866 130 LYS D N 1
ATOM 10017 C CA . LYS D 1 136 ? -42.91425 97.22746 -36.72350 1.000 30.02878 130 LYS D CA 1
ATOM 10018 C C . LYS D 1 136 ? -42.84077 98.51913 -35.92726 1.000 30.61268 130 LYS D C 1
ATOM 10019 O O . LYS D 1 136 ? -42.97808 99.61084 -36.48634 1.000 29.17778 130 LYS D O 1
ATOM 10025 N N . GLU D 1 137 ? -42.60505 98.41333 -34.61589 1.000 29.74046 131 GLU D N 1
ATOM 10026 C CA . GLU D 1 137 ? -42.52230 99.61402 -33.78696 1.000 33.94810 131 GLU D CA 1
ATOM 10027 C C . GLU D 1 137 ? -41.36536 100.50625 -34.21124 1.000 33.77835 131 GLU D C 1
ATOM 10028 O O . GLU D 1 137 ? -41.47103 101.73515 -34.14010 1.000 38.66310 131 GLU D O 1
ATOM 10034 N N . ALA D 1 138 ? -40.26509 99.91708 -34.66293 1.000 34.21601 132 ALA D N 1
ATOM 10035 C CA . ALA D 1 138 ? -39.11106 100.69718 -35.08519 1.000 35.74450 132 ALA D CA 1
ATOM 10036 C C . ALA D 1 138 ? -39.20348 101.19335 -36.52408 1.000 37.66228 132 ALA D C 1
ATOM 10037 O O . ALA D 1 138 ? -38.28263 101.88505 -36.96853 1.000 39.74681 132 ALA D O 1
ATOM 10039 N N . ARG D 1 139 ? -40.26193 100.81903 -37.25665 1.000 29.86400 133 ARG D N 1
ATOM 10040 C CA . ARG D 1 139 ? -40.47066 101.17780 -38.66502 1.000 36.56714 133 ARG D CA 1
ATOM 10041 C C . ARG D 1 139 ? -39.32308 100.69758 -39.56196 1.000 34.09684 133 ARG D C 1
ATOM 10042 O O . ARG D 1 139 ? -38.90077 101.39611 -40.48530 1.000 36.68582 133 ARG D O 1
ATOM 10044 N N . ILE D 1 140 ? -38.84786 99.47078 -39.32652 1.000 30.00925 134 ILE D N 1
ATOM 10045 C CA . ILE D 1 140 ? -37.81263 98.88021 -40.16351 1.000 27.72439 134 ILE D CA 1
ATOM 10046 C C . ILE D 1 140 ? -38.30777 97.54932 -40.72402 1.000 26.79525 134 ILE D C 1
ATOM 10047 O O . ILE D 1 140 ? -39.23944 96.92403 -40.20925 1.000 28.55081 134 ILE D O 1
ATOM 10052 N N . LEU D 1 141 ? -37.62200 97.10274 -41.77168 1.000 25.77577 135 LEU D N 1
ATOM 10053 C CA . LEU D 1 141 ? -37.89802 95.84709 -42.45093 1.000 31.31458 135 LEU D CA 1
ATOM 10054 C C . LEU D 1 141 ? -36.79385 94.84045 -42.16362 1.000 32.13128 135 LEU D C 1
ATOM 10055 O O . LEU D 1 141 ? -35.60603 95.18016 -42.16692 1.000 24.36559 135 LEU D O 1
ATOM 10060 N N . GLY D 1 142 ? -37.19770 93.60581 -41.89288 1.000 30.44916 136 GLY D N 1
ATOM 10061 C CA . GLY D 1 142 ? -36.26485 92.50082 -41.87417 1.000 23.70495 136 GLY D CA 1
ATOM 10062 C C . GLY D 1 142 ? -36.66046 91.50619 -42.94187 1.000 22.69186 136 GLY D C 1
ATOM 10063 O O . GLY D 1 142 ? -37.75768 90.94540 -42.87442 1.000 28.97810 136 GLY D O 1
ATOM 10064 N N . VAL D 1 143 ? -35.81349 91.31582 -43.95344 1.000 25.70314 137 VAL D N 1
ATOM 10065 C CA . VAL D 1 143 ? -36.09645 90.40989 -45.06111 1.000 24.09620 137 VAL D CA 1
ATOM 10066 C C . VAL D 1 143 ? -35.24520 89.15841 -44.86961 1.000 29.82580 137 VAL D C 1
ATOM 10067 O O . VAL D 1 143 ? -34.01061 89.20269 -44.98295 1.000 24.40350 137 VAL D O 1
ATOM 10071 N N . LEU D 1 144 ? -35.91060 88.03519 -44.61048 1.000 23.48540 138 LEU D N 1
ATOM 10072 C CA . LEU D 1 144 ? -35.24089 86.79202 -44.27089 1.000 20.68505 138 LEU D CA 1
ATOM 10073 C C . LEU D 1 144 ? -35.09742 85.88881 -45.48139 1.000 28.11168 138 LEU D C 1
ATOM 10074 O O . LEU D 1 144 ? -35.98616 85.81251 -46.33179 1.000 29.02408 138 LEU D O 1
ATOM 10079 N N . GLY D 1 145 ? -33.99969 85.13779 -45.49781 1.000 27.15710 139 GLY D N 1
ATOM 10080 C CA . GLY D 1 145 ? -33.77440 84.10171 -46.48416 1.000 24.87758 139 GLY D CA 1
ATOM 10081 C C . GLY D 1 145 ? -33.68411 84.59512 -47.91590 1.000 29.58776 139 GLY D C 1
ATOM 10082 O O . GLY D 1 145 ? -34.26654 83.98774 -48.81248 1.000 26.14109 139 GLY D O 1
ATOM 10083 N N . ALA D 1 146 ? -32.91813 85.65469 -48.16131 1.000 27.36928 140 ALA D N 1
ATOM 10084 C CA . ALA D 1 146 ? -32.79085 86.18474 -49.51924 1.000 26.27314 140 ALA D CA 1
ATOM 10085 C C . ALA D 1 146 ? -31.64376 85.53037 -50.27816 1.000 26.36076 140 ALA D C 1
ATOM 10086 O O . ALA D 1 146 ? -30.77758 86.20744 -50.81708 1.000 28.02256 140 ALA D O 1
ATOM 10088 N N . GLY D 1 147 ? -31.63107 84.20249 -50.34105 1.000 27.81232 141 GLY D N 1
ATOM 10089 C CA . GLY D 1 147 ? -30.65681 83.50607 -51.17198 1.000 27.27926 141 GLY D CA 1
ATOM 10090 C C . GLY D 1 147 ? -31.34679 82.90228 -52.37405 1.000 29.75264 141 GLY D C 1
ATOM 10091 O O . GLY D 1 147 ? -32.31336 83.48855 -52.88325 1.000 31.67499 141 GLY D O 1
ATOM 10092 N N . PHE D 1 148 ? -30.89981 81.73754 -52.84960 1.000 24.30917 142 PHE D N 1
ATOM 10093 C CA . PHE D 1 148 ? -31.69593 81.12753 -53.90769 1.000 28.98797 142 PHE D CA 1
ATOM 10094 C C . PHE D 1 148 ? -32.77403 80.21640 -53.32387 1.000 26.76977 142 PHE D C 1
ATOM 10095 O O . PHE D 1 148 ? -33.95818 80.37242 -53.64646 1.000 27.83210 142 PHE D O 1
ATOM 10103 N N . ASP D 1 149 ? -32.38064 79.23667 -52.51115 1.000 22.35481 143 ASP D N 1
ATOM 10104 C CA . ASP D 1 149 ? -33.33714 78.39016 -51.79370 1.000 22.64854 143 ASP D CA 1
ATOM 10105 C C . ASP D 1 149 ? -32.92818 78.25444 -50.33049 1.000 28.59404 143 ASP D C 1
ATOM 10106 O O . ASP D 1 149 ? -32.03157 77.45918 -49.99685 1.000 31.99393 143 ASP D O 1
ATOM 10111 N N . PRO D 1 150 ? -33.55046 79.02134 -49.42014 1.000 23.36489 144 PRO D N 1
ATOM 10112 C CA . PRO D 1 150 ? -34.65292 79.95403 -49.67667 1.000 22.60411 144 PRO D CA 1
ATOM 10113 C C . PRO D 1 150 ? -34.25815 81.27023 -50.35275 1.000 25.90001 144 PRO D C 1
ATOM 10114 O O . PRO D 1 150 ? -33.08095 81.63978 -50.41295 1.000 24.33446 144 PRO D O 1
ATOM 10118 N N . GLY D 1 151 ? -35.28499 81.96561 -50.84501 1.000 27.51501 145 GLY D N 1
ATOM 10119 C CA . GLY D 1 151 ? -35.13976 83.24668 -51.50369 1.000 25.41065 145 GLY D CA 1
ATOM 10120 C C . GLY D 1 151 ? -35.83583 83.30555 -52.83833 1.000 25.71542 145 GLY D C 1
ATOM 10121 O O . GLY D 1 151 ? -37.03624 83.59623 -52.90248 1.000 28.21091 145 GLY D O 1
ATOM 10122 N N . VAL D 1 152 ? -35.07980 83.01507 -53.90330 1.000 27.10488 146 VAL D N 1
ATOM 10123 C CA . VAL D 1 152 ? -35.62780 82.98114 -55.25932 1.000 30.97491 146 VAL D CA 1
ATOM 10124 C C . VAL D 1 152 ? -36.75033 81.95301 -55.37733 1.000 30.78555 146 VAL D C 1
ATOM 10125 O O . VAL D 1 152 ? -37.78610 82.22328 -56.00025 1.000 33.10642 146 VAL D O 1
ATOM 10129 N N . THR D 1 153 ? -36.56705 80.75796 -54.79456 1.000 27.81360 147 THR D N 1
ATOM 10130 C CA . THR D 1 153 ? -37.63606 79.76311 -54.85347 1.000 30.25891 147 THR D CA 1
ATOM 10131 C C . THR D 1 153 ? -38.91999 80.32466 -54.25638 1.000 28.90928 147 THR D C 1
ATOM 10132 O O . THR D 1 153 ? -40.00004 80.17752 -54.83771 1.000 29.87141 147 THR D O 1
ATOM 10136 N N . ASN D 1 154 ? -38.80961 81.02387 -53.12834 1.000 28.66364 148 ASN D N 1
ATOM 10137 C CA . ASN D 1 154 ? -39.96962 81.70554 -52.56676 1.000 26.01542 148 ASN D CA 1
ATOM 10138 C C . ASN D 1 154 ? -40.58395 82.66100 -53.58425 1.000 27.48915 148 ASN D C 1
ATOM 10139 O O . ASN D 1 154 ? -41.80825 82.68952 -53.76801 1.000 27.81452 148 ASN D O 1
ATOM 10144 N N . ALA D 1 155 ? -39.74271 83.44360 -54.26806 1.000 22.93579 149 ALA D N 1
ATOM 10145 C CA . ALA D 1 155 ? -40.25688 84.41574 -55.22764 1.000 24.46473 149 ALA D CA 1
ATOM 10146 C C . ALA D 1 155 ? -40.95307 83.72923 -56.40215 1.000 30.73011 149 ALA D C 1
ATOM 10147 O O . ALA D 1 155 ? -42.00612 84.19126 -56.86978 1.000 27.19747 149 ALA D O 1
ATOM 10149 N N . TYR D 1 156 ? -40.38822 82.61158 -56.87317 1.000 26.73898 150 TYR D N 1
ATOM 10150 C CA . TYR D 1 156 ? -41.01338 81.84827 -57.94393 1.000 33.19932 150 TYR D CA 1
ATOM 10151 C C . TYR D 1 156 ? -42.43354 81.45705 -57.56484 1.000 28.23282 150 TYR D C 1
ATOM 10152 O O . TYR D 1 156 ? -43.36021 81.57454 -58.37573 1.000 31.41544 150 TYR D O 1
ATOM 10161 N N . VAL D 1 157 ? -42.62662 81.02585 -56.32032 1.000 26.67169 151 VAL D N 1
ATOM 10162 C CA . VAL D 1 157 ? -43.95559 80.62589 -55.86490 1.000 27.79698 151 VAL D CA 1
ATOM 10163 C C . VAL D 1 157 ? -44.86273 81.84086 -55.79917 1.000 27.01571 151 VAL D C 1
ATOM 10164 O O . VAL D 1 157 ? -45.99083 81.82426 -56.30564 1.000 30.93060 151 VAL D O 1
ATOM 10168 N N . ALA D 1 158 ? -44.35288 82.93669 -55.22395 1.000 31.45170 152 ALA D N 1
ATOM 10169 C CA . ALA D 1 158 ? -45.12485 84.17661 -55.15437 1.000 33.61959 152 ALA D CA 1
ATOM 10170 C C . ALA D 1 158 ? -45.45213 84.68926 -56.55189 1.000 30.75056 152 ALA D C 1
ATOM 10171 O O . ALA D 1 158 ? -46.56374 85.16095 -56.80910 1.000 34.14350 152 ALA D O 1
ATOM 10173 N N . HIS D 1 159 ? -44.47898 84.61030 -57.46028 1.000 32.18249 153 HIS D N 1
ATOM 10174 C CA . HIS D 1 159 ? -44.69656 84.98738 -58.84623 1.000 28.24324 153 HIS D CA 1
ATOM 10175 C C . HIS D 1 159 ? -45.79242 84.13941 -59.47455 1.000 38.25731 153 HIS D C 1
ATOM 10176 O O . HIS D 1 159 ? -46.68552 84.65920 -60.15627 1.000 35.69019 153 HIS D O 1
ATOM 10183 N N . ALA D 1 160 ? -45.72863 82.82243 -59.25493 1.000 33.14182 154 ALA D N 1
ATOM 10184 C CA . ALA D 1 160 ? -46.71510 81.91991 -59.82510 1.000 36.13770 154 ALA D CA 1
ATOM 10185 C C . ALA D 1 160 ? -48.09249 82.17562 -59.23995 1.000 36.69708 154 ALA D C 1
ATOM 10186 O O . ALA D 1 160 ? -49.07793 82.23383 -59.98344 1.000 35.24054 154 ALA D O 1
ATOM 10188 N N . GLN D 1 161 ? -48.16905 82.38054 -57.91766 1.000 29.63358 155 GLN D N 1
ATOM 10189 C CA . GLN D 1 161 ? -49.45188 82.66061 -57.27527 1.000 38.69399 155 GLN D CA 1
ATOM 10190 C C . GLN D 1 161 ? -50.08409 83.92263 -57.84303 1.000 42.48056 155 GLN D C 1
ATOM 10191 O O . GLN D 1 161 ? -51.30552 83.99266 -58.02720 1.000 49.90794 155 GLN D O 1
ATOM 10197 N N . ARG D 1 162 ? -49.25612 84.90707 -58.17621 1.000 37.77662 156 ARG D N 1
ATOM 10198 C CA . ARG D 1 162 ? -49.74457 86.21026 -58.59762 1.000 38.54874 156 ARG D CA 1
ATOM 10199 C C . ARG D 1 162 ? -50.12266 86.24313 -60.07853 1.000 39.74418 156 ARG D C 1
ATOM 10200 O O . ARG D 1 162 ? -51.10139 86.89989 -60.44780 1.000 44.84068 156 ARG D O 1
ATOM 10208 N N . HIS D 1 163 ? -49.38174 85.54577 -60.94266 1.000 38.34277 157 HIS D N 1
ATOM 10209 C CA . HIS D 1 163 ? -49.57665 85.67960 -62.37728 1.000 44.54326 157 HIS D CA 1
ATOM 10210 C C . HIS D 1 163 ? -50.00595 84.40767 -63.09525 1.000 43.60104 157 HIS D C 1
ATOM 10211 O O . HIS D 1 163 ? -50.44144 84.49872 -64.24707 1.000 45.19296 157 HIS D O 1
ATOM 10218 N N . HIS D 1 164 ? -49.92126 83.24344 -62.47220 1.000 40.94633 158 HIS D N 1
ATOM 10219 C CA . HIS D 1 164 ? -50.18048 82.00193 -63.18794 1.000 47.48173 158 HIS D CA 1
ATOM 10220 C C . HIS D 1 164 ? -51.27057 81.14301 -62.56833 1.000 47.29956 158 HIS D C 1
ATOM 10221 O O . HIS D 1 164 ? -51.92810 80.39028 -63.29161 1.000 39.55667 158 HIS D O 1
ATOM 10228 N N . PHE D 1 165 ? -51.48376 81.22636 -61.26035 1.000 44.46793 159 PHE D N 1
ATOM 10229 C CA . PHE D 1 165 ? -52.45717 80.37602 -60.60591 1.000 49.03226 159 PHE D CA 1
ATOM 10230 C C . PHE D 1 165 ? -53.45519 81.22302 -59.83807 1.000 50.18863 159 PHE D C 1
ATOM 10231 O O . PHE D 1 165 ? -53.14082 82.32324 -59.37797 1.000 50.45474 159 PHE D O 1
ATOM 10239 N N . ASP D 1 166 ? -54.65819 80.67886 -59.69236 1.000 49.46385 160 ASP D N 1
ATOM 10240 C CA . ASP D 1 166 ? -55.58539 81.16292 -58.68616 1.000 53.14035 160 ASP D CA 1
ATOM 10241 C C . ASP D 1 166 ? -55.33125 80.44532 -57.37181 1.000 48.09065 160 ASP D C 1
ATOM 10242 O O . ASP D 1 166 ? -55.31197 81.07357 -56.30720 1.000 52.57312 160 ASP D O 1
ATOM 10247 N N . THR D 1 167 ? -55.10368 79.13575 -57.44014 1.000 42.65873 161 THR D N 1
ATOM 10248 C CA . THR D 1 167 ? -54.74498 78.35009 -56.26874 1.000 49.56246 161 THR D CA 1
ATOM 10249 C C . THR D 1 167 ? -53.64045 77.37142 -56.64940 1.000 47.27383 161 THR D C 1
ATOM 10250 O O . THR D 1 167 ? -53.72566 76.70686 -57.68768 1.000 47.55063 161 THR D O 1
ATOM 10254 N N . ILE D 1 168 ? -52.60220 77.30412 -55.82079 1.000 47.61428 162 ILE D N 1
ATOM 10255 C CA . ILE D 1 168 ? -51.50578 76.35807 -55.99788 1.000 42.39463 162 ILE D CA 1
ATOM 10256 C C . ILE D 1 168 ? -51.75853 75.17721 -55.07652 1.000 41.83118 162 ILE D C 1
ATOM 10257 O O . ILE D 1 168 ? -51.82556 75.33811 -53.85237 1.000 41.94417 162 ILE D O 1
ATOM 10262 N N . HIS D 1 169 ? -51.90481 73.99258 -55.66487 1.000 40.05802 163 HIS D N 1
ATOM 10263 C CA . HIS D 1 169 ? -52.20485 72.78395 -54.91272 1.000 41.11650 163 HIS D CA 1
ATOM 10264 C C . HIS D 1 169 ? -50.94114 72.08473 -54.41729 1.000 40.93755 163 HIS D C 1
ATOM 10265 O O . HIS D 1 169 ? -50.87481 71.67794 -53.25191 1.000 37.61610 163 HIS D O 1
ATOM 10272 N N . THR D 1 170 ? -49.93908 71.91652 -55.28577 1.000 38.11942 164 THR D N 1
ATOM 10273 C CA . THR D 1 170 ? -48.70522 71.23871 -54.90602 1.000 39.45639 164 THR D CA 1
ATOM 10274 C C . THR D 1 170 ? -47.49159 72.07046 -55.30176 1.000 34.55480 164 THR D C 1
ATOM 10275 O O . THR D 1 170 ? -47.49823 72.77543 -56.31500 1.000 31.85386 164 THR D O 1
ATOM 10279 N N . LEU D 1 171 ? -46.43554 71.94964 -54.50146 1.000 33.35454 165 LEU D N 1
ATOM 10280 C CA . LEU D 1 171 ? -45.15983 72.60924 -54.75957 1.000 31.97159 165 LEU D CA 1
ATOM 10281 C C . LEU D 1 171 ? -44.03360 71.62556 -54.48004 1.000 32.11622 165 LEU D C 1
ATOM 10282 O O . LEU D 1 171 ? -43.92526 71.11042 -53.36122 1.000 25.98560 165 LEU D O 1
ATOM 10287 N N . ASP D 1 172 ? -43.20868 71.36224 -55.49079 1.000 28.88501 166 ASP D N 1
ATOM 10288 C CA . ASP D 1 172 ? -41.94852 70.65135 -55.31789 1.000 33.87477 166 ASP D CA 1
ATOM 10289 C C . ASP D 1 172 ? -40.81795 71.62466 -55.63473 1.000 33.87885 166 ASP D C 1
ATOM 10290 O O . ASP D 1 172 ? -40.76227 72.18231 -56.73902 1.000 30.24124 166 ASP D O 1
ATOM 10295 N N . ILE D 1 173 ? -39.93656 71.83613 -54.67288 1.000 31.46056 167 ILE D N 1
ATOM 10296 C CA . ILE D 1 173 ? -38.69623 72.55966 -54.91703 1.000 35.51750 167 ILE D CA 1
ATOM 10297 C C . ILE D 1 173 ? -37.61325 71.54236 -55.25535 1.000 34.33533 167 ILE D C 1
ATOM 10298 O O . ILE D 1 173 ? -37.44194 70.54491 -54.53367 1.000 26.57604 167 ILE D O 1
ATOM 10303 N N . LEU D 1 174 ? -36.90687 71.77067 -56.37310 1.000 25.36436 168 LEU D N 1
ATOM 10304 C CA . LEU D 1 174 ? -35.95732 70.79982 -56.91662 1.000 27.13870 168 LEU D CA 1
ATOM 10305 C C . LEU D 1 174 ? -34.60856 71.46342 -57.16359 1.000 29.20734 168 LEU D C 1
ATOM 10306 O O . LEU D 1 174 ? -34.49790 72.35951 -58.01166 1.000 23.29115 168 LEU D O 1
ATOM 10311 N N . ASP D 1 175 ? -33.57791 70.98464 -56.45307 1.000 28.41485 169 ASP D N 1
ATOM 10312 C CA . ASP D 1 175 ? -32.25238 71.59398 -56.40443 1.000 26.92368 169 ASP D CA 1
ATOM 10313 C C . ASP D 1 175 ? -31.21927 70.58981 -56.90671 1.000 28.51737 169 ASP D C 1
ATOM 10314 O O . ASP D 1 175 ? -30.90002 69.61596 -56.21219 1.000 27.01721 169 ASP D O 1
ATOM 10319 N N . CYS D 1 176 ? -30.65672 70.85421 -58.08216 1.000 30.17566 170 CYS D N 1
ATOM 10320 C CA . CYS D 1 176 ? -29.63274 70.00464 -58.67614 1.000 30.19444 170 CYS D CA 1
ATOM 10321 C C . CYS D 1 176 ? -28.33918 70.78728 -58.86124 1.000 30.64310 170 CYS D C 1
ATOM 10322 O O . CYS D 1 176 ? -28.31505 71.80596 -59.56519 1.000 27.05921 170 CYS D O 1
ATOM 10325 N N . ASN D 1 177 ? -27.25486 70.28099 -58.28198 1.000 28.40176 171 ASN D N 1
ATOM 10326 C CA . ASN D 1 177 ? -25.91743 70.78569 -58.56917 1.000 31.06337 171 ASN D CA 1
ATOM 10327 C C . ASN D 1 177 ? -25.17355 69.70133 -59.33226 1.000 31.97392 171 ASN D C 1
ATOM 10328 O O . ASN D 1 177 ? -24.79221 68.67993 -58.75371 1.000 30.78441 171 ASN D O 1
ATOM 10333 N N . ALA D 1 178 ? -24.96645 69.92102 -60.62805 1.000 33.68076 172 ALA D N 1
ATOM 10334 C CA . ALA D 1 178 ? -24.22021 68.97758 -61.44464 1.000 39.00816 172 ALA D CA 1
ATOM 10335 C C . ALA D 1 178 ? -22.76480 69.39336 -61.60990 1.000 36.82597 172 ALA D C 1
ATOM 10336 O O . ALA D 1 178 ? -22.09932 68.92319 -62.53367 1.000 34.60674 172 ALA D O 1
ATOM 10338 N N . GLY D 1 179 ? -22.25140 70.23065 -60.70880 1.000 33.84498 173 GLY D N 1
ATOM 10339 C CA . GLY D 1 179 ? -20.89189 70.70949 -60.84967 1.000 39.32443 173 GLY D CA 1
ATOM 10340 C C . GLY D 1 179 ? -19.87594 69.59264 -60.70872 1.000 39.50027 173 GLY D C 1
ATOM 10341 O O . GLY D 1 179 ? -20.06460 68.63175 -59.96526 1.000 36.01036 173 GLY D O 1
ATOM 10342 N N . ASP D 1 180 ? -18.77027 69.73735 -61.43308 1.000 40.72162 174 ASP D N 1
ATOM 10343 C CA . ASP D 1 180 ? -17.64138 68.81410 -61.37096 1.000 35.93891 174 ASP D CA 1
ATOM 10344 C C . ASP D 1 180 ? -16.42717 69.60703 -60.90064 1.000 40.63235 174 ASP D C 1
ATOM 10345 O O . ASP D 1 180 ? -15.87547 70.41600 -61.65907 1.000 37.23032 174 ASP D O 1
ATOM 10350 N N . HIS D 1 181 ? -16.00158 69.37035 -59.65799 1.000 38.31146 175 HIS D N 1
ATOM 10351 C CA . HIS D 1 181 ? -14.89454 70.11653 -59.07547 1.000 36.99661 175 HIS D CA 1
ATOM 10352 C C . HIS D 1 181 ? -13.54592 69.42933 -59.25959 1.000 42.49956 175 HIS D C 1
ATOM 10353 O O . HIS D 1 181 ? -12.57359 69.81884 -58.60339 1.000 45.78351 175 HIS D O 1
ATOM 10360 N N . LYS D 1 182 ? -13.48450 68.38147 -60.08379 1.000 34.86580 176 LYS D N 1
ATOM 10361 C CA . LYS D 1 182 ? -12.26621 67.71104 -60.51635 1.000 42.79372 176 LYS D CA 1
ATOM 10362 C C . LYS D 1 182 ? -11.54263 66.99512 -59.38118 1.000 46.95607 176 LYS D C 1
ATOM 10363 O O . LYS D 1 182 ? -10.41387 66.52788 -59.57503 1.000 48.54431 176 LYS D O 1
ATOM 10369 N N . ARG D 1 183 ? -12.16536 66.87013 -58.20774 1.000 42.51344 177 ARG D N 1
ATOM 10370 C CA . ARG D 1 183 ? -11.53891 66.10162 -57.14871 1.000 45.42889 177 ARG D CA 1
ATOM 10371 C C . ARG D 1 183 ? -12.24977 64.76627 -56.97151 1.000 43.43226 177 ARG D C 1
ATOM 10372 O O . ARG D 1 183 ? -13.45055 64.65195 -57.24279 1.000 38.09666 177 ARG D O 1
ATOM 10380 N N . PRO D 1 184 ? -11.53944 63.74047 -56.49675 1.000 51.38952 178 PRO D N 1
ATOM 10381 C CA . PRO D 1 184 ? -12.22125 62.48115 -56.15094 1.000 52.30514 178 PRO D CA 1
ATOM 10382 C C . PRO D 1 184 ? -13.37088 62.69896 -55.19216 1.000 50.02128 178 PRO D C 1
ATOM 10383 O O . PRO D 1 184 ? -14.47030 62.16801 -55.39928 1.000 51.10286 178 PRO D O 1
ATOM 10387 N N . PHE D 1 185 ? -13.15264 63.51023 -54.15979 1.000 53.53534 179 PHE D N 1
ATOM 10388 C CA . PHE D 1 185 ? -14.21495 63.88772 -53.24024 1.000 49.36277 179 PHE D CA 1
ATOM 10389 C C . PHE D 1 185 ? -13.88720 65.24604 -52.64007 1.000 39.60726 179 PHE D C 1
ATOM 10390 O O . PHE D 1 185 ? -12.75238 65.48931 -52.23127 1.000 38.45649 179 PHE D O 1
ATOM 10398 N N . ALA D 1 186 ? -14.89124 66.11843 -52.58236 1.000 38.80388 180 ALA D N 1
ATOM 10399 C CA . ALA D 1 186 ? -14.74381 67.42750 -51.95928 1.000 40.09609 180 ALA D CA 1
ATOM 10400 C C . ALA D 1 186 ? -16.13078 67.97381 -51.67707 1.000 37.21269 180 ALA D C 1
ATOM 10401 O O . ALA D 1 186 ? -17.10774 67.58245 -52.31782 1.000 45.53001 180 ALA D O 1
ATOM 10403 N N . THR D 1 187 ? -16.20584 68.88941 -50.71284 1.000 35.89683 181 THR D N 1
ATOM 10404 C CA . THR D 1 187 ? -17.44752 69.56020 -50.35700 1.000 40.67874 181 THR D CA 1
ATOM 10405 C C . THR D 1 187 ? -17.30874 71.05978 -50.57360 1.000 42.51265 181 THR D C 1
ATOM 10406 O O . THR D 1 187 ? -16.21912 71.62675 -50.43631 1.000 38.63797 181 THR D O 1
ATOM 10410 N N . ASN D 1 188 ? -18.42730 71.70604 -50.89617 1.000 43.22863 182 ASN D N 1
ATOM 10411 C CA . ASN D 1 188 ? -18.43896 73.15407 -51.06730 1.000 53.99363 182 ASN D CA 1
ATOM 10412 C C . ASN D 1 188 ? -18.77851 73.90254 -49.78492 1.000 54.71283 182 ASN D C 1
ATOM 10413 O O . ASN D 1 188 ? -18.75862 75.13795 -49.78071 1.000 58.45195 182 ASN D O 1
ATOM 10418 N N . PHE D 1 189 ? -19.06504 73.19456 -48.69812 1.000 52.47554 183 PHE D N 1
ATOM 10419 C CA . PHE D 1 189 ? -19.40562 73.82524 -47.43777 1.000 53.87289 183 PHE D CA 1
ATOM 10420 C C . PHE D 1 189 ? -18.54919 73.21726 -46.34265 1.000 49.67830 183 PHE D C 1
ATOM 10421 O O . PHE D 1 189 ? -17.74103 72.31373 -46.57896 1.000 49.67267 183 PHE D O 1
ATOM 10429 N N . ASN D 1 190 ? -18.72508 73.74272 -45.14189 1.000 43.74398 184 ASN D N 1
ATOM 10430 C CA . ASN D 1 190 ? -18.32111 73.02093 -43.94926 1.000 43.15173 184 ASN D CA 1
ATOM 10431 C C . ASN D 1 190 ? -18.98203 71.63920 -43.95569 1.000 41.92716 184 ASN D C 1
ATOM 10432 O O . ASN D 1 190 ? -20.20881 71.54954 -44.10538 1.000 37.39177 184 ASN D O 1
ATOM 10437 N N . PRO D 1 191 ? -18.21788 70.54908 -43.78408 1.000 39.70963 185 PRO D N 1
ATOM 10438 C CA . PRO D 1 191 ? -18.80839 69.19642 -43.90765 1.000 36.61769 185 PRO D CA 1
ATOM 10439 C C . PRO D 1 191 ? -19.95207 68.91119 -42.93901 1.000 32.76661 185 PRO D C 1
ATOM 10440 O O . PRO D 1 191 ? -20.66049 67.91268 -43.11931 1.000 33.58221 185 PRO D O 1
ATOM 10444 N N . GLU D 1 192 ? -20.12503 69.71565 -41.89117 1.000 33.53589 186 GLU D N 1
ATOM 10445 C CA . GLU D 1 192 ? -21.28990 69.55939 -41.02765 1.000 38.16201 186 GLU D CA 1
ATOM 10446 C C . GLU D 1 192 ? -22.58514 69.82234 -41.78337 1.000 32.76537 186 GLU D C 1
ATOM 10447 O O . GLU D 1 192 ? -23.64006 69.30981 -41.39447 1.000 26.95413 186 GLU D O 1
ATOM 10453 N N . ILE D 1 193 ? -22.53893 70.67075 -42.81679 1.000 30.77161 187 ILE D N 1
ATOM 10454 C CA . ILE D 1 193 ? -23.70618 70.85881 -43.67049 1.000 33.06511 187 ILE D CA 1
ATOM 10455 C C . ILE D 1 193 ? -23.95637 69.59755 -44.49191 1.000 35.74184 187 ILE D C 1
ATOM 10456 O O . ILE D 1 193 ? -25.08414 69.09465 -44.55663 1.000 41.83220 187 ILE D O 1
ATOM 10461 N N . ASN D 1 194 ? -22.89546 69.04301 -45.09419 1.000 31.97507 188 ASN D N 1
ATOM 10462 C CA . ASN D 1 194 ? -23.01904 67.76895 -45.79947 1.000 23.10541 188 ASN D CA 1
ATOM 10463 C C . ASN D 1 194 ? -23.55375 66.68737 -44.87394 1.000 29.33890 188 ASN D C 1
ATOM 10464 O O . ASN D 1 194 ? -24.44821 65.91370 -45.25612 1.000 30.77721 188 ASN D O 1
ATOM 10469 N N . LEU D 1 195 ? -23.04477 66.64976 -43.63592 1.000 28.32668 189 LEU D N 1
ATOM 10470 C CA . LEU D 1 195 ? -23.51593 65.67920 -42.64793 1.000 33.50496 189 LEU D CA 1
ATOM 10471 C C . LEU D 1 195 ? -25.01133 65.82219 -42.38415 1.000 37.61129 189 LEU D C 1
ATOM 10472 O O . LEU D 1 195 ? -25.74445 64.82689 -42.34554 1.000 36.18176 189 LEU D O 1
ATOM 10477 N N . ARG D 1 196 ? -25.48600 67.04585 -42.17180 1.000 37.98005 190 ARG D N 1
ATOM 10478 C CA . ARG D 1 196 ? -26.88508 67.13609 -41.79226 1.000 45.33725 190 ARG D CA 1
ATOM 10479 C C . ARG D 1 196 ? -27.82742 66.96153 -42.98249 1.000 37.92751 190 ARG D C 1
ATOM 10480 O O . ARG D 1 196 ? -28.95300 66.50912 -42.77915 1.000 37.11105 190 ARG D O 1
ATOM 10488 N N . GLU D 1 197 ? -27.36805 67.19048 -44.21794 1.000 35.02629 191 GLU D N 1
ATOM 10489 C CA . GLU D 1 197 ? -28.19902 66.85147 -45.37491 1.000 42.96466 191 GLU D CA 1
ATOM 10490 C C . GLU D 1 197 ? -28.44317 65.34642 -45.47397 1.000 43.91870 191 GLU D C 1
ATOM 10491 O O . GLU D 1 197 ? -29.57762 64.91708 -45.71809 1.000 45.89577 191 GLU D O 1
ATOM 10497 N N . VAL D 1 198 ? -27.41259 64.52372 -45.24907 1.000 29.74772 192 VAL D N 1
ATOM 10498 C CA . VAL D 1 198 ? -27.58417 63.09239 -45.47614 1.000 30.69180 192 VAL D CA 1
ATOM 10499 C C . VAL D 1 198 ? -28.08098 62.35102 -44.24737 1.000 31.53194 192 VAL D C 1
ATOM 10500 O O . VAL D 1 198 ? -28.53042 61.20368 -44.37826 1.000 39.49781 192 VAL D O 1
ATOM 10504 N N . SER D 1 199 ? -27.99370 62.95234 -43.05619 1.000 25.00587 193 SER D N 1
ATOM 10505 C CA . SER D 1 199 ? -28.36808 62.23950 -41.84385 1.000 32.10737 193 SER D CA 1
ATOM 10506 C C . SER D 1 199 ? -29.60661 62.79939 -41.14598 1.000 31.58804 193 SER D C 1
ATOM 10507 O O . SER D 1 199 ? -30.17595 62.11405 -40.29609 1.000 28.73737 193 SER D O 1
ATOM 10510 N N . SER D 1 200 ? -30.05892 64.00223 -41.48879 1.000 30.35801 194 SER D N 1
ATOM 10511 C CA . SER D 1 200 ? -31.26178 64.51637 -40.84287 1.000 32.76703 194 SER D CA 1
ATOM 10512 C C . SER D 1 200 ? -32.50134 63.82123 -41.37657 1.000 31.45160 194 SER D C 1
ATOM 10513 O O . SER D 1 200 ? -32.57498 63.45013 -42.55139 1.000 24.00568 194 SER D O 1
ATOM 10516 N N . LYS D 1 201 ? -33.51048 63.71729 -40.51864 1.000 33.03615 195 LYS D N 1
ATOM 10517 C CA . LYS D 1 201 ? -34.78540 63.17991 -40.96997 1.000 35.24044 195 LYS D CA 1
ATOM 10518 C C . LYS D 1 201 ? -35.34891 64.04941 -42.08751 1.000 34.48154 195 LYS D C 1
ATOM 10519 O O . LYS D 1 201 ? -35.17643 65.27490 -42.09311 1.000 27.55785 195 LYS D O 1
ATOM 10525 N N . GLY D 1 202 ? -35.98081 63.39688 -43.06257 1.000 32.99957 196 GLY D N 1
ATOM 10526 C CA . GLY D 1 202 ? -36.75819 64.11945 -44.04093 1.000 31.65276 196 GLY D CA 1
ATOM 10527 C C . GLY D 1 202 ? -38.04112 64.65367 -43.43580 1.000 29.66937 196 GLY D C 1
ATOM 10528 O O . GLY D 1 202 ? -38.55548 64.14362 -42.44457 1.000 29.57523 196 GLY D O 1
ATOM 10529 N N . ARG D 1 203 ? -38.56054 65.71494 -44.04155 1.000 25.17038 197 ARG D N 1
ATOM 10530 C CA . ARG D 1 203 ? -39.79032 66.32768 -43.56073 1.000 27.16444 197 ARG D CA 1
ATOM 10531 C C . ARG D 1 203 ? -40.46741 67.06363 -44.70661 1.000 27.65448 197 ARG D C 1
ATOM 10532 O O . ARG D 1 203 ? -39.81242 67.80370 -45.44530 1.000 25.09834 197 ARG D O 1
ATOM 10540 N N . TYR D 1 204 ? -41.76747 66.83014 -44.85914 1.000 24.84535 198 TYR D N 1
ATOM 10541 C CA . TYR D 1 204 ? -42.56714 67.52591 -45.85207 1.000 28.99053 198 TYR D CA 1
ATOM 10542 C C . TYR D 1 204 ? -43.96390 67.73827 -45.28164 1.000 30.41483 198 TYR D C 1
ATOM 10543 O O . TYR D 1 204 ? -44.29959 67.26440 -44.18821 1.000 27.70241 198 TYR D O 1
ATOM 10552 N N . TYR D 1 205 ? -44.77344 68.46949 -46.04033 1.000 23.62782 199 TYR D N 1
ATOM 10553 C CA . TYR D 1 205 ? -46.10820 68.88950 -45.63137 1.000 26.68835 199 TYR D CA 1
ATOM 10554 C C . TYR D 1 205 ? -47.13007 68.34032 -46.60706 1.000 31.64477 199 TYR D C 1
ATOM 10555 O O . TYR D 1 205 ? -46.97467 68.50791 -47.81952 1.000 33.83561 199 TYR D O 1
ATOM 10564 N N . GLU D 1 206 ? -48.18382 67.71542 -46.08729 1.000 33.88789 200 GLU D N 1
ATOM 10565 C CA . GLU D 1 206 ? -49.23861 67.22083 -46.96046 1.000 39.07830 200 GLU D CA 1
ATOM 10566 C C . GLU D 1 206 ? -50.55427 67.14612 -46.19300 1.000 37.74457 200 GLU D C 1
ATOM 10567 O O . GLU D 1 206 ? -50.58813 66.63592 -45.06946 1.000 40.76450 200 GLU D O 1
ATOM 10573 N N . ASN D 1 207 ? -51.61984 67.67276 -46.79766 1.000 36.32977 201 ASN D N 1
ATOM 10574 C CA . ASN D 1 207 ? -52.97375 67.62143 -46.23235 1.000 43.20908 201 ASN D CA 1
ATOM 10575 C C . ASN D 1 207 ? -52.99659 68.11513 -44.78638 1.000 45.95454 201 ASN D C 1
ATOM 10576 O O . ASN D 1 207 ? -53.47832 67.43440 -43.87694 1.000 42.58763 201 ASN D O 1
ATOM 10581 N N . GLY D 1 208 ? -52.44072 69.30974 -44.57730 1.000 42.92580 202 GLY D N 1
ATOM 10582 C CA . GLY D 1 208 ? -52.47685 69.96525 -43.28866 1.000 39.14353 202 GLY D CA 1
ATOM 10583 C C . GLY D 1 208 ? -51.51914 69.44380 -42.23121 1.000 39.80674 202 GLY D C 1
ATOM 10584 O O . GLY D 1 208 ? -51.55494 69.94828 -41.10086 1.000 39.56186 202 GLY D O 1
ATOM 10585 N N . LYS D 1 209 ? -50.66255 68.46543 -42.54080 1.000 36.43650 203 LYS D N 1
ATOM 10586 C CA . LYS D 1 209 ? -49.78573 67.86788 -41.53358 1.000 39.30173 203 LYS D CA 1
ATOM 10587 C C . LYS D 1 209 ? -48.34248 67.82008 -42.01621 1.000 37.77989 203 LYS D C 1
ATOM 10588 O O . LYS D 1 209 ? -48.06946 67.68328 -43.21264 1.000 34.86131 203 LYS D O 1
ATOM 10591 N N . TRP D 1 210 ? -47.41117 67.88283 -41.07005 1.000 33.47006 204 TRP D N 1
ATOM 10592 C CA . TRP D 1 210 ? -45.99656 67.70866 -41.39366 1.000 32.33591 204 TRP D CA 1
ATOM 10593 C C . TRP D 1 210 ? -45.60553 66.25132 -41.19363 1.000 35.31765 204 TRP D C 1
ATOM 10594 O O . TRP D 1 210 ? -45.92212 65.65441 -40.16058 1.000 37.36763 204 TRP D O 1
ATOM 10605 N N . ILE D 1 211 ? -44.96999 65.67173 -42.20788 1.000 31.10884 205 ILE D N 1
ATOM 10606 C CA . ILE D 1 211 ? -44.64098 64.25577 -42.23164 1.000 34.33867 205 ILE D CA 1
ATOM 10607 C C . ILE D 1 211 ? -43.12449 64.07875 -42.23742 1.000 33.92994 205 ILE D C 1
ATOM 10608 O O . ILE D 1 211 ? -42.42491 64.69822 -43.04548 1.000 34.00627 205 ILE D O 1
ATOM 10613 N N . GLU D 1 212 ? -42.62425 63.23245 -41.34414 1.000 29.93865 206 GLU D N 1
ATOM 10614 C CA . GLU D 1 212 ? -41.20779 62.90838 -41.27660 1.000 36.46147 206 GLU D CA 1
ATOM 10615 C C . GLU D 1 212 ? -40.93164 61.60217 -42.00374 1.000 33.87775 206 GLU D C 1
ATOM 10616 O O . GLU D 1 212 ? -41.81516 60.75532 -42.15373 1.000 34.77362 206 GLU D O 1
ATOM 10622 N N . THR D 1 213 ? -39.70439 61.47620 -42.49673 1.000 30.76328 207 THR D N 1
ATOM 10623 C CA . THR D 1 213 ? -39.20918 60.28325 -43.16294 1.000 30.52122 207 THR D CA 1
ATOM 10624 C C . THR D 1 213 ? -37.86038 59.93340 -42.56111 1.000 32.63637 207 THR D C 1
ATOM 10625 O O . THR D 1 213 ? -37.25594 60.72920 -41.83785 1.000 30.96758 207 THR D O 1
ATOM 10629 N N . LYS D 1 214 ? -37.39614 58.72495 -42.85898 1.000 26.61746 208 LYS D N 1
ATOM 10630 C CA . LYS D 1 214 ? -36.01540 58.39716 -42.58369 1.000 32.92963 208 LYS D CA 1
ATOM 10631 C C . LYS D 1 214 ? -35.12176 59.19678 -43.53095 1.000 33.35966 208 LYS D C 1
ATOM 10632 O O . LYS D 1 214 ? -35.57019 59.64464 -44.58831 1.000 35.92129 208 LYS D O 1
ATOM 10638 N N . PRO D 1 215 ? -33.87251 59.44323 -43.14837 1.000 35.80432 209 PRO D N 1
ATOM 10639 C CA . PRO D 1 215 ? -32.98323 60.21526 -44.02068 1.000 37.37158 209 PRO D CA 1
ATOM 10640 C C . PRO D 1 215 ? -32.91140 59.61242 -45.41913 1.000 34.82545 209 PRO D C 1
ATOM 10641 O O . PRO D 1 215 ? -32.72489 58.41195 -45.58980 1.000 34.00337 209 PRO D O 1
ATOM 10645 N N . LEU D 1 216 ? -33.15886 60.44833 -46.42181 1.000 32.95886 210 LEU D N 1
ATOM 10646 C CA . LEU D 1 216 ? -33.06866 60.07296 -47.83116 1.000 29.99951 210 LEU D CA 1
ATOM 10647 C C . LEU D 1 216 ? -34.01090 58.93993 -48.21389 1.000 32.53774 210 LEU D C 1
ATOM 10648 O O . LEU D 1 216 ? -33.80323 58.27205 -49.23407 1.000 32.35190 210 LEU D O 1
ATOM 10653 N N . GLU D 1 217 ? -35.08944 58.75368 -47.46108 1.000 34.97417 211 GLU D N 1
ATOM 10654 C CA . GLU D 1 217 ? -35.99611 57.64248 -47.72483 1.000 32.57781 211 GLU D CA 1
ATOM 10655 C C . GLU D 1 217 ? -36.76621 57.83756 -49.03104 1.000 34.37105 211 GLU D C 1
ATOM 10656 O O . GLU D 1 217 ? -36.89548 56.90243 -49.83086 1.000 37.75900 211 GLU D O 1
ATOM 10662 N N . ILE D 1 218 ? -37.30849 59.03190 -49.25774 1.000 34.57366 212 ILE D N 1
ATOM 10663 C CA . ILE D 1 218 ? -38.13903 59.29175 -50.43335 1.000 33.21234 212 ILE D CA 1
ATOM 10664 C C . ILE D 1 218 ? -37.25705 59.78645 -51.57335 1.000 32.18720 212 ILE D C 1
ATOM 10665 O O . ILE D 1 218 ? -36.56178 60.80238 -51.44317 1.000 33.14729 212 ILE D O 1
ATOM 10670 N N . LYS D 1 219 ? -37.29770 59.06561 -52.69211 1.000 32.78687 213 LYS D N 1
ATOM 10671 C CA . LYS D 1 219 ? -36.37953 59.23304 -53.80415 1.000 33.10617 213 LYS D CA 1
ATOM 10672 C C . LYS D 1 219 ? -37.14892 59.20642 -55.12009 1.000 37.56631 213 LYS D C 1
ATOM 10673 O O . LYS D 1 219 ? -38.18064 58.53124 -55.24735 1.000 33.77902 213 LYS D O 1
ATOM 10679 N N . GLN D 1 220 ? -36.61030 59.91518 -56.11324 1.000 34.84914 214 GLN D N 1
ATOM 10680 C CA . GLN D 1 220 ? -37.17564 59.90780 -57.45701 1.000 33.29190 214 GLN D CA 1
ATOM 10681 C C . GLN D 1 220 ? -36.09191 60.28593 -58.46127 1.000 30.66631 214 GLN D C 1
ATOM 10682 O O . GLN D 1 220 ? -35.07627 60.89383 -58.10960 1.000 31.43485 214 GLN D O 1
ATOM 10688 N N . VAL D 1 221 ? -36.31044 59.91771 -59.71929 1.000 29.62772 215 VAL D N 1
ATOM 10689 C CA . VAL D 1 221 ? -35.47572 60.41030 -60.80431 1.000 32.16940 215 VAL D CA 1
ATOM 10690 C C . VAL D 1 221 ? -36.20592 61.56179 -61.47697 1.000 36.08881 215 VAL D C 1
ATOM 10691 O O . VAL D 1 221 ? -37.32590 61.39395 -61.98103 1.000 30.61360 215 VAL D O 1
ATOM 10695 N N . TRP D 1 222 ? -35.57693 62.73656 -61.46904 1.000 35.32133 216 TRP D N 1
ATOM 10696 C CA . TRP D 1 222 ? -36.14786 63.94248 -62.04798 1.000 34.06659 216 TRP D CA 1
ATOM 10697 C C . TRP D 1 222 ? -35.25880 64.43378 -63.18178 1.000 32.52376 216 TRP D C 1
ATOM 10698 O O . TRP D 1 222 ? -34.02999 64.52002 -63.02967 1.000 29.72442 216 TRP D O 1
ATOM 10709 N N . ALA D 1 223 ? -35.89250 64.81694 -64.29536 1.000 32.25239 217 ALA D N 1
ATOM 10710 C CA . ALA D 1 223 ? -35.18184 65.31128 -65.47488 1.000 34.17202 217 ALA D CA 1
ATOM 10711 C C . ALA D 1 223 ? -35.01925 66.82413 -65.35128 1.000 37.17826 217 ALA D C 1
ATOM 10712 O O . ALA D 1 223 ? -35.99059 67.57001 -65.48006 1.000 35.51714 217 ALA D O 1
ATOM 10714 N N . TYR D 1 224 ? -33.79320 67.27672 -65.08637 1.000 39.52596 218 TYR D N 1
ATOM 10715 C CA . TYR D 1 224 ? -33.50932 68.70311 -64.94665 1.000 35.66520 218 TYR D CA 1
ATOM 10716 C C . TYR D 1 224 ? -33.10611 69.29193 -66.28963 1.000 36.06774 218 TYR D C 1
ATOM 10717 O O . TYR D 1 224 ? -32.08782 68.86678 -66.85398 1.000 42.40032 218 TYR D O 1
ATOM 10726 N N . PRO D 1 225 ? -33.84726 70.26678 -66.82468 1.000 37.04136 219 PRO D N 1
ATOM 10727 C CA . PRO D 1 225 ? -33.44423 70.90219 -68.08801 1.000 37.34235 219 PRO D CA 1
ATOM 10728 C C . PRO D 1 225 ? -31.99855 71.38286 -68.04551 1.000 39.84374 219 PRO D C 1
ATOM 10729 O O . PRO D 1 225 ? -31.52986 71.92234 -67.03627 1.000 36.84569 219 PRO D O 1
ATOM 10733 N N . GLN D 1 226 ? -31.28747 71.12617 -69.14571 1.000 39.00078 220 GLN D N 1
ATOM 10734 C CA . GLN D 1 226 ? -29.89800 71.46924 -69.43214 1.000 40.32530 220 GLN D CA 1
ATOM 10735 C C . GLN D 1 226 ? -28.92797 70.58704 -68.66366 1.000 43.65964 220 GLN D C 1
ATOM 10736 O O . GLN D 1 226 ? -27.70802 70.71481 -68.85150 1.000 44.72608 220 GLN D O 1
ATOM 10742 N N . ILE D 1 227 ? -29.42514 69.67673 -67.82362 1.000 40.79930 221 ILE D N 1
ATOM 10743 C CA . ILE D 1 227 ? -28.60090 68.72296 -67.09471 1.000 36.60954 221 ILE D CA 1
ATOM 10744 C C . ILE D 1 227 ? -28.99437 67.28294 -67.42015 1.000 39.63395 221 ILE D C 1
ATOM 10745 O O . ILE D 1 227 ? -28.14502 66.46031 -67.76722 1.000 39.51525 221 ILE D O 1
ATOM 10750 N N . GLY D 1 228 ? -30.28070 66.95453 -67.29472 1.000 39.30860 222 GLY D N 1
ATOM 10751 C CA . GLY D 1 228 ? -30.71513 65.59706 -67.56831 1.000 40.09625 222 GLY D CA 1
ATOM 10752 C C . GLY D 1 228 ? -31.31730 64.90331 -66.36327 1.000 36.62627 222 GLY D C 1
ATOM 10753 O O . GLY D 1 228 ? -31.64783 65.55047 -65.36554 1.000 38.41982 222 GLY D O 1
ATOM 10754 N N . GLU D 1 229 ? -31.45629 63.58346 -66.43632 1.000 40.95699 223 GLU D N 1
ATOM 10755 C CA . GLU D 1 229 ? -32.02088 62.83956 -65.31835 1.000 41.87770 223 GLU D CA 1
ATOM 10756 C C . GLU D 1 229 ? -31.01003 62.75075 -64.18484 1.000 39.06370 223 GLU D C 1
ATOM 10757 O O . GLU D 1 229 ? -29.83565 62.45317 -64.41091 1.000 41.02322 223 GLU D O 1
ATOM 10763 N N . MET D 1 230 ? -31.47625 63.02284 -62.96573 1.000 33.31075 224 MET D N 1
ATOM 10764 C CA . MET D 1 230 ? -30.64427 63.04955 -61.77125 1.000 30.80752 224 MET D CA 1
ATOM 10765 C C . MET D 1 230 ? -31.41724 62.45350 -60.59923 1.000 30.65221 224 MET D C 1
ATOM 10766 O O . MET D 1 230 ? -32.61261 62.72155 -60.43096 1.000 29.92718 224 MET D O 1
ATOM 10771 N N . ASP D 1 231 ? -30.72354 61.64341 -59.79800 1.000 28.03888 225 ASP D N 1
ATOM 10772 C CA . ASP D 1 231 ? -31.28092 61.09588 -58.56433 1.000 33.89590 225 ASP D CA 1
ATOM 10773 C C . ASP D 1 231 ? -31.60824 62.22243 -57.59617 1.000 33.31432 225 ASP D C 1
ATOM 10774 O O . ASP D 1 231 ? -30.73773 63.01741 -57.25718 1.000 29.10188 225 ASP D O 1
ATOM 10779 N N . SER D 1 232 ? -32.86114 62.29218 -57.15256 1.000 29.15638 226 SER D N 1
ATOM 10780 C CA . SER D 1 232 ? -33.33750 63.39048 -56.32314 1.000 27.45678 226 SER D CA 1
ATOM 10781 C C . SER D 1 232 ? -33.93229 62.83399 -55.04140 1.000 29.23656 226 SER D C 1
ATOM 10782 O O . SER D 1 232 ? -34.76918 61.92723 -55.09743 1.000 29.03040 226 SER D O 1
ATOM 10785 N N . TYR D 1 233 ? -33.51496 63.39520 -53.89561 1.000 26.03095 227 TYR D N 1
ATOM 10786 C CA . TYR D 1 233 ? -33.86331 62.88946 -52.57273 1.000 24.02869 227 TYR D CA 1
ATOM 10787 C C . TYR D 1 233 ? -34.62029 63.94472 -51.77559 1.000 23.90572 227 TYR D C 1
ATOM 10788 O O . TYR D 1 233 ? -34.22297 65.11838 -51.74469 1.000 25.75719 227 TYR D O 1
ATOM 10797 N N . LEU D 1 234 ? -35.68923 63.51372 -51.10139 1.000 24.49309 228 LEU D N 1
ATOM 10798 C CA . LEU D 1 234 ? -36.50808 64.42024 -50.30200 1.000 22.83608 228 LEU D CA 1
ATOM 10799 C C . LEU D 1 234 ? -35.78387 64.77972 -49.00941 1.000 27.24028 228 LEU D C 1
ATOM 10800 O O . LEU D 1 234 ? -35.39049 63.88939 -48.24619 1.000 25.25828 228 LEU D O 1
ATOM 10805 N N . LEU D 1 235 ? -35.61570 66.08345 -48.76390 1.000 24.74324 229 LEU D N 1
ATOM 10806 C CA . LEU D 1 235 ? -35.04204 66.60515 -47.53078 1.000 24.69680 229 LEU D CA 1
ATOM 10807 C C . LEU D 1 235 ? -35.95714 67.70288 -47.02090 1.000 24.57906 229 LEU D C 1
ATOM 10808 O O . LEU D 1 235 ? -36.65657 68.34754 -47.80028 1.000 23.29994 229 LEU D O 1
ATOM 10813 N N . TYR D 1 236 ? -35.89645 67.97265 -45.71919 1.000 23.40478 230 TYR D N 1
ATOM 10814 C CA . TYR D 1 236 ? -36.55580 69.17463 -45.23251 1.000 28.00858 230 TYR D CA 1
ATOM 10815 C C . TYR D 1 236 ? -35.78181 70.40744 -45.71020 1.000 30.77284 230 TYR D C 1
ATOM 10816 O O . TYR D 1 236 ? -34.58203 70.34191 -45.99547 1.000 28.34260 230 TYR D O 1
ATOM 10825 N N . HIS D 1 237 ? -36.48945 71.52426 -45.85870 1.000 27.20158 231 HIS D N 1
ATOM 10826 C CA . HIS D 1 237 ? -35.80979 72.76950 -46.19746 1.000 31.29451 231 HIS D CA 1
ATOM 10827 C C . HIS D 1 237 ? -36.57351 73.95663 -45.61264 1.000 31.67902 231 HIS D C 1
ATOM 10828 O O . HIS D 1 237 ? -37.80691 73.93099 -45.51244 1.000 27.16313 231 HIS D O 1
ATOM 10835 N N . GLU D 1 238 ? -35.80946 75.00424 -45.26415 1.000 28.46942 232 GLU D N 1
ATOM 10836 C CA . GLU D 1 238 ? -36.31609 76.18460 -44.55449 1.000 26.99225 232 GLU D CA 1
ATOM 10837 C C . GLU D 1 238 ? -37.56130 76.77419 -45.20417 1.000 24.19042 232 GLU D C 1
ATOM 10838 O O . GLU D 1 238 ? -38.54610 77.07124 -44.52536 1.000 26.44431 232 GLU D O 1
ATOM 10844 N N . GLU D 1 239 ? -37.50945 77.03785 -46.51131 1.000 21.77601 233 GLU D N 1
ATOM 10845 C CA . GLU D 1 239 ? -38.60656 77.81992 -47.06378 1.000 28.22747 233 GLU D CA 1
ATOM 10846 C C . GLU D 1 239 ? -39.90952 77.03401 -47.11624 1.000 30.41344 233 GLU D C 1
ATOM 10847 O O . GLU D 1 239 ? -40.96957 77.64340 -47.29327 1.000 33.96964 233 GLU D O 1
ATOM 10853 N N . LEU D 1 240 ? -39.87264 75.71679 -46.91007 1.000 24.36345 234 LEU D N 1
ATOM 10854 C CA . LEU D 1 240 ? -41.12982 74.98757 -46.81414 1.000 20.32492 234 LEU D CA 1
ATOM 10855 C C . LEU D 1 240 ? -41.97348 75.54420 -45.67394 1.000 20.39110 234 LEU D C 1
ATOM 10856 O O . LEU D 1 240 ? -43.20457 75.59890 -45.76778 1.000 21.10981 234 LEU D O 1
ATOM 10861 N N . GLU D 1 241 ? -41.31832 75.94650 -44.57689 1.000 29.35838 235 GLU D N 1
ATOM 10862 C CA . GLU D 1 241 ? -42.04256 76.43477 -43.40873 1.000 29.81968 235 GLU D CA 1
ATOM 10863 C C . GLU D 1 241 ? -42.79777 77.71246 -43.72747 1.000 25.38690 235 GLU D C 1
ATOM 10864 O O . GLU D 1 241 ? -44.00258 77.80384 -43.48561 1.000 28.04004 235 GLU D O 1
ATOM 10870 N N . SER D 1 242 ? -42.10447 78.72355 -44.26791 1.000 24.85680 236 SER D N 1
ATOM 10871 C CA . SER D 1 242 ? -42.78836 79.99322 -44.52476 1.000 29.70591 236 SER D CA 1
ATOM 10872 C C . SER D 1 242 ? -43.78977 79.86462 -45.67013 1.000 29.80380 236 SER D C 1
ATOM 10873 O O . SER D 1 242 ? -44.85085 80.50008 -45.64486 1.000 30.32836 236 SER D O 1
ATOM 10876 N N . LEU D 1 243 ? -43.46435 79.06554 -46.69036 1.000 28.29475 237 LEU D N 1
ATOM 10877 C CA . LEU D 1 243 ? -44.37364 78.91513 -47.82269 1.000 29.78289 237 LEU D CA 1
ATOM 10878 C C . LEU D 1 243 ? -45.66970 78.23693 -47.39765 1.000 32.16960 237 LEU D C 1
ATOM 10879 O O . LEU D 1 243 ? -46.76250 78.65429 -47.80886 1.000 32.37350 237 LEU D O 1
ATOM 10884 N N . VAL D 1 244 ? -45.57275 77.20411 -46.55436 1.000 34.93827 238 VAL D N 1
ATOM 10885 C CA . VAL D 1 244 ? -46.79227 76.57350 -46.05216 1.000 29.11353 238 VAL D CA 1
ATOM 10886 C C . VAL D 1 244 ? -47.59481 77.57159 -45.22831 1.000 25.09034 238 VAL D C 1
ATOM 10887 O O . VAL D 1 244 ? -48.82927 77.57121 -45.26773 1.000 33.36195 238 VAL D O 1
ATOM 10891 N N . LYS D 1 245 ? -46.91995 78.46096 -44.50130 1.000 29.11857 239 LYS D N 1
ATOM 10892 C CA . LYS D 1 245 ? -47.65972 79.45353 -43.73354 1.000 33.75770 239 LYS D CA 1
ATOM 10893 C C . LYS D 1 245 ? -48.30653 80.49714 -44.64294 1.000 37.72379 239 LYS D C 1
ATOM 10894 O O . LYS D 1 245 ? -49.43600 80.92511 -44.39147 1.000 36.67219 239 LYS D O 1
ATOM 10900 N N . ASN D 1 246 ? -47.64743 80.87161 -45.74053 1.000 34.81351 240 ASN D N 1
ATOM 10901 C CA . ASN D 1 246 ? -48.08563 82.05769 -46.46221 1.000 33.23206 240 ASN D CA 1
ATOM 10902 C C . ASN D 1 246 ? -48.84378 81.77838 -47.74964 1.000 36.33401 240 ASN D C 1
ATOM 10903 O O . ASN D 1 246 ? -49.55633 82.66901 -48.21685 1.000 38.90863 240 ASN D O 1
ATOM 10908 N N . ILE D 1 247 ? -48.75586 80.57693 -48.31489 1.000 38.92960 241 ILE D N 1
ATOM 10909 C CA . ILE D 1 247 ? -49.39398 80.27561 -49.59324 1.000 37.60274 241 ILE D CA 1
ATOM 10910 C C . ILE D 1 247 ? -50.66191 79.49280 -49.27315 1.000 36.07791 241 ILE D C 1
ATOM 10911 O O . ILE D 1 247 ? -50.60633 78.29403 -48.96835 1.000 33.10525 241 ILE D O 1
ATOM 10916 N N . LYS D 1 248 ? -51.80649 80.17298 -49.34368 1.000 35.70706 242 LYS D N 1
ATOM 10917 C CA . LYS D 1 248 ? -53.08210 79.55506 -49.00550 1.000 38.12274 242 LYS D CA 1
ATOM 10918 C C . LYS D 1 248 ? -53.45701 78.47996 -50.01766 1.000 43.55600 242 LYS D C 1
ATOM 10919 O O . LYS D 1 248 ? -53.21993 78.62122 -51.22045 1.000 46.46813 242 LYS D O 1
ATOM 10921 N N . GLY D 1 249 ? -54.02655 77.38623 -49.52248 1.000 42.45111 243 GLY D N 1
ATOM 10922 C CA . GLY D 1 249 ? -54.53189 76.34604 -50.38625 1.000 35.12142 243 GLY D CA 1
ATOM 10923 C C . GLY D 1 249 ? -53.57374 75.21025 -50.67662 1.000 40.96169 243 GLY D C 1
ATOM 10924 O O . GLY D 1 249 ? -53.98893 74.22312 -51.29433 1.000 38.78622 243 GLY D O 1
ATOM 10925 N N . LEU D 1 250 ? -52.30181 75.32275 -50.27494 1.000 40.43393 244 LEU D N 1
ATOM 10926 C CA . LEU D 1 250 ? -51.32854 74.27418 -50.55951 1.000 39.52240 244 LEU D CA 1
ATOM 10927 C C . LEU D 1 250 ? -51.75905 72.94945 -49.93789 1.000 37.94567 244 LEU D C 1
ATOM 10928 O O . LEU D 1 250 ? -52.08129 72.87936 -48.74450 1.000 34.60307 244 LEU D O 1
ATOM 10933 N N . ARG D 1 251 ? -51.74314 71.89693 -50.75344 1.000 36.14377 245 ARG D N 1
ATOM 10934 C CA . ARG D 1 251 ? -52.03362 70.54248 -50.30656 1.000 35.45687 245 ARG D CA 1
ATOM 10935 C C . ARG D 1 251 ? -50.77913 69.71733 -50.06059 1.000 35.29718 245 ARG D C 1
ATOM 10936 O O . ARG D 1 251 ? -50.81500 68.79423 -49.24060 1.000 36.98940 245 ARG D O 1
ATOM 10944 N N . ARG D 1 252 ? -49.68058 70.01950 -50.75304 1.000 28.55981 246 ARG D N 1
ATOM 10945 C CA . ARG D 1 252 ? -48.42218 69.30105 -50.57227 1.000 32.30355 246 ARG D CA 1
ATOM 10946 C C . ARG D 1 252 ? -47.25176 70.20169 -50.92003 1.000 30.10260 246 ARG D C 1
ATOM 10947 O O . ARG D 1 252 ? -47.25871 70.83062 -51.98344 1.000 35.36511 246 ARG D O 1
ATOM 10955 N N . ALA D 1 253 ? -46.24155 70.23230 -50.04695 1.000 25.08070 247 ALA D N 1
ATOM 10956 C CA . ALA D 1 253 ? -45.01951 70.99010 -50.27762 1.000 28.33045 247 ALA D CA 1
ATOM 10957 C C . ALA D 1 253 ? -43.82080 70.11831 -49.92542 1.000 30.50928 247 ALA D C 1
ATOM 10958 O O . ALA D 1 253 ? -43.71590 69.61258 -48.79804 1.000 26.39546 247 ALA D O 1
ATOM 10960 N N . ARG D 1 254 ? -42.91674 69.94960 -50.89251 1.000 26.81394 248 ARG D N 1
ATOM 10961 C CA . ARG D 1 254 ? -41.76817 69.06769 -50.75535 1.000 22.37454 248 ARG D CA 1
ATOM 10962 C C . ARG D 1 254 ? -40.53987 69.75298 -51.33397 1.000 26.13269 248 ARG D C 1
ATOM 10963 O O . ARG D 1 254 ? -40.63947 70.57615 -52.24637 1.000 24.53827 248 ARG D O 1
ATOM 10971 N N . PHE D 1 255 ? -39.37996 69.36005 -50.82355 1.000 23.43121 249 PHE D N 1
ATOM 10972 C CA . PHE D 1 255 ? -38.09144 69.80686 -51.31217 1.000 20.48328 249 PHE D CA 1
ATOM 10973 C C . PHE D 1 255 ? -37.25548 68.57822 -51.65233 1.000 30.20325 249 PHE D C 1
ATOM 10974 O O . PHE D 1 255 ? -37.21646 67.61671 -50.87032 1.000 21.65186 249 PHE D O 1
ATOM 10982 N N . PHE D 1 256 ? -36.59355 68.61136 -52.81486 1.000 20.74184 250 PHE D N 1
ATOM 10983 C CA . PHE D 1 256 ? -35.69078 67.54577 -53.23923 1.000 28.73554 250 PHE D CA 1
ATOM 10984 C C . PHE D 1 256 ? -34.31296 68.11060 -53.59311 1.000 27.37499 250 PHE D C 1
ATOM 10985 O O . PHE D 1 256 ? -34.19453 69.21087 -54.14487 1.000 25.84716 250 PHE D O 1
ATOM 10993 N N . MET D 1 257 ? -33.27305 67.32451 -53.31442 1.000 24.12091 251 MET D N 1
ATOM 10994 C CA . MET D 1 257 ? -31.89937 67.65249 -53.69135 1.000 29.37407 251 MET D CA 1
ATOM 10995 C C . MET D 1 257 ? -31.26058 66.45282 -54.40028 1.000 28.06800 251 MET D C 1
ATOM 10996 O O . MET D 1 257 ? -31.57464 65.29234 -54.09131 1.000 26.63758 251 MET D O 1
ATOM 11001 N N . THR D 1 258 ? -30.41168 66.71983 -55.39619 1.000 24.15385 252 THR D N 1
ATOM 11002 C CA . THR D 1 258 ? -29.71959 65.63799 -56.09113 1.000 26.88496 252 THR D CA 1
ATOM 11003 C C . THR D 1 258 ? -28.43486 65.22767 -55.36069 1.000 36.60079 252 THR D C 1
ATOM 11004 O O . THR D 1 258 ? -27.70847 66.06447 -54.80726 1.000 29.21912 252 THR D O 1
ATOM 11008 N N . PHE D 1 259 ? -28.16445 63.92374 -55.36777 1.000 31.02745 253 PHE D N 1
ATOM 11009 C CA . PHE D 1 259 ? -26.95386 63.35063 -54.79122 1.000 26.23336 253 PHE D CA 1
ATOM 11010 C C . PHE D 1 259 ? -26.50626 62.23749 -55.72360 1.000 29.30197 253 PHE D C 1
ATOM 11011 O O . PHE D 1 259 ? -27.29737 61.33738 -56.03219 1.000 25.74031 253 PHE D O 1
ATOM 11019 N N . SER D 1 260 ? -25.24908 62.27866 -56.15632 1.000 25.75132 254 SER D N 1
ATOM 11020 C CA . SER D 1 260 ? -24.74194 61.17298 -56.94858 1.000 29.03020 254 SER D CA 1
ATOM 11021 C C . SER D 1 260 ? -24.50223 59.96164 -56.05290 1.000 27.84250 254 SER D C 1
ATOM 11022 O O . SER D 1 260 ? -24.26022 60.08636 -54.84925 1.000 24.84795 254 SER D O 1
ATOM 11025 N N . GLN D 1 261 ? -24.55208 58.77558 -56.66474 1.000 25.85667 255 GLN D N 1
ATOM 11026 C CA . GLN D 1 261 ? -24.22215 57.55372 -55.93383 1.000 28.01183 255 GLN D CA 1
ATOM 11027 C C . GLN D 1 261 ? -22.78694 57.60141 -55.40670 1.000 31.24258 255 GLN D C 1
ATOM 11028 O O . GLN D 1 261 ? -22.51856 57.20148 -54.26767 1.000 31.98415 255 GLN D O 1
ATOM 11034 N N . ASN D 1 262 ? -21.85867 58.12826 -56.20651 1.000 30.76054 256 ASN D N 1
ATOM 11035 C CA . ASN D 1 262 ? -20.49007 58.26975 -55.73256 1.000 31.13615 256 ASN D CA 1
ATOM 11036 C C . ASN D 1 262 ? -20.42820 59.13659 -54.48238 1.000 35.77498 256 ASN D C 1
ATOM 11037 O O . ASN D 1 262 ? -19.70126 58.81514 -53.52988 1.000 32.71918 256 ASN D O 1
ATOM 11042 N N . TYR D 1 263 ? -21.16011 60.25376 -54.47186 1.000 31.49992 257 TYR D N 1
ATOM 11043 C CA . TYR D 1 263 ? -21.14485 61.10860 -53.28736 1.000 26.18023 257 TYR D CA 1
ATOM 11044 C C . TYR D 1 263 ? -21.66502 60.35929 -52.06380 1.000 25.71785 257 TYR D C 1
ATOM 11045 O O . TYR D 1 263 ? -21.01764 60.33989 -51.01048 1.000 32.30410 257 TYR D O 1
ATOM 11054 N N . LEU D 1 264 ? -22.84050 59.73337 -52.18438 1.000 28.02212 258 LEU D N 1
ATOM 11055 C CA . LEU D 1 264 ? -23.42921 59.02747 -51.04744 1.000 29.41046 258 LEU D CA 1
ATOM 11056 C C . LEU D 1 264 ? -22.53149 57.88855 -50.57514 1.000 23.95622 258 LEU D C 1
ATOM 11057 O O . LEU D 1 264 ? -22.42217 57.63285 -49.36895 1.000 28.12696 258 LEU D O 1
ATOM 11062 N N . THR D 1 265 ? -21.88129 57.19383 -51.51092 1.000 27.23698 259 THR D N 1
ATOM 11063 C CA . THR D 1 265 ? -20.97904 56.10546 -51.13651 1.000 27.45591 259 THR D CA 1
ATOM 11064 C C . THR D 1 265 ? -19.83603 56.61370 -50.26585 1.000 28.89435 259 THR D C 1
ATOM 11065 O O . THR D 1 265 ? -19.53286 56.02555 -49.22290 1.000 26.91639 259 THR D O 1
ATOM 11069 N N . HIS D 1 266 ? -19.22339 57.73583 -50.65381 1.000 31.61475 260 HIS D N 1
ATOM 11070 C CA . HIS D 1 266 ? -18.18665 58.34399 -49.81745 1.000 34.20533 260 HIS D CA 1
ATOM 11071 C C . HIS D 1 266 ? -18.71651 58.68112 -48.42835 1.000 32.94851 260 HIS D C 1
ATOM 11072 O O . HIS D 1 266 ? -18.08542 58.35170 -47.41583 1.000 35.72049 260 HIS D O 1
ATOM 11079 N N . MET D 1 267 ? -19.88257 59.33475 -48.36101 1.000 27.53734 261 MET D N 1
ATOM 11080 C CA . MET D 1 267 ? -20.43983 59.71690 -47.06641 1.000 23.44972 261 MET D CA 1
ATOM 11081 C C . MET D 1 267 ? -20.74162 58.49681 -46.20871 1.000 25.40169 261 MET D C 1
ATOM 11082 O O . MET D 1 267 ? -20.55146 58.53456 -44.99250 1.000 31.61287 261 MET D O 1
ATOM 11087 N N . LYS D 1 268 ? -21.23879 57.41084 -46.81618 1.000 29.39211 262 LYS D N 1
ATOM 11088 C CA . LYS D 1 268 ? -21.49345 56.19659 -46.04018 1.000 33.75917 262 LYS D CA 1
ATOM 11089 C C . LYS D 1 268 ? -20.19708 55.61990 -45.47847 1.000 32.10184 262 LYS D C 1
ATOM 11090 O O . LYS D 1 268 ? -20.12674 55.25207 -44.29939 1.000 39.90427 262 LYS D O 1
ATOM 11094 N N . CYS D 1 269 ? -19.15782 55.52400 -46.31418 1.000 29.99505 263 CYS D N 1
ATOM 11095 C CA . CYS D 1 269 ? -17.89919 54.94387 -45.84624 1.000 30.76645 263 CYS D CA 1
ATOM 11096 C C . CYS D 1 269 ? -17.27158 55.80794 -44.75786 1.000 32.25108 263 CYS D C 1
ATOM 11097 O O . CYS D 1 269 ? -16.77487 55.28710 -43.75273 1.000 33.98155 263 CYS D O 1
ATOM 11100 N N . LEU D 1 270 ? -17.31444 57.13432 -44.92917 1.000 27.85522 264 LEU D N 1
ATOM 11101 C CA . LEU D 1 270 ? -16.82059 58.02831 -43.88660 1.000 30.43753 264 LEU D CA 1
ATOM 11102 C C . LEU D 1 270 ? -17.59870 57.84356 -42.58764 1.000 33.21231 264 LEU D C 1
ATOM 11103 O O . LEU D 1 270 ? -17.00848 57.82446 -41.50043 1.000 34.40764 264 LEU D O 1
ATOM 11108 N N . GLU D 1 271 ? -18.92395 57.70086 -42.67174 1.000 29.23606 265 GLU D N 1
ATOM 11109 C CA . GLU D 1 271 ? -19.69413 57.47757 -41.45311 1.000 33.70849 265 GLU D CA 1
ATOM 11110 C C . GLU D 1 271 ? -19.30826 56.16141 -40.79014 1.000 31.12195 265 GLU D C 1
ATOM 11111 O O . GLU D 1 271 ? -19.21312 56.07717 -39.55895 1.000 26.46421 265 GLU D O 1
ATOM 11117 N N . ASN D 1 272 ? -19.11804 55.11301 -41.59029 1.000 24.86994 266 ASN D N 1
ATOM 11118 C CA . ASN D 1 272 ? -18.77838 53.80752 -41.03779 1.000 29.95066 266 ASN D CA 1
ATOM 11119 C C . ASN D 1 272 ? -17.48043 53.83308 -40.23699 1.000 39.34402 266 ASN D C 1
ATOM 11120 O O . ASN D 1 272 ? -17.33947 53.06403 -39.27971 1.000 40.21082 266 ASN D O 1
ATOM 11125 N N . VAL D 1 273 ? -16.50118 54.66311 -40.63010 1.000 38.71607 267 VAL D N 1
ATOM 11126 C CA . VAL D 1 273 ? -15.22691 54.67735 -39.90629 1.000 36.55437 267 VAL D CA 1
ATOM 11127 C C . VAL D 1 273 ? -15.19042 55.71466 -38.79069 1.000 35.14459 267 VAL D C 1
ATOM 11128 O O . VAL D 1 273 ? -14.23095 55.73718 -38.01214 1.000 40.16864 267 VAL D O 1
ATOM 11132 N N . GLY D 1 274 ? -16.21201 56.54783 -38.65609 1.000 34.29124 268 GLY D N 1
ATOM 11133 C CA . GLY D 1 274 ? -16.23516 57.55357 -37.61906 1.000 28.98803 268 GLY D CA 1
ATOM 11134 C C . GLY D 1 274 ? -15.78426 58.93687 -38.03338 1.000 36.49363 268 GLY D C 1
ATOM 11135 O O . GLY D 1 274 ? -15.69393 59.82328 -37.17374 1.000 31.66750 268 GLY D O 1
ATOM 11136 N N . MET D 1 275 ? -15.52961 59.16697 -39.32046 1.000 35.75219 269 MET D N 1
ATOM 11137 C CA . MET D 1 275 ? -15.03443 60.47009 -39.73873 1.000 35.88951 269 MET D CA 1
ATOM 11138 C C . MET D 1 275 ? -16.11510 61.54661 -39.76262 1.000 37.18993 269 MET D C 1
ATOM 11139 O O . MET D 1 275 ? -15.78839 62.72578 -39.92767 1.000 36.71753 269 MET D O 1
ATOM 11144 N N . LEU D 1 276 ? -17.38351 61.18639 -39.59953 1.000 33.49136 270 LEU D N 1
ATOM 11145 C CA . LEU D 1 276 ? -18.43795 62.18326 -39.47526 1.000 38.12188 270 LEU D CA 1
ATOM 11146 C C . LEU D 1 276 ? -18.85218 62.40329 -38.01993 1.000 36.63287 270 LEU D C 1
ATOM 11147 O O . LEU D 1 276 ? -19.84622 63.08028 -37.76667 1.000 38.92855 270 LEU D O 1
ATOM 11152 N N . GLY D 1 277 ? -18.10008 61.86171 -37.06323 1.000 37.14854 271 GLY D N 1
ATOM 11153 C CA . GLY D 1 277 ? -18.43220 62.06737 -35.66266 1.000 34.34748 271 GLY D CA 1
ATOM 11154 C C . GLY D 1 277 ? -18.28491 63.53304 -35.28021 1.000 32.56332 271 GLY D C 1
ATOM 11155 O O . GLY D 1 277 ? -17.42453 64.24980 -35.79366 1.000 29.90424 271 GLY D O 1
ATOM 11156 N N . ILE D 1 278 ? -19.16935 63.99088 -34.39822 1.000 34.32443 272 ILE D N 1
ATOM 11157 C CA . ILE D 1 278 ? -19.16335 65.37356 -33.93360 1.000 41.53503 272 ILE D CA 1
ATOM 11158 C C . ILE D 1 278 ? -18.70555 65.49945 -32.49375 1.000 43.02234 272 ILE D C 1
ATOM 11159 O O . ILE D 1 278 ? -18.60741 66.62789 -31.98389 1.000 43.67114 272 ILE D O 1
ATOM 11164 N N . LYS D 1 279 ? -18.40627 64.38439 -31.82688 1.000 43.78259 273 LYS D N 1
ATOM 11165 C CA . LYS D 1 279 ? -17.91392 64.37991 -30.45805 1.000 45.28257 273 LYS D CA 1
ATOM 11166 C C . LYS D 1 279 ? -16.38771 64.33020 -30.45588 1.000 53.60689 273 LYS D C 1
ATOM 11167 O O . LYS D 1 279 ? -15.76349 63.75984 -31.35707 1.000 55.78622 273 LYS D O 1
ATOM 11170 N N . GLU D 1 280 ? -15.79147 64.93059 -29.42426 1.000 50.96222 274 GLU D N 1
ATOM 11171 C CA . GLU D 1 280 ? -14.34356 64.90479 -29.26951 1.000 49.08426 274 GLU D CA 1
ATOM 11172 C C . GLU D 1 280 ? -13.86430 63.48979 -29.01155 1.000 47.04706 274 GLU D C 1
ATOM 11173 O O . GLU D 1 280 ? -14.47369 62.74211 -28.24397 1.000 48.73536 274 GLU D O 1
ATOM 11179 N N . ILE D 1 281 ? -12.77108 63.12074 -29.66427 1.000 39.51872 275 ILE D N 1
ATOM 11180 C CA . ILE D 1 281 ? -12.08922 61.86985 -29.38362 1.000 41.43765 275 ILE D CA 1
ATOM 11181 C C . ILE D 1 281 ? -10.62443 62.19275 -29.12370 1.000 46.62958 275 ILE D C 1
ATOM 11182 O O . ILE D 1 281 ? -10.06247 63.13993 -29.68854 1.000 49.51952 275 ILE D O 1
ATOM 11187 N N . GLU D 1 282 ? -10.02568 61.43001 -28.22171 1.000 42.89083 276 GLU D N 1
ATOM 11188 C CA . GLU D 1 282 ? -8.64478 61.64163 -27.82989 1.000 48.60508 276 GLU D CA 1
ATOM 11189 C C . GLU D 1 282 ? -7.71566 60.87685 -28.76599 1.000 50.20084 276 GLU D C 1
ATOM 11190 O O . GLU D 1 282 ? -7.88315 59.67006 -28.96183 1.000 48.94832 276 GLU D O 1
ATOM 11196 N N . HIS D 1 283 ? -6.74350 61.58599 -29.34330 1.000 46.56592 277 HIS D N 1
ATOM 11197 C CA . HIS D 1 283 ? -5.73221 61.00239 -30.22369 1.000 46.96640 277 HIS D CA 1
ATOM 11198 C C . HIS D 1 283 ? -4.36751 61.50569 -29.76621 1.000 48.36511 277 HIS D C 1
ATOM 11199 O O . HIS D 1 283 ? -4.08611 62.70750 -29.84908 1.000 47.49662 277 HIS D O 1
ATOM 11206 N N . GLN D 1 284 ? -3.52999 60.59043 -29.28612 1.000 49.66327 278 GLN D N 1
ATOM 11207 C CA . GLN D 1 284 ? -2.18089 60.91192 -28.81756 1.000 57.22723 278 GLN D CA 1
ATOM 11208 C C . GLN D 1 284 ? -2.19941 62.12355 -27.87861 1.000 54.50476 278 GLN D C 1
ATOM 11209 O O . GLN D 1 284 ? -1.40376 63.05863 -28.00085 1.000 48.42248 278 GLN D O 1
ATOM 11215 N N . GLY D 1 285 ? -3.13901 62.09765 -26.93248 1.000 55.03152 279 GLY D N 1
ATOM 11216 C CA . GLY D 1 285 ? -3.25051 63.11237 -25.90874 1.000 55.13723 279 GLY D CA 1
ATOM 11217 C C . GLY D 1 285 ? -3.92881 64.40870 -26.29671 1.000 56.60436 279 GLY D C 1
ATOM 11218 O O . GLY D 1 285 ? -3.98557 65.32065 -25.46210 1.000 58.33421 279 GLY D O 1
ATOM 11219 N N . VAL D 1 286 ? -4.46179 64.52723 -27.51288 1.000 59.33303 280 VAL D N 1
ATOM 11220 C CA . VAL D 1 286 ? -5.12835 65.74321 -27.97023 1.000 54.85211 280 VAL D CA 1
ATOM 11221 C C . VAL D 1 286 ? -6.57716 65.41286 -28.30977 1.000 48.43736 280 VAL D C 1
ATOM 11222 O O . VAL D 1 286 ? -6.86600 64.33023 -28.82805 1.000 52.22859 280 VAL D O 1
ATOM 11226 N N . LYS D 1 287 ? -7.48853 66.34366 -28.01338 1.000 44.04272 281 LYS D N 1
ATOM 11227 C CA . LYS D 1 287 ? -8.90634 66.17463 -28.32149 1.000 39.20752 281 LYS D CA 1
ATOM 11228 C C . LYS D 1 287 ? -9.18303 66.64960 -29.74368 1.000 42.41280 281 LYS D C 1
ATOM 11229 O O . LYS D 1 287 ? -8.86138 67.78788 -30.09202 1.000 49.21704 281 LYS D O 1
ATOM 11233 N N . ILE D 1 288 ? -9.80130 65.78626 -30.55540 1.000 40.53276 282 ILE D N 1
ATOM 11234 C CA . ILE D 1 288 ? -10.04553 66.06141 -31.97011 1.000 41.54459 282 ILE D CA 1
ATOM 11235 C C . ILE D 1 288 ? -11.48228 65.67392 -32.32024 1.000 41.21285 282 ILE D C 1
ATOM 11236 O O . ILE D 1 288 ? -11.91706 64.54862 -32.04582 1.000 35.82042 282 ILE D O 1
ATOM 11241 N N . VAL D 1 289 ? -12.20252 66.57768 -32.97792 1.000 42.59357 283 VAL D N 1
ATOM 11242 C CA . VAL D 1 289 ? -13.53471 66.28202 -33.49479 1.000 41.19067 283 VAL D CA 1
ATOM 11243 C C . VAL D 1 289 ? -13.36702 65.75862 -34.92103 1.000 37.69138 283 VAL D C 1
ATOM 11244 O O . VAL D 1 289 ? -12.92897 66.52343 -35.79940 1.000 38.62046 283 VAL D O 1
ATOM 11248 N N . PRO D 1 290 ? -13.70467 64.49498 -35.19687 1.000 38.52510 284 PRO D N 1
ATOM 11249 C CA . PRO D 1 290 ? -13.37034 63.92072 -36.51738 1.000 43.51003 284 PRO D CA 1
ATOM 11250 C C . PRO D 1 290 ? -13.88395 64.73173 -37.70019 1.000 40.49317 284 PRO D C 1
ATOM 11251 O O . PRO D 1 290 ? -13.11873 64.98679 -38.63850 1.000 35.47115 284 PRO D O 1
ATOM 11255 N N . ILE D 1 291 ? -15.14931 65.16459 -37.68078 1.000 39.85269 285 ILE D N 1
ATOM 11256 C CA . ILE D 1 291 ? -15.64930 65.91615 -38.83089 1.000 38.03223 285 ILE D CA 1
ATOM 11257 C C . ILE D 1 291 ? -14.92441 67.25012 -38.96296 1.000 34.94534 285 ILE D C 1
ATOM 11258 O O . ILE D 1 291 ? -14.78396 67.77373 -40.07168 1.000 37.62806 285 ILE D O 1
ATOM 11263 N N . GLN D 1 292 ? -14.40332 67.80122 -37.86452 1.000 34.08594 286 GLN D N 1
ATOM 11264 C CA . GLN D 1 292 ? -13.57652 68.99832 -38.00102 1.000 35.79533 286 GLN D CA 1
ATOM 11265 C C . GLN D 1 292 ? -12.26260 68.66321 -38.68931 1.000 37.62421 286 GLN D C 1
ATOM 11266 O O . GLN D 1 292 ? -11.80420 69.40953 -39.56552 1.000 40.74900 286 GLN D O 1
ATOM 11272 N N . PHE D 1 293 ? -11.66792 67.51535 -38.34631 1.000 36.62540 287 PHE D N 1
ATOM 11273 C CA . PHE D 1 293 ? -10.44517 67.10953 -39.03159 1.000 42.36630 287 PHE D CA 1
ATOM 11274 C C . PHE D 1 293 ? -10.70032 66.81085 -40.50051 1.000 39.92765 287 PHE D C 1
ATOM 11275 O O . PHE D 1 293 ? -9.81273 67.01412 -41.33595 1.000 42.61185 287 PHE D O 1
ATOM 11283 N N . LEU D 1 294 ? -11.90555 66.35782 -40.83684 1.000 39.09307 288 LEU D N 1
ATOM 11284 C CA . LEU D 1 294 ? -12.23808 66.14979 -42.23744 1.000 35.63432 288 LEU D CA 1
ATOM 11285 C C . LEU D 1 294 ? -12.20809 67.46374 -43.00380 1.000 37.82171 288 LEU D C 1
ATOM 11286 O O . LEU D 1 294 ? -11.72065 67.51624 -44.14053 1.000 31.77702 288 LEU D O 1
ATOM 11291 N N . LYS D 1 295 ? -12.73208 68.53428 -42.39168 1.000 37.32566 289 LYS D N 1
ATOM 11292 C CA . LYS D 1 295 ? -12.69234 69.85950 -43.00477 1.000 36.03690 289 LYS D CA 1
ATOM 11293 C C . LYS D 1 295 ? -11.25952 70.30315 -43.28321 1.000 38.43854 289 LYS D C 1
ATOM 11294 O O . LYS D 1 295 ? -10.98412 70.91224 -44.32321 1.000 44.34108 289 LYS D O 1
ATOM 11300 N N . THR D 1 296 ? -10.33724 70.00901 -42.36159 1.000 37.15505 290 THR D N 1
ATOM 11301 C CA . THR D 1 296 ? -8.91895 70.31536 -42.57395 1.000 39.71625 290 THR D CA 1
ATOM 11302 C C . THR D 1 296 ? -8.33382 69.51882 -43.73573 1.000 41.70798 290 THR D C 1
ATOM 11303 O O . THR D 1 296 ? -7.54329 70.05366 -44.52167 1.000 39.06801 290 THR D O 1
ATOM 11307 N N . LEU D 1 297 ? -8.69081 68.22972 -43.83774 1.000 42.56052 291 LEU D N 1
ATOM 11308 C CA . LEU D 1 297 ? -8.14872 67.36151 -44.88083 1.000 40.48726 291 LEU D CA 1
ATOM 11309 C C . LEU D 1 297 ? -8.63120 67.76897 -46.26158 1.000 42.90654 291 LEU D C 1
ATOM 11310 O O . LEU D 1 297 ? -7.84127 67.82920 -47.21089 1.000 41.38236 291 LEU D O 1
ATOM 11315 N N . LEU D 1 298 ? -9.92868 68.04364 -46.39108 1.000 42.29668 292 LEU D N 1
ATOM 11316 C CA . LEU D 1 298 ? -10.51500 68.31266 -47.68802 1.000 42.32511 292 LEU D CA 1
ATOM 11317 C C . LEU D 1 298 ? -10.01858 69.65438 -48.20779 1.000 43.28604 292 LEU D C 1
ATOM 11318 O O . LEU D 1 298 ? -9.60296 70.51819 -47.42943 1.000 42.52144 292 LEU D O 1
ATOM 11323 N N . PRO D 1 299 ? -10.05864 69.85819 -49.52128 1.000 42.51456 293 PRO D N 1
ATOM 11324 C CA . PRO D 1 299 ? -9.65848 71.15835 -50.05542 1.000 47.13149 293 PRO D CA 1
ATOM 11325 C C . PRO D 1 299 ? -10.55967 72.24230 -49.48996 1.000 51.73987 293 PRO D C 1
ATOM 11326 O O . PRO D 1 299 ? -11.72916 72.00632 -49.17632 1.000 45.84289 293 PRO D O 1
ATOM 11330 N N . ASP D 1 300 ? -9.99625 73.43348 -49.33082 1.000 54.32194 294 ASP D N 1
ATOM 11331 C CA . ASP D 1 300 ? -10.82337 74.58133 -48.99456 1.000 57.30696 294 ASP D CA 1
ATOM 11332 C C . ASP D 1 300 ? -11.81468 74.81922 -50.13055 1.000 47.52331 294 ASP D C 1
ATOM 11333 O O . ASP D 1 300 ? -11.40255 74.87612 -51.29804 1.000 41.39413 294 ASP D O 1
ATOM 11338 N N . PRO D 1 301 ? -13.11893 74.91972 -49.84495 1.000 46.40204 295 PRO D N 1
ATOM 11339 C CA . PRO D 1 301 ? -14.08954 75.15731 -50.93214 1.000 47.64844 295 PRO D CA 1
ATOM 11340 C C . PRO D 1 301 ? -13.70310 76.31525 -51.83520 1.000 50.63047 295 PRO D C 1
ATOM 11341 O O . PRO D 1 301 ? -13.97219 76.26519 -53.04319 1.000 54.37783 295 PRO D O 1
ATOM 11345 N N . ALA D 1 302 ? -13.05974 77.34955 -51.28794 1.000 50.96610 296 ALA D N 1
ATOM 11346 C CA . ALA D 1 302 ? -12.66568 78.49105 -52.10545 1.000 53.09422 296 ALA D CA 1
ATOM 11347 C C . ALA D 1 302 ? -11.75898 78.07152 -53.25675 1.000 55.89635 296 ALA D C 1
ATOM 11348 O O . ALA D 1 302 ? -11.88799 78.58794 -54.37137 1.000 60.47884 296 ALA D O 1
ATOM 11350 N N . THR D 1 303 ? -10.87272 77.09892 -53.02707 1.000 54.66947 297 THR D N 1
ATOM 11351 C CA . THR D 1 303 ? -9.95315 76.67277 -54.07613 1.000 55.72205 297 THR D CA 1
ATOM 11352 C C . THR D 1 303 ? -10.63277 75.87045 -55.17769 1.000 50.65345 297 THR D C 1
ATOM 11353 O O . THR D 1 303 ? -10.01066 75.63022 -56.21765 1.000 51.41990 297 THR D O 1
ATOM 11357 N N . LEU D 1 304 ? -11.88110 75.44986 -54.97671 1.000 49.52293 298 LEU D N 1
ATOM 11358 C CA . LEU D 1 304 ? -12.57526 74.64943 -55.97832 1.000 50.69329 298 LEU D CA 1
ATOM 11359 C C . LEU D 1 304 ? -13.19574 75.48827 -57.09293 1.000 45.16314 298 LEU D C 1
ATOM 11360 O O . LEU D 1 304 ? -13.36964 74.98270 -58.20827 1.000 47.67731 298 LEU D O 1
ATOM 11365 N N . ALA D 1 305 ? -13.51145 76.76013 -56.82721 1.000 39.93949 299 ALA D N 1
ATOM 11366 C CA . ALA D 1 305 ? -14.28636 77.56222 -57.77899 1.000 34.70795 299 ALA D CA 1
ATOM 11367 C C . ALA D 1 305 ? -13.61857 77.63384 -59.15348 1.000 37.98457 299 ALA D C 1
ATOM 11368 O O . ALA D 1 305 ? -14.28985 77.50183 -60.18455 1.000 41.28443 299 ALA D O 1
ATOM 11370 N N . LYS D 1 306 ? -12.29510 77.81379 -59.19224 1.000 33.98938 300 LYS D N 1
ATOM 11371 C CA . LYS D 1 306 ? -11.60094 77.96111 -60.46778 1.000 36.00635 300 LYS D CA 1
ATOM 11372 C C . LYS D 1 306 ? -11.56897 76.68007 -61.30181 1.000 41.89122 300 LYS D C 1
ATOM 11373 O O . LYS D 1 306 ? -11.34292 76.75749 -62.51668 1.000 41.05858 300 LYS D O 1
ATOM 11379 N N . ASP D 1 307 ? -11.82678 75.51323 -60.70735 1.000 38.84484 301 ASP D N 1
ATOM 11380 C CA . ASP D 1 307 ? -11.77830 74.26491 -61.45984 1.000 38.95154 301 ASP D CA 1
ATOM 11381 C C . ASP D 1 307 ? -13.16083 73.73696 -61.82165 1.000 41.16647 301 ASP D C 1
ATOM 11382 O O . ASP D 1 307 ? -13.26689 72.83772 -62.66482 1.000 37.87079 301 ASP D O 1
ATOM 11387 N N . THR D 1 308 ? -14.21130 74.25675 -61.19938 1.000 38.01593 302 THR D N 1
ATOM 11388 C CA . THR D 1 308 ? -15.52681 73.64492 -61.32371 1.000 36.77896 302 THR D CA 1
ATOM 11389 C C . THR D 1 308 ? -16.14927 73.94413 -62.68292 1.000 41.43920 302 THR D C 1
ATOM 11390 O O . THR D 1 308 ? -16.19443 75.09539 -63.13120 1.000 42.57264 302 THR D O 1
ATOM 11394 N N . THR D 1 309 ? -16.62814 72.89648 -63.33448 1.000 37.20832 303 THR D N 1
ATOM 11395 C CA . THR D 1 309 ? -17.41639 73.00222 -64.54889 1.000 38.01079 303 THR D CA 1
ATOM 11396 C C . THR D 1 309 ? -18.79609 72.39863 -64.29968 1.000 32.73005 303 TH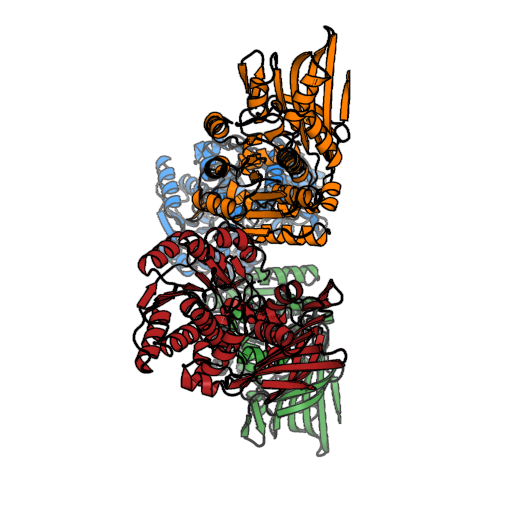R D C 1
ATOM 11397 O O . THR D 1 309 ? -19.04660 71.74885 -63.27990 1.000 35.67722 303 THR D O 1
ATOM 11401 N N . GLY D 1 310 ? -19.69877 72.62845 -65.23518 1.000 33.13191 304 GLY D N 1
ATOM 11402 C CA . GLY D 1 310 ? -21.03525 72.09135 -65.12597 1.000 38.50184 304 GLY D CA 1
ATOM 11403 C C . GLY D 1 310 ? -22.03982 73.12764 -64.66487 1.000 41.55168 304 GLY D C 1
ATOM 11404 O O . GLY D 1 310 ? -21.76059 74.32828 -64.54741 1.000 37.08910 304 GLY D O 1
ATOM 11405 N N . LYS D 1 311 ? -23.24495 72.63447 -64.38974 1.000 40.66190 305 LYS D N 1
ATOM 11406 C CA . LYS D 1 311 ? -24.38001 73.51101 -64.17598 1.000 35.73315 305 LYS D CA 1
ATOM 11407 C C . LYS D 1 311 ? -25.13378 73.17316 -62.89849 1.000 33.28185 305 LYS D C 1
ATOM 11408 O O . LYS D 1 311 ? -25.03717 72.07434 -62.35365 1.000 34.43954 305 LYS D O 1
ATOM 11414 N N . THR D 1 312 ? -25.86484 74.16617 -62.40729 1.000 37.66956 306 THR D N 1
ATOM 11415 C CA . THR D 1 312 ? -26.87667 73.96862 -61.38634 1.000 35.50278 306 THR D CA 1
ATOM 11416 C C . THR D 1 312 ? -28.23204 74.21804 -62.02287 1.000 31.90411 306 THR D C 1
ATOM 11417 O O . THR D 1 312 ? -28.34507 74.95468 -63.00248 1.000 30.94180 306 THR D O 1
ATOM 11421 N N . ASN D 1 313 ? -29.25244 73.58543 -61.46772 1.000 31.45403 307 ASN D N 1
ATOM 11422 C CA . ASN D 1 313 ? -30.63236 73.84674 -61.86663 1.000 32.29452 307 ASN D CA 1
ATOM 11423 C C . ASN D 1 313 ? -31.45303 73.81692 -60.59398 1.000 24.48306 307 ASN D C 1
ATOM 11424 O O . ASN D 1 313 ? -31.51796 72.77775 -59.93584 1.000 26.82158 307 ASN D O 1
ATOM 11429 N N . ILE D 1 314 ? -32.02245 74.95962 -60.21956 1.000 26.99579 308 ILE D N 1
ATOM 11430 C CA . ILE D 1 314 ? -32.84456 75.08177 -59.02246 1.000 26.00215 308 ILE D CA 1
ATOM 11431 C C . ILE D 1 314 ? -34.15380 75.73641 -59.42754 1.000 30.62982 308 ILE D C 1
ATOM 11432 O O . ILE D 1 314 ? -34.15514 76.70288 -60.20100 1.000 33.94529 308 ILE D O 1
ATOM 11437 N N . GLY D 1 315 ? -35.26620 75.20661 -58.93196 1.000 31.74050 309 GLY D N 1
ATOM 11438 C CA . GLY D 1 315 ? -36.54636 75.74418 -59.35538 1.000 31.98534 309 GLY D CA 1
ATOM 11439 C C . GLY D 1 315 ? -37.70508 75.09987 -58.62818 1.000 30.10168 309 GLY D C 1
ATOM 11440 O O . GLY D 1 315 ? -37.52580 74.28834 -57.72256 1.000 28.23932 309 GLY D O 1
ATOM 11441 N N . CYS D 1 316 ? -38.90758 75.44437 -59.07870 1.000 30.24996 310 CYS D N 1
ATOM 11442 C CA . CYS D 1 316 ? -40.13382 75.05758 -58.40137 1.000 30.29660 310 CYS D CA 1
ATOM 11443 C C . CYS D 1 316 ? -41.09660 74.46491 -59.40745 1.000 28.48423 310 CYS D C 1
ATOM 11444 O O . CYS D 1 316 ? -41.40527 75.09065 -60.42660 1.000 33.76358 310 CYS D O 1
ATOM 11447 N N . TYR D 1 317 ? -41.55387 73.25444 -59.12883 1.000 27.90816 311 TYR D N 1
ATOM 11448 C CA . TYR D 1 317 ? -42.53869 72.59631 -59.96305 1.000 31.40983 311 TYR D CA 1
ATOM 11449 C C . TYR D 1 317 ? -43.85969 72.59468 -59.20214 1.000 32.22523 311 TYR D C 1
ATOM 11450 O O . TYR D 1 317 ? -43.94519 72.03560 -58.09635 1.000 31.24040 311 TYR D O 1
ATOM 11459 N N . MET D 1 318 ? -44.88514 73.19412 -59.80991 1.000 29.48512 312 MET D N 1
ATOM 11460 C CA . MET D 1 318 ? -46.16823 73.43377 -59.16011 1.000 35.33379 312 MET D CA 1
ATOM 11461 C C . MET D 1 318 ? -47.33198 72.95768 -60.02130 1.000 39.81507 312 MET D C 1
ATOM 11462 O O . MET D 1 318 ? -47.30073 73.05708 -61.25181 1.000 40.23318 312 MET D O 1
ATOM 11467 N N . THR D 1 319 ? -48.38664 72.49311 -59.35282 1.000 35.34683 313 THR D N 1
ATOM 11468 C CA . THR D 1 319 ? -49.65841 72.19052 -59.98792 1.000 40.37959 313 THR D CA 1
ATOM 11469 C C . THR D 1 319 ? -50.75400 72.96800 -59.27153 1.000 40.65024 313 THR D C 1
ATOM 11470 O O . THR D 1 319 ? -50.65108 73.23675 -58.06867 1.000 36.59409 313 THR D O 1
ATOM 11474 N N . GLY D 1 320 ? -51.80056 73.32948 -60.00860 1.000 39.87559 314 GLY D N 1
ATOM 11475 C CA . GLY D 1 320 ? -52.87049 74.11825 -59.41823 1.000 37.68352 314 GLY D CA 1
ATOM 11476 C C . GLY D 1 320 ? -53.96283 74.45641 -60.41483 1.000 44.97197 314 GLY D C 1
ATOM 11477 O O . GLY D 1 320 ? -54.10814 73.79922 -61.44799 1.000 39.16631 314 GLY D O 1
ATOM 11478 N N . ILE D 1 321 ? -54.69765 75.53417 -60.12003 1.000 51.73454 315 ILE D N 1
ATOM 11479 C CA . ILE D 1 321 ? -55.87149 75.94136 -60.88817 1.000 56.91404 315 ILE D CA 1
ATOM 11480 C C . ILE D 1 321 ? -55.69557 77.36333 -61.39901 1.000 57.36256 315 ILE D C 1
ATOM 11481 O O . ILE D 1 321 ? -55.22984 78.24108 -60.66600 1.000 64.15405 315 ILE D O 1
ATOM 11486 N N . LYS D 1 322 ? -56.06998 77.58347 -62.66335 1.000 55.86445 316 LYS D N 1
ATOM 11487 C CA . LYS D 1 322 ? -56.16614 78.91847 -63.24618 1.000 54.95759 316 LYS D CA 1
ATOM 11488 C C . LYS D 1 322 ? -57.39443 78.97175 -64.13696 1.000 58.72457 316 LYS D C 1
ATOM 11489 O O . LYS D 1 322 ? -57.45080 78.26335 -65.14885 1.000 57.15461 316 LYS D O 1
ATOM 11495 N N . ASN D 1 323 ? -58.35055 79.83797 -63.79115 1.000 59.56458 317 ASN D N 1
ATOM 11496 C CA . ASN D 1 323 ? -59.59969 79.95095 -64.54845 1.000 66.13518 317 ASN D CA 1
ATOM 11497 C C . ASN D 1 323 ? -60.26757 78.58305 -64.65198 1.000 61.70521 317 ASN D C 1
ATOM 11498 O O . ASN D 1 323 ? -60.69287 78.14438 -65.72547 1.000 51.75320 317 ASN D O 1
ATOM 11503 N N . ASN D 1 324 ? -60.26929 77.87639 -63.52247 1.000 58.03814 318 ASN D N 1
ATOM 11504 C CA . ASN D 1 324 ? -60.94572 76.59675 -63.33126 1.000 66.44669 318 ASN D CA 1
ATOM 11505 C C . ASN D 1 324 ? -60.41620 75.49570 -64.24947 1.000 63.80874 318 ASN D C 1
ATOM 11506 O O . ASN D 1 324 ? -61.10575 74.50238 -64.49523 1.000 65.36457 318 ASN D O 1
ATOM 11511 N N . GLN D 1 325 ? -59.19555 75.64156 -64.75322 1.000 60.53419 319 GLN D N 1
ATOM 11512 C CA . GLN D 1 325 ? -58.54561 74.61870 -65.55920 1.000 57.20937 319 GLN D CA 1
ATOM 11513 C C . GLN D 1 325 ? -57.25085 74.18700 -64.88474 1.000 58.67715 319 GLN D C 1
ATOM 11514 O O . GLN D 1 325 ? -56.53970 75.01014 -64.29211 1.000 54.51892 319 GLN D O 1
ATOM 11516 N N . ASP D 1 326 ? -56.94954 72.89313 -64.97456 1.000 62.15324 320 ASP D N 1
ATOM 11517 C CA . ASP D 1 326 ? -55.71036 72.38134 -64.40868 1.000 54.19157 320 ASP D CA 1
ATOM 11518 C C . ASP D 1 326 ? -54.51046 72.97862 -65.13282 1.000 49.24249 320 ASP D C 1
ATOM 11519 O O . ASP D 1 326 ? -54.53021 73.17674 -66.35293 1.000 44.89260 320 ASP D O 1
ATOM 11524 N N . LYS D 1 327 ? -53.44615 73.23230 -64.37020 1.000 41.41556 321 LYS D N 1
ATOM 11525 C CA . LYS D 1 327 ? -52.22664 73.82746 -64.89381 1.000 40.34219 321 LYS D CA 1
ATOM 11526 C C . LYS D 1 327 ? -51.03629 73.33917 -64.07786 1.000 39.82153 321 LYS D C 1
ATOM 11527 O O . LYS D 1 327 ? -51.11039 73.25307 -62.84553 1.000 40.64372 321 LYS D O 1
ATOM 11533 N N . THR D 1 328 ? -49.92471 73.07582 -64.76488 1.000 41.71079 322 THR D N 1
ATOM 11534 C CA . THR D 1 328 ? -48.65386 72.82380 -64.10233 1.000 43.40108 322 THR D CA 1
ATOM 11535 C C . THR D 1 328 ? -47.66458 73.90242 -64.51934 1.000 41.65394 322 THR D C 1
ATOM 11536 O O . THR D 1 328 ? -47.71998 74.41719 -65.63854 1.000 36.45525 322 THR D O 1
ATOM 11540 N N . LEU D 1 329 ? -46.75227 74.24307 -63.61012 1.000 38.71635 323 LEU D N 1
ATOM 11541 C CA . LEU D 1 329 ? -45.78835 75.29928 -63.87414 1.000 35.83118 323 LEU D CA 1
ATOM 11542 C C . LEU D 1 329 ? -44.43768 74.92212 -63.28900 1.000 36.27060 323 LEU D C 1
ATOM 11543 O O . LEU D 1 329 ? -44.33477 74.56227 -62.11293 1.000 37.18833 323 LEU D O 1
ATOM 11548 N N . TYR D 1 330 ? -43.39951 75.04719 -64.09939 1.000 38.61301 324 TYR D N 1
ATOM 11549 C CA . TYR D 1 330 ? -42.03088 74.76790 -63.68527 1.000 36.14394 324 TYR D CA 1
ATOM 11550 C C . TYR D 1 330 ? -41.23027 76.03551 -63.95188 1.000 34.81362 324 TYR D C 1
ATOM 11551 O O . TYR D 1 330 ? -41.03682 76.41477 -65.11008 1.000 35.68598 324 TYR D O 1
ATOM 11560 N N . ILE D 1 331 ? -40.81237 76.71989 -62.88845 1.000 36.56651 325 ILE D N 1
ATOM 11561 C CA . ILE D 1 331 ? -39.97083 77.91076 -62.99183 1.000 37.70241 325 ILE D CA 1
ATOM 11562 C C . ILE D 1 331 ? -38.61272 77.55834 -62.41520 1.000 33.35752 325 ILE D C 1
ATOM 11563 O O . ILE D 1 331 ? -38.52968 77.07418 -61.28393 1.000 35.45313 325 ILE D O 1
ATOM 11568 N N . TYR D 1 332 ? -37.55198 77.79414 -63.18042 1.000 28.83695 326 TYR D N 1
ATOM 11569 C CA . TYR D 1 332 ? -36.24447 77.35550 -62.72606 1.000 30.06868 326 TYR D CA 1
ATOM 11570 C C . TYR D 1 332 ? -35.17384 78.26806 -63.29566 1.000 32.47101 326 TYR D C 1
ATOM 11571 O O . TYR D 1 332 ? -35.40954 79.02848 -64.23996 1.000 29.75132 326 TYR D O 1
ATOM 11580 N N . ASN D 1 333 ? -33.99619 78.18980 -62.68383 1.000 35.28710 327 ASN D N 1
ATOM 11581 C CA . ASN D 1 333 ? -32.80241 78.89728 -63.12179 1.000 34.43834 327 ASN D CA 1
ATOM 11582 C C . ASN D 1 333 ? -31.69143 77.88946 -63.39911 1.000 33.02617 327 ASN D C 1
ATOM 11583 O O . ASN D 1 333 ? -31.50465 76.93796 -62.63091 1.000 33.57376 327 ASN D O 1
ATOM 11588 N N . VAL D 1 334 ? -30.93054 78.11783 -64.46826 1.000 28.43979 328 VAL D N 1
ATOM 11589 C CA . VAL D 1 334 ? -29.75087 77.31732 -64.77897 1.000 35.06546 328 VAL D CA 1
ATOM 11590 C C . VAL D 1 334 ? -28.53813 78.22350 -64.65065 1.000 38.57578 328 VAL D C 1
ATOM 11591 O O . VAL D 1 334 ? -28.51571 79.32973 -65.20257 1.000 28.93726 328 VAL D O 1
ATOM 11595 N N . CYS D 1 335 ? -27.54668 77.76896 -63.89862 1.000 41.51059 329 CYS D N 1
ATOM 11596 C CA . CYS D 1 335 ? -26.31076 78.50749 -63.70008 1.000 43.52708 329 CYS D CA 1
ATOM 11597 C C . CYS D 1 335 ? -25.12449 77.67004 -64.15243 1.000 45.29806 329 CYS D C 1
ATOM 11598 O O . CYS D 1 335 ? -25.11059 76.45012 -63.96535 1.000 41.17429 329 CYS D O 1
ATOM 11601 N N . ASP D 1 336 ? -24.11738 78.33575 -64.71292 1.000 46.01566 330 ASP D N 1
ATOM 11602 C CA . ASP D 1 336 ? -22.90708 77.69186 -65.21257 1.000 42.45703 330 ASP D CA 1
ATOM 11603 C C . ASP D 1 336 ? -21.75120 78.02841 -64.27072 1.000 39.53563 330 ASP D C 1
ATOM 11604 O O . ASP D 1 336 ? -21.42610 79.20574 -64.08019 1.000 42.32964 330 ASP D O 1
ATOM 11609 N N . HIS D 1 337 ? -21.16630 76.99822 -63.65192 1.000 38.38592 331 HIS D N 1
ATOM 11610 C CA . HIS D 1 337 ? -20.09145 77.20010 -62.67643 1.000 36.27788 331 HIS D CA 1
ATOM 11611 C C . HIS D 1 337 ? -18.93899 78.01199 -63.25936 1.000 36.50036 331 HIS D C 1
ATOM 11612 O O . HIS D 1 337 ? -18.46017 78.96717 -62.63890 1.000 36.04873 331 HIS D O 1
ATOM 11619 N N . LYS D 1 338 ? -18.47190 77.63150 -64.45462 1.000 34.46823 332 LYS D N 1
ATOM 11620 C CA . LYS D 1 338 ? -17.32041 78.30331 -65.04843 1.000 40.14052 332 LYS D CA 1
ATOM 11621 C C . LYS D 1 338 ? -17.63259 79.75729 -65.36800 1.000 41.06555 332 LYS D C 1
ATOM 11622 O O . LYS D 1 338 ? -16.80955 80.64180 -65.11135 1.000 44.48605 332 LYS D O 1
ATOM 11628 N N . LYS D 1 339 ? -18.82856 80.03356 -65.90002 1.000 40.38979 333 LYS D N 1
ATOM 11629 C CA . LYS D 1 339 ? -19.18945 81.42211 -66.17697 1.000 43.17595 333 LYS D CA 1
ATOM 11630 C C . LYS D 1 339 ? -19.22361 82.23730 -64.89639 1.000 38.65871 333 LYS D C 1
ATOM 11631 O O . LYS D 1 339 ? -18.80374 83.40090 -64.87922 1.000 39.21536 333 LYS D O 1
ATOM 11637 N N . CYS D 1 340 ? -19.70307 81.63614 -63.80926 1.000 31.66944 334 CYS D N 1
ATOM 11638 C CA . CYS D 1 340 ? -19.66858 82.32194 -62.52578 1.000 36.70858 334 CYS D CA 1
ATOM 11639 C C . CYS D 1 340 ? -18.23968 82.60456 -62.09332 1.000 35.59611 334 CYS D C 1
ATOM 11640 O O . CYS D 1 340 ? -17.93391 83.70990 -61.62574 1.000 35.03421 334 CYS D O 1
ATOM 11643 N N . TYR D 1 341 ? -17.34364 81.62665 -62.24827 1.000 36.53776 335 TYR D N 1
ATOM 11644 C CA . TYR D 1 341 ? -15.96686 81.87132 -61.84034 1.000 38.31269 335 TYR D CA 1
ATOM 11645 C C . TYR D 1 341 ? -15.35751 82.99083 -62.66258 1.000 38.19240 335 TYR D C 1
ATOM 11646 O O . TYR D 1 341 ? -14.72118 83.89532 -62.11346 1.000 38.80640 335 TYR D O 1
ATOM 11655 N N . GLU D 1 342 ? -15.58689 82.97481 -63.97660 1.000 40.75199 336 GLU D N 1
ATOM 11656 C CA . GLU D 1 342 ? -15.02172 84.00775 -64.83319 1.000 43.98959 336 GLU D CA 1
ATOM 11657 C C . GLU D 1 342 ? -15.60661 85.38404 -64.52593 1.000 49.02828 336 GLU D C 1
ATOM 11658 O O . GLU D 1 342 ? -14.92685 86.39820 -64.71412 1.000 51.42666 336 GLU D O 1
ATOM 11664 N N . GLU D 1 343 ? -16.84677 85.45236 -64.03803 1.000 45.90028 337 GLU D N 1
ATOM 11665 C CA . GLU D 1 343 ? -17.42738 86.76913 -63.79880 1.000 42.95207 337 GLU D CA 1
ATOM 11666 C C . GLU D 1 343 ? -17.01709 87.33883 -62.43640 1.000 37.11685 337 GLU D C 1
ATOM 11667 O O . GLU D 1 343 ? -16.67416 88.51578 -62.33201 1.000 36.91537 337 GLU D O 1
ATOM 11673 N N . VAL D 1 344 ? -17.07458 86.54463 -61.36693 1.000 35.21020 338 VAL D N 1
ATOM 11674 C CA . VAL D 1 344 ? -16.82405 87.06449 -60.02622 1.000 40.35702 338 VAL D CA 1
ATOM 11675 C C . VAL D 1 344 ? -15.85114 86.21403 -59.22916 1.000 39.31801 338 VAL D C 1
ATOM 11676 O O . VAL D 1 344 ? -15.58715 86.52651 -58.06792 1.000 38.92911 338 VAL D O 1
ATOM 11680 N N . GLY D 1 345 ? -15.30344 85.15119 -59.80954 1.000 41.67449 339 GLY D N 1
ATOM 11681 C CA . GLY D 1 345 ? -14.36494 84.32545 -59.08133 1.000 33.16454 339 GLY D CA 1
ATOM 11682 C C . GLY D 1 345 ? -14.99146 83.37260 -58.09386 1.000 32.38766 339 GLY D C 1
ATOM 11683 O O . GLY D 1 345 ? -14.32414 82.96300 -57.14364 1.000 37.17249 339 GLY D O 1
ATOM 11684 N N . SER D 1 346 ? -16.25354 82.99859 -58.28596 1.000 32.97165 340 SER D N 1
ATOM 11685 C CA . SER D 1 346 ? -16.94683 82.08851 -57.38441 1.000 33.76911 340 SER D CA 1
ATOM 11686 C C . SER D 1 346 ? -17.61843 80.98252 -58.19278 1.000 35.10132 340 SER D C 1
ATOM 11687 O O . SER D 1 346 ? -17.76530 81.09023 -59.41437 1.000 39.43858 340 SER D O 1
ATOM 11690 N N . GLN D 1 347 ? -18.01971 79.90194 -57.51838 1.000 30.72275 341 GLN D N 1
ATOM 11691 C CA . GLN D 1 347 ? -18.80432 78.89123 -58.22221 1.000 36.28753 341 GLN D CA 1
ATOM 11692 C C . GLN D 1 347 ? -20.29705 79.22210 -58.11529 1.000 34.48356 341 GLN D C 1
ATOM 11693 O O . GLN D 1 347 ? -20.69250 80.23883 -57.53353 1.000 36.95354 341 GLN D O 1
ATOM 11699 N N . ALA D 1 348 ? -21.13857 78.34335 -58.67703 1.000 28.08879 342 ALA D N 1
ATOM 11700 C CA . ALA D 1 348 ? -22.54989 78.65297 -58.86622 1.000 28.60414 342 ALA D CA 1
ATOM 11701 C C . ALA D 1 348 ? -23.36510 78.57462 -57.58741 1.000 32.80281 342 ALA D C 1
ATOM 11702 O O . ALA D 1 348 ? -24.42324 79.20641 -57.52095 1.000 35.87980 342 ALA D O 1
ATOM 11704 N N . ILE D 1 349 ? -22.91164 77.81831 -56.57955 1.000 30.96865 343 ILE D N 1
ATOM 11705 C CA . ILE D 1 349 ? -23.60874 77.80244 -55.29389 1.000 30.77425 343 ILE D CA 1
ATOM 11706 C C . ILE D 1 349 ? -23.52987 79.17730 -54.64165 1.000 33.58868 343 ILE D C 1
ATOM 11707 O O . ILE D 1 349 ? -24.54493 79.76234 -54.24691 1.000 34.52647 343 ILE D O 1
ATOM 11712 N N . SER D 1 350 ? -22.31612 79.71396 -54.52558 1.000 28.93968 344 SER D N 1
ATOM 11713 C CA . SER D 1 350 ? -22.15251 81.06482 -54.00170 1.000 34.92430 344 SER D CA 1
ATOM 11714 C C . SER D 1 350 ? -22.90157 82.07102 -54.86813 1.000 35.43016 344 SER D C 1
ATOM 11715 O O . SER D 1 350 ? -23.49692 83.02623 -54.35560 1.000 31.68514 344 SER D O 1
ATOM 11718 N N . TYR D 1 351 ? -22.87793 81.86703 -56.19176 1.000 31.03122 345 TYR D N 1
ATOM 11719 C CA . TYR D 1 351 ? -23.46083 82.83913 -57.11335 1.000 32.14227 345 TYR D CA 1
ATOM 11720 C C . TYR D 1 351 ? -24.97039 82.90304 -56.96544 1.000 33.73335 345 TYR D C 1
ATOM 11721 O O . TYR D 1 351 ? -25.54695 83.98840 -56.83493 1.000 24.16856 345 TYR D O 1
ATOM 11730 N N . THR D 1 352 ? -25.63315 81.74524 -57.02861 1.000 27.28869 346 THR D N 1
ATOM 11731 C CA . THR D 1 352 ? -27.08325 81.73316 -56.91202 1.000 26.57120 346 THR D CA 1
ATOM 11732 C C . THR D 1 352 ? -27.52447 82.21144 -55.53902 1.000 26.04369 346 THR D C 1
ATOM 11733 O O . THR D 1 352 ? -28.63612 82.72370 -55.39365 1.000 30.02417 346 THR D O 1
ATOM 11737 N N . THR D 1 353 ? -26.68439 82.03942 -54.52000 1.000 21.81001 347 THR D N 1
ATOM 11738 C CA . THR D 1 353 ? -27.07707 82.46381 -53.17855 1.000 21.20839 347 THR D CA 1
ATOM 11739 C C . THR D 1 353 ? -26.86774 83.96739 -52.97069 1.000 30.81549 347 THR D C 1
ATOM 11740 O O . THR D 1 353 ? -27.66621 84.62480 -52.28782 1.000 26.52699 347 THR D O 1
ATOM 11744 N N . GLY D 1 354 ? -25.79414 84.52424 -53.53411 1.000 27.08529 348 GLY D N 1
ATOM 11745 C CA . GLY D 1 354 ? -25.41393 85.90853 -53.28989 1.000 31.32019 348 GLY D CA 1
ATOM 11746 C C . GLY D 1 354 ? -26.12155 86.94057 -54.14806 1.000 29.52376 348 GLY D C 1
ATOM 11747 O O . GLY D 1 354 ? -26.45342 88.03523 -53.67253 1.000 32.13869 348 GLY D O 1
ATOM 11748 N N . VAL D 1 355 ? -26.32599 86.61661 -55.42882 1.000 32.88204 349 VAL D N 1
ATOM 11749 C CA . VAL D 1 355 ? -27.00105 87.55375 -56.33488 1.000 34.34093 349 VAL D CA 1
ATOM 11750 C C . VAL D 1 355 ? -28.36685 87.98747 -55.80252 1.000 30.57056 349 VAL D C 1
ATOM 11751 O O . VAL D 1 355 ? -28.66007 89.19388 -55.82752 1.000 33.06169 349 VAL D O 1
ATOM 11755 N N . PRO D 1 356 ? -29.23273 87.09045 -55.31944 1.000 26.65456 350 PRO D N 1
ATOM 11756 C CA . PRO D 1 356 ? -30.54116 87.54201 -54.81737 1.000 30.54700 350 PRO D CA 1
ATOM 11757 C C . PRO D 1 356 ? -30.43270 88.41297 -53.58623 1.000 24.56629 350 PRO D C 1
ATOM 11758 O O . PRO D 1 356 ? -31.27962 89.29176 -53.37911 1.000 23.74956 350 PRO D O 1
ATOM 11762 N N . ALA D 1 357 ? -29.41537 88.19143 -52.75384 1.000 27.68309 351 ALA D N 1
ATOM 11763 C CA . ALA D 1 357 ? -29.23212 89.04685 -51.59240 1.000 23.11574 351 ALA D CA 1
ATOM 11764 C C . ALA D 1 357 ? -28.91716 90.47399 -52.01758 1.000 24.74039 351 ALA D C 1
ATOM 11765 O O . ALA D 1 357 ? -29.43213 91.42837 -51.42448 1.000 28.66984 351 ALA D O 1
ATOM 11767 N N . MET D 1 358 ? -28.05039 90.64060 -53.03083 1.000 25.52932 352 MET D N 1
ATOM 11768 C CA . MET D 1 358 ? -27.78745 91.97312 -53.56693 1.000 25.68557 352 MET D CA 1
ATOM 11769 C C . MET D 1 358 ? -29.04315 92.57040 -54.19044 1.000 28.70766 352 MET D C 1
ATOM 11770 O O . MET D 1 358 ? -29.30883 93.76782 -54.03532 1.000 28.27097 352 MET D O 1
ATOM 11775 N N . CYS D 1 359 ? -29.83864 91.74565 -54.88451 1.000 25.60799 353 CYS D N 1
ATOM 11776 C CA . CYS D 1 359 ? -31.08892 92.24135 -55.45725 1.000 27.07876 353 CYS D CA 1
ATOM 11777 C C . CYS D 1 359 ? -32.03771 92.72146 -54.36986 1.000 28.03337 353 CYS D C 1
ATOM 11778 O O . CYS D 1 359 ? -32.63760 93.79735 -54.48759 1.000 30.49378 353 CYS D O 1
ATOM 11781 N N . ALA D 1 360 ? -32.15111 91.95762 -53.28020 1.000 27.84764 354 ALA D N 1
ATOM 11782 C CA . ALA D 1 360 ? -32.97990 92.38436 -52.15720 1.000 29.08535 354 ALA D CA 1
ATOM 11783 C C . ALA D 1 360 ? -32.47549 93.69658 -51.55949 1.000 29.72695 354 ALA D C 1
ATOM 11784 O O . ALA D 1 360 ? -33.27765 94.58391 -51.24624 1.000 27.66627 354 ALA D O 1
ATOM 11786 N N . ALA D 1 361 ? -31.14727 93.84808 -51.41454 1.000 26.09926 355 ALA D N 1
ATOM 11787 C CA . ALA D 1 361 ? -30.59709 95.11121 -50.92572 1.000 29.91242 355 ALA D CA 1
ATOM 11788 C C . ALA D 1 361 ? -30.93280 96.27003 -51.86634 1.000 33.66699 355 ALA D C 1
ATOM 11789 O O . ALA D 1 361 ? -31.16526 97.39749 -51.41505 1.000 35.20758 355 ALA D O 1
ATOM 11791 N N . LYS D 1 362 ? -30.95710 96.02074 -53.17873 1.000 28.69315 356 LYS D N 1
ATOM 11792 C CA . LYS D 1 362 ? -31.35137 97.08720 -54.09339 1.000 29.39270 356 LYS D CA 1
ATOM 11793 C C . LYS D 1 362 ? -32.81894 97.47555 -53.89587 1.000 28.42258 356 LYS D C 1
ATOM 11794 O O . LYS D 1 362 ? -33.15754 98.66570 -53.92005 1.000 29.30522 356 LYS D O 1
ATOM 11800 N N . MET D 1 363 ? -33.69671 96.48097 -53.69356 1.000 27.49750 357 MET D N 1
ATOM 11801 C CA . MET D 1 363 ? -35.10496 96.75560 -53.42522 1.000 33.02840 357 MET D CA 1
ATOM 11802 C C . MET D 1 363 ? -35.26174 97.68527 -52.23477 1.000 37.15479 357 MET D C 1
ATOM 11803 O O . MET D 1 363 ? -36.04386 98.63999 -52.28133 1.000 35.68301 357 MET D O 1
ATOM 11808 N N . ILE D 1 364 ? -34.49113 97.45021 -51.17193 1.000 37.31224 358 ILE D N 1
ATOM 11809 C CA . ILE D 1 364 ? -34.61411 98.29122 -49.98963 1.000 36.34705 358 ILE D CA 1
ATOM 11810 C C . ILE D 1 364 ? -33.98630 99.65890 -50.23255 1.000 38.45723 358 ILE D C 1
ATOM 11811 O O . ILE D 1 364 ? -34.55596 100.68949 -49.84940 1.000 39.06509 358 ILE D O 1
ATOM 11816 N N . CYS D 1 365 ? -32.82640 99.69966 -50.89910 1.000 32.74629 359 CYS D N 1
ATOM 11817 C CA . CYS D 1 365 ? -32.14060 100.97663 -51.08585 1.000 36.73882 359 CYS D CA 1
ATOM 11818 C C . CYS D 1 365 ? -32.92585 101.92378 -51.99426 1.000 36.21963 359 CYS D C 1
ATOM 11819 O O . CYS D 1 365 ? -32.95621 103.13652 -51.74607 1.000 32.23762 359 CYS D O 1
ATOM 11822 N N . ASN D 1 366 ? -33.56386 101.41371 -53.04851 1.000 32.51728 360 ASN D N 1
ATOM 11823 C CA . ASN D 1 366 ? -34.33642 102.30689 -53.90726 1.000 35.55079 360 ASN D CA 1
ATOM 11824 C C . ASN D 1 366 ? -35.80932 102.38499 -53.49201 1.000 36.09006 360 ASN D C 1
ATOM 11825 O O . ASN D 1 366 ? -36.64224 102.87149 -54.26665 1.000 38.72447 360 ASN D O 1
ATOM 11830 N N . ASP D 1 367 ? -36.14116 101.91301 -52.29098 1.000 32.93887 361 ASP D N 1
ATOM 11831 C CA . ASP D 1 367 ? -37.44225 102.08678 -51.65159 1.000 38.80071 361 ASP D CA 1
ATOM 11832 C C . ASP D 1 367 ? -38.57331 101.29253 -52.30023 1.000 39.59692 361 ASP D C 1
ATOM 11833 O O . ASP D 1 367 ? -39.73723 101.49104 -51.93478 1.000 39.30146 361 ASP D O 1
ATOM 11838 N N . THR D 1 368 ? -38.26785 100.37645 -53.22532 1.000 37.41003 362 THR D N 1
ATOM 11839 C CA . THR D 1 368 ? -39.28448 99.43533 -53.68896 1.000 36.35535 362 THR D CA 1
ATOM 11840 C C . THR D 1 368 ? -39.89103 98.66099 -52.51776 1.000 37.14359 362 THR D C 1
ATOM 11841 O O . THR D 1 368 ? -41.11229 98.50571 -52.43148 1.000 39.35147 362 THR D O 1
ATOM 11845 N N . TRP D 1 369 ? -39.05749 98.18623 -51.59445 1.000 32.39076 363 TRP D N 1
ATOM 11846 C CA . TRP D 1 369 ? -39.52621 97.52402 -50.38185 1.000 31.29875 363 TRP D CA 1
ATOM 11847 C C . TRP D 1 369 ? -39.30550 98.49048 -49.21906 1.000 32.60034 363 TRP D C 1
ATOM 11848 O O . TRP D 1 369 ? -38.16193 98.75129 -48.84408 1.000 31.06836 363 TRP D O 1
ATOM 11859 N N . SER D 1 370 ? -40.38175 99.04082 -48.66314 1.000 32.70722 364 SER D N 1
ATOM 11860 C CA . SER D 1 370 ? -40.25690 100.01329 -47.57972 1.000 35.56730 364 SER D CA 1
ATOM 11861 C C . SER D 1 370 ? -41.52595 99.99597 -46.74124 1.000 43.75638 364 SER D C 1
ATOM 11862 O O . SER D 1 370 ? -42.52600 99.37968 -47.11315 1.000 51.93498 364 SER D O 1
ATOM 11865 N N . ALA D 1 371 ? -41.48213 100.71035 -45.60673 1.000 40.79312 365 ALA D N 1
ATOM 11866 C CA . ALA D 1 371 ? -42.66276 100.80390 -44.74364 1.000 41.66224 365 ALA D CA 1
ATOM 11867 C C . ALA D 1 371 ? -43.80064 101.59127 -45.40584 1.000 47.10326 365 ALA D C 1
ATOM 11868 O O . ALA D 1 371 ? -44.97101 101.17816 -45.33486 1.000 42.47448 365 ALA D O 1
ATOM 11870 N N . ASP D 1 372 ? -43.48378 102.73431 -46.03407 1.000 47.82060 366 ASP D N 1
ATOM 11871 C CA . ASP D 1 372 ? -44.51221 103.53447 -46.70474 1.000 52.96396 366 ASP D CA 1
ATOM 11872 C C . ASP D 1 372 ? -45.17882 102.74061 -47.81467 1.000 49.90981 366 ASP D C 1
ATOM 11873 O O . ASP D 1 372 ? -46.41118 102.70324 -47.91361 1.000 45.97910 366 ASP D O 1
ATOM 11878 N N . HIS D 1 373 ? -44.36930 102.09846 -48.66432 1.000 51.72610 367 HIS D N 1
ATOM 11879 C CA . HIS D 1 373 ? -44.89509 101.32723 -49.78416 1.000 55.14376 367 HIS D CA 1
ATOM 11880 C C . HIS D 1 373 ? -45.54422 100.02039 -49.34303 1.000 48.36363 367 HIS D C 1
ATOM 11881 O O . HIS D 1 373 ? -46.38812 99.48703 -50.06961 1.000 54.16655 367 HIS D O 1
ATOM 11888 N N . PHE D 1 374 ? -45.19097 99.50036 -48.17057 1.000 43.44977 368 PHE D N 1
ATOM 11889 C CA . PHE D 1 374 ? -45.72939 98.21940 -47.72939 1.000 41.23389 368 PHE D CA 1
ATOM 11890 C C . PHE D 1 374 ? -46.05687 98.27248 -46.23647 1.000 46.13574 368 PHE D C 1
ATOM 11891 O O . PHE D 1 374 ? -47.06738 98.86581 -45.83706 1.000 48.68824 368 PHE D O 1
ATOM 11899 N N . ARG D 1 375 ? -45.21080 97.67176 -45.40245 1.000 43.45549 369 ARG D N 1
ATOM 11900 C CA . ARG D 1 375 ? -45.35955 97.76885 -43.95853 1.000 43.22711 369 ARG D CA 1
ATOM 11901 C C . ARG D 1 375 ? -44.02390 97.39199 -43.33545 1.000 37.98651 369 ARG D C 1
ATOM 11902 O O . ARG D 1 375 ? -43.18441 96.73781 -43.96435 1.000 34.52367 369 ARG D O 1
ATOM 11904 N N . ALA D 1 376 ? -43.82179 97.84908 -42.10605 1.000 35.27740 370 ALA D N 1
ATOM 11905 C CA . ALA D 1 376 ? -42.62612 97.49036 -41.36751 1.000 35.67980 370 ALA D CA 1
ATOM 11906 C C . ALA D 1 376 ? -42.84041 96.13362 -40.69801 1.000 32.55199 370 ALA D C 1
ATOM 11907 O O . ALA D 1 376 ? -43.96441 95.66396 -40.55223 1.000 28.72899 370 ALA D O 1
ATOM 11909 N N . GLY D 1 377 ? -41.74778 95.49094 -40.32376 1.000 31.84171 371 GLY D N 1
ATOM 11910 C CA . GLY D 1 377 ? -41.81261 94.19491 -39.68687 1.000 30.03070 371 GLY D CA 1
ATOM 11911 C C . GLY D 1 377 ? -40.79568 93.24000 -40.28593 1.000 24.27543 371 GLY D C 1
ATOM 11912 O O . GLY D 1 377 ? -39.87357 93.64306 -41.00230 1.000 25.69346 371 GLY D O 1
ATOM 11913 N N . VAL D 1 378 ? -40.96575 91.95196 -39.97957 1.000 23.74211 372 VAL D N 1
ATOM 11914 C CA . VAL D 1 378 ? -40.08881 90.87748 -40.43364 1.000 22.89373 372 VAL D CA 1
ATOM 11915 C C . VAL D 1 378 ? -40.85339 90.01320 -41.43477 1.000 26.90767 372 VAL D C 1
ATOM 11916 O O . VAL D 1 378 ? -41.98703 89.60759 -41.16438 1.000 23.32115 372 VAL D O 1
ATOM 11920 N N . PHE D 1 379 ? -40.24625 89.73511 -42.59104 1.000 23.29642 373 PHE D N 1
ATOM 11921 C CA . PHE D 1 379 ? -40.98241 89.09559 -43.67882 1.000 29.14885 373 PHE D CA 1
ATOM 11922 C C . PHE D 1 379 ? -40.12069 88.04183 -44.35337 1.000 30.01453 373 PHE D C 1
ATOM 11923 O O . PHE D 1 379 ? -38.89208 88.11123 -44.31264 1.000 23.98837 373 PHE D O 1
ATOM 11931 N N . ASN D 1 380 ? -40.77874 87.05570 -44.97518 1.000 28.36049 374 ASN D N 1
ATOM 11932 C CA . ASN D 1 380 ? -40.13154 86.20450 -45.97178 1.000 25.98856 374 ASN D CA 1
ATOM 11933 C C . ASN D 1 380 ? -40.44540 86.73975 -47.37678 1.000 27.75746 374 ASN D C 1
ATOM 11934 O O . ASN D 1 380 ? -41.37851 87.52598 -47.56795 1.000 26.37721 374 ASN D O 1
ATOM 11939 N N . ILE D 1 381 ? -39.64050 86.31346 -48.35947 1.000 23.06343 375 ILE D N 1
ATOM 11940 C CA . ILE D 1 381 ? -39.67851 86.93012 -49.69074 1.000 29.13053 375 ILE D CA 1
ATOM 11941 C C . ILE D 1 381 ? -41.08944 86.87431 -50.29568 1.000 31.56526 375 ILE D C 1
ATOM 11942 O O . ILE D 1 381 ? -41.54447 87.82972 -50.94128 1.000 24.79692 375 ILE D O 1
ATOM 11947 N N . GLU D 1 382 ? -41.79657 85.75234 -50.11390 1.000 27.87872 376 GLU D N 1
ATOM 11948 C CA . GLU D 1 382 ? -43.08178 85.56761 -50.78209 1.000 30.69345 376 GLU D CA 1
ATOM 11949 C C . GLU D 1 382 ? -44.17080 86.50343 -50.27918 1.000 30.91416 376 GLU D C 1
ATOM 11950 O O . GLU D 1 382 ? -45.23028 86.56680 -50.90724 1.000 30.52369 376 GLU D O 1
ATOM 11956 N N . GLU D 1 383 ? -43.94464 87.21629 -49.17285 1.000 32.44540 377 GLU D N 1
ATOM 11957 C CA . GLU D 1 383 ? -44.90207 88.18871 -48.65743 1.000 26.97046 377 GLU D CA 1
ATOM 11958 C C . GLU D 1 383 ? -44.69300 89.57961 -49.23686 1.000 28.54385 377 GLU D C 1
ATOM 11959 O O . GLU D 1 383 ? -45.47193 90.47827 -48.93434 1.000 28.88967 377 GLU D O 1
ATOM 11965 N N . LEU D 1 384 ? -43.65375 89.78406 -50.02804 1.000 27.39900 378 LEU D N 1
ATOM 11966 C CA . LEU D 1 384 ? -43.30923 91.09903 -50.54011 1.000 30.88853 378 LEU D CA 1
ATOM 11967 C C . LEU D 1 384 ? -43.72252 91.19601 -52.00512 1.000 34.71794 378 LEU D C 1
ATOM 11968 O O . LEU D 1 384 ? -44.18083 90.22850 -52.61637 1.000 32.64487 378 LEU D O 1
ATOM 11973 N N . ASN D 1 385 ? -43.57794 92.39037 -52.56550 1.000 37.07987 379 ASN D N 1
ATOM 11974 C CA . ASN D 1 385 ? -43.85160 92.58453 -53.98868 1.000 33.30799 379 ASN D CA 1
ATOM 11975 C C . ASN D 1 385 ? -42.69655 91.99294 -54.78841 1.000 31.37524 379 ASN D C 1
ATOM 11976 O O . ASN D 1 385 ? -41.64643 92.61263 -54.94058 1.000 26.93571 379 ASN D O 1
ATOM 11981 N N . THR D 1 386 ? -42.89380 90.80381 -55.33976 1.000 28.63435 380 THR D N 1
ATOM 11982 C CA . THR D 1 386 ? -41.81044 90.13935 -56.04920 1.000 29.11980 380 THR D CA 1
ATOM 11983 C C . THR D 1 386 ? -41.68860 90.55311 -57.51940 1.000 33.17167 380 THR D C 1
ATOM 11984 O O . THR D 1 386 ? -40.69049 90.19002 -58.15624 1.000 38.14198 380 THR D O 1
ATOM 11988 N N . ASP D 1 387 ? -42.64738 91.30463 -58.08448 1.000 28.72759 381 ASP D N 1
ATOM 11989 C CA . ASP D 1 387 ? -42.48454 91.72009 -59.48286 1.000 31.51127 381 ASP D CA 1
ATOM 11990 C C . ASP D 1 387 ? -41.16935 92.45750 -59.71879 1.000 33.06310 381 ASP D C 1
ATOM 11991 O O . ASP D 1 387 ? -40.41513 92.05257 -60.62146 1.000 31.06029 381 ASP D O 1
ATOM 11996 N N . PRO D 1 388 ? -40.82162 93.51412 -58.97095 1.000 33.87248 382 PRO D N 1
ATOM 11997 C CA . PRO D 1 388 ? -39.53024 94.17097 -59.23132 1.000 33.27975 382 PRO D CA 1
ATOM 11998 C C . PRO D 1 388 ? -38.34126 93.30012 -58.88277 1.000 32.49114 382 PRO D C 1
ATOM 11999 O O . PRO D 1 388 ? -37.28873 93.41925 -59.52511 1.000 29.31938 382 PRO D O 1
ATOM 12003 N N . PHE D 1 389 ? -38.49447 92.40519 -57.90288 1.000 27.77079 383 PHE D N 1
ATOM 12004 C CA . PHE D 1 389 ? -37.42170 91.49290 -57.52425 1.000 29.06760 383 PHE D CA 1
ATOM 12005 C C . PHE D 1 389 ? -37.10852 90.50929 -58.65264 1.000 33.40648 383 PHE D C 1
ATOM 12006 O O . PHE D 1 389 ? -35.94283 90.30959 -59.01889 1.000 39.02471 383 PHE D O 1
ATOM 12014 N N . MET D 1 390 ? -38.14409 89.89599 -59.22401 1.000 31.43156 384 MET D N 1
ATOM 12015 C CA . MET D 1 390 ? -37.95391 88.98092 -60.34212 1.000 30.98835 384 MET D CA 1
ATOM 12016 C C . MET D 1 390 ? -37.27144 89.67037 -61.52159 1.000 32.72492 384 MET D C 1
ATOM 12017 O O . MET D 1 390 ? -36.37149 89.09910 -62.14827 1.000 34.41427 384 MET D O 1
ATOM 12022 N N . GLU D 1 391 ? -37.67552 90.90813 -61.82507 1.000 31.09690 385 GLU D N 1
ATOM 12023 C CA . GLU D 1 391 ? -37.02254 91.67455 -62.88142 1.000 35.93420 385 GLU D CA 1
ATOM 12024 C C . GLU D 1 391 ? -35.54392 91.90201 -62.57231 1.000 41.16894 385 GLU D C 1
ATOM 12025 O O . GLU D 1 391 ? -34.69651 91.79463 -63.46547 1.000 44.24847 385 GLU D O 1
ATOM 12031 N N . GLU D 1 392 ? -35.21269 92.19369 -61.30608 1.000 39.12067 386 GLU D N 1
ATOM 12032 C CA . GLU D 1 392 ? -33.82493 92.46201 -60.93995 1.000 34.57586 386 GLU D CA 1
ATOM 12033 C C . GLU D 1 392 ? -32.96046 91.20578 -61.05005 1.000 33.00663 386 GLU D C 1
ATOM 12034 O O . GLU D 1 392 ? -31.78427 91.28817 -61.42907 1.000 41.01027 386 GLU D O 1
ATOM 12040 N N . LEU D 1 393 ? -33.51381 90.03705 -60.71575 1.000 28.90981 387 LEU D N 1
ATOM 12041 C CA . LEU D 1 393 ? -32.74263 88.79878 -60.83516 1.000 27.70249 387 LEU D CA 1
ATOM 12042 C C . LEU D 1 393 ? -32.28326 88.57448 -62.27038 1.000 38.46450 387 LEU D C 1
ATOM 12043 O O . LEU D 1 393 ? -31.15870 88.10580 -62.50335 1.000 36.42319 387 LEU D O 1
ATOM 12048 N N . ILE D 1 394 ? -33.15344 88.88462 -63.24489 1.000 37.60242 388 ILE D N 1
ATOM 12049 C CA . ILE D 1 394 ? -32.77919 88.78436 -64.65327 1.000 34.56400 388 ILE D CA 1
ATOM 12050 C C . ILE D 1 394 ? -31.60950 89.70670 -64.94967 1.000 39.64165 388 ILE D C 1
ATOM 12051 O O . ILE D 1 394 ? -30.64516 89.31863 -65.61534 1.000 45.72848 388 ILE D O 1
ATOM 12056 N N . LYS D 1 395 ? -31.67541 90.94238 -64.45523 1.000 44.61376 389 LYS D N 1
ATOM 12057 C CA . LYS D 1 395 ? -30.65747 91.92554 -64.79461 1.000 45.79754 389 LYS D CA 1
ATOM 12058 C C . LYS D 1 395 ? -29.32546 91.60255 -64.12847 1.000 37.95451 389 LYS D C 1
ATOM 12059 O O . LYS D 1 395 ? -28.27077 91.96540 -64.64838 1.000 34.34657 389 LYS D O 1
ATOM 12065 N N . GLN D 1 396 ? -29.34547 90.88467 -63.01466 1.000 32.10829 390 GLN D N 1
ATOM 12066 C CA . GLN D 1 396 ? -28.13376 90.65539 -62.24838 1.000 34.74777 390 GLN D CA 1
ATOM 12067 C C . GLN D 1 396 ? -27.52692 89.27081 -62.48278 1.000 39.09013 390 GLN D C 1
ATOM 12068 O O . GLN D 1 396 ? -26.57514 88.89943 -61.78758 1.000 38.43866 390 GLN D O 1
ATOM 12074 N N . GLY D 1 397 ? -28.02561 88.52011 -63.46672 1.000 36.84409 391 GLY D N 1
ATOM 12075 C CA . GLY D 1 397 ? -27.41968 87.26777 -63.86660 1.000 30.60036 391 GLY D CA 1
ATOM 12076 C C . GLY D 1 397 ? -28.16896 86.00111 -63.49783 1.000 35.92560 391 GLY D C 1
ATOM 12077 O O . GLY D 1 397 ? -27.58567 84.92004 -63.59982 1.000 36.77033 391 GLY D O 1
ATOM 12078 N N . LEU D 1 398 ? -29.42277 86.08801 -63.04720 1.000 31.91088 392 LEU D N 1
ATOM 12079 C CA . LEU D 1 398 ? -30.23110 84.91033 -62.72761 1.000 29.86278 392 LEU D CA 1
ATOM 12080 C C . LEU D 1 398 ? -31.54152 84.90514 -63.51441 1.000 34.21585 392 LEU D C 1
ATOM 12081 O O . LEU D 1 398 ? -32.62512 84.96739 -62.92135 1.000 38.96515 392 LEU D O 1
ATOM 12086 N N . PRO D 1 399 ? -31.48589 84.83154 -64.84694 1.000 35.52338 393 PRO D N 1
ATOM 12087 C CA . PRO D 1 399 ? -32.73362 84.71285 -65.62249 1.000 30.61078 393 PRO D CA 1
ATOM 12088 C C . PRO D 1 399 ? -33.43331 83.39991 -65.30936 1.000 29.88153 393 PRO D C 1
ATOM 12089 O O . PRO D 1 399 ? -32.79204 82.38007 -65.04853 1.000 33.86577 393 PRO D O 1
ATOM 12093 N N . TYR D 1 400 ? -34.76344 83.43367 -65.30699 1.000 30.01926 394 TYR D N 1
ATOM 12094 C CA . TYR D 1 400 ? -35.54833 82.24075 -65.03852 1.000 41.07940 394 TYR D CA 1
ATOM 12095 C C . TYR D 1 400 ? -36.24765 81.76454 -66.30887 1.000 42.83144 394 TYR D C 1
ATOM 12096 O O . TYR D 1 400 ? -36.56492 82.55744 -67.20140 1.000 46.58293 394 TYR D O 1
ATOM 12105 N N . GLU D 1 401 ? -36.48655 80.45561 -66.37961 1.000 38.22915 395 GLU D N 1
ATOM 12106 C CA . GLU D 1 401 ? -37.25396 79.83883 -67.45429 1.000 40.84372 395 GLU D CA 1
ATOM 12107 C C . GLU D 1 401 ? -38.57455 79.32994 -66.88787 1.000 40.11033 395 GLU D C 1
ATOM 12108 O O . GLU D 1 401 ? -38.64784 78.93107 -65.72272 1.000 42.88486 395 GLU D O 1
ATOM 12114 N N . VAL D 1 402 ? -39.62461 79.35324 -67.70942 1.000 43.14560 396 VAL D N 1
ATOM 12115 C CA . VAL D 1 402 ? -40.96389 78.96095 -67.27517 1.000 45.53226 396 VAL D CA 1
ATOM 12116 C C . VAL D 1 402 ? -41.52051 77.96361 -68.27747 1.000 47.73720 396 VAL D C 1
ATOM 12117 O O . VAL D 1 402 ? -41.68246 78.29531 -69.45600 1.000 53.83796 396 VAL D O 1
ATOM 12121 N N . ILE D 1 403 ? -41.84991 76.76183 -67.81229 1.000 46.65640 397 ILE D N 1
ATOM 12122 C CA . ILE D 1 403 ? -42.48394 75.74009 -68.64577 1.000 49.81785 397 ILE D CA 1
ATOM 12123 C C . ILE D 1 403 ? -43.90821 75.52356 -68.15017 1.000 53.19950 397 ILE D C 1
ATOM 12124 O O . ILE D 1 403 ? -44.11886 75.12125 -66.99820 1.000 51.89794 397 ILE D O 1
ATOM 12129 N N . GLU D 1 404 ? -44.87987 75.80018 -69.01330 1.000 53.26685 398 GLU D N 1
ATOM 12130 C CA . GLU D 1 404 ? -46.29078 75.61773 -68.70608 1.000 55.41910 398 GLU D CA 1
ATOM 12131 C C . GLU D 1 404 ? -46.76986 74.34899 -69.39324 1.000 63.41153 398 GLU D C 1
ATOM 12132 O O . GLU D 1 404 ? -46.37035 74.06177 -70.52401 1.000 67.30875 398 GLU D O 1
ATOM 12138 N N . ARG D 1 405 ? -47.63079 73.59657 -68.71870 1.000 67.23880 399 ARG D N 1
ATOM 12139 C CA . ARG D 1 405 ? -48.10492 72.33156 -69.27722 1.000 65.58812 399 ARG D CA 1
ATOM 12140 C C . ARG D 1 405 ? -49.50737 71.97764 -68.78026 1.000 62.42144 399 ARG D C 1
ATOM 12141 O O . ARG D 1 405 ? -50.10932 72.72797 -68.01251 1.000 58.39678 399 ARG D O 1
#

CATH classification: 3.30.360.10

Secondary structure (DSSP, 8-state):
-EEEEEE--SHHHHHHHHHHHT-TTTEEEEEEEES-HHHHHHHHHHHHHTT----EEEE--TT-HHHHHHHHHHH--SEEEE-S-GGGHHHHHHHHHHTT-EEEE--------SHHHHTTHHHHHHHT-EEEE--BTTTBHHHHHHHHHHHHT-SEEEEEEEEEEE--B-SSSS--SS-HHHHHHHHHSPEEEEETTEEEEE-TT--EEEEEETTTEEEEEEE---THHHHHHHHSTT-SEEEEEEE--HHHHHHHHHHHHHTTT--S-EEETTEEE-HHHHHHHHSPPHHHHTTT-BSEEEEEEEEEEEETTEEEEEEEEEEEEHHHHHHHHS--HHHHHHHHHHHHHHHHHHTTSS--TTTT-EEEEGGGS--HHHHHHHHHTT--EEEEE-/-EEEEE--SHHHHHHHHHHHT-TTT--EEEEEES-HHHHHHHHHHHHHTT----EEEE--TT-HHHHHHHHHHH--SEEEE-S-GGGHHHHHHHHHHTT-EEEE----HHHHTTHHHHHHHT-EEEE--BTTTBHHHHHHHHHHHHT-SEEEEEEEEEEE--B-SSSS--SS-HHHHHHHHHSPEEEEETTEEEEESTT-SEEEEEETTTEEEEEEEE--HHHHHHHHHSTT--EEEEEEE--HHHHHHHHHHHHHTTT--S-EEETTEEE-HHHHHHHHSPPHHHHTTT-BSEEEEEEEEEEEETTEEEEEEEEEEEEHHHHHHHHS--HHHHHHHHHHHHHHHHHHTTTTTGGGT--EEEEGGGS--HHHHHHHHHTT--EEEEE-/-EEEEEE--SHHHHHHHHHHHT-TTTEEEEEEEES-HHHHHHHHHHHHHTT----EEEE--TT-HHHHHHHHHHH--SEEEE-S-GGGHHHHHHHHHHHT-EEEE--THHHHHHHHT-EEEE--BTTTBHHHHHHHHHHHHT-SEEEEEEEEEEE--B-SSSS--SS-HHHHHHHHHSPEEEEETTEEEEE-TT-SEEEEEETTTEEEEEEEE--TTHHHHHHHSTT--EEEEEEE--HHHHHHHHHHHHHTTT--S-EEETTEEE-HHHHHHHHSPPGGGGGGG-BSEEEEEEEEEEEETTEEEEEEEEEEEEHHHHHHHHS--HHHHHHHHHHHHHHHHHHTTSS---TTT-EEEEGGGS--HHHHHHHHHTT---EEEE-/-EEEEEE--SHHHHHHHHHHHT-TTTEEEEEEEES-HHHHHHHHHHHHHTT----EEEE--TT-HHHHHHHHHHH--SEEEE-S-GGGHHHHHHHHHHHT-EEEE-------SHHHHTTHHHHHHHT-EEEE--BTTTBHHHHHHHHHHHHT-SEEEEEEEEEEE--B-SSSS--SS-HHHHHHHHHSPEEEEETTEEEEESTT-SEEEEEETTTEEEEEEE---HHHHHHHHHSTT-SEEEEEEE--HHHHHHHHHHHHHTTT--S-EEETTEEE-HHHHHHHHSPPHHHHGGG-BSEEEEEEEEEEEETTEEEEEEEEEEEEHHHHHHHHS--HHHHHHHHHHHHHHHHHHTTSSSTTTS--EEEEGGGS-HHHHHHHHHHTT---EEEE-

Foldseek 3Di:
DFAEEEEAQPLLNLLQQLLLLVPCVQHVAAEYEYQDQVSVVVSQVLSVVVVSDGYHYYYADLQDLVRLLVVCVVGVGQEYEYPHALVSPLSNVVSCLVNLHAYEYFDNLVVDDCVSVQVCFVSQLVSLYEYEYHLFVQVNVQLLQVLVCCVPPAVAWAEKEKEKEDPKDLPDLDADLDLCLSVVCQQQPWFWWAAQHDIDTHGGQPDWDWDQFPPAGTFIKGWHDGHVRVVCVVPGPNYGIYTYIYGDDPSRVVVVVVCVVVQQNAQAWDDDPNDTDGNSVVVCVPHDHSLVSLQRMWDKIKIWMWTWHHDPRDTKIKIKIWMDTSNVVCVSRNHGVNSNSGNQSSSLVVSCSSVVVQGRPDPSTGYDYNSVGDCPVSQVSCCVSPTNMDMDMD/DAEEEEDQPLLNLLQVLLLLVVCVQHVAYEYEYQDQVSVVVSQVLSVVVVSDGYHYYYDDLQDLVRLLVVCVVGVGQEYEYPHPVVSPLSNVVSCLVNLHEYEYFVVCVSVQVCFVSFLVSQYEYEYHCFQQVNVQLLQVLVCCVPPAVAWAEKEKEKEDPKDLPDLDADLDLCLVVVCQQQPWFWWAAQHDIDTHGGQPDWDWDQFPPAGTFIKGWHDGDVRVVCVVPRPNYGIYTYIYGDDPSHVVVVVVCVVVQQSAQAWDDDPNDTDGNSVVVVVVHDHSLVSLQRMWDKIKIWMWTWHHDPNDTKIKIKIWMDTSNVVCVVRNGGDNSNSGNQSSSLVVSCSSVVVFRPVVSDTGYDYPSVTDCVVSLVSCCVSPTNMDMDMD/DFAEEEEAQDLLVLLQVLLLLVVCVQHVAYEYEYQDQVSVVVSQVLSVVVVSDGYHYYYDDLQDLVRLLVVCVVGVGQEYEYAHDPVSPVSNLVSCLVNVHEYEYCAPCFVSFLQSFYAYEYNCFQVVNVQLLQVLVCCVPPAVAWAEKEKEKEDPKDLPDLDADLDQCLVVCCQQQPWAWWAAQHDIDTHGRQPDWDWDQFPPAGTFIKGWHDGDCNVVSVVVRPNYGIYTYIYGDDPSHVVVVVVCVVVQQNAQAWDADPNDTDGNSVVVCVVHDHSLVSLQRMWDKIKIWMWTWHHDPNDTKIKIKIWMDTSNVVCVSRNHGVNSNSGNQSSSLVVSCSSVVVPGTDSVRTGYDYNSVHDCVVSLVSCCVSGTPMDMDMD/DFAEEEEALDQLNLQQVLLLLVVCVQHVAYEYEYQDQVSVVVSQVLSVVVVSDGYHYYYDDLVDLVRLLVVCVVRVGQEYEYAHALVSPLSNVVSCLVVLHAYEYFPNQHDDCVSVQVCFVSQQVSFYEYEYHCFQQPNVQLLQVLVCCVPPAVAWAEKEKEKEDPKDLPDLDFDLDLCVSVVCLQQPWFWWAAQHDIDTHGGQPDWDWDQFPPAGTFIKGWHDGHVRVVCVVPRPNYGIYTYIYGDDPSRVVVVVVCVVVQQNAQAWDADPRDTDGNSVVVCVVHDHSLVSLQRMFDKMKIWMWTWHHDPRDTKIKIKIWIDTSNVVCVVRNHGVNSNSGNLSSSLVVSCSSVVVPGCVNPRTGYDYPSVHDCPSSQVSCVVSPTHMDMDMD

Solvent-accessible surface area: 61622 Å² total; per-residue (Å²): 89,60,25,0,0,0,2,7,9,37,45,30,1,19,0,0,0,2,8,0,3,67,17,85,114,14,0,123,54,3,6,0,0,15,78,41,60,119,74,0,110,67,10,54,57,30,0,86,113,82,69,23,31,129,8,26,28,33,119,12,78,9,68,63,36,75,33,1,22,59,14,4,103,138,63,157,10,55,0,0,0,5,17,25,39,37,160,14,16,45,35,1,0,23,0,0,30,92,31,137,10,28,0,0,3,4,38,65,58,78,138,63,58,18,50,22,14,56,27,4,43,116,18,0,91,111,11,114,5,2,0,0,1,7,0,3,3,24,22,0,0,0,2,0,0,0,12,22,0,56,138,81,32,7,80,45,0,31,26,0,9,0,0,15,0,59,33,29,67,34,111,89,82,9,9,7,38,68,70,4,77,7,6,32,79,14,20,58,51,109,0,85,26,33,58,111,53,92,77,67,105,12,103,55,34,99,53,105,50,84,49,62,2,35,114,47,34,131,53,40,0,14,0,10,49,8,26,0,0,35,0,0,28,116,43,11,85,46,14,136,69,0,39,0,2,26,14,12,61,110,91,37,27,47,7,7,110,3,0,91,36,4,25,0,10,27,117,93,112,46,86,6,135,61,45,82,5,19,2,2,65,0,1,73,53,34,11,31,84,43,79,50,0,7,102,50,6,45,31,65,3,0,11,0,0,61,0,35,4,42,61,119,149,58,127,38,38,0,13,0,15,1,28,7,42,2,64,74,6,76,128,71,3,32,8,14,0,33,9,7,3,22,0,0,0,0,0,0,0,0,21,2,1,0,67,88,48,8,24,9,72,142,200,113,5,0,12,34,1,0,16,74,32,63,2,37,34,0,2,111,6,0,79,137,15,32,1,62,47,76,60,57,87,211,98,28,0,0,0,2,7,8,35,44,27,1,18,0,0,0,1,8,0,3,67,17,85,125,16,0,76,78,3,9,0,0,16,82,42,62,123,109,0,103,64,9,20,110,25,0,84,177,75,70,21,33,44,2,1,6,12,124,10,76,6,67,58,34,89,33,1,21,19,13,4,83,8,25,114,10,51,0,0,0,6,13,20,98,104,152,12,30,68,38,1,0,59,0,0,35,101,30,136,9,27,0,0,16,14,84,157,15,121,96,20,69,77,30,39,169,13,0,104,138,9,99,4,0,0,0,1,10,0,3,2,30,18,0,0,0,2,0,1,0,11,23,0,56,134,76,29,5,75,38,0,36,29,0,12,0,1,16,0,58,33,30,70,34,107,89,83,9,8,6,36,72,58,5,80,55,8,30,137,26,17,50,49,121,2,87,26,30,49,116,60,52,75,64,101,12,102,58,33,103,52,104,51,83,51,61,2,37,127,46,33,131,53,42,0,11,0,13,72,34,89,0,0,38,0,0,27,104,47,11,87,45,14,132,70,0,40,0,2,30,15,14,66,101,91,38,26,46,6,6,111,4,0,81,38,4,27,0,8,29,118,71,117,49,76,6,133,84,50,79,4,15,2,2,64,0,2,116,52,34,11,34,84,44,72,51,0,10,104,46,6,46,28,59,4,0,10,0,0,63,0,37,4,50,58,107,148,126,132,40,38,0,14,0,17,2,30,7,27,2,66,139,5,72,136,66,1,33,7,14,0,35,11,7,4,24,0,0,0,0,0,0,0,0,26,3,0,0,66,46,26,0,4,62,95,93,186,41,18,0,11,26,1,0,17,76,13,40,2,37,34,0,1,106,8,0,84,142,16,32,1,74,50,43,60,84,90,90,102,46,26,0,0,0,3,7,9,36,43,39,0,18,0,0,0,1,8,0,3,65,16,79,116,13,0,128,72,3,9,0,0,11,154,30,65,120,121,0,100,66,9,21,108,26,0,74,178,77,67,24,31,88,2,1,6,11,120,10,78,6,67,64,32,72,33,1,22,24,13,4,107,9,17,99,8,56,0,0,0,8,18,28,56,123,138,9,57,55,39,1,11,59,0,0,37,100,31,140,10,32,0,0,24,49,102,104,44,57,74,31,0,91,153,12,143,4,3,0,0,44,17,0,4,4,30,37,0,0,1,3,0,1,0,11,22,0,55,130,99,27,7,82,46,0,34,24,0,7,4,0,14,0,57,31,28,70,34,111,90,81,10,8,7,34,72,56,3,58,66,6,30,143,38,16,53,53,113,1,72,35,29,57,116,60,50,76,65,96,10,52,55,38,105,57,103,46,91,46,60,2,32,117,47,33,132,54,40,0,10,1,12,89,40,53,11,1,105,22,0,24,86,65,10,85,47,13,132,66,0,41,1,1,35,14,17,63,105,90,36,23,45,6,6,110,4,0,79,36,4,26,0,9,29,111,163,116,55,92,11,134,64,50,125,4,21,2,2,64,0,2,112,54,35,11,33,85,45,81,56,0,9,102,48,7,44,31,67,3,0,11,0,0,60,0,36,4,40,36,117,144,127,129,39,36,0,12,0,14,2,30,7,40,2,66,72,6,78,125,69,2,33,7,14,0,35,11,7,4,29,0,0,0,0,0,0,0,0,19,3,1,0,67,84,55,11,41,29,52,86,146,119,4,0,16,44,38,1,20,86,26,64,0,45,30,0,2,113,8,0,82,141,14,30,1,73,47,94,50,85,87,92,123,57,23,0,0,0,3,6,7,39,45,26,0,18,0,0,0,0,7,0,3,64,16,81,127,15,0,44,73,2,14,0,0,14,80,31,61,110,123,0,100,57,9,64,110,28,0,89,140,81,67,24,31,65,6,26,31,32,90,10,74,6,76,61,34,131,33,1,21,58,12,4,94,133,58,154,9,54,0,0,0,4,13,26,34,36,167,17,11,45,35,0,0,20,0,0,29,97,31,142,10,32,0,0,2,3,23,10,72,99,83,67,3,63,18,5,58,30,3,44,74,8,0,98,121,13,62,4,0,0,0,1,4,0,1,1,11,5,0,1,0,2,0,1,0,11,22,0,54,129,80,35,4,75,46,0,34,27,0,9,0,0,14,0,54,31,29,69,34,109,82,83,8,9,6,35,67,59,3,73,53,6,26,148,33,20,53,43,121,0,84,28,31,50,110,59,69,77,65,92,11,142,57,20,81,53,127,54,92,46,62,2,34,102,45,31,134,53,56,0,10,0,11,57,24,14,0,0,34,0,0,28,115,45,11,84,46,16,133,67,0,41,0,1,29,16,15,64,110,86,37,28,47,6,7,80,4,0,101,41,4,26,0,11,30,115,93,114,44,76,10,137,59,51,69,4,18,2,1,65,0,1,115,52,30,10,34,85,40,78,54,0,6,103,51,6,48,30,65,0,0,4,0,0,63,0,38,4,41,59,117,147,56,132,33,35,0,12,0,13,1,30,8,32,2,65,133,5,74,124,72,3,32,8,12,0,32,8,6,2,10,0,0,0,0,0,0,0,0,20,4,1,0,69,63,37,5,16,36,144,132,95,40,11,0,10,15,1,0,16,61,15,66,2,36,33,0,2,111,8,1,84,134,14,33,1,73,51,88,58,82,100,93

Radius of gyration: 42.04 Å; Cα contacts (8 Å, |Δi|>4): 3483; chains: 4; bounding box: 96×98×94 Å

Sequence (1558 aa):
MHTVLQIGAGGVGSVVAHKMGMNRDVFKNIILASRSLDKCYAIKESMLKKGLGEIGVEQVDADDTQALVALIQKYKPKVVINVALPYQDLTIMQACLETKTHYIDTANYEKFEYKEQWAFDRAYKEARILGVLGAGFDPGVTNAYVAHAQRHHFDTIHTLDILDCNAGDHKRPFATNFNPEINLREVSSKGRYYENGKWIETKPLEIKQVWAYPQIGEMDSYLLYHEELESLVKNIKGLRRARFFMTFSQNYLTHMKCLENVGMLGIKEIEHQGVKIVPIQFLKTLLPDPATLAKDTTGKTNIGCYMTGIKNNQDKTLYIYNVCDHKKCYEEVGSQAISYTTGVPAMCAAKMICNDTWSADHFRAGVFNIEELNTDPFMEELIKQGLPYEVIERHTVLQIGAGGVGSVVAHKMGMNRDVFKNIILASRSLDKCYAIKESMLKKGLGEIGVEQVDADDTQALVALIQKYKPKVVINVALPYQDLTIMQACLETKTHYIDTAEYKEQWAFDRAYKEARILGVLGAGFDPGVTNAYVAHAQRHHFDTIHTLDILDCNAGDHKRPFATNFNPEINLREVSSKGRYYENGKWIETKPLEIKQVWAYPQIGEMDSYLLYHEELESLVKNIKGLRRARFFMTFSQNYLTHMKCLENVGMLGIKEIEHQGVKIVPIQFLKTLLPDPATLAKDTTGKTNIGCYMTGIKNNQDKTLYIYNVCDHKKCYEEVGSQAISYTTGVPAMCAAKMICNDTWSADHFRAGVFNIEELNTDPFMEELIKQGLPYEVIERMHTVLQIGAGGVGSVVAHKMGMNRDVFKNIILASRSLDKCYAIKESMLKKGLGEIGVEQVDADDTQALVALIQKYKPKVVINVALPYQDLTIMQACLETKTHYIDTWAFDRAYKEARILGVLGAGFDPGVTNAYVAHAQRHHFDTIHTLDILDCNAGDHKRPFATNFNPEINLREVSSKGRYYENGKWIETKPLEIKQVWAYPQIGEMDSYLLYHEELESLVKNIKGLRRARFFMTFSQNYLTHMKCLENVGMLGIKEIEHQGVKIVPIQFLKTLLPDPATLAKDTTGKTNIGCYMTGIKNNQDKTLYIYNVCDHKKCYEEVGSQAISYTTGVPAMCAAKMICNDTWSADHFRAGVFNIEELNTDPFMEELIKQGLPYEVIERMHTVLQIGAGGVGSVVAHKMGMNRDVFKNIILASRSLDKCYAIKESMLKKGLGEIGVEQVDADDTQALVALIQKYKPKVVINVALPYQDLTIMQACLETKTHYIDTANYEFEYKEQWAFDRAYKEARILGVLGAGFDPGVTNAYVAHAQRHHFDTIHTLDILDCNAGDHKRPFATNFNPEINLREVSSKGRYYENGKWIETKPLEIKQVWAYPQIGEMDSYLLYHEELESLVKNIKGLRRARFFMTFSQNYLTHMKCLENVGMLGIKEIEHQGVKIVPIQFLKTLLPDPATLAKDTTGKTNIGCYMTGIKNNQDKTLYIYNVCDHKKCYEEVGSQAISYTTGVPAMCAAKMICNDTWSADHFRAGVFNIEELNTDPFMEELIKQGLPYEVIER

Nearest PDB structures (foldseek):
  8h4z-assembly2_D  TM=1.003E+00  e=1.095E-91  Helicobacter pylori NCTC 11637 = CCUG 17874 = ATCC 43504 = JCM 12093
  8h4z-assembly1_A  TM=9.984E-01  e=5.233E-88  Helicobacter pylori NCTC 11637 = CCUG 17874 = ATCC 43504 = JCM 12093
  8h4z-assembly1_B  TM=9.981E-01  e=1.117E-85  Helicobacter pylori NCTC 11637 = CCUG 17874 = ATCC 43504 = JCM 12093
  8h50-assembly1_B  TM=9.975E-01  e=2.185E-85  unclassified
  8h50-assembly2_C-2  TM=9.974E-01  e=2.468E-85  unclassified

B-factor: mean 36.52, std 12.21, range [13.57, 105.06]